Protein 2MDV (pdb70)

Structure (mmCIF, N/CA/C/O backbone):
data_2MDV
#
_entry.id   2MDV
#
loop_
_atom_site.group_PDB
_atom_site.id
_atom_site.type_symbol
_atom_site.label_atom_id
_atom_site.label_alt_id
_atom_site.label_comp_id
_atom_site.label_asym_id
_atom_site.label_entity_id
_atom_site.label_seq_id
_atom_site.pdbx_PDB_ins_code
_atom_site.Cartn_x
_atom_site.Cartn_y
_atom_site.Cartn_z
_atom_site.occupancy
_atom_site.B_iso_or_equiv
_atom_site.auth_seq_id
_atom_site.auth_comp_id
_atom_site.auth_asym_id
_atom_site.auth_atom_id
_atom_site.pdbx_PDB_model_num
ATOM 1 N N . ARG A 1 1 ? -3.385 -1.317 12.324 1.00 0.00 1 ARG A N 1
ATOM 2 C CA . ARG A 1 1 ? -4.673 -0.623 12.033 1.00 0.00 1 ARG A CA 1
ATOM 3 C C . ARG A 1 1 ? -5.350 -1.177 10.784 1.00 0.00 1 ARG A C 1
ATOM 4 O O . ARG A 1 1 ? -4.693 -1.725 9.896 1.00 0.00 1 ARG A O 1
ATOM 27 N N . TRP A 1 2 ? -6.665 -0.995 10.711 1.00 0.00 2 TRP A N 1
ATOM 28 C CA . TRP A 1 2 ? -7.441 -1.431 9.567 1.00 0.00 2 TRP A CA 1
ATOM 29 C C . TRP A 1 2 ? -7.620 -0.255 8.614 1.00 0.00 2 TRP A C 1
ATOM 30 O O . TRP A 1 2 ? -8.177 0.781 8.984 1.00 0.00 2 TRP A O 1
ATOM 51 N N . LEU A 1 3 ? -7.113 -0.415 7.403 1.00 0.00 3 LEU A N 1
ATOM 52 C CA . LEU A 1 3 ? -7.173 0.642 6.391 1.00 0.00 3 LEU A CA 1
ATOM 53 C C . LEU A 1 3 ? -7.965 0.215 5.155 1.00 0.00 3 LEU A C 1
ATOM 54 O O . LEU A 1 3 ? -7.768 -0.878 4.623 1.00 0.00 3 LEU A O 1
ATOM 70 N N . CYS A 1 4 ? -8.837 1.114 4.693 1.00 0.00 4 CYS A N 1
ATOM 71 C CA . CYS A 1 4 ? -9.656 0.878 3.496 1.00 0.00 4 CYS A CA 1
ATOM 72 C C . CYS A 1 4 ? -9.424 2.012 2.501 1.00 0.00 4 CYS A C 1
ATOM 73 O O . CYS A 1 4 ? -9.515 3.186 2.868 1.00 0.00 4 CYS A O 1
ATOM 80 N N . ILE A 1 5 ? -9.089 1.670 1.253 1.00 0.00 5 ILE A N 1
ATOM 81 C CA . ILE A 1 5 ? -8.807 2.696 0.242 1.00 0.00 5 ILE A CA 1
ATOM 82 C C . ILE A 1 5 ? -9.090 2.221 -1.193 1.00 0.00 5 ILE A C 1
ATOM 83 O O . ILE A 1 5 ? -9.618 1.128 -1.404 1.00 0.00 5 ILE A O 1
ATOM 99 N N . TRP A 1 6 ? -8.783 3.089 -2.170 1.00 0.00 6 TRP A N 1
ATOM 100 C CA . TRP A 1 6 ? -9.054 2.808 -3.595 1.00 0.00 6 TRP A CA 1
ATOM 101 C C . TRP A 1 6 ? -7.846 2.255 -4.375 1.00 0.00 6 TRP A C 1
ATOM 102 O O . TRP A 1 6 ? -7.053 3.011 -4.940 1.00 0.00 6 TRP A O 1
ATOM 123 N N . LEU A 1 7 ? -7.759 0.923 -4.439 1.00 0.00 7 LEU A N 1
ATOM 124 C CA . LEU A 1 7 ? -6.710 0.216 -5.184 1.00 0.00 7 LEU A CA 1
ATOM 125 C C . LEU A 1 7 ? -7.388 -0.798 -6.112 1.00 0.00 7 LEU A C 1
ATOM 126 O O . LEU A 1 7 ? -7.979 -1.770 -5.641 1.00 0.00 7 LEU A O 1
ATOM 142 N N . SER A 1 8 ? -7.355 -0.537 -7.422 1.00 0.00 8 SER A N 1
ATOM 143 C CA . SER A 1 8 ? -8.020 -1.384 -8.396 1.00 0.00 8 SER A CA 1
ATOM 144 C C . SER A 1 8 ? -7.251 -2.657 -8.741 1.00 0.00 8 SER A C 1
ATOM 145 O O . SER A 1 8 ? -6.207 -2.960 -8.171 1.00 0.00 8 SER A O 1
ATOM 153 N N . ASP A 1 9 ? -7.826 -3.390 -9.690 1.00 0.00 9 ASP A N 1
ATOM 154 C CA . ASP A 1 9 ? -7.283 -4.671 -10.181 1.00 0.00 9 ASP A CA 1
ATOM 155 C C . ASP A 1 9 ? -5.773 -4.633 -10.402 1.00 0.00 9 ASP A C 1
ATOM 156 O O . ASP A 1 9 ? -5.042 -5.425 -9.811 1.00 0.00 9 ASP A O 1
ATOM 165 N N . GLN A 1 10 ? -5.317 -3.730 -11.268 1.00 0.00 10 GLN A N 1
ATOM 166 C CA . GLN A 1 10 ? -3.899 -3.605 -11.586 1.00 0.00 10 GLN A CA 1
ATOM 167 C C . GLN A 1 10 ? -3.011 -3.583 -10.335 1.00 0.00 10 GLN A C 1
ATOM 168 O O . GLN A 1 10 ? -1.832 -3.932 -10.407 1.00 0.00 10 GLN A O 1
ATOM 182 N N . THR A 1 11 ? -3.566 -3.143 -9.202 1.00 0.00 11 THR A N 1
ATOM 183 C CA . THR A 1 11 ? -2.816 -3.045 -7.972 1.00 0.00 11 THR A CA 1
ATOM 184 C C . THR A 1 11 ? -3.077 -4.192 -6.996 1.00 0.00 11 THR A C 1
ATOM 185 O O . THR A 1 11 ? -2.187 -4.574 -6.239 1.00 0.00 11 THR A O 1
ATOM 196 N N . LEU A 1 12 ? -4.272 -4.757 -7.040 1.00 0.00 12 LEU A N 1
ATOM 197 C CA . LEU A 1 12 ? -4.621 -5.884 -6.185 1.00 0.00 12 LEU A CA 1
ATOM 198 C C . LEU A 1 12 ? -3.900 -7.090 -6.737 1.00 0.00 12 LEU A C 1
ATOM 199 O O . LEU A 1 12 ? -3.303 -7.881 -6.005 1.00 0.00 12 LEU A O 1
ATOM 215 N N . GLU A 1 13 ? -3.904 -7.153 -8.066 1.00 0.00 13 GLU A N 1
ATOM 216 C CA . GLU A 1 13 ? -3.190 -8.184 -8.796 1.00 0.00 13 GLU A CA 1
ATOM 217 C C . GLU A 1 13 ? -1.716 -8.047 -8.458 1.00 0.00 13 GLU A C 1
ATOM 218 O O . GLU A 1 13 ? -1.011 -9.031 -8.236 1.00 0.00 13 GLU A O 1
ATOM 230 N N . ASP A 1 14 ? -1.281 -6.783 -8.395 1.00 0.00 14 ASP A N 1
ATOM 231 C CA . ASP A 1 14 ? 0.083 -6.438 -8.048 1.00 0.00 14 ASP A CA 1
ATOM 232 C C . ASP A 1 14 ? 0.455 -7.116 -6.736 1.00 0.00 14 ASP A C 1
ATOM 233 O O . ASP A 1 14 ? 1.501 -7.748 -6.623 1.00 0.00 14 ASP A O 1
ATOM 242 N N . LEU A 1 15 ? -0.435 -6.982 -5.749 1.00 0.00 15 LEU A N 1
ATOM 243 C CA . LEU A 1 15 ? -0.244 -7.567 -4.435 1.00 0.00 15 LEU A CA 1
ATOM 244 C C . LEU A 1 15 ? -0.391 -9.092 -4.417 1.00 0.00 15 LEU A C 1
ATOM 245 O O . LEU A 1 15 ? -0.417 -9.703 -3.350 1.00 0.00 15 LEU A O 1
ATOM 261 N N . GLU A 1 16 ? -0.465 -9.698 -5.595 1.00 0.00 16 GLU A N 1
ATOM 262 C CA . GLU A 1 16 ? -0.575 -11.142 -5.718 1.00 0.00 16 GLU A CA 1
ATOM 263 C C . GLU A 1 16 ? 0.790 -11.717 -6.108 1.00 0.00 16 GLU A C 1
ATOM 264 O O . GLU A 1 16 ? 1.273 -12.660 -5.486 1.00 0.00 16 GLU A O 1
ATOM 276 N N . LYS A 1 17 ? 1.417 -11.121 -7.127 1.00 0.00 17 LYS A N 1
ATOM 277 C CA . LYS A 1 17 ? 2.724 -11.545 -7.590 1.00 0.00 17 LYS A CA 1
ATOM 278 C C . LYS A 1 17 ? 3.813 -11.151 -6.593 1.00 0.00 17 LYS A C 1
ATOM 279 O O . LYS A 1 17 ? 4.731 -11.927 -6.329 1.00 0.00 17 LYS A O 1
ATOM 298 N N . MET A 1 18 ? 3.698 -9.940 -6.039 1.00 0.00 18 MET A N 1
ATOM 299 C CA . MET A 1 18 ? 4.669 -9.440 -5.067 1.00 0.00 18 MET A CA 1
ATOM 300 C C . MET A 1 18 ? 4.568 -10.217 -3.752 1.00 0.00 18 MET A C 1
ATOM 301 O O . MET A 1 18 ? 5.509 -10.901 -3.364 1.00 0.00 18 MET A O 1
ATOM 315 N N . ALA A 1 19 ? 3.414 -10.107 -3.084 1.00 0.00 19 ALA A N 1
ATOM 316 C CA . ALA A 1 19 ? 3.164 -10.796 -1.812 1.00 0.00 19 ALA A CA 1
ATOM 317 C C . ALA A 1 19 ? 3.568 -12.271 -1.879 1.00 0.00 19 ALA A C 1
ATOM 318 O O . ALA A 1 19 ? 4.269 -12.758 -1.003 1.00 0.00 19 ALA A O 1
ATOM 325 N N . ARG A 1 20 ? 3.121 -12.983 -2.919 1.00 0.00 20 ARG A N 1
ATOM 326 C CA . ARG A 1 20 ? 3.447 -14.404 -3.073 1.00 0.00 20 ARG A CA 1
ATOM 327 C C . ARG A 1 20 ? 4.944 -14.631 -3.125 1.00 0.00 20 ARG A C 1
ATOM 328 O O . ARG A 1 20 ? 5.528 -15.221 -2.216 1.00 0.00 20 ARG A O 1
ATOM 349 N N . ARG A 1 21 ? 5.547 -14.155 -4.193 1.00 0.00 21 ARG A N 1
ATOM 350 C CA . ARG A 1 21 ? 6.979 -14.271 -4.402 1.00 0.00 21 ARG A CA 1
ATOM 351 C C . ARG A 1 21 ? 7.759 -13.764 -3.183 1.00 0.00 21 ARG A C 1
ATOM 352 O O . ARG A 1 21 ? 8.852 -14.247 -2.884 1.00 0.00 21 ARG A O 1
ATOM 373 N N . GLU A 1 22 ? 7.174 -12.785 -2.489 1.00 0.00 22 GLU A N 1
ATOM 374 C CA . GLU A 1 22 ? 7.784 -12.190 -1.296 1.00 0.00 22 GLU A CA 1
ATOM 375 C C . GLU A 1 22 ? 7.410 -12.941 -0.014 1.00 0.00 22 GLU A C 1
ATOM 376 O O . GLU A 1 22 ? 7.941 -12.636 1.056 1.00 0.00 22 GLU A O 1
ATOM 388 N N . GLY A 1 23 ? 6.471 -13.891 -0.106 1.00 0.00 23 GLY A N 1
ATOM 389 C CA . GLY A 1 23 ? 6.034 -14.612 1.078 1.00 0.00 23 GLY A CA 1
ATOM 390 C C . GLY A 1 23 ? 5.144 -13.745 1.959 1.00 0.00 23 GLY A C 1
ATOM 391 O O . GLY A 1 23 ? 4.788 -14.133 3.072 1.00 0.00 23 GLY A O 1
ATOM 395 N N . LEU A 1 24 ? 4.796 -12.559 1.445 1.00 0.00 24 LEU A N 1
ATOM 396 C CA . LEU A 1 24 ? 3.959 -11.605 2.148 1.00 0.00 24 LEU A CA 1
ATOM 397 C C . LEU A 1 24 ? 2.476 -11.891 1.928 1.00 0.00 24 LEU A C 1
ATOM 398 O O . LEU A 1 24 ? 2.091 -12.677 1.060 1.00 0.00 24 LEU A O 1
ATOM 414 N N . SER A 1 25 ? 1.663 -11.204 2.711 1.00 0.00 25 SER A N 1
ATOM 415 C CA . SER A 1 25 ? 0.205 -11.300 2.638 1.00 0.00 25 SER A CA 1
ATOM 416 C C . SER A 1 25 ? -0.369 -9.959 2.166 1.00 0.00 25 SER A C 1
ATOM 417 O O . SER A 1 25 ? 0.344 -8.961 2.150 1.00 0.00 25 SER A O 1
ATOM 425 N N . LYS A 1 26 ? -1.646 -9.941 1.768 1.00 0.00 26 LYS A N 1
ATOM 426 C CA . LYS A 1 26 ? -2.294 -8.706 1.277 1.00 0.00 26 LYS A CA 1
ATOM 427 C C . LYS A 1 26 ? -1.909 -7.464 2.099 1.00 0.00 26 LYS A C 1
ATOM 428 O O . LYS A 1 26 ? -1.701 -6.390 1.532 1.00 0.00 26 LYS A O 1
ATOM 447 N N . SER A 1 27 ? -1.820 -7.606 3.426 1.00 0.00 27 SER A N 1
ATOM 448 C CA . SER A 1 27 ? -1.470 -6.489 4.302 1.00 0.00 27 SER A CA 1
ATOM 449 C C . SER A 1 27 ? 0.039 -6.303 4.395 1.00 0.00 27 SER A C 1
ATOM 450 O O . SER A 1 27 ? 0.546 -5.214 4.132 1.00 0.00 27 SER A O 1
ATOM 458 N N . GLU A 1 28 ? 0.758 -7.367 4.755 1.00 0.00 28 GLU A N 1
ATOM 459 C CA . GLU A 1 28 ? 2.218 -7.303 4.858 1.00 0.00 28 GLU A CA 1
ATOM 460 C C . GLU A 1 28 ? 2.855 -6.966 3.496 1.00 0.00 28 GLU A C 1
ATOM 461 O O . GLU A 1 28 ? 4.037 -6.634 3.420 1.00 0.00 28 GLU A O 1
ATOM 473 N N . MET A 1 29 ? 2.037 -7.012 2.438 1.00 0.00 29 MET A N 1
ATOM 474 C CA . MET A 1 29 ? 2.436 -6.683 1.088 1.00 0.00 29 MET A CA 1
ATOM 475 C C . MET A 1 29 ? 2.345 -5.179 0.934 1.00 0.00 29 MET A C 1
ATOM 476 O O . MET A 1 29 ? 3.238 -4.509 0.419 1.00 0.00 29 MET A O 1
ATOM 490 N N . ILE A 1 30 ? 1.222 -4.683 1.388 1.00 0.00 30 ILE A N 1
ATOM 491 C CA . ILE A 1 30 ? 0.873 -3.312 1.329 1.00 0.00 30 ILE A CA 1
ATOM 492 C C . ILE A 1 30 ? 1.628 -2.447 2.346 1.00 0.00 30 ILE A C 1
ATOM 493 O O . ILE A 1 30 ? 1.944 -1.293 2.058 1.00 0.00 30 ILE A O 1
ATOM 509 N N . ASN A 1 31 ? 1.964 -3.020 3.500 1.00 0.00 31 ASN A N 1
ATOM 510 C CA . ASN A 1 31 ? 2.740 -2.303 4.518 1.00 0.00 31 ASN A CA 1
ATOM 511 C C . ASN A 1 31 ? 4.125 -2.022 3.961 1.00 0.00 31 ASN A C 1
ATOM 512 O O . ASN A 1 31 ? 4.662 -0.916 4.052 1.00 0.00 31 ASN A O 1
ATOM 523 N N . VAL A 1 32 ? 4.669 -3.079 3.389 1.00 0.00 32 VAL A N 1
ATOM 524 C CA . VAL A 1 32 ? 5.963 -3.110 2.788 1.00 0.00 32 VAL A CA 1
ATOM 525 C C . VAL A 1 32 ? 6.067 -2.097 1.670 1.00 0.00 32 VAL A C 1
ATOM 526 O O . VAL A 1 32 ? 7.029 -1.332 1.596 1.00 0.00 32 VAL A O 1
ATOM 539 N N . ALA A 1 33 ? 5.062 -2.096 0.816 1.00 0.00 33 ALA A N 1
ATOM 540 C CA . ALA A 1 33 ? 5.014 -1.164 -0.304 1.00 0.00 33 ALA A CA 1
ATOM 541 C C . ALA A 1 33 ? 5.293 0.253 0.148 1.00 0.00 33 ALA A C 1
ATOM 542 O O . ALA A 1 33 ? 5.920 1.034 -0.571 1.00 0.00 33 ALA A O 1
ATOM 549 N N . LEU A 1 34 ? 4.784 0.590 1.330 1.00 0.00 34 LEU A N 1
ATOM 550 C CA . LEU A 1 34 ? 4.939 1.921 1.851 1.00 0.00 34 LEU A CA 1
ATOM 551 C C . LEU A 1 34 ? 6.332 2.148 2.433 1.00 0.00 34 LEU A C 1
ATOM 552 O O . LEU A 1 34 ? 6.832 3.275 2.433 1.00 0.00 34 LEU A O 1
ATOM 568 N N . GLN A 1 35 ? 6.950 1.077 2.946 1.00 0.00 35 GLN A N 1
ATOM 569 C CA . GLN A 1 35 ? 8.271 1.176 3.547 1.00 0.00 35 GLN A CA 1
ATOM 570 C C . GLN A 1 35 ? 9.395 1.213 2.500 1.00 0.00 35 GLN A C 1
ATOM 571 O O . GLN A 1 35 ? 10.516 1.610 2.822 1.00 0.00 35 GLN A O 1
ATOM 585 N N . HIS A 1 36 ? 9.103 0.827 1.248 1.00 0.00 36 HIS A N 1
ATOM 586 C CA . HIS A 1 36 ? 10.124 0.864 0.190 1.00 0.00 36 HIS A CA 1
ATOM 587 C C . HIS A 1 36 ? 9.669 1.675 -1.035 1.00 0.00 36 HIS A C 1
ATOM 588 O O . HIS A 1 36 ? 10.297 1.608 -2.094 1.00 0.00 36 HIS A O 1
ATOM 603 N N . TYR A 1 37 ? 8.603 2.470 -0.876 1.00 0.00 37 TYR A N 1
ATOM 604 C CA . TYR A 1 37 ? 8.101 3.324 -1.954 1.00 0.00 37 TYR A CA 1
ATOM 605 C C . TYR A 1 37 ? 9.089 4.481 -2.169 1.00 0.00 37 TYR A C 1
ATOM 606 O O . TYR A 1 37 ? 9.569 5.065 -1.198 1.00 0.00 37 TYR A O 1
ATOM 624 N N . LYS A 1 38 ? 9.368 4.814 -3.440 1.00 0.00 38 LYS A N 1
ATOM 625 C CA . LYS A 1 38 ? 10.271 5.897 -3.805 1.00 0.00 38 LYS A CA 1
ATOM 626 C C . LYS A 1 38 ? 11.734 5.576 -3.461 1.00 0.00 38 LYS A C 1
ATOM 627 O O . LYS A 1 38 ? 11.984 4.906 -2.434 1.00 0.00 38 LYS A O 1
ATOM 647 N N . ARG B 1 1 ? -10.858 -0.168 -6.545 1.00 0.00 1 ARG B N 1
ATOM 648 C CA . ARG B 1 1 ? -11.543 -1.160 -5.665 1.00 0.00 1 ARG B CA 1
ATOM 649 C C . ARG B 1 1 ? -11.378 -0.814 -4.195 1.00 0.00 1 ARG B C 1
ATOM 650 O O . ARG B 1 1 ? -10.422 -0.140 -3.809 1.00 0.00 1 ARG B O 1
ATOM 673 N N . TRP B 1 2 ? -12.297 -1.309 -3.374 1.00 0.00 2 TRP B N 1
ATOM 674 C CA . TRP B 1 2 ? -12.229 -1.078 -1.939 1.00 0.00 2 TRP B CA 1
ATOM 675 C C . TRP B 1 2 ? -11.634 -2.301 -1.252 1.00 0.00 2 TRP B C 1
ATOM 676 O O . TRP B 1 2 ? -12.166 -3.409 -1.352 1.00 0.00 2 TRP B O 1
ATOM 697 N N . LEU B 1 3 ? -10.515 -2.087 -0.578 1.00 0.00 3 LEU B N 1
ATOM 698 C CA . LEU B 1 3 ? -9.802 -3.158 0.116 1.00 0.00 3 LEU B CA 1
ATOM 699 C C . LEU B 1 3 ? -9.457 -2.760 1.552 1.00 0.00 3 LEU B C 1
ATOM 700 O O . LEU B 1 3 ? -8.963 -1.660 1.798 1.00 0.00 3 LEU B O 1
ATOM 716 N N . CYS B 1 4 ? -9.695 -3.683 2.487 1.00 0.00 4 CYS B N 1
ATOM 717 C CA . CYS B 1 4 ? -9.385 -3.456 3.906 1.00 0.00 4 CYS B CA 1
ATOM 718 C C . CYS B 1 4 ? -8.344 -4.475 4.361 1.00 0.00 4 CYS B C 1
ATOM 719 O O . CYS B 1 4 ? -8.505 -5.674 4.124 1.00 0.00 4 CYS B O 1
ATOM 726 N N . ILE B 1 5 ? -7.262 -4.001 4.986 1.00 0.00 5 ILE B N 1
ATOM 727 C CA . ILE B 1 5 ? -6.193 -4.908 5.426 1.00 0.00 5 ILE B CA 1
ATOM 728 C C . ILE B 1 5 ? -5.496 -4.427 6.710 1.00 0.00 5 ILE B C 1
ATOM 729 O O . ILE B 1 5 ? -5.867 -3.398 7.278 1.00 0.00 5 ILE B O 1
ATOM 745 N N . TRP B 1 6 ? -4.524 -5.219 7.192 1.00 0.00 6 TRP B N 1
ATOM 746 C CA . TRP B 1 6 ? -3.820 -4.914 8.452 1.00 0.00 6 TRP B CA 1
ATOM 747 C C . TRP B 1 6 ? -2.445 -4.251 8.269 1.00 0.00 6 TRP B C 1
ATOM 748 O O . TRP B 1 6 ? -1.449 -4.918 7.985 1.00 0.00 6 TRP B O 1
ATOM 769 N N . LEU B 1 7 ? -2.401 -2.934 8.499 1.00 0.00 7 LEU B N 1
ATOM 770 C CA . LEU B 1 7 ? -1.165 -2.159 8.432 1.00 0.00 7 LEU B CA 1
ATOM 771 C C . LEU B 1 7 ? -1.006 -1.406 9.734 1.00 0.00 7 LEU B C 1
ATOM 772 O O . LEU B 1 7 ? -1.863 -0.594 10.077 1.00 0.00 7 LEU B O 1
ATOM 788 N N . SER B 1 8 ? 0.076 -1.678 10.468 1.00 0.00 8 SER B N 1
ATOM 789 C CA . SER B 1 8 ? 0.297 -1.009 11.724 1.00 0.00 8 SER B CA 1
ATOM 790 C C . SER B 1 8 ? 0.965 0.333 11.483 1.00 0.00 8 SER B C 1
ATOM 791 O O . SER B 1 8 ? 0.919 0.874 10.380 1.00 0.00 8 SER B O 1
ATOM 799 N N . ASP B 1 9 ? 1.557 0.869 12.523 1.00 0.00 9 ASP B N 1
ATOM 800 C CA . ASP B 1 9 ? 2.204 2.178 12.454 1.00 0.00 9 ASP B CA 1
ATOM 801 C C . ASP B 1 9 ? 3.366 2.205 11.442 1.00 0.00 9 ASP B C 1
ATOM 802 O O . ASP B 1 9 ? 3.549 1.262 10.672 1.00 0.00 9 ASP B O 1
ATOM 811 N N . GLN B 1 10 ? 4.166 3.285 11.481 1.00 0.00 10 GLN B N 1
ATOM 812 C CA . GLN B 1 10 ? 5.317 3.461 10.612 1.00 0.00 10 GLN B CA 1
ATOM 813 C C . GLN B 1 10 ? 5.074 2.937 9.192 1.00 0.00 10 GLN B C 1
ATOM 814 O O . GLN B 1 10 ? 5.949 2.320 8.579 1.00 0.00 10 GLN B O 1
ATOM 828 N N . THR B 1 11 ? 3.870 3.218 8.686 1.00 0.00 11 THR B N 1
ATOM 829 C CA . THR B 1 11 ? 3.444 2.822 7.346 1.00 0.00 11 THR B CA 1
ATOM 830 C C . THR B 1 11 ? 2.003 3.232 7.094 1.00 0.00 11 THR B C 1
ATOM 831 O O . THR B 1 11 ? 1.707 3.927 6.126 1.00 0.00 11 THR B O 1
ATOM 842 N N . LEU B 1 12 ? 1.134 2.857 8.015 1.00 0.00 12 LEU B N 1
ATOM 843 C CA . LEU B 1 12 ? -0.271 3.240 7.958 1.00 0.00 12 LEU B CA 1
ATOM 844 C C . LEU B 1 12 ? -0.361 4.746 8.175 1.00 0.00 12 LEU B C 1
ATOM 845 O O . LEU B 1 12 ? -1.222 5.433 7.624 1.00 0.00 12 LEU B O 1
ATOM 861 N N . GLU B 1 13 ? 0.604 5.233 8.953 1.00 0.00 13 GLU B N 1
ATOM 862 C CA . GLU B 1 13 ? 0.767 6.638 9.258 1.00 0.00 13 GLU B CA 1
ATOM 863 C C . GLU B 1 13 ? 1.713 7.247 8.231 1.00 0.00 13 GLU B C 1
ATOM 864 O O . GLU B 1 13 ? 1.521 8.373 7.773 1.00 0.00 13 GLU B O 1
ATOM 876 N N . ASP B 1 14 ? 2.736 6.453 7.879 1.00 0.00 14 ASP B N 1
ATOM 877 C CA . ASP B 1 14 ? 3.747 6.827 6.902 1.00 0.00 14 ASP B CA 1
ATOM 878 C C . ASP B 1 14 ? 3.109 7.472 5.671 1.00 0.00 14 ASP B C 1
ATOM 879 O O . ASP B 1 14 ? 3.738 8.283 4.994 1.00 0.00 14 ASP B O 1
ATOM 888 N N . LEU B 1 15 ? 1.849 7.110 5.398 1.00 0.00 15 LEU B N 1
ATOM 889 C CA . LEU B 1 15 ? 1.094 7.636 4.269 1.00 0.00 15 LEU B CA 1
ATOM 890 C C . LEU B 1 15 ? 0.691 9.111 4.436 1.00 0.00 15 LEU B C 1
ATOM 891 O O . LEU B 1 15 ? -0.288 9.558 3.838 1.00 0.00 15 LEU B O 1
ATOM 907 N N . GLU B 1 16 ? 1.443 9.864 5.236 1.00 0.00 16 GLU B N 1
ATOM 908 C CA . GLU B 1 16 ? 1.161 11.279 5.453 1.00 0.00 16 GLU B CA 1
ATOM 909 C C . GLU B 1 16 ? 2.114 12.133 4.620 1.00 0.00 16 GLU B C 1
ATOM 910 O O . GLU B 1 16 ? 1.679 12.953 3.814 1.00 0.00 16 GLU B O 1
ATOM 922 N N . LYS B 1 17 ? 3.417 11.919 4.808 1.00 0.00 17 LYS B N 1
ATOM 923 C CA . LYS B 1 17 ? 4.435 12.646 4.070 1.00 0.00 17 LYS B CA 1
ATOM 924 C C . LYS B 1 17 ? 4.548 12.139 2.628 1.00 0.00 17 LYS B C 1
ATOM 925 O O . LYS B 1 17 ? 5.005 12.862 1.742 1.00 0.00 17 LYS B O 1
ATOM 944 N N . MET B 1 18 ? 4.123 10.894 2.402 1.00 0.00 18 MET B N 1
ATOM 945 C CA . MET B 1 18 ? 4.166 10.283 1.073 1.00 0.00 18 MET B CA 1
ATOM 946 C C . MET B 1 18 ? 2.900 10.609 0.275 1.00 0.00 18 MET B C 1
ATOM 947 O O . MET B 1 18 ? 2.901 10.548 -0.954 1.00 0.00 18 MET B O 1
ATOM 961 N N . ALA B 1 19 ? 1.823 10.949 0.988 1.00 0.00 19 ALA B N 1
ATOM 962 C CA . ALA B 1 19 ? 0.543 11.292 0.356 1.00 0.00 19 ALA B CA 1
ATOM 963 C C . ALA B 1 19 ? 0.329 12.807 0.323 1.00 0.00 19 ALA B C 1
ATOM 964 O O . ALA B 1 19 ? 0.303 13.405 -0.744 1.00 0.00 19 ALA B O 1
ATOM 971 N N . ARG B 1 20 ? 0.171 13.421 1.500 1.00 0.00 20 ARG B N 1
ATOM 972 C CA . ARG B 1 20 ? -0.054 14.866 1.598 1.00 0.00 20 ARG B CA 1
ATOM 973 C C . ARG B 1 20 ? 1.070 15.656 0.961 1.00 0.00 20 ARG B C 1
ATOM 974 O O . ARG B 1 20 ? 0.870 16.353 -0.034 1.00 0.00 20 ARG B O 1
ATOM 995 N N . ARG B 1 21 ? 2.241 15.539 1.548 1.00 0.00 21 ARG B N 1
ATOM 996 C CA . ARG B 1 21 ? 3.430 16.223 1.070 1.00 0.00 21 ARG B CA 1
ATOM 997 C C . ARG B 1 21 ? 3.633 16.001 -0.434 1.00 0.00 21 ARG B C 1
ATOM 998 O O . ARG B 1 21 ? 4.130 16.879 -1.141 1.00 0.00 21 ARG B O 1
ATOM 1019 N N . GLU B 1 22 ? 3.239 14.815 -0.905 1.00 0.00 22 GLU B N 1
ATOM 1020 C CA . GLU B 1 22 ? 3.364 14.450 -2.320 1.00 0.00 22 GLU B CA 1
ATOM 1021 C C . GLU B 1 22 ? 2.150 14.890 -3.147 1.00 0.00 22 GLU B C 1
ATOM 1022 O O . GLU B 1 22 ? 2.170 14.786 -4.376 1.00 0.00 22 GLU B O 1
ATOM 1034 N N . GLY B 1 23 ? 1.085 15.351 -2.480 1.00 0.00 23 GLY B N 1
ATOM 1035 C CA . GLY B 1 23 ? -0.118 15.755 -3.190 1.00 0.00 23 GLY B CA 1
ATOM 1036 C C . GLY B 1 23 ? -1.058 14.580 -3.422 1.00 0.00 23 GLY B C 1
ATOM 1037 O O . GLY B 1 23 ? -2.191 14.759 -3.871 1.00 0.00 23 GLY B O 1
ATOM 1041 N N . LEU B 1 24 ? -0.573 13.374 -3.108 1.00 0.00 24 LEU B N 1
ATOM 1042 C CA . LEU B 1 24 ? -1.335 12.147 -3.265 1.00 0.00 24 LEU B CA 1
ATOM 1043 C C . LEU B 1 24 ? -2.446 12.039 -2.218 1.00 0.00 24 LEU B C 1
ATOM 1044 O O . LEU B 1 24 ? -2.550 12.857 -1.301 1.00 0.00 24 LEU B O 1
ATOM 1060 N N . SER B 1 25 ? -3.248 10.997 -2.367 1.00 0.00 25 SER B N 1
ATOM 1061 C CA . SER B 1 25 ? -4.353 10.699 -1.455 1.00 0.00 25 SER B CA 1
ATOM 1062 C C . SER B 1 25 ? -4.141 9.318 -0.827 1.00 0.00 25 SER B C 1
ATOM 1063 O O . SER B 1 25 ? -3.302 8.556 -1.294 1.00 0.00 25 SER B O 1
ATOM 1071 N N . LYS B 1 26 ? -4.890 9.003 0.235 1.00 0.00 26 LYS B N 1
ATOM 1072 C CA . LYS B 1 26 ? -4.755 7.704 0.923 1.00 0.00 26 LYS B CA 1
ATOM 1073 C C . LYS B 1 26 ? -4.653 6.524 -0.060 1.00 0.00 26 LYS B C 1
ATOM 1074 O O . LYS B 1 26 ? -3.883 5.592 0.172 1.00 0.00 26 LYS B O 1
ATOM 1093 N N . SER B 1 27 ? -5.430 6.564 -1.148 1.00 0.00 27 SER B N 1
ATOM 1094 C CA . SER B 1 27 ? -5.420 5.495 -2.148 1.00 0.00 27 SER B CA 1
ATOM 1095 C C . SER B 1 27 ? -4.290 5.687 -3.147 1.00 0.00 27 SER B C 1
ATOM 1096 O O . SER B 1 27 ? -3.484 4.783 -3.351 1.00 0.00 27 SER B O 1
ATOM 1104 N N . GLU B 1 28 ? -4.221 6.873 -3.755 1.00 0.00 28 GLU B N 1
ATOM 1105 C CA . GLU B 1 28 ? -3.161 7.179 -4.716 1.00 0.00 28 GLU B CA 1
ATOM 1106 C C . GLU B 1 28 ? -1.782 7.149 -4.034 1.00 0.00 28 GLU B C 1
ATOM 1107 O O . GLU B 1 28 ? -0.752 7.213 -4.699 1.00 0.00 28 GLU B O 1
ATOM 1119 N N . MET B 1 29 ? -1.786 7.012 -2.702 1.00 0.00 29 MET B N 1
ATOM 1120 C CA . MET B 1 29 ? -0.593 6.920 -1.899 1.00 0.00 29 MET B CA 1
ATOM 1121 C C . MET B 1 29 ? -0.176 5.463 -1.846 1.00 0.00 29 MET B C 1
ATOM 1122 O O . MET B 1 29 ? 0.982 5.097 -2.041 1.00 0.00 29 MET B O 1
ATOM 1136 N N . ILE B 1 30 ? -1.167 4.657 -1.547 1.00 0.00 30 ILE B N 1
ATOM 1137 C CA . ILE B 1 30 ? -1.042 3.254 -1.389 1.00 0.00 30 ILE B CA 1
ATOM 1138 C C . ILE B 1 30 ? -0.912 2.512 -2.724 1.00 0.00 30 ILE B C 1
ATOM 1139 O O . ILE B 1 30 ? -0.136 1.562 -2.832 1.00 0.00 30 ILE B O 1
ATOM 1155 N N . ASN B 1 31 ? -1.625 2.983 -3.744 1.00 0.00 31 ASN B N 1
ATOM 1156 C CA . ASN B 1 31 ? -1.540 2.400 -5.086 1.00 0.00 31 ASN B CA 1
ATOM 1157 C C . ASN B 1 31 ? -0.127 2.591 -5.608 1.00 0.00 31 ASN B C 1
ATOM 1158 O O . ASN B 1 31 ? 0.503 1.682 -6.151 1.00 0.00 31 ASN B O 1
ATOM 1169 N N . VAL B 1 32 ? 0.330 3.814 -5.418 1.00 0.00 32 VAL B N 1
ATOM 1170 C CA . VAL B 1 32 ? 1.624 4.273 -5.813 1.00 0.00 32 VAL B CA 1
ATOM 1171 C C . VAL B 1 32 ? 2.709 3.468 -5.133 1.00 0.00 32 VAL B C 1
ATOM 1172 O O . VAL B 1 32 ? 3.673 3.040 -5.769 1.00 0.00 32 VAL B O 1
ATOM 1185 N N . ALA B 1 33 ? 2.526 3.248 -3.845 1.00 0.00 33 ALA B N 1
ATOM 1186 C CA . ALA B 1 33 ? 3.473 2.460 -3.068 1.00 0.00 33 ALA B CA 1
ATOM 1187 C C . ALA B 1 33 ? 3.745 1.139 -3.753 1.00 0.00 33 ALA B C 1
ATOM 1188 O O . ALA B 1 33 ? 4.875 0.650 -3.759 1.00 0.00 33 ALA B O 1
ATOM 1195 N N . LEU B 1 34 ? 2.686 0.555 -4.313 1.00 0.00 34 LEU B N 1
ATOM 1196 C CA . LEU B 1 34 ? 2.800 -0.717 -4.975 1.00 0.00 34 LEU B CA 1
ATOM 1197 C C . LEU B 1 34 ? 3.514 -0.582 -6.317 1.00 0.00 34 LEU B C 1
ATOM 1198 O O . LEU B 1 34 ? 4.176 -1.516 -6.772 1.00 0.00 34 LEU B O 1
ATOM 1214 N N . GLN B 1 35 ? 3.359 0.586 -6.956 1.00 0.00 35 GLN B N 1
ATOM 1215 C CA . GLN B 1 35 ? 3.969 0.838 -8.250 1.00 0.00 35 GLN B CA 1
ATOM 1216 C C . GLN B 1 35 ? 5.474 1.129 -8.149 1.00 0.00 35 GLN B C 1
ATOM 1217 O O . GLN B 1 35 ? 6.191 0.984 -9.141 1.00 0.00 35 GLN B O 1
ATOM 1231 N N . HIS B 1 36 ? 5.967 1.513 -6.959 1.00 0.00 36 HIS B N 1
ATOM 1232 C CA . HIS B 1 36 ? 7.403 1.779 -6.790 1.00 0.00 36 HIS B CA 1
ATOM 1233 C C . HIS B 1 36 ? 7.998 1.043 -5.578 1.00 0.00 36 HIS B C 1
ATOM 1234 O O . HIS B 1 36 ? 9.069 1.413 -5.090 1.00 0.00 36 HIS B O 1
ATOM 1249 N N . TYR B 1 37 ? 7.322 -0.015 -5.114 1.00 0.00 37 TYR B N 1
ATOM 1250 C CA . TYR B 1 37 ? 7.811 -0.812 -3.986 1.00 0.00 37 TYR B CA 1
ATOM 1251 C C . TYR B 1 37 ? 9.014 -1.664 -4.434 1.00 0.00 37 TYR B C 1
ATOM 1252 O O . TYR B 1 37 ? 8.958 -2.319 -5.478 1.00 0.00 37 TYR B O 1
ATOM 1270 N N . LYS B 1 38 ? 10.083 -1.681 -3.627 1.00 0.00 38 LYS B N 1
ATOM 1271 C CA . LYS B 1 38 ? 11.260 -2.481 -3.933 1.00 0.00 38 LYS B CA 1
ATOM 1272 C C . LYS B 1 38 ? 11.607 -3.427 -2.784 1.00 0.00 38 LYS B C 1
ATOM 1273 O O . LYS B 1 38 ? 11.729 -2.952 -1.636 1.00 0.00 38 LYS B O 1
ATOM 1293 N N . ARG A 1 1 ? -3.730 -2.907 13.100 1.00 0.00 1 ARG A N 2
ATOM 1294 C CA . ARG A 1 1 ? -4.819 -1.947 12.778 1.00 0.00 1 ARG A CA 2
ATOM 1295 C C . ARG A 1 1 ? -5.273 -2.081 11.317 1.00 0.00 1 ARG A C 2
ATOM 1296 O O . ARG A 1 1 ? -4.512 -1.796 10.392 1.00 0.00 1 ARG A O 2
ATOM 1319 N N . TRP A 1 2 ? -6.525 -2.523 11.126 1.00 0.00 2 TRP A N 2
ATOM 1320 C CA . TRP A 1 2 ? -7.097 -2.702 9.802 1.00 0.00 2 TRP A CA 2
ATOM 1321 C C . TRP A 1 2 ? -7.360 -1.350 9.142 1.00 0.00 2 TRP A C 2
ATOM 1322 O O . TRP A 1 2 ? -7.375 -0.316 9.803 1.00 0.00 2 TRP A O 2
ATOM 1343 N N . LEU A 1 3 ? -7.565 -1.370 7.834 1.00 0.00 3 LEU A N 2
ATOM 1344 C CA . LEU A 1 3 ? -7.821 -0.145 7.076 1.00 0.00 3 LEU A CA 2
ATOM 1345 C C . LEU A 1 3 ? -8.411 -0.451 5.699 1.00 0.00 3 LEU A C 2
ATOM 1346 O O . LEU A 1 3 ? -8.019 -1.420 5.049 1.00 0.00 3 LEU A O 2
ATOM 1362 N N . CYS A 1 4 ? -9.337 0.402 5.256 1.00 0.00 4 CYS A N 2
ATOM 1363 C CA . CYS A 1 4 ? -9.975 0.248 3.942 1.00 0.00 4 CYS A CA 2
ATOM 1364 C C . CYS A 1 4 ? -9.780 1.523 3.122 1.00 0.00 4 CYS A C 2
ATOM 1365 O O . CYS A 1 4 ? -9.950 2.628 3.643 1.00 0.00 4 CYS A O 2
ATOM 1372 N N . ILE A 1 5 ? -9.403 1.377 1.846 1.00 0.00 5 ILE A N 2
ATOM 1373 C CA . ILE A 1 5 ? -9.168 2.549 0.994 1.00 0.00 5 ILE A CA 2
ATOM 1374 C C . ILE A 1 5 ? -9.467 2.271 -0.486 1.00 0.00 5 ILE A C 2
ATOM 1375 O O . ILE A 1 5 ? -9.892 1.173 -0.849 1.00 0.00 5 ILE A O 2
ATOM 1391 N N . TRP A 1 6 ? -9.289 3.301 -1.325 1.00 0.00 6 TRP A N 2
ATOM 1392 C CA . TRP A 1 6 ? -9.594 3.202 -2.764 1.00 0.00 6 TRP A CA 2
ATOM 1393 C C . TRP A 1 6 ? -8.377 2.870 -3.639 1.00 0.00 6 TRP A C 2
ATOM 1394 O O . TRP A 1 6 ? -7.678 3.766 -4.118 1.00 0.00 6 TRP A O 2
ATOM 1415 N N . LEU A 1 7 ? -8.171 1.577 -3.890 1.00 0.00 7 LEU A N 2
ATOM 1416 C CA . LEU A 1 7 ? -7.094 1.115 -4.758 1.00 0.00 7 LEU A CA 2
ATOM 1417 C C . LEU A 1 7 ? -7.700 0.292 -5.874 1.00 0.00 7 LEU A C 2
ATOM 1418 O O . LEU A 1 7 ? -8.267 -0.762 -5.613 1.00 0.00 7 LEU A O 2
ATOM 1434 N N . SER A 1 8 ? -7.602 0.765 -7.115 1.00 0.00 8 SER A N 2
ATOM 1435 C CA . SER A 1 8 ? -8.157 0.039 -8.220 1.00 0.00 8 SER A CA 2
ATOM 1436 C C . SER A 1 8 ? -7.316 -1.189 -8.518 1.00 0.00 8 SER A C 2
ATOM 1437 O O . SER A 1 8 ? -6.326 -1.471 -7.838 1.00 0.00 8 SER A O 2
ATOM 1445 N N . ASP A 1 9 ? -7.740 -1.916 -9.522 1.00 0.00 9 ASP A N 2
ATOM 1446 C CA . ASP A 1 9 ? -7.076 -3.155 -9.935 1.00 0.00 9 ASP A CA 2
ATOM 1447 C C . ASP A 1 9 ? -5.610 -2.922 -10.364 1.00 0.00 9 ASP A C 2
ATOM 1448 O O . ASP A 1 9 ? -5.016 -1.892 -10.040 1.00 0.00 9 ASP A O 2
ATOM 1457 N N . GLN A 1 10 ? -5.049 -3.879 -11.126 1.00 0.00 10 GLN A N 2
ATOM 1458 C CA . GLN A 1 10 ? -3.688 -3.807 -11.639 1.00 0.00 10 GLN A CA 2
ATOM 1459 C C . GLN A 1 10 ? -2.707 -3.164 -10.649 1.00 0.00 10 GLN A C 2
ATOM 1460 O O . GLN A 1 10 ? -1.856 -2.356 -11.026 1.00 0.00 10 GLN A O 2
ATOM 1474 N N . THR A 1 11 ? -2.839 -3.563 -9.383 1.00 0.00 11 THR A N 2
ATOM 1475 C CA . THR A 1 11 ? -1.992 -3.084 -8.289 1.00 0.00 11 THR A CA 2
ATOM 1476 C C . THR A 1 11 ? -2.438 -3.680 -6.967 1.00 0.00 11 THR A C 2
ATOM 1477 O O . THR A 1 11 ? -1.646 -4.284 -6.247 1.00 0.00 11 THR A O 2
ATOM 1488 N N . LEU A 1 12 ? -3.726 -3.569 -6.710 1.00 0.00 12 LEU A N 2
ATOM 1489 C CA . LEU A 1 12 ? -4.343 -4.159 -5.530 1.00 0.00 12 LEU A CA 2
ATOM 1490 C C . LEU A 1 12 ? -4.355 -5.671 -5.721 1.00 0.00 12 LEU A C 2
ATOM 1491 O O . LEU A 1 12 ? -4.217 -6.448 -4.776 1.00 0.00 12 LEU A O 2
ATOM 1507 N N . GLU A 1 13 ? -4.456 -6.046 -6.995 1.00 0.00 13 GLU A N 2
ATOM 1508 C CA . GLU A 1 13 ? -4.421 -7.420 -7.442 1.00 0.00 13 GLU A CA 2
ATOM 1509 C C . GLU A 1 13 ? -2.968 -7.790 -7.707 1.00 0.00 13 GLU A C 2
ATOM 1510 O O . GLU A 1 13 ? -2.522 -8.901 -7.412 1.00 0.00 13 GLU A O 2
ATOM 1522 N N . ASP A 1 14 ? -2.237 -6.805 -8.257 1.00 0.00 14 ASP A N 2
ATOM 1523 C CA . ASP A 1 14 ? -0.821 -6.926 -8.569 1.00 0.00 14 ASP A CA 2
ATOM 1524 C C . ASP A 1 14 ? -0.030 -7.449 -7.361 1.00 0.00 14 ASP A C 2
ATOM 1525 O O . ASP A 1 14 ? 1.098 -7.924 -7.510 1.00 0.00 14 ASP A O 2
ATOM 1534 N N . LEU A 1 15 ? -0.638 -7.363 -6.167 1.00 0.00 15 LEU A N 2
ATOM 1535 C CA . LEU A 1 15 ? -0.041 -7.820 -4.920 1.00 0.00 15 LEU A CA 2
ATOM 1536 C C . LEU A 1 15 ? 0.094 -9.348 -4.830 1.00 0.00 15 LEU A C 2
ATOM 1537 O O . LEU A 1 15 ? 0.128 -9.902 -3.734 1.00 0.00 15 LEU A O 2
ATOM 1553 N N . GLU A 1 16 ? 0.179 -10.024 -5.972 1.00 0.00 16 GLU A N 2
ATOM 1554 C CA . GLU A 1 16 ? 0.327 -11.475 -5.997 1.00 0.00 16 GLU A CA 2
ATOM 1555 C C . GLU A 1 16 ? 1.795 -11.845 -6.184 1.00 0.00 16 GLU A C 2
ATOM 1556 O O . GLU A 1 16 ? 2.363 -12.587 -5.384 1.00 0.00 16 GLU A O 2
ATOM 1568 N N . LYS A 1 17 ? 2.409 -11.306 -7.238 1.00 0.00 17 LYS A N 2
ATOM 1569 C CA . LYS A 1 17 ? 3.809 -11.554 -7.531 1.00 0.00 17 LYS A CA 2
ATOM 1570 C C . LYS A 1 17 ? 4.723 -10.845 -6.523 1.00 0.00 17 LYS A C 2
ATOM 1571 O O . LYS A 1 17 ? 5.884 -11.222 -6.355 1.00 0.00 17 LYS A O 2
ATOM 1590 N N . MET A 1 18 ? 4.192 -9.812 -5.864 1.00 0.00 18 MET A N 2
ATOM 1591 C CA . MET A 1 18 ? 4.947 -9.039 -4.880 1.00 0.00 18 MET A CA 2
ATOM 1592 C C . MET A 1 18 ? 4.786 -9.611 -3.463 1.00 0.00 18 MET A C 2
ATOM 1593 O O . MET A 1 18 ? 5.630 -9.378 -2.599 1.00 0.00 18 MET A O 2
ATOM 1607 N N . ALA A 1 19 ? 3.693 -10.348 -3.235 1.00 0.00 19 ALA A N 2
ATOM 1608 C CA . ALA A 1 19 ? 3.415 -10.954 -1.924 1.00 0.00 19 ALA A CA 2
ATOM 1609 C C . ALA A 1 19 ? 3.771 -12.443 -1.906 1.00 0.00 19 ALA A C 2
ATOM 1610 O O . ALA A 1 19 ? 4.659 -12.859 -1.173 1.00 0.00 19 ALA A O 2
ATOM 1617 N N . ARG A 1 20 ? 3.059 -13.242 -2.710 1.00 0.00 20 ARG A N 2
ATOM 1618 C CA . ARG A 1 20 ? 3.285 -14.692 -2.776 1.00 0.00 20 ARG A CA 2
ATOM 1619 C C . ARG A 1 20 ? 4.730 -15.034 -3.070 1.00 0.00 20 ARG A C 2
ATOM 1620 O O . ARG A 1 20 ? 5.432 -15.595 -2.230 1.00 0.00 20 ARG A O 2
ATOM 1641 N N . ARG A 1 21 ? 5.154 -14.696 -4.268 1.00 0.00 21 ARG A N 2
ATOM 1642 C CA . ARG A 1 21 ? 6.499 -14.940 -4.721 1.00 0.00 21 ARG A CA 2
ATOM 1643 C C . ARG A 1 21 ? 7.532 -14.413 -3.718 1.00 0.00 21 ARG A C 2
ATOM 1644 O O . ARG A 1 21 ? 8.638 -14.947 -3.609 1.00 0.00 21 ARG A O 2
ATOM 1665 N N . GLU A 1 22 ? 7.149 -13.364 -2.988 1.00 0.00 22 GLU A N 2
ATOM 1666 C CA . GLU A 1 22 ? 8.018 -12.747 -1.981 1.00 0.00 22 GLU A CA 2
ATOM 1667 C C . GLU A 1 22 ? 7.843 -13.381 -0.596 1.00 0.00 22 GLU A C 2
ATOM 1668 O O . GLU A 1 22 ? 8.590 -13.059 0.330 1.00 0.00 22 GLU A O 2
ATOM 1680 N N . GLY A 1 23 ? 6.841 -14.257 -0.443 1.00 0.00 23 GLY A N 2
ATOM 1681 C CA . GLY A 1 23 ? 6.587 -14.876 0.848 1.00 0.00 23 GLY A CA 2
ATOM 1682 C C . GLY A 1 23 ? 5.715 -13.996 1.733 1.00 0.00 23 GLY A C 2
ATOM 1683 O O . GLY A 1 23 ? 5.293 -14.412 2.813 1.00 0.00 23 GLY A O 2
ATOM 1687 N N . LEU A 1 24 ? 5.450 -12.773 1.262 1.00 0.00 24 LEU A N 2
ATOM 1688 C CA . LEU A 1 24 ? 4.636 -11.808 1.978 1.00 0.00 24 LEU A CA 2
ATOM 1689 C C . LEU A 1 24 ? 3.151 -12.167 1.909 1.00 0.00 24 LEU A C 2
ATOM 1690 O O . LEU A 1 24 ? 2.741 -13.085 1.195 1.00 0.00 24 LEU A O 2
ATOM 1706 N N . SER A 1 25 ? 2.365 -11.402 2.648 1.00 0.00 25 SER A N 2
ATOM 1707 C CA . SER A 1 25 ? 0.912 -11.561 2.702 1.00 0.00 25 SER A CA 2
ATOM 1708 C C . SER A 1 25 ? 0.240 -10.291 2.173 1.00 0.00 25 SER A C 2
ATOM 1709 O O . SER A 1 25 ? 0.906 -9.278 1.985 1.00 0.00 25 SER A O 2
ATOM 1717 N N . LYS A 1 26 ? -1.071 -10.347 1.923 1.00 0.00 26 LYS A N 2
ATOM 1718 C CA . LYS A 1 26 ? -1.808 -9.182 1.400 1.00 0.00 26 LYS A CA 2
ATOM 1719 C C . LYS A 1 26 ? -1.466 -7.890 2.159 1.00 0.00 26 LYS A C 2
ATOM 1720 O O . LYS A 1 26 ? -1.344 -6.826 1.549 1.00 0.00 26 LYS A O 2
ATOM 1739 N N . SER A 1 27 ? -1.320 -7.985 3.484 1.00 0.00 27 SER A N 2
ATOM 1740 C CA . SER A 1 27 ? -1.002 -6.825 4.317 1.00 0.00 27 SER A CA 2
ATOM 1741 C C . SER A 1 27 ? 0.495 -6.562 4.354 1.00 0.00 27 SER A C 2
ATOM 1742 O O . SER A 1 27 ? 0.934 -5.451 4.071 1.00 0.00 27 SER A O 2
ATOM 1750 N N . GLU A 1 28 ? 1.280 -7.590 4.683 1.00 0.00 28 GLU A N 2
ATOM 1751 C CA . GLU A 1 28 ? 2.737 -7.453 4.723 1.00 0.00 28 GLU A CA 2
ATOM 1752 C C . GLU A 1 28 ? 3.290 -7.109 3.330 1.00 0.00 28 GLU A C 2
ATOM 1753 O O . GLU A 1 28 ? 4.466 -6.790 3.184 1.00 0.00 28 GLU A O 2
ATOM 1765 N N . MET A 1 29 ? 2.410 -7.144 2.322 1.00 0.00 29 MET A N 2
ATOM 1766 C CA . MET A 1 29 ? 2.732 -6.809 0.957 1.00 0.00 29 MET A CA 2
ATOM 1767 C C . MET A 1 29 ? 2.558 -5.310 0.789 1.00 0.00 29 MET A C 2
ATOM 1768 O O . MET A 1 29 ? 3.399 -4.602 0.238 1.00 0.00 29 MET A O 2
ATOM 1782 N N . ILE A 1 30 ? 1.417 -4.868 1.265 1.00 0.00 30 ILE A N 2
ATOM 1783 C CA . ILE A 1 30 ? 0.984 -3.518 1.197 1.00 0.00 30 ILE A CA 2
ATOM 1784 C C . ILE A 1 30 ? 1.691 -2.611 2.216 1.00 0.00 30 ILE A C 2
ATOM 1785 O O . ILE A 1 30 ? 2.052 -1.479 1.892 1.00 0.00 30 ILE A O 2
ATOM 1801 N N . ASN A 1 31 ? 1.937 -3.133 3.415 1.00 0.00 31 ASN A N 2
ATOM 1802 C CA . ASN A 1 31 ? 2.664 -2.394 4.454 1.00 0.00 31 ASN A CA 2
ATOM 1803 C C . ASN A 1 31 ? 4.075 -2.116 3.955 1.00 0.00 31 ASN A C 2
ATOM 1804 O O . ASN A 1 31 ? 4.615 -1.017 4.085 1.00 0.00 31 ASN A O 2
ATOM 1815 N N . VAL A 1 32 ? 4.638 -3.171 3.395 1.00 0.00 32 VAL A N 2
ATOM 1816 C CA . VAL A 1 32 ? 5.962 -3.204 2.852 1.00 0.00 32 VAL A CA 2
ATOM 1817 C C . VAL A 1 32 ? 6.108 -2.236 1.699 1.00 0.00 32 VAL A C 2
ATOM 1818 O O . VAL A 1 32 ? 7.104 -1.517 1.600 1.00 0.00 32 VAL A O 2
ATOM 1831 N N . ALA A 1 33 ? 5.104 -2.215 0.846 1.00 0.00 33 ALA A N 2
ATOM 1832 C CA . ALA A 1 33 ? 5.099 -1.313 -0.298 1.00 0.00 33 ALA A CA 2
ATOM 1833 C C . ALA A 1 33 ? 5.405 0.102 0.141 1.00 0.00 33 ALA A C 2
ATOM 1834 O O . ALA A 1 33 ? 6.045 0.864 -0.585 1.00 0.00 33 ALA A O 2
ATOM 1841 N N . LEU A 1 34 ? 4.920 0.454 1.332 1.00 0.00 34 LEU A N 2
ATOM 1842 C CA . LEU A 1 34 ? 5.121 1.779 1.851 1.00 0.00 34 LEU A CA 2
ATOM 1843 C C . LEU A 1 34 ? 6.542 1.960 2.377 1.00 0.00 34 LEU A C 2
ATOM 1844 O O . LEU A 1 34 ? 7.090 3.063 2.337 1.00 0.00 34 LEU A O 2
ATOM 1860 N N . GLN A 1 35 ? 7.132 0.867 2.883 1.00 0.00 35 GLN A N 2
ATOM 1861 C CA . GLN A 1 35 ? 8.477 0.909 3.428 1.00 0.00 35 GLN A CA 2
ATOM 1862 C C . GLN A 1 35 ? 9.556 0.921 2.331 1.00 0.00 35 GLN A C 2
ATOM 1863 O O . GLN A 1 35 ? 10.700 1.290 2.603 1.00 0.00 35 GLN A O 2
ATOM 1877 N N . HIS A 1 36 ? 9.195 0.557 1.088 1.00 0.00 36 HIS A N 2
ATOM 1878 C CA . HIS A 1 36 ? 10.165 0.583 -0.022 1.00 0.00 36 HIS A CA 2
ATOM 1879 C C . HIS A 1 36 ? 9.653 1.398 -1.224 1.00 0.00 36 HIS A C 2
ATOM 1880 O O . HIS A 1 36 ? 10.201 1.297 -2.325 1.00 0.00 36 HIS A O 2
ATOM 1895 N N . TYR A 1 37 ? 8.628 2.230 -1.001 1.00 0.00 37 TYR A N 2
ATOM 1896 C CA . TYR A 1 37 ? 8.075 3.090 -2.051 1.00 0.00 37 TYR A CA 2
ATOM 1897 C C . TYR A 1 37 ? 9.089 4.198 -2.377 1.00 0.00 37 TYR A C 2
ATOM 1898 O O . TYR A 1 37 ? 9.678 4.778 -1.464 1.00 0.00 37 TYR A O 2
ATOM 1916 N N . LYS A 1 38 ? 9.268 4.495 -3.675 1.00 0.00 38 LYS A N 2
ATOM 1917 C CA . LYS A 1 38 ? 10.178 5.531 -4.143 1.00 0.00 38 LYS A CA 2
ATOM 1918 C C . LYS A 1 38 ? 11.652 5.159 -3.913 1.00 0.00 38 LYS A C 2
ATOM 1919 O O . LYS A 1 38 ? 12.487 5.528 -4.766 1.00 0.00 38 LYS A O 2
ATOM 1939 N N . ARG B 1 1 ? -11.767 0.243 -6.624 1.00 0.00 1 ARG B N 2
ATOM 1940 C CA . ARG B 1 1 ? -11.926 -1.051 -5.903 1.00 0.00 1 ARG B CA 2
ATOM 1941 C C . ARG B 1 1 ? -11.483 -0.937 -4.442 1.00 0.00 1 ARG B C 2
ATOM 1942 O O . ARG B 1 1 ? -10.319 -0.662 -4.156 1.00 0.00 1 ARG B O 2
ATOM 1965 N N . TRP B 1 2 ? -12.421 -1.151 -3.515 1.00 0.00 2 TRP B N 2
ATOM 1966 C CA . TRP B 1 2 ? -12.126 -1.077 -2.100 1.00 0.00 2 TRP B CA 2
ATOM 1967 C C . TRP B 1 2 ? -11.286 -2.278 -1.677 1.00 0.00 2 TRP B C 2
ATOM 1968 O O . TRP B 1 2 ? -11.284 -3.318 -2.341 1.00 0.00 2 TRP B O 2
ATOM 1989 N N . LEU B 1 3 ? -10.558 -2.114 -0.584 1.00 0.00 3 LEU B N 2
ATOM 1990 C CA . LEU B 1 3 ? -9.683 -3.166 -0.071 1.00 0.00 3 LEU B CA 2
ATOM 1991 C C . LEU B 1 3 ? -9.364 -2.946 1.409 1.00 0.00 3 LEU B C 2
ATOM 1992 O O . LEU B 1 3 ? -9.117 -1.819 1.834 1.00 0.00 3 LEU B O 2
ATOM 2008 N N . CYS B 1 4 ? -9.358 -4.036 2.180 1.00 0.00 4 CYS B N 2
ATOM 2009 C CA . CYS B 1 4 ? -9.055 -3.969 3.618 1.00 0.00 4 CYS B CA 2
ATOM 2010 C C . CYS B 1 4 ? -7.872 -4.876 3.951 1.00 0.00 4 CYS B C 2
ATOM 2011 O O . CYS B 1 4 ? -7.812 -6.017 3.488 1.00 0.00 4 CYS B O 2
ATOM 2018 N N . ILE B 1 5 ? -6.918 -4.360 4.735 1.00 0.00 5 ILE B N 2
ATOM 2019 C CA . ILE B 1 5 ? -5.729 -5.135 5.091 1.00 0.00 5 ILE B CA 2
ATOM 2020 C C . ILE B 1 5 ? -5.093 -4.674 6.413 1.00 0.00 5 ILE B C 2
ATOM 2021 O O . ILE B 1 5 ? -5.632 -3.811 7.108 1.00 0.00 5 ILE B O 2
ATOM 2037 N N . TRP B 1 6 ? -3.962 -5.297 6.765 1.00 0.00 6 TRP B N 2
ATOM 2038 C CA . TRP B 1 6 ? -3.254 -5.003 8.032 1.00 0.00 6 TRP B CA 2
ATOM 2039 C C . TRP B 1 6 ? -2.165 -3.925 7.890 1.00 0.00 6 TRP B C 2
ATOM 2040 O O . TRP B 1 6 ? -0.991 -4.237 7.675 1.00 0.00 6 TRP B O 2
ATOM 2061 N N . LEU B 1 7 ? -2.568 -2.660 8.054 1.00 0.00 7 LEU B N 2
ATOM 2062 C CA . LEU B 1 7 ? -1.654 -1.516 7.995 1.00 0.00 7 LEU B CA 2
ATOM 2063 C C . LEU B 1 7 ? -1.844 -0.685 9.262 1.00 0.00 7 LEU B C 2
ATOM 2064 O O . LEU B 1 7 ? -2.774 0.120 9.357 1.00 0.00 7 LEU B O 2
ATOM 2080 N N . SER B 1 8 ? -0.982 -0.921 10.248 1.00 0.00 8 SER B N 2
ATOM 2081 C CA . SER B 1 8 ? -1.062 -0.249 11.525 1.00 0.00 8 SER B CA 2
ATOM 2082 C C . SER B 1 8 ? -0.793 1.246 11.423 1.00 0.00 8 SER B C 2
ATOM 2083 O O . SER B 1 8 ? -0.550 1.790 10.348 1.00 0.00 8 SER B O 2
ATOM 2091 N N . ASP B 1 9 ? -0.861 1.887 12.576 1.00 0.00 9 ASP B N 2
ATOM 2092 C CA . ASP B 1 9 ? -0.650 3.334 12.701 1.00 0.00 9 ASP B CA 2
ATOM 2093 C C . ASP B 1 9 ? 0.639 3.793 12.024 1.00 0.00 9 ASP B C 2
ATOM 2094 O O . ASP B 1 9 ? 0.620 4.706 11.199 1.00 0.00 9 ASP B O 2
ATOM 2103 N N . GLN B 1 10 ? 1.753 3.169 12.397 1.00 0.00 10 GLN B N 2
ATOM 2104 C CA . GLN B 1 10 ? 3.064 3.511 11.855 1.00 0.00 10 GLN B CA 2
ATOM 2105 C C . GLN B 1 10 ? 3.084 3.575 10.322 1.00 0.00 10 GLN B C 2
ATOM 2106 O O . GLN B 1 10 ? 3.924 4.268 9.747 1.00 0.00 10 GLN B O 2
ATOM 2120 N N . THR B 1 11 ? 2.182 2.841 9.662 1.00 0.00 11 THR B N 2
ATOM 2121 C CA . THR B 1 11 ? 2.137 2.813 8.214 1.00 0.00 11 THR B CA 2
ATOM 2122 C C . THR B 1 11 ? 1.216 3.867 7.624 1.00 0.00 11 THR B C 2
ATOM 2123 O O . THR B 1 11 ? 1.448 4.348 6.519 1.00 0.00 11 THR B O 2
ATOM 2134 N N . LEU B 1 12 ? 0.193 4.234 8.370 1.00 0.00 12 LEU B N 2
ATOM 2135 C CA . LEU B 1 12 ? -0.747 5.250 7.930 1.00 0.00 12 LEU B CA 2
ATOM 2136 C C . LEU B 1 12 ? -0.062 6.581 8.103 1.00 0.00 12 LEU B C 2
ATOM 2137 O O . LEU B 1 12 ? -0.119 7.458 7.240 1.00 0.00 12 LEU B O 2
ATOM 2153 N N . GLU B 1 13 ? 0.666 6.666 9.213 1.00 0.00 13 GLU B N 2
ATOM 2154 C CA . GLU B 1 13 ? 1.479 7.825 9.514 1.00 0.00 13 GLU B CA 2
ATOM 2155 C C . GLU B 1 13 ? 2.495 7.966 8.392 1.00 0.00 13 GLU B C 2
ATOM 2156 O O . GLU B 1 13 ? 2.767 9.061 7.902 1.00 0.00 13 GLU B O 2
ATOM 2168 N N . ASP B 1 14 ? 3.024 6.807 7.980 1.00 0.00 14 ASP B N 2
ATOM 2169 C CA . ASP B 1 14 ? 3.983 6.720 6.896 1.00 0.00 14 ASP B CA 2
ATOM 2170 C C . ASP B 1 14 ? 3.422 7.400 5.650 1.00 0.00 14 ASP B C 2
ATOM 2171 O O . ASP B 1 14 ? 4.140 8.091 4.936 1.00 0.00 14 ASP B O 2
ATOM 2180 N N . LEU B 1 15 ? 2.123 7.193 5.409 1.00 0.00 15 LEU B N 2
ATOM 2181 C CA . LEU B 1 15 ? 1.426 7.761 4.268 1.00 0.00 15 LEU B CA 2
ATOM 2182 C C . LEU B 1 15 ? 1.091 9.247 4.448 1.00 0.00 15 LEU B C 2
ATOM 2183 O O . LEU B 1 15 ? 0.107 9.735 3.894 1.00 0.00 15 LEU B O 2
ATOM 2199 N N . GLU B 1 16 ? 1.912 9.967 5.213 1.00 0.00 16 GLU B N 2
ATOM 2200 C CA . GLU B 1 16 ? 1.695 11.394 5.435 1.00 0.00 16 GLU B CA 2
ATOM 2201 C C . GLU B 1 16 ? 2.606 12.208 4.518 1.00 0.00 16 GLU B C 2
ATOM 2202 O O . GLU B 1 16 ? 2.130 12.963 3.669 1.00 0.00 16 GLU B O 2
ATOM 2214 N N . LYS B 1 17 ? 3.919 12.031 4.685 1.00 0.00 17 LYS B N 2
ATOM 2215 C CA . LYS B 1 17 ? 4.906 12.721 3.875 1.00 0.00 17 LYS B CA 2
ATOM 2216 C C . LYS B 1 17 ? 4.981 12.133 2.462 1.00 0.00 17 LYS B C 2
ATOM 2217 O O . LYS B 1 17 ? 5.410 12.805 1.525 1.00 0.00 17 LYS B O 2
ATOM 2236 N N . MET B 1 18 ? 4.554 10.875 2.319 1.00 0.00 18 MET B N 2
ATOM 2237 C CA . MET B 1 18 ? 4.563 10.191 1.026 1.00 0.00 18 MET B CA 2
ATOM 2238 C C . MET B 1 18 ? 3.296 10.498 0.235 1.00 0.00 18 MET B C 2
ATOM 2239 O O . MET B 1 18 ? 3.269 10.339 -0.984 1.00 0.00 18 MET B O 2
ATOM 2253 N N . ALA B 1 19 ? 2.243 10.912 0.939 1.00 0.00 19 ALA B N 2
ATOM 2254 C CA . ALA B 1 19 ? 0.970 11.216 0.292 1.00 0.00 19 ALA B CA 2
ATOM 2255 C C . ALA B 1 19 ? 0.789 12.713 0.031 1.00 0.00 19 ALA B C 2
ATOM 2256 O O . ALA B 1 19 ? 0.759 13.143 -1.122 1.00 0.00 19 ALA B O 2
ATOM 2263 N N . ARG B 1 20 ? 0.651 13.503 1.105 1.00 0.00 20 ARG B N 2
ATOM 2264 C CA . ARG B 1 20 ? 0.453 14.949 0.985 1.00 0.00 20 ARG B CA 2
ATOM 2265 C C . ARG B 1 20 ? 1.558 15.596 0.183 1.00 0.00 20 ARG B C 2
ATOM 2266 O O . ARG B 1 20 ? 1.319 16.160 -0.884 1.00 0.00 20 ARG B O 2
ATOM 2287 N N . ARG B 1 21 ? 2.759 15.503 0.712 1.00 0.00 21 ARG B N 2
ATOM 2288 C CA . ARG B 1 21 ? 3.938 16.056 0.070 1.00 0.00 21 ARG B CA 2
ATOM 2289 C C . ARG B 1 21 ? 3.988 15.646 -1.406 1.00 0.00 21 ARG B C 2
ATOM 2290 O O . ARG B 1 21 ? 4.439 16.409 -2.261 1.00 0.00 21 ARG B O 2
ATOM 2311 N N . GLU B 1 22 ? 3.500 14.432 -1.684 1.00 0.00 22 GLU B N 2
ATOM 2312 C CA . GLU B 1 22 ? 3.459 13.896 -3.051 1.00 0.00 22 GLU B CA 2
ATOM 2313 C C . GLU B 1 22 ? 2.325 14.523 -3.868 1.00 0.00 22 GLU B C 2
ATOM 2314 O O . GLU B 1 22 ? 2.425 14.630 -5.091 1.00 0.00 22 GLU B O 2
ATOM 2326 N N . GLY B 1 23 ? 1.248 14.929 -3.189 1.00 0.00 23 GLY B N 2
ATOM 2327 C CA . GLY B 1 23 ? 0.113 15.533 -3.868 1.00 0.00 23 GLY B CA 2
ATOM 2328 C C . GLY B 1 23 ? -1.062 14.578 -4.028 1.00 0.00 23 GLY B C 2
ATOM 2329 O O . GLY B 1 23 ? -2.162 15.003 -4.383 1.00 0.00 23 GLY B O 2
ATOM 2333 N N . LEU B 1 24 ? -0.828 13.286 -3.778 1.00 0.00 24 LEU B N 2
ATOM 2334 C CA . LEU B 1 24 ? -1.887 12.274 -3.915 1.00 0.00 24 LEU B CA 2
ATOM 2335 C C . LEU B 1 24 ? -2.706 12.107 -2.625 1.00 0.00 24 LEU B C 2
ATOM 2336 O O . LEU B 1 24 ? -2.528 12.850 -1.656 1.00 0.00 24 LEU B O 2
ATOM 2352 N N . SER B 1 25 ? -3.604 11.131 -2.641 1.00 0.00 25 SER B N 2
ATOM 2353 C CA . SER B 1 25 ? -4.477 10.831 -1.498 1.00 0.00 25 SER B CA 2
ATOM 2354 C C . SER B 1 25 ? -4.011 9.561 -0.770 1.00 0.00 25 SER B C 2
ATOM 2355 O O . SER B 1 25 ? -3.174 8.825 -1.284 1.00 0.00 25 SER B O 2
ATOM 2363 N N . LYS B 1 26 ? -4.551 9.319 0.435 1.00 0.00 26 LYS B N 2
ATOM 2364 C CA . LYS B 1 26 ? -4.178 8.138 1.241 1.00 0.00 26 LYS B CA 2
ATOM 2365 C C . LYS B 1 26 ? -4.242 6.832 0.433 1.00 0.00 26 LYS B C 2
ATOM 2366 O O . LYS B 1 26 ? -3.402 5.949 0.615 1.00 0.00 26 LYS B O 2
ATOM 2385 N N . SER B 1 27 ? -5.236 6.708 -0.451 1.00 0.00 27 SER B N 2
ATOM 2386 C CA . SER B 1 27 ? -5.388 5.507 -1.271 1.00 0.00 27 SER B CA 2
ATOM 2387 C C . SER B 1 27 ? -4.418 5.533 -2.440 1.00 0.00 27 SER B C 2
ATOM 2388 O O . SER B 1 27 ? -3.606 4.623 -2.594 1.00 0.00 27 SER B O 2
ATOM 2396 N N . GLU B 1 28 ? -4.478 6.594 -3.242 1.00 0.00 28 GLU B N 2
ATOM 2397 C CA . GLU B 1 28 ? -3.564 6.742 -4.375 1.00 0.00 28 GLU B CA 2
ATOM 2398 C C . GLU B 1 28 ? -2.107 6.676 -3.882 1.00 0.00 28 GLU B C 2
ATOM 2399 O O . GLU B 1 28 ? -1.194 6.368 -4.647 1.00 0.00 28 GLU B O 2
ATOM 2411 N N . MET B 1 29 ? -1.925 6.924 -2.577 1.00 0.00 29 MET B N 2
ATOM 2412 C CA . MET B 1 29 ? -0.637 6.863 -1.910 1.00 0.00 29 MET B CA 2
ATOM 2413 C C . MET B 1 29 ? -0.209 5.418 -1.816 1.00 0.00 29 MET B C 2
ATOM 2414 O O . MET B 1 29 ? 0.935 5.047 -2.076 1.00 0.00 29 MET B O 2
ATOM 2428 N N . ILE B 1 30 ? -1.161 4.629 -1.394 1.00 0.00 30 ILE B N 2
ATOM 2429 C CA . ILE B 1 30 ? -0.994 3.245 -1.163 1.00 0.00 30 ILE B CA 2
ATOM 2430 C C . ILE B 1 30 ? -0.944 2.417 -2.454 1.00 0.00 30 ILE B C 2
ATOM 2431 O O . ILE B 1 30 ? -0.213 1.427 -2.522 1.00 0.00 30 ILE B O 2
ATOM 2447 N N . ASN B 1 31 ? -1.655 2.858 -3.492 1.00 0.00 31 ASN B N 2
ATOM 2448 C CA . ASN B 1 31 ? -1.611 2.182 -4.796 1.00 0.00 31 ASN B CA 2
ATOM 2449 C C . ASN B 1 31 ? -0.208 2.332 -5.366 1.00 0.00 31 ASN B C 2
ATOM 2450 O O . ASN B 1 31 ? 0.406 1.388 -5.865 1.00 0.00 31 ASN B O 2
ATOM 2461 N N . VAL B 1 32 ? 0.251 3.569 -5.274 1.00 0.00 32 VAL B N 2
ATOM 2462 C CA . VAL B 1 32 ? 1.531 4.011 -5.737 1.00 0.00 32 VAL B CA 2
ATOM 2463 C C . VAL B 1 32 ? 2.647 3.238 -5.074 1.00 0.00 32 VAL B C 2
ATOM 2464 O O . VAL B 1 32 ? 3.585 2.790 -5.735 1.00 0.00 32 VAL B O 2
ATOM 2477 N N . ALA B 1 33 ? 2.520 3.069 -3.774 1.00 0.00 33 ALA B N 2
ATOM 2478 C CA . ALA B 1 33 ? 3.505 2.319 -3.008 1.00 0.00 33 ALA B CA 2
ATOM 2479 C C . ALA B 1 33 ? 3.764 0.971 -3.647 1.00 0.00 33 ALA B C 2
ATOM 2480 O O . ALA B 1 33 ? 4.866 0.429 -3.555 1.00 0.00 33 ALA B O 2
ATOM 2487 N N . LEU B 1 34 ? 2.724 0.420 -4.272 1.00 0.00 34 LEU B N 2
ATOM 2488 C CA . LEU B 1 34 ? 2.828 -0.874 -4.890 1.00 0.00 34 LEU B CA 2
ATOM 2489 C C . LEU B 1 34 ? 3.520 -0.801 -6.248 1.00 0.00 34 LEU B C 2
ATOM 2490 O O . LEU B 1 34 ? 4.187 -1.751 -6.661 1.00 0.00 34 LEU B O 2
ATOM 2506 N N . GLN B 1 35 ? 3.345 0.328 -6.949 1.00 0.00 35 GLN B N 2
ATOM 2507 C CA . GLN B 1 35 ? 3.938 0.506 -8.264 1.00 0.00 35 GLN B CA 2
ATOM 2508 C C . GLN B 1 35 ? 5.430 0.868 -8.195 1.00 0.00 35 GLN B C 2
ATOM 2509 O O . GLN B 1 35 ? 6.141 0.725 -9.191 1.00 0.00 35 GLN B O 2
ATOM 2523 N N . HIS B 1 36 ? 5.918 1.300 -7.021 1.00 0.00 36 HIS B N 2
ATOM 2524 C CA . HIS B 1 36 ? 7.345 1.627 -6.869 1.00 0.00 36 HIS B CA 2
ATOM 2525 C C . HIS B 1 36 ? 7.994 0.848 -5.710 1.00 0.00 36 HIS B C 2
ATOM 2526 O O . HIS B 1 36 ? 9.091 1.189 -5.262 1.00 0.00 36 HIS B O 2
ATOM 2541 N N . TYR B 1 37 ? 7.326 -0.220 -5.258 1.00 0.00 37 TYR B N 2
ATOM 2542 C CA . TYR B 1 37 ? 7.842 -1.077 -4.189 1.00 0.00 37 TYR B CA 2
ATOM 2543 C C . TYR B 1 37 ? 9.050 -1.868 -4.721 1.00 0.00 37 TYR B C 2
ATOM 2544 O O . TYR B 1 37 ? 9.017 -2.362 -5.850 1.00 0.00 37 TYR B O 2
ATOM 2562 N N . LYS B 1 38 ? 10.099 -2.002 -3.898 1.00 0.00 38 LYS B N 2
ATOM 2563 C CA . LYS B 1 38 ? 11.297 -2.741 -4.267 1.00 0.00 38 LYS B CA 2
ATOM 2564 C C . LYS B 1 38 ? 12.039 -2.081 -5.435 1.00 0.00 38 LYS B C 2
ATOM 2565 O O . LYS B 1 38 ? 11.675 -2.339 -6.604 1.00 0.00 38 LYS B O 2
ATOM 2585 N N . ARG A 1 1 ? -3.949 -1.382 11.797 1.00 0.00 1 ARG A N 3
ATOM 2586 C CA . ARG A 1 1 ? -5.271 -0.703 11.639 1.00 0.00 1 ARG A CA 3
ATOM 2587 C C . ARG A 1 1 ? -6.030 -1.216 10.420 1.00 0.00 1 ARG A C 3
ATOM 2588 O O . ARG A 1 1 ? -5.427 -1.556 9.401 1.00 0.00 1 ARG A O 3
ATOM 2611 N N . TRP A 1 2 ? -7.358 -1.231 10.520 1.00 0.00 2 TRP A N 3
ATOM 2612 C CA . TRP A 1 2 ? -8.199 -1.659 9.412 1.00 0.00 2 TRP A CA 3
ATOM 2613 C C . TRP A 1 2 ? -8.714 -0.435 8.672 1.00 0.00 2 TRP A C 3
ATOM 2614 O O . TRP A 1 2 ? -9.586 0.287 9.159 1.00 0.00 2 TRP A O 3
ATOM 2635 N N . LEU A 1 3 ? -8.142 -0.204 7.508 1.00 0.00 3 LEU A N 3
ATOM 2636 C CA . LEU A 1 3 ? -8.498 0.945 6.678 1.00 0.00 3 LEU A CA 3
ATOM 2637 C C . LEU A 1 3 ? -8.898 0.520 5.266 1.00 0.00 3 LEU A C 3
ATOM 2638 O O . LEU A 1 3 ? -8.256 -0.338 4.660 1.00 0.00 3 LEU A O 3
ATOM 2654 N N . CYS A 1 4 ? -9.940 1.164 4.738 1.00 0.00 4 CYS A N 3
ATOM 2655 C CA . CYS A 1 4 ? -10.404 0.883 3.369 1.00 0.00 4 CYS A CA 3
ATOM 2656 C C . CYS A 1 4 ? -9.785 1.905 2.421 1.00 0.00 4 CYS A C 3
ATOM 2657 O O . CYS A 1 4 ? -9.677 3.084 2.764 1.00 0.00 4 CYS A O 3
ATOM 2664 N N . ILE A 1 5 ? -9.360 1.455 1.238 1.00 0.00 5 ILE A N 3
ATOM 2665 C CA . ILE A 1 5 ? -8.730 2.360 0.275 1.00 0.00 5 ILE A CA 3
ATOM 2666 C C . ILE A 1 5 ? -8.932 1.896 -1.178 1.00 0.00 5 ILE A C 3
ATOM 2667 O O . ILE A 1 5 ? -9.524 0.846 -1.435 1.00 0.00 5 ILE A O 3
ATOM 2683 N N . TRP A 1 6 ? -8.490 2.740 -2.116 1.00 0.00 6 TRP A N 3
ATOM 2684 C CA . TRP A 1 6 ? -8.663 2.500 -3.565 1.00 0.00 6 TRP A CA 3
ATOM 2685 C C . TRP A 1 6 ? -7.508 1.725 -4.222 1.00 0.00 6 TRP A C 3
ATOM 2686 O O . TRP A 1 6 ? -6.432 2.273 -4.470 1.00 0.00 6 TRP A O 3
ATOM 2707 N N . LEU A 1 7 ? -7.783 0.454 -4.544 1.00 0.00 7 LEU A N 3
ATOM 2708 C CA . LEU A 1 7 ? -6.837 -0.438 -5.227 1.00 0.00 7 LEU A CA 3
ATOM 2709 C C . LEU A 1 7 ? -7.574 -1.140 -6.364 1.00 0.00 7 LEU A C 3
ATOM 2710 O O . LEU A 1 7 ? -8.510 -1.900 -6.115 1.00 0.00 7 LEU A O 3
ATOM 2726 N N . SER A 1 8 ? -7.174 -0.881 -7.601 1.00 0.00 8 SER A N 3
ATOM 2727 C CA . SER A 1 8 ? -7.825 -1.480 -8.744 1.00 0.00 8 SER A CA 3
ATOM 2728 C C . SER A 1 8 ? -7.194 -2.814 -9.122 1.00 0.00 8 SER A C 3
ATOM 2729 O O . SER A 1 8 ? -6.323 -3.332 -8.427 1.00 0.00 8 SER A O 3
ATOM 2737 N N . ASP A 1 9 ? -7.660 -3.349 -10.236 1.00 0.00 9 ASP A N 3
ATOM 2738 C CA . ASP A 1 9 ? -7.179 -4.636 -10.759 1.00 0.00 9 ASP A CA 3
ATOM 2739 C C . ASP A 1 9 ? -5.653 -4.696 -10.819 1.00 0.00 9 ASP A C 3
ATOM 2740 O O . ASP A 1 9 ? -5.040 -5.583 -10.228 1.00 0.00 9 ASP A O 3
ATOM 2749 N N . GLN A 1 10 ? -5.055 -3.758 -11.550 1.00 0.00 10 GLN A N 3
ATOM 2750 C CA . GLN A 1 10 ? -3.607 -3.700 -11.717 1.00 0.00 10 GLN A CA 3
ATOM 2751 C C . GLN A 1 10 ? -2.845 -3.757 -10.386 1.00 0.00 10 GLN A C 3
ATOM 2752 O O . GLN A 1 10 ? -1.693 -4.192 -10.356 1.00 0.00 10 GLN A O 3
ATOM 2766 N N . THR A 1 11 ? -3.471 -3.300 -9.297 1.00 0.00 11 THR A N 3
ATOM 2767 C CA . THR A 1 11 ? -2.828 -3.285 -8.001 1.00 0.00 11 THR A CA 3
ATOM 2768 C C . THR A 1 11 ? -3.088 -4.547 -7.187 1.00 0.00 11 THR A C 3
ATOM 2769 O O . THR A 1 11 ? -2.229 -4.978 -6.420 1.00 0.00 11 THR A O 3
ATOM 2780 N N . LEU A 1 12 ? -4.249 -5.151 -7.377 1.00 0.00 12 LEU A N 3
ATOM 2781 C CA . LEU A 1 12 ? -4.589 -6.385 -6.678 1.00 0.00 12 LEU A CA 3
ATOM 2782 C C . LEU A 1 12 ? -3.751 -7.483 -7.288 1.00 0.00 12 LEU A C 3
ATOM 2783 O O . LEU A 1 12 ? -3.174 -8.322 -6.594 1.00 0.00 12 LEU A O 3
ATOM 2799 N N . GLU A 1 13 ? -3.644 -7.400 -8.610 1.00 0.00 13 GLU A N 3
ATOM 2800 C CA . GLU A 1 13 ? -2.819 -8.309 -9.384 1.00 0.00 13 GLU A CA 3
ATOM 2801 C C . GLU A 1 13 ? -1.374 -8.126 -8.944 1.00 0.00 13 GLU A C 3
ATOM 2802 O O . GLU A 1 13 ? -0.624 -9.088 -8.778 1.00 0.00 13 GLU A O 3
ATOM 2814 N N . ASP A 1 14 ? -1.017 -6.854 -8.744 1.00 0.00 14 ASP A N 3
ATOM 2815 C CA . ASP A 1 14 ? 0.310 -6.463 -8.300 1.00 0.00 14 ASP A CA 3
ATOM 2816 C C . ASP A 1 14 ? 0.710 -7.254 -7.060 1.00 0.00 14 ASP A C 3
ATOM 2817 O O . ASP A 1 14 ? 1.834 -7.737 -6.952 1.00 0.00 14 ASP A O 3
ATOM 2826 N N . LEU A 1 15 ? -0.227 -7.361 -6.121 1.00 0.00 15 LEU A N 3
ATOM 2827 C CA . LEU A 1 15 ? -0.011 -8.060 -4.866 1.00 0.00 15 LEU A CA 3
ATOM 2828 C C . LEU A 1 15 ? -0.122 -9.584 -4.983 1.00 0.00 15 LEU A C 3
ATOM 2829 O O . LEU A 1 15 ? -0.399 -10.268 -3.995 1.00 0.00 15 LEU A O 3
ATOM 2845 N N . GLU A 1 16 ? 0.114 -10.115 -6.182 1.00 0.00 16 GLU A N 3
ATOM 2846 C CA . GLU A 1 16 ? 0.060 -11.556 -6.406 1.00 0.00 16 GLU A CA 3
ATOM 2847 C C . GLU A 1 16 ? 1.474 -12.115 -6.521 1.00 0.00 16 GLU A C 3
ATOM 2848 O O . GLU A 1 16 ? 1.874 -12.978 -5.739 1.00 0.00 16 GLU A O 3
ATOM 2860 N N . LYS A 1 17 ? 2.230 -11.603 -7.493 1.00 0.00 17 LYS A N 3
ATOM 2861 C CA . LYS A 1 17 ? 3.600 -12.028 -7.714 1.00 0.00 17 LYS A CA 3
ATOM 2862 C C . LYS A 1 17 ? 4.538 -11.471 -6.641 1.00 0.00 17 LYS A C 3
ATOM 2863 O O . LYS A 1 17 ? 5.528 -12.111 -6.285 1.00 0.00 17 LYS A O 3
ATOM 2882 N N . MET A 1 18 ? 4.223 -10.275 -6.133 1.00 0.00 18 MET A N 3
ATOM 2883 C CA . MET A 1 18 ? 5.043 -9.635 -5.104 1.00 0.00 18 MET A CA 3
ATOM 2884 C C . MET A 1 18 ? 4.851 -10.308 -3.746 1.00 0.00 18 MET A C 3
ATOM 2885 O O . MET A 1 18 ? 5.802 -10.833 -3.174 1.00 0.00 18 MET A O 3
ATOM 2899 N N . ALA A 1 19 ? 3.618 -10.269 -3.234 1.00 0.00 19 ALA A N 3
ATOM 2900 C CA . ALA A 1 19 ? 3.289 -10.852 -1.930 1.00 0.00 19 ALA A CA 3
ATOM 2901 C C . ALA A 1 19 ? 3.753 -12.304 -1.801 1.00 0.00 19 ALA A C 3
ATOM 2902 O O . ALA A 1 19 ? 4.369 -12.670 -0.801 1.00 0.00 19 ALA A O 3
ATOM 2909 N N . ARG A 1 20 ? 3.446 -13.129 -2.808 1.00 0.00 20 ARG A N 3
ATOM 2910 C CA . ARG A 1 20 ? 3.830 -14.542 -2.788 1.00 0.00 20 ARG A CA 3
ATOM 2911 C C . ARG A 1 20 ? 5.329 -14.700 -2.673 1.00 0.00 20 ARG A C 3
ATOM 2912 O O . ARG A 1 20 ? 5.841 -15.180 -1.661 1.00 0.00 20 ARG A O 3
ATOM 2933 N N . ARG A 1 21 ? 6.017 -14.282 -3.714 1.00 0.00 21 ARG A N 3
ATOM 2934 C CA . ARG A 1 21 ? 7.465 -14.339 -3.765 1.00 0.00 21 ARG A CA 3
ATOM 2935 C C . ARG A 1 21 ? 8.073 -13.713 -2.506 1.00 0.00 21 ARG A C 3
ATOM 2936 O O . ARG A 1 21 ? 9.131 -14.132 -2.036 1.00 0.00 21 ARG A O 3
ATOM 2957 N N . GLU A 1 22 ? 7.375 -12.707 -1.971 1.00 0.00 22 GLU A N 3
ATOM 2958 C CA . GLU A 1 22 ? 7.813 -12.002 -0.761 1.00 0.00 22 GLU A CA 3
ATOM 2959 C C . GLU A 1 22 ? 7.570 -12.834 0.502 1.00 0.00 22 GLU A C 3
ATOM 2960 O O . GLU A 1 22 ? 8.251 -12.640 1.511 1.00 0.00 22 GLU A O 3
ATOM 2972 N N . GLY A 1 23 ? 6.586 -13.737 0.456 1.00 0.00 23 GLY A N 3
ATOM 2973 C CA . GLY A 1 23 ? 6.268 -14.549 1.620 1.00 0.00 23 GLY A CA 3
ATOM 2974 C C . GLY A 1 23 ? 5.392 -13.800 2.614 1.00 0.00 23 GLY A C 3
ATOM 2975 O O . GLY A 1 23 ? 5.231 -14.229 3.758 1.00 0.00 23 GLY A O 3
ATOM 2979 N N . LEU A 1 24 ? 4.831 -12.672 2.166 1.00 0.00 24 LEU A N 3
ATOM 2980 C CA . LEU A 1 24 ? 3.963 -11.839 3.011 1.00 0.00 24 LEU A CA 3
ATOM 2981 C C . LEU A 1 24 ? 2.495 -11.892 2.552 1.00 0.00 24 LEU A C 3
ATOM 2982 O O . LEU A 1 24 ? 2.161 -12.567 1.574 1.00 0.00 24 LEU A O 3
ATOM 2998 N N . SER A 1 25 ? 1.626 -11.206 3.291 1.00 0.00 25 SER A N 3
ATOM 2999 C CA . SER A 1 25 ? 0.182 -11.186 2.997 1.00 0.00 25 SER A CA 3
ATOM 3000 C C . SER A 1 25 ? -0.246 -9.866 2.342 1.00 0.00 25 SER A C 3
ATOM 3001 O O . SER A 1 25 ? 0.509 -8.899 2.352 1.00 0.00 25 SER A O 3
ATOM 3009 N N . LYS A 1 26 ? -1.460 -9.845 1.764 1.00 0.00 26 LYS A N 3
ATOM 3010 C CA . LYS A 1 26 ? -1.996 -8.644 1.087 1.00 0.00 26 LYS A CA 3
ATOM 3011 C C . LYS A 1 26 ? -1.681 -7.350 1.852 1.00 0.00 26 LYS A C 3
ATOM 3012 O O . LYS A 1 26 ? -1.340 -6.341 1.238 1.00 0.00 26 LYS A O 3
ATOM 3031 N N . SER A 1 27 ? -1.801 -7.377 3.185 1.00 0.00 27 SER A N 3
ATOM 3032 C CA . SER A 1 27 ? -1.530 -6.195 4.009 1.00 0.00 27 SER A CA 3
ATOM 3033 C C . SER A 1 27 ? -0.039 -5.919 4.092 1.00 0.00 27 SER A C 3
ATOM 3034 O O . SER A 1 27 ? 0.418 -4.853 3.687 1.00 0.00 27 SER A O 3
ATOM 3042 N N . GLU A 1 28 ? 0.716 -6.889 4.603 1.00 0.00 28 GLU A N 3
ATOM 3043 C CA . GLU A 1 28 ? 2.164 -6.748 4.712 1.00 0.00 28 GLU A CA 3
ATOM 3044 C C . GLU A 1 28 ? 2.772 -6.466 3.336 1.00 0.00 28 GLU A C 3
ATOM 3045 O O . GLU A 1 28 ? 3.854 -5.896 3.234 1.00 0.00 28 GLU A O 3
ATOM 3057 N N . MET A 1 29 ? 2.036 -6.842 2.283 1.00 0.00 29 MET A N 3
ATOM 3058 C CA . MET A 1 29 ? 2.432 -6.620 0.912 1.00 0.00 29 MET A CA 3
ATOM 3059 C C . MET A 1 29 ? 2.312 -5.143 0.604 1.00 0.00 29 MET A C 3
ATOM 3060 O O . MET A 1 29 ? 3.188 -4.510 0.020 1.00 0.00 29 MET A O 3
ATOM 3074 N N . ILE A 1 30 ? 1.168 -4.641 0.981 1.00 0.00 30 ILE A N 3
ATOM 3075 C CA . ILE A 1 30 ? 0.766 -3.305 0.753 1.00 0.00 30 ILE A CA 3
ATOM 3076 C C . ILE A 1 30 ? 1.428 -2.281 1.686 1.00 0.00 30 ILE A C 3
ATOM 3077 O O . ILE A 1 30 ? 1.683 -1.147 1.280 1.00 0.00 30 ILE A O 3
ATOM 3093 N N . ASN A 1 31 ? 1.730 -2.693 2.911 1.00 0.00 31 ASN A N 3
ATOM 3094 C CA . ASN A 1 31 ? 2.396 -1.819 3.882 1.00 0.00 31 ASN A CA 3
ATOM 3095 C C . ASN A 1 31 ? 3.835 -1.580 3.457 1.00 0.00 31 ASN A C 3
ATOM 3096 O O . ASN A 1 31 ? 4.339 -0.457 3.453 1.00 0.00 31 ASN A O 3
ATOM 3107 N N . VAL A 1 32 ? 4.466 -2.680 3.118 1.00 0.00 32 VAL A N 3
ATOM 3108 C CA . VAL A 1 32 ? 5.829 -2.741 2.690 1.00 0.00 32 VAL A CA 3
ATOM 3109 C C . VAL A 1 32 ? 6.021 -2.015 1.379 1.00 0.00 32 VAL A C 3
ATOM 3110 O O . VAL A 1 32 ? 7.029 -1.341 1.160 1.00 0.00 32 VAL A O 3
ATOM 3123 N N . ALA A 1 33 ? 5.042 -2.178 0.520 1.00 0.00 33 ALA A N 3
ATOM 3124 C CA . ALA A 1 33 ? 5.060 -1.569 -0.797 1.00 0.00 33 ALA A CA 3
ATOM 3125 C C . ALA A 1 33 ? 5.541 -0.144 -0.757 1.00 0.00 33 ALA A C 3
ATOM 3126 O O . ALA A 1 33 ? 6.531 0.203 -1.406 1.00 0.00 33 ALA A O 3
ATOM 3133 N N . LEU A 1 34 ? 4.806 0.703 -0.038 1.00 0.00 34 LEU A N 3
ATOM 3134 C CA . LEU A 1 34 ? 5.167 2.088 -0.007 1.00 0.00 34 LEU A CA 3
ATOM 3135 C C . LEU A 1 34 ? 6.387 2.357 0.867 1.00 0.00 34 LEU A C 3
ATOM 3136 O O . LEU A 1 34 ? 7.136 3.301 0.614 1.00 0.00 34 LEU A O 3
ATOM 3152 N N . GLN A 1 35 ? 6.599 1.527 1.894 1.00 0.00 35 GLN A N 3
ATOM 3153 C CA . GLN A 1 35 ? 7.755 1.703 2.764 1.00 0.00 35 GLN A CA 3
ATOM 3154 C C . GLN A 1 35 ? 9.055 1.638 1.945 1.00 0.00 35 GLN A C 3
ATOM 3155 O O . GLN A 1 35 ? 10.080 2.182 2.358 1.00 0.00 35 GLN A O 3
ATOM 3169 N N . HIS A 1 36 ? 8.978 1.038 0.743 1.00 0.00 36 HIS A N 3
ATOM 3170 C CA . HIS A 1 36 ? 10.121 0.984 -0.180 1.00 0.00 36 HIS A CA 3
ATOM 3171 C C . HIS A 1 36 ? 9.751 1.673 -1.503 1.00 0.00 36 HIS A C 3
ATOM 3172 O O . HIS A 1 36 ? 10.327 1.387 -2.555 1.00 0.00 36 HIS A O 3
ATOM 3187 N N . TYR A 1 37 ? 8.785 2.595 -1.418 1.00 0.00 37 TYR A N 3
ATOM 3188 C CA . TYR A 1 37 ? 8.305 3.367 -2.558 1.00 0.00 37 TYR A CA 3
ATOM 3189 C C . TYR A 1 37 ? 9.111 4.671 -2.659 1.00 0.00 37 TYR A C 3
ATOM 3190 O O . TYR A 1 37 ? 9.417 5.284 -1.636 1.00 0.00 37 TYR A O 3
ATOM 3208 N N . LYS A 1 38 ? 9.434 5.092 -3.894 1.00 0.00 38 LYS A N 3
ATOM 3209 C CA . LYS A 1 38 ? 10.180 6.314 -4.156 1.00 0.00 38 LYS A CA 3
ATOM 3210 C C . LYS A 1 38 ? 11.647 6.204 -3.712 1.00 0.00 38 LYS A C 3
ATOM 3211 O O . LYS A 1 38 ? 11.920 5.573 -2.667 1.00 0.00 38 LYS A O 3
ATOM 3231 N N . ARG B 1 1 ? -10.877 -0.190 -6.700 1.00 0.00 1 ARG B N 3
ATOM 3232 C CA . ARG B 1 1 ? -11.856 -0.924 -5.844 1.00 0.00 1 ARG B CA 3
ATOM 3233 C C . ARG B 1 1 ? -11.802 -0.454 -4.400 1.00 0.00 1 ARG B C 3
ATOM 3234 O O . ARG B 1 1 ? -10.870 0.244 -3.997 1.00 0.00 1 ARG B O 3
ATOM 3257 N N . TRP B 1 2 ? -12.785 -0.878 -3.616 1.00 0.00 2 TRP B N 3
ATOM 3258 C CA . TRP B 1 2 ? -12.825 -0.534 -2.204 1.00 0.00 2 TRP B CA 3
ATOM 3259 C C . TRP B 1 2 ? -12.546 -1.775 -1.372 1.00 0.00 2 TRP B C 3
ATOM 3260 O O . TRP B 1 2 ? -13.356 -2.703 -1.312 1.00 0.00 2 TRP B O 3
ATOM 3281 N N . LEU B 1 3 ? -11.375 -1.784 -0.762 1.00 0.00 3 LEU B N 3
ATOM 3282 C CA . LEU B 1 3 ? -10.921 -2.906 0.053 1.00 0.00 3 LEU B CA 3
ATOM 3283 C C . LEU B 1 3 ? -10.321 -2.423 1.374 1.00 0.00 3 LEU B C 3
ATOM 3284 O O . LEU B 1 3 ? -9.640 -1.397 1.418 1.00 0.00 3 LEU B O 3
ATOM 3300 N N . CYS B 1 4 ? -10.546 -3.197 2.438 1.00 0.00 4 CYS B N 3
ATOM 3301 C CA . CYS B 1 4 ? -9.991 -2.867 3.764 1.00 0.00 4 CYS B CA 3
ATOM 3302 C C . CYS B 1 4 ? -8.698 -3.649 3.966 1.00 0.00 4 CYS B C 3
ATOM 3303 O O . CYS B 1 4 ? -8.621 -4.827 3.607 1.00 0.00 4 CYS B O 3
ATOM 3310 N N . ILE B 1 5 ? -7.671 -2.991 4.507 1.00 0.00 5 ILE B N 3
ATOM 3311 C CA . ILE B 1 5 ? -6.377 -3.653 4.700 1.00 0.00 5 ILE B CA 3
ATOM 3312 C C . ILE B 1 5 ? -5.731 -3.338 6.057 1.00 0.00 5 ILE B C 3
ATOM 3313 O O . ILE B 1 5 ? -6.220 -2.496 6.812 1.00 0.00 5 ILE B O 3
ATOM 3329 N N . TRP B 1 6 ? -4.643 -4.064 6.366 1.00 0.00 6 TRP B N 3
ATOM 3330 C CA . TRP B 1 6 ? -3.930 -3.917 7.650 1.00 0.00 6 TRP B CA 3
ATOM 3331 C C . TRP B 1 6 ? -2.660 -3.058 7.547 1.00 0.00 6 TRP B C 3
ATOM 3332 O O . TRP B 1 6 ? -1.632 -3.502 7.033 1.00 0.00 6 TRP B O 3
ATOM 3353 N N . LEU B 1 7 ? -2.742 -1.835 8.085 1.00 0.00 7 LEU B N 3
ATOM 3354 C CA . LEU B 1 7 ? -1.616 -0.899 8.117 1.00 0.00 7 LEU B CA 3
ATOM 3355 C C . LEU B 1 7 ? -1.412 -0.432 9.554 1.00 0.00 7 LEU B C 3
ATOM 3356 O O . LEU B 1 7 ? -2.286 0.221 10.125 1.00 0.00 7 LEU B O 3
ATOM 3372 N N . SER B 1 8 ? -0.276 -0.785 10.148 1.00 0.00 8 SER B N 3
ATOM 3373 C CA . SER B 1 8 ? 0.004 -0.421 11.514 1.00 0.00 8 SER B CA 3
ATOM 3374 C C . SER B 1 8 ? 0.561 0.986 11.628 1.00 0.00 8 SER B C 3
ATOM 3375 O O . SER B 1 8 ? 0.770 1.684 10.635 1.00 0.00 8 SER B O 3
ATOM 3383 N N . ASP B 1 9 ? 0.792 1.367 12.868 1.00 0.00 9 ASP B N 3
ATOM 3384 C CA . ASP B 1 9 ? 1.323 2.688 13.216 1.00 0.00 9 ASP B CA 3
ATOM 3385 C C . ASP B 1 9 ? 2.587 3.018 12.431 1.00 0.00 9 ASP B C 3
ATOM 3386 O O . ASP B 1 9 ? 2.698 4.094 11.840 1.00 0.00 9 ASP B O 3
ATOM 3395 N N . GLN B 1 10 ? 3.539 2.087 12.452 1.00 0.00 10 GLN B N 3
ATOM 3396 C CA . GLN B 1 10 ? 4.812 2.254 11.767 1.00 0.00 10 GLN B CA 3
ATOM 3397 C C . GLN B 1 10 ? 4.645 2.797 10.347 1.00 0.00 10 GLN B C 3
ATOM 3398 O O . GLN B 1 10 ? 5.490 3.560 9.874 1.00 0.00 10 GLN B O 3
ATOM 3412 N N . THR B 1 11 ? 3.575 2.388 9.658 1.00 0.00 11 THR B N 3
ATOM 3413 C CA . THR B 1 11 ? 3.358 2.838 8.285 1.00 0.00 11 THR B CA 3
ATOM 3414 C C . THR B 1 11 ? 2.276 3.897 8.108 1.00 0.00 11 THR B C 3
ATOM 3415 O O . THR B 1 11 ? 2.247 4.555 7.072 1.00 0.00 11 THR B O 3
ATOM 3426 N N . LEU B 1 12 ? 1.433 4.123 9.107 1.00 0.00 12 LEU B N 3
ATOM 3427 C CA . LEU B 1 12 ? 0.428 5.181 8.990 1.00 0.00 12 LEU B CA 3
ATOM 3428 C C . LEU B 1 12 ? 1.185 6.485 8.916 1.00 0.00 12 LEU B C 3
ATOM 3429 O O . LEU B 1 12 ? 0.876 7.374 8.120 1.00 0.00 12 LEU B O 3
ATOM 3445 N N . GLU B 1 13 ? 2.239 6.532 9.723 1.00 0.00 13 GLU B N 3
ATOM 3446 C CA . GLU B 1 13 ? 3.149 7.660 9.748 1.00 0.00 13 GLU B CA 3
ATOM 3447 C C . GLU B 1 13 ? 3.831 7.744 8.389 1.00 0.00 13 GLU B C 3
ATOM 3448 O O . GLU B 1 13 ? 3.958 8.817 7.801 1.00 0.00 13 GLU B O 3
ATOM 3460 N N . ASP B 1 14 ? 4.248 6.570 7.898 1.00 0.00 14 ASP B N 3
ATOM 3461 C CA . ASP B 1 14 ? 4.899 6.441 6.604 1.00 0.00 14 ASP B CA 3
ATOM 3462 C C . ASP B 1 14 ? 4.055 7.097 5.511 1.00 0.00 14 ASP B C 3
ATOM 3463 O O . ASP B 1 14 ? 4.586 7.749 4.615 1.00 0.00 14 ASP B O 3
ATOM 3472 N N . LEU B 1 15 ? 2.732 6.911 5.596 1.00 0.00 15 LEU B N 3
ATOM 3473 C CA . LEU B 1 15 ? 1.795 7.463 4.630 1.00 0.00 15 LEU B CA 3
ATOM 3474 C C . LEU B 1 15 ? 1.522 8.960 4.849 1.00 0.00 15 LEU B C 3
ATOM 3475 O O . LEU B 1 15 ? 0.442 9.452 4.518 1.00 0.00 15 LEU B O 3
ATOM 3491 N N . GLU B 1 16 ? 2.501 9.682 5.398 1.00 0.00 16 GLU B N 3
ATOM 3492 C CA . GLU B 1 16 ? 2.359 11.116 5.640 1.00 0.00 16 GLU B CA 3
ATOM 3493 C C . GLU B 1 16 ? 3.145 11.910 4.598 1.00 0.00 16 GLU B C 3
ATOM 3494 O O . GLU B 1 16 ? 2.567 12.674 3.827 1.00 0.00 16 GLU B O 3
ATOM 3506 N N . LYS B 1 17 ? 4.463 11.712 4.570 1.00 0.00 17 LYS B N 3
ATOM 3507 C CA . LYS B 1 17 ? 5.324 12.392 3.615 1.00 0.00 17 LYS B CA 3
ATOM 3508 C C . LYS B 1 17 ? 5.129 11.842 2.198 1.00 0.00 17 LYS B C 3
ATOM 3509 O O . LYS B 1 17 ? 5.443 12.513 1.214 1.00 0.00 17 LYS B O 3
ATOM 3528 N N . MET B 1 18 ? 4.610 10.616 2.106 1.00 0.00 18 MET B N 3
ATOM 3529 C CA . MET B 1 18 ? 4.369 9.961 0.820 1.00 0.00 18 MET B CA 3
ATOM 3530 C C . MET B 1 18 ? 2.966 10.264 0.294 1.00 0.00 18 MET B C 3
ATOM 3531 O O . MET B 1 18 ? 2.723 10.199 -0.911 1.00 0.00 18 MET B O 3
ATOM 3545 N N . ALA B 1 19 ? 2.048 10.585 1.205 1.00 0.00 19 ALA B N 3
ATOM 3546 C CA . ALA B 1 19 ? 0.667 10.899 0.834 1.00 0.00 19 ALA B CA 3
ATOM 3547 C C . ALA B 1 19 ? 0.397 12.404 0.898 1.00 0.00 19 ALA B C 3
ATOM 3548 O O . ALA B 1 19 ? 0.121 13.025 -0.121 1.00 0.00 19 ALA B O 3
ATOM 3555 N N . ARG B 1 20 ? 0.477 12.988 2.096 1.00 0.00 20 ARG B N 3
ATOM 3556 C CA . ARG B 1 20 ? 0.233 14.422 2.272 1.00 0.00 20 ARG B CA 3
ATOM 3557 C C . ARG B 1 20 ? 1.203 15.258 1.464 1.00 0.00 20 ARG B C 3
ATOM 3558 O O . ARG B 1 20 ? 0.811 15.961 0.533 1.00 0.00 20 ARG B O 3
ATOM 3579 N N . ARG B 1 21 ? 2.462 15.174 1.837 1.00 0.00 21 ARG B N 3
ATOM 3580 C CA . ARG B 1 21 ? 3.526 15.905 1.171 1.00 0.00 21 ARG B CA 3
ATOM 3581 C C . ARG B 1 21 ? 3.480 15.701 -0.347 1.00 0.00 21 ARG B C 3
ATOM 3582 O O . ARG B 1 21 ? 3.812 16.606 -1.115 1.00 0.00 21 ARG B O 3
ATOM 3603 N N . GLU B 1 22 ? 3.060 14.504 -0.765 1.00 0.00 22 GLU B N 3
ATOM 3604 C CA . GLU B 1 22 ? 2.956 14.163 -2.188 1.00 0.00 22 GLU B CA 3
ATOM 3605 C C . GLU B 1 22 ? 1.625 14.618 -2.796 1.00 0.00 22 GLU B C 3
ATOM 3606 O O . GLU B 1 22 ? 1.456 14.570 -4.016 1.00 0.00 22 GLU B O 3
ATOM 3618 N N . GLY B 1 23 ? 0.672 15.032 -1.951 1.00 0.00 23 GLY B N 3
ATOM 3619 C CA . GLY B 1 23 ? -0.629 15.449 -2.448 1.00 0.00 23 GLY B CA 3
ATOM 3620 C C . GLY B 1 23 ? -1.584 14.274 -2.590 1.00 0.00 23 GLY B C 3
ATOM 3621 O O . GLY B 1 23 ? -2.763 14.455 -2.896 1.00 0.00 23 GLY B O 3
ATOM 3625 N N . LEU B 1 24 ? -1.061 13.065 -2.360 1.00 0.00 24 LEU B N 3
ATOM 3626 C CA . LEU B 1 24 ? -1.838 11.841 -2.451 1.00 0.00 24 LEU B CA 3
ATOM 3627 C C . LEU B 1 24 ? -2.755 11.674 -1.239 1.00 0.00 24 LEU B C 3
ATOM 3628 O O . LEU B 1 24 ? -2.703 12.446 -0.279 1.00 0.00 24 LEU B O 3
ATOM 3644 N N . SER B 1 25 ? -3.560 10.628 -1.297 1.00 0.00 25 SER B N 3
ATOM 3645 C CA . SER B 1 25 ? -4.483 10.266 -0.228 1.00 0.00 25 SER B CA 3
ATOM 3646 C C . SER B 1 25 ? -4.129 8.863 0.276 1.00 0.00 25 SER B C 3
ATOM 3647 O O . SER B 1 25 ? -3.254 8.210 -0.293 1.00 0.00 25 SER B O 3
ATOM 3655 N N . LYS B 1 26 ? -4.794 8.397 1.336 1.00 0.00 26 LYS B N 3
ATOM 3656 C CA . LYS B 1 26 ? -4.515 7.061 1.886 1.00 0.00 26 LYS B CA 3
ATOM 3657 C C . LYS B 1 26 ? -4.550 5.979 0.795 1.00 0.00 26 LYS B C 3
ATOM 3658 O O . LYS B 1 26 ? -3.854 4.971 0.901 1.00 0.00 26 LYS B O 3
ATOM 3677 N N . SER B 1 27 ? -5.360 6.196 -0.249 1.00 0.00 27 SER B N 3
ATOM 3678 C CA . SER B 1 27 ? -5.486 5.247 -1.360 1.00 0.00 27 SER B CA 3
ATOM 3679 C C . SER B 1 27 ? -4.367 5.426 -2.376 1.00 0.00 27 SER B C 3
ATOM 3680 O O . SER B 1 27 ? -3.594 4.505 -2.617 1.00 0.00 27 SER B O 3
ATOM 3688 N N . GLU B 1 28 ? -4.289 6.619 -2.970 1.00 0.00 28 GLU B N 3
ATOM 3689 C CA . GLU B 1 28 ? -3.254 6.921 -3.964 1.00 0.00 28 GLU B CA 3
ATOM 3690 C C . GLU B 1 28 ? -1.845 6.799 -3.356 1.00 0.00 28 GLU B C 3
ATOM 3691 O O . GLU B 1 28 ? -0.851 6.803 -4.079 1.00 0.00 28 GLU B O 3
ATOM 3703 N N . MET B 1 29 ? -1.781 6.639 -2.031 1.00 0.00 29 MET B N 3
ATOM 3704 C CA . MET B 1 29 ? -0.542 6.449 -1.304 1.00 0.00 29 MET B CA 3
ATOM 3705 C C . MET B 1 29 ? -0.237 4.962 -1.321 1.00 0.00 29 MET B C 3
ATOM 3706 O O . MET B 1 29 ? 0.879 4.516 -1.578 1.00 0.00 29 MET B O 3
ATOM 3720 N N . ILE B 1 30 ? -1.277 4.221 -1.020 1.00 0.00 30 ILE B N 3
ATOM 3721 C CA . ILE B 1 30 ? -1.260 2.805 -0.927 1.00 0.00 30 ILE B CA 3
ATOM 3722 C C . ILE B 1 30 ? -1.221 2.105 -2.299 1.00 0.00 30 ILE B C 3
ATOM 3723 O O . ILE B 1 30 ? -0.590 1.056 -2.441 1.00 0.00 30 ILE B O 3
ATOM 3739 N N . ASN B 1 31 ? -1.852 2.707 -3.309 1.00 0.00 31 ASN B N 3
ATOM 3740 C CA . ASN B 1 31 ? -1.839 2.154 -4.670 1.00 0.00 31 ASN B CA 3
ATOM 3741 C C . ASN B 1 31 ? -0.449 2.314 -5.261 1.00 0.00 31 ASN B C 3
ATOM 3742 O O . ASN B 1 31 ? 0.154 1.374 -5.780 1.00 0.00 31 ASN B O 3
ATOM 3753 N N . VAL B 1 32 ? 0.025 3.541 -5.151 1.00 0.00 32 VAL B N 3
ATOM 3754 C CA . VAL B 1 32 ? 1.312 3.960 -5.619 1.00 0.00 32 VAL B CA 3
ATOM 3755 C C . VAL B 1 32 ? 2.386 3.079 -5.024 1.00 0.00 32 VAL B C 3
ATOM 3756 O O . VAL B 1 32 ? 3.335 2.676 -5.696 1.00 0.00 32 VAL B O 3
ATOM 3769 N N . ALA B 1 33 ? 2.186 2.775 -3.760 1.00 0.00 33 ALA B N 3
ATOM 3770 C CA . ALA B 1 33 ? 3.078 1.909 -3.013 1.00 0.00 33 ALA B CA 3
ATOM 3771 C C . ALA B 1 33 ? 3.460 0.689 -3.820 1.00 0.00 33 ALA B C 3
ATOM 3772 O O . ALA B 1 33 ? 4.615 0.265 -3.821 1.00 0.00 33 ALA B O 3
ATOM 3779 N N . LEU B 1 34 ? 2.459 0.106 -4.477 1.00 0.00 34 LEU B N 3
ATOM 3780 C CA . LEU B 1 34 ? 2.665 -1.090 -5.247 1.00 0.00 34 LEU B CA 3
ATOM 3781 C C . LEU B 1 34 ? 3.305 -0.799 -6.602 1.00 0.00 34 LEU B C 3
ATOM 3782 O O . LEU B 1 34 ? 4.004 -1.649 -7.157 1.00 0.00 34 LEU B O 3
ATOM 3798 N N . GLN B 1 35 ? 3.042 0.396 -7.145 1.00 0.00 35 GLN B N 3
ATOM 3799 C CA . GLN B 1 35 ? 3.571 0.776 -8.444 1.00 0.00 35 GLN B CA 3
ATOM 3800 C C . GLN B 1 35 ? 5.088 1.024 -8.425 1.00 0.00 35 GLN B C 3
ATOM 3801 O O . GLN B 1 35 ? 5.740 0.867 -9.459 1.00 0.00 35 GLN B O 3
ATOM 3815 N N . HIS B 1 36 ? 5.666 1.386 -7.267 1.00 0.00 36 HIS B N 3
ATOM 3816 C CA . HIS B 1 36 ? 7.115 1.609 -7.197 1.00 0.00 36 HIS B CA 3
ATOM 3817 C C . HIS B 1 36 ? 7.769 0.924 -5.980 1.00 0.00 36 HIS B C 3
ATOM 3818 O O . HIS B 1 36 ? 8.875 1.295 -5.578 1.00 0.00 36 HIS B O 3
ATOM 3833 N N . TYR B 1 37 ? 7.107 -0.102 -5.424 1.00 0.00 37 TYR B N 3
ATOM 3834 C CA . TYR B 1 37 ? 7.652 -0.864 -4.290 1.00 0.00 37 TYR B CA 3
ATOM 3835 C C . TYR B 1 37 ? 8.930 -1.594 -4.738 1.00 0.00 37 TYR B C 3
ATOM 3836 O O . TYR B 1 37 ? 8.984 -2.129 -5.848 1.00 0.00 37 TYR B O 3
ATOM 3854 N N . LYS B 1 38 ? 9.946 -1.628 -3.867 1.00 0.00 38 LYS B N 3
ATOM 3855 C CA . LYS B 1 38 ? 11.203 -2.302 -4.161 1.00 0.00 38 LYS B CA 3
ATOM 3856 C C . LYS B 1 38 ? 11.925 -1.660 -5.357 1.00 0.00 38 LYS B C 3
ATOM 3857 O O . LYS B 1 38 ? 11.702 -0.455 -5.608 1.00 0.00 38 LYS B O 3
ATOM 3877 N N . ARG A 1 1 ? -4.093 -2.272 11.905 1.00 0.00 1 ARG A N 4
ATOM 3878 C CA . ARG A 1 1 ? -5.207 -1.293 11.750 1.00 0.00 1 ARG A CA 4
ATOM 3879 C C . ARG A 1 1 ? -6.089 -1.627 10.546 1.00 0.00 1 ARG A C 4
ATOM 3880 O O . ARG A 1 1 ? -5.595 -1.707 9.418 1.00 0.00 1 ARG A O 4
ATOM 3903 N N . TRP A 1 2 ? -7.394 -1.775 10.772 1.00 0.00 2 TRP A N 4
ATOM 3904 C CA . TRP A 1 2 ? -8.320 -2.042 9.685 1.00 0.00 2 TRP A CA 4
ATOM 3905 C C . TRP A 1 2 ? -8.747 -0.712 9.084 1.00 0.00 2 TRP A C 4
ATOM 3906 O O . TRP A 1 2 ? -9.323 0.135 9.772 1.00 0.00 2 TRP A O 4
ATOM 3927 N N . LEU A 1 3 ? -8.441 -0.522 7.812 1.00 0.00 3 LEU A N 4
ATOM 3928 C CA . LEU A 1 3 ? -8.769 0.723 7.123 1.00 0.00 3 LEU A CA 4
ATOM 3929 C C . LEU A 1 3 ? -9.448 0.457 5.786 1.00 0.00 3 LEU A C 4
ATOM 3930 O O . LEU A 1 3 ? -9.158 -0.534 5.120 1.00 0.00 3 LEU A O 4
ATOM 3946 N N . CYS A 1 4 ? -10.327 1.375 5.389 1.00 0.00 4 CYS A N 4
ATOM 3947 C CA . CYS A 1 4 ? -11.030 1.265 4.107 1.00 0.00 4 CYS A CA 4
ATOM 3948 C C . CYS A 1 4 ? -10.640 2.444 3.222 1.00 0.00 4 CYS A C 4
ATOM 3949 O O . CYS A 1 4 ? -10.695 3.596 3.659 1.00 0.00 4 CYS A O 4
ATOM 3956 N N . ILE A 1 5 ? -10.220 2.156 1.988 1.00 0.00 5 ILE A N 4
ATOM 3957 C CA . ILE A 1 5 ? -9.789 3.213 1.066 1.00 0.00 5 ILE A CA 4
ATOM 3958 C C . ILE A 1 5 ? -9.946 2.778 -0.396 1.00 0.00 5 ILE A C 4
ATOM 3959 O O . ILE A 1 5 ? -10.271 1.623 -0.679 1.00 0.00 5 ILE A O 4
ATOM 3975 N N . TRP A 1 6 ? -9.731 3.721 -1.320 1.00 0.00 6 TRP A N 4
ATOM 3976 C CA . TRP A 1 6 ? -9.869 3.442 -2.763 1.00 0.00 6 TRP A CA 4
ATOM 3977 C C . TRP A 1 6 ? -8.622 2.722 -3.310 1.00 0.00 6 TRP A C 4
ATOM 3978 O O . TRP A 1 6 ? -7.775 3.317 -3.976 1.00 0.00 6 TRP A O 4
ATOM 3999 N N . LEU A 1 7 ? -8.548 1.416 -3.041 1.00 0.00 7 LEU A N 4
ATOM 4000 C CA . LEU A 1 7 ? -7.455 0.567 -3.499 1.00 0.00 7 LEU A CA 4
ATOM 4001 C C . LEU A 1 7 ? -8.038 -0.460 -4.463 1.00 0.00 7 LEU A C 4
ATOM 4002 O O . LEU A 1 7 ? -8.268 -1.615 -4.098 1.00 0.00 7 LEU A O 4
ATOM 4018 N N . SER A 1 8 ? -8.329 -0.009 -5.682 1.00 0.00 8 SER A N 4
ATOM 4019 C CA . SER A 1 8 ? -8.938 -0.842 -6.691 1.00 0.00 8 SER A CA 4
ATOM 4020 C C . SER A 1 8 ? -7.944 -1.820 -7.320 1.00 0.00 8 SER A C 4
ATOM 4021 O O . SER A 1 8 ? -7.057 -2.341 -6.648 1.00 0.00 8 SER A O 4
ATOM 4029 N N . ASP A 1 9 ? -8.127 -2.074 -8.609 1.00 0.00 9 ASP A N 4
ATOM 4030 C CA . ASP A 1 9 ? -7.291 -3.006 -9.362 1.00 0.00 9 ASP A CA 4
ATOM 4031 C C . ASP A 1 9 ? -5.840 -2.511 -9.494 1.00 0.00 9 ASP A C 4
ATOM 4032 O O . ASP A 1 9 ? -5.380 -1.719 -8.670 1.00 0.00 9 ASP A O 4
ATOM 4041 N N . GLN A 1 10 ? -5.132 -2.973 -10.541 1.00 0.00 10 GLN A N 4
ATOM 4042 C CA . GLN A 1 10 ? -3.757 -2.593 -10.803 1.00 0.00 10 GLN A CA 4
ATOM 4043 C C . GLN A 1 10 ? -2.959 -2.378 -9.516 1.00 0.00 10 GLN A C 4
ATOM 4044 O O . GLN A 1 10 ? -2.204 -1.412 -9.386 1.00 0.00 10 GLN A O 4
ATOM 4058 N N . THR A 1 11 ? -3.137 -3.309 -8.573 1.00 0.00 11 THR A N 4
ATOM 4059 C CA . THR A 1 11 ? -2.447 -3.265 -7.283 1.00 0.00 11 THR A CA 4
ATOM 4060 C C . THR A 1 11 ? -2.807 -4.466 -6.418 1.00 0.00 11 THR A C 4
ATOM 4061 O O . THR A 1 11 ? -1.924 -5.189 -5.957 1.00 0.00 11 THR A O 4
ATOM 4072 N N . LEU A 1 12 ? -4.095 -4.726 -6.271 1.00 0.00 12 LEU A N 4
ATOM 4073 C CA . LEU A 1 12 ? -4.546 -5.901 -5.540 1.00 0.00 12 LEU A CA 4
ATOM 4074 C C . LEU A 1 12 ? -4.186 -7.084 -6.415 1.00 0.00 12 LEU A C 4
ATOM 4075 O O . LEU A 1 12 ? -3.664 -8.103 -5.960 1.00 0.00 12 LEU A O 4
ATOM 4091 N N . GLU A 1 13 ? -4.422 -6.867 -7.708 1.00 0.00 13 GLU A N 4
ATOM 4092 C CA . GLU A 1 13 ? -4.090 -7.818 -8.747 1.00 0.00 13 GLU A CA 4
ATOM 4093 C C . GLU A 1 13 ? -2.600 -7.710 -9.036 1.00 0.00 13 GLU A C 4
ATOM 4094 O O . GLU A 1 13 ? -1.911 -8.712 -9.228 1.00 0.00 13 GLU A O 4
ATOM 4106 N N . ASP A 1 14 ? -2.118 -6.458 -9.035 1.00 0.00 14 ASP A N 4
ATOM 4107 C CA . ASP A 1 14 ? -0.715 -6.148 -9.261 1.00 0.00 14 ASP A CA 4
ATOM 4108 C C . ASP A 1 14 ? 0.158 -7.002 -8.343 1.00 0.00 14 ASP A C 4
ATOM 4109 O O . ASP A 1 14 ? 1.298 -7.334 -8.672 1.00 0.00 14 ASP A O 4
ATOM 4118 N N . LEU A 1 15 ? -0.410 -7.354 -7.185 1.00 0.00 15 LEU A N 4
ATOM 4119 C CA . LEU A 1 15 ? 0.227 -8.153 -6.189 1.00 0.00 15 LEU A CA 4
ATOM 4120 C C . LEU A 1 15 ? 0.244 -9.649 -6.542 1.00 0.00 15 LEU A C 4
ATOM 4121 O O . LEU A 1 15 ? 0.190 -10.504 -5.654 1.00 0.00 15 LEU A O 4
ATOM 4137 N N . GLU A 1 16 ? 0.315 -9.966 -7.833 1.00 0.00 16 GLU A N 4
ATOM 4138 C CA . GLU A 1 16 ? 0.332 -11.355 -8.282 1.00 0.00 16 GLU A CA 4
ATOM 4139 C C . GLU A 1 16 ? 1.701 -12.005 -8.066 1.00 0.00 16 GLU A C 4
ATOM 4140 O O . GLU A 1 16 ? 1.807 -13.017 -7.371 1.00 0.00 16 GLU A O 4
ATOM 4152 N N . LYS A 1 17 ? 2.739 -11.440 -8.688 1.00 0.00 17 LYS A N 4
ATOM 4153 C CA . LYS A 1 17 ? 4.084 -11.980 -8.592 1.00 0.00 17 LYS A CA 4
ATOM 4154 C C . LYS A 1 17 ? 4.950 -11.292 -7.525 1.00 0.00 17 LYS A C 4
ATOM 4155 O O . LYS A 1 17 ? 6.166 -11.488 -7.505 1.00 0.00 17 LYS A O 4
ATOM 4174 N N . MET A 1 18 ? 4.343 -10.496 -6.639 1.00 0.00 18 MET A N 4
ATOM 4175 C CA . MET A 1 18 ? 5.107 -9.813 -5.592 1.00 0.00 18 MET A CA 4
ATOM 4176 C C . MET A 1 18 ? 4.955 -10.523 -4.238 1.00 0.00 18 MET A C 4
ATOM 4177 O O . MET A 1 18 ? 5.861 -11.217 -3.791 1.00 0.00 18 MET A O 4
ATOM 4191 N N . ALA A 1 19 ? 3.789 -10.296 -3.619 1.00 0.00 19 ALA A N 4
ATOM 4192 C CA . ALA A 1 19 ? 3.377 -10.818 -2.287 1.00 0.00 19 ALA A CA 4
ATOM 4193 C C . ALA A 1 19 ? 4.049 -12.113 -1.889 1.00 0.00 19 ALA A C 4
ATOM 4194 O O . ALA A 1 19 ? 4.291 -12.352 -0.714 1.00 0.00 19 ALA A O 4
ATOM 4201 N N . ARG A 1 20 ? 4.343 -12.957 -2.843 1.00 0.00 20 ARG A N 4
ATOM 4202 C CA . ARG A 1 20 ? 4.993 -14.206 -2.525 1.00 0.00 20 ARG A CA 4
ATOM 4203 C C . ARG A 1 20 ? 6.414 -13.951 -2.008 1.00 0.00 20 ARG A C 4
ATOM 4204 O O . ARG A 1 20 ? 6.593 -13.231 -1.023 1.00 0.00 20 ARG A O 4
ATOM 4225 N N . ARG A 1 21 ? 7.417 -14.523 -2.647 1.00 0.00 21 ARG A N 4
ATOM 4226 C CA . ARG A 1 21 ? 8.792 -14.333 -2.235 1.00 0.00 21 ARG A CA 4
ATOM 4227 C C . ARG A 1 21 ? 9.155 -12.846 -2.122 1.00 0.00 21 ARG A C 4
ATOM 4228 O O . ARG A 1 21 ? 10.135 -12.487 -1.468 1.00 0.00 21 ARG A O 4
ATOM 4249 N N . GLU A 1 22 ? 8.390 -12.000 -2.816 1.00 0.00 22 GLU A N 4
ATOM 4250 C CA . GLU A 1 22 ? 8.655 -10.562 -2.859 1.00 0.00 22 GLU A CA 4
ATOM 4251 C C . GLU A 1 22 ? 7.609 -9.682 -2.197 1.00 0.00 22 GLU A C 4
ATOM 4252 O O . GLU A 1 22 ? 7.770 -8.464 -2.231 1.00 0.00 22 GLU A O 4
ATOM 4264 N N . GLY A 1 23 ? 6.520 -10.213 -1.652 1.00 0.00 23 GLY A N 4
ATOM 4265 C CA . GLY A 1 23 ? 5.555 -9.279 -1.113 1.00 0.00 23 GLY A CA 4
ATOM 4266 C C . GLY A 1 23 ? 4.833 -9.695 0.137 1.00 0.00 23 GLY A C 4
ATOM 4267 O O . GLY A 1 23 ? 3.873 -9.034 0.509 1.00 0.00 23 GLY A O 4
ATOM 4271 N N . LEU A 1 24 ? 5.288 -10.724 0.837 1.00 0.00 24 LEU A N 4
ATOM 4272 C CA . LEU A 1 24 ? 4.634 -11.075 2.086 1.00 0.00 24 LEU A CA 4
ATOM 4273 C C . LEU A 1 24 ? 3.127 -11.274 1.934 1.00 0.00 24 LEU A C 4
ATOM 4274 O O . LEU A 1 24 ? 2.597 -11.453 0.837 1.00 0.00 24 LEU A O 4
ATOM 4290 N N . SER A 1 25 ? 2.451 -11.212 3.066 1.00 0.00 25 SER A N 4
ATOM 4291 C CA . SER A 1 25 ? 0.974 -11.357 3.094 1.00 0.00 25 SER A CA 4
ATOM 4292 C C . SER A 1 25 ? 0.314 -10.188 2.354 1.00 0.00 25 SER A C 4
ATOM 4293 O O . SER A 1 25 ? 0.976 -9.207 2.038 1.00 0.00 25 SER A O 4
ATOM 4301 N N . LYS A 1 26 ? -0.988 -10.302 2.070 1.00 0.00 26 LYS A N 4
ATOM 4302 C CA . LYS A 1 26 ? -1.717 -9.235 1.351 1.00 0.00 26 LYS A CA 4
ATOM 4303 C C . LYS A 1 26 ? -1.520 -7.869 2.018 1.00 0.00 26 LYS A C 4
ATOM 4304 O O . LYS A 1 26 ? -1.309 -6.866 1.334 1.00 0.00 26 LYS A O 4
ATOM 4323 N N . SER A 1 27 ? -1.590 -7.832 3.352 1.00 0.00 27 SER A N 4
ATOM 4324 C CA . SER A 1 27 ? -1.414 -6.585 4.097 1.00 0.00 27 SER A CA 4
ATOM 4325 C C . SER A 1 27 ? 0.062 -6.286 4.324 1.00 0.00 27 SER A C 4
ATOM 4326 O O . SER A 1 27 ? 0.513 -5.170 4.069 1.00 0.00 27 SER A O 4
ATOM 4334 N N . GLU A 1 28 ? 0.815 -7.289 4.776 1.00 0.00 28 GLU A N 4
ATOM 4335 C CA . GLU A 1 28 ? 2.250 -7.123 4.995 1.00 0.00 28 GLU A CA 4
ATOM 4336 C C . GLU A 1 28 ? 2.901 -6.647 3.693 1.00 0.00 28 GLU A C 4
ATOM 4337 O O . GLU A 1 28 ? 3.875 -5.895 3.712 1.00 0.00 28 GLU A O 4
ATOM 4349 N N . MET A 1 29 ? 2.309 -7.065 2.567 1.00 0.00 29 MET A N 4
ATOM 4350 C CA . MET A 1 29 ? 2.740 -6.686 1.243 1.00 0.00 29 MET A CA 4
ATOM 4351 C C . MET A 1 29 ? 2.667 -5.185 1.087 1.00 0.00 29 MET A C 4
ATOM 4352 O O . MET A 1 29 ? 3.562 -4.528 0.559 1.00 0.00 29 MET A O 4
ATOM 4366 N N . ILE A 1 30 ? 1.536 -4.689 1.498 1.00 0.00 30 ILE A N 4
ATOM 4367 C CA . ILE A 1 30 ? 1.181 -3.331 1.377 1.00 0.00 30 ILE A CA 4
ATOM 4368 C C . ILE A 1 30 ? 1.813 -2.418 2.445 1.00 0.00 30 ILE A C 4
ATOM 4369 O O . ILE A 1 30 ? 2.068 -1.243 2.177 1.00 0.00 30 ILE A O 4
ATOM 4385 N N . ASN A 1 31 ? 2.125 -2.969 3.619 1.00 0.00 31 ASN A N 4
ATOM 4386 C CA . ASN A 1 31 ? 2.798 -2.202 4.679 1.00 0.00 31 ASN A CA 4
ATOM 4387 C C . ASN A 1 31 ? 4.239 -1.933 4.253 1.00 0.00 31 ASN A C 4
ATOM 4388 O O . ASN A 1 31 ? 4.750 -0.815 4.330 1.00 0.00 31 ASN A O 4
ATOM 4399 N N . VAL A 1 32 ? 4.860 -3.017 3.818 1.00 0.00 32 VAL A N 4
ATOM 4400 C CA . VAL A 1 32 ? 6.222 -3.068 3.365 1.00 0.00 32 VAL A CA 4
ATOM 4401 C C . VAL A 1 32 ? 6.447 -2.159 2.180 1.00 0.00 32 VAL A C 4
ATOM 4402 O O . VAL A 1 32 ? 7.420 -1.407 2.138 1.00 0.00 32 VAL A O 4
ATOM 4415 N N . ALA A 1 33 ? 5.540 -2.235 1.230 1.00 0.00 33 ALA A N 4
ATOM 4416 C CA . ALA A 1 33 ? 5.620 -1.411 0.034 1.00 0.00 33 ALA A CA 4
ATOM 4417 C C . ALA A 1 33 ? 5.943 0.025 0.379 1.00 0.00 33 ALA A C 4
ATOM 4418 O O . ALA A 1 33 ? 6.700 0.695 -0.325 1.00 0.00 33 ALA A O 4
ATOM 4425 N N . LEU A 1 34 ? 5.321 0.501 1.452 1.00 0.00 34 LEU A N 4
ATOM 4426 C CA . LEU A 1 34 ? 5.489 1.865 1.875 1.00 0.00 34 LEU A CA 4
ATOM 4427 C C . LEU A 1 34 ? 6.779 2.071 2.659 1.00 0.00 34 LEU A C 4
ATOM 4428 O O . LEU A 1 34 ? 7.356 3.161 2.638 1.00 0.00 34 LEU A O 4
ATOM 4444 N N . GLN A 1 35 ? 7.235 1.018 3.343 1.00 0.00 35 GLN A N 4
ATOM 4445 C CA . GLN A 1 35 ? 8.460 1.087 4.122 1.00 0.00 35 GLN A CA 4
ATOM 4446 C C . GLN A 1 35 ? 9.701 1.141 3.217 1.00 0.00 35 GLN A C 4
ATOM 4447 O O . GLN A 1 35 ? 10.790 1.486 3.680 1.00 0.00 35 GLN A O 4
ATOM 4461 N N . HIS A 1 36 ? 9.530 0.832 1.921 1.00 0.00 36 HIS A N 4
ATOM 4462 C CA . HIS A 1 36 ? 10.642 0.887 0.963 1.00 0.00 36 HIS A CA 4
ATOM 4463 C C . HIS A 1 36 ? 10.257 1.688 -0.286 1.00 0.00 36 HIS A C 4
ATOM 4464 O O . HIS A 1 36 ? 10.511 1.254 -1.413 1.00 0.00 36 HIS A O 4
ATOM 4479 N N . TYR A 1 37 ? 9.642 2.859 -0.084 1.00 0.00 37 TYR A N 4
ATOM 4480 C CA . TYR A 1 37 ? 9.231 3.707 -1.203 1.00 0.00 37 TYR A CA 4
ATOM 4481 C C . TYR A 1 37 ? 10.419 4.139 -2.061 1.00 0.00 37 TYR A C 4
ATOM 4482 O O . TYR A 1 37 ? 11.425 4.640 -1.556 1.00 0.00 37 TYR A O 4
ATOM 4500 N N . LYS A 1 38 ? 10.250 3.984 -3.379 1.00 0.00 38 LYS A N 4
ATOM 4501 C CA . LYS A 1 38 ? 11.246 4.394 -4.353 1.00 0.00 38 LYS A CA 4
ATOM 4502 C C . LYS A 1 38 ? 10.607 5.214 -5.474 1.00 0.00 38 LYS A C 4
ATOM 4503 O O . LYS A 1 38 ? 10.965 6.403 -5.611 1.00 0.00 38 LYS A O 4
ATOM 4523 N N . ARG B 1 1 ? -13.013 0.715 -6.634 1.00 0.00 1 ARG B N 4
ATOM 4524 C CA . ARG B 1 1 ? -13.049 -0.541 -5.842 1.00 0.00 1 ARG B CA 4
ATOM 4525 C C . ARG B 1 1 ? -12.433 -0.355 -4.452 1.00 0.00 1 ARG B C 4
ATOM 4526 O O . ARG B 1 1 ? -11.212 -0.262 -4.305 1.00 0.00 1 ARG B O 4
ATOM 4549 N N . TRP B 1 2 ? -13.302 -0.312 -3.434 1.00 0.00 2 TRP B N 4
ATOM 4550 C CA . TRP B 1 2 ? -12.888 -0.151 -2.053 1.00 0.00 2 TRP B CA 4
ATOM 4551 C C . TRP B 1 2 ? -12.148 -1.398 -1.576 1.00 0.00 2 TRP B C 4
ATOM 4552 O O . TRP B 1 2 ? -12.070 -2.399 -2.293 1.00 0.00 2 TRP B O 4
ATOM 4573 N N . LEU B 1 3 ? -11.600 -1.330 -0.370 1.00 0.00 3 LEU B N 4
ATOM 4574 C CA . LEU B 1 3 ? -10.856 -2.454 0.198 1.00 0.00 3 LEU B CA 4
ATOM 4575 C C . LEU B 1 3 ? -10.462 -2.195 1.655 1.00 0.00 3 LEU B C 4
ATOM 4576 O O . LEU B 1 3 ? -10.241 -1.052 2.057 1.00 0.00 3 LEU B O 4
ATOM 4592 N N . CYS B 1 4 ? -10.351 -3.278 2.429 1.00 0.00 4 CYS B N 4
ATOM 4593 C CA . CYS B 1 4 ? -9.954 -3.197 3.839 1.00 0.00 4 CYS B CA 4
ATOM 4594 C C . CYS B 1 4 ? -8.814 -4.182 4.105 1.00 0.00 4 CYS B C 4
ATOM 4595 O O . CYS B 1 4 ? -8.897 -5.347 3.709 1.00 0.00 4 CYS B O 4
ATOM 4602 N N . ILE B 1 5 ? -7.738 -3.713 4.748 1.00 0.00 5 ILE B N 4
ATOM 4603 C CA . ILE B 1 5 ? -6.583 -4.581 5.016 1.00 0.00 5 ILE B CA 4
ATOM 4604 C C . ILE B 1 5 ? -5.912 -4.273 6.367 1.00 0.00 5 ILE B C 4
ATOM 4605 O O . ILE B 1 5 ? -6.347 -3.376 7.092 1.00 0.00 5 ILE B O 4
ATOM 4621 N N . TRP B 1 6 ? -4.887 -5.067 6.726 1.00 0.00 6 TRP B N 4
ATOM 4622 C CA . TRP B 1 6 ? -4.202 -4.921 8.026 1.00 0.00 6 TRP B CA 4
ATOM 4623 C C . TRP B 1 6 ? -2.836 -4.219 7.959 1.00 0.00 6 TRP B C 4
ATOM 4624 O O . TRP B 1 6 ? -1.811 -4.857 7.711 1.00 0.00 6 TRP B O 4
ATOM 4645 N N . LEU B 1 7 ? -2.818 -2.921 8.267 1.00 0.00 7 LEU B N 4
ATOM 4646 C CA . LEU B 1 7 ? -1.579 -2.158 8.332 1.00 0.00 7 LEU B CA 4
ATOM 4647 C C . LEU B 1 7 ? -1.540 -1.512 9.703 1.00 0.00 7 LEU B C 4
ATOM 4648 O O . LEU B 1 7 ? -2.501 -0.860 10.089 1.00 0.00 7 LEU B O 4
ATOM 4664 N N . SER B 1 8 ? -0.464 -1.696 10.456 1.00 0.00 8 SER B N 4
ATOM 4665 C CA . SER B 1 8 ? -0.393 -1.112 11.772 1.00 0.00 8 SER B CA 4
ATOM 4666 C C . SER B 1 8 ? 0.033 0.344 11.659 1.00 0.00 8 SER B C 4
ATOM 4667 O O . SER B 1 8 ? -0.258 1.002 10.669 1.00 0.00 8 SER B O 4
ATOM 4675 N N . ASP B 1 9 ? 0.704 0.847 12.666 1.00 0.00 9 ASP B N 4
ATOM 4676 C CA . ASP B 1 9 ? 1.135 2.239 12.667 1.00 0.00 9 ASP B CA 4
ATOM 4677 C C . ASP B 1 9 ? 2.495 2.419 11.991 1.00 0.00 9 ASP B C 4
ATOM 4678 O O . ASP B 1 9 ? 2.962 1.528 11.280 1.00 0.00 9 ASP B O 4
ATOM 4687 N N . GLN B 1 10 ? 3.126 3.577 12.239 1.00 0.00 10 GLN B N 4
ATOM 4688 C CA . GLN B 1 10 ? 4.422 3.912 11.691 1.00 0.00 10 GLN B CA 4
ATOM 4689 C C . GLN B 1 10 ? 4.608 3.376 10.272 1.00 0.00 10 GLN B C 4
ATOM 4690 O O . GLN B 1 10 ? 5.693 2.928 9.895 1.00 0.00 10 GLN B O 4
ATOM 4704 N N . THR B 1 11 ? 3.528 3.456 9.490 1.00 0.00 11 THR B N 4
ATOM 4705 C CA . THR B 1 11 ? 3.525 3.011 8.103 1.00 0.00 11 THR B CA 4
ATOM 4706 C C . THR B 1 11 ? 2.195 3.294 7.426 1.00 0.00 11 THR B C 4
ATOM 4707 O O . THR B 1 11 ? 2.156 3.945 6.389 1.00 0.00 11 THR B O 4
ATOM 4718 N N . LEU B 1 12 ? 1.117 2.853 8.050 1.00 0.00 12 LEU B N 4
ATOM 4719 C CA . LEU B 1 12 ? -0.229 3.102 7.549 1.00 0.00 12 LEU B CA 4
ATOM 4720 C C . LEU B 1 12 ? -0.523 4.591 7.670 1.00 0.00 12 LEU B C 4
ATOM 4721 O O . LEU B 1 12 ? -1.197 5.191 6.832 1.00 0.00 12 LEU B O 4
ATOM 4737 N N . GLU B 1 13 ? 0.050 5.172 8.715 1.00 0.00 13 GLU B N 4
ATOM 4738 C CA . GLU B 1 13 ? -0.043 6.590 8.998 1.00 0.00 13 GLU B CA 4
ATOM 4739 C C . GLU B 1 13 ? 1.199 7.297 8.450 1.00 0.00 13 GLU B C 4
ATOM 4740 O O . GLU B 1 13 ? 1.133 8.422 7.957 1.00 0.00 13 GLU B O 4
ATOM 4752 N N . ASP B 1 14 ? 2.335 6.605 8.579 1.00 0.00 14 ASP B N 4
ATOM 4753 C CA . ASP B 1 14 ? 3.636 7.095 8.150 1.00 0.00 14 ASP B CA 4
ATOM 4754 C C . ASP B 1 14 ? 3.664 7.472 6.673 1.00 0.00 14 ASP B C 4
ATOM 4755 O O . ASP B 1 14 ? 4.369 8.406 6.287 1.00 0.00 14 ASP B O 4
ATOM 4764 N N . LEU B 1 15 ? 2.919 6.738 5.842 1.00 0.00 15 LEU B N 4
ATOM 4765 C CA . LEU B 1 15 ? 2.911 7.020 4.411 1.00 0.00 15 LEU B CA 4
ATOM 4766 C C . LEU B 1 15 ? 2.168 8.318 4.070 1.00 0.00 15 LEU B C 4
ATOM 4767 O O . LEU B 1 15 ? 2.164 8.751 2.917 1.00 0.00 15 LEU B O 4
ATOM 4783 N N . GLU B 1 16 ? 1.556 8.941 5.081 1.00 0.00 16 GLU B N 4
ATOM 4784 C CA . GLU B 1 16 ? 0.824 10.194 4.890 1.00 0.00 16 GLU B CA 4
ATOM 4785 C C . GLU B 1 16 ? 1.756 11.276 4.360 1.00 0.00 16 GLU B C 4
ATOM 4786 O O . GLU B 1 16 ? 1.430 11.965 3.392 1.00 0.00 16 GLU B O 4
ATOM 4798 N N . LYS B 1 17 ? 2.931 11.399 4.986 1.00 0.00 17 LYS B N 4
ATOM 4799 C CA . LYS B 1 17 ? 3.927 12.368 4.565 1.00 0.00 17 LYS B CA 4
ATOM 4800 C C . LYS B 1 17 ? 4.266 12.165 3.091 1.00 0.00 17 LYS B C 4
ATOM 4801 O O . LYS B 1 17 ? 4.496 13.129 2.357 1.00 0.00 17 LYS B O 4
ATOM 4820 N N . MET B 1 18 ? 4.270 10.898 2.662 1.00 0.00 18 MET B N 4
ATOM 4821 C CA . MET B 1 18 ? 4.550 10.557 1.275 1.00 0.00 18 MET B CA 4
ATOM 4822 C C . MET B 1 18 ? 3.401 11.012 0.381 1.00 0.00 18 MET B C 4
ATOM 4823 O O . MET B 1 18 ? 3.598 11.811 -0.521 1.00 0.00 18 MET B O 4
ATOM 4837 N N . ALA B 1 19 ? 2.201 10.487 0.650 1.00 0.00 19 ALA B N 4
ATOM 4838 C CA . ALA B 1 19 ? 0.999 10.810 -0.121 1.00 0.00 19 ALA B CA 4
ATOM 4839 C C . ALA B 1 19 ? 0.967 12.271 -0.570 1.00 0.00 19 ALA B C 4
ATOM 4840 O O . ALA B 1 19 ? 0.680 12.563 -1.729 1.00 0.00 19 ALA B O 4
ATOM 4847 N N . ARG B 1 20 ? 1.257 13.184 0.349 1.00 0.00 20 ARG B N 4
ATOM 4848 C CA . ARG B 1 20 ? 1.249 14.606 0.032 1.00 0.00 20 ARG B CA 4
ATOM 4849 C C . ARG B 1 20 ? 2.364 14.983 -0.925 1.00 0.00 20 ARG B C 4
ATOM 4850 O O . ARG B 1 20 ? 2.123 15.244 -2.104 1.00 0.00 20 ARG B O 4
ATOM 4871 N N . ARG B 1 21 ? 3.574 15.008 -0.405 1.00 0.00 21 ARG B N 4
ATOM 4872 C CA . ARG B 1 21 ? 4.755 15.343 -1.180 1.00 0.00 21 ARG B CA 4
ATOM 4873 C C . ARG B 1 21 ? 4.835 14.520 -2.470 1.00 0.00 21 ARG B C 4
ATOM 4874 O O . ARG B 1 21 ? 5.384 14.973 -3.476 1.00 0.00 21 ARG B O 4
ATOM 4895 N N . GLU B 1 22 ? 4.288 13.306 -2.419 1.00 0.00 22 GLU B N 4
ATOM 4896 C CA . GLU B 1 22 ? 4.288 12.394 -3.559 1.00 0.00 22 GLU B CA 4
ATOM 4897 C C . GLU B 1 22 ? 3.196 12.753 -4.571 1.00 0.00 22 GLU B C 4
ATOM 4898 O O . GLU B 1 22 ? 3.355 12.493 -5.765 1.00 0.00 22 GLU B O 4
ATOM 4910 N N . GLY B 1 23 ? 2.101 13.374 -4.109 1.00 0.00 23 GLY B N 4
ATOM 4911 C CA . GLY B 1 23 ? 1.044 13.769 -5.022 1.00 0.00 23 GLY B CA 4
ATOM 4912 C C . GLY B 1 23 ? -0.072 12.751 -5.134 1.00 0.00 23 GLY B C 4
ATOM 4913 O O . GLY B 1 23 ? -0.276 12.166 -6.199 1.00 0.00 23 GLY B O 4
ATOM 4917 N N . LEU B 1 24 ? -0.818 12.575 -4.044 1.00 0.00 24 LEU B N 4
ATOM 4918 C CA . LEU B 1 24 ? -1.961 11.653 -4.017 1.00 0.00 24 LEU B CA 4
ATOM 4919 C C . LEU B 1 24 ? -2.609 11.602 -2.633 1.00 0.00 24 LEU B C 4
ATOM 4920 O O . LEU B 1 24 ? -2.211 12.325 -1.716 1.00 0.00 24 LEU B O 4
ATOM 4936 N N . SER B 1 25 ? -3.612 10.740 -2.499 1.00 0.00 25 SER B N 4
ATOM 4937 C CA . SER B 1 25 ? -4.336 10.578 -1.226 1.00 0.00 25 SER B CA 4
ATOM 4938 C C . SER B 1 25 ? -4.137 9.172 -0.653 1.00 0.00 25 SER B C 4
ATOM 4939 O O . SER B 1 25 ? -3.489 8.333 -1.274 1.00 0.00 25 SER B O 4
ATOM 4947 N N . LYS B 1 26 ? -4.691 8.935 0.544 1.00 0.00 26 LYS B N 4
ATOM 4948 C CA . LYS B 1 26 ? -4.572 7.632 1.231 1.00 0.00 26 LYS B CA 4
ATOM 4949 C C . LYS B 1 26 ? -4.734 6.443 0.272 1.00 0.00 26 LYS B C 4
ATOM 4950 O O . LYS B 1 26 ? -4.032 5.443 0.408 1.00 0.00 26 LYS B O 4
ATOM 4969 N N . SER B 1 27 ? -5.665 6.553 -0.680 1.00 0.00 27 SER B N 4
ATOM 4970 C CA . SER B 1 27 ? -5.933 5.487 -1.650 1.00 0.00 27 SER B CA 4
ATOM 4971 C C . SER B 1 27 ? -4.832 5.372 -2.695 1.00 0.00 27 SER B C 4
ATOM 4972 O O . SER B 1 27 ? -4.148 4.351 -2.766 1.00 0.00 27 SER B O 4
ATOM 4980 N N . GLU B 1 28 ? -4.659 6.419 -3.498 1.00 0.00 28 GLU B N 4
ATOM 4981 C CA . GLU B 1 28 ? -3.622 6.423 -4.531 1.00 0.00 28 GLU B CA 4
ATOM 4982 C C . GLU B 1 28 ? -2.238 6.233 -3.902 1.00 0.00 28 GLU B C 4
ATOM 4983 O O . GLU B 1 28 ? -1.292 5.829 -4.576 1.00 0.00 28 GLU B O 4
ATOM 4995 N N . MET B 1 29 ? -2.153 6.485 -2.590 1.00 0.00 29 MET B N 4
ATOM 4996 C CA . MET B 1 29 ? -0.940 6.312 -1.823 1.00 0.00 29 MET B CA 4
ATOM 4997 C C . MET B 1 29 ? -0.737 4.829 -1.623 1.00 0.00 29 MET B C 4
ATOM 4998 O O . MET B 1 29 ? 0.324 4.254 -1.825 1.00 0.00 29 MET B O 4
ATOM 5012 N N . ILE B 1 30 ? -1.804 4.229 -1.216 1.00 0.00 30 ILE B N 4
ATOM 5013 C CA . ILE B 1 30 ? -1.856 2.855 -0.939 1.00 0.00 30 ILE B CA 4
ATOM 5014 C C . ILE B 1 30 ? -1.652 2.006 -2.198 1.00 0.00 30 ILE B C 4
ATOM 5015 O O . ILE B 1 30 ? -1.191 0.866 -2.117 1.00 0.00 30 ILE B O 4
ATOM 5031 N N . ASN B 1 31 ? -1.935 2.592 -3.361 1.00 0.00 31 ASN B N 4
ATOM 5032 C CA . ASN B 1 31 ? -1.717 1.914 -4.636 1.00 0.00 31 ASN B CA 4
ATOM 5033 C C . ASN B 1 31 ? -0.262 2.096 -5.109 1.00 0.00 31 ASN B C 4
ATOM 5034 O O . ASN B 1 31 ? 0.375 1.126 -5.523 1.00 0.00 31 ASN B O 4
ATOM 5045 N N . VAL B 1 32 ? 0.268 3.328 -5.015 1.00 0.00 32 VAL B N 4
ATOM 5046 C CA . VAL B 1 32 ? 1.650 3.613 -5.397 1.00 0.00 32 VAL B CA 4
ATOM 5047 C C . VAL B 1 32 ? 2.568 2.651 -4.690 1.00 0.00 32 VAL B C 4
ATOM 5048 O O . VAL B 1 32 ? 3.586 2.217 -5.219 1.00 0.00 32 VAL B O 4
ATOM 5061 N N . ALA B 1 33 ? 2.151 2.333 -3.483 1.00 0.00 33 ALA B N 4
ATOM 5062 C CA . ALA B 1 33 ? 2.834 1.411 -2.600 1.00 0.00 33 ALA B CA 4
ATOM 5063 C C . ALA B 1 33 ? 3.426 0.249 -3.356 1.00 0.00 33 ALA B C 4
ATOM 5064 O O . ALA B 1 33 ? 4.570 -0.142 -3.123 1.00 0.00 33 ALA B O 4
ATOM 5071 N N . LEU B 1 34 ? 2.633 -0.309 -4.258 1.00 0.00 34 LEU B N 4
ATOM 5072 C CA . LEU B 1 34 ? 3.070 -1.436 -5.025 1.00 0.00 34 LEU B CA 4
ATOM 5073 C C . LEU B 1 34 ? 3.905 -1.007 -6.232 1.00 0.00 34 LEU B C 4
ATOM 5074 O O . LEU B 1 34 ? 4.821 -1.721 -6.645 1.00 0.00 34 LEU B O 4
ATOM 5090 N N . GLN B 1 35 ? 3.584 0.169 -6.791 1.00 0.00 35 GLN B N 4
ATOM 5091 C CA . GLN B 1 35 ? 4.290 0.702 -7.937 1.00 0.00 35 GLN B CA 4
ATOM 5092 C C . GLN B 1 35 ? 5.688 1.238 -7.575 1.00 0.00 35 GLN B C 4
ATOM 5093 O O . GLN B 1 35 ? 6.547 1.329 -8.454 1.00 0.00 35 GLN B O 4
ATOM 5107 N N . HIS B 1 36 ? 5.941 1.568 -6.295 1.00 0.00 36 HIS B N 4
ATOM 5108 C CA . HIS B 1 36 ? 7.265 2.053 -5.898 1.00 0.00 36 HIS B CA 4
ATOM 5109 C C . HIS B 1 36 ? 8.081 1.007 -5.121 1.00 0.00 36 HIS B C 4
ATOM 5110 O O . HIS B 1 36 ? 9.313 1.035 -5.170 1.00 0.00 36 HIS B O 4
ATOM 5125 N N . TYR B 1 37 ? 7.409 0.083 -4.408 1.00 0.00 37 TYR B N 4
ATOM 5126 C CA . TYR B 1 37 ? 8.107 -0.958 -3.643 1.00 0.00 37 TYR B CA 4
ATOM 5127 C C . TYR B 1 37 ? 9.116 -1.690 -4.546 1.00 0.00 37 TYR B C 4
ATOM 5128 O O . TYR B 1 37 ? 8.889 -1.827 -5.751 1.00 0.00 37 TYR B O 4
ATOM 5146 N N . LYS B 1 38 ? 10.216 -2.168 -3.952 1.00 0.00 38 LYS B N 4
ATOM 5147 C CA . LYS B 1 38 ? 11.251 -2.894 -4.659 1.00 0.00 38 LYS B CA 4
ATOM 5148 C C . LYS B 1 38 ? 12.137 -1.974 -5.506 1.00 0.00 38 LYS B C 4
ATOM 5149 O O . LYS B 1 38 ? 11.686 -0.860 -5.857 1.00 0.00 38 LYS B O 4
ATOM 5169 N N . ARG A 1 1 ? -3.502 -1.813 12.495 1.00 0.00 1 ARG A N 5
ATOM 5170 C CA . ARG A 1 1 ? -4.659 -0.898 12.309 1.00 0.00 1 ARG A CA 5
ATOM 5171 C C . ARG A 1 1 ? -5.367 -1.161 10.973 1.00 0.00 1 ARG A C 5
ATOM 5172 O O . ARG A 1 1 ? -4.741 -1.133 9.913 1.00 0.00 1 ARG A O 5
ATOM 5195 N N . TRP A 1 2 ? -6.677 -1.423 11.032 1.00 0.00 2 TRP A N 5
ATOM 5196 C CA . TRP A 1 2 ? -7.461 -1.695 9.838 1.00 0.00 2 TRP A CA 5
ATOM 5197 C C . TRP A 1 2 ? -7.633 -0.421 9.016 1.00 0.00 2 TRP A C 5
ATOM 5198 O O . TRP A 1 2 ? -8.026 0.622 9.537 1.00 0.00 2 TRP A O 5
ATOM 5219 N N . LEU A 1 3 ? -7.310 -0.518 7.734 1.00 0.00 3 LEU A N 5
ATOM 5220 C CA . LEU A 1 3 ? -7.391 0.624 6.821 1.00 0.00 3 LEU A CA 5
ATOM 5221 C C . LEU A 1 3 ? -8.281 0.319 5.615 1.00 0.00 3 LEU A C 5
ATOM 5222 O O . LEU A 1 3 ? -8.181 -0.750 5.012 1.00 0.00 3 LEU A O 5
ATOM 5238 N N . CYS A 1 4 ? -9.141 1.281 5.265 1.00 0.00 4 CYS A N 5
ATOM 5239 C CA . CYS A 1 4 ? -10.050 1.140 4.120 1.00 0.00 4 CYS A CA 5
ATOM 5240 C C . CYS A 1 4 ? -9.990 2.390 3.243 1.00 0.00 4 CYS A C 5
ATOM 5241 O O . CYS A 1 4 ? -10.208 3.502 3.727 1.00 0.00 4 CYS A O 5
ATOM 5248 N N . ILE A 1 5 ? -9.677 2.207 1.958 1.00 0.00 5 ILE A N 5
ATOM 5249 C CA . ILE A 1 5 ? -9.572 3.334 1.033 1.00 0.00 5 ILE A CA 5
ATOM 5250 C C . ILE A 1 5 ? -9.871 2.933 -0.414 1.00 0.00 5 ILE A C 5
ATOM 5251 O O . ILE A 1 5 ? -10.310 1.811 -0.679 1.00 0.00 5 ILE A O 5
ATOM 5267 N N . TRP A 1 6 ? -9.672 3.875 -1.342 1.00 0.00 6 TRP A N 5
ATOM 5268 C CA . TRP A 1 6 ? -9.971 3.632 -2.763 1.00 0.00 6 TRP A CA 5
ATOM 5269 C C . TRP A 1 6 ? -8.773 3.102 -3.565 1.00 0.00 6 TRP A C 5
ATOM 5270 O O . TRP A 1 6 ? -7.991 3.867 -4.133 1.00 0.00 6 TRP A O 5
ATOM 5291 N N . LEU A 1 7 ? -8.686 1.772 -3.635 1.00 0.00 7 LEU A N 5
ATOM 5292 C CA . LEU A 1 7 ? -7.653 1.065 -4.392 1.00 0.00 7 LEU A CA 5
ATOM 5293 C C . LEU A 1 7 ? -8.341 0.035 -5.277 1.00 0.00 7 LEU A C 5
ATOM 5294 O O . LEU A 1 7 ? -8.794 -0.999 -4.787 1.00 0.00 7 LEU A O 5
ATOM 5310 N N . SER A 1 8 ? -8.453 0.330 -6.568 1.00 0.00 8 SER A N 5
ATOM 5311 C CA . SER A 1 8 ? -9.122 -0.556 -7.496 1.00 0.00 8 SER A CA 5
ATOM 5312 C C . SER A 1 8 ? -8.357 -1.874 -7.666 1.00 0.00 8 SER A C 5
ATOM 5313 O O . SER A 1 8 ? -7.801 -2.410 -6.707 1.00 0.00 8 SER A O 5
ATOM 5321 N N . ASP A 1 9 ? -8.344 -2.394 -8.880 1.00 0.00 9 ASP A N 5
ATOM 5322 C CA . ASP A 1 9 ? -7.666 -3.649 -9.168 1.00 0.00 9 ASP A CA 5
ATOM 5323 C C . ASP A 1 9 ? -6.268 -3.400 -9.747 1.00 0.00 9 ASP A C 5
ATOM 5324 O O . ASP A 1 9 ? -5.632 -2.403 -9.398 1.00 0.00 9 ASP A O 5
ATOM 5333 N N . GLN A 1 10 ? -5.803 -4.289 -10.641 1.00 0.00 10 GLN A N 5
ATOM 5334 C CA . GLN A 1 10 ? -4.507 -4.172 -11.280 1.00 0.00 10 GLN A CA 5
ATOM 5335 C C . GLN A 1 10 ? -3.464 -3.518 -10.372 1.00 0.00 10 GLN A C 5
ATOM 5336 O O . GLN A 1 10 ? -2.705 -2.644 -10.795 1.00 0.00 10 GLN A O 5
ATOM 5350 N N . THR A 1 11 ? -3.431 -3.977 -9.117 1.00 0.00 11 THR A N 5
ATOM 5351 C CA . THR A 1 11 ? -2.479 -3.470 -8.125 1.00 0.00 11 THR A CA 5
ATOM 5352 C C . THR A 1 11 ? -2.525 -4.279 -6.836 1.00 0.00 11 THR A C 5
ATOM 5353 O O . THR A 1 11 ? -1.500 -4.787 -6.380 1.00 0.00 11 THR A O 5
ATOM 5364 N N . LEU A 1 12 ? -3.717 -4.453 -6.298 1.00 0.00 12 LEU A N 5
ATOM 5365 C CA . LEU A 1 12 ? -3.901 -5.269 -5.110 1.00 0.00 12 LEU A CA 5
ATOM 5366 C C . LEU A 1 12 ? -3.713 -6.704 -5.560 1.00 0.00 12 LEU A C 5
ATOM 5367 O O . LEU A 1 12 ? -3.034 -7.508 -4.919 1.00 0.00 12 LEU A O 5
ATOM 5383 N N . GLU A 1 13 ? -4.288 -6.966 -6.733 1.00 0.00 13 GLU A N 5
ATOM 5384 C CA . GLU A 1 13 ? -4.184 -8.247 -7.402 1.00 0.00 13 GLU A CA 5
ATOM 5385 C C . GLU A 1 13 ? -2.852 -8.305 -8.134 1.00 0.00 13 GLU A C 5
ATOM 5386 O O . GLU A 1 13 ? -2.184 -9.338 -8.163 1.00 0.00 13 GLU A O 5
ATOM 5398 N N . ASP A 1 14 ? -2.485 -7.153 -8.715 1.00 0.00 14 ASP A N 5
ATOM 5399 C CA . ASP A 1 14 ? -1.237 -6.982 -9.454 1.00 0.00 14 ASP A CA 5
ATOM 5400 C C . ASP A 1 14 ? -0.070 -7.645 -8.723 1.00 0.00 14 ASP A C 5
ATOM 5401 O O . ASP A 1 14 ? 0.903 -8.072 -9.346 1.00 0.00 14 ASP A O 5
ATOM 5410 N N . LEU A 1 15 ? -0.181 -7.718 -7.391 1.00 0.00 15 LEU A N 5
ATOM 5411 C CA . LEU A 1 15 ? 0.838 -8.314 -6.543 1.00 0.00 15 LEU A CA 5
ATOM 5412 C C . LEU A 1 15 ? 1.035 -9.826 -6.759 1.00 0.00 15 LEU A C 5
ATOM 5413 O O . LEU A 1 15 ? 1.740 -10.471 -5.981 1.00 0.00 15 LEU A O 5
ATOM 5429 N N . GLU A 1 16 ? 0.415 -10.390 -7.791 1.00 0.00 16 GLU A N 5
ATOM 5430 C CA . GLU A 1 16 ? 0.527 -11.822 -8.077 1.00 0.00 16 GLU A CA 5
ATOM 5431 C C . GLU A 1 16 ? 1.986 -12.274 -8.178 1.00 0.00 16 GLU A C 5
ATOM 5432 O O . GLU A 1 16 ? 2.336 -13.357 -7.710 1.00 0.00 16 GLU A O 5
ATOM 5444 N N . LYS A 1 17 ? 2.821 -11.457 -8.819 1.00 0.00 17 LYS A N 5
ATOM 5445 C CA . LYS A 1 17 ? 4.221 -11.786 -9.016 1.00 0.00 17 LYS A CA 5
ATOM 5446 C C . LYS A 1 17 ? 5.128 -11.357 -7.853 1.00 0.00 17 LYS A C 5
ATOM 5447 O O . LYS A 1 17 ? 6.210 -11.923 -7.682 1.00 0.00 17 LYS A O 5
ATOM 5466 N N . MET A 1 18 ? 4.719 -10.347 -7.076 1.00 0.00 18 MET A N 5
ATOM 5467 C CA . MET A 1 18 ? 5.548 -9.862 -5.972 1.00 0.00 18 MET A CA 5
ATOM 5468 C C . MET A 1 18 ? 5.139 -10.448 -4.610 1.00 0.00 18 MET A C 5
ATOM 5469 O O . MET A 1 18 ? 5.915 -11.170 -3.994 1.00 0.00 18 MET A O 5
ATOM 5483 N N . ALA A 1 19 ? 3.930 -10.095 -4.148 1.00 0.00 19 ALA A N 5
ATOM 5484 C CA . ALA A 1 19 ? 3.383 -10.520 -2.839 1.00 0.00 19 ALA A CA 5
ATOM 5485 C C . ALA A 1 19 ? 3.807 -11.907 -2.414 1.00 0.00 19 ALA A C 5
ATOM 5486 O O . ALA A 1 19 ? 3.937 -12.172 -1.232 1.00 0.00 19 ALA A O 5
ATOM 5493 N N . ARG A 1 20 ? 4.021 -12.798 -3.350 1.00 0.00 20 ARG A N 5
ATOM 5494 C CA . ARG A 1 20 ? 4.440 -14.134 -2.981 1.00 0.00 20 ARG A CA 5
ATOM 5495 C C . ARG A 1 20 ? 5.824 -14.107 -2.327 1.00 0.00 20 ARG A C 5
ATOM 5496 O O . ARG A 1 20 ? 5.969 -13.655 -1.189 1.00 0.00 20 ARG A O 5
ATOM 5517 N N . ARG A 1 21 ? 6.827 -14.588 -3.031 1.00 0.00 21 ARG A N 5
ATOM 5518 C CA . ARG A 1 21 ? 8.183 -14.616 -2.524 1.00 0.00 21 ARG A CA 5
ATOM 5519 C C . ARG A 1 21 ? 8.689 -13.217 -2.152 1.00 0.00 21 ARG A C 5
ATOM 5520 O O . ARG A 1 21 ? 9.627 -13.077 -1.365 1.00 0.00 21 ARG A O 5
ATOM 5541 N N . GLU A 1 22 ? 8.099 -12.194 -2.773 1.00 0.00 22 GLU A N 5
ATOM 5542 C CA . GLU A 1 22 ? 8.524 -10.806 -2.565 1.00 0.00 22 GLU A CA 5
ATOM 5543 C C . GLU A 1 22 ? 7.576 -9.943 -1.743 1.00 0.00 22 GLU A C 5
ATOM 5544 O O . GLU A 1 22 ? 8.008 -8.904 -1.245 1.00 0.00 22 GLU A O 5
ATOM 5556 N N . GLY A 1 23 ? 6.296 -10.285 -1.630 1.00 0.00 23 GLY A N 5
ATOM 5557 C CA . GLY A 1 23 ? 5.427 -9.373 -0.906 1.00 0.00 23 GLY A CA 5
ATOM 5558 C C . GLY A 1 23 ? 4.586 -9.965 0.195 1.00 0.00 23 GLY A C 5
ATOM 5559 O O . GLY A 1 23 ? 3.626 -9.331 0.619 1.00 0.00 23 GLY A O 5
ATOM 5563 N N . LEU A 1 24 ? 4.957 -11.119 0.736 1.00 0.00 24 LEU A N 5
ATOM 5564 C CA . LEU A 1 24 ? 4.214 -11.649 1.869 1.00 0.00 24 LEU A CA 5
ATOM 5565 C C . LEU A 1 24 ? 2.710 -11.701 1.629 1.00 0.00 24 LEU A C 5
ATOM 5566 O O . LEU A 1 24 ? 2.227 -11.681 0.497 1.00 0.00 24 LEU A O 5
ATOM 5582 N N . SER A 1 25 ? 1.981 -11.723 2.735 1.00 0.00 25 SER A N 5
ATOM 5583 C CA . SER A 1 25 ? 0.517 -11.723 2.687 1.00 0.00 25 SER A CA 5
ATOM 5584 C C . SER A 1 25 ? 0.027 -10.427 2.028 1.00 0.00 25 SER A C 5
ATOM 5585 O O . SER A 1 25 ? 0.771 -9.447 1.960 1.00 0.00 25 SER A O 5
ATOM 5593 N N . LYS A 1 26 ? -1.208 -10.433 1.522 1.00 0.00 26 LYS A N 5
ATOM 5594 C CA . LYS A 1 26 ? -1.774 -9.254 0.839 1.00 0.00 26 LYS A CA 5
ATOM 5595 C C . LYS A 1 26 ? -1.495 -7.945 1.594 1.00 0.00 26 LYS A C 5
ATOM 5596 O O . LYS A 1 26 ? -1.162 -6.935 0.974 1.00 0.00 26 LYS A O 5
ATOM 5615 N N . SER A 1 27 ? -1.633 -7.959 2.923 1.00 0.00 27 SER A N 5
ATOM 5616 C CA . SER A 1 27 ? -1.392 -6.761 3.730 1.00 0.00 27 SER A CA 5
ATOM 5617 C C . SER A 1 27 ? 0.093 -6.542 3.993 1.00 0.00 27 SER A C 5
ATOM 5618 O O . SER A 1 27 ? 0.569 -5.409 3.937 1.00 0.00 27 SER A O 5
ATOM 5626 N N . GLU A 1 28 ? 0.824 -7.618 4.276 1.00 0.00 28 GLU A N 5
ATOM 5627 C CA . GLU A 1 28 ? 2.255 -7.510 4.537 1.00 0.00 28 GLU A CA 5
ATOM 5628 C C . GLU A 1 28 ? 2.989 -6.965 3.313 1.00 0.00 28 GLU A C 5
ATOM 5629 O O . GLU A 1 28 ? 4.005 -6.290 3.455 1.00 0.00 28 GLU A O 5
ATOM 5641 N N . MET A 1 29 ? 2.443 -7.220 2.114 1.00 0.00 29 MET A N 5
ATOM 5642 C CA . MET A 1 29 ? 3.025 -6.707 0.875 1.00 0.00 29 MET A CA 5
ATOM 5643 C C . MET A 1 29 ? 2.885 -5.215 0.864 1.00 0.00 29 MET A C 5
ATOM 5644 O O . MET A 1 29 ? 3.771 -4.470 0.443 1.00 0.00 29 MET A O 5
ATOM 5658 N N . ILE A 1 30 ? 1.719 -4.816 1.285 1.00 0.00 30 ILE A N 5
ATOM 5659 C CA . ILE A 1 30 ? 1.323 -3.461 1.276 1.00 0.00 30 ILE A CA 5
ATOM 5660 C C . ILE A 1 30 ? 1.945 -2.636 2.407 1.00 0.00 30 ILE A C 5
ATOM 5661 O O . ILE A 1 30 ? 2.314 -1.480 2.195 1.00 0.00 30 ILE A O 5
ATOM 5677 N N . ASN A 1 31 ? 2.133 -3.244 3.575 1.00 0.00 31 ASN A N 5
ATOM 5678 C CA . ASN A 1 31 ? 2.806 -2.558 4.683 1.00 0.00 31 ASN A CA 5
ATOM 5679 C C . ASN A 1 31 ? 4.242 -2.271 4.253 1.00 0.00 31 ASN A C 5
ATOM 5680 O O . ASN A 1 31 ? 4.774 -1.171 4.413 1.00 0.00 31 ASN A O 5
ATOM 5691 N N . VAL A 1 32 ? 4.829 -3.323 3.701 1.00 0.00 32 VAL A N 5
ATOM 5692 C CA . VAL A 1 32 ? 6.174 -3.366 3.200 1.00 0.00 32 VAL A CA 5
ATOM 5693 C C . VAL A 1 32 ? 6.393 -2.335 2.118 1.00 0.00 32 VAL A C 5
ATOM 5694 O O . VAL A 1 32 ? 7.432 -1.675 2.065 1.00 0.00 32 VAL A O 5
ATOM 5707 N N . ALA A 1 33 ? 5.402 -2.216 1.265 1.00 0.00 33 ALA A N 5
ATOM 5708 C CA . ALA A 1 33 ? 5.440 -1.274 0.161 1.00 0.00 33 ALA A CA 5
ATOM 5709 C C . ALA A 1 33 ? 5.931 0.085 0.591 1.00 0.00 33 ALA A C 5
ATOM 5710 O O . ALA A 1 33 ? 6.669 0.753 -0.137 1.00 0.00 33 ALA A O 5
ATOM 5717 N N . LEU A 1 34 ? 5.469 0.511 1.756 1.00 0.00 34 LEU A N 5
ATOM 5718 C CA . LEU A 1 34 ? 5.810 1.808 2.252 1.00 0.00 34 LEU A CA 5
ATOM 5719 C C . LEU A 1 34 ? 7.184 1.821 2.921 1.00 0.00 34 LEU A C 5
ATOM 5720 O O . LEU A 1 34 ? 7.872 2.843 2.907 1.00 0.00 34 LEU A O 5
ATOM 5736 N N . GLN A 1 35 ? 7.586 0.680 3.505 1.00 0.00 35 GLN A N 5
ATOM 5737 C CA . GLN A 1 35 ? 8.879 0.582 4.166 1.00 0.00 35 GLN A CA 5
ATOM 5738 C C . GLN A 1 35 ? 10.034 0.575 3.150 1.00 0.00 35 GLN A C 5
ATOM 5739 O O . GLN A 1 35 ? 11.173 0.879 3.506 1.00 0.00 35 GLN A O 5
ATOM 5753 N N . HIS A 1 36 ? 9.724 0.294 1.875 1.00 0.00 36 HIS A N 5
ATOM 5754 C CA . HIS A 1 36 ? 10.733 0.332 0.805 1.00 0.00 36 HIS A CA 5
ATOM 5755 C C . HIS A 1 36 ? 10.338 1.391 -0.221 1.00 0.00 36 HIS A C 5
ATOM 5756 O O . HIS A 1 36 ? 10.468 1.192 -1.432 1.00 0.00 36 HIS A O 5
ATOM 5771 N N . TYR A 1 37 ? 9.829 2.513 0.288 1.00 0.00 37 TYR A N 5
ATOM 5772 C CA . TYR A 1 37 ? 9.377 3.617 -0.546 1.00 0.00 37 TYR A CA 5
ATOM 5773 C C . TYR A 1 37 ? 10.495 4.628 -0.833 1.00 0.00 37 TYR A C 5
ATOM 5774 O O . TYR A 1 37 ? 11.506 4.675 -0.129 1.00 0.00 37 TYR A O 5
ATOM 5792 N N . LYS A 1 38 ? 10.275 5.461 -1.861 1.00 0.00 38 LYS A N 5
ATOM 5793 C CA . LYS A 1 38 ? 11.216 6.503 -2.242 1.00 0.00 38 LYS A CA 5
ATOM 5794 C C . LYS A 1 38 ? 10.489 7.746 -2.756 1.00 0.00 38 LYS A C 5
ATOM 5795 O O . LYS A 1 38 ? 9.690 7.615 -3.709 1.00 0.00 38 LYS A O 5
ATOM 5815 N N . ARG B 1 1 ? -12.843 0.183 -6.039 1.00 0.00 1 ARG B N 5
ATOM 5816 C CA . ARG B 1 1 ? -12.778 -1.048 -5.208 1.00 0.00 1 ARG B CA 5
ATOM 5817 C C . ARG B 1 1 ? -12.183 -0.767 -3.824 1.00 0.00 1 ARG B C 5
ATOM 5818 O O . ARG B 1 1 ? -10.994 -0.484 -3.692 1.00 0.00 1 ARG B O 5
ATOM 5841 N N . TRP B 1 2 ? -13.027 -0.853 -2.794 1.00 0.00 2 TRP B N 5
ATOM 5842 C CA . TRP B 1 2 ? -12.606 -0.622 -1.425 1.00 0.00 2 TRP B CA 5
ATOM 5843 C C . TRP B 1 2 ? -11.824 -1.829 -0.909 1.00 0.00 2 TRP B C 5
ATOM 5844 O O . TRP B 1 2 ? -12.189 -2.977 -1.172 1.00 0.00 2 TRP B O 5
ATOM 5865 N N . LEU B 1 3 ? -10.745 -1.556 -0.188 1.00 0.00 3 LEU B N 5
ATOM 5866 C CA . LEU B 1 3 ? -9.891 -2.610 0.360 1.00 0.00 3 LEU B CA 5
ATOM 5867 C C . LEU B 1 3 ? -9.657 -2.418 1.858 1.00 0.00 3 LEU B C 5
ATOM 5868 O O . LEU B 1 3 ? -9.321 -1.323 2.306 1.00 0.00 3 LEU B O 5
ATOM 5884 N N . CYS B 1 4 ? -9.811 -3.504 2.618 1.00 0.00 4 CYS B N 5
ATOM 5885 C CA . CYS B 1 4 ? -9.594 -3.479 4.069 1.00 0.00 4 CYS B CA 5
ATOM 5886 C C . CYS B 1 4 ? -8.596 -4.569 4.452 1.00 0.00 4 CYS B C 5
ATOM 5887 O O . CYS B 1 4 ? -8.802 -5.742 4.132 1.00 0.00 4 CYS B O 5
ATOM 5894 N N . ILE B 1 5 ? -7.505 -4.179 5.117 1.00 0.00 5 ILE B N 5
ATOM 5895 C CA . ILE B 1 5 ? -6.469 -5.143 5.509 1.00 0.00 5 ILE B CA 5
ATOM 5896 C C . ILE B 1 5 ? -5.680 -4.668 6.737 1.00 0.00 5 ILE B C 5
ATOM 5897 O O . ILE B 1 5 ? -5.918 -3.573 7.252 1.00 0.00 5 ILE B O 5
ATOM 5913 N N . TRP B 1 6 ? -4.769 -5.520 7.229 1.00 0.00 6 TRP B N 5
ATOM 5914 C CA . TRP B 1 6 ? -3.979 -5.201 8.431 1.00 0.00 6 TRP B CA 5
ATOM 5915 C C . TRP B 1 6 ? -2.677 -4.446 8.131 1.00 0.00 6 TRP B C 5
ATOM 5916 O O . TRP B 1 6 ? -1.639 -5.055 7.859 1.00 0.00 6 TRP B O 5
ATOM 5937 N N . LEU B 1 7 ? -2.738 -3.117 8.248 1.00 0.00 7 LEU B N 5
ATOM 5938 C CA . LEU B 1 7 ? -1.576 -2.248 8.062 1.00 0.00 7 LEU B CA 5
ATOM 5939 C C . LEU B 1 7 ? -1.342 -1.499 9.354 1.00 0.00 7 LEU B C 5
ATOM 5940 O O . LEU B 1 7 ? -2.219 -0.772 9.812 1.00 0.00 7 LEU B O 5
ATOM 5956 N N . SER B 1 8 ? -0.183 -1.689 9.968 1.00 0.00 8 SER B N 5
ATOM 5957 C CA . SER B 1 8 ? 0.089 -1.032 11.210 1.00 0.00 8 SER B CA 5
ATOM 5958 C C . SER B 1 8 ? 0.171 0.469 11.028 1.00 0.00 8 SER B C 5
ATOM 5959 O O . SER B 1 8 ? 0.263 0.988 9.913 1.00 0.00 8 SER B O 5
ATOM 5967 N N . ASP B 1 9 ? 0.106 1.138 12.151 1.00 0.00 9 ASP B N 5
ATOM 5968 C CA . ASP B 1 9 ? 0.122 2.600 12.219 1.00 0.00 9 ASP B CA 5
ATOM 5969 C C . ASP B 1 9 ? 1.437 3.205 11.725 1.00 0.00 9 ASP B C 5
ATOM 5970 O O . ASP B 1 9 ? 1.442 4.257 11.089 1.00 0.00 9 ASP B O 5
ATOM 5979 N N . GLN B 1 10 ? 2.546 2.541 12.038 1.00 0.00 10 GLN B N 5
ATOM 5980 C CA . GLN B 1 10 ? 3.883 2.998 11.656 1.00 0.00 10 GLN B CA 5
ATOM 5981 C C . GLN B 1 10 ? 4.169 2.811 10.155 1.00 0.00 10 GLN B C 5
ATOM 5982 O O . GLN B 1 10 ? 5.285 2.465 9.762 1.00 0.00 10 GLN B O 5
ATOM 5996 N N . THR B 1 11 ? 3.155 3.060 9.331 1.00 0.00 11 THR B N 5
ATOM 5997 C CA . THR B 1 11 ? 3.264 2.945 7.878 1.00 0.00 11 THR B CA 5
ATOM 5998 C C . THR B 1 11 ? 2.007 3.421 7.178 1.00 0.00 11 THR B C 5
ATOM 5999 O O . THR B 1 11 ? 2.057 4.285 6.302 1.00 0.00 11 THR B O 5
ATOM 6010 N N . LEU B 1 12 ? 0.885 2.893 7.614 1.00 0.00 12 LEU B N 5
ATOM 6011 C CA . LEU B 1 12 ? -0.413 3.297 7.096 1.00 0.00 12 LEU B CA 5
ATOM 6012 C C . LEU B 1 12 ? -0.570 4.802 7.305 1.00 0.00 12 LEU B C 5
ATOM 6013 O O . LEU B 1 12 ? -1.221 5.499 6.524 1.00 0.00 12 LEU B O 5
ATOM 6029 N N . GLU B 1 13 ? 0.104 5.284 8.354 1.00 0.00 13 GLU B N 5
ATOM 6030 C CA . GLU B 1 13 ? 0.148 6.694 8.702 1.00 0.00 13 GLU B CA 5
ATOM 6031 C C . GLU B 1 13 ? 1.237 7.355 7.882 1.00 0.00 13 GLU B C 5
ATOM 6032 O O . GLU B 1 13 ? 1.082 8.475 7.401 1.00 0.00 13 GLU B O 5
ATOM 6044 N N . ASP B 1 14 ? 2.340 6.612 7.724 1.00 0.00 14 ASP B N 5
ATOM 6045 C CA . ASP B 1 14 ? 3.489 7.048 6.947 1.00 0.00 14 ASP B CA 5
ATOM 6046 C C . ASP B 1 14 ? 3.018 7.677 5.630 1.00 0.00 14 ASP B C 5
ATOM 6047 O O . ASP B 1 14 ? 3.668 8.565 5.077 1.00 0.00 14 ASP B O 5
ATOM 6056 N N . LEU B 1 15 ? 1.865 7.194 5.149 1.00 0.00 15 LEU B N 5
ATOM 6057 C CA . LEU B 1 15 ? 1.241 7.654 3.925 1.00 0.00 15 LEU B CA 5
ATOM 6058 C C . LEU B 1 15 ? 0.472 8.971 4.085 1.00 0.00 15 LEU B C 5
ATOM 6059 O O . LEU B 1 15 ? -0.473 9.231 3.339 1.00 0.00 15 LEU B O 5
ATOM 6075 N N . GLU B 1 16 ? 0.880 9.798 5.046 1.00 0.00 16 GLU B N 5
ATOM 6076 C CA . GLU B 1 16 ? 0.235 11.088 5.282 1.00 0.00 16 GLU B CA 5
ATOM 6077 C C . GLU B 1 16 ? 1.191 12.224 4.900 1.00 0.00 16 GLU B C 5
ATOM 6078 O O . GLU B 1 16 ? 0.833 13.104 4.115 1.00 0.00 16 GLU B O 5
ATOM 6090 N N . LYS B 1 17 ? 2.414 12.185 5.440 1.00 0.00 17 LYS B N 5
ATOM 6091 C CA . LYS B 1 17 ? 3.422 13.182 5.143 1.00 0.00 17 LYS B CA 5
ATOM 6092 C C . LYS B 1 17 ? 4.036 12.932 3.767 1.00 0.00 17 LYS B C 5
ATOM 6093 O O . LYS B 1 17 ? 4.407 13.871 3.061 1.00 0.00 17 LYS B O 5
ATOM 6112 N N . MET B 1 18 ? 4.125 11.652 3.390 1.00 0.00 18 MET B N 5
ATOM 6113 C CA . MET B 1 18 ? 4.673 11.255 2.102 1.00 0.00 18 MET B CA 5
ATOM 6114 C C . MET B 1 18 ? 3.551 11.009 1.073 1.00 0.00 18 MET B C 5
ATOM 6115 O O . MET B 1 18 ? 3.763 10.338 0.065 1.00 0.00 18 MET B O 5
ATOM 6129 N N . ALA B 1 19 ? 2.365 11.581 1.336 1.00 0.00 19 ALA B N 5
ATOM 6130 C CA . ALA B 1 19 ? 1.203 11.455 0.445 1.00 0.00 19 ALA B CA 5
ATOM 6131 C C . ALA B 1 19 ? 1.008 12.679 -0.434 1.00 0.00 19 ALA B C 5
ATOM 6132 O O . ALA B 1 19 ? 0.317 12.610 -1.430 1.00 0.00 19 ALA B O 5
ATOM 6139 N N . ARG B 1 20 ? 1.577 13.810 -0.063 1.00 0.00 20 ARG B N 5
ATOM 6140 C CA . ARG B 1 20 ? 1.410 15.013 -0.859 1.00 0.00 20 ARG B CA 5
ATOM 6141 C C . ARG B 1 20 ? 2.079 14.847 -2.228 1.00 0.00 20 ARG B C 5
ATOM 6142 O O . ARG B 1 20 ? 1.802 13.877 -2.934 1.00 0.00 20 ARG B O 5
ATOM 6163 N N . ARG B 1 21 ? 2.957 15.760 -2.614 1.00 0.00 21 ARG B N 5
ATOM 6164 C CA . ARG B 1 21 ? 3.644 15.657 -3.875 1.00 0.00 21 ARG B CA 5
ATOM 6165 C C . ARG B 1 21 ? 4.314 14.285 -4.009 1.00 0.00 21 ARG B C 5
ATOM 6166 O O . ARG B 1 21 ? 4.612 13.827 -5.113 1.00 0.00 21 ARG B O 5
ATOM 6187 N N . GLU B 1 22 ? 4.567 13.659 -2.856 1.00 0.00 22 GLU B N 5
ATOM 6188 C CA . GLU B 1 22 ? 5.227 12.361 -2.786 1.00 0.00 22 GLU B CA 5
ATOM 6189 C C . GLU B 1 22 ? 4.271 11.178 -2.740 1.00 0.00 22 GLU B C 5
ATOM 6190 O O . GLU B 1 22 ? 4.686 10.067 -3.070 1.00 0.00 22 GLU B O 5
ATOM 6202 N N . GLY B 1 23 ? 3.025 11.357 -2.301 1.00 0.00 23 GLY B N 5
ATOM 6203 C CA . GLY B 1 23 ? 2.174 10.182 -2.221 1.00 0.00 23 GLY B CA 5
ATOM 6204 C C . GLY B 1 23 ? 0.774 10.333 -2.753 1.00 0.00 23 GLY B C 5
ATOM 6205 O O . GLY B 1 23 ? -0.054 9.465 -2.509 1.00 0.00 23 GLY B O 5
ATOM 6209 N N . LEU B 1 24 ? 0.500 11.366 -3.537 1.00 0.00 24 LEU B N 5
ATOM 6210 C CA . LEU B 1 24 ? -0.817 11.487 -4.137 1.00 0.00 24 LEU B CA 5
ATOM 6211 C C . LEU B 1 24 ? -1.955 11.465 -3.124 1.00 0.00 24 LEU B C 5
ATOM 6212 O O . LEU B 1 24 ? -1.764 11.575 -1.914 1.00 0.00 24 LEU B O 5
ATOM 6228 N N . SER B 1 25 ? -3.147 11.285 -3.656 1.00 0.00 25 SER B N 5
ATOM 6229 C CA . SER B 1 25 ? -4.358 11.206 -2.827 1.00 0.00 25 SER B CA 5
ATOM 6230 C C . SER B 1 25 ? -4.188 10.132 -1.744 1.00 0.00 25 SER B C 5
ATOM 6231 O O . SER B 1 25 ? -3.466 9.158 -1.951 1.00 0.00 25 SER B O 5
ATOM 6239 N N . LYS B 1 26 ? -4.835 10.323 -0.585 1.00 0.00 26 LYS B N 5
ATOM 6240 C CA . LYS B 1 26 ? -4.724 9.360 0.532 1.00 0.00 26 LYS B CA 5
ATOM 6241 C C . LYS B 1 26 ? -4.778 7.910 0.039 1.00 0.00 26 LYS B C 5
ATOM 6242 O O . LYS B 1 26 ? -3.953 7.086 0.441 1.00 0.00 26 LYS B O 5
ATOM 6261 N N . SER B 1 27 ? -5.735 7.603 -0.841 1.00 0.00 27 SER B N 5
ATOM 6262 C CA . SER B 1 27 ? -5.866 6.256 -1.389 1.00 0.00 27 SER B CA 5
ATOM 6263 C C . SER B 1 27 ? -4.795 5.996 -2.441 1.00 0.00 27 SER B C 5
ATOM 6264 O O . SER B 1 27 ? -4.171 4.936 -2.452 1.00 0.00 27 SER B O 5
ATOM 6272 N N . GLU B 1 28 ? -4.581 6.974 -3.316 1.00 0.00 28 GLU B N 5
ATOM 6273 C CA . GLU B 1 28 ? -3.578 6.862 -4.369 1.00 0.00 28 GLU B CA 5
ATOM 6274 C C . GLU B 1 28 ? -2.207 6.529 -3.778 1.00 0.00 28 GLU B C 5
ATOM 6275 O O . GLU B 1 28 ? -1.480 5.715 -4.342 1.00 0.00 28 GLU B O 5
ATOM 6287 N N . MET B 1 29 ? -1.875 7.124 -2.618 1.00 0.00 29 MET B N 5
ATOM 6288 C CA . MET B 1 29 ? -0.620 6.851 -1.939 1.00 0.00 29 MET B CA 5
ATOM 6289 C C . MET B 1 29 ? -0.532 5.369 -1.647 1.00 0.00 29 MET B C 5
ATOM 6290 O O . MET B 1 29 ? 0.467 4.696 -1.856 1.00 0.00 29 MET B O 5
ATOM 6304 N N . ILE B 1 30 ? -1.611 4.894 -1.126 1.00 0.00 30 ILE B N 5
ATOM 6305 C CA . ILE B 1 30 ? -1.754 3.552 -0.733 1.00 0.00 30 ILE B CA 5
ATOM 6306 C C . ILE B 1 30 ? -1.711 2.581 -1.920 1.00 0.00 30 ILE B C 5
ATOM 6307 O O . ILE B 1 30 ? -1.386 1.405 -1.750 1.00 0.00 30 ILE B O 5
ATOM 6323 N N . ASN B 1 31 ? -1.991 3.087 -3.122 1.00 0.00 31 ASN B N 5
ATOM 6324 C CA . ASN B 1 31 ? -1.926 2.263 -4.327 1.00 0.00 31 ASN B CA 5
ATOM 6325 C C . ASN B 1 31 ? -0.480 2.190 -4.850 1.00 0.00 31 ASN B C 5
ATOM 6326 O O . ASN B 1 31 ? 0.018 1.102 -5.146 1.00 0.00 31 ASN B O 5
ATOM 6337 N N . VAL B 1 32 ? 0.201 3.347 -4.922 1.00 0.00 32 VAL B N 5
ATOM 6338 C CA . VAL B 1 32 ? 1.577 3.418 -5.350 1.00 0.00 32 VAL B CA 5
ATOM 6339 C C . VAL B 1 32 ? 2.414 2.569 -4.444 1.00 0.00 32 VAL B C 5
ATOM 6340 O O . VAL B 1 32 ? 3.411 1.992 -4.842 1.00 0.00 32 VAL B O 5
ATOM 6353 N N . ALA B 1 33 ? 1.949 2.491 -3.219 1.00 0.00 33 ALA B N 5
ATOM 6354 C CA . ALA B 1 33 ? 2.569 1.697 -2.191 1.00 0.00 33 ALA B CA 5
ATOM 6355 C C . ALA B 1 33 ? 3.045 0.415 -2.796 1.00 0.00 33 ALA B C 5
ATOM 6356 O O . ALA B 1 33 ? 4.225 0.069 -2.728 1.00 0.00 33 ALA B O 5
ATOM 6363 N N . LEU B 1 34 ? 2.109 -0.263 -3.434 1.00 0.00 34 LEU B N 5
ATOM 6364 C CA . LEU B 1 34 ? 2.380 -1.474 -4.081 1.00 0.00 34 LEU B CA 5
ATOM 6365 C C . LEU B 1 34 ? 3.303 -1.235 -5.300 1.00 0.00 34 LEU B C 5
ATOM 6366 O O . LEU B 1 34 ? 4.282 -1.958 -5.493 1.00 0.00 34 LEU B O 5
ATOM 6382 N N . GLN B 1 35 ? 2.975 -0.222 -6.119 1.00 0.00 35 GLN B N 5
ATOM 6383 C CA . GLN B 1 35 ? 3.751 0.107 -7.318 1.00 0.00 35 GLN B CA 5
ATOM 6384 C C . GLN B 1 35 ? 5.196 0.575 -7.016 1.00 0.00 35 GLN B C 5
ATOM 6385 O O . GLN B 1 35 ? 6.149 -0.045 -7.490 1.00 0.00 35 GLN B O 5
ATOM 6399 N N . HIS B 1 36 ? 5.361 1.661 -6.247 1.00 0.00 36 HIS B N 5
ATOM 6400 C CA . HIS B 1 36 ? 6.699 2.189 -5.918 1.00 0.00 36 HIS B CA 5
ATOM 6401 C C . HIS B 1 36 ? 7.527 1.224 -5.039 1.00 0.00 36 HIS B C 5
ATOM 6402 O O . HIS B 1 36 ? 8.748 1.364 -4.953 1.00 0.00 36 HIS B O 5
ATOM 6417 N N . TYR B 1 37 ? 6.867 0.238 -4.413 1.00 0.00 37 TYR B N 5
ATOM 6418 C CA . TYR B 1 37 ? 7.545 -0.759 -3.573 1.00 0.00 37 TYR B CA 5
ATOM 6419 C C . TYR B 1 37 ? 8.650 -1.469 -4.374 1.00 0.00 37 TYR B C 5
ATOM 6420 O O . TYR B 1 37 ? 8.437 -1.845 -5.528 1.00 0.00 37 TYR B O 5
ATOM 6438 N N . LYS B 1 38 ? 9.813 -1.676 -3.739 1.00 0.00 38 LYS B N 5
ATOM 6439 C CA . LYS B 1 38 ? 10.936 -2.363 -4.358 1.00 0.00 38 LYS B CA 5
ATOM 6440 C C . LYS B 1 38 ? 11.488 -1.594 -5.563 1.00 0.00 38 LYS B C 5
ATOM 6441 O O . LYS B 1 38 ? 10.962 -1.770 -6.685 1.00 0.00 38 LYS B O 5
ATOM 6461 N N . ARG A 1 1 ? -3.829 -2.707 13.419 1.00 0.00 1 ARG A N 6
ATOM 6462 C CA . ARG A 1 1 ? -4.777 -1.647 12.987 1.00 0.00 1 ARG A CA 6
ATOM 6463 C C . ARG A 1 1 ? -5.250 -1.862 11.542 1.00 0.00 1 ARG A C 6
ATOM 6464 O O . ARG A 1 1 ? -4.459 -1.777 10.600 1.00 0.00 1 ARG A O 6
ATOM 6487 N N . TRP A 1 2 ? -6.550 -2.134 11.383 1.00 0.00 2 TRP A N 6
ATOM 6488 C CA . TRP A 1 2 ? -7.153 -2.352 10.083 1.00 0.00 2 TRP A CA 6
ATOM 6489 C C . TRP A 1 2 ? -7.406 -1.018 9.382 1.00 0.00 2 TRP A C 6
ATOM 6490 O O . TRP A 1 2 ? -7.352 0.041 10.000 1.00 0.00 2 TRP A O 6
ATOM 6511 N N . LEU A 1 3 ? -7.677 -1.082 8.088 1.00 0.00 3 LEU A N 6
ATOM 6512 C CA . LEU A 1 3 ? -7.931 0.116 7.288 1.00 0.00 3 LEU A CA 6
ATOM 6513 C C . LEU A 1 3 ? -8.424 -0.248 5.886 1.00 0.00 3 LEU A C 6
ATOM 6514 O O . LEU A 1 3 ? -8.011 -1.260 5.320 1.00 0.00 3 LEU A O 6
ATOM 6530 N N . CYS A 1 4 ? -9.288 0.602 5.323 1.00 0.00 4 CYS A N 6
ATOM 6531 C CA . CYS A 1 4 ? -9.819 0.380 3.965 1.00 0.00 4 CYS A CA 6
ATOM 6532 C C . CYS A 1 4 ? -9.210 1.399 3.002 1.00 0.00 4 CYS A C 6
ATOM 6533 O O . CYS A 1 4 ? -9.020 2.562 3.366 1.00 0.00 4 CYS A O 6
ATOM 6540 N N . ILE A 1 5 ? -8.877 0.958 1.784 1.00 0.00 5 ILE A N 6
ATOM 6541 C CA . ILE A 1 5 ? -8.251 1.858 0.802 1.00 0.00 5 ILE A CA 6
ATOM 6542 C C . ILE A 1 5 ? -8.630 1.524 -0.651 1.00 0.00 5 ILE A C 6
ATOM 6543 O O . ILE A 1 5 ? -9.372 0.574 -0.909 1.00 0.00 5 ILE A O 6
ATOM 6559 N N . TRP A 1 6 ? -8.145 2.355 -1.591 1.00 0.00 6 TRP A N 6
ATOM 6560 C CA . TRP A 1 6 ? -8.461 2.205 -3.024 1.00 0.00 6 TRP A CA 6
ATOM 6561 C C . TRP A 1 6 ? -7.345 1.534 -3.840 1.00 0.00 6 TRP A C 6
ATOM 6562 O O . TRP A 1 6 ? -6.374 2.177 -4.244 1.00 0.00 6 TRP A O 6
ATOM 6583 N N . LEU A 1 7 ? -7.536 0.243 -4.112 1.00 0.00 7 LEU A N 6
ATOM 6584 C CA . LEU A 1 7 ? -6.616 -0.560 -4.923 1.00 0.00 7 LEU A CA 6
ATOM 6585 C C . LEU A 1 7 ? -7.451 -1.305 -5.963 1.00 0.00 7 LEU A C 6
ATOM 6586 O O . LEU A 1 7 ? -8.280 -2.138 -5.598 1.00 0.00 7 LEU A O 6
ATOM 6602 N N . SER A 1 8 ? -7.269 -0.997 -7.245 1.00 0.00 8 SER A N 6
ATOM 6603 C CA . SER A 1 8 ? -8.054 -1.636 -8.284 1.00 0.00 8 SER A CA 6
ATOM 6604 C C . SER A 1 8 ? -7.415 -2.927 -8.780 1.00 0.00 8 SER A C 6
ATOM 6605 O O . SER A 1 8 ? -6.500 -3.468 -8.162 1.00 0.00 8 SER A O 6
ATOM 6613 N N . ASP A 1 9 ? -7.934 -3.409 -9.896 1.00 0.00 9 ASP A N 6
ATOM 6614 C CA . ASP A 1 9 ? -7.474 -4.656 -10.520 1.00 0.00 9 ASP A CA 6
ATOM 6615 C C . ASP A 1 9 ? -5.958 -4.692 -10.701 1.00 0.00 9 ASP A C 6
ATOM 6616 O O . ASP A 1 9 ? -5.294 -5.604 -10.209 1.00 0.00 9 ASP A O 6
ATOM 6625 N N . GLN A 1 10 ? -5.426 -3.711 -11.425 1.00 0.00 10 GLN A N 6
ATOM 6626 C CA . GLN A 1 10 ? -3.998 -3.630 -11.700 1.00 0.00 10 GLN A CA 6
ATOM 6627 C C . GLN A 1 10 ? -3.138 -3.813 -10.447 1.00 0.00 10 GLN A C 6
ATOM 6628 O O . GLN A 1 10 ? -2.001 -4.276 -10.542 1.00 0.00 10 GLN A O 6
ATOM 6642 N N . THR A 1 11 ? -3.660 -3.424 -9.280 1.00 0.00 11 THR A N 6
ATOM 6643 C CA . THR A 1 11 ? -2.913 -3.523 -8.050 1.00 0.00 11 THR A CA 6
ATOM 6644 C C . THR A 1 11 ? -3.193 -4.791 -7.260 1.00 0.00 11 THR A C 6
ATOM 6645 O O . THR A 1 11 ? -2.293 -5.327 -6.625 1.00 0.00 11 THR A O 6
ATOM 6656 N N . LEU A 1 12 ? -4.416 -5.288 -7.316 1.00 0.00 12 LEU A N 6
ATOM 6657 C CA . LEU A 1 12 ? -4.753 -6.520 -6.608 1.00 0.00 12 LEU A CA 6
ATOM 6658 C C . LEU A 1 12 ? -4.008 -7.640 -7.289 1.00 0.00 12 LEU A C 6
ATOM 6659 O O . LEU A 1 12 ? -3.414 -8.507 -6.646 1.00 0.00 12 LEU A O 6
ATOM 6675 N N . GLU A 1 13 ? -3.994 -7.549 -8.615 1.00 0.00 13 GLU A N 6
ATOM 6676 C CA . GLU A 1 13 ? -3.258 -8.484 -9.444 1.00 0.00 13 GLU A CA 6
ATOM 6677 C C . GLU A 1 13 ? -1.791 -8.394 -9.054 1.00 0.00 13 GLU A C 6
ATOM 6678 O O . GLU A 1 13 ? -1.109 -9.405 -8.878 1.00 0.00 13 GLU A O 6
ATOM 6690 N N . ASP A 1 14 ? -1.338 -7.146 -8.892 1.00 0.00 14 ASP A N 6
ATOM 6691 C CA . ASP A 1 14 ? 0.020 -6.851 -8.485 1.00 0.00 14 ASP A CA 6
ATOM 6692 C C . ASP A 1 14 ? 0.315 -7.537 -7.158 1.00 0.00 14 ASP A C 6
ATOM 6693 O O . ASP A 1 14 ? 1.305 -8.252 -7.024 1.00 0.00 14 ASP A O 6
ATOM 6702 N N . LEU A 1 15 ? -0.571 -7.314 -6.183 1.00 0.00 15 LEU A N 6
ATOM 6703 C CA . LEU A 1 15 ? -0.447 -7.890 -4.857 1.00 0.00 15 LEU A CA 6
ATOM 6704 C C . LEU A 1 15 ? -0.880 -9.362 -4.803 1.00 0.00 15 LEU A C 6
ATOM 6705 O O . LEU A 1 15 ? -1.247 -9.870 -3.741 1.00 0.00 15 LEU A O 6
ATOM 6721 N N . GLU A 1 16 ? -0.813 -10.043 -5.947 1.00 0.00 16 GLU A N 6
ATOM 6722 C CA . GLU A 1 16 ? -1.159 -11.453 -6.042 1.00 0.00 16 GLU A CA 6
ATOM 6723 C C . GLU A 1 16 ? 0.102 -12.248 -6.408 1.00 0.00 16 GLU A C 6
ATOM 6724 O O . GLU A 1 16 ? 0.469 -13.195 -5.712 1.00 0.00 16 GLU A O 6
ATOM 6736 N N . LYS A 1 17 ? 0.775 -11.832 -7.489 1.00 0.00 17 LYS A N 6
ATOM 6737 C CA . LYS A 1 17 ? 1.998 -12.462 -7.938 1.00 0.00 17 LYS A CA 6
ATOM 6738 C C . LYS A 1 17 ? 3.215 -11.845 -7.241 1.00 0.00 17 LYS A C 6
ATOM 6739 O O . LYS A 1 17 ? 4.203 -12.533 -6.977 1.00 0.00 17 LYS A O 6
ATOM 6758 N N . MET A 1 18 ? 3.128 -10.542 -6.940 1.00 0.00 18 MET A N 6
ATOM 6759 C CA . MET A 1 18 ? 4.202 -9.822 -6.270 1.00 0.00 18 MET A CA 6
ATOM 6760 C C . MET A 1 18 ? 4.023 -9.839 -4.739 1.00 0.00 18 MET A C 6
ATOM 6761 O O . MET A 1 18 ? 4.786 -9.201 -4.020 1.00 0.00 18 MET A O 6
ATOM 6775 N N . ALA A 1 19 ? 3.023 -10.589 -4.257 1.00 0.00 19 ALA A N 6
ATOM 6776 C CA . ALA A 1 19 ? 2.749 -10.716 -2.820 1.00 0.00 19 ALA A CA 6
ATOM 6777 C C . ALA A 1 19 ? 3.368 -11.977 -2.238 1.00 0.00 19 ALA A C 6
ATOM 6778 O O . ALA A 1 19 ? 3.469 -12.117 -1.039 1.00 0.00 19 ALA A O 6
ATOM 6785 N N . ARG A 1 20 ? 3.765 -12.912 -3.075 1.00 0.00 20 ARG A N 6
ATOM 6786 C CA . ARG A 1 20 ? 4.363 -14.136 -2.575 1.00 0.00 20 ARG A CA 6
ATOM 6787 C C . ARG A 1 20 ? 5.731 -13.830 -1.957 1.00 0.00 20 ARG A C 6
ATOM 6788 O O . ARG A 1 20 ? 5.823 -12.977 -1.073 1.00 0.00 20 ARG A O 6
ATOM 6809 N N . ARG A 1 21 ? 6.791 -14.486 -2.406 1.00 0.00 21 ARG A N 6
ATOM 6810 C CA . ARG A 1 21 ? 8.112 -14.219 -1.882 1.00 0.00 21 ARG A CA 6
ATOM 6811 C C . ARG A 1 21 ? 8.416 -12.718 -1.946 1.00 0.00 21 ARG A C 6
ATOM 6812 O O . ARG A 1 21 ? 9.246 -12.203 -1.196 1.00 0.00 21 ARG A O 6
ATOM 6833 N N . GLU A 1 22 ? 7.742 -12.039 -2.879 1.00 0.00 22 GLU A N 6
ATOM 6834 C CA . GLU A 1 22 ? 7.922 -10.611 -3.106 1.00 0.00 22 GLU A CA 6
ATOM 6835 C C . GLU A 1 22 ? 6.970 -9.724 -2.323 1.00 0.00 22 GLU A C 6
ATOM 6836 O O . GLU A 1 22 ? 7.249 -8.534 -2.196 1.00 0.00 22 GLU A O 6
ATOM 6848 N N . GLY A 1 23 ? 5.836 -10.227 -1.837 1.00 0.00 23 GLY A N 6
ATOM 6849 C CA . GLY A 1 23 ? 4.952 -9.299 -1.154 1.00 0.00 23 GLY A CA 6
ATOM 6850 C C . GLY A 1 23 ? 4.227 -9.826 0.054 1.00 0.00 23 GLY A C 6
ATOM 6851 O O . GLY A 1 23 ? 3.272 -9.201 0.493 1.00 0.00 23 GLY A O 6
ATOM 6855 N N . LEU A 1 24 ? 4.694 -10.910 0.659 1.00 0.00 24 LEU A N 6
ATOM 6856 C CA . LEU A 1 24 ? 4.060 -11.374 1.882 1.00 0.00 24 LEU A CA 6
ATOM 6857 C C . LEU A 1 24 ? 2.543 -11.513 1.768 1.00 0.00 24 LEU A C 6
ATOM 6858 O O . LEU A 1 24 ? 1.965 -11.545 0.683 1.00 0.00 24 LEU A O 6
ATOM 6874 N N . SER A 1 25 ? 1.906 -11.554 2.922 1.00 0.00 25 SER A N 6
ATOM 6875 C CA . SER A 1 25 ? 0.441 -11.645 2.977 1.00 0.00 25 SER A CA 6
ATOM 6876 C C . SER A 1 25 ? -0.179 -10.422 2.286 1.00 0.00 25 SER A C 6
ATOM 6877 O O . SER A 1 25 ? 0.476 -9.387 2.160 1.00 0.00 25 SER A O 6
ATOM 6885 N N . LYS A 1 26 ? -1.429 -10.549 1.821 1.00 0.00 26 LYS A N 6
ATOM 6886 C CA . LYS A 1 26 ? -2.114 -9.441 1.120 1.00 0.00 26 LYS A CA 6
ATOM 6887 C C . LYS A 1 26 ? -1.875 -8.090 1.809 1.00 0.00 26 LYS A C 6
ATOM 6888 O O . LYS A 1 26 ? -1.673 -7.076 1.139 1.00 0.00 26 LYS A O 6
ATOM 6907 N N . SER A 1 27 ? -1.893 -8.082 3.145 1.00 0.00 27 SER A N 6
ATOM 6908 C CA . SER A 1 27 ? -1.671 -6.859 3.914 1.00 0.00 27 SER A CA 6
ATOM 6909 C C . SER A 1 27 ? -0.192 -6.529 4.008 1.00 0.00 27 SER A C 6
ATOM 6910 O O . SER A 1 27 ? 0.209 -5.397 3.742 1.00 0.00 27 SER A O 6
ATOM 6918 N N . GLU A 1 28 ? 0.618 -7.517 4.384 1.00 0.00 28 GLU A N 6
ATOM 6919 C CA . GLU A 1 28 ? 2.057 -7.310 4.500 1.00 0.00 28 GLU A CA 6
ATOM 6920 C C . GLU A 1 28 ? 2.627 -6.778 3.183 1.00 0.00 28 GLU A C 6
ATOM 6921 O O . GLU A 1 28 ? 3.579 -6.002 3.189 1.00 0.00 28 GLU A O 6
ATOM 6933 N N . MET A 1 29 ? 2.000 -7.163 2.061 1.00 0.00 29 MET A N 6
ATOM 6934 C CA . MET A 1 29 ? 2.386 -6.701 0.744 1.00 0.00 29 MET A CA 6
ATOM 6935 C C . MET A 1 29 ? 2.234 -5.195 0.692 1.00 0.00 29 MET A C 6
ATOM 6936 O O . MET A 1 29 ? 3.117 -4.446 0.282 1.00 0.00 29 MET A O 6
ATOM 6950 N N . ILE A 1 30 ? 1.071 -4.790 1.100 1.00 0.00 30 ILE A N 6
ATOM 6951 C CA . ILE A 1 30 ? 0.656 -3.444 1.095 1.00 0.00 30 ILE A CA 6
ATOM 6952 C C . ILE A 1 30 ? 1.343 -2.571 2.156 1.00 0.00 30 ILE A C 6
ATOM 6953 O O . ILE A 1 30 ? 1.644 -1.405 1.893 1.00 0.00 30 ILE A O 6
ATOM 6969 N N . ASN A 1 31 ? 1.637 -3.142 3.319 1.00 0.00 31 ASN A N 6
ATOM 6970 C CA . ASN A 1 31 ? 2.347 -2.407 4.375 1.00 0.00 31 ASN A CA 6
ATOM 6971 C C . ASN A 1 31 ? 3.762 -2.096 3.901 1.00 0.00 31 ASN A C 6
ATOM 6972 O O . ASN A 1 31 ? 4.253 -0.971 4.012 1.00 0.00 31 ASN A O 6
ATOM 6983 N N . VAL A 1 32 ? 4.389 -3.138 3.380 1.00 0.00 32 VAL A N 6
ATOM 6984 C CA . VAL A 1 32 ? 5.728 -3.110 2.868 1.00 0.00 32 VAL A CA 6
ATOM 6985 C C . VAL A 1 32 ? 5.870 -2.105 1.743 1.00 0.00 32 VAL A C 6
ATOM 6986 O O . VAL A 1 32 ? 6.874 -1.396 1.651 1.00 0.00 32 VAL A O 6
ATOM 6999 N N . ALA A 1 33 ? 4.853 -2.046 0.906 1.00 0.00 33 ALA A N 6
ATOM 7000 C CA . ALA A 1 33 ? 4.834 -1.112 -0.215 1.00 0.00 33 ALA A CA 6
ATOM 7001 C C . ALA A 1 33 ? 5.228 0.280 0.230 1.00 0.00 33 ALA A C 6
ATOM 7002 O O . ALA A 1 33 ? 5.925 1.002 -0.486 1.00 0.00 33 ALA A O 6
ATOM 7009 N N . LEU A 1 34 ? 4.734 0.663 1.404 1.00 0.00 34 LEU A N 6
ATOM 7010 C CA . LEU A 1 34 ? 4.985 1.979 1.929 1.00 0.00 34 LEU A CA 6
ATOM 7011 C C . LEU A 1 34 ? 6.375 2.103 2.544 1.00 0.00 34 LEU A C 6
ATOM 7012 O O . LEU A 1 34 ? 6.951 3.192 2.578 1.00 0.00 34 LEU A O 6
ATOM 7028 N N . GLN A 1 35 ? 6.902 0.984 3.048 1.00 0.00 35 GLN A N 6
ATOM 7029 C CA . GLN A 1 35 ? 8.209 0.973 3.686 1.00 0.00 35 GLN A CA 6
ATOM 7030 C C . GLN A 1 35 ? 9.360 1.006 2.668 1.00 0.00 35 GLN A C 6
ATOM 7031 O O . GLN A 1 35 ? 10.480 1.383 3.018 1.00 0.00 35 GLN A O 6
ATOM 7045 N N . HIS A 1 36 ? 9.081 0.655 1.404 1.00 0.00 36 HIS A N 6
ATOM 7046 C CA . HIS A 1 36 ? 10.111 0.701 0.354 1.00 0.00 36 HIS A CA 6
ATOM 7047 C C . HIS A 1 36 ? 9.915 1.902 -0.575 1.00 0.00 36 HIS A C 6
ATOM 7048 O O . HIS A 1 36 ? 10.892 2.525 -0.997 1.00 0.00 36 HIS A O 6
ATOM 7063 N N . TYR A 1 37 ? 8.649 2.218 -0.896 1.00 0.00 37 TYR A N 6
ATOM 7064 C CA . TYR A 1 37 ? 8.318 3.341 -1.777 1.00 0.00 37 TYR A CA 6
ATOM 7065 C C . TYR A 1 37 ? 9.132 4.601 -1.434 1.00 0.00 37 TYR A C 6
ATOM 7066 O O . TYR A 1 37 ? 9.528 4.807 -0.284 1.00 0.00 37 TYR A O 6
ATOM 7084 N N . LYS A 1 38 ? 9.332 5.461 -2.440 1.00 0.00 38 LYS A N 6
ATOM 7085 C CA . LYS A 1 38 ? 10.043 6.717 -2.259 1.00 0.00 38 LYS A CA 6
ATOM 7086 C C . LYS A 1 38 ? 9.438 7.828 -3.117 1.00 0.00 38 LYS A C 6
ATOM 7087 O O . LYS A 1 38 ? 9.351 7.648 -4.352 1.00 0.00 38 LYS A O 6
ATOM 7107 N N . ARG B 1 1 ? -10.789 -0.565 -6.169 1.00 0.00 1 ARG B N 6
ATOM 7108 C CA . ARG B 1 1 ? -11.667 -1.339 -5.241 1.00 0.00 1 ARG B CA 6
ATOM 7109 C C . ARG B 1 1 ? -11.577 -0.823 -3.815 1.00 0.00 1 ARG B C 6
ATOM 7110 O O . ARG B 1 1 ? -10.685 -0.046 -3.473 1.00 0.00 1 ARG B O 6
ATOM 7133 N N . TRP B 1 2 ? -12.480 -1.313 -2.978 1.00 0.00 2 TRP B N 6
ATOM 7134 C CA . TRP B 1 2 ? -12.488 -0.962 -1.568 1.00 0.00 2 TRP B CA 6
ATOM 7135 C C . TRP B 1 2 ? -12.183 -2.209 -0.757 1.00 0.00 2 TRP B C 6
ATOM 7136 O O . TRP B 1 2 ? -13.015 -3.110 -0.630 1.00 0.00 2 TRP B O 6
ATOM 7157 N N . LEU B 1 3 ? -10.966 -2.261 -0.251 1.00 0.00 3 LEU B N 6
ATOM 7158 C CA . LEU B 1 3 ? -10.491 -3.408 0.519 1.00 0.00 3 LEU B CA 6
ATOM 7159 C C . LEU B 1 3 ? -9.938 -2.989 1.878 1.00 0.00 3 LEU B C 6
ATOM 7160 O O . LEU B 1 3 ? -9.325 -1.930 2.012 1.00 0.00 3 LEU B O 6
ATOM 7176 N N . CYS B 1 4 ? -10.126 -3.861 2.870 1.00 0.00 4 CYS B N 6
ATOM 7177 C CA . CYS B 1 4 ? -9.611 -3.619 4.225 1.00 0.00 4 CYS B CA 6
ATOM 7178 C C . CYS B 1 4 ? -8.406 -4.524 4.462 1.00 0.00 4 CYS B C 6
ATOM 7179 O O . CYS B 1 4 ? -8.425 -5.697 4.081 1.00 0.00 4 CYS B O 6
ATOM 7186 N N . ILE B 1 5 ? -7.349 -3.977 5.062 1.00 0.00 5 ILE B N 6
ATOM 7187 C CA . ILE B 1 5 ? -6.135 -4.754 5.301 1.00 0.00 5 ILE B CA 6
ATOM 7188 C C . ILE B 1 5 ? -5.393 -4.320 6.571 1.00 0.00 5 ILE B C 6
ATOM 7189 O O . ILE B 1 5 ? -5.865 -3.462 7.320 1.00 0.00 5 ILE B O 6
ATOM 7205 N N . TRP B 1 6 ? -4.246 -4.959 6.819 1.00 0.00 6 TRP B N 6
ATOM 7206 C CA . TRP B 1 6 ? -3.439 -4.694 8.027 1.00 0.00 6 TRP B CA 6
ATOM 7207 C C . TRP B 1 6 ? -2.360 -3.620 7.815 1.00 0.00 6 TRP B C 6
ATOM 7208 O O . TRP B 1 6 ? -1.217 -3.929 7.467 1.00 0.00 6 TRP B O 6
ATOM 7229 N N . LEU B 1 7 ? -2.733 -2.362 8.073 1.00 0.00 7 LEU B N 6
ATOM 7230 C CA . LEU B 1 7 ? -1.823 -1.220 7.969 1.00 0.00 7 LEU B CA 6
ATOM 7231 C C . LEU B 1 7 ? -1.875 -0.456 9.286 1.00 0.00 7 LEU B C 6
ATOM 7232 O O . LEU B 1 7 ? -2.760 0.375 9.501 1.00 0.00 7 LEU B O 6
ATOM 7248 N N . SER B 1 8 ? -0.945 -0.774 10.179 1.00 0.00 8 SER B N 6
ATOM 7249 C CA . SER B 1 8 ? -0.895 -0.165 11.486 1.00 0.00 8 SER B CA 6
ATOM 7250 C C . SER B 1 8 ? -0.610 1.326 11.418 1.00 0.00 8 SER B C 6
ATOM 7251 O O . SER B 1 8 ? -0.406 1.899 10.348 1.00 0.00 8 SER B O 6
ATOM 7259 N N . ASP B 1 9 ? -0.607 1.929 12.589 1.00 0.00 9 ASP B N 6
ATOM 7260 C CA . ASP B 1 9 ? -0.359 3.366 12.740 1.00 0.00 9 ASP B CA 6
ATOM 7261 C C . ASP B 1 9 ? 0.935 3.790 12.051 1.00 0.00 9 ASP B C 6
ATOM 7262 O O . ASP B 1 9 ? 0.954 4.756 11.289 1.00 0.00 9 ASP B O 6
ATOM 7271 N N . GLN B 1 10 ? 2.010 3.064 12.341 1.00 0.00 10 GLN B N 6
ATOM 7272 C CA . GLN B 1 10 ? 3.324 3.346 11.777 1.00 0.00 10 GLN B CA 6
ATOM 7273 C C . GLN B 1 10 ? 3.301 3.484 10.248 1.00 0.00 10 GLN B C 6
ATOM 7274 O O . GLN B 1 10 ? 4.163 4.155 9.678 1.00 0.00 10 GLN B O 6
ATOM 7288 N N . THR B 1 11 ? 2.336 2.836 9.582 1.00 0.00 11 THR B N 6
ATOM 7289 C CA . THR B 1 11 ? 2.248 2.884 8.139 1.00 0.00 11 THR B CA 6
ATOM 7290 C C . THR B 1 11 ? 1.346 3.996 7.629 1.00 0.00 11 THR B C 6
ATOM 7291 O O . THR B 1 11 ? 1.529 4.475 6.517 1.00 0.00 11 THR B O 6
ATOM 7302 N N . LEU B 1 12 ? 0.392 4.412 8.441 1.00 0.00 12 LEU B N 6
ATOM 7303 C CA . LEU B 1 12 ? -0.519 5.481 8.063 1.00 0.00 12 LEU B CA 6
ATOM 7304 C C . LEU B 1 12 ? 0.224 6.780 8.232 1.00 0.00 12 LEU B C 6
ATOM 7305 O O . LEU B 1 12 ? 0.180 7.667 7.377 1.00 0.00 12 LEU B O 6
ATOM 7321 N N . GLU B 1 13 ? 0.979 6.831 9.322 1.00 0.00 13 GLU B N 6
ATOM 7322 C CA . GLU B 1 13 ? 1.839 7.961 9.609 1.00 0.00 13 GLU B CA 6
ATOM 7323 C C . GLU B 1 13 ? 2.824 8.082 8.456 1.00 0.00 13 GLU B C 6
ATOM 7324 O O . GLU B 1 13 ? 3.121 9.172 7.968 1.00 0.00 13 GLU B O 6
ATOM 7336 N N . ASP B 1 14 ? 3.297 6.910 8.019 1.00 0.00 14 ASP B N 6
ATOM 7337 C CA . ASP B 1 14 ? 4.218 6.791 6.910 1.00 0.00 14 ASP B CA 6
ATOM 7338 C C . ASP B 1 14 ? 3.646 7.481 5.669 1.00 0.00 14 ASP B C 6
ATOM 7339 O O . ASP B 1 14 ? 4.373 8.131 4.922 1.00 0.00 14 ASP B O 6
ATOM 7348 N N . LEU B 1 15 ? 2.331 7.333 5.466 1.00 0.00 15 LEU B N 6
ATOM 7349 C CA . LEU B 1 15 ? 1.629 7.922 4.336 1.00 0.00 15 LEU B CA 6
ATOM 7350 C C . LEU B 1 15 ? 1.366 9.424 4.497 1.00 0.00 15 LEU B C 6
ATOM 7351 O O . LEU B 1 15 ? 0.409 9.953 3.931 1.00 0.00 15 LEU B O 6
ATOM 7367 N N . GLU B 1 16 ? 2.216 10.113 5.253 1.00 0.00 16 GLU B N 6
ATOM 7368 C CA . GLU B 1 16 ? 2.067 11.552 5.452 1.00 0.00 16 GLU B CA 6
ATOM 7369 C C . GLU B 1 16 ? 3.027 12.301 4.531 1.00 0.00 16 GLU B C 6
ATOM 7370 O O . GLU B 1 16 ? 2.613 13.154 3.749 1.00 0.00 16 GLU B O 6
ATOM 7382 N N . LYS B 1 17 ? 4.311 11.957 4.620 1.00 0.00 17 LYS B N 6
ATOM 7383 C CA . LYS B 1 17 ? 5.336 12.567 3.797 1.00 0.00 17 LYS B CA 6
ATOM 7384 C C . LYS B 1 17 ? 5.324 12.000 2.371 1.00 0.00 17 LYS B C 6
ATOM 7385 O O . LYS B 1 17 ? 5.822 12.633 1.440 1.00 0.00 17 LYS B O 6
ATOM 7404 N N . MET B 1 18 ? 4.761 10.796 2.214 1.00 0.00 18 MET B N 6
ATOM 7405 C CA . MET B 1 18 ? 4.691 10.127 0.914 1.00 0.00 18 MET B CA 6
ATOM 7406 C C . MET B 1 18 ? 3.393 10.460 0.167 1.00 0.00 18 MET B C 6
ATOM 7407 O O . MET B 1 18 ? 3.340 10.369 -1.059 1.00 0.00 18 MET B O 6
ATOM 7421 N N . ALA B 1 19 ? 2.350 10.838 0.912 1.00 0.00 19 ALA B N 6
ATOM 7422 C CA . ALA B 1 19 ? 1.052 11.187 0.317 1.00 0.00 19 ALA B CA 6
ATOM 7423 C C . ALA B 1 19 ? 0.866 12.704 0.241 1.00 0.00 19 ALA B C 6
ATOM 7424 O O . ALA B 1 19 ? 0.809 13.267 -0.845 1.00 0.00 19 ALA B O 6
ATOM 7431 N N . ARG B 1 20 ? 0.763 13.361 1.404 1.00 0.00 20 ARG B N 6
ATOM 7432 C CA . ARG B 1 20 ? 0.570 14.811 1.467 1.00 0.00 20 ARG B CA 6
ATOM 7433 C C . ARG B 1 20 ? 1.635 15.564 0.698 1.00 0.00 20 ARG B C 6
ATOM 7434 O O . ARG B 1 20 ? 1.355 16.192 -0.322 1.00 0.00 20 ARG B O 6
ATOM 7455 N N . ARG B 1 21 ? 2.848 15.497 1.207 1.00 0.00 21 ARG B N 6
ATOM 7456 C CA . ARG B 1 21 ? 3.991 16.156 0.599 1.00 0.00 21 ARG B CA 6
ATOM 7457 C C . ARG B 1 21 ? 4.088 15.840 -0.898 1.00 0.00 21 ARG B C 6
ATOM 7458 O O . ARG B 1 21 ? 4.550 16.665 -1.688 1.00 0.00 21 ARG B O 6
ATOM 7479 N N . GLU B 1 22 ? 3.641 14.640 -1.271 1.00 0.00 22 GLU B N 6
ATOM 7480 C CA . GLU B 1 22 ? 3.662 14.193 -2.669 1.00 0.00 22 GLU B CA 6
ATOM 7481 C C . GLU B 1 22 ? 2.395 14.603 -3.429 1.00 0.00 22 GLU B C 6
ATOM 7482 O O . GLU B 1 22 ? 2.327 14.440 -4.650 1.00 0.00 22 GLU B O 6
ATOM 7494 N N . GLY B 1 23 ? 1.382 15.105 -2.712 1.00 0.00 23 GLY B N 6
ATOM 7495 C CA . GLY B 1 23 ? 0.134 15.487 -3.354 1.00 0.00 23 GLY B CA 6
ATOM 7496 C C . GLY B 1 23 ? -0.801 14.298 -3.528 1.00 0.00 23 GLY B C 6
ATOM 7497 O O . GLY B 1 23 ? -1.928 14.449 -4.002 1.00 0.00 23 GLY B O 6
ATOM 7501 N N . LEU B 1 24 ? -0.318 13.113 -3.143 1.00 0.00 24 LEU B N 6
ATOM 7502 C CA . LEU B 1 24 ? -1.078 11.879 -3.245 1.00 0.00 24 LEU B CA 6
ATOM 7503 C C . LEU B 1 24 ? -2.146 11.784 -2.155 1.00 0.00 24 LEU B C 6
ATOM 7504 O O . LEU B 1 24 ? -2.196 12.596 -1.229 1.00 0.00 24 LEU B O 6
ATOM 7520 N N . SER B 1 25 ? -2.975 10.759 -2.280 1.00 0.00 25 SER B N 6
ATOM 7521 C CA . SER B 1 25 ? -4.048 10.477 -1.324 1.00 0.00 25 SER B CA 6
ATOM 7522 C C . SER B 1 25 ? -3.782 9.141 -0.626 1.00 0.00 25 SER B C 6
ATOM 7523 O O . SER B 1 25 ? -2.966 8.358 -1.096 1.00 0.00 25 SER B O 6
ATOM 7531 N N . LYS B 1 26 ? -4.459 8.893 0.498 1.00 0.00 26 LYS B N 6
ATOM 7532 C CA . LYS B 1 26 ? -4.269 7.643 1.264 1.00 0.00 26 LYS B CA 6
ATOM 7533 C C . LYS B 1 26 ? -4.171 6.402 0.358 1.00 0.00 26 LYS B C 6
ATOM 7534 O O . LYS B 1 26 ? -3.346 5.520 0.604 1.00 0.00 26 LYS B O 6
ATOM 7553 N N . SER B 1 27 ? -5.015 6.333 -0.677 1.00 0.00 27 SER B N 6
ATOM 7554 C CA . SER B 1 27 ? -5.021 5.196 -1.600 1.00 0.00 27 SER B CA 6
ATOM 7555 C C . SER B 1 27 ? -3.983 5.360 -2.702 1.00 0.00 27 SER B C 6
ATOM 7556 O O . SER B 1 27 ? -3.178 4.460 -2.931 1.00 0.00 27 SER B O 6
ATOM 7564 N N . GLU B 1 28 ? -3.984 6.517 -3.367 1.00 0.00 28 GLU B N 6
ATOM 7565 C CA . GLU B 1 28 ? -3.006 6.789 -4.424 1.00 0.00 28 GLU B CA 6
ATOM 7566 C C . GLU B 1 28 ? -1.586 6.835 -3.836 1.00 0.00 28 GLU B C 6
ATOM 7567 O O . GLU B 1 28 ? -0.605 6.873 -4.570 1.00 0.00 28 GLU B O 6
ATOM 7579 N N . MET B 1 29 ? -1.504 6.794 -2.501 1.00 0.00 29 MET B N 6
ATOM 7580 C CA . MET B 1 29 ? -0.268 6.779 -1.760 1.00 0.00 29 MET B CA 6
ATOM 7581 C C . MET B 1 29 ? 0.204 5.340 -1.663 1.00 0.00 29 MET B C 6
ATOM 7582 O O . MET B 1 29 ? 1.369 5.009 -1.872 1.00 0.00 29 MET B O 6
ATOM 7596 N N . ILE B 1 30 ? -0.748 4.512 -1.303 1.00 0.00 30 ILE B N 6
ATOM 7597 C CA . ILE B 1 30 ? -0.565 3.122 -1.087 1.00 0.00 30 ILE B CA 6
ATOM 7598 C C . ILE B 1 30 ? -0.440 2.321 -2.389 1.00 0.00 30 ILE B C 6
ATOM 7599 O O . ILE B 1 30 ? 0.408 1.433 -2.496 1.00 0.00 30 ILE B O 6
ATOM 7615 N N . ASN B 1 31 ? -1.257 2.662 -3.378 1.00 0.00 31 ASN B N 6
ATOM 7616 C CA . ASN B 1 31 ? -1.217 2.006 -4.688 1.00 0.00 31 ASN B CA 6
ATOM 7617 C C . ASN B 1 31 ? 0.141 2.246 -5.341 1.00 0.00 31 ASN B C 6
ATOM 7618 O O . ASN B 1 31 ? 0.758 1.347 -5.910 1.00 0.00 31 ASN B O 6
ATOM 7629 N N . VAL B 1 32 ? 0.560 3.490 -5.249 1.00 0.00 32 VAL B N 6
ATOM 7630 C CA . VAL B 1 32 ? 1.794 3.984 -5.792 1.00 0.00 32 VAL B CA 6
ATOM 7631 C C . VAL B 1 32 ? 3.008 3.466 -5.043 1.00 0.00 32 VAL B C 6
ATOM 7632 O O . VAL B 1 32 ? 4.072 3.264 -5.631 1.00 0.00 32 VAL B O 6
ATOM 7645 N N . ALA B 1 33 ? 2.844 3.264 -3.753 1.00 0.00 33 ALA B N 6
ATOM 7646 C CA . ALA B 1 33 ? 3.945 2.777 -2.926 1.00 0.00 33 ALA B CA 6
ATOM 7647 C C . ALA B 1 33 ? 4.498 1.504 -3.498 1.00 0.00 33 ALA B C 6
ATOM 7648 O O . ALA B 1 33 ? 5.702 1.358 -3.718 1.00 0.00 33 ALA B O 6
ATOM 7655 N N . LEU B 1 34 ? 3.586 0.576 -3.707 1.00 0.00 34 LEU B N 6
ATOM 7656 C CA . LEU B 1 34 ? 3.932 -0.714 -4.221 1.00 0.00 34 LEU B CA 6
ATOM 7657 C C . LEU B 1 34 ? 4.310 -0.659 -5.696 1.00 0.00 34 LEU B C 6
ATOM 7658 O O . LEU B 1 34 ? 5.064 -1.507 -6.178 1.00 0.00 34 LEU B O 6
ATOM 7674 N N . GLN B 1 35 ? 3.794 0.347 -6.412 1.00 0.00 35 GLN B N 6
ATOM 7675 C CA . GLN B 1 35 ? 4.100 0.500 -7.821 1.00 0.00 35 GLN B CA 6
ATOM 7676 C C . GLN B 1 35 ? 5.587 0.853 -8.012 1.00 0.00 35 GLN B C 6
ATOM 7677 O O . GLN B 1 35 ? 6.155 0.600 -9.076 1.00 0.00 35 GLN B O 6
ATOM 7691 N N . HIS B 1 36 ? 6.233 1.357 -6.941 1.00 0.00 36 HIS B N 6
ATOM 7692 C CA . HIS B 1 36 ? 7.678 1.643 -6.967 1.00 0.00 36 HIS B CA 6
ATOM 7693 C C . HIS B 1 36 ? 8.409 0.744 -5.950 1.00 0.00 36 HIS B C 6
ATOM 7694 O O . HIS B 1 36 ? 9.498 1.077 -5.478 1.00 0.00 36 HIS B O 6
ATOM 7709 N N . TYR B 1 37 ? 7.794 -0.404 -5.630 1.00 0.00 37 TYR B N 6
ATOM 7710 C CA . TYR B 1 37 ? 8.349 -1.379 -4.687 1.00 0.00 37 TYR B CA 6
ATOM 7711 C C . TYR B 1 37 ? 9.104 -2.478 -5.447 1.00 0.00 37 TYR B C 6
ATOM 7712 O O . TYR B 1 37 ? 8.670 -2.901 -6.520 1.00 0.00 37 TYR B O 6
ATOM 7730 N N . LYS B 1 38 ? 10.207 -2.960 -4.862 1.00 0.00 38 LYS B N 6
ATOM 7731 C CA . LYS B 1 38 ? 11.001 -4.027 -5.437 1.00 0.00 38 LYS B CA 6
ATOM 7732 C C . LYS B 1 38 ? 11.723 -3.588 -6.715 1.00 0.00 38 LYS B C 6
ATOM 7733 O O . LYS B 1 38 ? 11.063 -3.482 -7.772 1.00 0.00 38 LYS B O 6
ATOM 7753 N N . ARG A 1 1 ? -3.343 -1.721 12.017 1.00 0.00 1 ARG A N 7
ATOM 7754 C CA . ARG A 1 1 ? -4.776 -1.302 12.018 1.00 0.00 1 ARG A CA 7
ATOM 7755 C C . ARG A 1 1 ? -5.522 -1.831 10.803 1.00 0.00 1 ARG A C 7
ATOM 7756 O O . ARG A 1 1 ? -4.918 -2.345 9.860 1.00 0.00 1 ARG A O 7
ATOM 7779 N N . TRP A 1 2 ? -6.837 -1.657 10.823 1.00 0.00 2 TRP A N 7
ATOM 7780 C CA . TRP A 1 2 ? -7.680 -2.068 9.712 1.00 0.00 2 TRP A CA 7
ATOM 7781 C C . TRP A 1 2 ? -8.261 -0.833 9.039 1.00 0.00 2 TRP A C 7
ATOM 7782 O O . TRP A 1 2 ? -9.081 -0.117 9.617 1.00 0.00 2 TRP A O 7
ATOM 7803 N N . LEU A 1 3 ? -7.802 -0.584 7.825 1.00 0.00 3 LEU A N 7
ATOM 7804 C CA . LEU A 1 3 ? -8.233 0.578 7.050 1.00 0.00 3 LEU A CA 7
ATOM 7805 C C . LEU A 1 3 ? -8.726 0.170 5.663 1.00 0.00 3 LEU A C 7
ATOM 7806 O O . LEU A 1 3 ? -8.171 -0.733 5.038 1.00 0.00 3 LEU A O 7
ATOM 7822 N N . CYS A 1 4 ? -9.753 0.874 5.180 1.00 0.00 4 CYS A N 7
ATOM 7823 C CA . CYS A 1 4 ? -10.313 0.618 3.844 1.00 0.00 4 CYS A CA 7
ATOM 7824 C C . CYS A 1 4 ? -9.967 1.784 2.923 1.00 0.00 4 CYS A C 7
ATOM 7825 O O . CYS A 1 4 ? -10.051 2.945 3.331 1.00 0.00 4 CYS A O 7
ATOM 7832 N N . ILE A 1 5 ? -9.556 1.478 1.691 1.00 0.00 5 ILE A N 7
ATOM 7833 C CA . ILE A 1 5 ? -9.171 2.529 0.743 1.00 0.00 5 ILE A CA 7
ATOM 7834 C C . ILE A 1 5 ? -9.434 2.136 -0.720 1.00 0.00 5 ILE A C 7
ATOM 7835 O O . ILE A 1 5 ? -9.909 1.036 -1.006 1.00 0.00 5 ILE A O 7
ATOM 7851 N N . TRP A 1 6 ? -9.166 3.078 -1.634 1.00 0.00 6 TRP A N 7
ATOM 7852 C CA . TRP A 1 6 ? -9.420 2.878 -3.074 1.00 0.00 6 TRP A CA 7
ATOM 7853 C C . TRP A 1 6 ? -8.201 2.355 -3.854 1.00 0.00 6 TRP A C 7
ATOM 7854 O O . TRP A 1 6 ? -7.414 3.132 -4.398 1.00 0.00 6 TRP A O 7
ATOM 7875 N N . LEU A 1 7 ? -8.099 1.026 -3.945 1.00 0.00 7 LEU A N 7
ATOM 7876 C CA . LEU A 1 7 ? -7.038 0.357 -4.701 1.00 0.00 7 LEU A CA 7
ATOM 7877 C C . LEU A 1 7 ? -7.697 -0.575 -5.708 1.00 0.00 7 LEU A C 7
ATOM 7878 O O . LEU A 1 7 ? -8.214 -1.628 -5.336 1.00 0.00 7 LEU A O 7
ATOM 7894 N N . SER A 1 8 ? -7.709 -0.169 -6.973 1.00 0.00 8 SER A N 7
ATOM 7895 C CA . SER A 1 8 ? -8.343 -0.952 -8.019 1.00 0.00 8 SER A CA 7
ATOM 7896 C C . SER A 1 8 ? -7.463 -2.120 -8.469 1.00 0.00 8 SER A C 7
ATOM 7897 O O . SER A 1 8 ? -6.848 -2.794 -7.646 1.00 0.00 8 SER A O 7
ATOM 7905 N N . ASP A 1 9 ? -7.423 -2.365 -9.772 1.00 0.00 9 ASP A N 7
ATOM 7906 C CA . ASP A 1 9 ? -6.647 -3.460 -10.332 1.00 0.00 9 ASP A CA 7
ATOM 7907 C C . ASP A 1 9 ? -5.165 -3.084 -10.458 1.00 0.00 9 ASP A C 7
ATOM 7908 O O . ASP A 1 9 ? -4.714 -2.147 -9.795 1.00 0.00 9 ASP A O 7
ATOM 7917 N N . GLN A 1 10 ? -4.414 -3.805 -11.313 1.00 0.00 10 GLN A N 7
ATOM 7918 C CA . GLN A 1 10 ? -3.002 -3.553 -11.527 1.00 0.00 10 GLN A CA 7
ATOM 7919 C C . GLN A 1 10 ? -2.308 -3.104 -10.242 1.00 0.00 10 GLN A C 7
ATOM 7920 O O . GLN A 1 10 ? -1.525 -2.153 -10.231 1.00 0.00 10 GLN A O 7
ATOM 7934 N N . THR A 1 11 ? -2.620 -3.817 -9.156 1.00 0.00 11 THR A N 7
ATOM 7935 C CA . THR A 1 11 ? -2.060 -3.533 -7.838 1.00 0.00 11 THR A CA 7
ATOM 7936 C C . THR A 1 11 ? -2.453 -4.613 -6.836 1.00 0.00 11 THR A C 7
ATOM 7937 O O . THR A 1 11 ? -1.589 -5.238 -6.222 1.00 0.00 11 THR A O 7
ATOM 7948 N N . LEU A 1 12 ? -3.745 -4.890 -6.745 1.00 0.00 12 LEU A N 7
ATOM 7949 C CA . LEU A 1 12 ? -4.231 -5.970 -5.899 1.00 0.00 12 LEU A CA 7
ATOM 7950 C C . LEU A 1 12 ? -3.871 -7.250 -6.627 1.00 0.00 12 LEU A C 7
ATOM 7951 O O . LEU A 1 12 ? -3.365 -8.213 -6.049 1.00 0.00 12 LEU A O 7
ATOM 7967 N N . GLU A 1 13 ? -4.094 -7.186 -7.941 1.00 0.00 13 GLU A N 7
ATOM 7968 C CA . GLU A 1 13 ? -3.765 -8.256 -8.859 1.00 0.00 13 GLU A CA 7
ATOM 7969 C C . GLU A 1 13 ? -2.262 -8.237 -9.092 1.00 0.00 13 GLU A C 7
ATOM 7970 O O . GLU A 1 13 ? -1.613 -9.278 -9.165 1.00 0.00 13 GLU A O 7
ATOM 7982 N N . ASP A 1 14 ? -1.733 -7.011 -9.192 1.00 0.00 14 ASP A N 7
ATOM 7983 C CA . ASP A 1 14 ? -0.312 -6.763 -9.392 1.00 0.00 14 ASP A CA 7
ATOM 7984 C C . ASP A 1 14 ? 0.518 -7.647 -8.458 1.00 0.00 14 ASP A C 7
ATOM 7985 O O . ASP A 1 14 ? 1.573 -8.159 -8.836 1.00 0.00 14 ASP A O 7
ATOM 7994 N N . LEU A 1 15 ? 0.015 -7.810 -7.229 1.00 0.00 15 LEU A N 7
ATOM 7995 C CA . LEU A 1 15 ? 0.649 -8.607 -6.199 1.00 0.00 15 LEU A CA 7
ATOM 7996 C C . LEU A 1 15 ? 0.645 -10.117 -6.483 1.00 0.00 15 LEU A C 7
ATOM 7997 O O . LEU A 1 15 ? 1.036 -10.909 -5.623 1.00 0.00 15 LEU A O 7
ATOM 8013 N N . GLU A 1 16 ? 0.207 -10.517 -7.673 1.00 0.00 16 GLU A N 7
ATOM 8014 C CA . GLU A 1 16 ? 0.159 -11.936 -8.041 1.00 0.00 16 GLU A CA 7
ATOM 8015 C C . GLU A 1 16 ? 1.555 -12.570 -8.051 1.00 0.00 16 GLU A C 7
ATOM 8016 O O . GLU A 1 16 ? 1.722 -13.711 -7.618 1.00 0.00 16 GLU A O 7
ATOM 8028 N N . LYS A 1 17 ? 2.550 -11.829 -8.545 1.00 0.00 17 LYS A N 7
ATOM 8029 C CA . LYS A 1 17 ? 3.911 -12.312 -8.612 1.00 0.00 17 LYS A CA 7
ATOM 8030 C C . LYS A 1 17 ? 4.790 -11.733 -7.493 1.00 0.00 17 LYS A C 7
ATOM 8031 O O . LYS A 1 17 ? 5.919 -12.186 -7.295 1.00 0.00 17 LYS A O 7
ATOM 8050 N N . MET A 1 18 ? 4.281 -10.727 -6.771 1.00 0.00 18 MET A N 7
ATOM 8051 C CA . MET A 1 18 ? 5.041 -10.097 -5.697 1.00 0.00 18 MET A CA 7
ATOM 8052 C C . MET A 1 18 ? 4.659 -10.657 -4.323 1.00 0.00 18 MET A C 7
ATOM 8053 O O . MET A 1 18 ? 5.479 -11.283 -3.666 1.00 0.00 18 MET A O 7
ATOM 8067 N N . ALA A 1 19 ? 3.413 -10.402 -3.903 1.00 0.00 19 ALA A N 7
ATOM 8068 C CA . ALA A 1 19 ? 2.887 -10.837 -2.585 1.00 0.00 19 ALA A CA 7
ATOM 8069 C C . ALA A 1 19 ? 3.391 -12.197 -2.154 1.00 0.00 19 ALA A C 7
ATOM 8070 O O . ALA A 1 19 ? 3.506 -12.463 -0.969 1.00 0.00 19 ALA A O 7
ATOM 8077 N N . ARG A 1 20 ? 3.685 -13.060 -3.097 1.00 0.00 20 ARG A N 7
ATOM 8078 C CA . ARG A 1 20 ? 4.184 -14.370 -2.750 1.00 0.00 20 ARG A CA 7
ATOM 8079 C C . ARG A 1 20 ? 5.546 -14.258 -2.063 1.00 0.00 20 ARG A C 7
ATOM 8080 O O . ARG A 1 20 ? 5.636 -13.789 -0.927 1.00 0.00 20 ARG A O 7
ATOM 8101 N N . ARG A 1 21 ? 6.594 -14.678 -2.740 1.00 0.00 21 ARG A N 7
ATOM 8102 C CA . ARG A 1 21 ? 7.932 -14.613 -2.200 1.00 0.00 21 ARG A CA 7
ATOM 8103 C C . ARG A 1 21 ? 8.339 -13.172 -1.865 1.00 0.00 21 ARG A C 7
ATOM 8104 O O . ARG A 1 21 ? 9.229 -12.945 -1.044 1.00 0.00 21 ARG A O 7
ATOM 8125 N N . GLU A 1 22 ? 7.713 -12.210 -2.549 1.00 0.00 22 GLU A N 7
ATOM 8126 C CA . GLU A 1 22 ? 8.037 -10.792 -2.377 1.00 0.00 22 GLU A CA 7
ATOM 8127 C C . GLU A 1 22 ? 7.017 -9.981 -1.589 1.00 0.00 22 GLU A C 7
ATOM 8128 O O . GLU A 1 22 ? 7.305 -8.829 -1.276 1.00 0.00 22 GLU A O 7
ATOM 8140 N N . GLY A 1 23 ? 5.824 -10.495 -1.297 1.00 0.00 23 GLY A N 7
ATOM 8141 C CA . GLY A 1 23 ? 4.894 -9.623 -0.603 1.00 0.00 23 GLY A CA 7
ATOM 8142 C C . GLY A 1 23 ? 4.082 -10.245 0.502 1.00 0.00 23 GLY A C 7
ATOM 8143 O O . GLY A 1 23 ? 3.118 -9.636 0.946 1.00 0.00 23 GLY A O 7
ATOM 8147 N N . LEU A 1 24 ? 4.479 -11.399 1.022 1.00 0.00 24 LEU A N 7
ATOM 8148 C CA . LEU A 1 24 ? 3.754 -11.955 2.154 1.00 0.00 24 LEU A CA 7
ATOM 8149 C C . LEU A 1 24 ? 2.249 -11.999 1.925 1.00 0.00 24 LEU A C 7
ATOM 8150 O O . LEU A 1 24 ? 1.758 -11.948 0.796 1.00 0.00 24 LEU A O 7
ATOM 8166 N N . SER A 1 25 ? 1.530 -12.043 3.035 1.00 0.00 25 SER A N 7
ATOM 8167 C CA . SER A 1 25 ? 0.066 -12.030 3.002 1.00 0.00 25 SER A CA 7
ATOM 8168 C C . SER A 1 25 ? -0.415 -10.725 2.348 1.00 0.00 25 SER A C 7
ATOM 8169 O O . SER A 1 25 ? 0.345 -9.759 2.261 1.00 0.00 25 SER A O 7
ATOM 8177 N N . LYS A 1 26 ? -1.662 -10.705 1.868 1.00 0.00 26 LYS A N 7
ATOM 8178 C CA . LYS A 1 26 ? -2.213 -9.511 1.197 1.00 0.00 26 LYS A CA 7
ATOM 8179 C C . LYS A 1 26 ? -1.943 -8.218 1.986 1.00 0.00 26 LYS A C 7
ATOM 8180 O O . LYS A 1 26 ? -1.647 -7.180 1.394 1.00 0.00 26 LYS A O 7
ATOM 8199 N N . SER A 1 27 ? -2.047 -8.284 3.316 1.00 0.00 27 SER A N 7
ATOM 8200 C CA . SER A 1 27 ? -1.813 -7.118 4.176 1.00 0.00 27 SER A CA 7
ATOM 8201 C C . SER A 1 27 ? -0.323 -6.855 4.378 1.00 0.00 27 SER A C 7
ATOM 8202 O O . SER A 1 27 ? 0.123 -5.709 4.305 1.00 0.00 27 SER A O 7
ATOM 8210 N N . GLU A 1 28 ? 0.440 -7.914 4.639 1.00 0.00 28 GLU A N 7
ATOM 8211 C CA . GLU A 1 28 ? 1.883 -7.787 4.854 1.00 0.00 28 GLU A CA 7
ATOM 8212 C C . GLU A 1 28 ? 2.574 -7.232 3.607 1.00 0.00 28 GLU A C 7
ATOM 8213 O O . GLU A 1 28 ? 3.552 -6.493 3.716 1.00 0.00 28 GLU A O 7
ATOM 8225 N N . MET A 1 29 ? 2.033 -7.541 2.423 1.00 0.00 29 MET A N 7
ATOM 8226 C CA . MET A 1 29 ? 2.582 -7.006 1.177 1.00 0.00 29 MET A CA 7
ATOM 8227 C C . MET A 1 29 ? 2.406 -5.523 1.201 1.00 0.00 29 MET A C 7
ATOM 8228 O O . MET A 1 29 ? 3.245 -4.745 0.747 1.00 0.00 29 MET A O 7
ATOM 8242 N N . ILE A 1 30 ? 1.275 -5.161 1.720 1.00 0.00 30 ILE A N 7
ATOM 8243 C CA . ILE A 1 30 ? 0.873 -3.822 1.786 1.00 0.00 30 ILE A CA 7
ATOM 8244 C C . ILE A 1 30 ? 1.581 -3.023 2.886 1.00 0.00 30 ILE A C 7
ATOM 8245 O O . ILE A 1 30 ? 1.641 -1.794 2.816 1.00 0.00 30 ILE A O 7
ATOM 8261 N N . ASN A 1 31 ? 2.181 -3.718 3.858 1.00 0.00 31 ASN A N 7
ATOM 8262 C CA . ASN A 1 31 ? 2.951 -3.037 4.900 1.00 0.00 31 ASN A CA 7
ATOM 8263 C C . ASN A 1 31 ? 4.247 -2.549 4.296 1.00 0.00 31 ASN A C 7
ATOM 8264 O O . ASN A 1 31 ? 4.629 -1.385 4.437 1.00 0.00 31 ASN A O 7
ATOM 8275 N N . VAL A 1 32 ? 4.929 -3.481 3.652 1.00 0.00 32 VAL A N 7
ATOM 8276 C CA . VAL A 1 32 ? 6.191 -3.232 3.046 1.00 0.00 32 VAL A CA 7
ATOM 8277 C C . VAL A 1 32 ? 6.094 -2.266 1.886 1.00 0.00 32 VAL A C 7
ATOM 8278 O O . VAL A 1 32 ? 7.029 -1.516 1.615 1.00 0.00 32 VAL A O 7
ATOM 8291 N N . ALA A 1 33 ? 4.942 -2.263 1.251 1.00 0.00 33 ALA A N 7
ATOM 8292 C CA . ALA A 1 33 ? 4.661 -1.348 0.145 1.00 0.00 33 ALA A CA 7
ATOM 8293 C C . ALA A 1 33 ? 5.184 0.040 0.449 1.00 0.00 33 ALA A C 7
ATOM 8294 O O . ALA A 1 33 ? 5.736 0.717 -0.419 1.00 0.00 33 ALA A O 7
ATOM 8301 N N . LEU A 1 34 ? 4.968 0.469 1.690 1.00 0.00 34 LEU A N 7
ATOM 8302 C CA . LEU A 1 34 ? 5.377 1.785 2.107 1.00 0.00 34 LEU A CA 7
ATOM 8303 C C . LEU A 1 34 ? 6.844 1.822 2.546 1.00 0.00 34 LEU A C 7
ATOM 8304 O O . LEU A 1 34 ? 7.495 2.866 2.471 1.00 0.00 34 LEU A O 7
ATOM 8320 N N . GLN A 1 35 ? 7.347 0.680 3.031 1.00 0.00 35 GLN A N 7
ATOM 8321 C CA . GLN A 1 35 ? 8.724 0.576 3.517 1.00 0.00 35 GLN A CA 7
ATOM 8322 C C . GLN A 1 35 ? 9.781 0.817 2.420 1.00 0.00 35 GLN A C 7
ATOM 8323 O O . GLN A 1 35 ? 10.852 1.351 2.713 1.00 0.00 35 GLN A O 7
ATOM 8337 N N . HIS A 1 36 ? 9.494 0.440 1.166 1.00 0.00 36 HIS A N 7
ATOM 8338 C CA . HIS A 1 36 ? 10.452 0.647 0.065 1.00 0.00 36 HIS A CA 7
ATOM 8339 C C . HIS A 1 36 ? 10.140 1.910 -0.743 1.00 0.00 36 HIS A C 7
ATOM 8340 O O . HIS A 1 36 ? 11.056 2.600 -1.193 1.00 0.00 36 HIS A O 7
ATOM 8355 N N . TYR A 1 37 ? 8.843 2.187 -0.955 1.00 0.00 37 TYR A N 7
ATOM 8356 C CA . TYR A 1 37 ? 8.416 3.344 -1.744 1.00 0.00 37 TYR A CA 7
ATOM 8357 C C . TYR A 1 37 ? 9.178 4.618 -1.358 1.00 0.00 37 TYR A C 7
ATOM 8358 O O . TYR A 1 37 ? 9.425 4.874 -0.177 1.00 0.00 37 TYR A O 7
ATOM 8376 N N . LYS A 1 38 ? 9.507 5.424 -2.376 1.00 0.00 38 LYS A N 7
ATOM 8377 C CA . LYS A 1 38 ? 10.194 6.687 -2.210 1.00 0.00 38 LYS A CA 7
ATOM 8378 C C . LYS A 1 38 ? 11.646 6.503 -1.760 1.00 0.00 38 LYS A C 7
ATOM 8379 O O . LYS A 1 38 ? 11.868 6.065 -0.610 1.00 0.00 38 LYS A O 7
ATOM 8399 N N . ARG B 1 1 ? -11.337 0.032 -6.365 1.00 0.00 1 ARG B N 7
ATOM 8400 C CA . ARG B 1 1 ? -11.863 -1.054 -5.484 1.00 0.00 1 ARG B CA 7
ATOM 8401 C C . ARG B 1 1 ? -11.754 -0.686 -4.008 1.00 0.00 1 ARG B C 7
ATOM 8402 O O . ARG B 1 1 ? -10.817 0.002 -3.598 1.00 0.00 1 ARG B O 7
ATOM 8425 N N . TRP B 1 2 ? -12.692 -1.189 -3.208 1.00 0.00 2 TRP B N 7
ATOM 8426 C CA . TRP B 1 2 ? -12.673 -0.953 -1.773 1.00 0.00 2 TRP B CA 7
ATOM 8427 C C . TRP B 1 2 ? -12.100 -2.179 -1.078 1.00 0.00 2 TRP B C 7
ATOM 8428 O O . TRP B 1 2 ? -12.681 -3.266 -1.121 1.00 0.00 2 TRP B O 7
ATOM 8449 N N . LEU B 1 3 ? -10.943 -1.996 -0.469 1.00 0.00 3 LEU B N 7
ATOM 8450 C CA . LEU B 1 3 ? -10.243 -3.079 0.215 1.00 0.00 3 LEU B CA 7
ATOM 8451 C C . LEU B 1 3 ? -9.761 -2.652 1.600 1.00 0.00 3 LEU B C 7
ATOM 8452 O O . LEU B 1 3 ? -9.345 -1.512 1.802 1.00 0.00 3 LEU B O 7
ATOM 8468 N N . CYS B 1 4 ? -9.784 -3.604 2.534 1.00 0.00 4 CYS B N 7
ATOM 8469 C CA . CYS B 1 4 ? -9.312 -3.365 3.904 1.00 0.00 4 CYS B CA 7
ATOM 8470 C C . CYS B 1 4 ? -8.036 -4.171 4.128 1.00 0.00 4 CYS B C 7
ATOM 8471 O O . CYS B 1 4 ? -7.954 -5.329 3.711 1.00 0.00 4 CYS B O 7
ATOM 8478 N N . ILE B 1 5 ? -7.029 -3.560 4.756 1.00 0.00 5 ILE B N 7
ATOM 8479 C CA . ILE B 1 5 ? -5.757 -4.256 4.978 1.00 0.00 5 ILE B CA 7
ATOM 8480 C C . ILE B 1 5 ? -5.068 -3.839 6.285 1.00 0.00 5 ILE B C 7
ATOM 8481 O O . ILE B 1 5 ? -5.633 -3.086 7.080 1.00 0.00 5 ILE B O 7
ATOM 8497 N N . TRP B 1 6 ? -3.866 -4.386 6.526 1.00 0.00 6 TRP B N 7
ATOM 8498 C CA . TRP B 1 6 ? -3.128 -4.124 7.775 1.00 0.00 6 TRP B CA 7
ATOM 8499 C C . TRP B 1 6 ? -2.042 -3.048 7.650 1.00 0.00 6 TRP B C 7
ATOM 8500 O O . TRP B 1 6 ? -0.914 -3.320 7.231 1.00 0.00 6 TRP B O 7
ATOM 8521 N N . LEU B 1 7 ? -2.401 -1.835 8.072 1.00 0.00 7 LEU B N 7
ATOM 8522 C CA . LEU B 1 7 ? -1.503 -0.680 8.089 1.00 0.00 7 LEU B CA 7
ATOM 8523 C C . LEU B 1 7 ? -1.602 -0.027 9.467 1.00 0.00 7 LEU B C 7
ATOM 8524 O O . LEU B 1 7 ? -2.630 0.564 9.800 1.00 0.00 7 LEU B O 7
ATOM 8540 N N . SER B 1 8 ? -0.551 -0.157 10.280 1.00 0.00 8 SER B N 7
ATOM 8541 C CA . SER B 1 8 ? -0.559 0.392 11.621 1.00 0.00 8 SER B CA 7
ATOM 8542 C C . SER B 1 8 ? 0.026 1.798 11.667 1.00 0.00 8 SER B C 7
ATOM 8543 O O . SER B 1 8 ? 0.172 2.464 10.647 1.00 0.00 8 SER B O 7
ATOM 8551 N N . ASP B 1 9 ? 0.336 2.234 12.876 1.00 0.00 9 ASP B N 7
ATOM 8552 C CA . ASP B 1 9 ? 0.886 3.571 13.122 1.00 0.00 9 ASP B CA 7
ATOM 8553 C C . ASP B 1 9 ? 1.997 3.938 12.136 1.00 0.00 9 ASP B C 7
ATOM 8554 O O . ASP B 1 9 ? 1.870 4.904 11.385 1.00 0.00 9 ASP B O 7
ATOM 8563 N N . GLN B 1 10 ? 3.089 3.175 12.164 1.00 0.00 10 GLN B N 7
ATOM 8564 C CA . GLN B 1 10 ? 4.240 3.421 11.302 1.00 0.00 10 GLN B CA 7
ATOM 8565 C C . GLN B 1 10 ? 3.865 3.575 9.824 1.00 0.00 10 GLN B C 7
ATOM 8566 O O . GLN B 1 10 ? 4.560 4.271 9.083 1.00 0.00 10 GLN B O 7
ATOM 8580 N N . THR B 1 11 ? 2.790 2.914 9.388 1.00 0.00 11 THR B N 7
ATOM 8581 C CA . THR B 1 11 ? 2.373 2.972 8.004 1.00 0.00 11 THR B CA 7
ATOM 8582 C C . THR B 1 11 ? 1.430 4.130 7.713 1.00 0.00 11 THR B C 7
ATOM 8583 O O . THR B 1 11 ? 1.487 4.725 6.640 1.00 0.00 11 THR B O 7
ATOM 8594 N N . LEU B 1 12 ? 0.585 4.458 8.673 1.00 0.00 12 LEU B N 7
ATOM 8595 C CA . LEU B 1 12 ? -0.352 5.565 8.520 1.00 0.00 12 LEU B CA 7
ATOM 8596 C C . LEU B 1 12 ? 0.457 6.839 8.538 1.00 0.00 12 LEU B C 7
ATOM 8597 O O . LEU B 1 12 ? 0.248 7.751 7.737 1.00 0.00 12 LEU B O 7
ATOM 8613 N N . GLU B 1 13 ? 1.444 6.834 9.426 1.00 0.00 13 GLU B N 7
ATOM 8614 C CA . GLU B 1 13 ? 2.390 7.928 9.539 1.00 0.00 13 GLU B CA 7
ATOM 8615 C C . GLU B 1 13 ? 3.137 8.033 8.218 1.00 0.00 13 GLU B C 7
ATOM 8616 O O . GLU B 1 13 ? 3.360 9.122 7.689 1.00 0.00 13 GLU B O 7
ATOM 8628 N N . ASP B 1 14 ? 3.494 6.856 7.691 1.00 0.00 14 ASP B N 7
ATOM 8629 C CA . ASP B 1 14 ? 4.186 6.736 6.422 1.00 0.00 14 ASP B CA 7
ATOM 8630 C C . ASP B 1 14 ? 3.418 7.481 5.337 1.00 0.00 14 ASP B C 7
ATOM 8631 O O . ASP B 1 14 ? 3.986 8.271 4.586 1.00 0.00 14 ASP B O 7
ATOM 8640 N N . LEU B 1 15 ? 2.113 7.209 5.269 1.00 0.00 15 LEU B N 7
ATOM 8641 C CA . LEU B 1 15 ? 1.230 7.821 4.289 1.00 0.00 15 LEU B CA 7
ATOM 8642 C C . LEU B 1 15 ? 0.906 9.289 4.588 1.00 0.00 15 LEU B C 7
ATOM 8643 O O . LEU B 1 15 ? 0.059 9.887 3.926 1.00 0.00 15 LEU B O 7
ATOM 8659 N N . GLU B 1 16 ? 1.585 9.864 5.574 1.00 0.00 16 GLU B N 7
ATOM 8660 C CA . GLU B 1 16 ? 1.378 11.260 5.946 1.00 0.00 16 GLU B CA 7
ATOM 8661 C C . GLU B 1 16 ? 2.444 12.150 5.296 1.00 0.00 16 GLU B C 7
ATOM 8662 O O . GLU B 1 16 ? 2.142 13.249 4.832 1.00 0.00 16 GLU B O 7
ATOM 8674 N N . LYS B 1 17 ? 3.690 11.664 5.264 1.00 0.00 17 LYS B N 7
ATOM 8675 C CA . LYS B 1 17 ? 4.793 12.397 4.674 1.00 0.00 17 LYS B CA 7
ATOM 8676 C C . LYS B 1 17 ? 4.864 12.199 3.155 1.00 0.00 17 LYS B C 7
ATOM 8677 O O . LYS B 1 17 ? 5.382 13.057 2.438 1.00 0.00 17 LYS B O 7
ATOM 8696 N N . MET B 1 18 ? 4.355 11.061 2.672 1.00 0.00 18 MET B N 7
ATOM 8697 C CA . MET B 1 18 ? 4.379 10.755 1.243 1.00 0.00 18 MET B CA 7
ATOM 8698 C C . MET B 1 18 ? 3.164 11.353 0.522 1.00 0.00 18 MET B C 7
ATOM 8699 O O . MET B 1 18 ? 3.320 12.223 -0.329 1.00 0.00 18 MET B O 7
ATOM 8713 N N . ALA B 1 19 ? 1.961 10.877 0.870 1.00 0.00 19 ALA B N 7
ATOM 8714 C CA . ALA B 1 19 ? 0.711 11.354 0.259 1.00 0.00 19 ALA B CA 7
ATOM 8715 C C . ALA B 1 19 ? 0.644 12.881 0.217 1.00 0.00 19 ALA B C 7
ATOM 8716 O O . ALA B 1 19 ? 0.242 13.457 -0.786 1.00 0.00 19 ALA B O 7
ATOM 8723 N N . ARG B 1 20 ? 1.027 13.533 1.320 1.00 0.00 20 ARG B N 7
ATOM 8724 C CA . ARG B 1 20 ? 0.995 14.991 1.402 1.00 0.00 20 ARG B CA 7
ATOM 8725 C C . ARG B 1 20 ? 1.896 15.627 0.366 1.00 0.00 20 ARG B C 7
ATOM 8726 O O . ARG B 1 20 ? 1.427 16.257 -0.582 1.00 0.00 20 ARG B O 7
ATOM 8747 N N . ARG B 1 21 ? 3.185 15.449 0.560 1.00 0.00 21 ARG B N 7
ATOM 8748 C CA . ARG B 1 21 ? 4.192 15.975 -0.342 1.00 0.00 21 ARG B CA 7
ATOM 8749 C C . ARG B 1 21 ? 3.906 15.555 -1.787 1.00 0.00 21 ARG B C 7
ATOM 8750 O O . ARG B 1 21 ? 4.214 16.282 -2.732 1.00 0.00 21 ARG B O 7
ATOM 8771 N N . GLU B 1 22 ? 3.310 14.370 -1.934 1.00 0.00 22 GLU B N 7
ATOM 8772 C CA . GLU B 1 22 ? 2.964 13.819 -3.245 1.00 0.00 22 GLU B CA 7
ATOM 8773 C C . GLU B 1 22 ? 1.592 14.299 -3.734 1.00 0.00 22 GLU B C 7
ATOM 8774 O O . GLU B 1 22 ? 1.230 14.056 -4.887 1.00 0.00 22 GLU B O 7
ATOM 8786 N N . GLY B 1 23 ? 0.815 14.949 -2.856 1.00 0.00 23 GLY B N 7
ATOM 8787 C CA . GLY B 1 23 ? -0.514 15.403 -3.240 1.00 0.00 23 GLY B CA 7
ATOM 8788 C C . GLY B 1 23 ? -1.467 14.234 -3.447 1.00 0.00 23 GLY B C 7
ATOM 8789 O O . GLY B 1 23 ? -2.540 14.392 -4.031 1.00 0.00 23 GLY B O 7
ATOM 8793 N N . LEU B 1 24 ? -1.052 13.056 -2.973 1.00 0.00 24 LEU B N 7
ATOM 8794 C CA . LEU B 1 24 ? -1.829 11.834 -3.099 1.00 0.00 24 LEU B CA 7
ATOM 8795 C C . LEU B 1 24 ? -2.821 11.671 -1.951 1.00 0.00 24 LEU B C 7
ATOM 8796 O O . LEU B 1 24 ? -2.729 12.339 -0.919 1.00 0.00 24 LEU B O 7
ATOM 8812 N N . SER B 1 25 ? -3.739 10.737 -2.145 1.00 0.00 25 SER B N 7
ATOM 8813 C CA . SER B 1 25 ? -4.751 10.398 -1.145 1.00 0.00 25 SER B CA 7
ATOM 8814 C C . SER B 1 25 ? -4.365 9.085 -0.457 1.00 0.00 25 SER B C 7
ATOM 8815 O O . SER B 1 25 ? -3.506 8.362 -0.955 1.00 0.00 25 SER B O 7
ATOM 8823 N N . LYS B 1 26 ? -4.986 8.786 0.688 1.00 0.00 26 LYS B N 7
ATOM 8824 C CA . LYS B 1 26 ? -4.681 7.554 1.441 1.00 0.00 26 LYS B CA 7
ATOM 8825 C C . LYS B 1 26 ? -4.556 6.321 0.530 1.00 0.00 26 LYS B C 7
ATOM 8826 O O . LYS B 1 26 ? -3.738 5.439 0.794 1.00 0.00 26 LYS B O 7
ATOM 8845 N N . SER B 1 27 ? -5.372 6.255 -0.527 1.00 0.00 27 SER B N 7
ATOM 8846 C CA . SER B 1 27 ? -5.353 5.125 -1.450 1.00 0.00 27 SER B CA 7
ATOM 8847 C C . SER B 1 27 ? -4.301 5.303 -2.533 1.00 0.00 27 SER B C 7
ATOM 8848 O O . SER B 1 27 ? -3.421 4.460 -2.685 1.00 0.00 27 SER B O 7
ATOM 8856 N N . GLU B 1 28 ? -4.385 6.407 -3.274 1.00 0.00 28 GLU B N 7
ATOM 8857 C CA . GLU B 1 28 ? -3.414 6.696 -4.334 1.00 0.00 28 GLU B CA 7
ATOM 8858 C C . GLU B 1 28 ? -1.992 6.767 -3.753 1.00 0.00 28 GLU B C 7
ATOM 8859 O O . GLU B 1 28 ? -1.012 6.682 -4.487 1.00 0.00 28 GLU B O 7
ATOM 8871 N N . MET B 1 29 ? -1.905 6.882 -2.423 1.00 0.00 29 MET B N 7
ATOM 8872 C CA . MET B 1 29 ? -0.658 6.918 -1.697 1.00 0.00 29 MET B CA 7
ATOM 8873 C C . MET B 1 29 ? -0.146 5.500 -1.565 1.00 0.00 29 MET B C 7
ATOM 8874 O O . MET B 1 29 ? 1.021 5.193 -1.798 1.00 0.00 29 MET B O 7
ATOM 8888 N N . ILE B 1 30 ? -1.060 4.658 -1.151 1.00 0.00 30 ILE B N 7
ATOM 8889 C CA . ILE B 1 30 ? -0.818 3.284 -0.896 1.00 0.00 30 ILE B CA 7
ATOM 8890 C C . ILE B 1 30 ? -0.692 2.441 -2.169 1.00 0.00 30 ILE B C 7
ATOM 8891 O O . ILE B 1 30 ? 0.099 1.497 -2.211 1.00 0.00 30 ILE B O 7
ATOM 8907 N N . ASN B 1 31 ? -1.440 2.800 -3.205 1.00 0.00 31 ASN B N 7
ATOM 8908 C CA . ASN B 1 31 ? -1.373 2.090 -4.481 1.00 0.00 31 ASN B CA 7
ATOM 8909 C C . ASN B 1 31 ? -0.015 2.323 -5.135 1.00 0.00 31 ASN B C 7
ATOM 8910 O O . ASN B 1 31 ? 0.624 1.406 -5.644 1.00 0.00 31 ASN B O 7
ATOM 8921 N N . VAL B 1 32 ? 0.383 3.580 -5.125 1.00 0.00 32 VAL B N 7
ATOM 8922 C CA . VAL B 1 32 ? 1.612 4.046 -5.699 1.00 0.00 32 VAL B CA 7
ATOM 8923 C C . VAL B 1 32 ? 2.829 3.515 -4.959 1.00 0.00 32 VAL B C 7
ATOM 8924 O O . VAL B 1 32 ? 3.846 3.183 -5.568 1.00 0.00 32 VAL B O 7
ATOM 8937 N N . ALA B 1 33 ? 2.703 3.427 -3.652 1.00 0.00 33 ALA B N 7
ATOM 8938 C CA . ALA B 1 33 ? 3.781 2.925 -2.810 1.00 0.00 33 ALA B CA 7
ATOM 8939 C C . ALA B 1 33 ? 4.099 1.512 -3.188 1.00 0.00 33 ALA B C 7
ATOM 8940 O O . ALA B 1 33 ? 5.258 1.119 -3.332 1.00 0.00 33 ALA B O 7
ATOM 8947 N N . LEU B 1 34 ? 3.032 0.750 -3.302 1.00 0.00 34 LEU B N 7
ATOM 8948 C CA . LEU B 1 34 ? 3.106 -0.616 -3.606 1.00 0.00 34 LEU B CA 7
ATOM 8949 C C . LEU B 1 34 ? 3.583 -0.837 -5.051 1.00 0.00 34 LEU B C 7
ATOM 8950 O O . LEU B 1 34 ? 4.408 -1.714 -5.305 1.00 0.00 34 LEU B O 7
ATOM 8966 N N . GLN B 1 35 ? 3.062 -0.047 -5.995 1.00 0.00 35 GLN B N 7
ATOM 8967 C CA . GLN B 1 35 ? 3.441 -0.180 -7.398 1.00 0.00 35 GLN B CA 7
ATOM 8968 C C . GLN B 1 35 ? 4.924 0.142 -7.646 1.00 0.00 35 GLN B C 7
ATOM 8969 O O . GLN B 1 35 ? 5.485 -0.306 -8.647 1.00 0.00 35 GLN B O 7
ATOM 8983 N N . HIS B 1 36 ? 5.579 0.859 -6.719 1.00 0.00 36 HIS B N 7
ATOM 8984 C CA . HIS B 1 36 ? 7.013 1.144 -6.862 1.00 0.00 36 HIS B CA 7
ATOM 8985 C C . HIS B 1 36 ? 7.827 0.088 -6.103 1.00 0.00 36 HIS B C 7
ATOM 8986 O O . HIS B 1 36 ? 8.933 0.355 -5.627 1.00 0.00 36 HIS B O 7
ATOM 9001 N N . TYR B 1 37 ? 7.242 -1.106 -5.973 1.00 0.00 37 TYR B N 7
ATOM 9002 C CA . TYR B 1 37 ? 7.852 -2.216 -5.254 1.00 0.00 37 TYR B CA 7
ATOM 9003 C C . TYR B 1 37 ? 8.447 -3.273 -6.199 1.00 0.00 37 TYR B C 7
ATOM 9004 O O . TYR B 1 37 ? 8.005 -3.425 -7.340 1.00 0.00 37 TYR B O 7
ATOM 9022 N N . LYS B 1 38 ? 9.424 -4.027 -5.676 1.00 0.00 38 LYS B N 7
ATOM 9023 C CA . LYS B 1 38 ? 10.085 -5.104 -6.372 1.00 0.00 38 LYS B CA 7
ATOM 9024 C C . LYS B 1 38 ? 10.931 -4.605 -7.547 1.00 0.00 38 LYS B C 7
ATOM 9025 O O . LYS B 1 38 ? 12.167 -4.523 -7.386 1.00 0.00 38 LYS B O 7
ATOM 9045 N N . ARG A 1 1 ? -4.250 -2.961 13.053 1.00 0.00 1 ARG A N 8
ATOM 9046 C CA . ARG A 1 1 ? -5.153 -1.855 12.641 1.00 0.00 1 ARG A CA 8
ATOM 9047 C C . ARG A 1 1 ? -5.880 -2.169 11.328 1.00 0.00 1 ARG A C 8
ATOM 9048 O O . ARG A 1 1 ? -5.277 -2.123 10.253 1.00 0.00 1 ARG A O 8
ATOM 9071 N N . TRP A 1 2 ? -7.182 -2.464 11.415 1.00 0.00 2 TRP A N 8
ATOM 9072 C CA . TRP A 1 2 ? -7.976 -2.750 10.230 1.00 0.00 2 TRP A CA 8
ATOM 9073 C C . TRP A 1 2 ? -8.335 -1.446 9.531 1.00 0.00 2 TRP A C 8
ATOM 9074 O O . TRP A 1 2 ? -8.894 -0.532 10.140 1.00 0.00 2 TRP A O 8
ATOM 9095 N N . LEU A 1 3 ? -7.988 -1.368 8.260 1.00 0.00 3 LEU A N 8
ATOM 9096 C CA . LEU A 1 3 ? -8.240 -0.177 7.456 1.00 0.00 3 LEU A CA 8
ATOM 9097 C C . LEU A 1 3 ? -8.727 -0.546 6.053 1.00 0.00 3 LEU A C 8
ATOM 9098 O O . LEU A 1 3 ? -8.223 -1.488 5.440 1.00 0.00 3 LEU A O 8
ATOM 9114 N N . CYS A 1 4 ? -9.684 0.232 5.543 1.00 0.00 4 CYS A N 8
ATOM 9115 C CA . CYS A 1 4 ? -10.221 0.017 4.189 1.00 0.00 4 CYS A CA 8
ATOM 9116 C C . CYS A 1 4 ? -9.687 1.107 3.265 1.00 0.00 4 CYS A C 8
ATOM 9117 O O . CYS A 1 4 ? -9.625 2.275 3.657 1.00 0.00 4 CYS A O 8
ATOM 9124 N N . ILE A 1 5 ? -9.265 0.730 2.055 1.00 0.00 5 ILE A N 8
ATOM 9125 C CA . ILE A 1 5 ? -8.695 1.712 1.125 1.00 0.00 5 ILE A CA 8
ATOM 9126 C C . ILE A 1 5 ? -9.000 1.396 -0.350 1.00 0.00 5 ILE A C 8
ATOM 9127 O O . ILE A 1 5 ? -9.625 0.381 -0.662 1.00 0.00 5 ILE A O 8
ATOM 9143 N N . TRP A 1 6 ? -8.586 2.308 -1.248 1.00 0.00 6 TRP A N 8
ATOM 9144 C CA . TRP A 1 6 ? -8.847 2.169 -2.694 1.00 0.00 6 TRP A CA 8
ATOM 9145 C C . TRP A 1 6 ? -7.653 1.604 -3.485 1.00 0.00 6 TRP A C 8
ATOM 9146 O O . TRP A 1 6 ? -6.650 2.286 -3.702 1.00 0.00 6 TRP A O 8
ATOM 9167 N N . LEU A 1 7 ? -7.810 0.356 -3.942 1.00 0.00 7 LEU A N 8
ATOM 9168 C CA . LEU A 1 7 ? -6.807 -0.344 -4.754 1.00 0.00 7 LEU A CA 8
ATOM 9169 C C . LEU A 1 7 ? -7.504 -0.952 -5.968 1.00 0.00 7 LEU A C 8
ATOM 9170 O O . LEU A 1 7 ? -8.379 -1.804 -5.812 1.00 0.00 7 LEU A O 8
ATOM 9186 N N . SER A 1 8 ? -7.138 -0.515 -7.169 1.00 0.00 8 SER A N 8
ATOM 9187 C CA . SER A 1 8 ? -7.759 -1.019 -8.368 1.00 0.00 8 SER A CA 8
ATOM 9188 C C . SER A 1 8 ? -7.143 -2.332 -8.818 1.00 0.00 8 SER A C 8
ATOM 9189 O O . SER A 1 8 ? -6.198 -2.845 -8.217 1.00 0.00 8 SER A O 8
ATOM 9197 N N . ASP A 1 9 ? -7.710 -2.850 -9.890 1.00 0.00 9 ASP A N 8
ATOM 9198 C CA . ASP A 1 9 ? -7.277 -4.117 -10.490 1.00 0.00 9 ASP A CA 8
ATOM 9199 C C . ASP A 1 9 ? -5.786 -4.116 -10.798 1.00 0.00 9 ASP A C 8
ATOM 9200 O O . ASP A 1 9 ? -5.070 -5.051 -10.436 1.00 0.00 9 ASP A O 8
ATOM 9209 N N . GLN A 1 10 ? -5.336 -3.067 -11.482 1.00 0.00 10 GLN A N 8
ATOM 9210 C CA . GLN A 1 10 ? -3.939 -2.925 -11.867 1.00 0.00 10 GLN A CA 8
ATOM 9211 C C . GLN A 1 10 ? -2.985 -3.256 -10.717 1.00 0.00 10 GLN A C 8
ATOM 9212 O O . GLN A 1 10 ? -1.905 -3.804 -10.946 1.00 0.00 10 GLN A O 8
ATOM 9226 N N . THR A 1 11 ? -3.372 -2.906 -9.484 1.00 0.00 11 THR A N 8
ATOM 9227 C CA . THR A 1 11 ? -2.512 -3.163 -8.333 1.00 0.00 11 THR A CA 8
ATOM 9228 C C . THR A 1 11 ? -2.896 -4.385 -7.504 1.00 0.00 11 THR A C 8
ATOM 9229 O O . THR A 1 11 ? -2.061 -4.897 -6.758 1.00 0.00 11 THR A O 8
ATOM 9240 N N . LEU A 1 12 ? -4.104 -4.907 -7.670 1.00 0.00 12 LEU A N 8
ATOM 9241 C CA . LEU A 1 12 ? -4.471 -6.129 -6.960 1.00 0.00 12 LEU A CA 8
ATOM 9242 C C . LEU A 1 12 ? -3.647 -7.225 -7.592 1.00 0.00 12 LEU A C 8
ATOM 9243 O O . LEU A 1 12 ? -3.078 -8.086 -6.919 1.00 0.00 12 LEU A O 8
ATOM 9259 N N . GLU A 1 13 ? -3.530 -7.099 -8.913 1.00 0.00 13 GLU A N 8
ATOM 9260 C CA . GLU A 1 13 ? -2.705 -7.981 -9.713 1.00 0.00 13 GLU A CA 8
ATOM 9261 C C . GLU A 1 13 ? -1.271 -7.832 -9.227 1.00 0.00 13 GLU A C 8
ATOM 9262 O O . GLU A 1 13 ? -0.538 -8.810 -9.077 1.00 0.00 13 GLU A O 8
ATOM 9274 N N . ASP A 1 14 ? -0.903 -6.571 -8.953 1.00 0.00 14 ASP A N 8
ATOM 9275 C CA . ASP A 1 14 ? 0.410 -6.233 -8.440 1.00 0.00 14 ASP A CA 8
ATOM 9276 C C . ASP A 1 14 ? 0.686 -7.066 -7.192 1.00 0.00 14 ASP A C 8
ATOM 9277 O O . ASP A 1 14 ? 1.741 -7.683 -7.060 1.00 0.00 14 ASP A O 8
ATOM 9286 N N . LEU A 1 15 ? -0.294 -7.082 -6.283 1.00 0.00 15 LEU A N 8
ATOM 9287 C CA . LEU A 1 15 ? -0.203 -7.830 -5.041 1.00 0.00 15 LEU A CA 8
ATOM 9288 C C . LEU A 1 15 ? -0.513 -9.321 -5.213 1.00 0.00 15 LEU A C 8
ATOM 9289 O O . LEU A 1 15 ? -0.747 -10.030 -4.233 1.00 0.00 15 LEU A O 8
ATOM 9305 N N . GLU A 1 16 ? -0.492 -9.796 -6.454 1.00 0.00 16 GLU A N 8
ATOM 9306 C CA . GLU A 1 16 ? -0.740 -11.200 -6.751 1.00 0.00 16 GLU A CA 8
ATOM 9307 C C . GLU A 1 16 ? 0.599 -11.912 -6.981 1.00 0.00 16 GLU A C 8
ATOM 9308 O O . GLU A 1 16 ? 0.828 -13.001 -6.455 1.00 0.00 16 GLU A O 8
ATOM 9320 N N . LYS A 1 17 ? 1.484 -11.271 -7.753 1.00 0.00 17 LYS A N 8
ATOM 9321 C CA . LYS A 1 17 ? 2.797 -11.807 -8.039 1.00 0.00 17 LYS A CA 8
ATOM 9322 C C . LYS A 1 17 ? 3.805 -11.366 -6.975 1.00 0.00 17 LYS A C 8
ATOM 9323 O O . LYS A 1 17 ? 4.665 -12.149 -6.567 1.00 0.00 17 LYS A O 8
ATOM 9342 N N . MET A 1 18 ? 3.685 -10.110 -6.521 1.00 0.00 18 MET A N 8
ATOM 9343 C CA . MET A 1 18 ? 4.579 -9.571 -5.495 1.00 0.00 18 MET A CA 8
ATOM 9344 C C . MET A 1 18 ? 4.365 -10.291 -4.169 1.00 0.00 18 MET A C 8
ATOM 9345 O O . MET A 1 18 ? 5.223 -11.043 -3.723 1.00 0.00 18 MET A O 8
ATOM 9359 N N . ALA A 1 19 ? 3.202 -10.013 -3.563 1.00 0.00 19 ALA A N 8
ATOM 9360 C CA . ALA A 1 19 ? 2.771 -10.560 -2.253 1.00 0.00 19 ALA A CA 8
ATOM 9361 C C . ALA A 1 19 ? 3.364 -11.914 -1.921 1.00 0.00 19 ALA A C 8
ATOM 9362 O O . ALA A 1 19 ? 3.599 -12.218 -0.762 1.00 0.00 19 ALA A O 8
ATOM 9369 N N . ARG A 1 20 ? 3.609 -12.731 -2.914 1.00 0.00 20 ARG A N 8
ATOM 9370 C CA . ARG A 1 20 ? 4.194 -14.030 -2.652 1.00 0.00 20 ARG A CA 8
ATOM 9371 C C . ARG A 1 20 ? 5.622 -13.866 -2.114 1.00 0.00 20 ARG A C 8
ATOM 9372 O O . ARG A 1 20 ? 5.823 -13.232 -1.076 1.00 0.00 20 ARG A O 8
ATOM 9393 N N . ARG A 1 21 ? 6.607 -14.420 -2.795 1.00 0.00 21 ARG A N 8
ATOM 9394 C CA . ARG A 1 21 ? 7.986 -14.308 -2.367 1.00 0.00 21 ARG A CA 8
ATOM 9395 C C . ARG A 1 21 ? 8.397 -12.845 -2.157 1.00 0.00 21 ARG A C 8
ATOM 9396 O O . ARG A 1 21 ? 9.367 -12.558 -1.453 1.00 0.00 21 ARG A O 8
ATOM 9417 N N . GLU A 1 22 ? 7.680 -11.934 -2.821 1.00 0.00 22 GLU A N 8
ATOM 9418 C CA . GLU A 1 22 ? 7.989 -10.504 -2.768 1.00 0.00 22 GLU A CA 8
ATOM 9419 C C . GLU A 1 22 ? 7.011 -9.649 -1.980 1.00 0.00 22 GLU A C 8
ATOM 9420 O O . GLU A 1 22 ? 7.266 -8.455 -1.846 1.00 0.00 22 GLU A O 8
ATOM 9432 N N . GLY A 1 23 ? 5.881 -10.164 -1.506 1.00 0.00 23 GLY A N 8
ATOM 9433 C CA . GLY A 1 23 ? 4.990 -9.238 -0.840 1.00 0.00 23 GLY A CA 8
ATOM 9434 C C . GLY A 1 23 ? 4.233 -9.749 0.355 1.00 0.00 23 GLY A C 8
ATOM 9435 O O . GLY A 1 23 ? 3.285 -9.098 0.771 1.00 0.00 23 GLY A O 8
ATOM 9439 N N . LEU A 1 24 ? 4.651 -10.843 0.974 1.00 0.00 24 LEU A N 8
ATOM 9440 C CA . LEU A 1 24 ? 3.965 -11.273 2.182 1.00 0.00 24 LEU A CA 8
ATOM 9441 C C . LEU A 1 24 ? 2.458 -11.419 1.992 1.00 0.00 24 LEU A C 8
ATOM 9442 O O . LEU A 1 24 ? 1.946 -11.525 0.879 1.00 0.00 24 LEU A O 8
ATOM 9458 N N . SER A 1 25 ? 1.756 -11.386 3.111 1.00 0.00 25 SER A N 8
ATOM 9459 C CA . SER A 1 25 ? 0.289 -11.478 3.098 1.00 0.00 25 SER A CA 8
ATOM 9460 C C . SER A 1 25 ? -0.305 -10.235 2.423 1.00 0.00 25 SER A C 8
ATOM 9461 O O . SER A 1 25 ? 0.364 -9.209 2.328 1.00 0.00 25 SER A O 8
ATOM 9469 N N . LYS A 1 26 ? -1.550 -10.332 1.939 1.00 0.00 26 LYS A N 8
ATOM 9470 C CA . LYS A 1 26 ? -2.206 -9.196 1.255 1.00 0.00 26 LYS A CA 8
ATOM 9471 C C . LYS A 1 26 ? -1.994 -7.873 2.006 1.00 0.00 26 LYS A C 8
ATOM 9472 O O . LYS A 1 26 ? -1.793 -6.830 1.382 1.00 0.00 26 LYS A O 8
ATOM 9491 N N . SER A 1 27 ? -2.036 -7.920 3.341 1.00 0.00 27 SER A N 8
ATOM 9492 C CA . SER A 1 27 ? -1.844 -6.728 4.167 1.00 0.00 27 SER A CA 8
ATOM 9493 C C . SER A 1 27 ? -0.369 -6.385 4.297 1.00 0.00 27 SER A C 8
ATOM 9494 O O . SER A 1 27 ? 0.034 -5.256 4.022 1.00 0.00 27 SER A O 8
ATOM 9502 N N . GLU A 1 28 ? 0.432 -7.366 4.707 1.00 0.00 28 GLU A N 8
ATOM 9503 C CA . GLU A 1 28 ? 1.872 -7.162 4.855 1.00 0.00 28 GLU A CA 8
ATOM 9504 C C . GLU A 1 28 ? 2.472 -6.695 3.527 1.00 0.00 28 GLU A C 8
ATOM 9505 O O . GLU A 1 28 ? 3.464 -5.969 3.509 1.00 0.00 28 GLU A O 8
ATOM 9517 N N . MET A 1 29 ? 1.824 -7.083 2.422 1.00 0.00 29 MET A N 8
ATOM 9518 C CA . MET A 1 29 ? 2.224 -6.688 1.089 1.00 0.00 29 MET A CA 8
ATOM 9519 C C . MET A 1 29 ? 2.066 -5.191 0.956 1.00 0.00 29 MET A C 8
ATOM 9520 O O . MET A 1 29 ? 2.922 -4.471 0.449 1.00 0.00 29 MET A O 8
ATOM 9534 N N . ILE A 1 30 ? 0.914 -4.768 1.388 1.00 0.00 30 ILE A N 8
ATOM 9535 C CA . ILE A 1 30 ? 0.482 -3.429 1.312 1.00 0.00 30 ILE A CA 8
ATOM 9536 C C . ILE A 1 30 ? 1.136 -2.495 2.342 1.00 0.00 30 ILE A C 8
ATOM 9537 O O . ILE A 1 30 ? 1.312 -1.307 2.067 1.00 0.00 30 ILE A O 8
ATOM 9553 N N . ASN A 1 31 ? 1.546 -3.030 3.491 1.00 0.00 31 ASN A N 8
ATOM 9554 C CA . ASN A 1 31 ? 2.239 -2.219 4.502 1.00 0.00 31 ASN A CA 8
ATOM 9555 C C . ASN A 1 31 ? 3.656 -1.925 4.026 1.00 0.00 31 ASN A C 8
ATOM 9556 O O . ASN A 1 31 ? 4.109 -0.779 4.003 1.00 0.00 31 ASN A O 8
ATOM 9567 N N . VAL A 1 32 ? 4.330 -3.003 3.662 1.00 0.00 32 VAL A N 8
ATOM 9568 C CA . VAL A 1 32 ? 5.683 -2.998 3.187 1.00 0.00 32 VAL A CA 8
ATOM 9569 C C . VAL A 1 32 ? 5.841 -2.068 2.005 1.00 0.00 32 VAL A C 8
ATOM 9570 O O . VAL A 1 32 ? 6.826 -1.334 1.903 1.00 0.00 32 VAL A O 8
ATOM 9583 N N . ALA A 1 33 ? 4.851 -2.090 1.139 1.00 0.00 33 ALA A N 8
ATOM 9584 C CA . ALA A 1 33 ? 4.844 -1.226 -0.030 1.00 0.00 33 ALA A CA 8
ATOM 9585 C C . ALA A 1 33 ? 5.119 0.208 0.366 1.00 0.00 33 ALA A C 8
ATOM 9586 O O . ALA A 1 33 ? 5.813 0.939 -0.340 1.00 0.00 33 ALA A O 8
ATOM 9593 N N . LEU A 1 34 ? 4.524 0.613 1.487 1.00 0.00 34 LEU A N 8
ATOM 9594 C CA . LEU A 1 34 ? 4.658 1.966 1.956 1.00 0.00 34 LEU A CA 8
ATOM 9595 C C . LEU A 1 34 ? 6.027 2.231 2.570 1.00 0.00 34 LEU A C 8
ATOM 9596 O O . LEU A 1 34 ? 6.569 3.328 2.430 1.00 0.00 34 LEU A O 8
ATOM 9612 N N . GLN A 1 35 ? 6.590 1.229 3.252 1.00 0.00 35 GLN A N 8
ATOM 9613 C CA . GLN A 1 35 ? 7.891 1.389 3.876 1.00 0.00 35 GLN A CA 8
ATOM 9614 C C . GLN A 1 35 ? 9.028 1.370 2.842 1.00 0.00 35 GLN A C 8
ATOM 9615 O O . GLN A 1 35 ? 10.159 1.741 3.158 1.00 0.00 35 GLN A O 8
ATOM 9629 N N . HIS A 1 36 ? 8.713 0.989 1.594 1.00 0.00 36 HIS A N 8
ATOM 9630 C CA . HIS A 1 36 ? 9.708 0.989 0.515 1.00 0.00 36 HIS A CA 8
ATOM 9631 C C . HIS A 1 36 ? 9.460 2.146 -0.460 1.00 0.00 36 HIS A C 8
ATOM 9632 O O . HIS A 1 36 ? 10.395 2.860 -0.825 1.00 0.00 36 HIS A O 8
ATOM 9647 N N . TYR A 1 37 ? 8.192 2.320 -0.876 1.00 0.00 37 TYR A N 8
ATOM 9648 C CA . TYR A 1 37 ? 7.806 3.390 -1.806 1.00 0.00 37 TYR A CA 8
ATOM 9649 C C . TYR A 1 37 ? 8.509 4.720 -1.473 1.00 0.00 37 TYR A C 8
ATOM 9650 O O . TYR A 1 37 ? 8.749 5.029 -0.303 1.00 0.00 37 TYR A O 8
ATOM 9668 N N . LYS A 1 38 ? 8.794 5.517 -2.510 1.00 0.00 38 LYS A N 8
ATOM 9669 C CA . LYS A 1 38 ? 9.414 6.812 -2.339 1.00 0.00 38 LYS A CA 8
ATOM 9670 C C . LYS A 1 38 ? 8.826 7.839 -3.310 1.00 0.00 38 LYS A C 8
ATOM 9671 O O . LYS A 1 38 ? 8.381 8.907 -2.838 1.00 0.00 38 LYS A O 8
ATOM 9691 N N . ARG B 1 1 ? -10.977 -0.741 -6.024 1.00 0.00 1 ARG B N 8
ATOM 9692 C CA . ARG B 1 1 ? -11.717 -1.653 -5.100 1.00 0.00 1 ARG B CA 8
ATOM 9693 C C . ARG B 1 1 ? -11.569 -1.229 -3.644 1.00 0.00 1 ARG B C 8
ATOM 9694 O O . ARG B 1 1 ? -10.518 -0.730 -3.236 1.00 0.00 1 ARG B O 8
ATOM 9717 N N . TRP B 1 2 ? -12.612 -1.477 -2.856 1.00 0.00 2 TRP B N 8
ATOM 9718 C CA . TRP B 1 2 ? -12.583 -1.170 -1.436 1.00 0.00 2 TRP B CA 8
ATOM 9719 C C . TRP B 1 2 ? -12.181 -2.424 -0.682 1.00 0.00 2 TRP B C 8
ATOM 9720 O O . TRP B 1 2 ? -12.956 -3.376 -0.565 1.00 0.00 2 TRP B O 8
ATOM 9741 N N . LEU B 1 3 ? -10.951 -2.423 -0.211 1.00 0.00 3 LEU B N 8
ATOM 9742 C CA . LEU B 1 3 ? -10.392 -3.569 0.502 1.00 0.00 3 LEU B CA 8
ATOM 9743 C C . LEU B 1 3 ? -9.937 -3.198 1.911 1.00 0.00 3 LEU B C 8
ATOM 9744 O O . LEU B 1 3 ? -9.377 -2.125 2.134 1.00 0.00 3 LEU B O 8
ATOM 9760 N N . CYS B 1 4 ? -10.146 -4.128 2.844 1.00 0.00 4 CYS B N 8
ATOM 9761 C CA . CYS B 1 4 ? -9.722 -3.942 4.239 1.00 0.00 4 CYS B CA 8
ATOM 9762 C C . CYS B 1 4 ? -8.533 -4.858 4.509 1.00 0.00 4 CYS B C 8
ATOM 9763 O O . CYS B 1 4 ? -8.523 -6.007 4.062 1.00 0.00 4 CYS B O 8
ATOM 9770 N N . ILE B 1 5 ? -7.520 -4.348 5.210 1.00 0.00 5 ILE B N 8
ATOM 9771 C CA . ILE B 1 5 ? -6.322 -5.147 5.486 1.00 0.00 5 ILE B CA 8
ATOM 9772 C C . ILE B 1 5 ? -5.631 -4.731 6.788 1.00 0.00 5 ILE B C 8
ATOM 9773 O O . ILE B 1 5 ? -5.952 -3.698 7.379 1.00 0.00 5 ILE B O 8
ATOM 9789 N N . TRP B 1 6 ? -4.691 -5.571 7.228 1.00 0.00 6 TRP B N 8
ATOM 9790 C CA . TRP B 1 6 ? -3.944 -5.335 8.473 1.00 0.00 6 TRP B CA 8
ATOM 9791 C C . TRP B 1 6 ? -2.755 -4.393 8.257 1.00 0.00 6 TRP B C 8
ATOM 9792 O O . TRP B 1 6 ? -1.655 -4.824 7.903 1.00 0.00 6 TRP B O 8
ATOM 9813 N N . LEU B 1 7 ? -2.990 -3.105 8.510 1.00 0.00 7 LEU B N 8
ATOM 9814 C CA . LEU B 1 7 ? -1.969 -2.075 8.396 1.00 0.00 7 LEU B CA 8
ATOM 9815 C C . LEU B 1 7 ? -1.953 -1.255 9.678 1.00 0.00 7 LEU B C 8
ATOM 9816 O O . LEU B 1 7 ? -2.800 -0.382 9.874 1.00 0.00 7 LEU B O 8
ATOM 9832 N N . SER B 1 8 ? -1.002 -1.558 10.558 1.00 0.00 8 SER B N 8
ATOM 9833 C CA . SER B 1 8 ? -0.883 -0.878 11.831 1.00 0.00 8 SER B CA 8
ATOM 9834 C C . SER B 1 8 ? -0.352 0.549 11.654 1.00 0.00 8 SER B C 8
ATOM 9835 O O . SER B 1 8 ? -0.799 1.276 10.767 1.00 0.00 8 SER B O 8
ATOM 9843 N N . ASP B 1 9 ? 0.588 0.949 12.501 1.00 0.00 9 ASP B N 8
ATOM 9844 C CA . ASP B 1 9 ? 1.159 2.289 12.435 1.00 0.00 9 ASP B CA 8
ATOM 9845 C C . ASP B 1 9 ? 2.404 2.321 11.537 1.00 0.00 9 ASP B C 8
ATOM 9846 O O . ASP B 1 9 ? 2.523 1.505 10.622 1.00 0.00 9 ASP B O 8
ATOM 9855 N N . GLN B 1 10 ? 3.336 3.248 11.818 1.00 0.00 10 GLN B N 8
ATOM 9856 C CA . GLN B 1 10 ? 4.572 3.392 11.073 1.00 0.00 10 GLN B CA 8
ATOM 9857 C C . GLN B 1 10 ? 4.406 3.063 9.587 1.00 0.00 10 GLN B C 8
ATOM 9858 O O . GLN B 1 10 ? 5.250 2.396 8.982 1.00 0.00 10 GLN B O 8
ATOM 9872 N N . THR B 1 11 ? 3.311 3.565 9.011 1.00 0.00 11 THR B N 8
ATOM 9873 C CA . THR B 1 11 ? 3.006 3.362 7.594 1.00 0.00 11 THR B CA 8
ATOM 9874 C C . THR B 1 11 ? 1.794 4.164 7.132 1.00 0.00 11 THR B C 8
ATOM 9875 O O . THR B 1 11 ? 1.855 4.842 6.105 1.00 0.00 11 THR B O 8
ATOM 9886 N N . LEU B 1 12 ? 0.731 4.155 7.921 1.00 0.00 12 LEU B N 8
ATOM 9887 C CA . LEU B 1 12 ? -0.443 4.957 7.619 1.00 0.00 12 LEU B CA 8
ATOM 9888 C C . LEU B 1 12 ? -0.083 6.381 7.998 1.00 0.00 12 LEU B C 8
ATOM 9889 O O . LEU B 1 12 ? -0.340 7.336 7.265 1.00 0.00 12 LEU B O 8
ATOM 9905 N N . GLU B 1 13 ? 0.585 6.472 9.149 1.00 0.00 13 GLU B N 8
ATOM 9906 C CA . GLU B 1 13 ? 1.091 7.725 9.674 1.00 0.00 13 GLU B CA 8
ATOM 9907 C C . GLU B 1 13 ? 2.357 8.088 8.908 1.00 0.00 13 GLU B C 8
ATOM 9908 O O . GLU B 1 13 ? 2.577 9.244 8.542 1.00 0.00 13 GLU B O 8
ATOM 9920 N N . ASP B 1 14 ? 3.174 7.053 8.664 1.00 0.00 14 ASP B N 8
ATOM 9921 C CA . ASP B 1 14 ? 4.426 7.179 7.928 1.00 0.00 14 ASP B CA 8
ATOM 9922 C C . ASP B 1 14 ? 4.211 7.857 6.568 1.00 0.00 14 ASP B C 8
ATOM 9923 O O . ASP B 1 14 ? 5.165 8.331 5.946 1.00 0.00 14 ASP B O 8
ATOM 9932 N N . LEU B 1 15 ? 2.952 7.893 6.111 1.00 0.00 15 LEU B N 8
ATOM 9933 C CA . LEU B 1 15 ? 2.576 8.485 4.851 1.00 0.00 15 LEU B CA 8
ATOM 9934 C C . LEU B 1 15 ? 2.653 10.023 4.843 1.00 0.00 15 LEU B C 8
ATOM 9935 O O . LEU B 1 15 ? 2.016 10.671 4.010 1.00 0.00 15 LEU B O 8
ATOM 9951 N N . GLU B 1 16 ? 3.424 10.606 5.758 1.00 0.00 16 GLU B N 8
ATOM 9952 C CA . GLU B 1 16 ? 3.563 12.059 5.831 1.00 0.00 16 GLU B CA 8
ATOM 9953 C C . GLU B 1 16 ? 4.227 12.614 4.570 1.00 0.00 16 GLU B C 8
ATOM 9954 O O . GLU B 1 16 ? 3.668 13.481 3.895 1.00 0.00 16 GLU B O 8
ATOM 9966 N N . LYS B 1 17 ? 5.426 12.114 4.266 1.00 0.00 17 LYS B N 8
ATOM 9967 C CA . LYS B 1 17 ? 6.177 12.557 3.107 1.00 0.00 17 LYS B CA 8
ATOM 9968 C C . LYS B 1 17 ? 5.901 11.706 1.858 1.00 0.00 17 LYS B C 8
ATOM 9969 O O . LYS B 1 17 ? 6.456 11.979 0.792 1.00 0.00 17 LYS B O 8
ATOM 9988 N N . MET B 1 18 ? 5.067 10.670 1.990 1.00 0.00 18 MET B N 8
ATOM 9989 C CA . MET B 1 18 ? 4.761 9.786 0.865 1.00 0.00 18 MET B CA 8
ATOM 9990 C C . MET B 1 18 ? 3.457 10.159 0.159 1.00 0.00 18 MET B C 8
ATOM 9991 O O . MET B 1 18 ? 3.333 9.957 -1.049 1.00 0.00 18 MET B O 8
ATOM 10005 N N . ALA B 1 19 ? 2.476 10.675 0.907 1.00 0.00 19 ALA B N 8
ATOM 10006 C CA . ALA B 1 19 ? 1.190 11.037 0.305 1.00 0.00 19 ALA B CA 8
ATOM 10007 C C . ALA B 1 19 ? 1.083 12.535 0.015 1.00 0.00 19 ALA B C 8
ATOM 10008 O O . ALA B 1 19 ? 1.136 12.947 -1.143 1.00 0.00 19 ALA B O 8
ATOM 10015 N N . ARG B 1 20 ? 0.917 13.343 1.067 1.00 0.00 20 ARG B N 8
ATOM 10016 C CA . ARG B 1 20 ? 0.788 14.791 0.919 1.00 0.00 20 ARG B CA 8
ATOM 10017 C C . ARG B 1 20 ? 1.968 15.379 0.178 1.00 0.00 20 ARG B C 8
ATOM 10018 O O . ARG B 1 20 ? 1.830 15.949 -0.904 1.00 0.00 20 ARG B O 8
ATOM 10039 N N . ARG B 1 21 ? 3.121 15.222 0.789 1.00 0.00 21 ARG B N 8
ATOM 10040 C CA . ARG B 1 21 ? 4.377 15.696 0.255 1.00 0.00 21 ARG B CA 8
ATOM 10041 C C . ARG B 1 21 ? 4.564 15.280 -1.207 1.00 0.00 21 ARG B C 8
ATOM 10042 O O . ARG B 1 21 ? 5.247 15.962 -1.973 1.00 0.00 21 ARG B O 8
ATOM 10063 N N . GLU B 1 22 ? 3.947 14.157 -1.580 1.00 0.00 22 GLU B N 8
ATOM 10064 C CA . GLU B 1 22 ? 4.034 13.642 -2.943 1.00 0.00 22 GLU B CA 8
ATOM 10065 C C . GLU B 1 22 ? 2.931 14.247 -3.834 1.00 0.00 22 GLU B C 8
ATOM 10066 O O . GLU B 1 22 ? 3.146 14.445 -5.031 1.00 0.00 22 GLU B O 8
ATOM 10078 N N . GLY B 1 23 ? 1.770 14.573 -3.245 1.00 0.00 23 GLY B N 8
ATOM 10079 C CA . GLY B 1 23 ? 0.686 15.187 -4.011 1.00 0.00 23 GLY B CA 8
ATOM 10080 C C . GLY B 1 23 ? -0.524 14.285 -4.230 1.00 0.00 23 GLY B C 8
ATOM 10081 O O . GLY B 1 23 ? -1.542 14.739 -4.755 1.00 0.00 23 GLY B O 8
ATOM 10085 N N . LEU B 1 24 ? -0.415 13.014 -3.850 1.00 0.00 24 LEU B N 8
ATOM 10086 C CA . LEU B 1 24 ? -1.521 12.058 -4.037 1.00 0.00 24 LEU B CA 8
ATOM 10087 C C . LEU B 1 24 ? -2.424 11.937 -2.800 1.00 0.00 24 LEU B C 8
ATOM 10088 O O . LEU B 1 24 ? -2.274 12.678 -1.824 1.00 0.00 24 LEU B O 8
ATOM 10104 N N . SER B 1 25 ? -3.362 10.998 -2.871 1.00 0.00 25 SER B N 8
ATOM 10105 C CA . SER B 1 25 ? -4.317 10.742 -1.787 1.00 0.00 25 SER B CA 8
ATOM 10106 C C . SER B 1 25 ? -3.942 9.472 -1.008 1.00 0.00 25 SER B C 8
ATOM 10107 O O . SER B 1 25 ? -3.132 8.672 -1.477 1.00 0.00 25 SER B O 8
ATOM 10115 N N . LYS B 1 26 ? -4.526 9.305 0.189 1.00 0.00 26 LYS B N 8
ATOM 10116 C CA . LYS B 1 26 ? -4.244 8.138 1.049 1.00 0.00 26 LYS B CA 8
ATOM 10117 C C . LYS B 1 26 ? -4.257 6.809 0.274 1.00 0.00 26 LYS B C 8
ATOM 10118 O O . LYS B 1 26 ? -3.426 5.938 0.527 1.00 0.00 26 LYS B O 8
ATOM 10137 N N . SER B 1 27 ? -5.207 6.650 -0.654 1.00 0.00 27 SER B N 8
ATOM 10138 C CA . SER B 1 27 ? -5.319 5.417 -1.441 1.00 0.00 27 SER B CA 8
ATOM 10139 C C . SER B 1 27 ? -4.344 5.402 -2.606 1.00 0.00 27 SER B C 8
ATOM 10140 O O . SER B 1 27 ? -3.608 4.432 -2.788 1.00 0.00 27 SER B O 8
ATOM 10148 N N . GLU B 1 28 ? -4.337 6.475 -3.391 1.00 0.00 28 GLU B N 8
ATOM 10149 C CA . GLU B 1 28 ? -3.436 6.570 -4.532 1.00 0.00 28 GLU B CA 8
ATOM 10150 C C . GLU B 1 28 ? -1.979 6.464 -4.081 1.00 0.00 28 GLU B C 8
ATOM 10151 O O . GLU B 1 28 ? -1.110 6.111 -4.874 1.00 0.00 28 GLU B O 8
ATOM 10163 N N . MET B 1 29 ? -1.727 6.723 -2.790 1.00 0.00 29 MET B N 8
ATOM 10164 C CA . MET B 1 29 ? -0.387 6.603 -2.226 1.00 0.00 29 MET B CA 8
ATOM 10165 C C . MET B 1 29 ? -0.040 5.148 -2.121 1.00 0.00 29 MET B C 8
ATOM 10166 O O . MET B 1 29 ? 1.096 4.720 -2.326 1.00 0.00 29 MET B O 8
ATOM 10180 N N . ILE B 1 30 ? -1.046 4.420 -1.732 1.00 0.00 30 ILE B N 8
ATOM 10181 C CA . ILE B 1 30 ? -0.941 3.039 -1.471 1.00 0.00 30 ILE B CA 8
ATOM 10182 C C . ILE B 1 30 ? -0.920 2.186 -2.737 1.00 0.00 30 ILE B C 8
ATOM 10183 O O . ILE B 1 30 ? -0.138 1.238 -2.825 1.00 0.00 30 ILE B O 8
ATOM 10199 N N . ASN B 1 31 ? -1.708 2.562 -3.740 1.00 0.00 31 ASN B N 8
ATOM 10200 C CA . ASN B 1 31 ? -1.678 1.853 -5.020 1.00 0.00 31 ASN B CA 8
ATOM 10201 C C . ASN B 1 31 ? -0.269 1.977 -5.589 1.00 0.00 31 ASN B C 8
ATOM 10202 O O . ASN B 1 31 ? 0.329 1.027 -6.098 1.00 0.00 31 ASN B O 8
ATOM 10213 N N . VAL B 1 32 ? 0.207 3.206 -5.485 1.00 0.00 32 VAL B N 8
ATOM 10214 C CA . VAL B 1 32 ? 1.490 3.649 -5.940 1.00 0.00 32 VAL B CA 8
ATOM 10215 C C . VAL B 1 32 ? 2.618 2.897 -5.266 1.00 0.00 32 VAL B C 8
ATOM 10216 O O . VAL B 1 32 ? 3.569 2.467 -5.918 1.00 0.00 32 VAL B O 8
ATOM 10229 N N . ALA B 1 33 ? 2.497 2.743 -3.965 1.00 0.00 33 ALA B N 8
ATOM 10230 C CA . ALA B 1 33 ? 3.503 2.035 -3.187 1.00 0.00 33 ALA B CA 8
ATOM 10231 C C . ALA B 1 33 ? 3.801 0.681 -3.780 1.00 0.00 33 ALA B C 8
ATOM 10232 O O . ALA B 1 33 ? 4.926 0.188 -3.688 1.00 0.00 33 ALA B O 8
ATOM 10239 N N . LEU B 1 34 ? 2.777 0.063 -4.359 1.00 0.00 34 LEU B N 8
ATOM 10240 C CA . LEU B 1 34 ? 2.934 -1.248 -4.920 1.00 0.00 34 LEU B CA 8
ATOM 10241 C C . LEU B 1 34 ? 3.663 -1.198 -6.258 1.00 0.00 34 LEU B C 8
ATOM 10242 O O . LEU B 1 34 ? 4.400 -2.123 -6.604 1.00 0.00 34 LEU B O 8
ATOM 10258 N N . GLN B 1 35 ? 3.448 -0.113 -7.016 1.00 0.00 35 GLN B N 8
ATOM 10259 C CA . GLN B 1 35 ? 4.077 0.046 -8.311 1.00 0.00 35 GLN B CA 8
ATOM 10260 C C . GLN B 1 35 ? 5.540 0.519 -8.206 1.00 0.00 35 GLN B C 8
ATOM 10261 O O . GLN B 1 35 ? 6.303 0.353 -9.159 1.00 0.00 35 GLN B O 8
ATOM 10275 N N . HIS B 1 36 ? 5.954 1.049 -7.041 1.00 0.00 36 HIS B N 8
ATOM 10276 C CA . HIS B 1 36 ? 7.358 1.459 -6.852 1.00 0.00 36 HIS B CA 8
ATOM 10277 C C . HIS B 1 36 ? 7.987 0.757 -5.636 1.00 0.00 36 HIS B C 8
ATOM 10278 O O . HIS B 1 36 ? 8.997 1.218 -5.098 1.00 0.00 36 HIS B O 8
ATOM 10293 N N . TYR B 1 37 ? 7.397 -0.374 -5.227 1.00 0.00 37 TYR B N 8
ATOM 10294 C CA . TYR B 1 37 ? 7.901 -1.162 -4.100 1.00 0.00 37 TYR B CA 8
ATOM 10295 C C . TYR B 1 37 ? 9.124 -1.981 -4.542 1.00 0.00 37 TYR B C 8
ATOM 10296 O O . TYR B 1 37 ? 9.078 -2.665 -5.566 1.00 0.00 37 TYR B O 8
ATOM 10314 N N . LYS B 1 38 ? 10.205 -1.927 -3.750 1.00 0.00 38 LYS B N 8
ATOM 10315 C CA . LYS B 1 38 ? 11.418 -2.676 -4.036 1.00 0.00 38 LYS B CA 8
ATOM 10316 C C . LYS B 1 38 ? 12.082 -2.207 -5.341 1.00 0.00 38 LYS B C 8
ATOM 10317 O O . LYS B 1 38 ? 11.898 -1.025 -5.707 1.00 0.00 38 LYS B O 8
ATOM 10337 N N . ARG A 1 1 ? -3.722 -0.782 12.619 1.00 0.00 1 ARG A N 9
ATOM 10338 C CA . ARG A 1 1 ? -5.106 -0.291 12.363 1.00 0.00 1 ARG A CA 9
ATOM 10339 C C . ARG A 1 1 ? -5.707 -0.902 11.105 1.00 0.00 1 ARG A C 9
ATOM 10340 O O . ARG A 1 1 ? -4.990 -1.317 10.192 1.00 0.00 1 ARG A O 9
ATOM 10363 N N . TRP A 1 2 ? -7.033 -0.910 11.057 1.00 0.00 2 TRP A N 9
ATOM 10364 C CA . TRP A 1 2 ? -7.761 -1.414 9.914 1.00 0.00 2 TRP A CA 9
ATOM 10365 C C . TRP A 1 2 ? -8.036 -0.255 8.964 1.00 0.00 2 TRP A C 9
ATOM 10366 O O . TRP A 1 2 ? -8.646 0.746 9.347 1.00 0.00 2 TRP A O 9
ATOM 10387 N N . LEU A 1 3 ? -7.540 -0.378 7.743 1.00 0.00 3 LEU A N 9
ATOM 10388 C CA . LEU A 1 3 ? -7.681 0.682 6.740 1.00 0.00 3 LEU A CA 9
ATOM 10389 C C . LEU A 1 3 ? -8.488 0.239 5.520 1.00 0.00 3 LEU A C 9
ATOM 10390 O O . LEU A 1 3 ? -8.357 -0.889 5.044 1.00 0.00 3 LEU A O 9
ATOM 10406 N N . CYS A 1 4 ? -9.298 1.170 5.007 1.00 0.00 4 CYS A N 9
ATOM 10407 C CA . CYS A 1 4 ? -10.122 0.937 3.817 1.00 0.00 4 CYS A CA 9
ATOM 10408 C C . CYS A 1 4 ? -9.919 2.094 2.839 1.00 0.00 4 CYS A C 9
ATOM 10409 O O . CYS A 1 4 ? -10.067 3.259 3.216 1.00 0.00 4 CYS A O 9
ATOM 10416 N N . ILE A 1 5 ? -9.549 1.781 1.593 1.00 0.00 5 ILE A N 9
ATOM 10417 C CA . ILE A 1 5 ? -9.295 2.829 0.597 1.00 0.00 5 ILE A CA 9
ATOM 10418 C C . ILE A 1 5 ? -9.558 2.353 -0.843 1.00 0.00 5 ILE A C 9
ATOM 10419 O O . ILE A 1 5 ? -10.003 1.224 -1.061 1.00 0.00 5 ILE A O 9
ATOM 10435 N N . TRP A 1 6 ? -9.327 3.248 -1.818 1.00 0.00 6 TRP A N 9
ATOM 10436 C CA . TRP A 1 6 ? -9.590 2.947 -3.238 1.00 0.00 6 TRP A CA 9
ATOM 10437 C C . TRP A 1 6 ? -8.362 2.437 -4.012 1.00 0.00 6 TRP A C 9
ATOM 10438 O O . TRP A 1 6 ? -7.544 3.219 -4.502 1.00 0.00 6 TRP A O 9
ATOM 10459 N N . LEU A 1 7 ? -8.288 1.112 -4.154 1.00 0.00 7 LEU A N 9
ATOM 10460 C CA . LEU A 1 7 ? -7.225 0.438 -4.907 1.00 0.00 7 LEU A CA 9
ATOM 10461 C C . LEU A 1 7 ? -7.881 -0.452 -5.964 1.00 0.00 7 LEU A C 9
ATOM 10462 O O . LEU A 1 7 ? -8.553 -1.426 -5.625 1.00 0.00 7 LEU A O 9
ATOM 10478 N N . SER A 1 8 ? -7.726 -0.088 -7.239 1.00 0.00 8 SER A N 9
ATOM 10479 C CA . SER A 1 8 ? -8.351 -0.829 -8.331 1.00 0.00 8 SER A CA 9
ATOM 10480 C C . SER A 1 8 ? -7.619 -2.141 -8.657 1.00 0.00 8 SER A C 9
ATOM 10481 O O . SER A 1 8 ? -7.460 -2.995 -7.788 1.00 0.00 8 SER A O 9
ATOM 10489 N N . ASP A 1 9 ? -7.225 -2.317 -9.917 1.00 0.00 9 ASP A N 9
ATOM 10490 C CA . ASP A 1 9 ? -6.567 -3.546 -10.363 1.00 0.00 9 ASP A CA 9
ATOM 10491 C C . ASP A 1 9 ? -5.046 -3.444 -10.368 1.00 0.00 9 ASP A C 9
ATOM 10492 O O . ASP A 1 9 ? -4.362 -4.362 -9.927 1.00 0.00 9 ASP A O 9
ATOM 10501 N N . GLN A 1 10 ? -4.529 -2.338 -10.896 1.00 0.00 10 GLN A N 9
ATOM 10502 C CA . GLN A 1 10 ? -3.093 -2.099 -11.002 1.00 0.00 10 GLN A CA 9
ATOM 10503 C C . GLN A 1 10 ? -2.442 -1.896 -9.630 1.00 0.00 10 GLN A C 9
ATOM 10504 O O . GLN A 1 10 ? -1.634 -0.983 -9.438 1.00 0.00 10 GLN A O 9
ATOM 10518 N N . THR A 1 11 ? -2.800 -2.761 -8.687 1.00 0.00 11 THR A N 9
ATOM 10519 C CA . THR A 1 11 ? -2.268 -2.704 -7.332 1.00 0.00 11 THR A CA 9
ATOM 10520 C C . THR A 1 11 ? -2.628 -3.910 -6.472 1.00 0.00 11 THR A C 9
ATOM 10521 O O . THR A 1 11 ? -1.764 -4.447 -5.788 1.00 0.00 11 THR A O 9
ATOM 10532 N N . LEU A 1 12 ? -3.866 -4.376 -6.545 1.00 0.00 12 LEU A N 9
ATOM 10533 C CA . LEU A 1 12 ? -4.266 -5.567 -5.805 1.00 0.00 12 LEU A CA 9
ATOM 10534 C C . LEU A 1 12 ? -3.622 -6.741 -6.506 1.00 0.00 12 LEU A C 9
ATOM 10535 O O . LEU A 1 12 ? -3.072 -7.652 -5.883 1.00 0.00 12 LEU A O 9
ATOM 10551 N N . GLU A 1 13 ? -3.640 -6.642 -7.833 1.00 0.00 13 GLU A N 9
ATOM 10552 C CA . GLU A 1 13 ? -3.013 -7.598 -8.703 1.00 0.00 13 GLU A CA 9
ATOM 10553 C C . GLU A 1 13 ? -1.514 -7.454 -8.515 1.00 0.00 13 GLU A C 9
ATOM 10554 O O . GLU A 1 13 ? -0.773 -8.433 -8.465 1.00 0.00 13 GLU A O 9
ATOM 10566 N N . ASP A 1 14 ? -1.099 -6.189 -8.384 1.00 0.00 14 ASP A N 9
ATOM 10567 C CA . ASP A 1 14 ? 0.289 -5.837 -8.158 1.00 0.00 14 ASP A CA 9
ATOM 10568 C C . ASP A 1 14 ? 0.852 -6.706 -7.027 1.00 0.00 14 ASP A C 9
ATOM 10569 O O . ASP A 1 14 ? 2.000 -7.143 -7.072 1.00 0.00 14 ASP A O 9
ATOM 10578 N N . LEU A 1 15 ? 0.004 -6.952 -6.020 1.00 0.00 15 LEU A N 9
ATOM 10579 C CA . LEU A 1 15 ? 0.342 -7.761 -4.864 1.00 0.00 15 LEU A CA 9
ATOM 10580 C C . LEU A 1 15 ? 0.135 -9.261 -5.107 1.00 0.00 15 LEU A C 9
ATOM 10581 O O . LEU A 1 15 ? -0.213 -10.005 -4.187 1.00 0.00 15 LEU A O 9
ATOM 10597 N N . GLU A 1 16 ? 0.363 -9.703 -6.341 1.00 0.00 16 GLU A N 9
ATOM 10598 C CA . GLU A 1 16 ? 0.221 -11.115 -6.694 1.00 0.00 16 GLU A CA 9
ATOM 10599 C C . GLU A 1 16 ? 1.600 -11.728 -6.906 1.00 0.00 16 GLU A C 9
ATOM 10600 O O . GLU A 1 16 ? 1.975 -12.685 -6.227 1.00 0.00 16 GLU A O 9
ATOM 10612 N N . LYS A 1 17 ? 2.356 -11.152 -7.841 1.00 0.00 17 LYS A N 9
ATOM 10613 C CA . LYS A 1 17 ? 3.698 -11.607 -8.141 1.00 0.00 17 LYS A CA 9
ATOM 10614 C C . LYS A 1 17 ? 4.675 -11.169 -7.049 1.00 0.00 17 LYS A C 9
ATOM 10615 O O . LYS A 1 17 ? 5.634 -11.880 -6.743 1.00 0.00 17 LYS A O 9
ATOM 10634 N N . MET A 1 18 ? 4.420 -9.993 -6.464 1.00 0.00 18 MET A N 9
ATOM 10635 C CA . MET A 1 18 ? 5.271 -9.457 -5.404 1.00 0.00 18 MET A CA 9
ATOM 10636 C C . MET A 1 18 ? 5.035 -10.195 -4.085 1.00 0.00 18 MET A C 9
ATOM 10637 O O . MET A 1 18 ? 5.921 -10.889 -3.602 1.00 0.00 18 MET A O 9
ATOM 10651 N N . ALA A 1 19 ? 3.828 -10.007 -3.524 1.00 0.00 19 ALA A N 9
ATOM 10652 C CA . ALA A 1 19 ? 3.390 -10.599 -2.235 1.00 0.00 19 ALA A CA 9
ATOM 10653 C C . ALA A 1 19 ? 4.049 -11.922 -1.906 1.00 0.00 19 ALA A C 9
ATOM 10654 O O . ALA A 1 19 ? 4.252 -12.239 -0.745 1.00 0.00 19 ALA A O 9
ATOM 10661 N N . ARG A 1 20 ? 4.379 -12.703 -2.904 1.00 0.00 20 ARG A N 9
ATOM 10662 C CA . ARG A 1 20 ? 5.023 -13.972 -2.642 1.00 0.00 20 ARG A CA 9
ATOM 10663 C C . ARG A 1 20 ? 6.421 -13.742 -2.057 1.00 0.00 20 ARG A C 9
ATOM 10664 O O . ARG A 1 20 ? 6.554 -13.156 -0.981 1.00 0.00 20 ARG A O 9
ATOM 10685 N N . ARG A 1 21 ? 7.455 -14.190 -2.741 1.00 0.00 21 ARG A N 9
ATOM 10686 C CA . ARG A 1 21 ? 8.814 -14.013 -2.275 1.00 0.00 21 ARG A CA 9
ATOM 10687 C C . ARG A 1 21 ? 9.138 -12.537 -2.013 1.00 0.00 21 ARG A C 9
ATOM 10688 O O . ARG A 1 21 ? 10.079 -12.219 -1.284 1.00 0.00 21 ARG A O 9
ATOM 10709 N N . GLU A 1 22 ? 8.383 -11.646 -2.661 1.00 0.00 22 GLU A N 9
ATOM 10710 C CA . GLU A 1 22 ? 8.613 -10.203 -2.561 1.00 0.00 22 GLU A CA 9
ATOM 10711 C C . GLU A 1 22 ? 7.563 -9.425 -1.781 1.00 0.00 22 GLU A C 9
ATOM 10712 O O . GLU A 1 22 ? 7.733 -8.215 -1.622 1.00 0.00 22 GLU A O 9
ATOM 10724 N N . GLY A 1 23 ? 6.462 -10.029 -1.339 1.00 0.00 23 GLY A N 9
ATOM 10725 C CA . GLY A 1 23 ? 5.492 -9.186 -0.674 1.00 0.00 23 GLY A CA 9
ATOM 10726 C C . GLY A 1 23 ? 4.735 -9.787 0.480 1.00 0.00 23 GLY A C 9
ATOM 10727 O O . GLY A 1 23 ? 3.752 -9.201 0.905 1.00 0.00 23 GLY A O 9
ATOM 10731 N N . LEU A 1 24 ? 5.192 -10.890 1.057 1.00 0.00 24 LEU A N 9
ATOM 10732 C CA . LEU A 1 24 ? 4.504 -11.414 2.228 1.00 0.00 24 LEU A CA 9
ATOM 10733 C C . LEU A 1 24 ? 3.005 -11.618 2.010 1.00 0.00 24 LEU A C 9
ATOM 10734 O O . LEU A 1 24 ? 2.503 -11.648 0.886 1.00 0.00 24 LEU A O 9
ATOM 10750 N N . SER A 1 25 ? 2.303 -11.723 3.127 1.00 0.00 25 SER A N 9
ATOM 10751 C CA . SER A 1 25 ? 0.839 -11.886 3.122 1.00 0.00 25 SER A CA 9
ATOM 10752 C C . SER A 1 25 ? 0.180 -10.686 2.426 1.00 0.00 25 SER A C 9
ATOM 10753 O O . SER A 1 25 ? 0.842 -9.682 2.187 1.00 0.00 25 SER A O 9
ATOM 10761 N N . LYS A 1 26 ? -1.113 -10.784 2.087 1.00 0.00 26 LYS A N 9
ATOM 10762 C CA . LYS A 1 26 ? -1.795 -9.665 1.406 1.00 0.00 26 LYS A CA 9
ATOM 10763 C C . LYS A 1 26 ? -1.715 -8.382 2.243 1.00 0.00 26 LYS A C 9
ATOM 10764 O O . LYS A 1 26 ? -1.451 -7.308 1.704 1.00 0.00 26 LYS A O 9
ATOM 10783 N N . SER A 1 27 ? -1.924 -8.502 3.559 1.00 0.00 27 SER A N 9
ATOM 10784 C CA . SER A 1 27 ? -1.852 -7.349 4.462 1.00 0.00 27 SER A CA 9
ATOM 10785 C C . SER A 1 27 ? -0.400 -6.937 4.678 1.00 0.00 27 SER A C 9
ATOM 10786 O O . SER A 1 27 ? -0.063 -5.756 4.597 1.00 0.00 27 SER A O 9
ATOM 10794 N N . GLU A 1 28 ? 0.455 -7.927 4.936 1.00 0.00 28 GLU A N 9
ATOM 10795 C CA . GLU A 1 28 ? 1.878 -7.682 5.142 1.00 0.00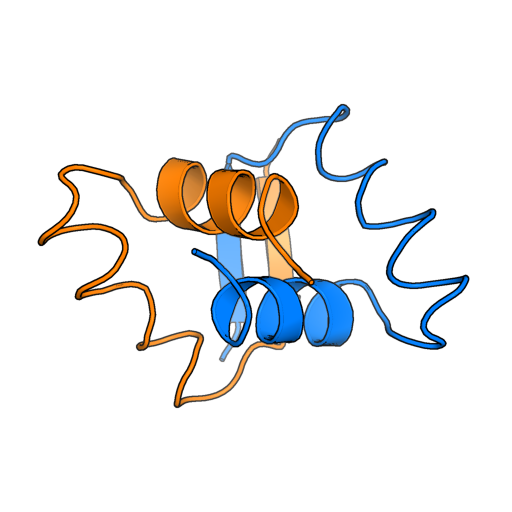 28 GLU A CA 9
ATOM 10796 C C . GLU A 1 28 ? 2.484 -7.059 3.882 1.00 0.00 28 GLU A C 9
ATOM 10797 O O . GLU A 1 28 ? 3.350 -6.189 3.969 1.00 0.00 28 GLU A O 9
ATOM 10809 N N . MET A 1 29 ? 1.983 -7.484 2.713 1.00 0.00 29 MET A N 9
ATOM 10810 C CA . MET A 1 29 ? 2.414 -6.959 1.434 1.00 0.00 29 MET A CA 9
ATOM 10811 C C . MET A 1 29 ? 2.081 -5.489 1.378 1.00 0.00 29 MET A C 9
ATOM 10812 O O . MET A 1 29 ? 2.863 -4.632 0.995 1.00 0.00 29 MET A O 9
ATOM 10826 N N . ILE A 1 30 ? 0.874 -5.235 1.746 1.00 0.00 30 ILE A N 9
ATOM 10827 C CA . ILE A 1 30 ? 0.320 -3.950 1.731 1.00 0.00 30 ILE A CA 9
ATOM 10828 C C . ILE A 1 30 ? 0.958 -3.013 2.766 1.00 0.00 30 ILE A C 9
ATOM 10829 O O . ILE A 1 30 ? 0.840 -1.791 2.663 1.00 0.00 30 ILE A O 9
ATOM 10845 N N . ASN A 1 31 ? 1.680 -3.595 3.723 1.00 0.00 31 ASN A N 9
ATOM 10846 C CA . ASN A 1 31 ? 2.395 -2.818 4.733 1.00 0.00 31 ASN A CA 9
ATOM 10847 C C . ASN A 1 31 ? 3.757 -2.355 4.176 1.00 0.00 31 ASN A C 9
ATOM 10848 O O . ASN A 1 31 ? 4.113 -1.180 4.290 1.00 0.00 31 ASN A O 9
ATOM 10859 N N . VAL A 1 32 ? 4.492 -3.284 3.541 1.00 0.00 32 VAL A N 9
ATOM 10860 C CA . VAL A 1 32 ? 5.769 -3.002 2.925 1.00 0.00 32 VAL A CA 9
ATOM 10861 C C . VAL A 1 32 ? 5.583 -1.969 1.854 1.00 0.00 32 VAL A C 9
ATOM 10862 O O . VAL A 1 32 ? 6.425 -1.114 1.638 1.00 0.00 32 VAL A O 9
ATOM 10875 N N . ALA A 1 33 ? 4.439 -2.068 1.214 1.00 0.00 33 ALA A N 9
ATOM 10876 C CA . ALA A 1 33 ? 4.033 -1.153 0.168 1.00 0.00 33 ALA A CA 9
ATOM 10877 C C . ALA A 1 33 ? 4.492 0.250 0.468 1.00 0.00 33 ALA A C 9
ATOM 10878 O O . ALA A 1 33 ? 5.030 0.945 -0.394 1.00 0.00 33 ALA A O 9
ATOM 10885 N N . LEU A 1 34 ? 4.257 0.663 1.706 1.00 0.00 34 LEU A N 9
ATOM 10886 C CA . LEU A 1 34 ? 4.611 1.983 2.132 1.00 0.00 34 LEU A CA 9
ATOM 10887 C C . LEU A 1 34 ? 6.055 2.059 2.642 1.00 0.00 34 LEU A C 9
ATOM 10888 O O . LEU A 1 34 ? 6.700 3.103 2.537 1.00 0.00 34 LEU A O 9
ATOM 10904 N N . GLN A 1 35 ? 6.561 0.949 3.199 1.00 0.00 35 GLN A N 9
ATOM 10905 C CA . GLN A 1 35 ? 7.921 0.901 3.726 1.00 0.00 35 GLN A CA 9
ATOM 10906 C C . GLN A 1 35 ? 8.977 0.614 2.637 1.00 0.00 35 GLN A C 9
ATOM 10907 O O . GLN A 1 35 ? 10.169 0.819 2.871 1.00 0.00 35 GLN A O 9
ATOM 10921 N N . HIS A 1 36 ? 8.549 0.134 1.458 1.00 0.00 36 HIS A N 9
ATOM 10922 C CA . HIS A 1 36 ? 9.479 -0.179 0.367 1.00 0.00 36 HIS A CA 9
ATOM 10923 C C . HIS A 1 36 ? 9.294 0.726 -0.878 1.00 0.00 36 HIS A C 9
ATOM 10924 O O . HIS A 1 36 ? 10.080 0.640 -1.824 1.00 0.00 36 HIS A O 9
ATOM 10939 N N . TYR A 1 37 ? 8.277 1.605 -0.863 1.00 0.00 37 TYR A N 9
ATOM 10940 C CA . TYR A 1 37 ? 8.013 2.536 -1.972 1.00 0.00 37 TYR A CA 9
ATOM 10941 C C . TYR A 1 37 ? 9.140 3.591 -2.031 1.00 0.00 37 TYR A C 9
ATOM 10942 O O . TYR A 1 37 ? 9.830 3.815 -1.037 1.00 0.00 37 TYR A O 9
ATOM 10960 N N . LYS A 1 38 ? 9.324 4.206 -3.206 1.00 0.00 38 LYS A N 9
ATOM 10961 C CA . LYS A 1 38 ? 10.339 5.221 -3.463 1.00 0.00 38 LYS A CA 9
ATOM 10962 C C . LYS A 1 38 ? 11.755 4.760 -3.084 1.00 0.00 38 LYS A C 9
ATOM 10963 O O . LYS A 1 38 ? 12.642 5.628 -2.923 1.00 0.00 38 LYS A O 9
ATOM 10983 N N . ARG B 1 1 ? -11.366 -0.397 -6.134 1.00 0.00 1 ARG B N 9
ATOM 10984 C CA . ARG B 1 1 ? -11.856 -1.506 -5.264 1.00 0.00 1 ARG B CA 9
ATOM 10985 C C . ARG B 1 1 ? -11.659 -1.180 -3.785 1.00 0.00 1 ARG B C 9
ATOM 10986 O O . ARG B 1 1 ? -10.549 -0.848 -3.362 1.00 0.00 1 ARG B O 9
ATOM 11009 N N . TRP B 1 2 ? -12.727 -1.299 -2.994 1.00 0.00 2 TRP B N 9
ATOM 11010 C CA . TRP B 1 2 ? -12.636 -1.041 -1.566 1.00 0.00 2 TRP B CA 9
ATOM 11011 C C . TRP B 1 2 ? -12.076 -2.274 -0.869 1.00 0.00 2 TRP B C 9
ATOM 11012 O O . TRP B 1 2 ? -12.639 -3.367 -0.971 1.00 0.00 2 TRP B O 9
ATOM 11033 N N . LEU B 1 3 ? -10.958 -2.094 -0.179 1.00 0.00 3 LEU B N 9
ATOM 11034 C CA . LEU B 1 3 ? -10.301 -3.196 0.521 1.00 0.00 3 LEU B CA 9
ATOM 11035 C C . LEU B 1 3 ? -9.969 -2.823 1.962 1.00 0.00 3 LEU B C 9
ATOM 11036 O O . LEU B 1 3 ? -9.529 -1.707 2.238 1.00 0.00 3 LEU B O 9
ATOM 11052 N N . CYS B 1 4 ? -10.153 -3.781 2.870 1.00 0.00 4 CYS B N 9
ATOM 11053 C CA . CYS B 1 4 ? -9.844 -3.576 4.290 1.00 0.00 4 CYS B CA 9
ATOM 11054 C C . CYS B 1 4 ? -8.732 -4.534 4.703 1.00 0.00 4 CYS B C 9
ATOM 11055 O O . CYS B 1 4 ? -8.808 -5.732 4.419 1.00 0.00 4 CYS B O 9
ATOM 11062 N N . ILE B 1 5 ? -7.689 -4.008 5.350 1.00 0.00 5 ILE B N 9
ATOM 11063 C CA . ILE B 1 5 ? -6.558 -4.848 5.759 1.00 0.00 5 ILE B CA 9
ATOM 11064 C C . ILE B 1 5 ? -5.775 -4.241 6.935 1.00 0.00 5 ILE B C 9
ATOM 11065 O O . ILE B 1 5 ? -6.087 -3.144 7.404 1.00 0.00 5 ILE B O 9
ATOM 11081 N N . TRP B 1 6 ? -4.797 -5.005 7.443 1.00 0.00 6 TRP B N 9
ATOM 11082 C CA . TRP B 1 6 ? -4.000 -4.594 8.618 1.00 0.00 6 TRP B CA 9
ATOM 11083 C C . TRP B 1 6 ? -2.705 -3.829 8.281 1.00 0.00 6 TRP B C 9
ATOM 11084 O O . TRP B 1 6 ? -1.770 -4.382 7.698 1.00 0.00 6 TRP B O 9
ATOM 11105 N N . LEU B 1 7 ? -2.658 -2.558 8.718 1.00 0.00 7 LEU B N 9
ATOM 11106 C CA . LEU B 1 7 ? -1.495 -1.680 8.554 1.00 0.00 7 LEU B CA 9
ATOM 11107 C C . LEU B 1 7 ? -1.163 -1.084 9.906 1.00 0.00 7 LEU B C 9
ATOM 11108 O O . LEU B 1 7 ? -2.045 -0.534 10.561 1.00 0.00 7 LEU B O 9
ATOM 11124 N N . SER B 1 8 ? 0.089 -1.193 10.340 1.00 0.00 8 SER B N 9
ATOM 11125 C CA . SER B 1 8 ? 0.468 -0.655 11.616 1.00 0.00 8 SER B CA 9
ATOM 11126 C C . SER B 1 8 ? 0.748 0.832 11.520 1.00 0.00 8 SER B C 9
ATOM 11127 O O . SER B 1 8 ? 0.585 1.456 10.474 1.00 0.00 8 SER B O 9
ATOM 11135 N N . ASP B 1 9 ? 1.133 1.381 12.643 1.00 0.00 9 ASP B N 9
ATOM 11136 C CA . ASP B 1 9 ? 1.403 2.813 12.771 1.00 0.00 9 ASP B CA 9
ATOM 11137 C C . ASP B 1 9 ? 2.489 3.310 11.811 1.00 0.00 9 ASP B C 9
ATOM 11138 O O . ASP B 1 9 ? 2.338 4.360 11.190 1.00 0.00 9 ASP B O 9
ATOM 11147 N N . GLN B 1 10 ? 3.587 2.561 11.711 1.00 0.00 10 GLN B N 9
ATOM 11148 C CA . GLN B 1 10 ? 4.713 2.922 10.851 1.00 0.00 10 GLN B CA 9
ATOM 11149 C C . GLN B 1 10 ? 4.412 2.655 9.370 1.00 0.00 10 GLN B C 9
ATOM 11150 O O . GLN B 1 10 ? 5.270 2.182 8.621 1.00 0.00 10 GLN B O 9
ATOM 11164 N N . THR B 1 11 ? 3.185 2.969 8.965 1.00 0.00 11 THR B N 9
ATOM 11165 C CA . THR B 1 11 ? 2.731 2.781 7.592 1.00 0.00 11 THR B CA 9
ATOM 11166 C C . THR B 1 11 ? 1.345 3.366 7.374 1.00 0.00 11 THR B C 9
ATOM 11167 O O . THR B 1 11 ? 1.136 4.188 6.484 1.00 0.00 11 THR B O 9
ATOM 11178 N N . LEU B 1 12 ? 0.427 2.968 8.228 1.00 0.00 12 LEU B N 9
ATOM 11179 C CA . LEU B 1 12 ? -0.944 3.462 8.204 1.00 0.00 12 LEU B CA 9
ATOM 11180 C C . LEU B 1 12 ? -0.934 4.970 8.435 1.00 0.00 12 LEU B C 9
ATOM 11181 O O . LEU B 1 12 ? -1.774 5.711 7.922 1.00 0.00 12 LEU B O 9
ATOM 11197 N N . GLU B 1 13 ? 0.074 5.394 9.191 1.00 0.00 13 GLU B N 9
ATOM 11198 C CA . GLU B 1 13 ? 0.315 6.786 9.512 1.00 0.00 13 GLU B CA 9
ATOM 11199 C C . GLU B 1 13 ? 1.403 7.340 8.599 1.00 0.00 13 GLU B C 9
ATOM 11200 O O . GLU B 1 13 ? 1.361 8.501 8.192 1.00 0.00 13 GLU B O 9
ATOM 11212 N N . ASP B 1 14 ? 2.380 6.473 8.296 1.00 0.00 14 ASP B N 9
ATOM 11213 C CA . ASP B 1 14 ? 3.510 6.799 7.442 1.00 0.00 14 ASP B CA 9
ATOM 11214 C C . ASP B 1 14 ? 3.057 7.594 6.220 1.00 0.00 14 ASP B C 9
ATOM 11215 O O . ASP B 1 14 ? 3.782 8.456 5.728 1.00 0.00 14 ASP B O 9
ATOM 11224 N N . LEU B 1 15 ? 1.845 7.291 5.744 1.00 0.00 15 LEU B N 9
ATOM 11225 C CA . LEU B 1 15 ? 1.256 7.946 4.581 1.00 0.00 15 LEU B CA 9
ATOM 11226 C C . LEU B 1 15 ? 0.927 9.431 4.780 1.00 0.00 15 LEU B C 9
ATOM 11227 O O . LEU B 1 15 ? 0.244 10.027 3.948 1.00 0.00 15 LEU B O 9
ATOM 11243 N N . GLU B 1 16 ? 1.422 10.033 5.854 1.00 0.00 16 GLU B N 9
ATOM 11244 C CA . GLU B 1 16 ? 1.182 11.451 6.108 1.00 0.00 16 GLU B CA 9
ATOM 11245 C C . GLU B 1 16 ? 2.052 12.294 5.177 1.00 0.00 16 GLU B C 9
ATOM 11246 O O . GLU B 1 16 ? 1.552 13.170 4.469 1.00 0.00 16 GLU B O 9
ATOM 11258 N N . LYS B 1 17 ? 3.356 12.008 5.177 1.00 0.00 17 LYS B N 9
ATOM 11259 C CA . LYS B 1 17 ? 4.306 12.710 4.337 1.00 0.00 17 LYS B CA 9
ATOM 11260 C C . LYS B 1 17 ? 4.538 11.977 3.007 1.00 0.00 17 LYS B C 9
ATOM 11261 O O . LYS B 1 17 ? 5.157 12.525 2.093 1.00 0.00 17 LYS B O 9
ATOM 11280 N N . MET B 1 18 ? 4.028 10.742 2.898 1.00 0.00 18 MET B N 9
ATOM 11281 C CA . MET B 1 18 ? 4.172 9.947 1.672 1.00 0.00 18 MET B CA 9
ATOM 11282 C C . MET B 1 18 ? 3.051 10.250 0.693 1.00 0.00 18 MET B C 9
ATOM 11283 O O . MET B 1 18 ? 3.172 9.984 -0.501 1.00 0.00 18 MET B O 9
ATOM 11297 N N . ALA B 1 19 ? 1.952 10.780 1.211 1.00 0.00 19 ALA B N 9
ATOM 11298 C CA . ALA B 1 19 ? 0.803 11.103 0.373 1.00 0.00 19 ALA B CA 9
ATOM 11299 C C . ALA B 1 19 ? 0.786 12.580 -0.024 1.00 0.00 19 ALA B C 9
ATOM 11300 O O . ALA B 1 19 ? 0.959 12.908 -1.196 1.00 0.00 19 ALA B O 9
ATOM 11307 N N . ARG B 1 20 ? 0.566 13.468 0.949 1.00 0.00 20 ARG B N 9
ATOM 11308 C CA . ARG B 1 20 ? 0.512 14.904 0.686 1.00 0.00 20 ARG B CA 9
ATOM 11309 C C . ARG B 1 20 ? 1.798 15.426 0.074 1.00 0.00 20 ARG B C 9
ATOM 11310 O O . ARG B 1 20 ? 1.835 15.803 -1.098 1.00 0.00 20 ARG B O 9
ATOM 11331 N N . ARG B 1 21 ? 2.836 15.452 0.885 1.00 0.00 21 ARG B N 9
ATOM 11332 C CA . ARG B 1 21 ? 4.147 15.924 0.475 1.00 0.00 21 ARG B CA 9
ATOM 11333 C C . ARG B 1 21 ? 4.578 15.315 -0.863 1.00 0.00 21 ARG B C 9
ATOM 11334 O O . ARG B 1 21 ? 5.267 15.959 -1.657 1.00 0.00 21 ARG B O 9
ATOM 11355 N N . GLU B 1 22 ? 4.167 14.068 -1.097 1.00 0.00 22 GLU B N 9
ATOM 11356 C CA . GLU B 1 22 ? 4.503 13.351 -2.328 1.00 0.00 22 GLU B CA 9
ATOM 11357 C C . GLU B 1 22 ? 3.571 13.717 -3.486 1.00 0.00 22 GLU B C 9
ATOM 11358 O O . GLU B 1 22 ? 3.965 13.615 -4.649 1.00 0.00 22 GLU B O 9
ATOM 11370 N N . GLY B 1 23 ? 2.349 14.159 -3.176 1.00 0.00 23 GLY B N 9
ATOM 11371 C CA . GLY B 1 23 ? 1.420 14.544 -4.222 1.00 0.00 23 GLY B CA 9
ATOM 11372 C C . GLY B 1 23 ? 0.413 13.463 -4.562 1.00 0.00 23 GLY B C 9
ATOM 11373 O O . GLY B 1 23 ? 0.387 12.974 -5.692 1.00 0.00 23 GLY B O 9
ATOM 11377 N N . LEU B 1 24 ? -0.443 13.125 -3.595 1.00 0.00 24 LEU B N 9
ATOM 11378 C CA . LEU B 1 24 ? -1.498 12.125 -3.803 1.00 0.00 24 LEU B CA 9
ATOM 11379 C C . LEU B 1 24 ? -2.331 11.907 -2.530 1.00 0.00 24 LEU B C 9
ATOM 11380 O O . LEU B 1 24 ? -2.095 12.537 -1.496 1.00 0.00 24 LEU B O 9
ATOM 11396 N N . SER B 1 25 ? -3.322 11.030 -2.642 1.00 0.00 25 SER B N 9
ATOM 11397 C CA . SER B 1 25 ? -4.245 10.715 -1.539 1.00 0.00 25 SER B CA 9
ATOM 11398 C C . SER B 1 25 ? -3.939 9.346 -0.916 1.00 0.00 25 SER B C 9
ATOM 11399 O O . SER B 1 25 ? -3.148 8.582 -1.458 1.00 0.00 25 SER B O 9
ATOM 11407 N N . LYS B 1 26 ? -4.565 9.052 0.237 1.00 0.00 26 LYS B N 9
ATOM 11408 C CA . LYS B 1 26 ? -4.349 7.778 0.950 1.00 0.00 26 LYS B CA 9
ATOM 11409 C C . LYS B 1 26 ? -4.391 6.558 0.016 1.00 0.00 26 LYS B C 9
ATOM 11410 O O . LYS B 1 26 ? -3.580 5.644 0.162 1.00 0.00 26 LYS B O 9
ATOM 11429 N N . SER B 1 27 ? -5.331 6.540 -0.936 1.00 0.00 27 SER B N 9
ATOM 11430 C CA . SER B 1 27 ? -5.454 5.420 -1.873 1.00 0.00 27 SER B CA 9
ATOM 11431 C C . SER B 1 27 ? -4.400 5.506 -2.966 1.00 0.00 27 SER B C 9
ATOM 11432 O O . SER B 1 27 ? -3.677 4.543 -3.211 1.00 0.00 27 SER B O 9
ATOM 11440 N N . GLU B 1 28 ? -4.297 6.671 -3.602 1.00 0.00 28 GLU B N 9
ATOM 11441 C CA . GLU B 1 28 ? -3.301 6.883 -4.646 1.00 0.00 28 GLU B CA 9
ATOM 11442 C C . GLU B 1 28 ? -1.882 6.818 -4.055 1.00 0.00 28 GLU B C 9
ATOM 11443 O O . GLU B 1 28 ? -0.901 6.744 -4.789 1.00 0.00 28 GLU B O 9
ATOM 11455 N N . MET B 1 29 ? -1.800 6.809 -2.715 1.00 0.00 29 MET B N 9
ATOM 11456 C CA . MET B 1 29 ? -0.554 6.709 -1.982 1.00 0.00 29 MET B CA 9
ATOM 11457 C C . MET B 1 29 ? -0.197 5.238 -1.873 1.00 0.00 29 MET B C 9
ATOM 11458 O O . MET B 1 29 ? 0.927 4.807 -2.124 1.00 0.00 29 MET B O 9
ATOM 11472 N N . ILE B 1 30 ? -1.199 4.496 -1.468 1.00 0.00 30 ILE B N 9
ATOM 11473 C CA . ILE B 1 30 ? -1.126 3.096 -1.242 1.00 0.00 30 ILE B CA 9
ATOM 11474 C C . ILE B 1 30 ? -1.077 2.281 -2.543 1.00 0.00 30 ILE B C 9
ATOM 11475 O O . ILE B 1 30 ? -0.375 1.271 -2.618 1.00 0.00 30 ILE B O 9
ATOM 11491 N N . ASN B 1 31 ? -1.778 2.751 -3.572 1.00 0.00 31 ASN B N 9
ATOM 11492 C CA . ASN B 1 31 ? -1.768 2.096 -4.884 1.00 0.00 31 ASN B CA 9
ATOM 11493 C C . ASN B 1 31 ? -0.370 2.204 -5.483 1.00 0.00 31 ASN B C 9
ATOM 11494 O O . ASN B 1 31 ? 0.213 1.237 -5.977 1.00 0.00 31 ASN B O 9
ATOM 11505 N N . VAL B 1 32 ? 0.122 3.429 -5.421 1.00 0.00 32 VAL B N 9
ATOM 11506 C CA . VAL B 1 32 ? 1.407 3.837 -5.914 1.00 0.00 32 VAL B CA 9
ATOM 11507 C C . VAL B 1 32 ? 2.529 3.062 -5.258 1.00 0.00 32 VAL B C 9
ATOM 11508 O O . VAL B 1 32 ? 3.468 2.618 -5.922 1.00 0.00 32 VAL B O 9
ATOM 11521 N N . ALA B 1 33 ? 2.412 2.910 -3.958 1.00 0.00 33 ALA B N 9
ATOM 11522 C CA . ALA B 1 33 ? 3.400 2.189 -3.174 1.00 0.00 33 ALA B CA 9
ATOM 11523 C C . ALA B 1 33 ? 3.770 0.861 -3.808 1.00 0.00 33 ALA B C 9
ATOM 11524 O O . ALA B 1 33 ? 4.887 0.372 -3.629 1.00 0.00 33 ALA B O 9
ATOM 11531 N N . LEU B 1 34 ? 2.811 0.251 -4.503 1.00 0.00 34 LEU B N 9
ATOM 11532 C CA . LEU B 1 34 ? 3.040 -1.044 -5.091 1.00 0.00 34 LEU B CA 9
ATOM 11533 C C . LEU B 1 34 ? 3.554 -0.978 -6.529 1.00 0.00 34 LEU B C 9
ATOM 11534 O O . LEU B 1 34 ? 4.295 -1.864 -6.960 1.00 0.00 34 LEU B O 9
ATOM 11550 N N . GLN B 1 35 ? 3.145 0.050 -7.284 1.00 0.00 35 GLN B N 9
ATOM 11551 C CA . GLN B 1 35 ? 3.560 0.176 -8.674 1.00 0.00 35 GLN B CA 9
ATOM 11552 C C . GLN B 1 35 ? 5.036 0.571 -8.833 1.00 0.00 35 GLN B C 9
ATOM 11553 O O . GLN B 1 35 ? 5.599 0.401 -9.916 1.00 0.00 35 GLN B O 9
ATOM 11567 N N . HIS B 1 36 ? 5.681 1.048 -7.760 1.00 0.00 36 HIS B N 9
ATOM 11568 C CA . HIS B 1 36 ? 7.111 1.393 -7.832 1.00 0.00 36 HIS B CA 9
ATOM 11569 C C . HIS B 1 36 ? 7.960 0.428 -7.004 1.00 0.00 36 HIS B C 9
ATOM 11570 O O . HIS B 1 36 ? 9.092 0.750 -6.634 1.00 0.00 36 HIS B O 9
ATOM 11585 N N . TYR B 1 37 ? 7.412 -0.751 -6.703 1.00 0.00 37 TYR B N 9
ATOM 11586 C CA . TYR B 1 37 ? 8.122 -1.742 -5.911 1.00 0.00 37 TYR B CA 9
ATOM 11587 C C . TYR B 1 37 ? 8.431 -3.006 -6.723 1.00 0.00 37 TYR B C 9
ATOM 11588 O O . TYR B 1 37 ? 7.854 -3.232 -7.789 1.00 0.00 37 TYR B O 9
ATOM 11606 N N . LYS B 1 38 ? 9.331 -3.835 -6.178 1.00 0.00 38 LYS B N 9
ATOM 11607 C CA . LYS B 1 38 ? 9.736 -5.096 -6.775 1.00 0.00 38 LYS B CA 9
ATOM 11608 C C . LYS B 1 38 ? 10.623 -4.905 -8.010 1.00 0.00 38 LYS B C 9
ATOM 11609 O O . LYS B 1 38 ? 10.561 -3.823 -8.635 1.00 0.00 38 LYS B O 9
ATOM 11629 N N . ARG A 1 1 ? -4.069 -2.515 12.573 1.00 0.00 1 ARG A N 10
ATOM 11630 C CA . ARG A 1 1 ? -5.160 -1.566 12.220 1.00 0.00 1 ARG A CA 10
ATOM 11631 C C . ARG A 1 1 ? -5.772 -1.890 10.85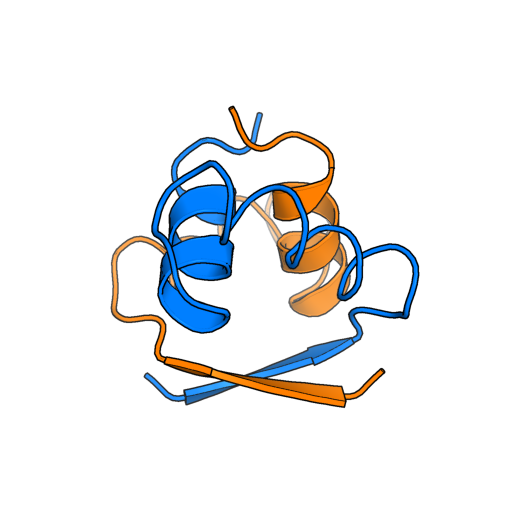6 1.00 0.00 1 ARG A C 10
ATOM 11632 O O . ARG A 1 1 ? -5.103 -1.786 9.825 1.00 0.00 1 ARG A O 10
ATOM 11655 N N . TRP A 1 2 ? -7.055 -2.265 10.856 1.00 0.00 2 TRP A N 10
ATOM 11656 C CA . TRP A 1 2 ? -7.760 -2.578 9.623 1.00 0.00 2 TRP A CA 10
ATOM 11657 C C . TRP A 1 2 ? -8.072 -1.286 8.877 1.00 0.00 2 TRP A C 10
ATOM 11658 O O . TRP A 1 2 ? -8.643 -0.351 9.442 1.00 0.00 2 TRP A O 10
ATOM 11679 N N . LEU A 1 3 ? -7.668 -1.238 7.619 1.00 0.00 3 LEU A N 10
ATOM 11680 C CA . LEU A 1 3 ? -7.866 -0.056 6.786 1.00 0.00 3 LEU A CA 10
ATOM 11681 C C . LEU A 1 3 ? -8.601 -0.395 5.491 1.00 0.00 3 LEU A C 10
ATOM 11682 O O . LEU A 1 3 ? -8.294 -1.388 4.832 1.00 0.00 3 LEU A O 10
ATOM 11698 N N . CYS A 1 4 ? -9.547 0.469 5.120 1.00 0.00 4 CYS A N 10
ATOM 11699 C CA . CYS A 1 4 ? -10.314 0.301 3.880 1.00 0.00 4 CYS A CA 10
ATOM 11700 C C . CYS A 1 4 ? -10.002 1.472 2.953 1.00 0.00 4 CYS A C 10
ATOM 11701 O O . CYS A 1 4 ? -10.180 2.631 3.331 1.00 0.00 4 CYS A O 10
ATOM 11708 N N . ILE A 1 5 ? -9.496 1.169 1.756 1.00 0.00 5 ILE A N 10
ATOM 11709 C CA . ILE A 1 5 ? -9.115 2.223 0.808 1.00 0.00 5 ILE A CA 10
ATOM 11710 C C . ILE A 1 5 ? -9.360 1.818 -0.655 1.00 0.00 5 ILE A C 10
ATOM 11711 O O . ILE A 1 5 ? -9.810 0.704 -0.931 1.00 0.00 5 ILE A O 10
ATOM 11727 N N . TRP A 1 6 ? -9.110 2.755 -1.584 1.00 0.00 6 TRP A N 10
ATOM 11728 C CA . TRP A 1 6 ? -9.358 2.518 -3.018 1.00 0.00 6 TRP A CA 10
ATOM 11729 C C . TRP A 1 6 ? -8.127 2.017 -3.792 1.00 0.00 6 TRP A C 10
ATOM 11730 O O . TRP A 1 6 ? -7.264 2.798 -4.198 1.00 0.00 6 TRP A O 10
ATOM 11751 N N . LEU A 1 7 ? -8.105 0.701 -4.029 1.00 0.00 7 LEU A N 10
ATOM 11752 C CA . LEU A 1 7 ? -7.053 0.030 -4.798 1.00 0.00 7 LEU A CA 10
ATOM 11753 C C . LEU A 1 7 ? -7.725 -0.823 -5.872 1.00 0.00 7 LEU A C 10
ATOM 11754 O O . LEU A 1 7 ? -8.406 -1.800 -5.553 1.00 0.00 7 LEU A O 10
ATOM 11770 N N . SER A 1 8 ? -7.569 -0.439 -7.136 1.00 0.00 8 SER A N 10
ATOM 11771 C CA . SER A 1 8 ? -8.196 -1.148 -8.228 1.00 0.00 8 SER A CA 10
ATOM 11772 C C . SER A 1 8 ? -7.404 -2.373 -8.657 1.00 0.00 8 SER A C 10
ATOM 11773 O O . SER A 1 8 ? -6.380 -2.721 -8.068 1.00 0.00 8 SER A O 10
ATOM 11781 N N . ASP A 1 9 ? -7.915 -3.006 -9.697 1.00 0.00 9 ASP A N 10
ATOM 11782 C CA . ASP A 1 9 ? -7.326 -4.215 -10.275 1.00 0.00 9 ASP A CA 10
ATOM 11783 C C . ASP A 1 9 ? -5.838 -4.058 -10.562 1.00 0.00 9 ASP A C 10
ATOM 11784 O O . ASP A 1 9 ? -5.042 -4.930 -10.211 1.00 0.00 9 ASP A O 10
ATOM 11793 N N . GLN A 1 10 ? -5.471 -2.951 -11.204 1.00 0.00 10 GLN A N 10
ATOM 11794 C CA . GLN A 1 10 ? -4.081 -2.678 -11.545 1.00 0.00 10 GLN A CA 10
ATOM 11795 C C . GLN A 1 10 ? -3.137 -2.921 -10.361 1.00 0.00 10 GLN A C 10
ATOM 11796 O O . GLN A 1 10 ? -1.975 -3.282 -10.558 1.00 0.00 10 GLN A O 10
ATOM 11810 N N . THR A 1 11 ? -3.630 -2.702 -9.135 1.00 0.00 11 THR A N 10
ATOM 11811 C CA . THR A 1 11 ? -2.797 -2.884 -7.945 1.00 0.00 11 THR A CA 10
ATOM 11812 C C . THR A 1 11 ? -3.155 -4.080 -7.062 1.00 0.00 11 THR A C 10
ATOM 11813 O O . THR A 1 11 ? -2.323 -4.510 -6.263 1.00 0.00 11 THR A O 10
ATOM 11824 N N . LEU A 1 12 ? -4.331 -4.668 -7.234 1.00 0.00 12 LEU A N 10
ATOM 11825 C CA . LEU A 1 12 ? -4.679 -5.862 -6.470 1.00 0.00 12 LEU A CA 10
ATOM 11826 C C . LEU A 1 12 ? -3.871 -6.988 -7.071 1.00 0.00 12 LEU A C 10
ATOM 11827 O O . LEU A 1 12 ? -3.266 -7.803 -6.372 1.00 0.00 12 LEU A O 10
ATOM 11843 N N . GLU A 1 13 ? -3.817 -6.947 -8.402 1.00 0.00 13 GLU A N 10
ATOM 11844 C CA . GLU A 1 13 ? -3.027 -7.877 -9.184 1.00 0.00 13 GLU A CA 10
ATOM 11845 C C . GLU A 1 13 ? -1.565 -7.666 -8.828 1.00 0.00 13 GLU A C 10
ATOM 11846 O O . GLU A 1 13 ? -0.792 -8.614 -8.702 1.00 0.00 13 GLU A O 10
ATOM 11858 N N . ASP A 1 14 ? -1.216 -6.386 -8.650 1.00 0.00 14 ASP A N 10
ATOM 11859 C CA . ASP A 1 14 ? 0.125 -5.984 -8.281 1.00 0.00 14 ASP A CA 10
ATOM 11860 C C . ASP A 1 14 ? 0.572 -6.766 -7.048 1.00 0.00 14 ASP A C 10
ATOM 11861 O O . ASP A 1 14 ? 1.690 -7.268 -6.992 1.00 0.00 14 ASP A O 10
ATOM 11870 N N . LEU A 1 15 ? -0.328 -6.868 -6.064 1.00 0.00 15 LEU A N 10
ATOM 11871 C CA . LEU A 1 15 ? -0.061 -7.584 -4.827 1.00 0.00 15 LEU A CA 10
ATOM 11872 C C . LEU A 1 15 ? -0.138 -9.108 -4.972 1.00 0.00 15 LEU A C 10
ATOM 11873 O O . LEU A 1 15 ? -0.170 -9.828 -3.973 1.00 0.00 15 LEU A O 10
ATOM 11889 N N . GLU A 1 16 ? -0.151 -9.596 -6.208 1.00 0.00 16 GLU A N 10
ATOM 11890 C CA . GLU A 1 16 ? -0.201 -11.030 -6.468 1.00 0.00 16 GLU A CA 10
ATOM 11891 C C . GLU A 1 16 ? 1.199 -11.546 -6.773 1.00 0.00 16 GLU A C 10
ATOM 11892 O O . GLU A 1 16 ? 1.663 -12.504 -6.158 1.00 0.00 16 GLU A O 10
ATOM 11904 N N . LYS A 1 17 ? 1.873 -10.886 -7.717 1.00 0.00 17 LYS A N 10
ATOM 11905 C CA . LYS A 1 17 ? 3.224 -11.249 -8.099 1.00 0.00 17 LYS A CA 10
ATOM 11906 C C . LYS A 1 17 ? 4.233 -10.833 -7.027 1.00 0.00 17 LYS A C 10
ATOM 11907 O O . LYS A 1 17 ? 5.302 -11.431 -6.909 1.00 0.00 17 LYS A O 10
ATOM 11926 N N . MET A 1 18 ? 3.887 -9.801 -6.248 1.00 0.00 18 MET A N 10
ATOM 11927 C CA . MET A 1 18 ? 4.764 -9.305 -5.190 1.00 0.00 18 MET A CA 10
ATOM 11928 C C . MET A 1 18 ? 4.631 -10.157 -3.925 1.00 0.00 18 MET A C 10
ATOM 11929 O O . MET A 1 18 ? 5.515 -10.952 -3.616 1.00 0.00 18 MET A O 10
ATOM 11943 N N . ALA A 1 19 ? 3.520 -9.975 -3.205 1.00 0.00 19 ALA A N 10
ATOM 11944 C CA . ALA A 1 19 ? 3.245 -10.709 -1.962 1.00 0.00 19 ALA A CA 10
ATOM 11945 C C . ALA A 1 19 ? 3.620 -12.188 -2.072 1.00 0.00 19 ALA A C 10
ATOM 11946 O O . ALA A 1 19 ? 4.197 -12.752 -1.151 1.00 0.00 19 ALA A O 10
ATOM 11953 N N . ARG A 1 20 ? 3.277 -12.819 -3.195 1.00 0.00 20 ARG A N 10
ATOM 11954 C CA . ARG A 1 20 ? 3.573 -14.236 -3.397 1.00 0.00 20 ARG A CA 10
ATOM 11955 C C . ARG A 1 20 ? 5.062 -14.510 -3.424 1.00 0.00 20 ARG A C 10
ATOM 11956 O O . ARG A 1 20 ? 5.608 -15.125 -2.508 1.00 0.00 20 ARG A O 10
ATOM 11977 N N . ARG A 1 21 ? 5.703 -14.052 -4.479 1.00 0.00 21 ARG A N 10
ATOM 11978 C CA . ARG A 1 21 ? 7.134 -14.222 -4.658 1.00 0.00 21 ARG A CA 10
ATOM 11979 C C . ARG A 1 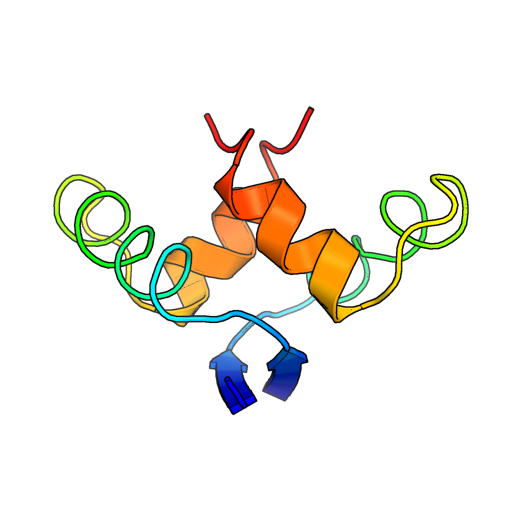21 ? 7.899 -13.754 -3.416 1.00 0.00 21 ARG A C 10
ATOM 11980 O O . ARG A 1 21 ? 8.930 -14.322 -3.054 1.00 0.00 21 ARG A O 10
ATOM 12001 N N . GLU A 1 22 ? 7.366 -12.714 -2.776 1.00 0.00 22 GLU A N 10
ATOM 12002 C CA . GLU A 1 22 ? 7.960 -12.136 -1.568 1.00 0.00 22 GLU A CA 10
ATOM 12003 C C . GLU A 1 22 ? 7.563 -12.905 -0.303 1.00 0.00 22 GLU A C 10
ATOM 12004 O O . GLU A 1 22 ? 8.121 -12.658 0.768 1.00 0.00 22 GLU A O 10
ATOM 12016 N N . GLY A 1 23 ? 6.583 -13.811 -0.410 1.00 0.00 23 GLY A N 10
ATOM 12017 C CA . GLY A 1 23 ? 6.132 -14.550 0.759 1.00 0.00 23 GLY A CA 10
ATOM 12018 C C . GLY A 1 23 ? 5.294 -13.679 1.683 1.00 0.00 23 GLY A C 10
ATOM 12019 O O . GLY A 1 23 ? 4.936 -14.092 2.787 1.00 0.00 23 GLY A O 10
ATOM 12023 N N . LEU A 1 24 ? 4.987 -12.465 1.216 1.00 0.00 24 LEU A N 10
ATOM 12024 C CA . LEU A 1 24 ? 4.198 -11.504 1.963 1.00 0.00 24 LEU A CA 10
ATOM 12025 C C . LEU A 1 24 ? 2.705 -11.773 1.808 1.00 0.00 24 LEU A C 10
ATOM 12026 O O . LEU A 1 24 ? 2.273 -12.526 0.932 1.00 0.00 24 LEU A O 10
ATOM 12042 N N . SER A 1 25 ? 1.934 -11.105 2.646 1.00 0.00 25 SER A N 10
ATOM 12043 C CA . SER A 1 25 ? 0.476 -11.191 2.623 1.00 0.00 25 SER A CA 10
ATOM 12044 C C . SER A 1 25 ? -0.092 -9.873 2.090 1.00 0.00 25 SER A C 10
ATOM 12045 O O . SER A 1 25 ? 0.628 -8.879 2.028 1.00 0.00 25 SER A O 10
ATOM 12053 N N . LYS A 1 26 ? -1.370 -9.862 1.699 1.00 0.00 26 LYS A N 10
ATOM 12054 C CA . LYS A 1 26 ? -1.997 -8.640 1.164 1.00 0.00 26 LYS A CA 10
ATOM 12055 C C . LYS A 1 26 ? -1.681 -7.409 2.027 1.00 0.00 26 LYS A C 10
ATOM 12056 O O . LYS A 1 26 ? -1.582 -6.299 1.506 1.00 0.00 26 LYS A O 10
ATOM 12075 N N . SER A 1 27 ? -1.523 -7.610 3.341 1.00 0.00 27 SER A N 10
ATOM 12076 C CA . SER A 1 27 ? -1.220 -6.519 4.264 1.00 0.00 27 SER A CA 10
ATOM 12077 C C . SER A 1 27 ? 0.274 -6.233 4.304 1.00 0.00 27 SER A C 10
ATOM 12078 O O . SER A 1 27 ? 0.702 -5.125 3.996 1.00 0.00 27 SER A O 10
ATOM 12086 N N . GLU A 1 28 ? 1.064 -7.240 4.675 1.00 0.00 28 GLU A N 10
ATOM 12087 C CA . GLU A 1 28 ? 2.520 -7.089 4.737 1.00 0.00 28 GLU A CA 10
ATOM 12088 C C . GLU A 1 28 ? 3.097 -6.711 3.365 1.00 0.00 28 GLU A C 10
ATOM 12089 O O . GLU A 1 28 ? 4.246 -6.281 3.266 1.00 0.00 28 GLU A O 10
ATOM 12101 N N . MET A 1 29 ? 2.271 -6.838 2.323 1.00 0.00 29 MET A N 10
ATOM 12102 C CA . MET A 1 29 ? 2.629 -6.486 0.970 1.00 0.00 29 MET A CA 10
ATOM 12103 C C . MET A 1 29 ? 2.439 -4.988 0.816 1.00 0.00 29 MET A C 10
ATOM 12104 O O . MET A 1 29 ? 3.273 -4.262 0.281 1.00 0.00 29 MET A O 10
ATOM 12118 N N . ILE A 1 30 ? 1.293 -4.570 1.289 1.00 0.00 30 ILE A N 10
ATOM 12119 C CA . ILE A 1 30 ? 0.839 -3.226 1.235 1.00 0.00 30 ILE A CA 10
ATOM 12120 C C . ILE A 1 30 ? 1.524 -2.299 2.252 1.00 0.00 30 ILE A C 10
ATOM 12121 O O . ILE A 1 30 ? 1.739 -1.119 1.966 1.00 0.00 30 ILE A O 10
ATOM 12137 N N . ASN A 1 31 ? 1.899 -2.835 3.412 1.00 0.00 31 ASN A N 10
ATOM 12138 C CA . ASN A 1 31 ? 2.599 -2.047 4.433 1.00 0.00 31 ASN A CA 10
ATOM 12139 C C . ASN A 1 31 ? 4.002 -1.718 3.942 1.00 0.00 31 ASN A C 10
ATOM 12140 O O . ASN A 1 31 ? 4.467 -0.578 3.999 1.00 0.00 31 ASN A O 10
ATOM 12151 N N . VAL A 1 32 ? 4.648 -2.770 3.474 1.00 0.00 32 VAL A N 10
ATOM 12152 C CA . VAL A 1 32 ? 5.987 -2.751 2.960 1.00 0.00 32 VAL A CA 10
ATOM 12153 C C . VAL A 1 32 ? 6.101 -1.807 1.791 1.00 0.00 32 VAL A C 10
ATOM 12154 O O . VAL A 1 32 ? 7.058 -1.040 1.682 1.00 0.00 32 VAL A O 10
ATOM 12167 N N . ALA A 1 33 ? 5.109 -1.872 0.933 1.00 0.00 33 ALA A N 10
ATOM 12168 C CA . ALA A 1 33 ? 5.055 -1.018 -0.239 1.00 0.00 33 ALA A CA 10
ATOM 12169 C C . ALA A 1 33 ? 5.406 0.413 0.106 1.00 0.00 33 ALA A C 10
ATOM 12170 O O . ALA A 1 33 ? 6.100 1.092 -0.651 1.00 0.00 33 ALA A O 10
ATOM 12177 N N . LEU A 1 34 ? 4.888 0.879 1.245 1.00 0.00 34 LEU A N 10
ATOM 12178 C CA . LEU A 1 34 ? 5.119 2.236 1.657 1.00 0.00 34 LEU A CA 10
ATOM 12179 C C . LEU A 1 34 ? 6.532 2.434 2.187 1.00 0.00 34 LEU A C 10
ATOM 12180 O O . LEU A 1 34 ? 7.120 3.502 2.013 1.00 0.00 34 LEU A O 10
ATOM 12196 N N . GLN A 1 35 ? 7.078 1.406 2.844 1.00 0.00 35 GLN A N 10
ATOM 12197 C CA . GLN A 1 35 ? 8.413 1.495 3.400 1.00 0.00 35 GLN A CA 10
ATOM 12198 C C . GLN A 1 35 ? 9.498 1.500 2.311 1.00 0.00 35 GLN A C 10
ATOM 12199 O O . GLN A 1 35 ? 10.640 1.871 2.586 1.00 0.00 35 GLN A O 10
ATOM 12213 N N . HIS A 1 36 ? 9.142 1.126 1.069 1.00 0.00 36 HIS A N 10
ATOM 12214 C CA . HIS A 1 36 ? 10.114 1.144 -0.034 1.00 0.00 36 HIS A CA 10
ATOM 12215 C C . HIS A 1 36 ? 9.514 1.713 -1.336 1.00 0.00 36 HIS A C 10
ATOM 12216 O O . HIS A 1 36 ? 9.937 1.342 -2.434 1.00 0.00 36 HIS A O 10
ATOM 12231 N N . TYR A 1 37 ? 8.551 2.633 -1.207 1.00 0.00 37 TYR A N 10
ATOM 12232 C CA . TYR A 1 37 ? 7.917 3.275 -2.369 1.00 0.00 37 TYR A CA 10
ATOM 12233 C C . TYR A 1 37 ? 8.845 4.360 -2.952 1.00 0.00 37 TYR A C 10
ATOM 12234 O O . TYR A 1 37 ? 9.379 5.186 -2.207 1.00 0.00 37 TYR A O 10
ATOM 12252 N N . LYS A 1 38 ? 9.014 4.371 -4.284 1.00 0.00 38 LYS A N 10
ATOM 12253 C CA . LYS A 1 38 ? 9.837 5.359 -4.948 1.00 0.00 38 LYS A CA 10
ATOM 12254 C C . LYS A 1 38 ? 9.018 6.213 -5.918 1.00 0.00 38 LYS A C 10
ATOM 12255 O O . LYS A 1 38 ? 8.375 5.638 -6.823 1.00 0.00 38 LYS A O 10
ATOM 12275 N N . ARG B 1 1 ? -11.241 -0.643 -6.286 1.00 0.00 1 ARG B N 10
ATOM 12276 C CA . ARG B 1 1 ? -11.901 -1.614 -5.367 1.00 0.00 1 ARG B CA 10
ATOM 12277 C C . ARG B 1 1 ? -11.636 -1.276 -3.906 1.00 0.00 1 ARG B C 10
ATOM 12278 O O . ARG B 1 1 ? -10.603 -0.692 -3.572 1.00 0.00 1 ARG B O 10
ATOM 12301 N N . TRP B 1 2 ? -12.557 -1.679 -3.033 1.00 0.00 2 TRP B N 10
ATOM 12302 C CA . TRP B 1 2 ? -12.397 -1.450 -1.607 1.00 0.00 2 TRP B CA 10
ATOM 12303 C C . TRP B 1 2 ? -11.704 -2.653 -0.984 1.00 0.00 2 TRP B C 10
ATOM 12304 O O . TRP B 1 2 ? -12.222 -3.771 -1.011 1.00 0.00 2 TRP B O 10
ATOM 12325 N N . LEU B 1 3 ? -10.516 -2.411 -0.456 1.00 0.00 3 LEU B N 10
ATOM 12326 C CA . LEU B 1 3 ? -9.706 -3.466 0.151 1.00 0.00 3 LEU B CA 10
ATOM 12327 C C . LEU B 1 3 ? -9.488 -3.224 1.642 1.00 0.00 3 LEU B C 10
ATOM 12328 O O . LEU B 1 3 ? -9.234 -2.098 2.070 1.00 0.00 3 LEU B O 10
ATOM 12344 N N . CYS B 1 4 ? -9.562 -4.306 2.418 1.00 0.00 4 CYS B N 10
ATOM 12345 C CA . CYS B 1 4 ? -9.347 -4.242 3.868 1.00 0.00 4 CYS B CA 10
ATOM 12346 C C . CYS B 1 4 ? -8.216 -5.192 4.251 1.00 0.00 4 CYS B C 10
ATOM 12347 O O . CYS B 1 4 ? -8.268 -6.384 3.939 1.00 0.00 4 CYS B O 10
ATOM 12354 N N . ILE B 1 5 ? -7.183 -4.656 4.901 1.00 0.00 5 ILE B N 10
ATOM 12355 C CA . ILE B 1 5 ? -6.025 -5.466 5.291 1.00 0.00 5 ILE B CA 10
ATOM 12356 C C . ILE B 1 5 ? -5.364 -4.952 6.579 1.00 0.00 5 ILE B C 10
ATOM 12357 O O . ILE B 1 5 ? -5.838 -3.992 7.190 1.00 0.00 5 ILE B O 10
ATOM 12373 N N . TRP B 1 6 ? -4.295 -5.634 7.014 1.00 0.00 6 TRP B N 10
ATOM 12374 C CA . TRP B 1 6 ? -3.601 -5.282 8.269 1.00 0.00 6 TRP B CA 10
ATOM 12375 C C . TRP B 1 6 ? -2.415 -4.323 8.081 1.00 0.00 6 TRP B C 10
ATOM 12376 O O . TRP B 1 6 ? -1.267 -4.747 7.944 1.00 0.00 6 TRP B O 10
ATOM 12397 N N . LEU B 1 7 ? -2.712 -3.024 8.144 1.00 0.00 7 LEU B N 10
ATOM 12398 C CA . LEU B 1 7 ? -1.708 -1.966 8.054 1.00 0.00 7 LEU B CA 10
ATOM 12399 C C . LEU B 1 7 ? -1.918 -1.040 9.240 1.00 0.00 7 LEU B C 10
ATOM 12400 O O . LEU B 1 7 ? -2.839 -0.220 9.240 1.00 0.00 7 LEU B O 10
ATOM 12416 N N . SER B 1 8 ? -1.099 -1.210 10.269 1.00 0.00 8 SER B N 10
ATOM 12417 C CA . SER B 1 8 ? -1.227 -0.440 11.477 1.00 0.00 8 SER B CA 10
ATOM 12418 C C . SER B 1 8 ? -1.150 1.058 11.231 1.00 0.00 8 SER B C 10
ATOM 12419 O O . SER B 1 8 ? -0.845 1.526 10.135 1.00 0.00 8 SER B O 10
ATOM 12427 N N . ASP B 1 9 ? -1.452 1.779 12.288 1.00 0.00 9 ASP B N 10
ATOM 12428 C CA . ASP B 1 9 ? -1.469 3.244 12.287 1.00 0.00 9 ASP B CA 10
ATOM 12429 C C . ASP B 1 9 ? -0.091 3.837 12.044 1.00 0.00 9 ASP B C 10
ATOM 12430 O O . ASP B 1 9 ? 0.049 4.851 11.357 1.00 0.00 9 ASP B O 10
ATOM 12439 N N . GLN B 1 10 ? 0.912 3.219 12.650 1.00 0.00 10 GLN B N 10
ATOM 12440 C CA . GLN B 1 10 ? 2.283 3.686 12.555 1.00 0.00 10 GLN B CA 10
ATOM 12441 C C . GLN B 1 10 ? 2.888 3.578 11.150 1.00 0.00 10 GLN B C 10
ATOM 12442 O O . GLN B 1 10 ? 4.089 3.793 10.994 1.00 0.00 10 GLN B O 10
ATOM 12456 N N . THR B 1 11 ? 2.081 3.267 10.129 1.00 0.00 11 THR B N 10
ATOM 12457 C CA . THR B 1 11 ? 2.609 3.189 8.769 1.00 0.00 11 THR B CA 10
ATOM 12458 C C . THR B 1 11 ? 1.632 3.643 7.668 1.00 0.00 11 THR B C 10
ATOM 12459 O O . THR B 1 11 ? 1.852 3.356 6.493 1.00 0.00 11 THR B O 10
ATOM 12470 N N . LEU B 1 12 ? 0.600 4.408 8.038 1.00 0.00 12 LEU B N 10
ATOM 12471 C CA . LEU B 1 12 ? -0.338 4.967 7.082 1.00 0.00 12 LEU B CA 10
ATOM 12472 C C . LEU B 1 12 ? -0.050 6.464 7.006 1.00 0.00 12 LEU B C 10
ATOM 12473 O O . LEU B 1 12 ? 0.099 7.037 5.925 1.00 0.00 12 LEU B O 10
ATOM 12489 N N . GLU B 1 13 ? 0.092 7.063 8.195 1.00 0.00 13 GLU B N 10
ATOM 12490 C CA . GLU B 1 13 ? 0.440 8.465 8.354 1.00 0.00 13 GLU B CA 10
ATOM 12491 C C . GLU B 1 13 ? 1.962 8.600 8.367 1.00 0.00 13 GLU B C 10
ATOM 12492 O O . GLU B 1 13 ? 2.525 9.643 8.030 1.00 0.00 13 GLU B O 10
ATOM 12504 N N . ASP B 1 14 ? 2.593 7.504 8.792 1.00 0.00 14 ASP B N 10
ATOM 12505 C CA . ASP B 1 14 ? 4.037 7.367 8.919 1.00 0.00 14 ASP B CA 10
ATOM 12506 C C . ASP B 1 14 ? 4.784 7.661 7.622 1.00 0.00 14 ASP B C 10
ATOM 12507 O O . ASP B 1 14 ? 6.016 7.714 7.618 1.00 0.00 14 ASP B O 10
ATOM 12516 N N . LEU B 1 15 ? 4.055 7.868 6.531 1.00 0.00 15 LEU B N 10
ATOM 12517 C CA . LEU B 1 15 ? 4.689 8.169 5.267 1.00 0.00 15 LEU B CA 10
ATOM 12518 C C . LEU B 1 15 ? 3.974 9.316 4.541 1.00 0.00 15 LEU B C 10
ATOM 12519 O O . LEU B 1 15 ? 3.910 9.355 3.316 1.00 0.00 15 LEU B O 10
ATOM 12535 N N . GLU B 1 16 ? 3.469 10.280 5.326 1.00 0.00 16 GLU B N 10
ATOM 12536 C CA . GLU B 1 16 ? 2.780 11.455 4.780 1.00 0.00 16 GLU B CA 10
ATOM 12537 C C . GLU B 1 16 ? 3.612 12.147 3.695 1.00 0.00 16 GLU B C 10
ATOM 12538 O O . GLU B 1 16 ? 3.058 12.713 2.753 1.00 0.00 16 GLU B O 10
ATOM 12550 N N . LYS B 1 17 ? 4.942 12.085 3.821 1.00 0.00 17 LYS B N 10
ATOM 12551 C CA . LYS B 1 17 ? 5.837 12.685 2.845 1.00 0.00 17 LYS B CA 10
ATOM 12552 C C . LYS B 1 17 ? 5.656 12.035 1.469 1.00 0.00 17 LYS B C 10
ATOM 12553 O O . LYS B 1 17 ? 5.938 12.644 0.436 1.00 0.00 17 LYS B O 10
ATOM 12572 N N . MET B 1 18 ? 5.172 10.793 1.474 1.00 0.00 18 MET B N 10
ATOM 12573 C CA . MET B 1 18 ? 4.925 10.037 0.252 1.00 0.00 18 MET B CA 10
ATOM 12574 C C . MET B 1 18 ? 3.531 10.334 -0.306 1.00 0.00 18 MET B C 10
ATOM 12575 O O . MET B 1 18 ? 3.290 10.177 -1.500 1.00 0.00 18 MET B O 10
ATOM 12589 N N . ALA B 1 19 ? 2.615 10.752 0.574 1.00 0.00 19 ALA B N 10
ATOM 12590 C CA . ALA B 1 19 ? 1.239 11.068 0.174 1.00 0.00 19 ALA B CA 10
ATOM 12591 C C . ALA B 1 19 ? 1.026 12.576 0.020 1.00 0.00 19 ALA B C 10
ATOM 12592 O O . ALA B 1 19 ? 0.919 13.073 -1.094 1.00 0.00 19 ALA B O 10
ATOM 12599 N N . ARG B 1 20 ? 0.960 13.300 1.142 1.00 0.00 20 ARG B N 10
ATOM 12600 C CA . ARG B 1 20 ? 0.748 14.749 1.124 1.00 0.00 20 ARG B CA 10
ATOM 12601 C C . ARG B 1 20 ? 1.805 15.470 0.310 1.00 0.00 20 ARG B C 10
ATOM 12602 O O . ARG B 1 20 ? 1.511 16.080 -0.719 1.00 0.00 20 ARG B O 10
ATOM 12623 N N . ARG B 1 21 ? 3.025 15.395 0.793 1.00 0.00 21 ARG B N 10
ATOM 12624 C CA . ARG B 1 21 ? 4.168 16.015 0.170 1.00 0.00 21 ARG B CA 10
ATOM 12625 C C . ARG B 1 21 ? 4.276 15.675 -1.322 1.00 0.00 21 ARG B C 10
ATOM 12626 O O . ARG B 1 21 ? 4.820 16.457 -2.105 1.00 0.00 21 ARG B O 10
ATOM 12647 N N . GLU B 1 22 ? 3.747 14.511 -1.707 1.00 0.00 22 GLU B N 10
ATOM 12648 C CA . GLU B 1 22 ? 3.772 14.069 -3.102 1.00 0.00 22 GLU B CA 10
ATOM 12649 C C . GLU B 1 22 ? 2.501 14.516 -3.845 1.00 0.00 22 GLU B C 10
ATOM 12650 O O . GLU B 1 22 ? 2.505 14.625 -5.073 1.00 0.00 22 GLU B O 10
ATOM 12662 N N . GLY B 1 23 ? 1.416 14.759 -3.098 1.00 0.00 23 GLY B N 10
ATOM 12663 C CA . GLY B 1 23 ? 0.156 15.171 -3.703 1.00 0.00 23 GLY B CA 10
ATOM 12664 C C . GLY B 1 23 ? -0.895 14.066 -3.667 1.00 0.00 23 GLY B C 10
ATOM 12665 O O . GLY B 1 23 ? -2.045 14.282 -4.053 1.00 0.00 23 GLY B O 10
ATOM 12669 N N . LEU B 1 24 ? -0.488 12.880 -3.209 1.00 0.00 24 LEU B N 10
ATOM 12670 C CA . LEU B 1 24 ? -1.362 11.720 -3.119 1.00 0.00 24 LEU B CA 10
ATOM 12671 C C . LEU B 1 24 ? -2.248 11.764 -1.870 1.00 0.00 24 LEU B C 10
ATOM 12672 O O . LEU B 1 24 ? -2.149 12.668 -1.038 1.00 0.00 24 LEU B O 10
ATOM 12688 N N . SER B 1 25 ? -3.088 10.743 -1.755 1.00 0.00 25 SER B N 10
ATOM 12689 C CA . SER B 1 25 ? -4.003 10.570 -0.619 1.00 0.00 25 SER B CA 10
ATOM 12690 C C . SER B 1 25 ? -3.702 9.247 0.090 1.00 0.00 25 SER B C 10
ATOM 12691 O O . SER B 1 25 ? -2.796 8.526 -0.311 1.00 0.00 25 SER B O 10
ATOM 12699 N N . LYS B 1 26 ? -4.450 8.940 1.152 1.00 0.00 26 LYS B N 10
ATOM 12700 C CA . LYS B 1 26 ? -4.233 7.701 1.923 1.00 0.00 26 LYS B CA 10
ATOM 12701 C C . LYS B 1 26 ? -4.231 6.443 1.037 1.00 0.00 26 LYS B C 10
ATOM 12702 O O . LYS B 1 26 ? -3.445 5.524 1.272 1.00 0.00 26 LYS B O 10
ATOM 12721 N N . SER B 1 27 ? -5.108 6.400 0.030 1.00 0.00 27 SER B N 10
ATOM 12722 C CA . SER B 1 27 ? -5.196 5.246 -0.874 1.00 0.00 27 SER B CA 10
ATOM 12723 C C . SER B 1 27 ? -4.208 5.374 -2.022 1.00 0.00 27 SER B C 10
ATOM 12724 O O . SER B 1 27 ? -3.428 4.456 -2.270 1.00 0.00 27 SER B O 10
ATOM 12732 N N . GLU B 1 28 ? -4.224 6.519 -2.707 1.00 0.00 28 GLU B N 10
ATOM 12733 C CA . GLU B 1 28 ? -3.293 6.753 -3.807 1.00 0.00 28 GLU B CA 10
ATOM 12734 C C . GLU B 1 28 ? -1.843 6.748 -3.293 1.00 0.00 28 GLU B C 10
ATOM 12735 O O . GLU B 1 28 ? -0.897 6.708 -4.080 1.00 0.00 28 GLU B O 10
ATOM 12747 N N . MET B 1 29 ? -1.690 6.733 -1.960 1.00 0.00 29 MET B N 10
ATOM 12748 C CA . MET B 1 29 ? -0.406 6.669 -1.304 1.00 0.00 29 MET B CA 10
ATOM 12749 C C . MET B 1 29 ? 0.051 5.227 -1.328 1.00 0.00 29 MET B C 10
ATOM 12750 O O . MET B 1 29 ? 1.193 4.890 -1.632 1.00 0.00 29 MET B O 10
ATOM 12764 N N . ILE B 1 30 ? -0.888 4.405 -0.943 1.00 0.00 30 ILE B N 10
ATOM 12765 C CA . ILE B 1 30 ? -0.731 3.011 -0.801 1.00 0.00 30 ILE B CA 10
ATOM 12766 C C . ILE B 1 30 ? -0.797 2.233 -2.122 1.00 0.00 30 ILE B C 10
ATOM 12767 O O . ILE B 1 30 ? -0.147 1.196 -2.250 1.00 0.00 30 ILE B O 10
ATOM 12783 N N . ASN B 1 31 ? -1.531 2.745 -3.110 1.00 0.00 31 ASN B N 10
ATOM 12784 C CA . ASN B 1 31 ? -1.602 2.086 -4.419 1.00 0.00 31 ASN B CA 10
ATOM 12785 C C . ASN B 1 31 ? -0.264 2.228 -5.119 1.00 0.00 31 ASN B C 10
ATOM 12786 O O . ASN B 1 31 ? 0.312 1.269 -5.636 1.00 0.00 31 ASN B O 10
ATOM 12797 N N . VAL B 1 32 ? 0.191 3.467 -5.120 1.00 0.00 32 VAL B N 10
ATOM 12798 C CA . VAL B 1 32 ? 1.420 3.882 -5.717 1.00 0.00 32 VAL B CA 10
ATOM 12799 C C . VAL B 1 32 ? 2.569 3.103 -5.139 1.00 0.00 32 VAL B C 10
ATOM 12800 O O . VAL B 1 32 ? 3.414 2.578 -5.864 1.00 0.00 32 VAL B O 10
ATOM 12813 N N . ALA B 1 33 ? 2.569 3.019 -3.831 1.00 0.00 33 ALA B N 10
ATOM 12814 C CA . ALA B 1 33 ? 3.592 2.278 -3.120 1.00 0.00 33 ALA B CA 10
ATOM 12815 C C . ALA B 1 33 ? 3.784 0.898 -3.716 1.00 0.00 33 ALA B C 10
ATOM 12816 O O . ALA B 1 33 ? 4.900 0.383 -3.754 1.00 0.00 33 ALA B O 10
ATOM 12823 N N . LEU B 1 34 ? 2.680 0.285 -4.148 1.00 0.00 34 LEU B N 10
ATOM 12824 C CA . LEU B 1 34 ? 2.738 -1.046 -4.695 1.00 0.00 34 LEU B CA 10
ATOM 12825 C C . LEU B 1 34 ? 3.378 -1.069 -6.079 1.00 0.00 34 LEU B C 10
ATOM 12826 O O . LEU B 1 34 ? 4.058 -2.033 -6.435 1.00 0.00 34 LEU B O 10
ATOM 12842 N N . GLN B 1 35 ? 3.140 -0.015 -6.869 1.00 0.00 35 GLN B N 10
ATOM 12843 C CA . GLN B 1 35 ? 3.673 0.058 -8.213 1.00 0.00 35 GLN B CA 10
ATOM 12844 C C . GLN B 1 35 ? 5.151 0.472 -8.245 1.00 0.00 35 GLN B C 10
ATOM 12845 O O . GLN B 1 35 ? 5.817 0.281 -9.264 1.00 0.00 35 GLN B O 10
ATOM 12859 N N . HIS B 1 36 ? 5.682 0.997 -7.129 1.00 0.00 36 HIS B N 10
ATOM 12860 C CA . HIS B 1 36 ? 7.103 1.372 -7.073 1.00 0.00 36 HIS B CA 10
ATOM 12861 C C . HIS B 1 36 ? 7.806 0.811 -5.822 1.00 0.00 36 HIS B C 10
ATOM 12862 O O . HIS B 1 36 ? 8.874 1.293 -5.436 1.00 0.00 36 HIS B O 10
ATOM 12877 N N . TYR B 1 37 ? 7.217 -0.222 -5.209 1.00 0.00 37 TYR B N 10
ATOM 12878 C CA . TYR B 1 37 ? 7.793 -0.866 -4.023 1.00 0.00 37 TYR B CA 10
ATOM 12879 C C . TYR B 1 37 ? 9.021 -1.709 -4.421 1.00 0.00 37 TYR B C 10
ATOM 12880 O O . TYR B 1 37 ? 8.979 -2.439 -5.414 1.00 0.00 37 TYR B O 10
ATOM 12898 N N . LYS B 1 38 ? 10.096 -1.628 -3.626 1.00 0.00 38 LYS B N 10
ATOM 12899 C CA . LYS B 1 38 ? 11.300 -2.406 -3.882 1.00 0.00 38 LYS B CA 10
ATOM 12900 C C . LYS B 1 38 ? 11.695 -3.251 -2.672 1.00 0.00 38 LYS B C 10
ATOM 12901 O O . LYS B 1 38 ? 11.813 -2.688 -1.564 1.00 0.00 38 LYS B O 10
ATOM 12921 N N . ARG A 1 1 ? -4.596 -2.010 12.119 1.00 0.00 1 ARG A N 11
ATOM 12922 C CA . ARG A 1 1 ? -5.573 -0.959 11.714 1.00 0.00 1 ARG A CA 11
ATOM 12923 C C . ARG A 1 1 ? -6.390 -1.394 10.498 1.00 0.00 1 ARG A C 11
ATOM 12924 O O . ARG A 1 1 ? -5.835 -1.598 9.416 1.00 0.00 1 ARG A O 11
ATOM 12947 N N . TRP A 1 2 ? -7.710 -1.509 10.664 1.00 0.00 2 TRP A N 11
ATOM 12948 C CA . TRP A 1 2 ? -8.571 -1.884 9.555 1.00 0.00 2 TRP A CA 11
ATOM 12949 C C . TRP A 1 2 ? -8.787 -0.664 8.672 1.00 0.00 2 TRP A C 11
ATOM 12950 O O . TRP A 1 2 ? -9.261 0.374 9.139 1.00 0.00 2 TRP A O 11
ATOM 12971 N N . LEU A 1 3 ? -8.415 -0.783 7.407 1.00 0.00 3 LEU A N 11
ATOM 12972 C CA . LEU A 1 3 ? -8.545 0.331 6.469 1.00 0.00 3 LEU A CA 11
ATOM 12973 C C . LEU A 1 3 ? -9.320 -0.059 5.214 1.00 0.00 3 LEU A C 11
ATOM 12974 O O . LEU A 1 3 ? -9.154 -1.156 4.681 1.00 0.00 3 LEU A O 11
ATOM 12990 N N . CYS A 1 4 ? -10.144 0.874 4.736 1.00 0.00 4 CYS A N 11
ATOM 12991 C CA . CYS A 1 4 ? -10.937 0.674 3.520 1.00 0.00 4 CYS A CA 11
ATOM 12992 C C . CYS A 1 4 ? -10.651 1.821 2.555 1.00 0.00 4 CYS A C 11
ATOM 12993 O O . CYS A 1 4 ? -10.892 2.985 2.885 1.00 0.00 4 CYS A O 11
ATOM 13000 N N . ILE A 1 5 ? -10.101 1.499 1.382 1.00 0.00 5 ILE A N 11
ATOM 13001 C CA . ILE A 1 5 ? -9.746 2.534 0.406 1.00 0.00 5 ILE A CA 11
ATOM 13002 C C . ILE A 1 5 ? -9.900 2.054 -1.045 1.00 0.00 5 ILE A C 11
ATOM 13003 O O . ILE A 1 5 ? -10.253 0.898 -1.293 1.00 0.00 5 ILE A O 11
ATOM 13019 N N . TRP A 1 6 ? -9.683 2.972 -1.999 1.00 0.00 6 TRP A N 11
ATOM 13020 C CA . TRP A 1 6 ? -9.849 2.669 -3.431 1.00 0.00 6 TRP A CA 11
ATOM 13021 C C . TRP A 1 6 ? -8.559 2.215 -4.134 1.00 0.00 6 TRP A C 11
ATOM 13022 O O . TRP A 1 6 ? -7.751 3.034 -4.577 1.00 0.00 6 TRP A O 11
ATOM 13043 N N . LEU A 1 7 ? -8.423 0.896 -4.285 1.00 0.00 7 LEU A N 11
ATOM 13044 C CA . LEU A 1 7 ? -7.296 0.283 -4.994 1.00 0.00 7 LEU A CA 11
ATOM 13045 C C . LEU A 1 7 ? -7.863 -0.498 -6.175 1.00 0.00 7 LEU A C 11
ATOM 13046 O O . LEU A 1 7 ? -8.627 -1.444 -5.982 1.00 0.00 7 LEU A O 11
ATOM 13062 N N . SER A 1 8 ? -7.531 -0.075 -7.390 1.00 0.00 8 SER A N 11
ATOM 13063 C CA . SER A 1 8 ? -8.055 -0.705 -8.588 1.00 0.00 8 SER A CA 11
ATOM 13064 C C . SER A 1 8 ? -7.462 -2.100 -8.842 1.00 0.00 8 SER A C 11
ATOM 13065 O O . SER A 1 8 ? -7.394 -2.927 -7.934 1.00 0.00 8 SER A O 11
ATOM 13073 N N . ASP A 1 9 ? -7.081 -2.364 -10.088 1.00 0.00 9 ASP A N 11
ATOM 13074 C CA . ASP A 1 9 ? -6.547 -3.665 -10.483 1.00 0.00 9 ASP A CA 11
ATOM 13075 C C . ASP A 1 9 ? -5.026 -3.668 -10.601 1.00 0.00 9 ASP A C 11
ATOM 13076 O O . ASP A 1 9 ? -4.373 -4.631 -10.201 1.00 0.00 9 ASP A O 11
ATOM 13085 N N . GLN A 1 10 ? -4.472 -2.598 -11.166 1.00 0.00 10 GLN A N 11
ATOM 13086 C CA . GLN A 1 10 ? -3.031 -2.465 -11.364 1.00 0.00 10 GLN A CA 11
ATOM 13087 C C . GLN A 1 10 ? -2.294 -2.197 -10.045 1.00 0.00 10 GLN A C 11
ATOM 13088 O O . GLN A 1 10 ? -1.335 -1.426 -9.997 1.00 0.00 10 GLN A O 11
ATOM 13102 N N . THR A 1 11 ? -2.744 -2.863 -8.987 1.00 0.00 11 THR A N 11
ATOM 13103 C CA . THR A 1 11 ? -2.146 -2.736 -7.665 1.00 0.00 11 THR A CA 11
ATOM 13104 C C . THR A 1 11 ? -2.483 -3.891 -6.728 1.00 0.00 11 THR A C 11
ATOM 13105 O O . THR A 1 11 ? -1.590 -4.427 -6.076 1.00 0.00 11 THR A O 11
ATOM 13116 N N . LEU A 1 12 ? -3.736 -4.328 -6.710 1.00 0.00 12 LEU A N 11
ATOM 13117 C CA . LEU A 1 12 ? -4.113 -5.484 -5.905 1.00 0.00 12 LEU A CA 11
ATOM 13118 C C . LEU A 1 12 ? -3.456 -6.677 -6.562 1.00 0.00 12 LEU A C 11
ATOM 13119 O O . LEU A 1 12 ? -2.869 -7.540 -5.909 1.00 0.00 12 LEU A O 11
ATOM 13135 N N . GLU A 1 13 ? -3.515 -6.648 -7.893 1.00 0.00 13 GLU A N 11
ATOM 13136 C CA . GLU A 1 13 ? -2.880 -7.651 -8.727 1.00 0.00 13 GLU A CA 11
ATOM 13137 C C . GLU A 1 13 ? -1.378 -7.533 -8.544 1.00 0.00 13 GLU A C 11
ATOM 13138 O O . GLU A 1 13 ? -0.664 -8.529 -8.459 1.00 0.00 13 GLU A O 11
ATOM 13150 N N . ASP A 1 14 ? -0.925 -6.277 -8.462 1.00 0.00 14 ASP A N 11
ATOM 13151 C CA . ASP A 1 14 ? 0.476 -5.959 -8.254 1.00 0.00 14 ASP A CA 11
ATOM 13152 C C . ASP A 1 14 ? 1.022 -6.804 -7.101 1.00 0.00 14 ASP A C 11
ATOM 13153 O O . ASP A 1 14 ? 2.166 -7.253 -7.129 1.00 0.00 14 ASP A O 11
ATOM 13162 N N . LEU A 1 15 ? 0.169 -7.018 -6.092 1.00 0.00 15 LEU A N 11
ATOM 13163 C CA . LEU A 1 15 ? 0.497 -7.802 -4.914 1.00 0.00 15 LEU A CA 11
ATOM 13164 C C . LEU A 1 15 ? 0.398 -9.315 -5.151 1.00 0.00 15 LEU A C 11
ATOM 13165 O O . LEU A 1 15 ? 0.160 -10.079 -4.215 1.00 0.00 15 LEU A O 11
ATOM 13181 N N . GLU A 1 16 ? 0.591 -9.748 -6.395 1.00 0.00 16 GLU A N 11
ATOM 13182 C CA . GLU A 1 16 ? 0.539 -11.167 -6.732 1.00 0.00 16 GLU A CA 11
ATOM 13183 C C . GLU A 1 16 ? 1.956 -11.713 -6.855 1.00 0.00 16 GLU A C 11
ATOM 13184 O O . GLU A 1 16 ? 2.344 -12.626 -6.127 1.00 0.00 16 GLU A O 11
ATOM 13196 N N . LYS A 1 17 ? 2.730 -11.127 -7.770 1.00 0.00 17 LYS A N 11
ATOM 13197 C CA . LYS A 1 17 ? 4.108 -11.522 -7.986 1.00 0.00 17 LYS A CA 11
ATOM 13198 C C . LYS A 1 17 ? 5.041 -10.915 -6.930 1.00 0.00 17 LYS A C 11
ATOM 13199 O O . LYS A 1 17 ? 6.231 -11.233 -6.894 1.00 0.00 17 LYS A O 11
ATOM 13218 N N . MET A 1 18 ? 4.499 -10.041 -6.069 1.00 0.00 18 MET A N 11
ATOM 13219 C CA . MET A 1 18 ? 5.290 -9.405 -5.020 1.00 0.00 18 MET A CA 11
ATOM 13220 C C . MET A 1 18 ? 5.053 -10.085 -3.673 1.00 0.00 18 MET A C 11
ATOM 13221 O O . MET A 1 18 ? 5.967 -10.684 -3.120 1.00 0.00 18 MET A O 11
ATOM 13235 N N . ALA A 1 19 ? 3.814 -9.959 -3.166 1.00 0.00 19 ALA A N 11
ATOM 13236 C CA . ALA A 1 19 ? 3.381 -10.518 -1.858 1.00 0.00 19 ALA A CA 11
ATOM 13237 C C . ALA A 1 19 ? 4.130 -11.769 -1.456 1.00 0.00 19 ALA A C 11
ATOM 13238 O O . ALA A 1 19 ? 4.347 -12.005 -0.281 1.00 0.00 19 ALA A O 11
ATOM 13245 N N . ARG A 1 20 ? 4.534 -12.569 -2.413 1.00 0.00 20 ARG A N 11
ATOM 13246 C CA . ARG A 1 20 ? 5.297 -13.759 -2.093 1.00 0.00 20 ARG A CA 11
ATOM 13247 C C . ARG A 1 20 ? 6.626 -13.361 -1.431 1.00 0.00 20 ARG A C 11
ATOM 13248 O O . ARG A 1 20 ? 6.654 -12.445 -0.611 1.00 0.00 20 ARG A O 11
ATOM 13269 N N . ARG A 1 21 ? 7.720 -14.028 -1.763 1.00 0.00 21 ARG A N 11
ATOM 13270 C CA . ARG A 1 21 ? 9.017 -13.695 -1.194 1.00 0.00 21 ARG A CA 11
ATOM 13271 C C . ARG A 1 21 ? 9.239 -12.170 -1.098 1.00 0.00 21 ARG A C 11
ATOM 13272 O O . ARG A 1 21 ? 10.054 -11.705 -0.301 1.00 0.00 21 ARG A O 11
ATOM 13293 N N . GLU A 1 22 ? 8.530 -11.409 -1.946 1.00 0.00 22 GLU A N 11
ATOM 13294 C CA . GLU A 1 22 ? 8.662 -9.949 -2.001 1.00 0.00 22 GLU A CA 11
ATOM 13295 C C . GLU A 1 22 ? 7.566 -9.169 -1.283 1.00 0.00 22 GLU A C 11
ATOM 13296 O O . GLU A 1 22 ? 7.709 -7.956 -1.136 1.00 0.00 22 GLU A O 11
ATOM 13308 N N . GLY A 1 23 ? 6.453 -9.782 -0.889 1.00 0.00 23 GLY A N 11
ATOM 13309 C CA . GLY A 1 23 ? 5.429 -8.952 -0.288 1.00 0.00 23 GLY A CA 11
ATOM 13310 C C . GLY A 1 23 ? 4.665 -9.540 0.868 1.00 0.00 23 GLY A C 11
ATOM 13311 O O . GLY A 1 23 ? 3.638 -8.987 1.236 1.00 0.00 23 GLY A O 11
ATOM 13315 N N . LEU A 1 24 ? 5.154 -10.596 1.505 1.00 0.00 24 LEU A N 11
ATOM 13316 C CA . LEU A 1 24 ? 4.453 -11.109 2.671 1.00 0.00 24 LEU A CA 11
ATOM 13317 C C . LEU A 1 24 ? 2.976 -11.388 2.404 1.00 0.00 24 LEU A C 11
ATOM 13318 O O . LEU A 1 24 ? 2.521 -11.467 1.263 1.00 0.00 24 LEU A O 11
ATOM 13334 N N . SER A 1 25 ? 2.234 -11.498 3.491 1.00 0.00 25 SER A N 11
ATOM 13335 C CA . SER A 1 25 ? 0.782 -11.726 3.413 1.00 0.00 25 SER A CA 11
ATOM 13336 C C . SER A 1 25 ? 0.111 -10.550 2.687 1.00 0.00 25 SER A C 11
ATOM 13337 O O . SER A 1 25 ? 0.710 -9.485 2.562 1.00 0.00 25 SER A O 11
ATOM 13345 N N . LYS A 1 26 ? -1.115 -10.748 2.184 1.00 0.00 26 LYS A N 11
ATOM 13346 C CA . LYS A 1 26 ? -1.819 -9.678 1.444 1.00 0.00 26 LYS A CA 11
ATOM 13347 C C . LYS A 1 26 ? -1.793 -8.344 2.201 1.00 0.00 26 LYS A C 11
ATOM 13348 O O . LYS A 1 26 ? -1.583 -7.292 1.595 1.00 0.00 26 LYS A O 11
ATOM 13367 N N . SER A 1 27 ? -1.994 -8.385 3.522 1.00 0.00 27 SER A N 11
ATOM 13368 C CA . SER A 1 27 ? -1.976 -7.169 4.335 1.00 0.00 27 SER A CA 11
ATOM 13369 C C . SER A 1 27 ? -0.548 -6.701 4.560 1.00 0.00 27 SER A C 11
ATOM 13370 O O . SER A 1 27 ? -0.220 -5.547 4.291 1.00 0.00 27 SER A O 11
ATOM 13378 N N . GLU A 1 28 ? 0.304 -7.607 5.026 1.00 0.00 28 GLU A N 11
ATOM 13379 C CA . GLU A 1 28 ? 1.709 -7.280 5.254 1.00 0.00 28 GLU A CA 11
ATOM 13380 C C . GLU A 1 28 ? 2.327 -6.717 3.971 1.00 0.00 28 GLU A C 11
ATOM 13381 O O . GLU A 1 28 ? 3.200 -5.855 4.033 1.00 0.00 28 GLU A O 11
ATOM 13393 N N . MET A 1 29 ? 1.829 -7.181 2.812 1.00 0.00 29 MET A N 11
ATOM 13394 C CA . MET A 1 29 ? 2.277 -6.709 1.516 1.00 0.00 29 MET A CA 11
ATOM 13395 C C . MET A 1 29 ? 1.918 -5.249 1.377 1.00 0.00 29 MET A C 11
ATOM 13396 O O . MET A 1 29 ? 2.707 -4.395 1.003 1.00 0.00 29 MET A O 11
ATOM 13410 N N . ILE A 1 30 ? 0.686 -4.996 1.666 1.00 0.00 30 ILE A N 11
ATOM 13411 C CA . ILE A 1 30 ? 0.126 -3.714 1.560 1.00 0.00 30 ILE A CA 11
ATOM 13412 C C . ILE A 1 30 ? 0.725 -2.719 2.561 1.00 0.00 30 ILE A C 11
ATOM 13413 O O . ILE A 1 30 ? 0.671 -1.507 2.346 1.00 0.00 30 ILE A O 11
ATOM 13429 N N . ASN A 1 31 ? 1.352 -3.240 3.615 1.00 0.00 31 ASN A N 11
ATOM 13430 C CA . ASN A 1 31 ? 2.025 -2.395 4.598 1.00 0.00 31 ASN A CA 11
ATOM 13431 C C . ASN A 1 31 ? 3.395 -1.958 4.047 1.00 0.00 31 ASN A C 11
ATOM 13432 O O . ASN A 1 31 ? 3.703 -0.765 4.013 1.00 0.00 31 ASN A O 11
ATOM 13443 N N . VAL A 1 32 ? 4.193 -2.937 3.589 1.00 0.00 32 VAL A N 11
ATOM 13444 C CA . VAL A 1 32 ? 5.502 -2.686 3.006 1.00 0.00 32 VAL A CA 11
ATOM 13445 C C . VAL A 1 32 ? 5.384 -1.680 1.900 1.00 0.00 32 VAL A C 11
ATOM 13446 O O . VAL A 1 32 ? 6.250 -0.844 1.704 1.00 0.00 32 VAL A O 11
ATOM 13459 N N . ALA A 1 33 ? 4.281 -1.787 1.195 1.00 0.00 33 ALA A N 11
ATOM 13460 C CA . ALA A 1 33 ? 3.950 -0.901 0.096 1.00 0.00 33 ALA A CA 11
ATOM 13461 C C . ALA A 1 33 ? 4.394 0.511 0.382 1.00 0.00 33 ALA A C 11
ATOM 13462 O O . ALA A 1 33 ? 4.999 1.176 -0.459 1.00 0.00 33 ALA A O 11
ATOM 13469 N N . LEU A 1 34 ? 4.060 0.964 1.580 1.00 0.00 34 LEU A N 11
ATOM 13470 C CA . LEU A 1 34 ? 4.378 2.300 1.996 1.00 0.00 34 LEU A CA 11
ATOM 13471 C C . LEU A 1 34 ? 5.801 2.407 2.544 1.00 0.00 34 LEU A C 11
ATOM 13472 O O . LEU A 1 34 ? 6.411 3.477 2.510 1.00 0.00 34 LEU A O 11
ATOM 13488 N N . GLN A 1 35 ? 6.320 1.286 3.044 1.00 0.00 35 GLN A N 11
ATOM 13489 C CA . GLN A 1 35 ? 7.660 1.223 3.597 1.00 0.00 35 GLN A CA 11
ATOM 13490 C C . GLN A 1 35 ? 8.726 0.911 2.517 1.00 0.00 35 GLN A C 11
ATOM 13491 O O . GLN A 1 35 ? 9.924 0.987 2.796 1.00 0.00 35 GLN A O 11
ATOM 13505 N N . HIS A 1 36 ? 8.292 0.556 1.291 1.00 0.00 36 HIS A N 11
ATOM 13506 C CA . HIS A 1 36 ? 9.216 0.234 0.202 1.00 0.00 36 HIS A CA 11
ATOM 13507 C C . HIS A 1 36 ? 8.807 0.868 -1.150 1.00 0.00 36 HIS A C 11
ATOM 13508 O O . HIS A 1 36 ? 9.224 0.401 -2.212 1.00 0.00 36 HIS A O 11
ATOM 13523 N N . TYR A 1 37 ? 8.008 1.940 -1.096 1.00 0.00 37 TYR A N 11
ATOM 13524 C CA . TYR A 1 37 ? 7.549 2.661 -2.296 1.00 0.00 37 TYR A CA 11
ATOM 13525 C C . TYR A 1 37 ? 8.556 3.757 -2.691 1.00 0.00 37 TYR A C 11
ATOM 13526 O O . TYR A 1 37 ? 9.083 4.461 -1.825 1.00 0.00 37 TYR A O 11
ATOM 13544 N N . LYS A 1 38 ? 8.787 3.924 -4.001 1.00 0.00 38 LYS A N 11
ATOM 13545 C CA . LYS A 1 38 ? 9.684 4.957 -4.500 1.00 0.00 38 LYS A CA 11
ATOM 13546 C C . LYS A 1 38 ? 9.003 5.826 -5.557 1.00 0.00 38 LYS A C 11
ATOM 13547 O O . LYS A 1 38 ? 9.020 7.066 -5.399 1.00 0.00 38 LYS A O 11
ATOM 13567 N N . ARG B 1 1 ? -11.282 -0.834 -6.529 1.00 0.00 1 ARG B N 11
ATOM 13568 C CA . ARG B 1 1 ? -11.817 -1.912 -5.647 1.00 0.00 1 ARG B CA 11
ATOM 13569 C C . ARG B 1 1 ? -11.688 -1.546 -4.170 1.00 0.00 1 ARG B C 11
ATOM 13570 O O . ARG B 1 1 ? -10.625 -1.110 -3.722 1.00 0.00 1 ARG B O 11
ATOM 13593 N N . TRP B 1 2 ? -12.763 -1.756 -3.411 1.00 0.00 2 TRP B N 11
ATOM 13594 C CA . TRP B 1 2 ? -12.748 -1.482 -1.984 1.00 0.00 2 TRP B CA 11
ATOM 13595 C C . TRP B 1 2 ? -12.192 -2.697 -1.251 1.00 0.00 2 TRP B C 11
ATOM 13596 O O . TRP B 1 2 ? -12.702 -3.809 -1.403 1.00 0.00 2 TRP B O 11
ATOM 13617 N N . LEU B 1 3 ? -11.134 -2.485 -0.479 1.00 0.00 3 LEU B N 11
ATOM 13618 C CA . LEU B 1 3 ? -10.491 -3.577 0.255 1.00 0.00 3 LEU B CA 11
ATOM 13619 C C . LEU B 1 3 ? -10.308 -3.240 1.733 1.00 0.00 3 LEU B C 11
ATOM 13620 O O . LEU B 1 3 ? -10.105 -2.081 2.097 1.00 0.00 3 LEU B O 11
ATOM 13636 N N . CYS B 1 4 ? -10.365 -4.274 2.576 1.00 0.00 4 CYS B N 11
ATOM 13637 C CA . CYS B 1 4 ? -10.190 -4.113 4.023 1.00 0.00 4 CYS B CA 11
ATOM 13638 C C . CYS B 1 4 ? -9.230 -5.180 4.550 1.00 0.00 4 CYS B C 11
ATOM 13639 O O . CYS B 1 4 ? -9.475 -6.376 4.378 1.00 0.00 4 CYS B O 11
ATOM 13646 N N . ILE B 1 5 ? -8.126 -4.747 5.169 1.00 0.00 5 ILE B N 11
ATOM 13647 C CA . ILE B 1 5 ? -7.124 -5.689 5.687 1.00 0.00 5 ILE B CA 11
ATOM 13648 C C . ILE B 1 5 ? -6.410 -5.145 6.936 1.00 0.00 5 ILE B C 11
ATOM 13649 O O . ILE B 1 5 ? -6.735 -4.057 7.418 1.00 0.00 5 ILE B O 11
ATOM 13665 N N . TRP B 1 6 ? -5.477 -5.935 7.492 1.00 0.00 6 TRP B N 11
ATOM 13666 C CA . TRP B 1 6 ? -4.771 -5.550 8.728 1.00 0.00 6 TRP B CA 11
ATOM 13667 C C . TRP B 1 6 ? -3.397 -4.906 8.498 1.00 0.00 6 TRP B C 11
ATOM 13668 O O . TRP B 1 6 ? -2.397 -5.592 8.276 1.00 0.00 6 TRP B O 11
ATOM 13689 N N . LEU B 1 7 ? -3.369 -3.577 8.619 1.00 0.00 7 LEU B N 11
ATOM 13690 C CA . LEU B 1 7 ? -2.148 -2.776 8.499 1.00 0.00 7 LEU B CA 11
ATOM 13691 C C . LEU B 1 7 ? -2.036 -1.906 9.740 1.00 0.00 7 LEU B C 11
ATOM 13692 O O . LEU B 1 7 ? -2.903 -1.074 9.989 1.00 0.00 7 LEU B O 11
ATOM 13708 N N . SER B 1 8 ? -0.989 -2.110 10.529 1.00 0.00 8 SER B N 11
ATOM 13709 C CA . SER B 1 8 ? -0.807 -1.355 11.748 1.00 0.00 8 SER B CA 11
ATOM 13710 C C . SER B 1 8 ? -0.383 0.085 11.453 1.00 0.00 8 SER B C 11
ATOM 13711 O O . SER B 1 8 ? -0.765 0.663 10.435 1.00 0.00 8 SER B O 11
ATOM 13719 N N . ASP B 1 9 ? 0.390 0.658 12.359 1.00 0.00 9 ASP B N 11
ATOM 13720 C CA . ASP B 1 9 ? 0.855 2.026 12.231 1.00 0.00 9 ASP B CA 11
ATOM 13721 C C . ASP B 1 9 ? 2.261 2.080 11.622 1.00 0.00 9 ASP B C 11
ATOM 13722 O O . ASP B 1 9 ? 2.629 1.195 10.847 1.00 0.00 9 ASP B O 11
ATOM 13731 N N . GLN B 1 10 ? 3.047 3.108 11.985 1.00 0.00 10 GLN B N 11
ATOM 13732 C CA . GLN B 1 10 ? 4.397 3.283 11.500 1.00 0.00 10 GLN B CA 11
ATOM 13733 C C . GLN B 1 10 ? 4.558 2.834 10.047 1.00 0.00 10 GLN B C 11
ATOM 13734 O O . GLN B 1 10 ? 5.548 2.196 9.683 1.00 0.00 10 GLN B O 11
ATOM 13748 N N . THR B 1 11 ? 3.575 3.205 9.219 1.00 0.00 11 THR B N 11
ATOM 13749 C CA . THR B 1 11 ? 3.592 2.876 7.795 1.00 0.00 11 THR B CA 11
ATOM 13750 C C . THR B 1 11 ? 2.473 3.549 7.007 1.00 0.00 11 THR B C 11
ATOM 13751 O O . THR B 1 11 ? 2.728 4.165 5.973 1.00 0.00 11 THR B O 11
ATOM 13762 N N . LEU B 1 12 ? 1.259 3.489 7.527 1.00 0.00 12 LEU B N 11
ATOM 13763 C CA . LEU B 1 12 ? 0.123 4.154 6.902 1.00 0.00 12 LEU B CA 11
ATOM 13764 C C . LEU B 1 12 ? 0.278 5.637 7.171 1.00 0.00 12 LEU B C 11
ATOM 13765 O O . LEU B 1 12 ? 0.034 6.487 6.315 1.00 0.00 12 LEU B O 11
ATOM 13781 N N . GLU B 1 13 ? 0.728 5.905 8.392 1.00 0.00 13 GLU B N 11
ATOM 13782 C CA . GLU B 1 13 ? 0.993 7.246 8.875 1.00 0.00 13 GLU B CA 11
ATOM 13783 C C . GLU B 1 13 ? 2.435 7.634 8.563 1.00 0.00 13 GLU B C 11
ATOM 13784 O O . GLU B 1 13 ? 2.736 8.791 8.269 1.00 0.00 13 GLU B O 11
ATOM 13796 N N . ASP B 1 14 ? 3.316 6.634 8.659 1.00 0.00 14 ASP B N 11
ATOM 13797 C CA . ASP B 1 14 ? 4.748 6.796 8.421 1.00 0.00 14 ASP B CA 11
ATOM 13798 C C . ASP B 1 14 ? 5.038 7.559 7.135 1.00 0.00 14 ASP B C 11
ATOM 13799 O O . ASP B 1 14 ? 6.101 8.168 7.000 1.00 0.00 14 ASP B O 11
ATOM 13808 N N . LEU B 1 15 ? 4.105 7.513 6.183 1.00 0.00 15 LEU B N 11
ATOM 13809 C CA . LEU B 1 15 ? 4.289 8.185 4.914 1.00 0.00 15 LEU B CA 11
ATOM 13810 C C . LEU B 1 15 ? 3.911 9.663 4.954 1.00 0.00 15 LEU B C 11
ATOM 13811 O O . LEU B 1 15 ? 3.447 10.218 3.955 1.00 0.00 15 LEU B O 11
ATOM 13827 N N . GLU B 1 16 ? 4.147 10.313 6.091 1.00 0.00 16 GLU B N 11
ATOM 13828 C CA . GLU B 1 16 ? 3.863 11.740 6.220 1.00 0.00 16 GLU B CA 11
ATOM 13829 C C . GLU B 1 16 ? 4.558 12.522 5.098 1.00 0.00 16 GLU B C 11
ATOM 13830 O O . GLU B 1 16 ? 4.092 13.586 4.694 1.00 0.00 16 GLU B O 11
ATOM 13842 N N . LYS B 1 17 ? 5.683 11.981 4.608 1.00 0.00 17 LYS B N 11
ATOM 13843 C CA . LYS B 1 17 ? 6.455 12.601 3.551 1.00 0.00 17 LYS B CA 11
ATOM 13844 C C . LYS B 1 17 ? 6.140 12.017 2.162 1.00 0.00 17 LYS B C 11
ATOM 13845 O O . LYS B 1 17 ? 6.644 12.519 1.157 1.00 0.00 17 LYS B O 11
ATOM 13864 N N . MET B 1 18 ? 5.317 10.960 2.099 1.00 0.00 18 MET B N 11
ATOM 13865 C CA . MET B 1 18 ? 4.967 10.342 0.820 1.00 0.00 18 MET B CA 11
ATOM 13866 C C . MET B 1 18 ? 3.714 11.001 0.228 1.00 0.00 18 MET B C 11
ATOM 13867 O O . MET B 1 18 ? 3.823 11.856 -0.642 1.00 0.00 18 MET B O 11
ATOM 13881 N N . ALA B 1 19 ? 2.533 10.599 0.716 1.00 0.00 19 ALA B N 11
ATOM 13882 C CA . ALA B 1 19 ? 1.252 11.142 0.246 1.00 0.00 19 ALA B CA 11
ATOM 13883 C C . ALA B 1 19 ? 1.258 12.672 0.218 1.00 0.00 19 ALA B C 11
ATOM 13884 O O . ALA B 1 19 ? 0.791 13.277 -0.738 1.00 0.00 19 ALA B O 11
ATOM 13891 N N . ARG B 1 20 ? 1.779 13.296 1.277 1.00 0.00 20 ARG B N 11
ATOM 13892 C CA . ARG B 1 20 ? 1.828 14.752 1.362 1.00 0.00 20 ARG B CA 11
ATOM 13893 C C . ARG B 1 20 ? 2.688 15.351 0.268 1.00 0.00 20 ARG B C 11
ATOM 13894 O O . ARG B 1 20 ? 2.186 16.010 -0.643 1.00 0.00 20 ARG B O 11
ATOM 13915 N N . ARG B 1 21 ? 3.978 15.111 0.371 1.00 0.00 21 ARG B N 11
ATOM 13916 C CA . ARG B 1 21 ? 4.945 15.599 -0.595 1.00 0.00 21 ARG B CA 11
ATOM 13917 C C . ARG B 1 21 ? 4.536 15.217 -2.022 1.00 0.00 21 ARG B C 11
ATOM 13918 O O . ARG B 1 21 ? 4.797 15.954 -2.974 1.00 0.00 21 ARG B O 11
ATOM 13939 N N . GLU B 1 22 ? 3.887 14.057 -2.148 1.00 0.00 22 GLU B N 11
ATOM 13940 C CA . GLU B 1 22 ? 3.422 13.551 -3.442 1.00 0.00 22 GLU B CA 11
ATOM 13941 C C . GLU B 1 22 ? 2.055 14.124 -3.826 1.00 0.00 22 GLU B C 11
ATOM 13942 O O . GLU B 1 22 ? 1.605 13.937 -4.958 1.00 0.00 22 GLU B O 11
ATOM 13954 N N . GLY B 1 23 ? 1.376 14.788 -2.881 1.00 0.00 23 GLY B N 11
ATOM 13955 C CA . GLY B 1 23 ? 0.054 15.321 -3.162 1.00 0.00 23 GLY B CA 11
ATOM 13956 C C . GLY B 1 23 ? -0.983 14.210 -3.247 1.00 0.00 23 GLY B C 11
ATOM 13957 O O . GLY B 1 23 ? -2.120 14.437 -3.665 1.00 0.00 23 GLY B O 11
ATOM 13961 N N . LEU B 1 24 ? -0.571 13.001 -2.851 1.00 0.00 24 LEU B N 11
ATOM 13962 C CA . LEU B 1 24 ? -1.424 11.827 -2.874 1.00 0.00 24 LEU B CA 11
ATOM 13963 C C . LEU B 1 24 ? -2.306 11.750 -1.632 1.00 0.00 24 LEU B C 11
ATOM 13964 O O . LEU B 1 24 ? -2.056 12.410 -0.620 1.00 0.00 24 LEU B O 11
ATOM 13980 N N . SER B 1 25 ? -3.310 10.898 -1.726 1.00 0.00 25 SER B N 11
ATOM 13981 C CA . SER B 1 25 ? -4.242 10.643 -0.631 1.00 0.00 25 SER B CA 11
ATOM 13982 C C . SER B 1 25 ? -3.956 9.259 -0.040 1.00 0.00 25 SER B C 11
ATOM 13983 O O . SER B 1 25 ? -3.254 8.465 -0.657 1.00 0.00 25 SER B O 11
ATOM 13991 N N . LYS B 1 26 ? -4.485 8.977 1.153 1.00 0.00 26 LYS B N 11
ATOM 13992 C CA . LYS B 1 26 ? -4.261 7.677 1.817 1.00 0.00 26 LYS B CA 11
ATOM 13993 C C . LYS B 1 26 ? -4.358 6.494 0.835 1.00 0.00 26 LYS B C 11
ATOM 13994 O O . LYS B 1 26 ? -3.603 5.530 0.956 1.00 0.00 26 LYS B O 11
ATOM 14013 N N . SER B 1 27 ? -5.287 6.571 -0.129 1.00 0.00 27 SER B N 11
ATOM 14014 C CA . SER B 1 27 ? -5.471 5.502 -1.115 1.00 0.00 27 SER B CA 11
ATOM 14015 C C . SER B 1 27 ? -4.473 5.618 -2.258 1.00 0.00 27 SER B C 11
ATOM 14016 O O . SER B 1 27 ? -3.716 4.684 -2.514 1.00 0.00 27 SER B O 11
ATOM 14024 N N . GLU B 1 28 ? -4.463 6.766 -2.936 1.00 0.00 28 GLU B N 11
ATOM 14025 C CA . GLU B 1 28 ? -3.529 6.990 -4.041 1.00 0.00 28 GLU B CA 11
ATOM 14026 C C . GLU B 1 28 ? -2.075 6.885 -3.555 1.00 0.00 28 GLU B C 11
ATOM 14027 O O . GLU B 1 28 ? -1.151 6.743 -4.354 1.00 0.00 28 GLU B O 11
ATOM 14039 N N . MET B 1 29 ? -1.903 6.914 -2.229 1.00 0.00 29 MET B N 11
ATOM 14040 C CA . MET B 1 29 ? -0.626 6.784 -1.571 1.00 0.00 29 MET B CA 11
ATOM 14041 C C . MET B 1 29 ? -0.255 5.314 -1.541 1.00 0.00 29 MET B C 11
ATOM 14042 O O . MET B 1 29 ? 0.871 4.905 -1.817 1.00 0.00 29 MET B O 11
ATOM 14056 N N . ILE B 1 30 ? -1.246 4.552 -1.156 1.00 0.00 30 ILE B N 11
ATOM 14057 C CA . ILE B 1 30 ? -1.163 3.148 -0.984 1.00 0.00 30 ILE B CA 11
ATOM 14058 C C . ILE B 1 30 ? -1.217 2.361 -2.306 1.00 0.00 30 ILE B C 11
ATOM 14059 O O . ILE B 1 30 ? -0.582 1.312 -2.426 1.00 0.00 30 ILE B O 11
ATOM 14075 N N . ASN B 1 31 ? -1.933 2.887 -3.300 1.00 0.00 31 ASN B N 11
ATOM 14076 C CA . ASN B 1 31 ? -2.015 2.247 -4.620 1.00 0.00 31 ASN B CA 11
ATOM 14077 C C . ASN B 1 31 ? -0.661 2.338 -5.309 1.00 0.00 31 ASN B C 11
ATOM 14078 O O . ASN B 1 31 ? -0.130 1.364 -5.847 1.00 0.00 31 ASN B O 11
ATOM 14089 N N . VAL B 1 32 ? -0.143 3.551 -5.273 1.00 0.00 32 VAL B N 11
ATOM 14090 C CA . VAL B 1 32 ? 1.114 3.930 -5.850 1.00 0.00 32 VAL B CA 11
ATOM 14091 C C . VAL B 1 32 ? 2.247 3.140 -5.251 1.00 0.00 32 VAL B C 11
ATOM 14092 O O . VAL B 1 32 ? 3.147 2.679 -5.955 1.00 0.00 32 VAL B O 11
ATOM 14105 N N . ALA B 1 33 ? 2.187 2.996 -3.949 1.00 0.00 33 ALA B N 11
ATOM 14106 C CA . ALA B 1 33 ? 3.196 2.265 -3.215 1.00 0.00 33 ALA B CA 11
ATOM 14107 C C . ALA B 1 33 ? 3.535 0.938 -3.875 1.00 0.00 33 ALA B C 11
ATOM 14108 O O . ALA B 1 33 ? 4.675 0.474 -3.799 1.00 0.00 33 ALA B O 11
ATOM 14115 N N . LEU B 1 34 ? 2.531 0.306 -4.484 1.00 0.00 34 LEU B N 11
ATOM 14116 C CA . LEU B 1 34 ? 2.732 -0.984 -5.100 1.00 0.00 34 LEU B CA 11
ATOM 14117 C C . LEU B 1 34 ? 3.177 -0.888 -6.557 1.00 0.00 34 LEU B C 11
ATOM 14118 O O . LEU B 1 34 ? 3.851 -1.788 -7.061 1.00 0.00 34 LEU B O 11
ATOM 14134 N N . GLN B 1 35 ? 2.781 0.190 -7.239 1.00 0.00 35 GLN B N 11
ATOM 14135 C CA . GLN B 1 35 ? 3.126 0.368 -8.642 1.00 0.00 35 GLN B CA 11
ATOM 14136 C C . GLN B 1 35 ? 4.594 0.768 -8.842 1.00 0.00 35 GLN B C 11
ATOM 14137 O O . GLN B 1 35 ? 5.095 0.727 -9.968 1.00 0.00 35 GLN B O 11
ATOM 14151 N N . HIS B 1 36 ? 5.295 1.121 -7.755 1.00 0.00 36 HIS B N 11
ATOM 14152 C CA . HIS B 1 36 ? 6.719 1.482 -7.853 1.00 0.00 36 HIS B CA 11
ATOM 14153 C C . HIS B 1 36 ? 7.592 0.611 -6.947 1.00 0.00 36 HIS B C 11
ATOM 14154 O O . HIS B 1 36 ? 8.663 1.042 -6.512 1.00 0.00 36 HIS B O 11
ATOM 14169 N N . TYR B 1 37 ? 7.140 -0.613 -6.662 1.00 0.00 37 TYR B N 11
ATOM 14170 C CA . TYR B 1 37 ? 7.897 -1.519 -5.809 1.00 0.00 37 TYR B CA 11
ATOM 14171 C C . TYR B 1 37 ? 8.353 -2.769 -6.572 1.00 0.00 37 TYR B C 11
ATOM 14172 O O . TYR B 1 37 ? 7.723 -3.182 -7.548 1.00 0.00 37 TYR B O 11
ATOM 14190 N N . LYS B 1 38 ? 9.438 -3.379 -6.077 1.00 0.00 38 LYS B N 11
ATOM 14191 C CA . LYS B 1 38 ? 10.002 -4.595 -6.631 1.00 0.00 38 LYS B CA 11
ATOM 14192 C C . LYS B 1 38 ? 10.617 -4.370 -8.016 1.00 0.00 38 LYS B C 11
ATOM 14193 O O . LYS B 1 38 ? 11.862 -4.358 -8.109 1.00 0.00 38 LYS B O 11
ATOM 14213 N N . ARG A 1 1 ? -3.336 -2.050 11.983 1.00 0.00 1 ARG A N 12
ATOM 14214 C CA . ARG A 1 1 ? -4.774 -1.656 12.053 1.00 0.00 1 ARG A CA 12
ATOM 14215 C C . ARG A 1 1 ? -5.550 -2.141 10.840 1.00 0.00 1 ARG A C 12
ATOM 14216 O O . ARG A 1 1 ? -4.965 -2.532 9.828 1.00 0.00 1 ARG A O 12
ATOM 14239 N N . TRP A 1 2 ? -6.871 -2.073 10.938 1.00 0.00 2 TRP A N 12
ATOM 14240 C CA . TRP A 1 2 ? -7.734 -2.466 9.836 1.00 0.00 2 TRP A CA 12
ATOM 14241 C C . TRP A 1 2 ? -8.357 -1.227 9.210 1.00 0.00 2 TRP A C 12
ATOM 14242 O O . TRP A 1 2 ? -9.203 -0.563 9.812 1.00 0.00 2 TRP A O 12
ATOM 14263 N N . LEU A 1 3 ? -7.903 -0.920 8.008 1.00 0.00 3 LEU A N 12
ATOM 14264 C CA . LEU A 1 3 ? -8.368 0.251 7.268 1.00 0.00 3 LEU A CA 12
ATOM 14265 C C . LEU A 1 3 ? -8.823 -0.130 5.859 1.00 0.00 3 LEU A C 12
ATOM 14266 O O . LEU A 1 3 ? -8.260 -1.031 5.237 1.00 0.00 3 LEU A O 12
ATOM 14282 N N . CYS A 1 4 ? -9.828 0.591 5.356 1.00 0.00 4 CYS A N 12
ATOM 14283 C CA . CYS A 1 4 ? -10.347 0.356 4.000 1.00 0.00 4 CYS A CA 12
ATOM 14284 C C . CYS A 1 4 ? -9.941 1.516 3.095 1.00 0.00 4 CYS A C 12
ATOM 14285 O O . CYS A 1 4 ? -9.979 2.675 3.513 1.00 0.00 4 CYS A O 12
ATOM 14292 N N . ILE A 1 5 ? -9.527 1.203 1.866 1.00 0.00 5 ILE A N 12
ATOM 14293 C CA . ILE A 1 5 ? -9.085 2.243 0.931 1.00 0.00 5 ILE A CA 12
ATOM 14294 C C . ILE A 1 5 ? -9.382 1.886 -0.538 1.00 0.00 5 ILE A C 12
ATOM 14295 O O . ILE A 1 5 ? -9.977 0.846 -0.825 1.00 0.00 5 ILE A O 12
ATOM 14311 N N . TRP A 1 6 ? -9.004 2.790 -1.457 1.00 0.00 6 TRP A N 12
ATOM 14312 C CA . TRP A 1 6 ? -9.271 2.615 -2.902 1.00 0.00 6 TRP A CA 12
ATOM 14313 C C . TRP A 1 6 ? -8.079 2.033 -3.689 1.00 0.00 6 TRP A C 12
ATOM 14314 O O . TRP A 1 6 ? -7.217 2.768 -4.174 1.00 0.00 6 TRP A O 12
ATOM 14335 N N . LEU A 1 7 ? -8.076 0.706 -3.842 1.00 0.00 7 LEU A N 12
ATOM 14336 C CA . LEU A 1 7 ? -7.044 -0.014 -4.601 1.00 0.00 7 LEU A CA 12
ATOM 14337 C C . LEU A 1 7 ? -7.730 -0.874 -5.659 1.00 0.00 7 LEU A C 12
ATOM 14338 O O . LEU A 1 7 ? -8.315 -1.911 -5.341 1.00 0.00 7 LEU A O 12
ATOM 14354 N N . SER A 1 8 ? -7.685 -0.421 -6.909 1.00 0.00 8 SER A N 12
ATOM 14355 C CA . SER A 1 8 ? -8.326 -1.115 -8.002 1.00 0.00 8 SER A CA 12
ATOM 14356 C C . SER A 1 8 ? -7.570 -2.369 -8.417 1.00 0.00 8 SER A C 12
ATOM 14357 O O . SER A 1 8 ? -6.573 -2.757 -7.807 1.00 0.00 8 SER A O 12
ATOM 14365 N N . ASP A 1 9 ? -8.084 -2.983 -9.466 1.00 0.00 9 ASP A N 12
ATOM 14366 C CA . ASP A 1 9 ? -7.533 -4.214 -10.032 1.00 0.00 9 ASP A CA 12
ATOM 14367 C C . ASP A 1 9 ? -6.044 -4.106 -10.336 1.00 0.00 9 ASP A C 12
ATOM 14368 O O . ASP A 1 9 ? -5.271 -4.987 -9.964 1.00 0.00 9 ASP A O 12
ATOM 14377 N N . GLN A 1 10 ? -5.650 -3.034 -11.020 1.00 0.00 10 GLN A N 12
ATOM 14378 C CA . GLN A 1 10 ? -4.255 -2.818 -11.383 1.00 0.00 10 GLN A CA 12
ATOM 14379 C C . GLN A 1 10 ? -3.306 -3.073 -10.207 1.00 0.00 10 GLN A C 12
ATOM 14380 O O . GLN A 1 10 ? -2.179 -3.530 -10.406 1.00 0.00 10 GLN A O 12
ATOM 14394 N N . THR A 1 11 ? -3.755 -2.754 -8.987 1.00 0.00 11 THR A N 12
ATOM 14395 C CA . THR A 1 11 ? -2.920 -2.931 -7.800 1.00 0.00 11 THR A CA 12
ATOM 14396 C C . THR A 1 11 ? -3.220 -4.180 -6.982 1.00 0.00 11 THR A C 12
ATOM 14397 O O . THR A 1 11 ? -2.338 -4.674 -6.282 1.00 0.00 11 THR A O 12
ATOM 14408 N N . LEU A 1 12 ? -4.416 -4.731 -7.102 1.00 0.00 12 LEU A N 12
ATOM 14409 C CA . LEU A 1 12 ? -4.726 -5.967 -6.397 1.00 0.00 12 LEU A CA 12
ATOM 14410 C C . LEU A 1 12 ? -3.942 -7.044 -7.108 1.00 0.00 12 LEU A C 12
ATOM 14411 O O . LEU A 1 12 ? -3.307 -7.901 -6.491 1.00 0.00 12 LEU A O 12
ATOM 14427 N N . GLU A 1 13 ? -3.931 -6.904 -8.433 1.00 0.00 13 GLU A N 12
ATOM 14428 C CA . GLU A 1 13 ? -3.156 -7.763 -9.305 1.00 0.00 13 GLU A CA 12
ATOM 14429 C C . GLU A 1 13 ? -1.689 -7.542 -8.979 1.00 0.00 13 GLU A C 12
ATOM 14430 O O . GLU A 1 13 ? -0.900 -8.482 -8.906 1.00 0.00 13 GLU A O 12
ATOM 14442 N N . ASP A 1 14 ? -1.356 -6.264 -8.754 1.00 0.00 14 ASP A N 12
ATOM 14443 C CA . ASP A 1 14 ? -0.015 -5.856 -8.390 1.00 0.00 14 ASP A CA 12
ATOM 14444 C C . ASP A 1 14 ? 0.459 -6.706 -7.209 1.00 0.00 14 ASP A C 12
ATOM 14445 O O . ASP A 1 14 ? 1.594 -7.180 -7.184 1.00 0.00 14 ASP A O 12
ATOM 14454 N N . LEU A 1 15 ? -0.443 -6.898 -6.238 1.00 0.00 15 LEU A N 12
ATOM 14455 C CA . LEU A 1 15 ? -0.173 -7.686 -5.051 1.00 0.00 15 LEU A CA 12
ATOM 14456 C C . LEU A 1 15 ? -0.444 -9.184 -5.246 1.00 0.00 15 LEU A C 12
ATOM 14457 O O . LEU A 1 15 ? -0.717 -9.901 -4.283 1.00 0.00 15 LEU A O 12
ATOM 14473 N N . GLU A 1 16 ? -0.347 -9.657 -6.487 1.00 0.00 16 GLU A N 12
ATOM 14474 C CA . GLU A 1 16 ? -0.550 -11.072 -6.792 1.00 0.00 16 GLU A CA 12
ATOM 14475 C C . GLU A 1 16 ? 0.799 -11.716 -7.091 1.00 0.00 16 GLU A C 12
ATOM 14476 O O . GLU A 1 16 ? 1.174 -12.711 -6.468 1.00 0.00 16 GLU A O 12
ATOM 14488 N N . LYS A 1 17 ? 1.536 -11.118 -8.030 1.00 0.00 17 LYS A N 12
ATOM 14489 C CA . LYS A 1 17 ? 2.850 -11.595 -8.400 1.00 0.00 17 LYS A CA 12
ATOM 14490 C C . LYS A 1 17 ? 3.878 -11.201 -7.338 1.00 0.00 17 LYS A C 12
ATOM 14491 O O . LYS A 1 17 ? 4.761 -11.991 -6.999 1.00 0.00 17 LYS A O 12
ATOM 14510 N N . MET A 1 18 ? 3.745 -9.977 -6.806 1.00 0.00 18 MET A N 12
ATOM 14511 C CA . MET A 1 18 ? 4.654 -9.482 -5.772 1.00 0.00 18 MET A CA 12
ATOM 14512 C C . MET A 1 18 ? 4.457 -10.252 -4.468 1.00 0.00 18 MET A C 12
ATOM 14513 O O . MET A 1 18 ? 5.311 -11.037 -4.074 1.00 0.00 18 MET A O 12
ATOM 14527 N N . ALA A 1 19 ? 3.314 -9.976 -3.820 1.00 0.00 19 ALA A N 12
ATOM 14528 C CA . ALA A 1 19 ? 2.905 -10.564 -2.523 1.00 0.00 19 ALA A CA 12
ATOM 14529 C C . ALA A 1 19 ? 3.469 -11.944 -2.259 1.00 0.00 19 ALA A C 12
ATOM 14530 O O . ALA A 1 19 ? 3.719 -12.300 -1.118 1.00 0.00 19 ALA A O 12
ATOM 14537 N N . ARG A 1 20 ? 3.666 -12.728 -3.288 1.00 0.00 20 ARG A N 12
ATOM 14538 C CA . ARG A 1 20 ? 4.215 -14.049 -3.090 1.00 0.00 20 ARG A CA 12
ATOM 14539 C C . ARG A 1 20 ? 5.655 -13.957 -2.569 1.00 0.00 20 ARG A C 12
ATOM 14540 O O . ARG A 1 20 ? 5.895 -13.356 -1.520 1.00 0.00 20 ARG A O 12
ATOM 14561 N N . ARG A 1 21 ? 6.610 -14.534 -3.275 1.00 0.00 21 ARG A N 12
ATOM 14562 C CA . ARG A 1 21 ? 7.995 -14.484 -2.859 1.00 0.00 21 ARG A CA 12
ATOM 14563 C C . ARG A 1 21 ? 8.460 -13.043 -2.611 1.00 0.00 21 ARG A C 12
ATOM 14564 O O . ARG A 1 21 ? 9.454 -12.812 -1.921 1.00 0.00 21 ARG A O 12
ATOM 14585 N N . GLU A 1 22 ? 7.760 -12.089 -3.230 1.00 0.00 22 GLU A N 12
ATOM 14586 C CA . GLU A 1 22 ? 8.117 -10.672 -3.141 1.00 0.00 22 GLU A CA 12
ATOM 14587 C C . GLU A 1 22 ? 7.188 -9.813 -2.300 1.00 0.00 22 GLU A C 12
ATOM 14588 O O . GLU A 1 22 ? 7.490 -8.635 -2.125 1.00 0.00 22 GLU A O 12
ATOM 14600 N N . GLY A 1 23 ? 6.048 -10.307 -1.822 1.00 0.00 23 GLY A N 12
ATOM 14601 C CA . GLY A 1 23 ? 5.205 -9.376 -1.102 1.00 0.00 23 GLY A CA 12
ATOM 14602 C C . GLY A 1 23 ? 4.439 -9.906 0.079 1.00 0.00 23 GLY A C 12
ATOM 14603 O O . GLY A 1 23 ? 3.511 -9.243 0.522 1.00 0.00 23 GLY A O 12
ATOM 14607 N N . LEU A 1 24 ? 4.828 -11.033 0.659 1.00 0.00 24 LEU A N 12
ATOM 14608 C CA . LEU A 1 24 ? 4.134 -11.484 1.854 1.00 0.00 24 LEU A CA 12
ATOM 14609 C C . LEU A 1 24 ? 2.621 -11.561 1.673 1.00 0.00 24 LEU A C 12
ATOM 14610 O O . LEU A 1 24 ? 2.095 -11.588 0.561 1.00 0.00 24 LEU A O 12
ATOM 14626 N N . SER A 1 25 ? 1.933 -11.557 2.800 1.00 0.00 25 SER A N 12
ATOM 14627 C CA . SER A 1 25 ? 0.463 -11.587 2.802 1.00 0.00 25 SER A CA 12
ATOM 14628 C C . SER A 1 25 ? -0.084 -10.309 2.149 1.00 0.00 25 SER A C 12
ATOM 14629 O O . SER A 1 25 ? 0.632 -9.316 2.047 1.00 0.00 25 SER A O 12
ATOM 14637 N N . LYS A 1 26 ? -1.342 -10.342 1.688 1.00 0.00 26 LYS A N 12
ATOM 14638 C CA . LYS A 1 26 ? -1.957 -9.174 1.024 1.00 0.00 26 LYS A CA 12
ATOM 14639 C C . LYS A 1 26 ? -1.693 -7.867 1.788 1.00 0.00 26 LYS A C 12
ATOM 14640 O O . LYS A 1 26 ? -1.458 -6.825 1.174 1.00 0.00 26 LYS A O 12
ATOM 14659 N N . SER A 1 27 ? -1.732 -7.926 3.121 1.00 0.00 27 SER A N 12
ATOM 14660 C CA . SER A 1 27 ? -1.495 -6.747 3.954 1.00 0.00 27 SER A CA 12
ATOM 14661 C C . SER A 1 27 ? -0.008 -6.480 4.124 1.00 0.00 27 SER A C 12
ATOM 14662 O O . SER A 1 27 ? 0.453 -5.367 3.882 1.00 0.00 27 SER A O 12
ATOM 14670 N N . GLU A 1 28 ? 0.743 -7.507 4.524 1.00 0.00 28 GLU A N 12
ATOM 14671 C CA . GLU A 1 28 ? 2.190 -7.369 4.694 1.00 0.00 28 GLU A CA 12
ATOM 14672 C C . GLU A 1 28 ? 2.816 -6.885 3.385 1.00 0.00 28 GLU A C 12
ATOM 14673 O O . GLU A 1 28 ? 3.838 -6.204 3.392 1.00 0.00 28 GLU A O 12
ATOM 14685 N N . MET A 1 29 ? 2.153 -7.210 2.268 1.00 0.00 29 MET A N 12
ATOM 14686 C CA . MET A 1 29 ? 2.568 -6.797 0.944 1.00 0.00 29 MET A CA 12
ATOM 14687 C C . MET A 1 29 ? 2.509 -5.291 0.858 1.00 0.00 29 MET A C 12
ATOM 14688 O O . MET A 1 29 ? 3.407 -4.614 0.362 1.00 0.00 29 MET A O 12
ATOM 14702 N N . ILE A 1 30 ? 1.395 -4.807 1.315 1.00 0.00 30 ILE A N 12
ATOM 14703 C CA . ILE A 1 30 ? 1.055 -3.442 1.285 1.00 0.00 30 ILE A CA 12
ATOM 14704 C C . ILE A 1 30 ? 1.753 -2.595 2.354 1.00 0.00 30 ILE A C 12
ATOM 14705 O O . ILE A 1 30 ? 2.144 -1.460 2.076 1.00 0.00 30 ILE A O 12
ATOM 14721 N N . ASN A 1 31 ? 1.946 -3.146 3.549 1.00 0.00 31 ASN A N 12
ATOM 14722 C CA . ASN A 1 31 ? 2.644 -2.419 4.614 1.00 0.00 31 ASN A CA 12
ATOM 14723 C C . ASN A 1 31 ? 4.074 -2.157 4.176 1.00 0.00 31 ASN A C 12
ATOM 14724 O O . ASN A 1 31 ? 4.600 -1.049 4.292 1.00 0.00 31 ASN A O 12
ATOM 14735 N N . VAL A 1 32 ? 4.670 -3.218 3.671 1.00 0.00 32 VAL A N 12
ATOM 14736 C CA . VAL A 1 32 ? 6.014 -3.236 3.186 1.00 0.00 32 VAL A CA 12
ATOM 14737 C C . VAL A 1 32 ? 6.191 -2.244 2.056 1.00 0.00 32 VAL A C 12
ATOM 14738 O O . VAL A 1 32 ? 7.178 -1.510 2.006 1.00 0.00 32 VAL A O 12
ATOM 14751 N N . ALA A 1 33 ? 5.216 -2.218 1.170 1.00 0.00 33 ALA A N 12
ATOM 14752 C CA . ALA A 1 33 ? 5.239 -1.295 0.042 1.00 0.00 33 ALA A CA 12
ATOM 14753 C C . ALA A 1 33 ? 5.460 0.126 0.510 1.00 0.00 33 ALA A C 12
ATOM 14754 O O . ALA A 1 33 ? 6.150 0.904 -0.148 1.00 0.00 33 ALA A O 12
ATOM 14761 N N . LEU A 1 34 ? 4.837 0.471 1.636 1.00 0.00 34 LEU A N 12
ATOM 14762 C CA . LEU A 1 34 ? 4.941 1.807 2.160 1.00 0.00 34 LEU A CA 12
ATOM 14763 C C . LEU A 1 34 ? 6.309 2.060 2.784 1.00 0.00 34 LEU A C 12
ATOM 14764 O O . LEU A 1 34 ? 6.798 3.190 2.791 1.00 0.00 34 LEU A O 12
ATOM 14780 N N . GLN A 1 35 ? 6.920 0.997 3.313 1.00 0.00 35 GLN A N 12
ATOM 14781 C CA . GLN A 1 35 ? 8.223 1.100 3.946 1.00 0.00 35 GLN A CA 12
ATOM 14782 C C . GLN A 1 35 ? 9.362 1.166 2.912 1.00 0.00 35 GLN A C 12
ATOM 14783 O O . GLN A 1 35 ? 10.463 1.615 3.234 1.00 0.00 35 GLN A O 12
ATOM 14797 N N . HIS A 1 36 ? 9.089 0.746 1.666 1.00 0.00 36 HIS A N 12
ATOM 14798 C CA . HIS A 1 36 ? 10.101 0.799 0.598 1.00 0.00 36 HIS A CA 12
ATOM 14799 C C . HIS A 1 36 ? 9.811 1.912 -0.424 1.00 0.00 36 HIS A C 12
ATOM 14800 O O . HIS A 1 36 ? 10.746 2.536 -0.925 1.00 0.00 36 HIS A O 12
ATOM 14815 N N . TYR A 1 37 ? 8.517 2.145 -0.730 1.00 0.00 37 TYR A N 12
ATOM 14816 C CA . TYR A 1 37 ? 8.086 3.179 -1.691 1.00 0.00 37 TYR A CA 12
ATOM 14817 C C . TYR A 1 37 ? 9.072 4.360 -1.744 1.00 0.00 37 TYR A C 12
ATOM 14818 O O . TYR A 1 37 ? 9.467 4.886 -0.703 1.00 0.00 37 TYR A O 12
ATOM 14836 N N . LYS A 1 38 ? 9.415 4.789 -2.970 1.00 0.00 38 LYS A N 12
ATOM 14837 C CA . LYS A 1 38 ? 10.300 5.920 -3.215 1.00 0.00 38 LYS A CA 12
ATOM 14838 C C . LYS A 1 38 ? 11.748 5.654 -2.770 1.00 0.00 38 LYS A C 12
ATOM 14839 O O . LYS A 1 38 ? 12.669 6.147 -3.455 1.00 0.00 38 LYS A O 12
ATOM 14859 N N . ARG B 1 1 ? -11.320 -0.054 -5.962 1.00 0.00 1 ARG B N 12
ATOM 14860 C CA . ARG B 1 1 ? -11.889 -1.187 -5.173 1.00 0.00 1 ARG B CA 12
ATOM 14861 C C . ARG B 1 1 ? -11.756 -0.940 -3.672 1.00 0.00 1 ARG B C 12
ATOM 14862 O O . ARG B 1 1 ? -10.656 -0.673 -3.182 1.00 0.00 1 ARG B O 12
ATOM 14885 N N . TRP B 1 2 ? -12.866 -1.052 -2.936 1.00 0.00 2 TRP B N 12
ATOM 14886 C CA . TRP B 1 2 ? -12.825 -0.860 -1.494 1.00 0.00 2 TRP B CA 12
ATOM 14887 C C . TRP B 1 2 ? -12.367 -2.146 -0.824 1.00 0.00 2 TRP B C 12
ATOM 14888 O O . TRP B 1 2 ? -13.085 -3.148 -0.804 1.00 0.00 2 TRP B O 12
ATOM 14909 N N . LEU B 1 3 ? -11.154 -2.104 -0.306 1.00 0.00 3 LEU B N 12
ATOM 14910 C CA . LEU B 1 3 ? -10.542 -3.257 0.349 1.00 0.00 3 LEU B CA 12
ATOM 14911 C C . LEU B 1 3 ? -9.970 -2.877 1.716 1.00 0.00 3 LEU B C 12
ATOM 14912 O O . LEU B 1 3 ? -9.446 -1.777 1.896 1.00 0.00 3 LEU B O 12
ATOM 14928 N N . CYS B 1 4 ? -10.048 -3.815 2.664 1.00 0.00 4 CYS B N 12
ATOM 14929 C CA . CYS B 1 4 ? -9.508 -3.594 4.016 1.00 0.00 4 CYS B CA 12
ATOM 14930 C C . CYS B 1 4 ? -8.188 -4.346 4.158 1.00 0.00 4 CYS B C 12
ATOM 14931 O O . CYS B 1 4 ? -8.050 -5.464 3.655 1.00 0.00 4 CYS B O 12
ATOM 14938 N N . ILE B 1 5 ? -7.206 -3.722 4.813 1.00 0.00 5 ILE B N 12
ATOM 14939 C CA . ILE B 1 5 ? -5.887 -4.350 4.965 1.00 0.00 5 ILE B CA 12
ATOM 14940 C C . ILE B 1 5 ? -5.187 -3.962 6.278 1.00 0.00 5 ILE B C 12
ATOM 14941 O O . ILE B 1 5 ? -5.749 -3.234 7.100 1.00 0.00 5 ILE B O 12
ATOM 14957 N N . TRP B 1 6 ? -3.976 -4.504 6.488 1.00 0.00 6 TRP B N 12
ATOM 14958 C CA . TRP B 1 6 ? -3.214 -4.273 7.727 1.00 0.00 6 TRP B CA 12
ATOM 14959 C C . TRP B 1 6 ? -2.136 -3.185 7.608 1.00 0.00 6 TRP B C 12
ATOM 14960 O O . TRP B 1 6 ? -1.027 -3.432 7.130 1.00 0.00 6 TRP B O 12
ATOM 14981 N N . LEU B 1 7 ? -2.477 -1.996 8.106 1.00 0.00 7 LEU B N 12
ATOM 14982 C CA . LEU B 1 7 ? -1.578 -0.843 8.143 1.00 0.00 7 LEU B CA 12
ATOM 14983 C C . LEU B 1 7 ? -1.666 -0.238 9.545 1.00 0.00 7 LEU B C 12
ATOM 14984 O O . LEU B 1 7 ? -2.726 0.252 9.935 1.00 0.00 7 LEU B O 12
ATOM 15000 N N . SER B 1 8 ? -0.580 -0.293 10.313 1.00 0.00 8 SER B N 12
ATOM 15001 C CA . SER B 1 8 ? -0.594 0.224 11.667 1.00 0.00 8 SER B CA 12
ATOM 15002 C C . SER B 1 8 ? -0.084 1.660 11.745 1.00 0.00 8 SER B C 12
ATOM 15003 O O . SER B 1 8 ? 0.033 2.355 10.740 1.00 0.00 8 SER B O 12
ATOM 15011 N N . ASP B 1 9 ? 0.192 2.083 12.966 1.00 0.00 9 ASP B N 12
ATOM 15012 C CA . ASP B 1 9 ? 0.668 3.444 13.260 1.00 0.00 9 ASP B CA 12
ATOM 15013 C C . ASP B 1 9 ? 1.764 3.911 12.300 1.00 0.00 9 ASP B C 12
ATOM 15014 O O . ASP B 1 9 ? 1.582 4.889 11.574 1.00 0.00 9 ASP B O 12
ATOM 15023 N N . GLN B 1 10 ? 2.905 3.227 12.327 1.00 0.00 10 GLN B N 12
ATOM 15024 C CA . GLN B 1 10 ? 4.048 3.579 11.492 1.00 0.00 10 GLN B CA 12
ATOM 15025 C C . GLN B 1 10 ? 3.700 3.693 10.002 1.00 0.00 10 GLN B C 12
ATOM 15026 O O . GLN B 1 10 ? 4.379 4.409 9.266 1.00 0.00 10 GLN B O 12
ATOM 15040 N N . THR B 1 11 ? 2.671 2.970 9.550 1.00 0.00 11 THR B N 12
ATOM 15041 C CA . THR B 1 11 ? 2.289 2.981 8.155 1.00 0.00 11 THR B CA 12
ATOM 15042 C C . THR B 1 11 ? 1.248 4.042 7.820 1.00 0.00 11 THR B C 12
ATOM 15043 O O . THR B 1 11 ? 1.285 4.631 6.743 1.00 0.00 11 THR B O 12
ATOM 15054 N N . LEU B 1 12 ? 0.346 4.302 8.751 1.00 0.00 12 LEU B N 12
ATOM 15055 C CA . LEU B 1 12 ? -0.684 5.323 8.557 1.00 0.00 12 LEU B CA 12
ATOM 15056 C C . LEU B 1 12 ? 0.005 6.666 8.526 1.00 0.00 12 LEU B C 12
ATOM 15057 O O . LEU B 1 12 ? -0.316 7.544 7.723 1.00 0.00 12 LEU B O 12
ATOM 15073 N N . GLU B 1 13 ? 1.012 6.765 9.383 1.00 0.00 13 GLU B N 12
ATOM 15074 C CA . GLU B 1 13 ? 1.855 7.925 9.473 1.00 0.00 13 GLU B CA 12
ATOM 15075 C C . GLU B 1 13 ? 2.632 8.029 8.169 1.00 0.00 13 GLU B C 12
ATOM 15076 O O . GLU B 1 13 ? 2.772 9.103 7.584 1.00 0.00 13 GLU B O 12
ATOM 15088 N N . ASP B 1 14 ? 3.119 6.866 7.730 1.00 0.00 14 ASP B N 12
ATOM 15089 C CA . ASP B 1 14 ? 3.872 6.743 6.496 1.00 0.00 14 ASP B CA 12
ATOM 15090 C C . ASP B 1 14 ? 3.099 7.362 5.338 1.00 0.00 14 ASP B C 12
ATOM 15091 O O . ASP B 1 14 ? 3.661 8.076 4.515 1.00 0.00 14 ASP B O 12
ATOM 15100 N N . LEU B 1 15 ? 1.800 7.075 5.282 1.00 0.00 15 LEU B N 12
ATOM 15101 C CA . LEU B 1 15 ? 0.933 7.580 4.232 1.00 0.00 15 LEU B CA 12
ATOM 15102 C C . LEU B 1 15 ? 0.553 9.056 4.416 1.00 0.00 15 LEU B C 12
ATOM 15103 O O . LEU B 1 15 ? -0.511 9.493 3.972 1.00 0.00 15 LEU B O 12
ATOM 15119 N N . GLU B 1 16 ? 1.446 9.820 5.044 1.00 0.00 16 GLU B N 12
ATOM 15120 C CA . GLU B 1 16 ? 1.247 11.249 5.256 1.00 0.00 16 GLU B CA 12
ATOM 15121 C C . GLU B 1 16 ? 2.301 12.019 4.461 1.00 0.00 16 GLU B C 12
ATOM 15122 O O . GLU B 1 16 ? 1.970 12.836 3.601 1.00 0.00 16 GLU B O 12
ATOM 15134 N N . LYS B 1 17 ? 3.576 11.724 4.741 1.00 0.00 17 LYS B N 12
ATOM 15135 C CA . LYS B 1 17 ? 4.692 12.342 4.051 1.00 0.00 17 LYS B CA 12
ATOM 15136 C C . LYS B 1 17 ? 4.882 11.718 2.664 1.00 0.00 17 LYS B C 12
ATOM 15137 O O . LYS B 1 17 ? 5.303 12.389 1.722 1.00 0.00 17 LYS B O 12
ATOM 15156 N N . MET B 1 18 ? 4.550 10.428 2.551 1.00 0.00 18 MET B N 12
ATOM 15157 C CA . MET B 1 18 ? 4.658 9.693 1.285 1.00 0.00 18 MET B CA 12
ATOM 15158 C C . MET B 1 18 ? 3.441 9.943 0.408 1.00 0.00 18 MET B C 12
ATOM 15159 O O . MET B 1 18 ? 3.455 9.646 -0.782 1.00 0.00 18 MET B O 12
ATOM 15173 N N . ALA B 1 19 ? 2.385 10.464 1.019 1.00 0.00 19 ALA B N 12
ATOM 15174 C CA . ALA B 1 19 ? 1.141 10.746 0.302 1.00 0.00 19 ALA B CA 12
ATOM 15175 C C . ALA B 1 19 ? 1.044 12.214 -0.114 1.00 0.00 19 ALA B C 12
ATOM 15176 O O . ALA B 1 19 ? 1.036 12.521 -1.304 1.00 0.00 19 ALA B O 12
ATOM 15183 N N . ARG B 1 20 ? 0.962 13.117 0.863 1.00 0.00 20 ARG B N 12
ATOM 15184 C CA . ARG B 1 20 ? 0.855 14.548 0.578 1.00 0.00 20 ARG B CA 12
ATOM 15185 C C . ARG B 1 20 ? 2.060 15.054 -0.187 1.00 0.00 20 ARG B C 12
ATOM 15186 O O . ARG B 1 20 ? 1.953 15.468 -1.343 1.00 0.00 20 ARG B O 12
ATOM 15207 N N . ARG B 1 21 ? 3.196 15.017 0.476 1.00 0.00 21 ARG B N 12
ATOM 15208 C CA . ARG B 1 21 ? 4.458 15.458 -0.094 1.00 0.00 21 ARG B CA 12
ATOM 15209 C C . ARG B 1 21 ? 4.702 14.850 -1.478 1.00 0.00 21 ARG B C 12
ATOM 15210 O O . ARG B 1 21 ? 5.351 15.463 -2.327 1.00 0.00 21 ARG B O 12
ATOM 15231 N N . GLU B 1 22 ? 4.168 13.646 -1.699 1.00 0.00 22 GLU B N 12
ATOM 15232 C CA . GLU B 1 22 ? 4.318 12.959 -2.982 1.00 0.00 22 GLU B CA 12
ATOM 15233 C C . GLU B 1 22 ? 3.235 13.411 -3.966 1.00 0.00 22 GLU B C 12
ATOM 15234 O O . GLU B 1 22 ? 3.494 13.525 -5.166 1.00 0.00 22 GLU B O 12
ATOM 15246 N N . GLY B 1 23 ? 2.031 13.680 -3.456 1.00 0.00 23 GLY B N 12
ATOM 15247 C CA . GLY B 1 23 ? 0.946 14.126 -4.309 1.00 0.00 23 GLY B CA 12
ATOM 15248 C C . GLY B 1 23 ? -0.104 13.056 -4.537 1.00 0.00 23 GLY B C 12
ATOM 15249 O O . GLY B 1 23 ? -0.271 12.580 -5.661 1.00 0.00 23 GLY B O 12
ATOM 15253 N N . LEU B 1 24 ? -0.836 12.705 -3.476 1.00 0.00 24 LEU B N 12
ATOM 15254 C CA . LEU B 1 24 ? -1.910 11.708 -3.570 1.00 0.00 24 LEU B CA 12
ATOM 15255 C C . LEU B 1 24 ? -2.629 11.509 -2.232 1.00 0.00 24 LEU B C 12
ATOM 15256 O O . LEU B 1 24 ? -2.341 12.188 -1.243 1.00 0.00 24 LEU B O 12
ATOM 15272 N N . SER B 1 25 ? -3.579 10.578 -2.231 1.00 0.00 25 SER B N 12
ATOM 15273 C CA . SER B 1 25 ? -4.383 10.262 -1.043 1.00 0.00 25 SER B CA 12
ATOM 15274 C C . SER B 1 25 ? -4.037 8.870 -0.495 1.00 0.00 25 SER B C 12
ATOM 15275 O O . SER B 1 25 ? -3.303 8.119 -1.130 1.00 0.00 25 SER B O 12
ATOM 15283 N N . LYS B 1 26 ? -4.564 8.545 0.696 1.00 0.00 26 LYS B N 12
ATOM 15284 C CA . LYS B 1 26 ? -4.309 7.249 1.356 1.00 0.00 26 LYS B CA 12
ATOM 15285 C C . LYS B 1 26 ? -4.324 6.058 0.383 1.00 0.00 26 LYS B C 12
ATOM 15286 O O . LYS B 1 26 ? -3.522 5.137 0.533 1.00 0.00 26 LYS B O 12
ATOM 15305 N N . SER B 1 27 ? -5.234 6.064 -0.598 1.00 0.00 27 SER B N 12
ATOM 15306 C CA . SER B 1 27 ? -5.332 4.962 -1.562 1.00 0.00 27 SER B CA 12
ATOM 15307 C C . SER B 1 27 ? -4.265 5.064 -2.639 1.00 0.00 27 SER B C 12
ATOM 15308 O O . SER B 1 27 ? -3.474 4.140 -2.817 1.00 0.00 27 SER B O 12
ATOM 15316 N N . GLU B 1 28 ? -4.232 6.192 -3.343 1.00 0.00 28 GLU B N 12
ATOM 15317 C CA . GLU B 1 28 ? -3.232 6.404 -4.385 1.00 0.00 28 GLU B CA 12
ATOM 15318 C C . GLU B 1 28 ? -1.826 6.370 -3.771 1.00 0.00 28 GLU B C 12
ATOM 15319 O O . GLU B 1 28 ? -0.836 6.208 -4.479 1.00 0.00 28 GLU B O 12
ATOM 15331 N N . MET B 1 29 ? -1.767 6.489 -2.437 1.00 0.00 29 MET B N 12
ATOM 15332 C CA . MET B 1 29 ? -0.536 6.440 -1.682 1.00 0.00 29 MET B CA 12
ATOM 15333 C C . MET B 1 29 ? -0.102 4.994 -1.575 1.00 0.00 29 MET B C 12
ATOM 15334 O O . MET B 1 29 ? 1.052 4.628 -1.792 1.00 0.00 29 MET B O 12
ATOM 15348 N N . ILE B 1 30 ? -1.070 4.199 -1.200 1.00 0.00 30 ILE B N 12
ATOM 15349 C CA . ILE B 1 30 ? -0.920 2.810 -0.971 1.00 0.00 30 ILE B CA 12
ATOM 15350 C C . ILE B 1 30 ? -0.825 1.985 -2.261 1.00 0.00 30 ILE B C 12
ATOM 15351 O O . ILE B 1 30 ? -0.111 0.982 -2.301 1.00 0.00 30 ILE B O 12
ATOM 15367 N N . ASN B 1 31 ? -1.496 2.433 -3.319 1.00 0.00 31 ASN B N 12
ATOM 15368 C CA . ASN B 1 31 ? -1.428 1.750 -4.615 1.00 0.00 31 ASN B CA 12
ATOM 15369 C C . ASN B 1 31 ? -0.028 1.918 -5.187 1.00 0.00 31 ASN B C 12
ATOM 15370 O O . ASN B 1 31 ? 0.610 0.973 -5.652 1.00 0.00 31 ASN B O 12
ATOM 15381 N N . VAL B 1 32 ? 0.403 3.167 -5.138 1.00 0.00 32 VAL B N 12
ATOM 15382 C CA . VAL B 1 32 ? 1.676 3.618 -5.617 1.00 0.00 32 VAL B CA 12
ATOM 15383 C C . VAL B 1 32 ? 2.804 2.884 -4.932 1.00 0.00 32 VAL B C 12
ATOM 15384 O O . VAL B 1 32 ? 3.753 2.437 -5.576 1.00 0.00 32 VAL B O 12
ATOM 15397 N N . ALA B 1 33 ? 2.675 2.755 -3.629 1.00 0.00 33 ALA B N 12
ATOM 15398 C CA . ALA B 1 33 ? 3.667 2.053 -2.830 1.00 0.00 33 ALA B CA 12
ATOM 15399 C C . ALA B 1 33 ? 4.001 0.707 -3.438 1.00 0.00 33 ALA B C 12
ATOM 15400 O O . ALA B 1 33 ? 5.110 0.198 -3.271 1.00 0.00 33 ALA B O 12
ATOM 15407 N N . LEU B 1 34 ? 3.016 0.114 -4.113 1.00 0.00 34 LEU B N 12
ATOM 15408 C CA . LEU B 1 34 ? 3.198 -1.187 -4.696 1.00 0.00 34 LEU B CA 12
ATOM 15409 C C . LEU B 1 34 ? 3.933 -1.117 -6.033 1.00 0.00 34 LEU B C 12
ATOM 15410 O O . LEU B 1 34 ? 4.721 -2.007 -6.357 1.00 0.00 34 LEU B O 12
ATOM 15426 N N . GLN B 1 35 ? 3.669 -0.058 -6.812 1.00 0.00 35 GLN B N 12
ATOM 15427 C CA . GLN B 1 35 ? 4.298 0.113 -8.104 1.00 0.00 35 GLN B CA 12
ATOM 15428 C C . GLN B 1 35 ? 5.744 0.627 -7.989 1.00 0.00 35 GLN B C 12
ATOM 15429 O O . GLN B 1 35 ? 6.495 0.568 -8.964 1.00 0.00 35 GLN B O 12
ATOM 15443 N N . HIS B 1 36 ? 6.153 1.072 -6.791 1.00 0.00 36 HIS B N 12
ATOM 15444 C CA . HIS B 1 36 ? 7.539 1.519 -6.576 1.00 0.00 36 HIS B CA 12
ATOM 15445 C C . HIS B 1 36 ? 8.192 0.765 -5.403 1.00 0.00 36 HIS B C 12
ATOM 15446 O O . HIS B 1 36 ? 9.209 1.204 -4.862 1.00 0.00 36 HIS B O 12
ATOM 15461 N N . TYR B 1 37 ? 7.610 -0.386 -5.035 1.00 0.00 37 TYR B N 12
ATOM 15462 C CA . TYR B 1 37 ? 8.135 -1.222 -3.955 1.00 0.00 37 TYR B CA 12
ATOM 15463 C C . TYR B 1 37 ? 9.353 -2.014 -4.455 1.00 0.00 37 TYR B C 12
ATOM 15464 O O . TYR B 1 37 ? 9.298 -2.634 -5.519 1.00 0.00 37 TYR B O 12
ATOM 15482 N N . LYS B 1 38 ? 10.439 -2.009 -3.670 1.00 0.00 38 LYS B N 12
ATOM 15483 C CA . LYS B 1 38 ? 11.647 -2.741 -4.013 1.00 0.00 38 LYS B CA 12
ATOM 15484 C C . LYS B 1 38 ? 12.282 -2.210 -5.308 1.00 0.00 38 LYS B C 12
ATOM 15485 O O . LYS B 1 38 ? 12.258 -0.977 -5.512 1.00 0.00 38 LYS B O 12
ATOM 15505 N N . ARG A 1 1 ? -3.846 -1.947 11.901 1.00 0.00 1 ARG A N 13
ATOM 15506 C CA . ARG A 1 1 ? -4.995 -1.008 11.738 1.00 0.00 1 ARG A CA 13
ATOM 15507 C C . ARG A 1 1 ? -5.884 -1.407 10.561 1.00 0.00 1 ARG A C 13
ATOM 15508 O O . ARG A 1 1 ? -5.393 -1.617 9.450 1.00 0.00 1 ARG A O 13
ATOM 15531 N N . TRP A 1 2 ? -7.195 -1.475 10.798 1.00 0.00 2 TRP A N 13
ATOM 15532 C CA . TRP A 1 2 ? -8.139 -1.807 9.743 1.00 0.00 2 TRP A CA 13
ATOM 15533 C C . TRP A 1 2 ? -8.559 -0.526 9.037 1.00 0.00 2 TRP A C 13
ATOM 15534 O O . TRP A 1 2 ? -9.118 0.381 9.658 1.00 0.00 2 TRP A O 13
ATOM 15555 N N . LEU A 1 3 ? -8.272 -0.451 7.748 1.00 0.00 3 LEU A N 13
ATOM 15556 C CA . LEU A 1 3 ? -8.602 0.731 6.955 1.00 0.00 3 LEU A CA 13
ATOM 15557 C C . LEU A 1 3 ? -9.182 0.346 5.598 1.00 0.00 3 LEU A C 13
ATOM 15558 O O . LEU A 1 3 ? -8.811 -0.676 5.023 1.00 0.00 3 LEU A O 13
ATOM 15574 N N . CYS A 1 4 ? -10.074 1.193 5.083 1.00 0.00 4 CYS A N 13
ATOM 15575 C CA . CYS A 1 4 ? -10.695 0.964 3.773 1.00 0.00 4 CYS A CA 13
ATOM 15576 C C . CYS A 1 4 ? -10.389 2.143 2.853 1.00 0.00 4 CYS A C 13
ATOM 15577 O O . CYS A 1 4 ? -10.559 3.300 3.245 1.00 0.00 4 CYS A O 13
ATOM 15584 N N . ILE A 1 5 ? -9.917 1.851 1.639 1.00 0.00 5 ILE A N 13
ATOM 15585 C CA . ILE A 1 5 ? -9.567 2.913 0.690 1.00 0.00 5 ILE A CA 13
ATOM 15586 C C . ILE A 1 5 ? -9.809 2.501 -0.771 1.00 0.00 5 ILE A C 13
ATOM 15587 O O . ILE A 1 5 ? -10.299 1.403 -1.043 1.00 0.00 5 ILE A O 13
ATOM 15603 N N . TRP A 1 6 ? -9.509 3.417 -1.704 1.00 0.00 6 TRP A N 13
ATOM 15604 C CA . TRP A 1 6 ? -9.746 3.180 -3.144 1.00 0.00 6 TRP A CA 13
ATOM 15605 C C . TRP A 1 6 ? -8.512 2.651 -3.896 1.00 0.00 6 TRP A C 13
ATOM 15606 O O . TRP A 1 6 ? -7.740 3.422 -4.469 1.00 0.00 6 TRP A O 13
ATOM 15627 N N . LEU A 1 7 ? -8.371 1.323 -3.928 1.00 0.00 7 LEU A N 13
ATOM 15628 C CA . LEU A 1 7 ? -7.278 0.662 -4.647 1.00 0.00 7 LEU A CA 13
ATOM 15629 C C . LEU A 1 7 ? -7.866 -0.263 -5.700 1.00 0.00 7 LEU A C 13
ATOM 15630 O O . LEU A 1 7 ? -8.300 -1.369 -5.384 1.00 0.00 7 LEU A O 13
ATOM 15646 N N . SER A 1 8 ? -7.900 0.201 -6.946 1.00 0.00 8 SER A N 13
ATOM 15647 C CA . SER A 1 8 ? -8.458 -0.569 -8.035 1.00 0.00 8 SER A CA 13
ATOM 15648 C C . SER A 1 8 ? -7.513 -1.699 -8.456 1.00 0.00 8 SER A C 13
ATOM 15649 O O . SER A 1 8 ? -6.891 -2.344 -7.612 1.00 0.00 8 SER A O 13
ATOM 15657 N N . ASP A 1 9 ? -7.424 -1.941 -9.755 1.00 0.00 9 ASP A N 13
ATOM 15658 C CA . ASP A 1 9 ? -6.577 -2.998 -10.290 1.00 0.00 9 ASP A CA 13
ATOM 15659 C C . ASP A 1 9 ? -5.103 -2.568 -10.355 1.00 0.00 9 ASP A C 13
ATOM 15660 O O . ASP A 1 9 ? -4.686 -1.672 -9.620 1.00 0.00 9 ASP A O 13
ATOM 15669 N N . GLN A 1 10 ? -4.329 -3.196 -11.257 1.00 0.00 10 GLN A N 13
ATOM 15670 C CA . GLN A 1 10 ? -2.925 -2.888 -11.453 1.00 0.00 10 GLN A CA 13
ATOM 15671 C C . GLN A 1 10 ? -2.212 -2.553 -10.140 1.00 0.00 10 GLN A C 13
ATOM 15672 O O . GLN A 1 10 ? -1.417 -1.614 -10.065 1.00 0.00 10 GLN A O 13
ATOM 15686 N N . THR A 1 11 ? -2.502 -3.360 -9.116 1.00 0.00 11 THR A N 13
ATOM 15687 C CA . THR A 1 11 ? -1.905 -3.206 -7.792 1.00 0.00 11 THR A CA 13
ATOM 15688 C C . THR A 1 11 ? -2.312 -4.328 -6.844 1.00 0.00 11 THR A C 13
ATOM 15689 O O . THR A 1 11 ? -1.454 -4.975 -6.242 1.00 0.00 11 THR A O 13
ATOM 15700 N N . LEU A 1 12 ? -3.599 -4.617 -6.788 1.00 0.00 12 LEU A N 13
ATOM 15701 C CA . LEU A 1 12 ? -4.096 -5.730 -5.999 1.00 0.00 12 LEU A CA 13
ATOM 15702 C C . LEU A 1 12 ? -3.813 -6.973 -6.820 1.00 0.00 12 LEU A C 13
ATOM 15703 O O . LEU A 1 12 ? -3.358 -8.001 -6.317 1.00 0.00 12 LEU A O 13
ATOM 15719 N N . GLU A 1 13 ? -4.030 -6.803 -8.126 1.00 0.00 13 GLU A N 13
ATOM 15720 C CA . GLU A 1 13 ? -3.757 -7.804 -9.118 1.00 0.00 13 GLU A CA 13
ATOM 15721 C C . GLU A 1 13 ? -2.249 -7.871 -9.275 1.00 0.00 13 GLU A C 13
ATOM 15722 O O . GLU A 1 13 ? -1.654 -8.946 -9.350 1.00 0.00 13 GLU A O 13
ATOM 15734 N N . ASP A 1 14 ? -1.648 -6.673 -9.287 1.00 0.00 14 ASP A N 13
ATOM 15735 C CA . ASP A 1 14 ? -0.207 -6.517 -9.390 1.00 0.00 14 ASP A CA 13
ATOM 15736 C C . ASP A 1 14 ? 0.479 -7.393 -8.342 1.00 0.00 14 ASP A C 13
ATOM 15737 O O . ASP A 1 14 ? 1.617 -7.830 -8.524 1.00 0.00 14 ASP A O 13
ATOM 15746 N N . LEU A 1 15 ? -0.244 -7.644 -7.242 1.00 0.00 15 LEU A N 13
ATOM 15747 C CA . LEU A 1 15 ? 0.209 -8.443 -6.151 1.00 0.00 15 LEU A CA 13
ATOM 15748 C C . LEU A 1 15 ? 0.157 -9.951 -6.447 1.00 0.00 15 LEU A C 13
ATOM 15749 O O . LEU A 1 15 ? -0.056 -10.760 -5.540 1.00 0.00 15 LEU A O 13
ATOM 15765 N N . GLU A 1 16 ? 0.347 -10.331 -7.709 1.00 0.00 16 GLU A N 13
ATOM 15766 C CA . GLU A 1 16 ? 0.316 -11.739 -8.098 1.00 0.00 16 GLU A CA 13
ATOM 15767 C C . GLU A 1 16 ? 1.587 -12.472 -7.658 1.00 0.00 16 GLU A C 13
ATOM 15768 O O . GLU A 1 16 ? 1.519 -13.430 -6.886 1.00 0.00 16 GLU A O 13
ATOM 15780 N N . LYS A 1 17 ? 2.740 -12.034 -8.172 1.00 0.00 17 LYS A N 13
ATOM 15781 C CA . LYS A 1 17 ? 4.013 -12.660 -7.860 1.00 0.00 17 LYS A CA 13
ATOM 15782 C C . LYS A 1 17 ? 4.798 -11.930 -6.759 1.00 0.00 17 LYS A C 13
ATOM 15783 O O . LYS A 1 17 ? 5.952 -12.277 -6.494 1.00 0.00 17 LYS A O 13
ATOM 15802 N N . MET A 1 18 ? 4.191 -10.926 -6.120 1.00 0.00 18 MET A N 13
ATOM 15803 C CA . MET A 1 18 ? 4.874 -10.179 -5.063 1.00 0.00 18 MET A CA 13
ATOM 15804 C C . MET A 1 18 ? 4.677 -10.835 -3.689 1.00 0.00 18 MET A C 13
ATOM 15805 O O . MET A 1 18 ? 5.548 -11.548 -3.206 1.00 0.00 18 MET A O 13
ATOM 15819 N N . ALA A 1 19 ? 3.520 -10.530 -3.092 1.00 0.00 19 ALA A N 13
ATOM 15820 C CA . ALA A 1 19 ? 3.076 -10.978 -1.747 1.00 0.00 19 ALA A CA 13
ATOM 15821 C C . ALA A 1 19 ? 3.731 -12.254 -1.269 1.00 0.00 19 ALA A C 13
ATOM 15822 O O . ALA A 1 19 ? 4.005 -12.409 -0.088 1.00 0.00 19 ALA A O 13
ATOM 15829 N N . ARG A 1 20 ? 3.986 -13.170 -2.165 1.00 0.00 20 ARG A N 13
ATOM 15830 C CA . ARG A 1 20 ? 4.626 -14.402 -1.768 1.00 0.00 20 ARG A CA 13
ATOM 15831 C C . ARG A 1 20 ? 6.073 -14.131 -1.347 1.00 0.00 20 ARG A C 13
ATOM 15832 O O . ARG A 1 20 ? 6.310 -13.397 -0.385 1.00 0.00 20 ARG A O 13
ATOM 15853 N N . ARG A 1 21 ? 7.031 -14.707 -2.045 1.00 0.00 21 ARG A N 13
ATOM 15854 C CA . ARG A 1 21 ? 8.430 -14.509 -1.733 1.00 0.00 21 ARG A CA 13
ATOM 15855 C C . ARG A 1 21 ? 8.798 -13.021 -1.656 1.00 0.00 21 ARG A C 13
ATOM 15856 O O . ARG A 1 21 ? 9.807 -12.655 -1.051 1.00 0.00 21 ARG A O 13
ATOM 15877 N N . GLU A 1 22 ? 8.002 -12.180 -2.323 1.00 0.00 22 GLU A N 13
ATOM 15878 C CA . GLU A 1 22 ? 8.271 -10.741 -2.390 1.00 0.00 22 GLU A CA 13
ATOM 15879 C C . GLU A 1 22 ? 7.223 -9.844 -1.753 1.00 0.00 22 GLU A C 13
ATOM 15880 O O . GLU A 1 22 ? 7.337 -8.630 -1.901 1.00 0.00 22 GLU A O 13
ATOM 15892 N N . GLY A 1 23 ? 6.181 -10.353 -1.105 1.00 0.00 23 GLY A N 13
ATOM 15893 C CA . GLY A 1 23 ? 5.228 -9.386 -0.606 1.00 0.00 23 GLY A CA 13
ATOM 15894 C C . GLY A 1 23 ? 4.480 -9.736 0.649 1.00 0.00 23 GLY A C 13
ATOM 15895 O O . GLY A 1 23 ? 3.507 -9.062 0.954 1.00 0.00 23 GLY A O 13
ATOM 15899 N N . LEU A 1 24 ? 4.921 -10.712 1.427 1.00 0.00 24 LEU A N 13
ATOM 15900 C CA . LEU A 1 24 ? 4.227 -10.977 2.675 1.00 0.00 24 LEU A CA 13
ATOM 15901 C C . LEU A 1 24 ? 2.725 -11.180 2.482 1.00 0.00 24 LEU A C 13
ATOM 15902 O O . LEU A 1 24 ? 2.243 -11.483 1.391 1.00 0.00 24 LEU A O 13
ATOM 15918 N N . SER A 1 25 ? 1.998 -10.982 3.564 1.00 0.00 25 SER A N 13
ATOM 15919 C CA . SER A 1 25 ? 0.532 -11.112 3.546 1.00 0.00 25 SER A CA 13
ATOM 15920 C C . SER A 1 25 ? -0.091 -9.955 2.757 1.00 0.00 25 SER A C 13
ATOM 15921 O O . SER A 1 25 ? 0.479 -8.877 2.716 1.00 0.00 25 SER A O 13
ATOM 15929 N N . LYS A 1 26 ? -1.252 -10.183 2.122 1.00 0.00 26 LYS A N 13
ATOM 15930 C CA . LYS A 1 26 ? -1.928 -9.130 1.322 1.00 0.00 26 LYS A CA 13
ATOM 15931 C C . LYS A 1 26 ? -1.823 -7.745 1.983 1.00 0.00 26 LYS A C 13
ATOM 15932 O O . LYS A 1 26 ? -1.627 -6.742 1.295 1.00 0.00 26 LYS A O 13
ATOM 15951 N N . SER A 1 27 ? -1.949 -7.696 3.314 1.00 0.00 27 SER A N 13
ATOM 15952 C CA . SER A 1 27 ? -1.860 -6.440 4.055 1.00 0.00 27 SER A CA 13
ATOM 15953 C C . SER A 1 27 ? -0.407 -6.048 4.278 1.00 0.00 27 SER A C 13
ATOM 15954 O O . SER A 1 27 ? 0.008 -4.955 3.895 1.00 0.00 27 SER A O 13
ATOM 15962 N N . GLU A 1 28 ? 0.371 -6.953 4.873 1.00 0.00 28 GLU A N 13
ATOM 15963 C CA . GLU A 1 28 ? 1.792 -6.700 5.106 1.00 0.00 28 GLU A CA 13
ATOM 15964 C C . GLU A 1 28 ? 2.472 -6.346 3.782 1.00 0.00 28 GLU A C 13
ATOM 15965 O O . GLU A 1 28 ? 3.423 -5.564 3.742 1.00 0.00 28 GLU A O 13
ATOM 15977 N N . MET A 1 29 ? 1.925 -6.906 2.698 1.00 0.00 29 MET A N 13
ATOM 15978 C CA . MET A 1 29 ? 2.374 -6.669 1.351 1.00 0.00 29 MET A CA 13
ATOM 15979 C C . MET A 1 29 ? 2.266 -5.200 1.030 1.00 0.00 29 MET A C 13
ATOM 15980 O O . MET A 1 29 ? 3.151 -4.574 0.450 1.00 0.00 29 MET A O 13
ATOM 15994 N N . ILE A 1 30 ? 1.114 -4.704 1.374 1.00 0.00 30 ILE A N 13
ATOM 15995 C CA . ILE A 1 30 ? 0.710 -3.383 1.116 1.00 0.00 30 ILE A CA 13
ATOM 15996 C C . ILE A 1 30 ? 1.361 -2.344 2.042 1.00 0.00 30 ILE A C 13
ATOM 15997 O O . ILE A 1 30 ? 1.469 -1.171 1.682 1.00 0.00 30 ILE A O 13
ATOM 16013 N N . ASN A 1 31 ? 1.842 -2.791 3.200 1.00 0.00 31 ASN A N 13
ATOM 16014 C CA . ASN A 1 31 ? 2.541 -1.911 4.144 1.00 0.00 31 ASN A CA 13
ATOM 16015 C C . ASN A 1 31 ? 3.972 -1.673 3.673 1.00 0.00 31 ASN A C 13
ATOM 16016 O O . ASN A 1 31 ? 4.447 -0.541 3.576 1.00 0.00 31 ASN A O 13
ATOM 16027 N N . VAL A 1 32 ? 4.632 -2.781 3.403 1.00 0.00 32 VAL A N 13
ATOM 16028 C CA . VAL A 1 32 ? 5.994 -2.840 2.957 1.00 0.00 32 VAL A CA 13
ATOM 16029 C C . VAL A 1 32 ? 6.156 -2.175 1.608 1.00 0.00 32 VAL A C 13
ATOM 16030 O O . VAL A 1 32 ? 7.181 -1.560 1.313 1.00 0.00 32 VAL A O 13
ATOM 16043 N N . ALA A 1 33 ? 5.132 -2.325 0.806 1.00 0.00 33 ALA A N 13
ATOM 16044 C CA . ALA A 1 33 ? 5.112 -1.771 -0.533 1.00 0.00 33 ALA A CA 13
ATOM 16045 C C . ALA A 1 33 ? 5.566 -0.337 -0.568 1.00 0.00 33 ALA A C 13
ATOM 16046 O O . ALA A 1 33 ? 6.533 -0.003 -1.257 1.00 0.00 33 ALA A O 13
ATOM 16053 N N . LEU A 1 34 ? 4.834 0.533 0.130 1.00 0.00 34 LEU A N 13
ATOM 16054 C CA . LEU A 1 34 ? 5.174 1.921 0.085 1.00 0.00 34 LEU A CA 13
ATOM 16055 C C . LEU A 1 34 ? 6.419 2.233 0.911 1.00 0.00 34 LEU A C 13
ATOM 16056 O O . LEU A 1 34 ? 7.151 3.177 0.608 1.00 0.00 34 LEU A O 13
ATOM 16072 N N . GLN A 1 35 ? 6.663 1.432 1.954 1.00 0.00 35 GLN A N 13
ATOM 16073 C CA . GLN A 1 35 ? 7.835 1.628 2.800 1.00 0.00 35 GLN A CA 13
ATOM 16074 C C . GLN A 1 35 ? 9.120 1.589 1.955 1.00 0.00 35 GLN A C 13
ATOM 16075 O O . GLN A 1 35 ? 10.120 2.211 2.314 1.00 0.00 35 GLN A O 13
ATOM 16089 N N . HIS A 1 36 ? 9.057 0.916 0.793 1.00 0.00 36 HIS A N 13
ATOM 16090 C CA . HIS A 1 36 ? 10.187 0.870 -0.147 1.00 0.00 36 HIS A CA 13
ATOM 16091 C C . HIS A 1 36 ? 9.721 1.340 -1.532 1.00 0.00 36 HIS A C 13
ATOM 16092 O O . HIS A 1 36 ? 10.223 0.893 -2.564 1.00 0.00 36 HIS A O 13
ATOM 16107 N N . TYR A 1 37 ? 8.748 2.255 -1.521 1.00 0.00 37 TYR A N 13
ATOM 16108 C CA . TYR A 1 37 ? 8.165 2.834 -2.728 1.00 0.00 37 TYR A CA 13
ATOM 16109 C C . TYR A 1 37 ? 8.976 4.067 -3.171 1.00 0.00 37 TYR A C 13
ATOM 16110 O O . TYR A 1 37 ? 9.375 4.883 -2.336 1.00 0.00 37 TYR A O 13
ATOM 16128 N N . LYS A 1 38 ? 9.189 4.215 -4.486 1.00 0.00 38 LYS A N 13
ATOM 16129 C CA . LYS A 1 38 ? 9.910 5.359 -5.024 1.00 0.00 38 LYS A CA 13
ATOM 16130 C C . LYS A 1 38 ? 9.050 6.135 -6.020 1.00 0.00 38 LYS A C 13
ATOM 16131 O O . LYS A 1 38 ? 8.963 7.374 -5.883 1.00 0.00 38 LYS A O 13
ATOM 16151 N N . ARG B 1 1 ? -12.086 0.091 -6.475 1.00 0.00 1 ARG B N 13
ATOM 16152 C CA . ARG B 1 1 ? -12.171 -1.158 -5.668 1.00 0.00 1 ARG B CA 13
ATOM 16153 C C . ARG B 1 1 ? -11.875 -0.899 -4.187 1.00 0.00 1 ARG B C 13
ATOM 16154 O O . ARG B 1 1 ? -10.725 -0.662 -3.811 1.00 0.00 1 ARG B O 13
ATOM 16177 N N . TRP B 1 2 ? -12.913 -0.962 -3.346 1.00 0.00 2 TRP B N 13
ATOM 16178 C CA . TRP B 1 2 ? -12.746 -0.756 -1.915 1.00 0.00 2 TRP B CA 13
ATOM 16179 C C . TRP B 1 2 ? -12.080 -1.979 -1.298 1.00 0.00 2 TRP B C 13
ATOM 16180 O O . TRP B 1 2 ? -12.517 -3.113 -1.509 1.00 0.00 2 TRP B O 13
ATOM 16201 N N . LEU B 1 3 ? -11.011 -1.738 -0.558 1.00 0.00 3 LEU B N 13
ATOM 16202 C CA . LEU B 1 3 ? -10.251 -2.808 0.079 1.00 0.00 3 LEU B CA 13
ATOM 16203 C C . LEU B 1 3 ? -9.946 -2.485 1.542 1.00 0.00 3 LEU B C 13
ATOM 16204 O O . LEU B 1 3 ? -9.610 -1.349 1.881 1.00 0.00 3 LEU B O 13
ATOM 16220 N N . CYS B 1 4 ? -10.037 -3.508 2.392 1.00 0.00 4 CYS B N 13
ATOM 16221 C CA . CYS B 1 4 ? -9.743 -3.364 3.823 1.00 0.00 4 CYS B CA 13
ATOM 16222 C C . CYS B 1 4 ? -8.622 -4.330 4.194 1.00 0.00 4 CYS B C 13
ATOM 16223 O O . CYS B 1 4 ? -8.681 -5.509 3.840 1.00 0.00 4 CYS B O 13
ATOM 16230 N N . ILE B 1 5 ? -7.586 -3.834 4.880 1.00 0.00 5 ILE B N 13
ATOM 16231 C CA . ILE B 1 5 ? -6.454 -4.696 5.240 1.00 0.00 5 ILE B CA 13
ATOM 16232 C C . ILE B 1 5 ? -5.756 -4.258 6.529 1.00 0.00 5 ILE B C 13
ATOM 16233 O O . ILE B 1 5 ? -5.957 -3.148 7.024 1.00 0.00 5 ILE B O 13
ATOM 16249 N N . TRP B 1 6 ? -4.938 -5.170 7.062 1.00 0.00 6 TRP B N 13
ATOM 16250 C CA . TRP B 1 6 ? -4.188 -4.936 8.306 1.00 0.00 6 TRP B CA 13
ATOM 16251 C C . TRP B 1 6 ? -2.863 -4.213 8.043 1.00 0.00 6 TRP B C 13
ATOM 16252 O O . TRP B 1 6 ? -1.884 -4.825 7.609 1.00 0.00 6 TRP B O 13
ATOM 16273 N N . LEU B 1 7 ? -2.831 -2.913 8.347 1.00 0.00 7 LEU B N 13
ATOM 16274 C CA . LEU B 1 7 ? -1.637 -2.110 8.187 1.00 0.00 7 LEU B CA 13
ATOM 16275 C C . LEU B 1 7 ? -1.319 -1.456 9.515 1.00 0.00 7 LEU B C 13
ATOM 16276 O O . LEU B 1 7 ? -2.093 -0.634 9.998 1.00 0.00 7 LEU B O 13
ATOM 16292 N N . SER B 1 8 ? -0.195 -1.840 10.121 1.00 0.00 8 SER B N 13
ATOM 16293 C CA . SER B 1 8 ? 0.187 -1.297 11.394 1.00 0.00 8 SER B CA 13
ATOM 16294 C C . SER B 1 8 ? 0.758 0.099 11.233 1.00 0.00 8 SER B C 13
ATOM 16295 O O . SER B 1 8 ? 0.722 0.688 10.150 1.00 0.00 8 SER B O 13
ATOM 16303 N N . ASP B 1 9 ? 1.257 0.615 12.333 1.00 0.00 9 ASP B N 13
ATOM 16304 C CA . ASP B 1 9 ? 1.823 1.963 12.391 1.00 0.00 9 ASP B CA 13
ATOM 16305 C C . ASP B 1 9 ? 3.011 2.149 11.419 1.00 0.00 9 ASP B C 13
ATOM 16306 O O . ASP B 1 9 ? 3.139 1.418 10.436 1.00 0.00 9 ASP B O 13
ATOM 16315 N N . GLN B 1 10 ? 3.894 3.114 11.728 1.00 0.00 10 GLN B N 13
ATOM 16316 C CA . GLN B 1 10 ? 5.079 3.404 10.938 1.00 0.00 10 GLN B CA 13
ATOM 16317 C C . GLN B 1 10 ? 4.848 3.269 9.429 1.00 0.00 10 GLN B C 13
ATOM 16318 O O . GLN B 1 10 ? 5.712 2.785 8.694 1.00 0.00 10 GLN B O 13
ATOM 16332 N N . THR B 1 11 ? 3.674 3.727 8.988 1.00 0.00 11 THR B N 13
ATOM 16333 C CA . THR B 1 11 ? 3.281 3.697 7.577 1.00 0.00 11 THR B CA 13
ATOM 16334 C C . THR B 1 11 ? 1.871 4.232 7.394 1.00 0.00 11 THR B C 13
ATOM 16335 O O . THR B 1 11 ? 1.634 5.150 6.610 1.00 0.00 11 THR B O 13
ATOM 16346 N N . LEU B 1 12 ? 0.964 3.682 8.171 1.00 0.00 12 LEU B N 13
ATOM 16347 C CA . LEU B 1 12 ? -0.426 4.110 8.182 1.00 0.00 12 LEU B CA 13
ATOM 16348 C C . LEU B 1 12 ? -0.488 5.489 8.831 1.00 0.00 12 LEU B C 13
ATOM 16349 O O . LEU B 1 12 ? -1.340 6.321 8.518 1.00 0.00 12 LEU B O 13
ATOM 16365 N N . GLU B 1 13 ? 0.494 5.708 9.703 1.00 0.00 13 GLU B N 13
ATOM 16366 C CA . GLU B 1 13 ? 0.706 6.940 10.407 1.00 0.00 13 GLU B CA 13
ATOM 16367 C C . GLU B 1 13 ? 1.788 7.720 9.661 1.00 0.00 13 GLU B C 13
ATOM 16368 O O . GLU B 1 13 ? 1.675 8.927 9.441 1.00 0.00 13 GLU B O 13
ATOM 16380 N N . ASP B 1 14 ? 2.835 6.976 9.264 1.00 0.00 14 ASP B N 13
ATOM 16381 C CA . ASP B 1 14 ? 3.965 7.513 8.522 1.00 0.00 14 ASP B CA 13
ATOM 16382 C C . ASP B 1 14 ? 3.505 8.200 7.233 1.00 0.00 14 ASP B C 13
ATOM 16383 O O . ASP B 1 14 ? 4.258 8.967 6.630 1.00 0.00 14 ASP B O 13
ATOM 16392 N N . LEU B 1 15 ? 2.262 7.918 6.819 1.00 0.00 15 LEU B N 13
ATOM 16393 C CA . LEU B 1 15 ? 1.673 8.477 5.635 1.00 0.00 15 LEU B CA 13
ATOM 16394 C C . LEU B 1 15 ? 1.353 9.980 5.763 1.00 0.00 15 LEU B C 13
ATOM 16395 O O . LEU B 1 15 ? 0.502 10.503 5.039 1.00 0.00 15 LEU B O 13
ATOM 16411 N N . GLU B 1 16 ? 2.045 10.676 6.662 1.00 0.00 16 GLU B N 13
ATOM 16412 C CA . GLU B 1 16 ? 1.844 12.109 6.846 1.00 0.00 16 GLU B CA 13
ATOM 16413 C C . GLU B 1 16 ? 2.739 12.893 5.885 1.00 0.00 16 GLU B C 13
ATOM 16414 O O . GLU B 1 16 ? 2.345 13.941 5.372 1.00 0.00 16 GLU B O 13
ATOM 16426 N N . LYS B 1 17 ? 3.949 12.372 5.651 1.00 0.00 17 LYS B N 13
ATOM 16427 C CA . LYS B 1 17 ? 4.910 12.994 4.769 1.00 0.00 17 LYS B CA 13
ATOM 16428 C C . LYS B 1 17 ? 4.992 12.293 3.401 1.00 0.00 17 LYS B C 13
ATOM 16429 O O . LYS B 1 17 ? 5.740 12.732 2.526 1.00 0.00 17 LYS B O 13
ATOM 16448 N N . MET B 1 18 ? 4.226 11.210 3.210 1.00 0.00 18 MET B N 13
ATOM 16449 C CA . MET B 1 18 ? 4.239 10.485 1.941 1.00 0.00 18 MET B CA 13
ATOM 16450 C C . MET B 1 18 ? 3.163 11.030 1.004 1.00 0.00 18 MET B C 13
ATOM 16451 O O . MET B 1 18 ? 3.438 11.884 0.167 1.00 0.00 18 MET B O 13
ATOM 16465 N N . ALA B 1 19 ? 1.942 10.528 1.169 1.00 0.00 19 ALA B N 13
ATOM 16466 C CA . ALA B 1 19 ? 0.789 10.939 0.361 1.00 0.00 19 ALA B CA 13
ATOM 16467 C C . ALA B 1 19 ? 0.722 12.461 0.220 1.00 0.00 19 ALA B C 13
ATOM 16468 O O . ALA B 1 19 ? 0.501 12.975 -0.867 1.00 0.00 19 ALA B O 13
ATOM 16475 N N . ARG B 1 20 ? 0.914 13.179 1.329 1.00 0.00 20 ARG B N 13
ATOM 16476 C CA . ARG B 1 20 ? 0.870 14.638 1.315 1.00 0.00 20 ARG B CA 13
ATOM 16477 C C . ARG B 1 20 ? 1.930 15.223 0.406 1.00 0.00 20 ARG B C 13
ATOM 16478 O O . ARG B 1 20 ? 1.623 15.785 -0.645 1.00 0.00 20 ARG B O 13
ATOM 16499 N N . ARG B 1 21 ? 3.171 15.081 0.822 1.00 0.00 21 ARG B N 13
ATOM 16500 C CA . ARG B 1 21 ? 4.310 15.572 0.067 1.00 0.00 21 ARG B CA 13
ATOM 16501 C C . ARG B 1 21 ? 4.266 15.065 -1.379 1.00 0.00 21 ARG B C 13
ATOM 16502 O O . ARG B 1 21 ? 4.684 15.757 -2.308 1.00 0.00 21 ARG B O 13
ATOM 16523 N N . GLU B 1 22 ? 3.744 13.847 -1.545 1.00 0.00 22 GLU B N 13
ATOM 16524 C CA . GLU B 1 22 ? 3.617 13.210 -2.858 1.00 0.00 22 GLU B CA 13
ATOM 16525 C C . GLU B 1 22 ? 2.379 13.702 -3.615 1.00 0.00 22 GLU B C 13
ATOM 16526 O O . GLU B 1 22 ? 2.230 13.416 -4.805 1.00 0.00 22 GLU B O 13
ATOM 16538 N N . GLY B 1 23 ? 1.475 14.411 -2.925 1.00 0.00 23 GLY B N 13
ATOM 16539 C CA . GLY B 1 23 ? 0.259 14.880 -3.568 1.00 0.00 23 GLY B CA 13
ATOM 16540 C C . GLY B 1 23 ? -0.766 13.764 -3.708 1.00 0.00 23 GLY B C 13
ATOM 16541 O O . GLY B 1 23 ? -1.828 13.955 -4.302 1.00 0.00 23 GLY B O 13
ATOM 16545 N N . LEU B 1 24 ? -0.432 12.595 -3.154 1.00 0.00 24 LEU B N 13
ATOM 16546 C CA . LEU B 1 24 ? -1.288 11.427 -3.195 1.00 0.00 24 LEU B CA 13
ATOM 16547 C C . LEU B 1 24 ? -2.309 11.444 -2.058 1.00 0.00 24 LEU B C 13
ATOM 16548 O O . LEU B 1 24 ? -2.271 12.293 -1.165 1.00 0.00 24 LEU B O 13
ATOM 16564 N N . SER B 1 25 ? -3.188 10.460 -2.102 1.00 0.00 25 SER B N 13
ATOM 16565 C CA . SER B 1 25 ? -4.224 10.258 -1.096 1.00 0.00 25 SER B CA 13
ATOM 16566 C C . SER B 1 25 ? -3.978 8.915 -0.398 1.00 0.00 25 SER B C 13
ATOM 16567 O O . SER B 1 25 ? -3.099 8.158 -0.811 1.00 0.00 25 SER B O 13
ATOM 16575 N N . LYS B 1 26 ? -4.738 8.622 0.658 1.00 0.00 26 LYS B N 13
ATOM 16576 C CA . LYS B 1 26 ? -4.570 7.360 1.398 1.00 0.00 26 LYS B CA 13
ATOM 16577 C C . LYS B 1 26 ? -4.530 6.143 0.460 1.00 0.00 26 LYS B C 13
ATOM 16578 O O . LYS B 1 26 ? -3.828 5.170 0.737 1.00 0.00 26 LYS B O 13
ATOM 16597 N N . SER B 1 27 ? -5.291 6.199 -0.639 1.00 0.00 27 SER B N 13
ATOM 16598 C CA . SER B 1 27 ? -5.346 5.098 -1.601 1.00 0.00 27 SER B CA 13
ATOM 16599 C C . SER B 1 27 ? -4.239 5.191 -2.647 1.00 0.00 27 SER B C 13
ATOM 16600 O O . SER B 1 27 ? -3.478 4.244 -2.823 1.00 0.00 27 SER B O 13
ATOM 16608 N N . GLU B 1 28 ? -4.145 6.328 -3.335 1.00 0.00 28 GLU B N 13
ATOM 16609 C CA . GLU B 1 28 ? -3.110 6.518 -4.357 1.00 0.00 28 GLU B CA 13
ATOM 16610 C C . GLU B 1 28 ? -1.701 6.388 -3.748 1.00 0.00 28 GLU B C 13
ATOM 16611 O O . GLU B 1 28 ? -0.718 6.265 -4.474 1.00 0.00 28 GLU B O 13
ATOM 16623 N N . MET B 1 29 ? -1.627 6.364 -2.412 1.00 0.00 29 MET B N 13
ATOM 16624 C CA . MET B 1 29 ? -0.390 6.191 -1.678 1.00 0.00 29 MET B CA 13
ATOM 16625 C C . MET B 1 29 ? -0.109 4.706 -1.578 1.00 0.00 29 MET B C 13
ATOM 16626 O O . MET B 1 29 ? 1.005 4.228 -1.787 1.00 0.00 29 MET B O 13
ATOM 16640 N N . ILE B 1 30 ? -1.157 4.009 -1.209 1.00 0.00 30 ILE B N 13
ATOM 16641 C CA . ILE B 1 30 ? -1.147 2.610 -0.989 1.00 0.00 30 ILE B CA 13
ATOM 16642 C C . ILE B 1 30 ? -1.144 1.793 -2.293 1.00 0.00 30 ILE B C 13
ATOM 16643 O O . ILE B 1 30 ? -0.567 0.705 -2.344 1.00 0.00 30 ILE B O 13
ATOM 16659 N N . ASN B 1 31 ? -1.740 2.342 -3.353 1.00 0.00 31 ASN B N 13
ATOM 16660 C CA . ASN B 1 31 ? -1.751 1.683 -4.664 1.00 0.00 31 ASN B CA 13
ATOM 16661 C C . ASN B 1 31 ? -0.354 1.742 -5.262 1.00 0.00 31 ASN B C 13
ATOM 16662 O O . ASN B 1 31 ? 0.216 0.741 -5.699 1.00 0.00 31 ASN B O 13
ATOM 16673 N N . VAL B 1 32 ? 0.162 2.958 -5.258 1.00 0.00 32 VAL B N 13
ATOM 16674 C CA . VAL B 1 32 ? 1.461 3.301 -5.758 1.00 0.00 32 VAL B CA 13
ATOM 16675 C C . VAL B 1 32 ? 2.515 2.449 -5.095 1.00 0.00 32 VAL B C 13
ATOM 16676 O O . VAL B 1 32 ? 3.444 1.955 -5.735 1.00 0.00 32 VAL B O 13
ATOM 16689 N N . ALA B 1 33 ? 2.326 2.280 -3.808 1.00 0.00 33 ALA B N 13
ATOM 16690 C CA . ALA B 1 33 ? 3.202 1.474 -2.983 1.00 0.00 33 ALA B CA 13
ATOM 16691 C C . ALA B 1 33 ? 3.575 0.172 -3.662 1.00 0.00 33 ALA B C 13
ATOM 16692 O O . ALA B 1 33 ? 4.721 -0.271 -3.593 1.00 0.00 33 ALA B O 13
ATOM 16699 N N . LEU B 1 34 ? 2.578 -0.463 -4.277 1.00 0.00 34 LEU B N 13
ATOM 16700 C CA . LEU B 1 34 ? 2.785 -1.740 -4.912 1.00 0.00 34 LEU B CA 13
ATOM 16701 C C . LEU B 1 34 ? 3.443 -1.622 -6.283 1.00 0.00 34 LEU B C 13
ATOM 16702 O O . LEU B 1 34 ? 4.139 -2.541 -6.720 1.00 0.00 34 LEU B O 13
ATOM 16718 N N . GLN B 1 35 ? 3.195 -0.507 -6.978 1.00 0.00 35 GLN B N 13
ATOM 16719 C CA . GLN B 1 35 ? 3.739 -0.310 -8.312 1.00 0.00 35 GLN B CA 13
ATOM 16720 C C . GLN B 1 35 ? 5.217 0.113 -8.314 1.00 0.00 35 GLN B C 13
ATOM 16721 O O . GLN B 1 35 ? 5.881 -0.010 -9.344 1.00 0.00 35 GLN B O 13
ATOM 16735 N N . HIS B 1 36 ? 5.752 0.576 -7.172 1.00 0.00 36 HIS B N 13
ATOM 16736 C CA . HIS B 1 36 ? 7.171 0.956 -7.111 1.00 0.00 36 HIS B CA 13
ATOM 16737 C C . HIS B 1 36 ? 7.882 0.365 -5.878 1.00 0.00 36 HIS B C 13
ATOM 16738 O O . HIS B 1 36 ? 8.942 0.850 -5.478 1.00 0.00 36 HIS B O 13
ATOM 16753 N N . TYR B 1 37 ? 7.313 -0.705 -5.302 1.00 0.00 37 TYR B N 13
ATOM 16754 C CA . TYR B 1 37 ? 7.911 -1.386 -4.145 1.00 0.00 37 TYR B CA 13
ATOM 16755 C C . TYR B 1 37 ? 9.120 -2.219 -4.609 1.00 0.00 37 TYR B C 13
ATOM 16756 O O . TYR B 1 37 ? 9.050 -2.886 -5.643 1.00 0.00 37 TYR B O 13
ATOM 16774 N N . LYS B 1 38 ? 10.207 -2.202 -3.821 1.00 0.00 38 LYS B N 13
ATOM 16775 C CA . LYS B 1 38 ? 11.410 -2.969 -4.118 1.00 0.00 38 LYS B CA 13
ATOM 16776 C C . LYS B 1 38 ? 12.104 -2.497 -5.400 1.00 0.00 38 LYS B C 13
ATOM 16777 O O . LYS B 1 38 ? 11.592 -2.784 -6.504 1.00 0.00 38 LYS B O 13
ATOM 16797 N N . ARG A 1 1 ? -3.634 -2.245 11.707 1.00 0.00 1 ARG A N 14
ATOM 16798 C CA . ARG A 1 1 ? -5.051 -1.773 11.684 1.00 0.00 1 ARG A CA 14
ATOM 16799 C C . ARG A 1 1 ? -5.827 -2.357 10.517 1.00 0.00 1 ARG A C 14
ATOM 16800 O O . ARG A 1 1 ? -5.252 -2.942 9.599 1.00 0.00 1 ARG A O 14
ATOM 16823 N N . TRP A 1 2 ? -7.133 -2.127 10.531 1.00 0.00 2 TRP A N 14
ATOM 16824 C CA . TRP A 1 2 ? -7.993 -2.559 9.445 1.00 0.00 2 TRP A CA 14
ATOM 16825 C C . TRP A 1 2 ? -8.540 -1.317 8.763 1.00 0.00 2 TRP A C 14
ATOM 16826 O O . TRP A 1 2 ? -9.258 -0.521 9.372 1.00 0.00 2 TRP A O 14
ATOM 16847 N N . LEU A 1 3 ? -8.142 -1.134 7.518 1.00 0.00 3 LEU A N 14
ATOM 16848 C CA . LEU A 1 3 ? -8.530 0.046 6.751 1.00 0.00 3 LEU A CA 14
ATOM 16849 C C . LEU A 1 3 ? -9.110 -0.312 5.385 1.00 0.00 3 LEU A C 14
ATOM 16850 O O . LEU A 1 3 ? -8.580 -1.166 4.676 1.00 0.00 3 LEU A O 14
ATOM 16866 N N . CYS A 1 4 ? -10.177 0.397 5.015 1.00 0.00 4 CYS A N 14
ATOM 16867 C CA . CYS A 1 4 ? -10.826 0.216 3.712 1.00 0.00 4 CYS A CA 14
ATOM 16868 C C . CYS A 1 4 ? -10.678 1.513 2.924 1.00 0.00 4 CYS A C 14
ATOM 16869 O O . CYS A 1 4 ? -11.051 2.582 3.412 1.00 0.00 4 CYS A O 14
ATOM 16876 N N . ILE A 1 5 ? -10.097 1.429 1.727 1.00 0.00 5 ILE A N 14
ATOM 16877 C CA . ILE A 1 5 ? -9.869 2.631 0.917 1.00 0.00 5 ILE A CA 14
ATOM 16878 C C . ILE A 1 5 ? -10.005 2.360 -0.590 1.00 0.00 5 ILE A C 14
ATOM 16879 O O . ILE A 1 5 ? -10.308 1.237 -0.999 1.00 0.00 5 ILE A O 14
ATOM 16895 N N . TRP A 1 6 ? -9.836 3.412 -1.409 1.00 0.00 6 TRP A N 14
ATOM 16896 C CA . TRP A 1 6 ? -10.006 3.294 -2.869 1.00 0.00 6 TRP A CA 14
ATOM 16897 C C . TRP A 1 6 ? -8.718 2.944 -3.634 1.00 0.00 6 TRP A C 14
ATOM 16898 O O . TRP A 1 6 ? -7.918 3.816 -3.977 1.00 0.00 6 TRP A O 14
ATOM 16919 N N . LEU A 1 7 ? -8.581 1.650 -3.942 1.00 0.00 7 LEU A N 14
ATOM 16920 C CA . LEU A 1 7 ? -7.465 1.107 -4.722 1.00 0.00 7 LEU A CA 14
ATOM 16921 C C . LEU A 1 7 ? -8.056 0.240 -5.822 1.00 0.00 7 LEU A C 14
ATOM 16922 O O . LEU A 1 7 ? -8.582 -0.836 -5.543 1.00 0.00 7 LEU A O 14
ATOM 16938 N N . SER A 1 8 ? -8.000 0.715 -7.061 1.00 0.00 8 SER A N 14
ATOM 16939 C CA . SER A 1 8 ? -8.572 -0.021 -8.178 1.00 0.00 8 SER A CA 14
ATOM 16940 C C . SER A 1 8 ? -7.729 -1.252 -8.530 1.00 0.00 8 SER A C 14
ATOM 16941 O O . SER A 1 8 ? -7.411 -2.056 -7.656 1.00 0.00 8 SER A O 14
ATOM 16949 N N . ASP A 1 9 ? -7.393 -1.414 -9.802 1.00 0.00 9 ASP A N 14
ATOM 16950 C CA . ASP A 1 9 ? -6.618 -2.568 -10.245 1.00 0.00 9 ASP A CA 14
ATOM 16951 C C . ASP A 1 9 ? -5.125 -2.237 -10.374 1.00 0.00 9 ASP A C 14
ATOM 16952 O O . ASP A 1 9 ? -4.642 -1.308 -9.725 1.00 0.00 9 ASP A O 14
ATOM 16961 N N . GLN A 1 10 ? -4.406 -2.986 -11.230 1.00 0.00 10 GLN A N 14
ATOM 16962 C CA . GLN A 1 10 ? -2.991 -2.785 -11.467 1.00 0.00 10 GLN A CA 14
ATOM 16963 C C . GLN A 1 10 ? -2.258 -2.345 -10.200 1.00 0.00 10 GLN A C 14
ATOM 16964 O O . GLN A 1 10 ? -1.446 -1.417 -10.218 1.00 0.00 10 GLN A O 14
ATOM 16978 N N . THR A 1 11 ? -2.559 -3.044 -9.102 1.00 0.00 11 THR A N 14
ATOM 16979 C CA . THR A 1 11 ? -1.953 -2.767 -7.806 1.00 0.00 11 THR A CA 14
ATOM 16980 C C . THR A 1 11 ? -2.358 -3.772 -6.743 1.00 0.00 11 THR A C 14
ATOM 16981 O O . THR A 1 11 ? -1.496 -4.342 -6.085 1.00 0.00 11 THR A O 14
ATOM 16992 N N . LEU A 1 12 ? -3.647 -4.046 -6.630 1.00 0.00 12 LEU A N 14
ATOM 16993 C CA . LEU A 1 12 ? -4.126 -5.055 -5.697 1.00 0.00 12 LEU A CA 14
ATOM 16994 C C . LEU A 1 12 ? -3.761 -6.387 -6.307 1.00 0.00 12 LEU A C 14
ATOM 16995 O O . LEU A 1 12 ? -3.232 -7.284 -5.648 1.00 0.00 12 LEU A O 14
ATOM 17011 N N . GLU A 1 13 ? -3.989 -6.448 -7.617 1.00 0.00 13 GLU A N 14
ATOM 17012 C CA . GLU A 1 13 ? -3.633 -7.597 -8.420 1.00 0.00 13 GLU A CA 14
ATOM 17013 C C . GLU A 1 13 ? -2.117 -7.652 -8.489 1.00 0.00 13 GLU A C 14
ATOM 17014 O O . GLU A 1 13 ? -1.506 -8.719 -8.426 1.00 0.00 13 GLU A O 14
ATOM 17026 N N . ASP A 1 14 ? -1.532 -6.451 -8.598 1.00 0.00 14 ASP A N 14
ATOM 17027 C CA . ASP A 1 14 ? -0.096 -6.266 -8.651 1.00 0.00 14 ASP A CA 14
ATOM 17028 C C . ASP A 1 14 ? 0.580 -7.052 -7.525 1.00 0.00 14 ASP A C 14
ATOM 17029 O O . ASP A 1 14 ? 1.685 -7.561 -7.692 1.00 0.00 14 ASP A O 14
ATOM 17038 N N . LEU A 1 15 ? -0.111 -7.146 -6.378 1.00 0.00 15 LEU A N 14
ATOM 17039 C CA . LEU A 1 15 ? 0.380 -7.857 -5.199 1.00 0.00 15 LEU A CA 14
ATOM 17040 C C . LEU A 1 15 ? 0.444 -9.382 -5.368 1.00 0.00 15 LEU A C 14
ATOM 17041 O O . LEU A 1 15 ? 0.546 -10.109 -4.381 1.00 0.00 15 LEU A O 14
ATOM 17057 N N . GLU A 1 16 ? 0.392 -9.869 -6.603 1.00 0.00 16 GLU A N 14
ATOM 17058 C CA . GLU A 1 16 ? 0.458 -11.306 -6.854 1.00 0.00 16 GLU A CA 14
ATOM 17059 C C . GLU A 1 16 ? 1.892 -11.807 -6.700 1.00 0.00 16 GLU A C 14
ATOM 17060 O O . GLU A 1 16 ? 2.177 -12.641 -5.841 1.00 0.00 16 GLU A O 14
ATOM 17072 N N . LYS A 1 17 ? 2.790 -11.286 -7.536 1.00 0.00 17 LYS A N 14
ATOM 17073 C CA . LYS A 1 17 ? 4.190 -11.665 -7.502 1.00 0.00 17 LYS A CA 14
ATOM 17074 C C . LYS A 1 17 ? 4.972 -10.874 -6.446 1.00 0.00 17 LYS A C 14
ATOM 17075 O O . LYS A 1 17 ? 6.068 -11.277 -6.054 1.00 0.00 17 LYS A O 14
ATOM 17094 N N . MET A 1 18 ? 4.408 -9.752 -5.986 1.00 0.00 18 MET A N 14
ATOM 17095 C CA . MET A 1 18 ? 5.059 -8.918 -4.975 1.00 0.00 18 MET A CA 14
ATOM 17096 C C . MET A 1 18 ? 4.802 -9.450 -3.569 1.00 0.00 18 MET A C 14
ATOM 17097 O O . MET A 1 18 ? 5.607 -9.232 -2.665 1.00 0.00 18 MET A O 14
ATOM 17111 N N . ALA A 1 19 ? 3.665 -10.120 -3.385 1.00 0.00 19 ALA A N 14
ATOM 17112 C CA . ALA A 1 19 ? 3.301 -10.652 -2.076 1.00 0.00 19 ALA A CA 14
ATOM 17113 C C . ALA A 1 19 ? 3.643 -12.135 -1.929 1.00 0.00 19 ALA A C 14
ATOM 17114 O O . ALA A 1 19 ? 4.461 -12.506 -1.088 1.00 0.00 19 ALA A O 14
ATOM 17121 N N . ARG A 1 20 ? 2.993 -12.982 -2.735 1.00 0.00 20 ARG A N 14
ATOM 17122 C CA . ARG A 1 20 ? 3.207 -14.427 -2.680 1.00 0.00 20 ARG A CA 14
ATOM 17123 C C . ARG A 1 20 ? 4.665 -14.785 -2.856 1.00 0.00 20 ARG A C 14
ATOM 17124 O O . ARG A 1 20 ? 5.295 -15.329 -1.949 1.00 0.00 20 ARG A O 14
ATOM 17145 N N . ARG A 1 21 ? 5.186 -14.472 -4.023 1.00 0.00 21 ARG A N 14
ATOM 17146 C CA . ARG A 1 21 ? 6.576 -14.732 -4.348 1.00 0.00 21 ARG A CA 14
ATOM 17147 C C . ARG A 1 21 ? 7.489 -14.232 -3.224 1.00 0.00 21 ARG A C 14
ATOM 17148 O O . ARG A 1 21 ? 8.519 -14.838 -2.924 1.00 0.00 21 ARG A O 14
ATOM 17169 N N . GLU A 1 22 ? 7.077 -13.124 -2.600 1.00 0.00 22 GLU A N 14
ATOM 17170 C CA . GLU A 1 22 ? 7.825 -12.522 -1.489 1.00 0.00 22 GLU A CA 14
ATOM 17171 C C . GLU A 1 22 ? 7.675 -13.335 -0.200 1.00 0.00 22 GLU A C 14
ATOM 17172 O O . GLU A 1 22 ? 8.564 -13.318 0.653 1.00 0.00 22 GLU A O 14
ATOM 17184 N N . GLY A 1 23 ? 6.546 -14.034 -0.057 1.00 0.00 23 GLY A N 14
ATOM 17185 C CA . GLY A 1 23 ? 6.298 -14.828 1.135 1.00 0.00 23 GLY A CA 14
ATOM 17186 C C . GLY A 1 23 ? 5.365 -14.133 2.115 1.00 0.00 23 GLY A C 14
ATOM 17187 O O . GLY A 1 23 ? 4.864 -14.759 3.051 1.00 0.00 23 GLY A O 14
ATOM 17191 N N . LEU A 1 24 ? 5.137 -12.833 1.902 1.00 0.00 24 LEU A N 14
ATOM 17192 C CA . LEU A 1 24 ? 4.259 -12.048 2.782 1.00 0.00 24 LEU A CA 14
ATOM 17193 C C . LEU A 1 24 ? 2.793 -12.112 2.327 1.00 0.00 24 LEU A C 14
ATOM 17194 O O . LEU A 1 24 ? 2.452 -12.848 1.397 1.00 0.00 24 LEU A O 14
ATOM 17210 N N . SER A 1 25 ? 1.942 -11.340 2.989 1.00 0.00 25 SER A N 14
ATOM 17211 C CA . SER A 1 25 ? 0.507 -11.295 2.659 1.00 0.00 25 SER A CA 14
ATOM 17212 C C . SER A 1 25 ? 0.094 -9.901 2.172 1.00 0.00 25 SER A C 14
ATOM 17213 O O . SER A 1 25 ? 0.899 -8.974 2.184 1.00 0.00 25 SER A O 14
ATOM 17221 N N . LYS A 1 26 ? -1.165 -9.774 1.728 1.00 0.00 26 LYS A N 14
ATOM 17222 C CA . LYS A 1 26 ? -1.704 -8.497 1.210 1.00 0.00 26 LYS A CA 14
ATOM 17223 C C . LYS A 1 26 ? -1.311 -7.288 2.072 1.00 0.00 26 LYS A C 14
ATOM 17224 O O . LYS A 1 26 ? -1.038 -6.214 1.540 1.00 0.00 26 LYS A O 14
ATOM 17243 N N . SER A 1 27 ? -1.300 -7.463 3.395 1.00 0.00 27 SER A N 14
ATOM 17244 C CA . SER A 1 27 ? -0.962 -6.387 4.330 1.00 0.00 27 SER A CA 14
ATOM 17245 C C . SER A 1 27 ? 0.535 -6.145 4.380 1.00 0.00 27 SER A C 14
ATOM 17246 O O . SER A 1 27 ? 0.997 -5.053 4.057 1.00 0.00 27 SER A O 14
ATOM 17254 N N . GLU A 1 28 ? 1.292 -7.168 4.768 1.00 0.00 28 GLU A N 14
ATOM 17255 C CA . GLU A 1 28 ? 2.748 -7.052 4.827 1.00 0.00 28 GLU A CA 14
ATOM 17256 C C . GLU A 1 28 ? 3.300 -6.690 3.442 1.00 0.00 28 GLU A C 14
ATOM 17257 O O . GLU A 1 28 ? 4.419 -6.200 3.325 1.00 0.00 28 GLU A O 14
ATOM 17269 N N . MET A 1 29 ? 2.477 -6.902 2.405 1.00 0.00 29 MET A N 14
ATOM 17270 C CA . MET A 1 29 ? 2.811 -6.578 1.036 1.00 0.00 29 MET A CA 14
ATOM 17271 C C . MET A 1 29 ? 2.692 -5.080 0.855 1.00 0.00 29 MET A C 14
ATOM 17272 O O . MET A 1 29 ? 3.545 -4.410 0.276 1.00 0.00 29 MET A O 14
ATOM 17286 N N . ILE A 1 30 ? 1.577 -4.600 1.341 1.00 0.00 30 ILE A N 14
ATOM 17287 C CA . ILE A 1 30 ? 1.182 -3.243 1.258 1.00 0.00 30 ILE A CA 14
ATOM 17288 C C . ILE A 1 30 ? 1.962 -2.328 2.207 1.00 0.00 30 ILE A C 14
ATOM 17289 O O . ILE A 1 30 ? 2.299 -1.201 1.843 1.00 0.00 30 ILE A O 14
ATOM 17305 N N . ASN A 1 31 ? 2.297 -2.834 3.390 1.00 0.00 31 ASN A N 14
ATOM 17306 C CA . ASN A 1 31 ? 3.100 -2.074 4.351 1.00 0.00 31 ASN A CA 14
ATOM 17307 C C . ASN A 1 31 ? 4.496 -1.888 3.786 1.00 0.00 31 ASN A C 14
ATOM 17308 O O . ASN A 1 31 ? 5.071 -0.799 3.812 1.00 0.00 31 ASN A O 14
ATOM 17319 N N . VAL A 1 32 ? 5.005 -2.991 3.276 1.00 0.00 32 VAL A N 14
ATOM 17320 C CA . VAL A 1 32 ? 6.299 -3.081 2.680 1.00 0.00 32 VAL A CA 14
ATOM 17321 C C . VAL A 1 32 ? 6.407 -2.124 1.515 1.00 0.00 32 VAL A C 14
ATOM 17322 O O . VAL A 1 32 ? 7.416 -1.441 1.345 1.00 0.00 32 VAL A O 14
ATOM 17335 N N . ALA A 1 33 ? 5.341 -2.063 0.743 1.00 0.00 33 ALA A N 14
ATOM 17336 C CA . ALA A 1 33 ? 5.274 -1.159 -0.392 1.00 0.00 33 ALA A CA 14
ATOM 17337 C C . ALA A 1 33 ? 5.608 0.249 0.048 1.00 0.00 33 ALA A C 14
ATOM 17338 O O . ALA A 1 33 ? 6.260 1.000 -0.677 1.00 0.00 33 ALA A O 14
ATOM 17345 N N . LEU A 1 34 ? 5.136 0.603 1.244 1.00 0.00 34 LEU A N 14
ATOM 17346 C CA . LEU A 1 34 ? 5.364 1.920 1.779 1.00 0.00 34 LEU A CA 14
ATOM 17347 C C . LEU A 1 34 ? 6.819 2.099 2.192 1.00 0.00 34 LEU A C 14
ATOM 17348 O O . LEU A 1 34 ? 7.355 3.208 2.149 1.00 0.00 34 LEU A O 14
ATOM 17364 N N . GLN A 1 35 ? 7.451 0.995 2.604 1.00 0.00 35 GLN A N 14
ATOM 17365 C CA . GLN A 1 35 ? 8.833 1.019 3.039 1.00 0.00 35 GLN A CA 14
ATOM 17366 C C . GLN A 1 35 ? 9.819 1.026 1.858 1.00 0.00 35 GLN A C 14
ATOM 17367 O O . GLN A 1 35 ? 10.983 1.390 2.036 1.00 0.00 35 GLN A O 14
ATOM 17381 N N . HIS A 1 36 ? 9.358 0.660 0.650 1.00 0.00 36 HIS A N 14
ATOM 17382 C CA . HIS A 1 36 ? 10.232 0.677 -0.533 1.00 0.00 36 HIS A CA 14
ATOM 17383 C C . HIS A 1 36 ? 9.572 1.386 -1.731 1.00 0.00 36 HIS A C 14
ATOM 17384 O O . HIS A 1 36 ? 9.939 1.141 -2.883 1.00 0.00 36 HIS A O 14
ATOM 17399 N N . TYR A 1 37 ? 8.618 2.284 -1.453 1.00 0.00 37 TYR A N 14
ATOM 17400 C CA . TYR A 1 37 ? 7.931 3.048 -2.502 1.00 0.00 37 TYR A CA 14
ATOM 17401 C C . TYR A 1 37 ? 8.844 4.187 -2.995 1.00 0.00 37 TYR A C 14
ATOM 17402 O O . TYR A 1 37 ? 9.295 5.013 -2.198 1.00 0.00 37 TYR A O 14
ATOM 17420 N N . LYS A 1 38 ? 9.094 4.240 -4.315 1.00 0.00 38 LYS A N 14
ATOM 17421 C CA . LYS A 1 38 ? 9.918 5.287 -4.900 1.00 0.00 38 LYS A CA 14
ATOM 17422 C C . LYS A 1 38 ? 9.082 6.243 -5.750 1.00 0.00 38 LYS A C 14
ATOM 17423 O O . LYS A 1 38 ? 9.079 7.453 -5.443 1.00 0.00 38 LYS A O 14
ATOM 17443 N N . ARG B 1 1 ? -12.778 -0.056 -6.696 1.00 0.00 1 ARG B N 14
ATOM 17444 C CA . ARG B 1 1 ? -12.312 -1.266 -5.988 1.00 0.00 1 ARG B CA 14
ATOM 17445 C C . ARG B 1 1 ? -11.900 -0.959 -4.539 1.00 0.00 1 ARG B C 14
ATOM 17446 O O . ARG B 1 1 ? -10.874 -0.321 -4.300 1.00 0.00 1 ARG B O 14
ATOM 17469 N N . TRP B 1 2 ? -12.703 -1.426 -3.578 1.00 0.00 2 TRP B N 14
ATOM 17470 C CA . TRP B 1 2 ? -12.426 -1.226 -2.167 1.00 0.00 2 TRP B CA 14
ATOM 17471 C C . TRP B 1 2 ? -11.558 -2.370 -1.641 1.00 0.00 2 TRP B C 14
ATOM 17472 O O . TRP B 1 2 ? -11.811 -3.539 -1.937 1.00 0.00 2 TRP B O 14
ATOM 17493 N N . LEU B 1 3 ? -10.530 -2.023 -0.875 1.00 0.00 3 LEU B N 14
ATOM 17494 C CA . LEU B 1 3 ? -9.608 -3.014 -0.317 1.00 0.00 3 LEU B CA 14
ATOM 17495 C C . LEU B 1 3 ? -9.421 -2.824 1.190 1.00 0.00 3 LEU B C 14
ATOM 17496 O O . LEU B 1 3 ? -9.351 -1.697 1.680 1.00 0.00 3 LEU B O 14
ATOM 17512 N N . CYS B 1 4 ? -9.312 -3.945 1.907 1.00 0.00 4 CYS B N 14
ATOM 17513 C CA . CYS B 1 4 ? -9.101 -3.928 3.361 1.00 0.00 4 CYS B CA 14
ATOM 17514 C C . CYS B 1 4 ? -7.866 -4.762 3.704 1.00 0.00 4 CYS B C 14
ATOM 17515 O O . CYS B 1 4 ? -7.758 -5.911 3.272 1.00 0.00 4 CYS B O 14
ATOM 17522 N N . ILE B 1 5 ? -6.925 -4.178 4.457 1.00 0.00 5 ILE B N 14
ATOM 17523 C CA . ILE B 1 5 ? -5.687 -4.892 4.811 1.00 0.00 5 ILE B CA 14
ATOM 17524 C C . ILE B 1 5 ? -5.059 -4.375 6.110 1.00 0.00 5 ILE B C 14
ATOM 17525 O O . ILE B 1 5 ? -5.462 -3.340 6.646 1.00 0.00 5 ILE B O 14
ATOM 17541 N N . TRP B 1 6 ? -4.061 -5.119 6.600 1.00 0.00 6 TRP B N 14
ATOM 17542 C CA . TRP B 1 6 ? -3.344 -4.770 7.837 1.00 0.00 6 TRP B CA 14
ATOM 17543 C C . TRP B 1 6 ? -2.279 -3.701 7.555 1.00 0.00 6 TRP B C 14
ATOM 17544 O O . TRP B 1 6 ? -1.312 -3.927 6.826 1.00 0.00 6 TRP B O 14
ATOM 17565 N N . LEU B 1 7 ? -2.502 -2.524 8.129 1.00 0.00 7 LEU B N 14
ATOM 17566 C CA . LEU B 1 7 ? -1.640 -1.370 7.969 1.00 0.00 7 LEU B CA 14
ATOM 17567 C C . LEU B 1 7 ? -1.636 -0.601 9.300 1.00 0.00 7 LEU B C 14
ATOM 17568 O O . LEU B 1 7 ? -2.617 0.068 9.627 1.00 0.00 7 LEU B O 14
ATOM 17584 N N . SER B 1 8 ? -0.573 -0.748 10.095 1.00 0.00 8 SER B N 14
ATOM 17585 C CA . SER B 1 8 ? -0.504 -0.130 11.403 1.00 0.00 8 SER B CA 14
ATOM 17586 C C . SER B 1 8 ? -0.140 1.351 11.378 1.00 0.00 8 SER B C 14
ATOM 17587 O O . SER B 1 8 ? 0.107 1.948 10.332 1.00 0.00 8 SER B O 14
ATOM 17595 N N . ASP B 1 9 ? -0.123 1.903 12.584 1.00 0.00 9 ASP B N 14
ATOM 17596 C CA . ASP B 1 9 ? 0.188 3.318 12.843 1.00 0.00 9 ASP B CA 14
ATOM 17597 C C . ASP B 1 9 ? 1.493 3.756 12.193 1.00 0.00 9 ASP B C 14
ATOM 17598 O O . ASP B 1 9 ? 1.537 4.780 11.514 1.00 0.00 9 ASP B O 14
ATOM 17607 N N . GLN B 1 10 ? 2.555 2.988 12.425 1.00 0.00 10 GLN B N 14
ATOM 17608 C CA . GLN B 1 10 ? 3.869 3.299 11.881 1.00 0.00 10 GLN B CA 14
ATOM 17609 C C . GLN B 1 10 ? 3.820 3.637 10.388 1.00 0.00 10 GLN B C 14
ATOM 17610 O O . GLN B 1 10 ? 4.679 4.368 9.893 1.00 0.00 10 GLN B O 14
ATOM 17624 N N . THR B 1 11 ? 2.835 3.090 9.667 1.00 0.00 11 THR B N 14
ATOM 17625 C CA . THR B 1 11 ? 2.716 3.323 8.246 1.00 0.00 11 THR B CA 14
ATOM 17626 C C . THR B 1 11 ? 1.671 4.376 7.875 1.00 0.00 11 THR B C 14
ATOM 17627 O O . THR B 1 11 ? 1.763 4.988 6.810 1.00 0.00 11 THR B O 14
ATOM 17638 N N . LEU B 1 12 ? 0.706 4.609 8.753 1.00 0.00 12 LEU B N 14
ATOM 17639 C CA . LEU B 1 12 ? -0.315 5.616 8.506 1.00 0.00 12 LEU B CA 14
ATOM 17640 C C . LEU B 1 12 ? 0.303 6.957 8.826 1.00 0.00 12 LEU B C 14
ATOM 17641 O O . LEU B 1 12 ? 0.179 7.923 8.070 1.00 0.00 12 LEU B O 14
ATOM 17657 N N . GLU B 1 13 ? 1.042 6.963 9.933 1.00 0.00 13 GLU B N 14
ATOM 17658 C CA . GLU B 1 13 ? 1.787 8.133 10.360 1.00 0.00 13 GLU B CA 14
ATOM 17659 C C . GLU B 1 13 ? 2.807 8.444 9.280 1.00 0.00 13 GLU B C 14
ATOM 17660 O O . GLU B 1 13 ? 3.013 9.595 8.900 1.00 0.00 13 GLU B O 14
ATOM 17672 N N . ASP B 1 14 ? 3.419 7.369 8.775 1.00 0.00 14 ASP B N 14
ATOM 17673 C CA . ASP B 1 14 ? 4.397 7.452 7.708 1.00 0.00 14 ASP B CA 14
ATOM 17674 C C . ASP B 1 14 ? 3.832 8.275 6.556 1.00 0.00 14 ASP B C 14
ATOM 17675 O O . ASP B 1 14 ? 4.511 9.137 5.996 1.00 0.00 14 ASP B O 14
ATOM 17684 N N . LEU B 1 15 ? 2.577 7.980 6.207 1.00 0.00 15 LEU B N 14
ATOM 17685 C CA . LEU B 1 15 ? 1.889 8.645 5.134 1.00 0.00 15 LEU B CA 14
ATOM 17686 C C . LEU B 1 15 ? 1.267 9.987 5.533 1.00 0.00 15 LEU B C 14
ATOM 17687 O O . LEU B 1 15 ? 0.362 10.474 4.855 1.00 0.00 15 LEU B O 14
ATOM 17703 N N . GLU B 1 16 ? 1.762 10.613 6.595 1.00 0.00 16 GLU B N 14
ATOM 17704 C CA . GLU B 1 16 ? 1.244 11.915 6.996 1.00 0.00 16 GLU B CA 14
ATOM 17705 C C . GLU B 1 16 ? 1.890 12.982 6.108 1.00 0.00 16 GLU B C 14
ATOM 17706 O O . GLU B 1 16 ? 1.201 13.835 5.545 1.00 0.00 16 GLU B O 14
ATOM 17718 N N . LYS B 1 17 ? 3.217 12.902 5.968 1.00 0.00 17 LYS B N 14
ATOM 17719 C CA . LYS B 1 17 ? 3.970 13.816 5.137 1.00 0.00 17 LYS B CA 14
ATOM 17720 C C . LYS B 1 17 ? 4.372 13.173 3.797 1.00 0.00 17 LYS B C 14
ATOM 17721 O O . LYS B 1 17 ? 4.854 13.867 2.900 1.00 0.00 17 LYS B O 14
ATOM 17740 N N . MET B 1 18 ? 4.190 11.846 3.665 1.00 0.00 18 MET B N 14
ATOM 17741 C CA . MET B 1 18 ? 4.556 11.135 2.447 1.00 0.00 18 MET B CA 14
ATOM 17742 C C . MET B 1 18 ? 3.323 10.734 1.602 1.00 0.00 18 MET B C 14
ATOM 17743 O O . MET B 1 18 ? 3.468 10.073 0.575 1.00 0.00 18 MET B O 14
ATOM 17757 N N . ALA B 1 19 ? 2.115 11.151 2.012 1.00 0.00 19 ALA B N 14
ATOM 17758 C CA . ALA B 1 19 ? 0.900 10.838 1.247 1.00 0.00 19 ALA B CA 14
ATOM 17759 C C . ALA B 1 19 ? 0.446 12.004 0.377 1.00 0.00 19 ALA B C 14
ATOM 17760 O O . ALA B 1 19 ? -0.379 11.832 -0.517 1.00 0.00 19 ALA B O 14
ATOM 17767 N N . ARG B 1 20 ? 0.966 13.186 0.636 1.00 0.00 20 ARG B N 14
ATOM 17768 C CA . ARG B 1 20 ? 0.602 14.343 -0.151 1.00 0.00 20 ARG B CA 14
ATOM 17769 C C . ARG B 1 20 ? 1.343 14.311 -1.478 1.00 0.00 20 ARG B C 14
ATOM 17770 O O . ARG B 1 20 ? 0.933 13.614 -2.405 1.00 0.00 20 ARG B O 14
ATOM 17791 N N . ARG B 1 21 ? 2.438 15.038 -1.559 1.00 0.00 21 ARG B N 14
ATOM 17792 C CA . ARG B 1 21 ? 3.252 15.066 -2.753 1.00 0.00 21 ARG B CA 14
ATOM 17793 C C . ARG B 1 21 ? 3.722 13.654 -3.118 1.00 0.00 21 ARG B C 14
ATOM 17794 O O . ARG B 1 21 ? 3.985 13.356 -4.284 1.00 0.00 21 ARG B O 14
ATOM 17815 N N . GLU B 1 22 ? 3.838 12.798 -2.095 1.00 0.00 22 GLU B N 14
ATOM 17816 C CA . GLU B 1 22 ? 4.293 11.418 -2.274 1.00 0.00 22 GLU B CA 14
ATOM 17817 C C . GLU B 1 22 ? 3.144 10.395 -2.252 1.00 0.00 22 GLU B C 14
ATOM 17818 O O . GLU B 1 22 ? 3.304 9.284 -2.756 1.00 0.00 22 GLU B O 14
ATOM 17830 N N . GLY B 1 23 ? 1.993 10.750 -1.669 1.00 0.00 23 GLY B N 14
ATOM 17831 C CA . GLY B 1 23 ? 0.876 9.801 -1.618 1.00 0.00 23 GLY B CA 14
ATOM 17832 C C . GLY B 1 23 ? -0.193 10.093 -2.635 1.00 0.00 23 GLY B C 14
ATOM 17833 O O . GLY B 1 23 ? -0.976 9.218 -2.969 1.00 0.00 23 GLY B O 14
ATOM 17837 N N . LEU B 1 24 ? -0.219 11.329 -3.117 1.00 0.00 24 LEU B N 14
ATOM 17838 C CA . LEU B 1 24 ? -1.177 11.781 -4.124 1.00 0.00 24 LEU B CA 14
ATOM 17839 C C . LEU B 1 24 ? -2.626 11.318 -3.835 1.00 0.00 24 LEU B C 14
ATOM 17840 O O . LEU B 1 24 ? -3.446 11.193 -4.744 1.00 0.00 24 LEU B O 14
ATOM 17856 N N . SER B 1 25 ? -2.884 11.133 -2.523 1.00 0.00 25 SER B N 14
ATOM 17857 C CA . SER B 1 25 ? -4.171 10.736 -1.899 1.00 0.00 25 SER B CA 14
ATOM 17858 C C . SER B 1 25 ? -3.925 9.599 -0.901 1.00 0.00 25 SER B C 14
ATOM 17859 O O . SER B 1 25 ? -3.086 8.741 -1.148 1.00 0.00 25 SER B O 14
ATOM 17867 N N . LYS B 1 26 ? -4.634 9.606 0.240 1.00 0.00 26 LYS B N 14
ATOM 17868 C CA . LYS B 1 26 ? -4.441 8.559 1.269 1.00 0.00 26 LYS B CA 14
ATOM 17869 C C . LYS B 1 26 ? -4.400 7.162 0.638 1.00 0.00 26 LYS B C 14
ATOM 17870 O O . LYS B 1 26 ? -3.470 6.396 0.889 1.00 0.00 26 LYS B O 14
ATOM 17889 N N . SER B 1 27 ? -5.394 6.840 -0.194 1.00 0.00 27 SER B N 14
ATOM 17890 C CA . SER B 1 27 ? -5.441 5.544 -0.871 1.00 0.00 27 SER B CA 14
ATOM 17891 C C . SER B 1 27 ? -4.549 5.544 -2.105 1.00 0.00 27 SER B C 14
ATOM 17892 O O . SER B 1 27 ? -3.914 4.539 -2.418 1.00 0.00 27 SER B O 14
ATOM 17900 N N . GLU B 1 28 ? -4.488 6.683 -2.790 1.00 0.00 28 GLU B N 14
ATOM 17901 C CA . GLU B 1 28 ? -3.657 6.816 -3.972 1.00 0.00 28 GLU B CA 14
ATOM 17902 C C . GLU B 1 28 ? -2.190 6.601 -3.607 1.00 0.00 28 GLU B C 14
ATOM 17903 O O . GLU B 1 28 ? -1.397 6.153 -4.435 1.00 0.00 28 GLU B O 14
ATOM 17915 N N . MET B 1 29 ? -1.848 6.891 -2.347 1.00 0.00 29 MET B N 14
ATOM 17916 C CA . MET B 1 29 ? -0.490 6.705 -1.847 1.00 0.00 29 MET B CA 14
ATOM 17917 C C . MET B 1 29 ? -0.181 5.237 -1.787 1.00 0.00 29 MET B C 14
ATOM 17918 O O . MET B 1 29 ? 0.940 4.786 -2.024 1.00 0.00 29 MET B O 14
ATOM 17932 N N . ILE B 1 30 ? -1.196 4.519 -1.402 1.00 0.00 30 ILE B N 14
ATOM 17933 C CA . ILE B 1 30 ? -1.109 3.130 -1.182 1.00 0.00 30 ILE B CA 14
ATOM 17934 C C . ILE B 1 30 ? -1.179 2.320 -2.474 1.00 0.00 30 ILE B C 14
ATOM 17935 O O . ILE B 1 30 ? -0.512 1.291 -2.596 1.00 0.00 30 ILE B O 14
ATOM 17951 N N . ASN B 1 31 ? -1.896 2.836 -3.465 1.00 0.00 31 ASN B N 14
ATOM 17952 C CA . ASN B 1 31 ? -1.935 2.199 -4.778 1.00 0.00 31 ASN B CA 14
ATOM 17953 C C . ASN B 1 31 ? -0.531 2.285 -5.371 1.00 0.00 31 ASN B C 14
ATOM 17954 O O . ASN B 1 31 ? 0.012 1.333 -5.934 1.00 0.00 31 ASN B O 14
ATOM 17965 N N . VAL B 1 32 ? 0.010 3.483 -5.216 1.00 0.00 32 VAL B N 14
ATOM 17966 C CA . VAL B 1 32 ? 1.308 3.882 -5.669 1.00 0.00 32 VAL B CA 14
ATOM 17967 C C . VAL B 1 32 ? 2.402 3.017 -5.078 1.00 0.00 32 VAL B C 14
ATOM 17968 O O . VAL B 1 32 ? 3.282 2.535 -5.792 1.00 0.00 32 VAL B O 14
ATOM 17981 N N . ALA B 1 33 ? 2.336 2.833 -3.775 1.00 0.00 33 ALA B N 14
ATOM 17982 C CA . ALA B 1 33 ? 3.318 2.027 -3.062 1.00 0.00 33 ALA B CA 14
ATOM 17983 C C . ALA B 1 33 ? 3.568 0.711 -3.760 1.00 0.00 33 ALA B C 14
ATOM 17984 O O . ALA B 1 33 ? 4.701 0.229 -3.812 1.00 0.00 33 ALA B O 14
ATOM 17991 N N . LEU B 1 34 ? 2.492 0.110 -4.255 1.00 0.00 34 LEU B N 14
ATOM 17992 C CA . LEU B 1 34 ? 2.591 -1.172 -4.896 1.00 0.00 34 LEU B CA 14
ATOM 17993 C C . LEU B 1 34 ? 3.182 -1.070 -6.297 1.00 0.00 34 LEU B C 14
ATOM 17994 O O . LEU B 1 34 ? 3.862 -1.990 -6.754 1.00 0.00 34 LEU B O 14
ATOM 18010 N N . GLN B 1 35 ? 2.917 0.048 -6.982 1.00 0.00 35 GLN B N 14
ATOM 18011 C CA . GLN B 1 35 ? 3.427 0.244 -8.330 1.00 0.00 35 GLN B CA 14
ATOM 18012 C C . GLN B 1 35 ? 4.908 0.660 -8.340 1.00 0.00 35 GLN B C 14
ATOM 18013 O O . GLN B 1 35 ? 5.563 0.571 -9.381 1.00 0.00 35 GLN B O 14
ATOM 18027 N N . HIS B 1 36 ? 5.448 1.089 -7.186 1.00 0.00 36 HIS B N 14
ATOM 18028 C CA . HIS B 1 36 ? 6.868 1.476 -7.106 1.00 0.00 36 HIS B CA 14
ATOM 18029 C C . HIS B 1 36 ? 7.649 0.665 -6.054 1.00 0.00 36 HIS B C 14
ATOM 18030 O O . HIS B 1 36 ? 8.827 0.940 -5.812 1.00 0.00 36 HIS B O 14
ATOM 18045 N N . TYR B 1 37 ? 7.008 -0.345 -5.451 1.00 0.00 37 TYR B N 14
ATOM 18046 C CA . TYR B 1 37 ? 7.659 -1.199 -4.458 1.00 0.00 37 TYR B CA 14
ATOM 18047 C C . TYR B 1 37 ? 8.795 -1.985 -5.131 1.00 0.00 37 TYR B C 14
ATOM 18048 O O . TYR B 1 37 ? 8.627 -2.472 -6.248 1.00 0.00 37 TYR B O 14
ATOM 18066 N N . LYS B 1 38 ? 9.935 -2.116 -4.432 1.00 0.00 38 LYS B N 14
ATOM 18067 C CA . LYS B 1 38 ? 11.095 -2.846 -4.921 1.00 0.00 38 LYS B CA 14
ATOM 18068 C C . LYS B 1 38 ? 11.776 -2.138 -6.103 1.00 0.00 38 LYS B C 14
ATOM 18069 O O . LYS B 1 38 ? 11.072 -1.490 -6.909 1.00 0.00 38 LYS B O 14
ATOM 18089 N N . ARG A 1 1 ? -4.071 -2.677 12.761 1.00 0.00 1 ARG A N 15
ATOM 18090 C CA . ARG A 1 1 ? -5.136 -1.686 12.439 1.00 0.00 1 ARG A CA 15
ATOM 18091 C C . ARG A 1 1 ? -5.831 -2.009 11.112 1.00 0.00 1 ARG A C 15
ATOM 18092 O O . ARG A 1 1 ? -5.224 -1.893 10.045 1.00 0.00 1 ARG A O 15
ATOM 18115 N N . TRP A 1 2 ? -7.109 -2.397 11.177 1.00 0.00 2 TRP A N 15
ATOM 18116 C CA . TRP A 1 2 ? -7.867 -2.706 9.974 1.00 0.00 2 TRP A CA 15
ATOM 18117 C C . TRP A 1 2 ? -8.203 -1.415 9.235 1.00 0.00 2 TRP A C 15
ATOM 18118 O O . TRP A 1 2 ? -8.798 -0.496 9.802 1.00 0.00 2 TRP A O 15
ATOM 18139 N N . LEU A 1 3 ? -7.791 -1.350 7.978 1.00 0.00 3 LEU A N 15
ATOM 18140 C CA . LEU A 1 3 ? -8.010 -0.166 7.149 1.00 0.00 3 LEU A CA 15
ATOM 18141 C C . LEU A 1 3 ? -8.603 -0.529 5.785 1.00 0.00 3 LEU A C 15
ATOM 18142 O O . LEU A 1 3 ? -8.315 -1.590 5.230 1.00 0.00 3 LEU A O 15
ATOM 18158 N N . CYS A 1 4 ? -9.400 0.395 5.240 1.00 0.00 4 CYS A N 15
ATOM 18159 C CA . CYS A 1 4 ? -10.014 0.221 3.916 1.00 0.00 4 CYS A CA 15
ATOM 18160 C C . CYS A 1 4 ? -9.510 1.329 2.994 1.00 0.00 4 CYS A C 15
ATOM 18161 O O . CYS A 1 4 ? -9.477 2.496 3.391 1.00 0.00 4 CYS A O 15
ATOM 18168 N N . ILE A 1 5 ? -9.078 0.966 1.783 1.00 0.00 5 ILE A N 15
ATOM 18169 C CA . ILE A 1 5 ? -8.530 1.965 0.853 1.00 0.00 5 ILE A CA 15
ATOM 18170 C C . ILE A 1 5 ? -8.810 1.644 -0.624 1.00 0.00 5 ILE A C 15
ATOM 18171 O O . ILE A 1 5 ? -9.421 0.623 -0.946 1.00 0.00 5 ILE A O 15
ATOM 18187 N N . TRP A 1 6 ? -8.392 2.565 -1.510 1.00 0.00 6 TRP A N 15
ATOM 18188 C CA . TRP A 1 6 ? -8.627 2.439 -2.960 1.00 0.00 6 TRP A CA 15
ATOM 18189 C C . TRP A 1 6 ? -7.438 1.844 -3.731 1.00 0.00 6 TRP A C 15
ATOM 18190 O O . TRP A 1 6 ? -6.455 2.529 -4.020 1.00 0.00 6 TRP A O 15
ATOM 18211 N N . LEU A 1 7 ? -7.581 0.567 -4.093 1.00 0.00 7 LEU A N 15
ATOM 18212 C CA . LEU A 1 7 ? -6.587 -0.171 -4.877 1.00 0.00 7 LEU A CA 15
ATOM 18213 C C . LEU A 1 7 ? -7.317 -0.886 -6.016 1.00 0.00 7 LEU A C 15
ATOM 18214 O O . LEU A 1 7 ? -8.133 -1.771 -5.763 1.00 0.00 7 LEU A O 15
ATOM 18230 N N . SER A 1 8 ? -7.057 -0.487 -7.259 1.00 0.00 8 SER A N 15
ATOM 18231 C CA . SER A 1 8 ? -7.727 -1.074 -8.402 1.00 0.00 8 SER A CA 15
ATOM 18232 C C . SER A 1 8 ? -7.138 -2.421 -8.801 1.00 0.00 8 SER A C 15
ATOM 18233 O O . SER A 1 8 ? -6.239 -2.951 -8.152 1.00 0.00 8 SER A O 15
ATOM 18241 N N . ASP A 1 9 ? -7.682 -2.956 -9.881 1.00 0.00 9 ASP A N 15
ATOM 18242 C CA . ASP A 1 9 ? -7.272 -4.258 -10.428 1.00 0.00 9 ASP A CA 15
ATOM 18243 C C . ASP A 1 9 ? -5.752 -4.398 -10.533 1.00 0.00 9 ASP A C 15
ATOM 18244 O O . ASP A 1 9 ? -5.167 -5.302 -9.935 1.00 0.00 9 ASP A O 15
ATOM 18253 N N . GLN A 1 10 ? -5.128 -3.516 -11.313 1.00 0.00 10 GLN A N 15
ATOM 18254 C CA . GLN A 1 10 ? -3.685 -3.544 -11.528 1.00 0.00 10 GLN A CA 15
ATOM 18255 C C . GLN A 1 10 ? -2.885 -3.610 -10.222 1.00 0.00 10 GLN A C 15
ATOM 18256 O O . GLN A 1 10 ? -1.749 -4.086 -10.220 1.00 0.00 10 GLN A O 15
ATOM 18270 N N . THR A 1 11 ? -3.460 -3.117 -9.122 1.00 0.00 11 THR A N 15
ATOM 18271 C CA . THR A 1 11 ? -2.777 -3.110 -7.850 1.00 0.00 11 THR A CA 15
ATOM 18272 C C . THR A 1 11 ? -3.103 -4.324 -6.990 1.00 0.00 11 THR A C 15
ATOM 18273 O O . THR A 1 11 ? -2.241 -4.824 -6.275 1.00 0.00 11 THR A O 15
ATOM 18284 N N . LEU A 1 12 ? -4.329 -4.810 -7.083 1.00 0.00 12 LEU A N 15
ATOM 18285 C CA . LEU A 1 12 ? -4.738 -5.989 -6.326 1.00 0.00 12 LEU A CA 15
ATOM 18286 C C . LEU A 1 12 ? -3.937 -7.159 -6.844 1.00 0.00 12 LEU A C 15
ATOM 18287 O O . LEU A 1 12 ? -3.416 -7.973 -6.083 1.00 0.00 12 LEU A O 15
ATOM 18303 N N . GLU A 1 13 ? -3.800 -7.173 -8.163 1.00 0.00 13 GLU A N 15
ATOM 18304 C CA . GLU A 1 13 ? -3.009 -8.176 -8.854 1.00 0.00 13 GLU A CA 15
ATOM 18305 C C . GLU A 1 13 ? -1.562 -8.048 -8.399 1.00 0.00 13 GLU A C 15
ATOM 18306 O O . GLU A 1 13 ? -0.890 -9.039 -8.109 1.00 0.00 13 GLU A O 15
ATOM 18318 N N . ASP A 1 14 ? -1.110 -6.792 -8.331 1.00 0.00 14 ASP A N 15
ATOM 18319 C CA . ASP A 1 14 ? 0.234 -6.458 -7.901 1.00 0.00 14 ASP A CA 15
ATOM 18320 C C . ASP A 1 14 ? 0.517 -7.051 -6.527 1.00 0.00 14 ASP A C 15
ATOM 18321 O O . ASP A 1 14 ? 1.543 -7.692 -6.313 1.00 0.00 14 ASP A O 15
ATOM 18330 N N . LEU A 1 15 ? -0.406 -6.807 -5.597 1.00 0.00 15 LEU A N 15
ATOM 18331 C CA . LEU A 1 15 ? -0.289 -7.271 -4.225 1.00 0.00 15 LEU A CA 15
ATOM 18332 C C . LEU A 1 15 ? -0.560 -8.771 -4.044 1.00 0.00 15 LEU A C 15
ATOM 18333 O O . LEU A 1 15 ? -0.786 -9.233 -2.923 1.00 0.00 15 LEU A O 15
ATOM 18349 N N . GLU A 1 16 ? -0.504 -9.525 -5.137 1.00 0.00 16 GLU A N 15
ATOM 18350 C CA . GLU A 1 16 ? -0.704 -10.970 -5.096 1.00 0.00 16 GLU A CA 15
ATOM 18351 C C . GLU A 1 16 ? 0.587 -11.672 -5.507 1.00 0.00 16 GLU A C 15
ATOM 18352 O O . GLU A 1 16 ? 1.133 -12.478 -4.752 1.00 0.00 16 GLU A O 15
ATOM 18364 N N . LYS A 1 17 ? 1.081 -11.337 -6.702 1.00 0.00 17 LYS A N 15
ATOM 18365 C CA . LYS A 1 17 ? 2.311 -11.899 -7.217 1.00 0.00 17 LYS A CA 15
ATOM 18366 C C . LYS A 1 17 ? 3.530 -11.264 -6.543 1.00 0.00 17 LYS A C 15
ATOM 18367 O O . LYS A 1 17 ? 4.558 -11.919 -6.364 1.00 0.00 17 LYS A O 15
ATOM 18386 N N . MET A 1 18 ? 3.405 -9.983 -6.163 1.00 0.00 18 MET A N 15
ATOM 18387 C CA . MET A 1 18 ? 4.488 -9.266 -5.505 1.00 0.00 18 MET A CA 15
ATOM 18388 C C . MET A 1 18 ? 4.305 -9.251 -3.973 1.00 0.00 18 MET A C 15
ATOM 18389 O O . MET A 1 18 ? 4.899 -8.435 -3.268 1.00 0.00 18 MET A O 15
ATOM 18403 N N . ALA A 1 19 ? 3.513 -10.202 -3.465 1.00 0.00 19 ALA A N 15
ATOM 18404 C CA . ALA A 1 19 ? 3.285 -10.354 -2.033 1.00 0.00 19 ALA A CA 15
ATOM 18405 C C . ALA A 1 19 ? 3.954 -11.647 -1.565 1.00 0.00 19 ALA A C 15
ATOM 18406 O O . ALA A 1 19 ? 4.909 -11.615 -0.792 1.00 0.00 19 ALA A O 15
ATOM 18413 N N . ARG A 1 20 ? 3.461 -12.787 -2.064 1.00 0.00 20 ARG A N 15
ATOM 18414 C CA . ARG A 1 20 ? 4.019 -14.091 -1.717 1.00 0.00 20 ARG A CA 15
ATOM 18415 C C . ARG A 1 20 ? 5.508 -14.148 -1.986 1.00 0.00 20 ARG A C 15
ATOM 18416 O O . ARG A 1 20 ? 6.320 -14.219 -1.063 1.00 0.00 20 ARG A O 15
ATOM 18437 N N . ARG A 1 21 ? 5.844 -14.115 -3.259 1.00 0.00 21 ARG A N 15
ATOM 18438 C CA . ARG A 1 21 ? 7.221 -14.155 -3.710 1.00 0.00 21 ARG A CA 15
ATOM 18439 C C . ARG A 1 21 ? 8.079 -13.112 -2.988 1.00 0.00 21 ARG A C 15
ATOM 18440 O O . ARG A 1 21 ? 9.259 -13.347 -2.720 1.00 0.00 21 ARG A O 15
ATOM 18461 N N . GLU A 1 22 ? 7.475 -11.961 -2.676 1.00 0.00 22 GLU A N 15
ATOM 18462 C CA . GLU A 1 22 ? 8.183 -10.882 -1.984 1.00 0.00 22 GLU A CA 15
ATOM 18463 C C . GLU A 1 22 ? 8.363 -11.180 -0.493 1.00 0.00 22 GLU A C 15
ATOM 18464 O O . GLU A 1 22 ? 9.321 -10.702 0.117 1.00 0.00 22 GLU A O 15
ATOM 18476 N N . GLY A 1 23 ? 7.459 -11.977 0.092 1.00 0.00 23 GLY A N 15
ATOM 18477 C CA . GLY A 1 23 ? 7.582 -12.313 1.501 1.00 0.00 23 GLY A CA 15
ATOM 18478 C C . GLY A 1 23 ? 6.502 -11.688 2.363 1.00 0.00 23 GLY A C 15
ATOM 18479 O O . GLY A 1 23 ? 6.799 -11.105 3.407 1.00 0.00 23 GLY A O 15
ATOM 18483 N N . LEU A 1 24 ? 5.246 -11.838 1.940 1.00 0.00 24 LEU A N 15
ATOM 18484 C CA . LEU A 1 24 ? 4.102 -11.310 2.692 1.00 0.00 24 LEU A CA 15
ATOM 18485 C C . LEU A 1 24 ? 2.765 -11.606 2.002 1.00 0.00 24 LEU A C 15
ATOM 18486 O O . LEU A 1 24 ? 2.706 -12.279 0.972 1.00 0.00 24 LEU A O 15
ATOM 18502 N N . SER A 1 25 ? 1.701 -11.075 2.597 1.00 0.00 25 SER A N 15
ATOM 18503 C CA . SER A 1 25 ? 0.331 -11.234 2.080 1.00 0.00 25 SER A CA 15
ATOM 18504 C C . SER A 1 25 ? -0.264 -9.872 1.704 1.00 0.00 25 SER A C 15
ATOM 18505 O O . SER A 1 25 ? 0.403 -8.850 1.827 1.00 0.00 25 SER A O 15
ATOM 18513 N N . LYS A 1 26 ? -1.516 -9.870 1.229 1.00 0.00 26 LYS A N 15
ATOM 18514 C CA . LYS A 1 26 ? -2.199 -8.627 0.808 1.00 0.00 26 LYS A CA 15
ATOM 18515 C C . LYS A 1 26 ? -2.014 -7.475 1.807 1.00 0.00 26 LYS A C 15
ATOM 18516 O O . LYS A 1 26 ? -1.871 -6.323 1.400 1.00 0.00 26 LYS A O 15
ATOM 18535 N N . SER A 1 27 ? -2.031 -7.784 3.106 1.00 0.00 27 SER A N 15
ATOM 18536 C CA . SER A 1 27 ? -1.881 -6.764 4.148 1.00 0.00 27 SER A CA 15
ATOM 18537 C C . SER A 1 27 ? -0.433 -6.344 4.316 1.00 0.00 27 SER A C 15
ATOM 18538 O O . SER A 1 27 ? -0.089 -5.184 4.091 1.00 0.00 27 SER A O 15
ATOM 18546 N N . GLU A 1 28 ? 0.415 -7.289 4.709 1.00 0.00 28 GLU A N 15
ATOM 18547 C CA . GLU A 1 28 ? 1.833 -6.999 4.899 1.00 0.00 28 GLU A CA 15
ATOM 18548 C C . GLU A 1 28 ? 2.469 -6.504 3.589 1.00 0.00 28 GLU A C 15
ATOM 18549 O O . GLU A 1 28 ? 3.551 -5.923 3.611 1.00 0.00 28 GLU A O 15
ATOM 18561 N N . MET A 1 29 ? 1.758 -6.699 2.461 1.00 0.00 29 MET A N 15
ATOM 18562 C CA . MET A 1 29 ? 2.191 -6.246 1.153 1.00 0.00 29 MET A CA 15
ATOM 18563 C C . MET A 1 29 ? 1.899 -4.766 1.076 1.00 0.00 29 MET A C 15
ATOM 18564 O O . MET A 1 29 ? 2.699 -3.937 0.678 1.00 0.00 29 MET A O 15
ATOM 18578 N N . ILE A 1 30 ? 0.713 -4.464 1.478 1.00 0.00 30 ILE A N 15
ATOM 18579 C CA . ILE A 1 30 ? 0.215 -3.150 1.479 1.00 0.00 30 ILE A CA 15
ATOM 18580 C C . ILE A 1 30 ? 0.981 -2.241 2.448 1.00 0.00 30 ILE A C 15
ATOM 18581 O O . ILE A 1 30 ? 1.010 -1.021 2.274 1.00 0.00 30 ILE A O 15
ATOM 18597 N N . ASN A 1 31 ? 1.660 -2.851 3.418 1.00 0.00 31 ASN A N 15
ATOM 18598 C CA . ASN A 1 31 ? 2.497 -2.109 4.356 1.00 0.00 31 ASN A CA 15
ATOM 18599 C C . ASN A 1 31 ? 3.841 -1.774 3.680 1.00 0.00 31 ASN A C 15
ATOM 18600 O O . ASN A 1 31 ? 4.244 -0.611 3.639 1.00 0.00 31 ASN A O 15
ATOM 18611 N N . VAL A 1 32 ? 4.510 -2.805 3.128 1.00 0.00 32 VAL A N 15
ATOM 18612 C CA . VAL A 1 32 ? 5.782 -2.642 2.424 1.00 0.00 32 VAL A CA 15
ATOM 18613 C C . VAL A 1 32 ? 5.665 -1.576 1.371 1.00 0.00 32 VAL A C 15
ATOM 18614 O O . VAL A 1 32 ? 6.610 -0.848 1.090 1.00 0.00 32 VAL A O 15
ATOM 18627 N N . ALA A 1 33 ? 4.476 -1.508 0.814 1.00 0.00 33 ALA A N 15
ATOM 18628 C CA . ALA A 1 33 ? 4.125 -0.535 -0.204 1.00 0.00 33 ALA A CA 15
ATOM 18629 C C . ALA A 1 33 ? 4.796 0.789 0.058 1.00 0.00 33 ALA A C 15
ATOM 18630 O O . ALA A 1 33 ? 5.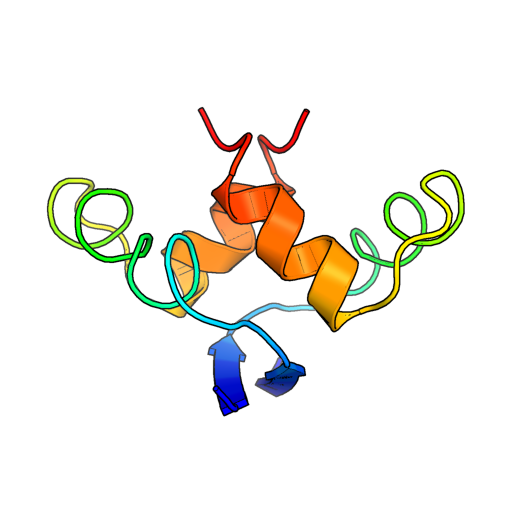307 1.437 -0.856 1.00 0.00 33 ALA A O 15
ATOM 18637 N N . LEU A 1 34 ? 4.781 1.186 1.324 1.00 0.00 34 LEU A N 15
ATOM 18638 C CA . LEU A 1 34 ? 5.363 2.431 1.718 1.00 0.00 34 LEU A CA 15
ATOM 18639 C C . LEU A 1 34 ? 6.867 2.292 1.964 1.00 0.00 34 LEU A C 15
ATOM 18640 O O . LEU A 1 34 ? 7.635 3.210 1.669 1.00 0.00 34 LEU A O 15
ATOM 18656 N N . GLN A 1 35 ? 7.285 1.132 2.496 1.00 0.00 35 GLN A N 15
ATOM 18657 C CA . GLN A 1 35 ? 8.682 0.864 2.770 1.00 0.00 35 GLN A CA 15
ATOM 18658 C C . GLN A 1 35 ? 9.512 0.705 1.482 1.00 0.00 35 GLN A C 15
ATOM 18659 O O . GLN A 1 35 ? 10.716 0.969 1.503 1.00 0.00 35 GLN A O 15
ATOM 18673 N N . HIS A 1 36 ? 8.890 0.305 0.357 1.00 0.00 36 HIS A N 15
ATOM 18674 C CA . HIS A 1 36 ? 9.634 0.171 -0.896 1.00 0.00 36 HIS A CA 15
ATOM 18675 C C . HIS A 1 36 ? 9.415 1.366 -1.841 1.00 0.00 36 HIS A C 15
ATOM 18676 O O . HIS A 1 36 ? 10.310 1.703 -2.619 1.00 0.00 36 HIS A O 15
ATOM 18691 N N . TYR A 1 37 ? 8.234 2.012 -1.771 1.00 0.00 37 TYR A N 15
ATOM 18692 C CA . TYR A 1 37 ? 7.935 3.174 -2.625 1.00 0.00 37 TYR A CA 15
ATOM 18693 C C . TYR A 1 37 ? 9.068 4.203 -2.539 1.00 0.00 37 TYR A C 15
ATOM 18694 O O . TYR A 1 37 ? 9.640 4.406 -1.468 1.00 0.00 37 TYR A O 15
ATOM 18712 N N . LYS A 1 38 ? 9.355 4.864 -3.669 1.00 0.00 38 LYS A N 15
ATOM 18713 C CA . LYS A 1 38 ? 10.374 5.894 -3.763 1.00 0.00 38 LYS A CA 15
ATOM 18714 C C . LYS A 1 38 ? 11.795 5.318 -3.659 1.00 0.00 38 LYS A C 15
ATOM 18715 O O . LYS A 1 38 ? 12.703 5.881 -4.306 1.00 0.00 38 LYS A O 15
ATOM 18735 N N . ARG B 1 1 ? -10.669 -0.290 -6.195 1.00 0.00 1 ARG B N 15
ATOM 18736 C CA . ARG B 1 1 ? -11.514 -1.200 -5.365 1.00 0.00 1 ARG B CA 15
ATOM 18737 C C . ARG B 1 1 ? -11.423 -0.862 -3.885 1.00 0.00 1 ARG B C 15
ATOM 18738 O O . ARG B 1 1 ? -10.510 -0.159 -3.449 1.00 0.00 1 ARG B O 15
ATOM 18761 N N . TRP B 1 2 ? -12.356 -1.408 -3.115 1.00 0.00 2 TRP B N 15
ATOM 18762 C CA . TRP B 1 2 ? -12.369 -1.212 -1.674 1.00 0.00 2 TRP B CA 15
ATOM 18763 C C . TRP B 1 2 ? -12.007 -2.522 -0.989 1.00 0.00 2 TRP B C 15
ATOM 18764 O O . TRP B 1 2 ? -12.719 -3.521 -1.112 1.00 0.00 2 TRP B O 15
ATOM 18785 N N . LEU B 1 3 ? -10.884 -2.509 -0.287 1.00 0.00 3 LEU B N 15
ATOM 18786 C CA . LEU B 1 3 ? -10.391 -3.697 0.408 1.00 0.00 3 LEU B CA 15
ATOM 18787 C C . LEU B 1 3 ? -9.998 -3.373 1.848 1.00 0.00 3 LEU B C 15
ATOM 18788 O O . LEU B 1 3 ? -9.567 -2.259 2.145 1.00 0.00 3 LEU B O 15
ATOM 18804 N N . CYS B 1 4 ? -10.120 -4.369 2.727 1.00 0.00 4 CYS B N 15
ATOM 18805 C CA . CYS B 1 4 ? -9.749 -4.208 4.140 1.00 0.00 4 CYS B CA 15
ATOM 18806 C C . CYS B 1 4 ? -8.603 -5.161 4.470 1.00 0.00 4 CYS B C 15
ATOM 18807 O O . CYS B 1 4 ? -8.645 -6.335 4.096 1.00 0.00 4 CYS B O 15
ATOM 18814 N N . ILE B 1 5 ? -7.567 -4.652 5.141 1.00 0.00 5 ILE B N 15
ATOM 18815 C CA . ILE B 1 5 ? -6.403 -5.482 5.470 1.00 0.00 5 ILE B CA 15
ATOM 18816 C C . ILE B 1 5 ? -5.684 -5.025 6.748 1.00 0.00 5 ILE B C 15
ATOM 18817 O O . ILE B 1 5 ? -6.119 -4.088 7.419 1.00 0.00 5 ILE B O 15
ATOM 18833 N N . TRP B 1 6 ? -4.606 -5.740 7.096 1.00 0.00 6 TRP B N 15
ATOM 18834 C CA . TRP B 1 6 ? -3.840 -5.466 8.325 1.00 0.00 6 TRP B CA 15
ATOM 18835 C C . TRP B 1 6 ? -2.622 -4.551 8.114 1.00 0.00 6 TRP B C 15
ATOM 18836 O O . TRP B 1 6 ? -1.531 -5.005 7.761 1.00 0.00 6 TRP B O 15
ATOM 18857 N N . LEU B 1 7 ? -2.832 -3.265 8.394 1.00 0.00 7 LEU B N 15
ATOM 18858 C CA . LEU B 1 7 ? -1.796 -2.232 8.316 1.00 0.00 7 LEU B CA 15
ATOM 18859 C C . LEU B 1 7 ? -1.829 -1.443 9.624 1.00 0.00 7 LEU B C 15
ATOM 18860 O O . LEU B 1 7 ? -2.786 -0.715 9.877 1.00 0.00 7 LEU B O 15
ATOM 18876 N N . SER B 1 8 ? -0.819 -1.632 10.474 1.00 0.00 8 SER B N 15
ATOM 18877 C CA . SER B 1 8 ? -0.779 -0.984 11.781 1.00 0.00 8 SER B CA 15
ATOM 18878 C C . SER B 1 8 ? -0.594 0.542 11.708 1.00 0.00 8 SER B C 15
ATOM 18879 O O . SER B 1 8 ? -1.393 1.240 11.084 1.00 0.00 8 SER B O 15
ATOM 18887 N N . ASP B 1 9 ? 0.419 1.055 12.401 1.00 0.00 9 ASP B N 15
ATOM 18888 C CA . ASP B 1 9 ? 0.665 2.494 12.477 1.00 0.00 9 ASP B CA 15
ATOM 18889 C C . ASP B 1 9 ? 1.783 2.972 11.553 1.00 0.00 9 ASP B C 15
ATOM 18890 O O . ASP B 1 9 ? 1.680 4.045 10.957 1.00 0.00 9 ASP B O 15
ATOM 18899 N N . GLN B 1 10 ? 2.855 2.189 11.459 1.00 0.00 10 GLN B N 15
ATOM 18900 C CA . GLN B 1 10 ? 4.014 2.527 10.637 1.00 0.00 10 GLN B CA 15
ATOM 18901 C C . GLN B 1 10 ? 3.724 2.388 9.138 1.00 0.00 10 GLN B C 15
ATOM 18902 O O . GLN B 1 10 ? 4.570 1.930 8.366 1.00 0.00 10 GLN B O 15
ATOM 18916 N N . THR B 1 11 ? 2.525 2.799 8.737 1.00 0.00 11 THR B N 15
ATOM 18917 C CA . THR B 1 11 ? 2.109 2.738 7.341 1.00 0.00 11 THR B CA 15
ATOM 18918 C C . THR B 1 11 ? 0.911 3.625 7.014 1.00 0.00 11 THR B C 15
ATOM 18919 O O . THR B 1 11 ? 0.920 4.314 6.002 1.00 0.00 11 THR B O 15
ATOM 18930 N N . LEU B 1 12 ? -0.083 3.668 7.883 1.00 0.00 12 LEU B N 15
ATOM 18931 C CA . LEU B 1 12 ? -1.221 4.544 7.669 1.00 0.00 12 LEU B CA 15
ATOM 18932 C C . LEU B 1 12 ? -0.732 5.944 7.972 1.00 0.00 12 LEU B C 15
ATOM 18933 O O . LEU B 1 12 ? -0.971 6.894 7.224 1.00 0.00 12 LEU B O 15
ATOM 18949 N N . GLU B 1 13 ? 0.034 6.017 9.060 1.00 0.00 13 GLU B N 15
ATOM 18950 C CA . GLU B 1 13 ? 0.676 7.245 9.486 1.00 0.00 13 GLU B CA 15
ATOM 18951 C C . GLU B 1 13 ? 1.796 7.555 8.512 1.00 0.00 13 GLU B C 15
ATOM 18952 O O . GLU B 1 13 ? 2.039 8.706 8.159 1.00 0.00 13 GLU B O 15
ATOM 18964 N N . ASP B 1 14 ? 2.462 6.479 8.078 1.00 0.00 14 ASP B N 15
ATOM 18965 C CA . ASP B 1 14 ? 3.553 6.550 7.123 1.00 0.00 14 ASP B CA 15
ATOM 18966 C C . ASP B 1 14 ? 3.178 7.478 5.962 1.00 0.00 14 ASP B C 15
ATOM 18967 O O . ASP B 1 14 ? 4.028 8.172 5.403 1.00 0.00 14 ASP B O 15
ATOM 18976 N N . LEU B 1 15 ? 1.884 7.477 5.617 1.00 0.00 15 LEU B N 15
ATOM 18977 C CA . LEU B 1 15 ? 1.342 8.296 4.542 1.00 0.00 15 LEU B CA 15
ATOM 18978 C C . LEU B 1 15 ? 1.043 9.738 4.976 1.00 0.00 15 LEU B C 15
ATOM 18979 O O . LEU B 1 15 ? 0.170 10.393 4.408 1.00 0.00 15 LEU B O 15
ATOM 18995 N N . GLU B 1 16 ? 1.769 10.235 5.974 1.00 0.00 16 GLU B N 15
ATOM 18996 C CA . GLU B 1 16 ? 1.575 11.602 6.451 1.00 0.00 16 GLU B CA 15
ATOM 18997 C C . GLU B 1 16 ? 2.613 12.519 5.815 1.00 0.00 16 GLU B C 15
ATOM 18998 O O . GLU B 1 16 ? 2.271 13.549 5.232 1.00 0.00 16 GLU B O 15
ATOM 19010 N N . LYS B 1 17 ? 3.881 12.123 5.919 1.00 0.00 17 LYS B N 15
ATOM 19011 C CA . LYS B 1 17 ? 4.978 12.877 5.349 1.00 0.00 17 LYS B CA 15
ATOM 19012 C C . LYS B 1 17 ? 5.161 12.564 3.859 1.00 0.00 17 LYS B C 15
ATOM 19013 O O . LYS B 1 17 ? 5.818 13.319 3.140 1.00 0.00 17 LYS B O 15
ATOM 19032 N N . MET B 1 18 ? 4.581 11.446 3.399 1.00 0.00 18 MET B N 15
ATOM 19033 C CA . MET B 1 18 ? 4.689 11.045 1.997 1.00 0.00 18 MET B CA 15
ATOM 19034 C C . MET B 1 18 ? 3.519 11.584 1.173 1.00 0.00 18 MET B C 15
ATOM 19035 O O . MET B 1 18 ? 3.705 12.455 0.332 1.00 0.00 18 MET B O 15
ATOM 19049 N N . ALA B 1 19 ? 2.329 11.017 1.425 1.00 0.00 19 ALA B N 15
ATOM 19050 C CA . ALA B 1 19 ? 1.064 11.349 0.723 1.00 0.00 19 ALA B CA 15
ATOM 19051 C C . ALA B 1 19 ? 0.993 12.771 0.201 1.00 0.00 19 ALA B C 15
ATOM 19052 O O . ALA B 1 19 ? 0.360 13.025 -0.812 1.00 0.00 19 ALA B O 15
ATOM 19059 N N . ARG B 1 20 ? 1.626 13.701 0.870 1.00 0.00 20 ARG B N 15
ATOM 19060 C CA . ARG B 1 20 ? 1.601 15.070 0.397 1.00 0.00 20 ARG B CA 15
ATOM 19061 C C . ARG B 1 20 ? 2.370 15.180 -0.926 1.00 0.00 20 ARG B C 15
ATOM 19062 O O . ARG B 1 20 ? 2.027 14.503 -1.897 1.00 0.00 20 ARG B O 15
ATOM 19083 N N . ARG B 1 21 ? 3.394 16.013 -0.982 1.00 0.00 21 ARG B N 15
ATOM 19084 C CA . ARG B 1 21 ? 4.180 16.170 -2.188 1.00 0.00 21 ARG B CA 15
ATOM 19085 C C . ARG B 1 21 ? 4.678 14.819 -2.719 1.00 0.00 21 ARG B C 15
ATOM 19086 O O . ARG B 1 21 ? 5.008 14.690 -3.899 1.00 0.00 21 ARG B O 15
ATOM 19107 N N . GLU B 1 22 ? 4.773 13.835 -1.820 1.00 0.00 22 GLU B N 15
ATOM 19108 C CA . GLU B 1 22 ? 5.282 12.507 -2.163 1.00 0.00 22 GLU B CA 15
ATOM 19109 C C . GLU B 1 22 ? 4.240 11.403 -2.209 1.00 0.00 22 GLU B C 15
ATOM 19110 O O . GLU B 1 22 ? 4.618 10.258 -2.467 1.00 0.00 22 GLU B O 15
ATOM 19122 N N . GLY B 1 23 ? 2.964 11.652 -1.918 1.00 0.00 23 GLY B N 15
ATOM 19123 C CA . GLY B 1 23 ? 2.086 10.506 -1.929 1.00 0.00 23 GLY B CA 15
ATOM 19124 C C . GLY B 1 23 ? 0.638 10.731 -2.273 1.00 0.00 23 GLY B C 15
ATOM 19125 O O . GLY B 1 23 ? -0.167 9.857 -1.999 1.00 0.00 23 GLY B O 15
ATOM 19129 N N . LEU B 1 24 ? 0.274 11.818 -2.931 1.00 0.00 24 LEU B N 15
ATOM 19130 C CA . LEU B 1 24 ? -1.117 11.955 -3.334 1.00 0.00 24 LEU B CA 15
ATOM 19131 C C . LEU B 1 24 ? -2.106 11.708 -2.189 1.00 0.00 24 LEU B C 15
ATOM 19132 O O . LEU B 1 24 ? -1.778 11.807 -1.008 1.00 0.00 24 LEU B O 15
ATOM 19148 N N . SER B 1 25 ? -3.319 11.360 -2.582 1.00 0.00 25 SER B N 15
ATOM 19149 C CA . SER B 1 25 ? -4.397 11.053 -1.624 1.00 0.00 25 SER B CA 15
ATOM 19150 C C . SER B 1 25 ? -4.051 9.803 -0.800 1.00 0.00 25 SER B C 15
ATOM 19151 O O . SER B 1 25 ? -3.167 9.043 -1.179 1.00 0.00 25 SER B O 15
ATOM 19159 N N . LYS B 1 26 ? -4.740 9.603 0.334 1.00 0.00 26 LYS B N 15
ATOM 19160 C CA . LYS B 1 26 ? -4.478 8.437 1.211 1.00 0.00 26 LYS B CA 15
ATOM 19161 C C . LYS B 1 26 ? -4.376 7.129 0.414 1.00 0.00 26 LYS B C 15
ATOM 19162 O O . LYS B 1 26 ? -3.477 6.322 0.659 1.00 0.00 26 LYS B O 15
ATOM 19181 N N . SER B 1 27 ? -5.296 6.919 -0.532 1.00 0.00 27 SER B N 15
ATOM 19182 C CA . SER B 1 27 ? -5.295 5.704 -1.350 1.00 0.00 27 SER B CA 15
ATOM 19183 C C . SER B 1 27 ? -4.327 5.828 -2.516 1.00 0.00 27 SER B C 15
ATOM 19184 O O . SER B 1 27 ? -3.516 4.933 -2.744 1.00 0.00 27 SER B O 15
ATOM 19192 N N . GLU B 1 28 ? -4.395 6.948 -3.235 1.00 0.00 28 GLU B N 15
ATOM 19193 C CA . GLU B 1 28 ? -3.488 7.190 -4.358 1.00 0.00 28 GLU B CA 15
ATOM 19194 C C . GLU B 1 28 ? -2.039 7.074 -3.872 1.00 0.00 28 GLU B C 15
ATOM 19195 O O . GLU B 1 28 ? -1.150 6.686 -4.625 1.00 0.00 28 GLU B O 15
ATOM 19207 N N . MET B 1 29 ? -1.838 7.376 -2.582 1.00 0.00 29 MET B N 15
ATOM 19208 C CA . MET B 1 29 ? -0.553 7.283 -1.921 1.00 0.00 29 MET B CA 15
ATOM 19209 C C . MET B 1 29 ? -0.096 5.848 -1.908 1.00 0.00 29 MET B C 15
ATOM 19210 O O . MET B 1 29 ? 1.048 5.513 -2.208 1.00 0.00 29 MET B O 15
ATOM 19224 N N . ILE B 1 30 ? -1.015 5.026 -1.496 1.00 0.00 30 ILE B N 15
ATOM 19225 C CA . ILE B 1 30 ? -0.803 3.647 -1.325 1.00 0.00 30 ILE B CA 15
ATOM 19226 C C . ILE B 1 30 ? -0.807 2.851 -2.636 1.00 0.00 30 ILE B C 15
ATOM 19227 O O . ILE B 1 30 ? -0.089 1.860 -2.751 1.00 0.00 30 ILE B O 15
ATOM 19243 N N . ASN B 1 31 ? -1.566 3.308 -3.630 1.00 0.00 31 ASN B N 15
ATOM 19244 C CA . ASN B 1 31 ? -1.592 2.644 -4.939 1.00 0.00 31 ASN B CA 15
ATOM 19245 C C . ASN B 1 31 ? -0.248 2.838 -5.620 1.00 0.00 31 ASN B C 15
ATOM 19246 O O . ASN B 1 31 ? 0.363 1.903 -6.139 1.00 0.00 31 ASN B O 15
ATOM 19257 N N . VAL B 1 32 ? 0.174 4.088 -5.596 1.00 0.00 32 VAL B N 15
ATOM 19258 C CA . VAL B 1 32 ? 1.404 4.546 -6.167 1.00 0.00 32 VAL B CA 15
ATOM 19259 C C . VAL B 1 32 ? 2.578 3.817 -5.559 1.00 0.00 32 VAL B C 15
ATOM 19260 O O . VAL B 1 32 ? 3.486 3.377 -6.264 1.00 0.00 32 VAL B O 15
ATOM 19273 N N . ALA B 1 33 ? 2.531 3.676 -4.251 1.00 0.00 33 ALA B N 15
ATOM 19274 C CA . ALA B 1 33 ? 3.576 2.970 -3.528 1.00 0.00 33 ALA B CA 15
ATOM 19275 C C . ALA B 1 33 ? 3.831 1.610 -4.144 1.00 0.00 33 ALA B C 15
ATOM 19276 O O . ALA B 1 33 ? 4.953 1.103 -4.109 1.00 0.00 33 ALA B O 15
ATOM 19283 N N . LEU B 1 34 ? 2.771 1.008 -4.681 1.00 0.00 34 LEU B N 15
ATOM 19284 C CA . LEU B 1 34 ? 2.876 -0.301 -5.263 1.00 0.00 34 LEU B CA 15
ATOM 19285 C C . LEU B 1 34 ? 3.370 -0.244 -6.709 1.00 0.00 34 LEU B C 15
ATOM 19286 O O . LEU B 1 34 ? 4.002 -1.186 -7.191 1.00 0.00 34 LEU B O 15
ATOM 19302 N N . GLN B 1 35 ? 3.067 0.865 -7.403 1.00 0.00 35 GLN B N 15
ATOM 19303 C CA . GLN B 1 35 ? 3.469 1.036 -8.792 1.00 0.00 35 GLN B CA 15
ATOM 19304 C C . GLN B 1 35 ? 4.967 1.340 -8.931 1.00 0.00 35 GLN B C 15
ATOM 19305 O O . GLN B 1 35 ? 5.526 1.190 -10.019 1.00 0.00 35 GLN B O 15
ATOM 19319 N N . HIS B 1 36 ? 5.624 1.736 -7.832 1.00 0.00 36 HIS B N 15
ATOM 19320 C CA . HIS B 1 36 ? 7.067 2.016 -7.870 1.00 0.00 36 HIS B CA 15
ATOM 19321 C C . HIS B 1 36 ? 7.821 1.159 -6.853 1.00 0.00 36 HIS B C 15
ATOM 19322 O O . HIS B 1 36 ? 8.727 1.642 -6.168 1.00 0.00 36 HIS B O 15
ATOM 19337 N N . TYR B 1 37 ? 7.446 -0.120 -6.762 1.00 0.00 37 TYR B N 15
ATOM 19338 C CA . TYR B 1 37 ? 8.091 -1.044 -5.834 1.00 0.00 37 TYR B CA 15
ATOM 19339 C C . TYR B 1 37 ? 9.596 -1.154 -6.084 1.00 0.00 37 TYR B C 15
ATOM 19340 O O . TYR B 1 37 ? 10.047 -1.354 -7.214 1.00 0.00 37 TYR B O 15
ATOM 19358 N N . LYS B 1 38 ? 10.355 -1.070 -4.986 1.00 0.00 38 LYS B N 15
ATOM 19359 C CA . LYS B 1 38 ? 11.795 -1.205 -5.002 1.00 0.00 38 LYS B CA 15
ATOM 19360 C C . LYS B 1 38 ? 12.243 -2.329 -4.064 1.00 0.00 38 LYS B C 15
ATOM 19361 O O . LYS B 1 38 ? 12.769 -3.343 -4.570 1.00 0.00 38 LYS B O 15
ATOM 19381 N N . ARG A 1 1 ? -3.434 -2.049 11.983 1.00 0.00 1 ARG A N 16
ATOM 19382 C CA . ARG A 1 1 ? -4.796 -1.435 11.931 1.00 0.00 1 ARG A CA 16
ATOM 19383 C C . ARG A 1 1 ? -5.585 -1.915 10.719 1.00 0.00 1 ARG A C 16
ATOM 19384 O O . ARG A 1 1 ? -5.024 -2.106 9.639 1.00 0.00 1 ARG A O 16
ATOM 19407 N N . TRP A 1 2 ? -6.897 -2.066 10.893 1.00 0.00 2 TRP A N 16
ATOM 19408 C CA . TRP A 1 2 ? -7.762 -2.476 9.796 1.00 0.00 2 TRP A CA 16
ATOM 19409 C C . TRP A 1 2 ? -8.365 -1.239 9.149 1.00 0.00 2 TRP A C 16
ATOM 19410 O O . TRP A 1 2 ? -9.180 -0.538 9.752 1.00 0.00 2 TRP A O 16
ATOM 19431 N N . LEU A 1 3 ? -7.931 -0.972 7.932 1.00 0.00 3 LEU A N 16
ATOM 19432 C CA . LEU A 1 3 ? -8.388 0.195 7.182 1.00 0.00 3 LEU A CA 16
ATOM 19433 C C . LEU A 1 3 ? -8.993 -0.205 5.837 1.00 0.00 3 LEU A C 16
ATOM 19434 O O . LEU A 1 3 ? -8.531 -1.144 5.189 1.00 0.00 3 LEU A O 16
ATOM 19450 N N . CYS A 1 4 ? -10.013 0.545 5.417 1.00 0.00 4 CYS A N 16
ATOM 19451 C CA . CYS A 1 4 ? -10.677 0.306 4.129 1.00 0.00 4 CYS A CA 16
ATOM 19452 C C . CYS A 1 4 ? -10.488 1.531 3.239 1.00 0.00 4 CYS A C 16
ATOM 19453 O O . CYS A 1 4 ? -10.625 2.664 3.706 1.00 0.00 4 CYS A O 16
ATOM 19460 N N . ILE A 1 5 ? -10.140 1.311 1.969 1.00 0.00 5 ILE A N 16
ATOM 19461 C CA . ILE A 1 5 ? -9.897 2.424 1.051 1.00 0.00 5 ILE A CA 16
ATOM 19462 C C . ILE A 1 5 ? -10.066 2.010 -0.420 1.00 0.00 5 ILE A C 16
ATOM 19463 O O . ILE A 1 5 ? -10.391 0.859 -0.719 1.00 0.00 5 ILE A O 16
ATOM 19479 N N . TRP A 1 6 ? -9.908 2.985 -1.326 1.00 0.00 6 TRP A N 16
ATOM 19480 C CA . TRP A 1 6 ? -10.109 2.763 -2.774 1.00 0.00 6 TRP A CA 16
ATOM 19481 C C . TRP A 1 6 ? -8.835 2.355 -3.533 1.00 0.00 6 TRP A C 16
ATOM 19482 O O . TRP A 1 6 ? -8.014 3.198 -3.900 1.00 0.00 6 TRP A O 16
ATOM 19503 N N . LEU A 1 7 ? -8.724 1.047 -3.804 1.00 0.00 7 LEU A N 16
ATOM 19504 C CA . LEU A 1 7 ? -7.612 0.466 -4.567 1.00 0.00 7 LEU A CA 16
ATOM 19505 C C . LEU A 1 7 ? -8.191 -0.330 -5.724 1.00 0.00 7 LEU A C 16
ATOM 19506 O O . LEU A 1 7 ? -8.760 -1.402 -5.522 1.00 0.00 7 LEU A O 16
ATOM 19522 N N . SER A 1 8 ? -8.068 0.207 -6.930 1.00 0.00 8 SER A N 16
ATOM 19523 C CA . SER A 1 8 ? -8.605 -0.445 -8.109 1.00 0.00 8 SER A CA 16
ATOM 19524 C C . SER A 1 8 ? -7.611 -1.462 -8.671 1.00 0.00 8 SER A C 16
ATOM 19525 O O . SER A 1 8 ? -7.004 -2.221 -7.919 1.00 0.00 8 SER A O 16
ATOM 19533 N N . ASP A 1 9 ? -7.457 -1.481 -9.988 1.00 0.00 9 ASP A N 16
ATOM 19534 C CA . ASP A 1 9 ? -6.550 -2.413 -10.648 1.00 0.00 9 ASP A CA 16
ATOM 19535 C C . ASP A 1 9 ? -5.085 -1.971 -10.507 1.00 0.00 9 ASP A C 16
ATOM 19536 O O . ASP A 1 9 ? -4.755 -1.204 -9.599 1.00 0.00 9 ASP A O 16
ATOM 19545 N N . GLN A 1 10 ? -4.218 -2.440 -11.422 1.00 0.00 10 GLN A N 16
ATOM 19546 C CA . GLN A 1 10 ? -2.808 -2.100 -11.432 1.00 0.00 10 GLN A CA 16
ATOM 19547 C C . GLN A 1 10 ? -2.240 -1.941 -10.019 1.00 0.00 10 GLN A C 16
ATOM 19548 O O . GLN A 1 10 ? -1.486 -1.009 -9.733 1.00 0.00 10 GLN A O 16
ATOM 19562 N N . THR A 1 11 ? -2.614 -2.880 -9.148 1.00 0.00 11 THR A N 16
ATOM 19563 C CA . THR A 1 11 ? -2.162 -2.887 -7.759 1.00 0.00 11 THR A CA 16
ATOM 19564 C C . THR A 1 11 ? -2.593 -4.155 -7.036 1.00 0.00 11 THR A C 16
ATOM 19565 O O . THR A 1 11 ? -1.761 -4.874 -6.484 1.00 0.00 11 THR A O 16
ATOM 19576 N N . LEU A 1 12 ? -3.873 -4.473 -7.118 1.00 0.00 12 LEU A N 16
ATOM 19577 C CA . LEU A 1 12 ? -4.383 -5.706 -6.547 1.00 0.00 12 LEU A CA 16
ATOM 19578 C C . LEU A 1 12 ? -3.870 -6.805 -7.457 1.00 0.00 12 LEU A C 16
ATOM 19579 O O . LEU A 1 12 ? -3.382 -7.846 -7.015 1.00 0.00 12 LEU A O 16
ATOM 19595 N N . GLU A 1 13 ? -3.925 -6.484 -8.752 1.00 0.00 13 GLU A N 16
ATOM 19596 C CA . GLU A 1 13 ? -3.411 -7.337 -9.805 1.00 0.00 13 GLU A CA 16
ATOM 19597 C C . GLU A 1 13 ? -1.891 -7.241 -9.788 1.00 0.00 13 GLU A C 16
ATOM 19598 O O . GLU A 1 13 ? -1.183 -8.238 -9.922 1.00 0.00 13 GLU A O 16
ATOM 19610 N N . ASP A 1 14 ? -1.411 -6.004 -9.586 1.00 0.00 14 ASP A N 16
ATOM 19611 C CA . ASP A 1 14 ? 0.012 -5.706 -9.504 1.00 0.00 14 ASP A CA 16
ATOM 19612 C C . ASP A 1 14 ? 0.683 -6.637 -8.491 1.00 0.00 14 ASP A C 16
ATOM 19613 O O . ASP A 1 14 ? 1.875 -6.934 -8.589 1.00 0.00 14 ASP A O 16
ATOM 19622 N N . LEU A 1 15 ? -0.113 -7.082 -7.513 1.00 0.00 15 LEU A N 16
ATOM 19623 C CA . LEU A 1 15 ? 0.311 -7.952 -6.465 1.00 0.00 15 LEU A CA 16
ATOM 19624 C C . LEU A 1 15 ? 0.357 -9.426 -6.893 1.00 0.00 15 LEU A C 16
ATOM 19625 O O . LEU A 1 15 ? 0.051 -10.322 -6.102 1.00 0.00 15 LEU A O 16
ATOM 19641 N N . GLU A 1 16 ? 0.744 -9.674 -8.140 1.00 0.00 16 GLU A N 16
ATOM 19642 C CA . GLU A 1 16 ? 0.836 -11.037 -8.654 1.00 0.00 16 GLU A CA 16
ATOM 19643 C C . GLU A 1 16 ? 2.130 -11.717 -8.197 1.00 0.00 16 GLU A C 16
ATOM 19644 O O . GLU A 1 16 ? 2.089 -12.768 -7.556 1.00 0.00 16 GLU A O 16
ATOM 19656 N N . LYS A 1 17 ? 3.276 -11.127 -8.553 1.00 0.00 17 LYS A N 16
ATOM 19657 C CA . LYS A 1 17 ? 4.572 -11.686 -8.209 1.00 0.00 17 LYS A CA 16
ATOM 19658 C C . LYS A 1 17 ? 5.243 -10.979 -7.022 1.00 0.00 17 LYS A C 16
ATOM 19659 O O . LYS A 1 17 ? 6.467 -11.035 -6.884 1.00 0.00 17 LYS A O 16
ATOM 19678 N N . MET A 1 18 ? 4.459 -10.322 -6.162 1.00 0.00 18 MET A N 16
ATOM 19679 C CA . MET A 1 18 ? 5.024 -9.630 -5.006 1.00 0.00 18 MET A CA 16
ATOM 19680 C C . MET A 1 18 ? 4.785 -10.428 -3.720 1.00 0.00 18 MET A C 16
ATOM 19681 O O . MET A 1 18 ? 5.635 -11.212 -3.316 1.00 0.00 18 MET A O 16
ATOM 19695 N N . ALA A 1 19 ? 3.622 -10.225 -3.094 1.00 0.00 19 ALA A N 16
ATOM 19696 C CA . ALA A 1 19 ? 3.248 -10.916 -1.855 1.00 0.00 19 ALA A CA 16
ATOM 19697 C C . ALA A 1 19 ? 3.547 -12.413 -1.936 1.00 0.00 19 ALA A C 16
ATOM 19698 O O . ALA A 1 19 ? 4.082 -12.993 -1.002 1.00 0.00 19 ALA A O 16
ATOM 19705 N N . ARG A 1 20 ? 3.194 -13.037 -3.061 1.00 0.00 20 ARG A N 16
ATOM 19706 C CA . ARG A 1 20 ? 3.425 -14.464 -3.247 1.00 0.00 20 ARG A CA 16
ATOM 19707 C C . ARG A 1 20 ? 4.904 -14.795 -3.255 1.00 0.00 20 ARG A C 16
ATOM 19708 O O . ARG A 1 20 ? 5.417 -15.428 -2.332 1.00 0.00 20 ARG A O 16
ATOM 19729 N N . ARG A 1 21 ? 5.572 -14.357 -4.301 1.00 0.00 21 ARG A N 16
ATOM 19730 C CA . ARG A 1 21 ? 6.997 -14.574 -4.467 1.00 0.00 21 ARG A CA 16
ATOM 19731 C C . ARG A 1 21 ? 7.775 -14.121 -3.227 1.00 0.00 21 ARG A C 16
ATOM 19732 O O . ARG A 1 21 ? 8.812 -14.692 -2.886 1.00 0.00 21 ARG A O 16
ATOM 19753 N N . GLU A 1 22 ? 7.255 -13.086 -2.564 1.00 0.00 22 GLU A N 16
ATOM 19754 C CA . GLU A 1 22 ? 7.872 -12.528 -1.359 1.00 0.00 22 GLU A CA 16
ATOM 19755 C C . GLU A 1 22 ? 7.445 -13.272 -0.090 1.00 0.00 22 GLU A C 16
ATOM 19756 O O . GLU A 1 22 ? 8.023 -13.050 0.977 1.00 0.00 22 GLU A O 16
ATOM 19768 N N . GLY A 1 23 ? 6.413 -14.121 -0.187 1.00 0.00 23 GLY A N 16
ATOM 19769 C CA . GLY A 1 23 ? 5.928 -14.827 0.989 1.00 0.00 23 GLY A CA 16
ATOM 19770 C C . GLY A 1 23 ? 5.047 -13.932 1.852 1.00 0.00 23 GLY A C 16
ATOM 19771 O O . GLY A 1 23 ? 4.594 -14.336 2.924 1.00 0.00 23 GLY A O 16
ATOM 19775 N N . LEU A 1 24 ? 4.810 -12.709 1.365 1.00 0.00 24 LEU A N 16
ATOM 19776 C CA . LEU A 1 24 ? 3.991 -11.723 2.048 1.00 0.00 24 LEU A CA 16
ATOM 19777 C C . LEU A 1 24 ? 2.503 -11.975 1.795 1.00 0.00 24 LEU A C 16
ATOM 19778 O O . LEU A 1 24 ? 2.122 -12.828 0.991 1.00 0.00 24 LEU A O 16
ATOM 19794 N N . SER A 1 25 ? 1.684 -11.183 2.465 1.00 0.00 25 SER A N 16
ATOM 19795 C CA . SER A 1 25 ? 0.224 -11.238 2.319 1.00 0.00 25 SER A CA 16
ATOM 19796 C C . SER A 1 25 ? -0.290 -9.875 1.848 1.00 0.00 25 SER A C 16
ATOM 19797 O O . SER A 1 25 ? 0.460 -8.902 1.857 1.00 0.00 25 SER A O 16
ATOM 19805 N N . LYS A 1 26 ? -1.555 -9.808 1.423 1.00 0.00 26 LYS A N 16
ATOM 19806 C CA . LYS A 1 26 ? -2.143 -8.544 0.928 1.00 0.00 26 LYS A CA 16
ATOM 19807 C C . LYS A 1 26 ? -1.769 -7.340 1.807 1.00 0.00 26 LYS A C 16
ATOM 19808 O O . LYS A 1 26 ? -1.528 -6.250 1.290 1.00 0.00 26 LYS A O 16
ATOM 19827 N N . SER A 1 27 ? -1.730 -7.536 3.129 1.00 0.00 27 SER A N 16
ATOM 19828 C CA . SER A 1 27 ? -1.397 -6.458 4.064 1.00 0.00 27 SER A CA 16
ATOM 19829 C C . SER A 1 27 ? 0.107 -6.293 4.228 1.00 0.00 27 SER A C 16
ATOM 19830 O O . SER A 1 27 ? 0.634 -5.203 4.026 1.00 0.00 27 SER A O 16
ATOM 19838 N N . GLU A 1 28 ? 0.797 -7.376 4.586 1.00 0.00 28 GLU A N 16
ATOM 19839 C CA . GLU A 1 28 ? 2.252 -7.333 4.760 1.00 0.00 28 GLU A CA 16
ATOM 19840 C C . GLU A 1 28 ? 2.959 -6.970 3.443 1.00 0.00 28 GLU A C 16
ATOM 19841 O O . GLU A 1 28 ? 4.154 -6.678 3.431 1.00 0.00 28 GLU A O 16
ATOM 19853 N N . MET A 1 29 ? 2.192 -6.960 2.348 1.00 0.00 29 MET A N 16
ATOM 19854 C CA . MET A 1 29 ? 2.667 -6.606 1.033 1.00 0.00 29 MET A CA 16
ATOM 19855 C C . MET A 1 29 ? 2.549 -5.104 0.878 1.00 0.00 29 MET A C 16
ATOM 19856 O O . MET A 1 29 ? 3.451 -4.413 0.405 1.00 0.00 29 MET A O 16
ATOM 19870 N N . ILE A 1 30 ? 1.387 -4.640 1.267 1.00 0.00 30 ILE A N 16
ATOM 19871 C CA . ILE A 1 30 ? 0.999 -3.280 1.188 1.00 0.00 30 ILE A CA 16
ATOM 19872 C C . ILE A 1 30 ? 1.657 -2.410 2.270 1.00 0.00 30 ILE A C 16
ATOM 19873 O O . ILE A 1 30 ? 2.005 -1.256 2.014 1.00 0.00 30 ILE A O 16
ATOM 19889 N N . ASN A 1 31 ? 1.867 -2.982 3.455 1.00 0.00 31 ASN A N 16
ATOM 19890 C CA . ASN A 1 31 ? 2.535 -2.274 4.551 1.00 0.00 31 ASN A CA 16
ATOM 19891 C C . ASN A 1 31 ? 3.980 -2.003 4.155 1.00 0.00 31 ASN A C 16
ATOM 19892 O O . ASN A 1 31 ? 4.504 -0.896 4.291 1.00 0.00 31 ASN A O 16
ATOM 19903 N N . VAL A 1 32 ? 4.588 -3.068 3.668 1.00 0.00 32 VAL A N 16
ATOM 19904 C CA . VAL A 1 32 ? 5.948 -3.110 3.220 1.00 0.00 32 VAL A CA 16
ATOM 19905 C C . VAL A 1 32 ? 6.176 -2.142 2.081 1.00 0.00 32 VAL A C 16
ATOM 19906 O O . VAL A 1 32 ? 7.203 -1.465 2.016 1.00 0.00 32 VAL A O 16
ATOM 19919 N N . ALA A 1 33 ? 5.207 -2.097 1.196 1.00 0.00 33 ALA A N 16
ATOM 19920 C CA . ALA A 1 33 ? 5.259 -1.224 0.041 1.00 0.00 33 ALA A CA 16
ATOM 19921 C C . ALA A 1 33 ? 5.691 0.176 0.412 1.00 0.00 33 ALA A C 16
ATOM 19922 O O . ALA A 1 33 ? 6.490 0.797 -0.292 1.00 0.00 33 ALA A O 16
ATOM 19929 N N . LEU A 1 34 ? 5.128 0.686 1.504 1.00 0.00 34 LEU A N 16
ATOM 19930 C CA . LEU A 1 34 ? 5.431 2.026 1.930 1.00 0.00 34 LEU A CA 16
ATOM 19931 C C . LEU A 1 34 ? 6.757 2.096 2.679 1.00 0.00 34 LEU A C 16
ATOM 19932 O O . LEU A 1 34 ? 7.440 3.121 2.643 1.00 0.00 34 LEU A O 16
ATOM 19948 N N . GLN A 1 35 ? 7.125 0.998 3.354 1.00 0.00 35 GLN A N 16
ATOM 19949 C CA . GLN A 1 35 ? 8.376 0.947 4.099 1.00 0.00 35 GLN A CA 16
ATOM 19950 C C . GLN A 1 35 ? 9.590 1.007 3.158 1.00 0.00 35 GLN A C 16
ATOM 19951 O O . GLN A 1 35 ? 10.688 1.370 3.585 1.00 0.00 35 GLN A O 16
ATOM 19965 N N . HIS A 1 36 ? 9.378 0.701 1.869 1.00 0.00 36 HIS A N 16
ATOM 19966 C CA . HIS A 1 36 ? 10.452 0.779 0.869 1.00 0.00 36 HIS A CA 16
ATOM 19967 C C . HIS A 1 36 ? 10.064 1.764 -0.237 1.00 0.00 36 HIS A C 16
ATOM 19968 O O . HIS A 1 36 ? 10.245 1.491 -1.426 1.00 0.00 36 HIS A O 16
ATOM 19983 N N . TYR A 1 37 ? 9.511 2.908 0.175 1.00 0.00 37 TYR A N 16
ATOM 19984 C CA . TYR A 1 37 ? 9.067 3.942 -0.757 1.00 0.00 37 TYR A CA 16
ATOM 19985 C C . TYR A 1 37 ? 10.218 4.825 -1.257 1.00 0.00 37 TYR A C 16
ATOM 19986 O O . TYR A 1 37 ? 11.277 4.907 -0.631 1.00 0.00 37 TYR A O 16
ATOM 20004 N N . LYS A 1 38 ? 9.967 5.518 -2.378 1.00 0.00 38 LYS A N 16
ATOM 20005 C CA . LYS A 1 38 ? 10.929 6.437 -2.967 1.00 0.00 38 LYS A CA 16
ATOM 20006 C C . LYS A 1 38 ? 10.229 7.632 -3.614 1.00 0.00 38 LYS A C 16
ATOM 20007 O O . LYS A 1 38 ? 10.557 8.779 -3.244 1.00 0.00 38 LYS A O 16
ATOM 20027 N N . ARG B 1 1 ? -11.688 -0.335 -6.021 1.00 0.00 1 ARG B N 16
ATOM 20028 C CA . ARG B 1 1 ? -12.158 -1.517 -5.240 1.00 0.00 1 ARG B CA 16
ATOM 20029 C C . ARG B 1 1 ? -12.015 -1.281 -3.736 1.00 0.00 1 ARG B C 16
ATOM 20030 O O . ARG B 1 1 ? -10.963 -0.837 -3.271 1.00 0.00 1 ARG B O 16
ATOM 20053 N N . TRP B 1 2 ? -13.065 -1.601 -2.977 1.00 0.00 2 TRP B N 16
ATOM 20054 C CA . TRP B 1 2 ? -13.027 -1.439 -1.529 1.00 0.00 2 TRP B CA 16
ATOM 20055 C C . TRP B 1 2 ? -12.419 -2.680 -0.892 1.00 0.00 2 TRP B C 16
ATOM 20056 O O . TRP B 1 2 ? -12.919 -3.792 -1.073 1.00 0.00 2 TRP B O 16
ATOM 20077 N N . LEU B 1 3 ? -11.335 -2.482 -0.155 1.00 0.00 3 LEU B N 16
ATOM 20078 C CA . LEU B 1 3 ? -10.641 -3.584 0.506 1.00 0.00 3 LEU B CA 16
ATOM 20079 C C . LEU B 1 3 ? -10.208 -3.199 1.919 1.00 0.00 3 LEU B C 16
ATOM 20080 O O . LEU B 1 3 ? -9.963 -2.027 2.204 1.00 0.00 3 LEU B O 16
ATOM 20096 N N . CYS B 1 4 ? -10.079 -4.205 2.785 1.00 0.00 4 CYS B N 16
ATOM 20097 C CA . CYS B 1 4 ? -9.632 -3.985 4.168 1.00 0.00 4 CYS B CA 16
ATOM 20098 C C . CYS B 1 4 ? -8.265 -4.638 4.351 1.00 0.00 4 CYS B C 16
ATOM 20099 O O . CYS B 1 4 ? -8.071 -5.793 3.966 1.00 0.00 4 CYS B O 16
ATOM 20106 N N . ILE B 1 5 ? -7.307 -3.886 4.895 1.00 0.00 5 ILE B N 16
ATOM 20107 C CA . ILE B 1 5 ? -5.945 -4.411 5.064 1.00 0.00 5 ILE B CA 16
ATOM 20108 C C . ILE B 1 5 ? -5.283 -3.974 6.380 1.00 0.00 5 ILE B C 16
ATOM 20109 O O . ILE B 1 5 ? -5.850 -3.196 7.149 1.00 0.00 5 ILE B O 16
ATOM 20125 N N . TRP B 1 6 ? -4.092 -4.533 6.640 1.00 0.00 6 TRP B N 16
ATOM 20126 C CA . TRP B 1 6 ? -3.338 -4.273 7.880 1.00 0.00 6 TRP B CA 16
ATOM 20127 C C . TRP B 1 6 ? -2.220 -3.232 7.706 1.00 0.00 6 TRP B C 16
ATOM 20128 O O . TRP B 1 6 ? -1.107 -3.558 7.288 1.00 0.00 6 TRP B O 16
ATOM 20149 N N . LEU B 1 7 ? -2.527 -1.987 8.080 1.00 0.00 7 LEU B N 16
ATOM 20150 C CA . LEU B 1 7 ? -1.570 -0.878 8.034 1.00 0.00 7 LEU B CA 16
ATOM 20151 C C . LEU B 1 7 ? -1.510 -0.253 9.421 1.00 0.00 7 LEU B C 16
ATOM 20152 O O . LEU B 1 7 ? -2.447 0.428 9.839 1.00 0.00 7 LEU B O 16
ATOM 20168 N N . SER B 1 8 ? -0.429 -0.513 10.143 1.00 0.00 8 SER B N 16
ATOM 20169 C CA . SER B 1 8 ? -0.273 -0.016 11.489 1.00 0.00 8 SER B CA 16
ATOM 20170 C C . SER B 1 8 ? 0.163 1.445 11.517 1.00 0.00 8 SER B C 16
ATOM 20171 O O . SER B 1 8 ? 0.067 2.166 10.524 1.00 0.00 8 SER B O 16
ATOM 20179 N N . ASP B 1 9 ? 0.630 1.856 12.681 1.00 0.00 9 ASP B N 16
ATOM 20180 C CA . ASP B 1 9 ? 1.084 3.224 12.917 1.00 0.00 9 ASP B CA 16
ATOM 20181 C C . ASP B 1 9 ? 2.307 3.580 12.079 1.00 0.00 9 ASP B C 16
ATOM 20182 O O . ASP B 1 9 ? 2.370 4.662 11.498 1.00 0.00 9 ASP B O 16
ATOM 20191 N N . GLN B 1 10 ? 3.276 2.669 12.018 1.00 0.00 10 GLN B N 16
ATOM 20192 C CA . GLN B 1 10 ? 4.501 2.886 11.255 1.00 0.00 10 GLN B CA 16
ATOM 20193 C C . GLN B 1 10 ? 4.252 3.020 9.739 1.00 0.00 10 GLN B C 16
ATOM 20194 O O . GLN B 1 10 ? 5.206 3.084 8.963 1.00 0.00 10 GLN B O 16
ATOM 20208 N N . THR B 1 11 ? 2.980 3.043 9.316 1.00 0.00 11 THR B N 16
ATOM 20209 C CA . THR B 1 11 ? 2.640 3.147 7.915 1.00 0.00 11 THR B CA 16
ATOM 20210 C C . THR B 1 11 ? 1.702 4.313 7.595 1.00 0.00 11 THR B C 16
ATOM 20211 O O . THR B 1 11 ? 1.913 5.033 6.618 1.00 0.00 11 THR B O 16
ATOM 20222 N N . LEU B 1 12 ? 0.690 4.508 8.429 1.00 0.00 12 LEU B N 16
ATOM 20223 C CA . LEU B 1 12 ? -0.254 5.602 8.249 1.00 0.00 12 LEU B CA 16
ATOM 20224 C C . LEU B 1 12 ? 0.505 6.878 8.529 1.00 0.00 12 LEU B C 16
ATOM 20225 O O . LEU B 1 12 ? 0.401 7.869 7.804 1.00 0.00 12 LEU B O 16
ATOM 20241 N N . GLU B 1 13 ? 1.332 6.789 9.566 1.00 0.00 13 GLU B N 16
ATOM 20242 C CA . GLU B 1 13 ? 2.210 7.876 9.955 1.00 0.00 13 GLU B CA 16
ATOM 20243 C C . GLU B 1 13 ? 3.236 8.074 8.851 1.00 0.00 13 GLU B C 16
ATOM 20244 O O . GLU B 1 13 ? 3.572 9.198 8.485 1.00 0.00 13 GLU B O 16
ATOM 20256 N N . ASP B 1 14 ? 3.706 6.941 8.316 1.00 0.00 14 ASP B N 16
ATOM 20257 C CA . ASP B 1 14 ? 4.671 6.925 7.228 1.00 0.00 14 ASP B CA 16
ATOM 20258 C C . ASP B 1 14 ? 4.200 7.843 6.105 1.00 0.00 14 ASP B C 16
ATOM 20259 O O . ASP B 1 14 ? 5.002 8.509 5.449 1.00 0.00 14 ASP B O 16
ATOM 20268 N N . LEU B 1 15 ? 2.882 7.854 5.896 1.00 0.00 15 LEU B N 16
ATOM 20269 C CA . LEU B 1 15 ? 2.246 8.638 4.886 1.00 0.00 15 LEU B CA 16
ATOM 20270 C C . LEU B 1 15 ? 2.030 10.101 5.299 1.00 0.00 15 LEU B C 16
ATOM 20271 O O . LEU B 1 15 ? 1.065 10.735 4.867 1.00 0.00 15 LEU B O 16
ATOM 20287 N N . GLU B 1 16 ? 2.924 10.637 6.129 1.00 0.00 16 GLU B N 16
ATOM 20288 C CA . GLU B 1 16 ? 2.810 12.023 6.582 1.00 0.00 16 GLU B CA 16
ATOM 20289 C C . GLU B 1 16 ? 3.314 13.012 5.523 1.00 0.00 16 GLU B C 16
ATOM 20290 O O . GLU B 1 16 ? 2.660 14.023 5.260 1.00 0.00 16 GLU B O 16
ATOM 20302 N N . LYS B 1 17 ? 4.483 12.736 4.937 1.00 0.00 17 LYS B N 16
ATOM 20303 C CA . LYS B 1 17 ? 5.069 13.611 3.945 1.00 0.00 17 LYS B CA 16
ATOM 20304 C C . LYS B 1 17 ? 5.019 13.035 2.518 1.00 0.00 17 LYS B C 16
ATOM 20305 O O . LYS B 1 17 ? 5.408 13.716 1.566 1.00 0.00 17 LYS B O 16
ATOM 20324 N N . MET B 1 18 ? 4.551 11.793 2.361 1.00 0.00 18 MET B N 16
ATOM 20325 C CA . MET B 1 18 ? 4.481 11.175 1.036 1.00 0.00 18 MET B CA 16
ATOM 20326 C C . MET B 1 18 ? 3.206 11.574 0.289 1.00 0.00 18 MET B C 16
ATOM 20327 O O . MET B 1 18 ? 3.254 12.355 -0.653 1.00 0.00 18 MET B O 16
ATOM 20341 N N . ALA B 1 19 ? 2.092 10.983 0.734 1.00 0.00 19 ALA B N 16
ATOM 20342 C CA . ALA B 1 19 ? 0.732 11.152 0.163 1.00 0.00 19 ALA B CA 16
ATOM 20343 C C . ALA B 1 19 ? 0.520 12.474 -0.542 1.00 0.00 19 ALA B C 16
ATOM 20344 O O . ALA B 1 19 ? -0.205 12.546 -1.521 1.00 0.00 19 ALA B O 16
ATOM 20351 N N . ARG B 1 20 ? 1.140 13.521 -0.064 1.00 0.00 20 ARG B N 16
ATOM 20352 C CA . ARG B 1 20 ? 0.986 14.802 -0.716 1.00 0.00 20 ARG B CA 16
ATOM 20353 C C . ARG B 1 20 ? 1.630 14.769 -2.105 1.00 0.00 20 ARG B C 16
ATOM 20354 O O . ARG B 1 20 ? 1.168 14.045 -2.989 1.00 0.00 20 ARG B O 16
ATOM 20375 N N . ARG B 1 21 ? 2.681 15.536 -2.304 1.00 0.00 21 ARG B N 16
ATOM 20376 C CA . ARG B 1 21 ? 3.372 15.581 -3.567 1.00 0.00 21 ARG B CA 16
ATOM 20377 C C . ARG B 1 21 ? 3.906 14.202 -3.979 1.00 0.00 21 ARG B C 16
ATOM 20378 O O . ARG B 1 21 ? 4.217 13.974 -5.149 1.00 0.00 21 ARG B O 16
ATOM 20399 N N . GLU B 1 22 ? 4.065 13.313 -2.995 1.00 0.00 22 GLU B N 16
ATOM 20400 C CA . GLU B 1 22 ? 4.629 11.981 -3.229 1.00 0.00 22 GLU B CA 16
ATOM 20401 C C . GLU B 1 22 ? 3.671 10.810 -3.035 1.00 0.00 22 GLU B C 16
ATOM 20402 O O . GLU B 1 22 ? 4.082 9.673 -3.276 1.00 0.00 22 GLU B O 16
ATOM 20414 N N . GLY B 1 23 ? 2.443 11.010 -2.564 1.00 0.00 23 GLY B N 16
ATOM 20415 C CA . GLY B 1 23 ? 1.634 9.827 -2.348 1.00 0.00 23 GLY B CA 16
ATOM 20416 C C . GLY B 1 23 ? 0.165 9.951 -2.638 1.00 0.00 23 GLY B C 16
ATOM 20417 O O . GLY B 1 23 ? -0.590 9.071 -2.244 1.00 0.00 23 GLY B O 16
ATOM 20421 N N . LEU B 1 24 ? -0.268 10.970 -3.367 1.00 0.00 24 LEU B N 16
ATOM 20422 C CA . LEU B 1 24 ? -1.676 11.050 -3.711 1.00 0.00 24 LEU B CA 16
ATOM 20423 C C . LEU B 1 24 ? -2.592 10.944 -2.495 1.00 0.00 24 LEU B C 16
ATOM 20424 O O . LEU B 1 24 ? -2.177 11.095 -1.346 1.00 0.00 24 LEU B O 16
ATOM 20440 N N . SER B 1 25 ? -3.844 10.650 -2.781 1.00 0.00 25 SER B N 16
ATOM 20441 C CA . SER B 1 25 ? -4.858 10.480 -1.731 1.00 0.00 25 SER B CA 16
ATOM 20442 C C . SER B 1 25 ? -4.485 9.301 -0.824 1.00 0.00 25 SER B C 16
ATOM 20443 O O . SER B 1 25 ? -3.727 8.429 -1.235 1.00 0.00 25 SER B O 16
ATOM 20451 N N . LYS B 1 26 ? -5.008 9.277 0.409 1.00 0.00 26 LYS B N 16
ATOM 20452 C CA . LYS B 1 26 ? -4.700 8.181 1.352 1.00 0.00 26 LYS B CA 16
ATOM 20453 C C . LYS B 1 26 ? -4.864 6.809 0.680 1.00 0.00 26 LYS B C 16
ATOM 20454 O O . LYS B 1 26 ? -4.046 5.911 0.890 1.00 0.00 26 LYS B O 16
ATOM 20473 N N . SER B 1 27 ? -5.912 6.660 -0.140 1.00 0.00 27 SER B N 16
ATOM 20474 C CA . SER B 1 27 ? -6.168 5.409 -0.855 1.00 0.00 27 SER B CA 16
ATOM 20475 C C . SER B 1 27 ? -5.241 5.280 -2.055 1.00 0.00 27 SER B C 16
ATOM 20476 O O . SER B 1 27 ? -4.582 4.255 -2.231 1.00 0.00 27 SER B O 16
ATOM 20484 N N . GLU B 1 28 ? -5.189 6.332 -2.872 1.00 0.00 28 GLU B N 16
ATOM 20485 C CA . GLU B 1 28 ? -4.330 6.343 -4.051 1.00 0.00 28 GLU B CA 16
ATOM 20486 C C . GLU B 1 28 ? -2.870 6.121 -3.646 1.00 0.00 28 GLU B C 16
ATOM 20487 O O . GLU B 1 28 ? -2.103 5.507 -4.387 1.00 0.00 28 GLU B O 16
ATOM 20499 N N . MET B 1 29 ? -2.514 6.582 -2.438 1.00 0.00 29 MET B N 16
ATOM 20500 C CA . MET B 1 29 ? -1.190 6.404 -1.886 1.00 0.00 29 MET B CA 16
ATOM 20501 C C . MET B 1 29 ? -0.937 4.931 -1.700 1.00 0.00 29 MET B C 16
ATOM 20502 O O . MET B 1 29 ? 0.110 4.378 -1.997 1.00 0.00 29 MET B O 16
ATOM 20516 N N . ILE B 1 30 ? -1.923 4.321 -1.146 1.00 0.00 30 ILE B N 16
ATOM 20517 C CA . ILE B 1 30 ? -1.886 2.962 -0.829 1.00 0.00 30 ILE B CA 16
ATOM 20518 C C . ILE B 1 30 ? -1.856 2.079 -2.085 1.00 0.00 30 ILE B C 16
ATOM 20519 O O . ILE B 1 30 ? -1.467 0.911 -2.024 1.00 0.00 30 ILE B O 16
ATOM 20535 N N . ASN B 1 31 ? -2.198 2.675 -3.230 1.00 0.00 31 ASN B N 16
ATOM 20536 C CA . ASN B 1 31 ? -2.139 1.981 -4.513 1.00 0.00 31 ASN B CA 16
ATOM 20537 C C . ASN B 1 31 ? -0.702 2.016 -5.064 1.00 0.00 31 ASN B C 16
ATOM 20538 O O . ASN B 1 31 ? -0.163 0.987 -5.474 1.00 0.00 31 ASN B O 16
ATOM 20549 N N . VAL B 1 32 ? -0.084 3.209 -5.041 1.00 0.00 32 VAL B N 16
ATOM 20550 C CA . VAL B 1 32 ? 1.271 3.403 -5.494 1.00 0.00 32 VAL B CA 16
ATOM 20551 C C . VAL B 1 32 ? 2.178 2.508 -4.715 1.00 0.00 32 VAL B C 16
ATOM 20552 O O . VAL B 1 32 ? 3.163 2.006 -5.219 1.00 0.00 32 VAL B O 16
ATOM 20565 N N . ALA B 1 33 ? 1.792 2.307 -3.478 1.00 0.00 33 ALA B N 16
ATOM 20566 C CA . ALA B 1 33 ? 2.499 1.440 -2.566 1.00 0.00 33 ALA B CA 16
ATOM 20567 C C . ALA B 1 33 ? 2.994 0.204 -3.274 1.00 0.00 33 ALA B C 16
ATOM 20568 O O . ALA B 1 33 ? 4.135 -0.219 -3.090 1.00 0.00 33 ALA B O 16
ATOM 20575 N N . LEU B 1 34 ? 2.128 -0.367 -4.097 1.00 0.00 34 LEU B N 16
ATOM 20576 C CA . LEU B 1 34 ? 2.475 -1.553 -4.827 1.00 0.00 34 LEU B CA 16
ATOM 20577 C C . LEU B 1 34 ? 3.303 -1.222 -6.071 1.00 0.00 34 LEU B C 16
ATOM 20578 O O . LEU B 1 34 ? 4.148 -2.014 -6.492 1.00 0.00 34 LEU B O 16
ATOM 20594 N N . GLN B 1 35 ? 3.055 -0.040 -6.652 1.00 0.00 35 GLN B N 16
ATOM 20595 C CA . GLN B 1 35 ? 3.768 0.411 -7.840 1.00 0.00 35 GLN B CA 16
ATOM 20596 C C . GLN B 1 35 ? 5.093 1.153 -7.515 1.00 0.00 35 GLN B C 16
ATOM 20597 O O . GLN B 1 35 ? 5.907 1.368 -8.414 1.00 0.00 35 GLN B O 16
ATOM 20611 N N . HIS B 1 36 ? 5.315 1.534 -6.241 1.00 0.00 36 HIS B N 16
ATOM 20612 C CA . HIS B 1 36 ? 6.545 2.233 -5.835 1.00 0.00 36 HIS B CA 16
ATOM 20613 C C . HIS B 1 36 ? 7.367 1.434 -4.798 1.00 0.00 36 HIS B C 16
ATOM 20614 O O . HIS B 1 36 ? 8.367 1.934 -4.278 1.00 0.00 36 HIS B O 16
ATOM 20629 N N . TYR B 1 37 ? 6.946 0.196 -4.512 1.00 0.00 37 TYR B N 16
ATOM 20630 C CA . TYR B 1 37 ? 7.634 -0.679 -3.555 1.00 0.00 37 TYR B CA 16
ATOM 20631 C C . TYR B 1 37 ? 8.882 -1.302 -4.198 1.00 0.00 37 TYR B C 16
ATOM 20632 O O . TYR B 1 37 ? 8.854 -1.686 -5.369 1.00 0.00 37 TYR B O 16
ATOM 20650 N N . LYS B 1 38 ? 9.960 -1.427 -3.411 1.00 0.00 38 LYS B N 16
ATOM 20651 C CA . LYS B 1 38 ? 11.205 -2.028 -3.865 1.00 0.00 38 LYS B CA 16
ATOM 20652 C C . LYS B 1 38 ? 11.852 -1.224 -5.000 1.00 0.00 38 LYS B C 16
ATOM 20653 O O . LYS B 1 38 ? 12.716 -0.375 -4.696 1.00 0.00 38 LYS B O 16
ATOM 20673 N N . ARG A 1 1 ? -4.117 -2.398 12.834 1.00 0.00 1 ARG A N 17
ATOM 20674 C CA . ARG A 1 1 ? -5.181 -1.413 12.496 1.00 0.00 1 ARG A CA 17
ATOM 20675 C C . ARG A 1 1 ? -5.880 -1.763 11.179 1.00 0.00 1 ARG A C 17
ATOM 20676 O O . ARG A 1 1 ? -5.285 -1.654 10.105 1.00 0.00 1 ARG A O 17
ATOM 20699 N N . TRP A 1 2 ? -7.150 -2.165 11.262 1.00 0.00 2 TRP A N 17
ATOM 20700 C CA . TRP A 1 2 ? -7.917 -2.501 10.074 1.00 0.00 2 TRP A CA 17
ATOM 20701 C C . TRP A 1 2 ? -8.259 -1.226 9.312 1.00 0.00 2 TRP A C 17
ATOM 20702 O O . TRP A 1 2 ? -8.829 -0.287 9.872 1.00 0.00 2 TRP A O 17
ATOM 20723 N N . LEU A 1 3 ? -7.876 -1.194 8.045 1.00 0.00 3 LEU A N 17
ATOM 20724 C CA . LEU A 1 3 ? -8.103 -0.026 7.194 1.00 0.00 3 LEU A CA 17
ATOM 20725 C C . LEU A 1 3 ? -8.725 -0.415 5.852 1.00 0.00 3 LEU A C 17
ATOM 20726 O O . LEU A 1 3 ? -8.458 -1.491 5.317 1.00 0.00 3 LEU A O 17
ATOM 20742 N N . CYS A 1 4 ? -9.525 0.502 5.300 1.00 0.00 4 CYS A N 17
ATOM 20743 C CA . CYS A 1 4 ? -10.164 0.300 3.994 1.00 0.00 4 CYS A CA 17
ATOM 20744 C C . CYS A 1 4 ? -9.661 1.376 3.033 1.00 0.00 4 CYS A C 17
ATOM 20745 O O . CYS A 1 4 ? -9.665 2.561 3.373 1.00 0.00 4 CYS A O 17
ATOM 20752 N N . ILE A 1 5 ? -9.182 0.964 1.856 1.00 0.00 5 ILE A N 17
ATOM 20753 C CA . ILE A 1 5 ? -8.625 1.926 0.893 1.00 0.00 5 ILE A CA 17
ATOM 20754 C C . ILE A 1 5 ? -8.897 1.550 -0.570 1.00 0.00 5 ILE A C 17
ATOM 20755 O O . ILE A 1 5 ? -9.459 0.492 -0.862 1.00 0.00 5 ILE A O 17
ATOM 20771 N N . TRP A 1 6 ? -8.520 2.461 -1.480 1.00 0.00 6 TRP A N 17
ATOM 20772 C CA . TRP A 1 6 ? -8.743 2.282 -2.924 1.00 0.00 6 TRP A CA 17
ATOM 20773 C C . TRP A 1 6 ? -7.502 1.773 -3.672 1.00 0.00 6 TRP A C 17
ATOM 20774 O O . TRP A 1 6 ? -6.539 2.513 -3.882 1.00 0.00 6 TRP A O 17
ATOM 20795 N N . LEU A 1 7 ? -7.565 0.509 -4.107 1.00 0.00 7 LEU A N 17
ATOM 20796 C CA . LEU A 1 7 ? -6.496 -0.123 -4.879 1.00 0.00 7 LEU A CA 17
ATOM 20797 C C . LEU A 1 7 ? -7.088 -0.656 -6.166 1.00 0.00 7 LEU A C 17
ATOM 20798 O O . LEU A 1 7 ? -8.012 -1.462 -6.123 1.00 0.00 7 LEU A O 17
ATOM 20814 N N . SER A 1 8 ? -6.581 -0.200 -7.310 1.00 0.00 8 SER A N 17
ATOM 20815 C CA . SER A 1 8 ? -7.098 -0.645 -8.574 1.00 0.00 8 SER A CA 17
ATOM 20816 C C . SER A 1 8 ? -6.517 -1.993 -8.951 1.00 0.00 8 SER A C 17
ATOM 20817 O O . SER A 1 8 ? -5.717 -2.575 -8.227 1.00 0.00 8 SER A O 17
ATOM 20825 N N . ASP A 1 9 ? -6.960 -2.480 -10.081 1.00 0.00 9 ASP A N 17
ATOM 20826 C CA . ASP A 1 9 ? -6.545 -3.790 -10.589 1.00 0.00 9 ASP A CA 17
ATOM 20827 C C . ASP A 1 9 ? -5.033 -3.892 -10.812 1.00 0.00 9 ASP A C 17
ATOM 20828 O O . ASP A 1 9 ? -4.420 -4.905 -10.476 1.00 0.00 9 ASP A O 17
ATOM 20837 N N . GLN A 1 10 ? -4.441 -2.849 -11.391 1.00 0.00 10 GLN A N 17
ATOM 20838 C CA . GLN A 1 10 ? -3.010 -2.817 -11.676 1.00 0.00 10 GLN A CA 17
ATOM 20839 C C . GLN A 1 10 ? -2.189 -2.508 -10.417 1.00 0.00 10 GLN A C 17
ATOM 20840 O O . GLN A 1 10 ? -1.206 -1.764 -10.465 1.00 0.00 10 GLN A O 17
ATOM 20854 N N . THR A 1 11 ? -2.605 -3.096 -9.297 1.00 0.00 11 THR A N 17
ATOM 20855 C CA . THR A 1 11 ? -1.941 -2.915 -8.012 1.00 0.00 11 THR A CA 17
ATOM 20856 C C . THR A 1 11 ? -2.544 -3.798 -6.931 1.00 0.00 11 THR A C 17
ATOM 20857 O O . THR A 1 11 ? -1.837 -4.560 -6.273 1.00 0.00 11 THR A O 17
ATOM 20868 N N . LEU A 1 12 ? -3.854 -3.722 -6.798 1.00 0.00 12 LEU A N 17
ATOM 20869 C CA . LEU A 1 12 ? -4.595 -4.544 -5.848 1.00 0.00 12 LEU A CA 17
ATOM 20870 C C . LEU A 1 12 ? -4.337 -6.013 -6.167 1.00 0.00 12 LEU A C 17
ATOM 20871 O O . LEU A 1 12 ? -4.303 -6.871 -5.284 1.00 0.00 12 LEU A O 17
ATOM 20887 N N . GLU A 1 13 ? -4.107 -6.256 -7.456 1.00 0.00 13 GLU A N 17
ATOM 20888 C CA . GLU A 1 13 ? -3.789 -7.566 -7.982 1.00 0.00 13 GLU A CA 17
ATOM 20889 C C . GLU A 1 13 ? -2.277 -7.733 -8.030 1.00 0.00 13 GLU A C 17
ATOM 20890 O O . GLU A 1 13 ? -1.749 -8.815 -7.776 1.00 0.00 13 GLU A O 17
ATOM 20902 N N . ASP A 1 14 ? -1.597 -6.627 -8.365 1.00 0.00 14 ASP A N 17
ATOM 20903 C CA . ASP A 1 14 ? -0.147 -6.576 -8.460 1.00 0.00 14 ASP A CA 17
ATOM 20904 C C . ASP A 1 14 ? 0.493 -7.263 -7.255 1.00 0.00 14 ASP A C 17
ATOM 20905 O O . ASP A 1 14 ? 1.541 -7.901 -7.371 1.00 0.00 14 ASP A O 17
ATOM 20914 N N . LEU A 1 15 ? -0.161 -7.116 -6.099 1.00 0.00 15 LEU A N 17
ATOM 20915 C CA . LEU A 1 15 ? 0.297 -7.695 -4.842 1.00 0.00 15 LEU A CA 17
ATOM 20916 C C . LEU A 1 15 ? 0.453 -9.215 -4.882 1.00 0.00 15 LEU A C 17
ATOM 20917 O O . LEU A 1 15 ? 1.041 -9.804 -3.977 1.00 0.00 15 LEU A O 17
ATOM 20933 N N . GLU A 1 16 ? -0.052 -9.839 -5.935 1.00 0.00 16 GLU A N 17
ATOM 20934 C CA . GLU A 1 16 ? 0.053 -11.286 -6.096 1.00 0.00 16 GLU A CA 17
ATOM 20935 C C . GLU A 1 16 ? 1.513 -11.687 -6.289 1.00 0.00 16 GLU A C 17
ATOM 20936 O O . GLU A 1 16 ? 2.075 -12.418 -5.475 1.00 0.00 16 GLU A O 17
ATOM 20948 N N . LYS A 1 17 ? 2.125 -11.186 -7.364 1.00 0.00 17 LYS A N 17
ATOM 20949 C CA . LYS A 1 17 ? 3.519 -11.470 -7.665 1.00 0.00 17 LYS A CA 17
ATOM 20950 C C . LYS A 1 17 ? 4.456 -10.918 -6.586 1.00 0.00 17 LYS A C 17
ATOM 20951 O O . LYS A 1 17 ? 5.590 -11.376 -6.454 1.00 0.00 17 LYS A O 17
ATOM 20970 N N . MET A 1 18 ? 3.979 -9.930 -5.822 1.00 0.00 18 MET A N 17
ATOM 20971 C CA . MET A 1 18 ? 4.781 -9.317 -4.765 1.00 0.00 18 MET A CA 17
ATOM 20972 C C . MET A 1 18 ? 4.705 -10.134 -3.476 1.00 0.00 18 MET A C 17
ATOM 20973 O O . MET A 1 18 ? 5.642 -10.853 -3.140 1.00 0.00 18 MET A O 17
ATOM 20987 N N . ALA A 1 19 ? 3.581 -10.010 -2.767 1.00 0.00 19 ALA A N 17
ATOM 20988 C CA . ALA A 1 19 ? 3.352 -10.725 -1.503 1.00 0.00 19 ALA A CA 17
ATOM 20989 C C . ALA A 1 19 ? 3.834 -12.177 -1.569 1.00 0.00 19 ALA A C 17
ATOM 20990 O O . ALA A 1 19 ? 4.439 -12.675 -0.629 1.00 0.00 19 ALA A O 17
ATOM 20997 N N . ARG A 1 20 ? 3.549 -12.858 -2.678 1.00 0.00 20 ARG A N 17
ATOM 20998 C CA . ARG A 1 20 ? 3.946 -14.257 -2.840 1.00 0.00 20 ARG A CA 17
ATOM 20999 C C . ARG A 1 20 ? 5.453 -14.424 -2.881 1.00 0.00 20 ARG A C 17
ATOM 21000 O O . ARG A 1 20 ? 6.052 -14.959 -1.947 1.00 0.00 20 ARG A O 17
ATOM 21021 N N . ARG A 1 21 ? 6.050 -13.969 -3.961 1.00 0.00 21 ARG A N 17
ATOM 21022 C CA . ARG A 1 21 ? 7.479 -14.046 -4.154 1.00 0.00 21 ARG A CA 17
ATOM 21023 C C . ARG A 1 21 ? 8.231 -13.443 -2.962 1.00 0.00 21 ARG A C 17
ATOM 21024 O O . ARG A 1 21 ? 9.328 -13.884 -2.617 1.00 0.00 21 ARG A O 17
ATOM 21045 N N . GLU A 1 22 ? 7.616 -12.435 -2.340 1.00 0.00 22 GLU A N 17
ATOM 21046 C CA . GLU A 1 22 ? 8.193 -11.755 -1.179 1.00 0.00 22 GLU A CA 17
ATOM 21047 C C . GLU A 1 22 ? 7.896 -12.503 0.126 1.00 0.00 22 GLU A C 17
ATOM 21048 O O . GLU A 1 22 ? 8.453 -12.162 1.171 1.00 0.00 22 GLU A O 17
ATOM 21060 N N . GLY A 1 23 ? 7.002 -13.501 0.078 1.00 0.00 23 GLY A N 17
ATOM 21061 C CA . GLY A 1 23 ? 6.650 -14.234 1.285 1.00 0.00 23 GLY A CA 17
ATOM 21062 C C . GLY A 1 23 ? 5.729 -13.425 2.186 1.00 0.00 23 GLY A C 17
ATOM 21063 O O . GLY A 1 23 ? 5.415 -13.840 3.302 1.00 0.00 23 GLY A O 17
ATOM 21067 N N . LEU A 1 24 ? 5.301 -12.263 1.685 1.00 0.00 24 LEU A N 17
ATOM 21068 C CA . LEU A 1 24 ? 4.419 -11.368 2.408 1.00 0.00 24 LEU A CA 17
ATOM 21069 C C . LEU A 1 24 ? 2.959 -11.790 2.259 1.00 0.00 24 LEU A C 17
ATOM 21070 O O . LEU A 1 24 ? 2.617 -12.661 1.455 1.00 0.00 24 LEU A O 17
ATOM 21086 N N . SER A 1 25 ? 2.114 -11.131 3.029 1.00 0.00 25 SER A N 17
ATOM 21087 C CA . SER A 1 25 ? 0.669 -11.362 3.014 1.00 0.00 25 SER A CA 17
ATOM 21088 C C . SER A 1 25 ? -0.043 -10.104 2.505 1.00 0.00 25 SER A C 17
ATOM 21089 O O . SER A 1 25 ? 0.577 -9.046 2.404 1.00 0.00 25 SER A O 17
ATOM 21097 N N . LYS A 1 26 ? -1.332 -10.220 2.168 1.00 0.00 26 LYS A N 17
ATOM 21098 C CA . LYS A 1 26 ? -2.105 -9.074 1.651 1.00 0.00 26 LYS A CA 17
ATOM 21099 C C . LYS A 1 26 ? -1.839 -7.785 2.444 1.00 0.00 26 LYS A C 17
ATOM 21100 O O . LYS A 1 26 ? -1.759 -6.705 1.858 1.00 0.00 26 LYS A O 17
ATOM 21119 N N . SER A 1 27 ? -1.708 -7.900 3.770 1.00 0.00 27 SER A N 17
ATOM 21120 C CA . SER A 1 27 ? -1.460 -6.740 4.627 1.00 0.00 27 SER A CA 17
ATOM 21121 C C . SER A 1 27 ? 0.023 -6.386 4.690 1.00 0.00 27 SER A C 17
ATOM 21122 O O . SER A 1 27 ? 0.398 -5.242 4.440 1.00 0.00 27 SER A O 17
ATOM 21130 N N . GLU A 1 28 ? 0.862 -7.368 5.022 1.00 0.00 28 GLU A N 17
ATOM 21131 C CA . GLU A 1 28 ? 2.305 -7.144 5.110 1.00 0.00 28 GLU A CA 17
ATOM 21132 C C . GLU A 1 28 ? 2.894 -6.734 3.751 1.00 0.00 28 GLU A C 17
ATOM 21133 O O . GLU A 1 28 ? 4.030 -6.265 3.682 1.00 0.00 28 GLU A O 17
ATOM 21145 N N . MET A 1 29 ? 2.093 -6.870 2.685 1.00 0.00 29 MET A N 17
ATOM 21146 C CA . MET A 1 29 ? 2.482 -6.478 1.348 1.00 0.00 29 MET A CA 17
ATOM 21147 C C . MET A 1 29 ? 2.122 -5.019 1.184 1.00 0.00 29 MET A C 17
ATOM 21148 O O . MET A 1 29 ? 2.891 -4.183 0.736 1.00 0.00 29 MET A O 17
ATOM 21162 N N . ILE A 1 30 ? 0.917 -4.737 1.565 1.00 0.00 30 ILE A N 17
ATOM 21163 C CA . ILE A 1 30 ? 0.371 -3.442 1.481 1.00 0.00 30 ILE A CA 17
ATOM 21164 C C . ILE A 1 30 ? 1.046 -2.467 2.450 1.00 0.00 30 ILE A C 17
ATOM 21165 O O . ILE A 1 30 ? 1.078 -1.260 2.205 1.00 0.00 30 ILE A O 17
ATOM 21181 N N . ASN A 1 31 ? 1.631 -3.005 3.516 1.00 0.00 31 ASN A N 17
ATOM 21182 C CA . ASN A 1 31 ? 2.361 -2.196 4.484 1.00 0.00 31 ASN A CA 17
ATOM 21183 C C . ASN A 1 31 ? 3.734 -1.805 3.901 1.00 0.00 31 ASN A C 17
ATOM 21184 O O . ASN A 1 31 ? 4.127 -0.638 3.955 1.00 0.00 31 ASN A O 17
ATOM 21195 N N . VAL A 1 32 ? 4.441 -2.792 3.316 1.00 0.00 32 VAL A N 17
ATOM 21196 C CA . VAL A 1 32 ? 5.735 -2.572 2.692 1.00 0.00 32 VAL A CA 17
ATOM 21197 C C . VAL A 1 32 ? 5.608 -1.530 1.621 1.00 0.00 32 VAL A C 17
ATOM 21198 O O . VAL A 1 32 ? 6.491 -0.716 1.415 1.00 0.00 32 VAL A O 17
ATOM 21211 N N . ALA A 1 33 ? 4.473 -1.581 0.962 1.00 0.00 33 ALA A N 17
ATOM 21212 C CA . ALA A 1 33 ? 4.125 -0.654 -0.098 1.00 0.00 33 ALA A CA 17
ATOM 21213 C C . ALA A 1 33 ? 4.623 0.733 0.207 1.00 0.00 33 ALA A C 17
ATOM 21214 O O . ALA A 1 33 ? 5.208 1.404 -0.642 1.00 0.00 33 ALA A O 17
ATOM 21221 N N . LEU A 1 34 ? 4.360 1.157 1.431 1.00 0.00 34 LEU A N 17
ATOM 21222 C CA . LEU A 1 34 ? 4.735 2.470 1.864 1.00 0.00 34 LEU A CA 17
ATOM 21223 C C . LEU A 1 34 ? 6.191 2.525 2.329 1.00 0.00 34 LEU A C 17
ATOM 21224 O O . LEU A 1 34 ? 6.843 3.566 2.225 1.00 0.00 34 LEU A O 17
ATOM 21240 N N . GLN A 1 35 ? 6.697 1.394 2.835 1.00 0.00 35 GLN A N 17
ATOM 21241 C CA . GLN A 1 35 ? 8.070 1.301 3.309 1.00 0.00 35 GLN A CA 17
ATOM 21242 C C . GLN A 1 35 ? 9.066 0.950 2.181 1.00 0.00 35 GLN A C 17
ATOM 21243 O O . GLN A 1 35 ? 10.278 1.030 2.387 1.00 0.00 35 GLN A O 17
ATOM 21257 N N . HIS A 1 36 ? 8.562 0.565 0.994 1.00 0.00 36 HIS A N 17
ATOM 21258 C CA . HIS A 1 36 ? 9.424 0.214 -0.135 1.00 0.00 36 HIS A CA 17
ATOM 21259 C C . HIS A 1 36 ? 9.042 0.958 -1.439 1.00 0.00 36 HIS A C 17
ATOM 21260 O O . HIS A 1 36 ? 9.488 0.585 -2.525 1.00 0.00 36 HIS A O 17
ATOM 21275 N N . TYR A 1 37 ? 8.240 2.028 -1.312 1.00 0.00 37 TYR A N 17
ATOM 21276 C CA . TYR A 1 37 ? 7.816 2.856 -2.454 1.00 0.00 37 TYR A CA 17
ATOM 21277 C C . TYR A 1 37 ? 8.924 3.865 -2.797 1.00 0.00 37 TYR A C 17
ATOM 21278 O O . TYR A 1 37 ? 9.568 4.411 -1.898 1.00 0.00 37 TYR A O 17
ATOM 21296 N N . LYS A 1 38 ? 9.125 4.127 -4.095 1.00 0.00 38 LYS A N 17
ATOM 21297 C CA . LYS A 1 38 ? 10.126 5.083 -4.552 1.00 0.00 38 LYS A CA 17
ATOM 21298 C C . LYS A 1 38 ? 11.548 4.657 -4.155 1.00 0.00 38 LYS A C 17
ATOM 21299 O O . LYS A 1 38 ? 11.768 3.445 -3.936 1.00 0.00 38 LYS A O 17
ATOM 21319 N N . ARG B 1 1 ? -10.574 -0.790 -6.057 1.00 0.00 1 ARG B N 17
ATOM 21320 C CA . ARG B 1 1 ? -11.226 -1.834 -5.214 1.00 0.00 1 ARG B CA 17
ATOM 21321 C C . ARG B 1 1 ? -11.144 -1.489 -3.729 1.00 0.00 1 ARG B C 17
ATOM 21322 O O . ARG B 1 1 ? -10.067 -1.169 -3.219 1.00 0.00 1 ARG B O 17
ATOM 21345 N N . TRP B 1 2 ? -12.275 -1.591 -3.031 1.00 0.00 2 TRP B N 17
ATOM 21346 C CA . TRP B 1 2 ? -12.308 -1.326 -1.603 1.00 0.00 2 TRP B CA 17
ATOM 21347 C C . TRP B 1 2 ? -11.978 -2.611 -0.856 1.00 0.00 2 TRP B C 17
ATOM 21348 O O . TRP B 1 2 ? -12.702 -3.604 -0.958 1.00 0.00 2 TRP B O 17
ATOM 21369 N N . LEU B 1 3 ? -10.873 -2.590 -0.129 1.00 0.00 3 LEU B N 17
ATOM 21370 C CA . LEU B 1 3 ? -10.421 -3.762 0.620 1.00 0.00 3 LEU B CA 17
ATOM 21371 C C . LEU B 1 3 ? -10.045 -3.400 2.054 1.00 0.00 3 LEU B C 17
ATOM 21372 O O . LEU B 1 3 ? -9.682 -2.261 2.342 1.00 0.00 3 LEU B O 17
ATOM 21388 N N . CYS B 1 4 ? -10.107 -4.395 2.939 1.00 0.00 4 CYS B N 17
ATOM 21389 C CA . CYS B 1 4 ? -9.745 -4.206 4.349 1.00 0.00 4 CYS B CA 17
ATOM 21390 C C . CYS B 1 4 ? -8.628 -5.180 4.714 1.00 0.00 4 CYS B C 17
ATOM 21391 O O . CYS B 1 4 ? -8.715 -6.371 4.406 1.00 0.00 4 CYS B O 17
ATOM 21398 N N . ILE B 1 5 ? -7.566 -4.671 5.342 1.00 0.00 5 ILE B N 17
ATOM 21399 C CA . ILE B 1 5 ? -6.426 -5.518 5.703 1.00 0.00 5 ILE B CA 17
ATOM 21400 C C . ILE B 1 5 ? -5.697 -5.015 6.958 1.00 0.00 5 ILE B C 17
ATOM 21401 O O . ILE B 1 5 ? -6.132 -4.053 7.595 1.00 0.00 5 ILE B O 17
ATOM 21417 N N . TRP B 1 6 ? -4.617 -5.712 7.340 1.00 0.00 6 TRP B N 17
ATOM 21418 C CA . TRP B 1 6 ? -3.865 -5.374 8.563 1.00 0.00 6 TRP B CA 17
ATOM 21419 C C . TRP B 1 6 ? -2.651 -4.453 8.338 1.00 0.00 6 TRP B C 17
ATOM 21420 O O . TRP B 1 6 ? -1.532 -4.914 8.104 1.00 0.00 6 TRP B O 17
ATOM 21441 N N . LEU B 1 7 ? -2.887 -3.148 8.486 1.00 0.00 7 LEU B N 17
ATOM 21442 C CA . LEU B 1 7 ? -1.842 -2.124 8.384 1.00 0.00 7 LEU B CA 17
ATOM 21443 C C . LEU B 1 7 ? -1.881 -1.305 9.673 1.00 0.00 7 LEU B C 17
ATOM 21444 O O . LEU B 1 7 ? -2.860 -0.609 9.930 1.00 0.00 7 LEU B O 17
ATOM 21460 N N . SER B 1 8 ? -0.850 -1.440 10.508 1.00 0.00 8 SER B N 17
ATOM 21461 C CA . SER B 1 8 ? -0.815 -0.765 11.802 1.00 0.00 8 SER B CA 17
ATOM 21462 C C . SER B 1 8 ? -0.681 0.765 11.704 1.00 0.00 8 SER B C 17
ATOM 21463 O O . SER B 1 8 ? -1.501 1.424 11.066 1.00 0.00 8 SER B O 17
ATOM 21471 N N . ASP B 1 9 ? 0.309 1.324 12.396 1.00 0.00 9 ASP B N 17
ATOM 21472 C CA . ASP B 1 9 ? 0.503 2.773 12.454 1.00 0.00 9 ASP B CA 17
ATOM 21473 C C . ASP B 1 9 ? 1.647 3.277 11.579 1.00 0.00 9 ASP B C 17
ATOM 21474 O O . ASP B 1 9 ? 1.529 4.327 10.946 1.00 0.00 9 ASP B O 17
ATOM 21483 N N . GLN B 1 10 ? 2.758 2.545 11.566 1.00 0.00 10 GLN B N 17
ATOM 21484 C CA . GLN B 1 10 ? 3.943 2.917 10.797 1.00 0.00 10 GLN B CA 17
ATOM 21485 C C . GLN B 1 10 ? 3.734 2.720 9.291 1.00 0.00 10 GLN B C 17
ATOM 21486 O O . GLN B 1 10 ? 4.626 2.247 8.582 1.00 0.00 10 GLN B O 17
ATOM 21500 N N . THR B 1 11 ? 2.550 3.094 8.817 1.00 0.00 11 THR B N 17
ATOM 21501 C CA . THR B 1 11 ? 2.203 2.974 7.407 1.00 0.00 11 THR B CA 17
ATOM 21502 C C . THR B 1 11 ? 0.988 3.806 7.001 1.00 0.00 11 THR B C 17
ATOM 21503 O O . THR B 1 11 ? 1.030 4.497 5.988 1.00 0.00 11 THR B O 17
ATOM 21514 N N . LEU B 1 12 ? -0.057 3.803 7.812 1.00 0.00 12 LEU B N 17
ATOM 21515 C CA . LEU B 1 12 ? -1.226 4.623 7.535 1.00 0.00 12 LEU B CA 17
ATOM 21516 C C . LEU B 1 12 ? -0.816 6.051 7.819 1.00 0.00 12 LEU B C 17
ATOM 21517 O O . LEU B 1 12 ? -1.091 6.976 7.052 1.00 0.00 12 LEU B O 17
ATOM 21533 N N . GLU B 1 13 ? -0.079 6.179 8.919 1.00 0.00 13 GLU B N 17
ATOM 21534 C CA . GLU B 1 13 ? 0.488 7.442 9.349 1.00 0.00 13 GLU B CA 17
ATOM 21535 C C . GLU B 1 13 ? 1.663 7.777 8.445 1.00 0.00 13 GLU B C 17
ATOM 21536 O O . GLU B 1 13 ? 1.907 8.934 8.116 1.00 0.00 13 GLU B O 17
ATOM 21548 N N . ASP B 1 14 ? 2.381 6.719 8.055 1.00 0.00 14 ASP B N 17
ATOM 21549 C CA . ASP B 1 14 ? 3.537 6.820 7.180 1.00 0.00 14 ASP B CA 17
ATOM 21550 C C . ASP B 1 14 ? 3.224 7.719 5.979 1.00 0.00 14 ASP B C 17
ATOM 21551 O O . ASP B 1 14 ? 4.084 8.460 5.501 1.00 0.00 14 ASP B O 17
ATOM 21560 N N . LEU B 1 15 ? 1.980 7.627 5.499 1.00 0.00 15 LEU B N 17
ATOM 21561 C CA . LEU B 1 15 ? 1.510 8.396 4.353 1.00 0.00 15 LEU B CA 17
ATOM 21562 C C . LEU B 1 15 ? 1.321 9.889 4.631 1.00 0.00 15 LEU B C 17
ATOM 21563 O O . LEU B 1 15 ? 0.997 10.654 3.721 1.00 0.00 15 LEU B O 17
ATOM 21579 N N . GLU B 1 16 ? 1.544 10.305 5.869 1.00 0.00 16 GLU B N 17
ATOM 21580 C CA . GLU B 1 16 ? 1.416 11.713 6.240 1.00 0.00 16 GLU B CA 17
ATOM 21581 C C . GLU B 1 16 ? 2.583 12.508 5.653 1.00 0.00 16 GLU B C 17
ATOM 21582 O O . GLU B 1 16 ? 2.412 13.644 5.211 1.00 0.00 16 GLU B O 17
ATOM 21594 N N . LYS B 1 17 ? 3.763 11.886 5.638 1.00 0.00 17 LYS B N 17
ATOM 21595 C CA . LYS B 1 17 ? 4.956 12.495 5.096 1.00 0.00 17 LYS B CA 17
ATOM 21596 C C . LYS B 1 17 ? 5.138 12.148 3.611 1.00 0.00 17 LYS B C 17
ATOM 21597 O O . LYS B 1 17 ? 5.999 12.718 2.939 1.00 0.00 17 LYS B O 17
ATOM 21616 N N . MET B 1 18 ? 4.324 11.209 3.105 1.00 0.00 18 MET B N 17
ATOM 21617 C CA . MET B 1 18 ? 4.401 10.793 1.707 1.00 0.00 18 MET B CA 17
ATOM 21618 C C . MET B 1 18 ? 3.307 11.462 0.872 1.00 0.00 18 MET B C 17
ATOM 21619 O O . MET B 1 18 ? 3.585 12.402 0.135 1.00 0.00 18 MET B O 17
ATOM 21633 N N . ALA B 1 19 ? 2.065 10.968 0.997 1.00 0.00 19 ALA B N 17
ATOM 21634 C CA . ALA B 1 19 ? 0.919 11.512 0.257 1.00 0.00 19 ALA B CA 17
ATOM 21635 C C . ALA B 1 19 ? 0.959 13.042 0.211 1.00 0.00 19 ALA B C 17
ATOM 21636 O O . ALA B 1 19 ? 0.721 13.642 -0.827 1.00 0.00 19 ALA B O 17
ATOM 21643 N N . ARG B 1 20 ? 1.257 13.667 1.351 1.00 0.00 20 ARG B N 17
ATOM 21644 C CA . ARG B 1 20 ? 1.320 15.122 1.437 1.00 0.00 20 ARG B CA 17
ATOM 21645 C C . ARG B 1 20 ? 2.426 15.692 0.572 1.00 0.00 20 ARG B C 17
ATOM 21646 O O . ARG B 1 20 ? 2.168 16.356 -0.432 1.00 0.00 20 ARG B O 17
ATOM 21667 N N . ARG B 1 21 ? 3.648 15.420 0.975 1.00 0.00 21 ARG B N 17
ATOM 21668 C CA . ARG B 1 21 ? 4.829 15.868 0.275 1.00 0.00 21 ARG B CA 17
ATOM 21669 C C . ARG B 1 21 ? 4.777 15.480 -1.208 1.00 0.00 21 ARG B C 17
ATOM 21670 O O . ARG B 1 21 ? 5.337 16.168 -2.063 1.00 0.00 21 ARG B O 17
ATOM 21691 N N . GLU B 1 22 ? 4.097 14.368 -1.489 1.00 0.00 22 GLU B N 17
ATOM 21692 C CA . GLU B 1 22 ? 3.949 13.852 -2.851 1.00 0.00 22 GLU B CA 17
ATOM 21693 C C . GLU B 1 22 ? 2.697 14.404 -3.545 1.00 0.00 22 GLU B C 17
ATOM 21694 O O . GLU B 1 22 ? 2.504 14.171 -4.741 1.00 0.00 22 GLU B O 17
ATOM 21706 N N . GLY B 1 23 ? 1.832 15.111 -2.802 1.00 0.00 23 GLY B N 17
ATOM 21707 C CA . GLY B 1 23 ? 0.609 15.638 -3.391 1.00 0.00 23 GLY B CA 17
ATOM 21708 C C . GLY B 1 23 ? -0.417 14.541 -3.647 1.00 0.00 23 GLY B C 17
ATOM 21709 O O . GLY B 1 23 ? -1.452 14.779 -4.271 1.00 0.00 23 GLY B O 17
ATOM 21713 N N . LEU B 1 24 ? -0.112 13.336 -3.160 1.00 0.00 24 LEU B N 17
ATOM 21714 C CA . LEU B 1 24 ? -0.971 12.175 -3.315 1.00 0.00 24 LEU B CA 17
ATOM 21715 C C . LEU B 1 24 ? -2.030 12.113 -2.214 1.00 0.00 24 LEU B C 17
ATOM 21716 O O . LEU B 1 24 ? -1.999 12.876 -1.246 1.00 0.00 24 LEU B O 17
ATOM 21732 N N . SER B 1 25 ? -2.941 11.166 -2.372 1.00 0.00 25 SER B N 17
ATOM 21733 C CA . SER B 1 25 ? -4.017 10.922 -1.408 1.00 0.00 25 SER B CA 17
ATOM 21734 C C . SER B 1 25 ? -3.770 9.590 -0.693 1.00 0.00 25 SER B C 17
ATOM 21735 O O . SER B 1 25 ? -2.945 8.799 -1.141 1.00 0.00 25 SER B O 17
ATOM 21743 N N . LYS B 1 26 ? -4.468 9.348 0.422 1.00 0.00 26 LYS B N 17
ATOM 21744 C CA . LYS B 1 26 ? -4.287 8.101 1.189 1.00 0.00 26 LYS B CA 17
ATOM 21745 C C . LYS B 1 26 ? -4.267 6.859 0.282 1.00 0.00 26 LYS B C 17
ATOM 21746 O O . LYS B 1 26 ? -3.452 5.958 0.487 1.00 0.00 26 LYS B O 17
ATOM 21765 N N . SER B 1 27 ? -5.161 6.813 -0.713 1.00 0.00 27 SER B N 17
ATOM 21766 C CA . SER B 1 27 ? -5.232 5.677 -1.637 1.00 0.00 27 SER B CA 17
ATOM 21767 C C . SER B 1 27 ? -4.242 5.823 -2.788 1.00 0.00 27 SER B C 17
ATOM 21768 O O . SER B 1 27 ? -3.505 4.888 -3.089 1.00 0.00 27 SER B O 17
ATOM 21776 N N . GLU B 1 28 ? -4.216 6.997 -3.423 1.00 0.00 28 GLU B N 17
ATOM 21777 C CA . GLU B 1 28 ? -3.290 7.246 -4.533 1.00 0.00 28 GLU B CA 17
ATOM 21778 C C . GLU B 1 28 ? -1.827 7.209 -4.057 1.00 0.00 28 GLU B C 17
ATOM 21779 O O . GLU B 1 28 ? -0.905 7.170 -4.870 1.00 0.00 28 GLU B O 17
ATOM 21791 N N . MET B 1 29 ? -1.636 7.179 -2.733 1.00 0.00 29 MET B N 17
ATOM 21792 C CA . MET B 1 29 ? -0.332 7.094 -2.110 1.00 0.00 29 MET B CA 17
ATOM 21793 C C . MET B 1 29 ? 0.041 5.626 -2.027 1.00 0.00 29 MET B C 17
ATOM 21794 O O . MET B 1 29 ? 1.142 5.200 -2.367 1.00 0.00 29 MET B O 17
ATOM 21808 N N . ILE B 1 30 ? -0.922 4.878 -1.554 1.00 0.00 30 ILE B N 17
ATOM 21809 C CA . ILE B 1 30 ? -0.825 3.479 -1.346 1.00 0.00 30 ILE B CA 17
ATOM 21810 C C . ILE B 1 30 ? -0.856 2.670 -2.653 1.00 0.00 30 ILE B C 17
ATOM 21811 O O . ILE B 1 30 ? -0.156 1.663 -2.775 1.00 0.00 30 ILE B O 17
ATOM 21827 N N . ASN B 1 31 ? -1.630 3.134 -3.634 1.00 0.00 31 ASN B N 17
ATOM 21828 C CA . ASN B 1 31 ? -1.704 2.473 -4.944 1.00 0.00 31 ASN B CA 17
ATOM 21829 C C . ASN B 1 31 ? -0.355 2.581 -5.634 1.00 0.00 31 ASN B C 17
ATOM 21830 O O . ASN B 1 31 ? 0.187 1.617 -6.179 1.00 0.00 31 ASN B O 17
ATOM 21841 N N . VAL B 1 32 ? 0.145 3.800 -5.591 1.00 0.00 32 VAL B N 17
ATOM 21842 C CA . VAL B 1 32 ? 1.393 4.199 -6.168 1.00 0.00 32 VAL B CA 17
ATOM 21843 C C . VAL B 1 32 ? 2.540 3.412 -5.578 1.00 0.00 32 VAL B C 17
ATOM 21844 O O . VAL B 1 32 ? 3.413 2.925 -6.296 1.00 0.00 32 VAL B O 17
ATOM 21857 N N . ALA B 1 33 ? 2.513 3.291 -4.271 1.00 0.00 33 ALA B N 17
ATOM 21858 C CA . ALA B 1 33 ? 3.535 2.552 -3.546 1.00 0.00 33 ALA B CA 17
ATOM 21859 C C . ALA B 1 33 ? 3.805 1.199 -4.177 1.00 0.00 33 ALA B C 17
ATOM 21860 O O . ALA B 1 33 ? 4.940 0.718 -4.177 1.00 0.00 33 ALA B O 17
ATOM 21867 N N . LEU B 1 34 ? 2.743 0.568 -4.670 1.00 0.00 34 LEU B N 17
ATOM 21868 C CA . LEU B 1 34 ? 2.858 -0.747 -5.247 1.00 0.00 34 LEU B CA 17
ATOM 21869 C C . LEU B 1 34 ? 3.353 -0.713 -6.692 1.00 0.00 34 LEU B C 17
ATOM 21870 O O . LEU B 1 34 ? 3.955 -1.678 -7.168 1.00 0.00 34 LEU B O 17
ATOM 21886 N N . GLN B 1 35 ? 3.072 0.387 -7.399 1.00 0.00 35 GLN B N 17
ATOM 21887 C CA . GLN B 1 35 ? 3.463 0.517 -8.797 1.00 0.00 35 GLN B CA 17
ATOM 21888 C C . GLN B 1 35 ? 4.930 0.939 -8.979 1.00 0.00 35 GLN B C 17
ATOM 21889 O O . GLN B 1 35 ? 5.467 0.820 -10.082 1.00 0.00 35 GLN B O 17
ATOM 21903 N N . HIS B 1 36 ? 5.588 1.404 -7.909 1.00 0.00 36 HIS B N 17
ATOM 21904 C CA . HIS B 1 36 ? 7.005 1.799 -8.005 1.00 0.00 36 HIS B CA 17
ATOM 21905 C C . HIS B 1 36 ? 7.898 0.938 -7.111 1.00 0.00 36 HIS B C 17
ATOM 21906 O O . HIS B 1 36 ? 8.934 1.400 -6.628 1.00 0.00 36 HIS B O 17
ATOM 21921 N N . TYR B 1 37 ? 7.494 -0.313 -6.889 1.00 0.00 37 TYR B N 17
ATOM 21922 C CA . TYR B 1 37 ? 8.258 -1.223 -6.052 1.00 0.00 37 TYR B CA 17
ATOM 21923 C C . TYR B 1 37 ? 8.616 -2.515 -6.800 1.00 0.00 37 TYR B C 17
ATOM 21924 O O . TYR B 1 37 ? 7.939 -2.899 -7.756 1.00 0.00 37 TYR B O 17
ATOM 21942 N N . LYS B 1 38 ? 9.671 -3.188 -6.322 1.00 0.00 38 LYS B N 17
ATOM 21943 C CA . LYS B 1 38 ? 10.140 -4.444 -6.876 1.00 0.00 38 LYS B CA 17
ATOM 21944 C C . LYS B 1 38 ? 10.704 -4.277 -8.290 1.00 0.00 38 LYS B C 17
ATOM 21945 O O . LYS B 1 38 ? 11.945 -4.274 -8.430 1.00 0.00 38 LYS B O 17
ATOM 21965 N N . ARG A 1 1 ? -4.240 -2.246 12.161 1.00 0.00 1 ARG A N 18
ATOM 21966 C CA . ARG A 1 1 ? -5.261 -1.195 11.884 1.00 0.00 1 ARG A CA 18
ATOM 21967 C C . ARG A 1 1 ? -6.103 -1.550 10.660 1.00 0.00 1 ARG A C 18
ATOM 21968 O O . ARG A 1 1 ? -5.562 -1.769 9.573 1.00 0.00 1 ARG A O 18
ATOM 21991 N N . TRP A 1 2 ? -7.428 -1.584 10.826 1.00 0.00 2 TRP A N 18
ATOM 21992 C CA . TRP A 1 2 ? -8.313 -1.886 9.712 1.00 0.00 2 TRP A CA 18
ATOM 21993 C C . TRP A 1 2 ? -8.554 -0.620 8.900 1.00 0.00 2 TRP A C 18
ATOM 21994 O O . TRP A 1 2 ? -9.037 0.385 9.428 1.00 0.00 2 TRP A O 18
ATOM 22015 N N . LEU A 1 3 ? -8.197 -0.669 7.624 1.00 0.00 3 LEU A N 18
ATOM 22016 C CA . LEU A 1 3 ? -8.353 0.485 6.738 1.00 0.00 3 LEU A CA 18
ATOM 22017 C C . LEU A 1 3 ? -9.037 0.100 5.427 1.00 0.00 3 LEU A C 18
ATOM 22018 O O . LEU A 1 3 ? -8.910 -1.031 4.957 1.00 0.00 3 LEU A O 18
ATOM 22034 N N . CYS A 1 4 ? -9.744 1.064 4.835 1.00 0.00 4 CYS A N 18
ATOM 22035 C CA . CYS A 1 4 ? -10.438 0.849 3.560 1.00 0.00 4 CYS A CA 18
ATOM 22036 C C . CYS A 1 4 ? -10.055 1.955 2.578 1.00 0.00 4 CYS A C 18
ATOM 22037 O O . CYS A 1 4 ? -10.199 3.140 2.885 1.00 0.00 4 CYS A O 18
ATOM 22044 N N . ILE A 1 5 ? -9.537 1.565 1.410 1.00 0.00 5 ILE A N 18
ATOM 22045 C CA . ILE A 1 5 ? -9.101 2.545 0.407 1.00 0.00 5 ILE A CA 18
ATOM 22046 C C . ILE A 1 5 ? -9.312 2.052 -1.036 1.00 0.00 5 ILE A C 18
ATOM 22047 O O . ILE A 1 5 ? -9.778 0.933 -1.258 1.00 0.00 5 ILE A O 18
ATOM 22063 N N . TRP A 1 6 ? -9.011 2.925 -2.010 1.00 0.00 6 TRP A N 18
ATOM 22064 C CA . TRP A 1 6 ? -9.216 2.618 -3.440 1.00 0.00 6 TRP A CA 18
ATOM 22065 C C . TRP A 1 6 ? -7.959 2.086 -4.151 1.00 0.00 6 TRP A C 18
ATOM 22066 O O . TRP A 1 6 ? -7.069 2.850 -4.532 1.00 0.00 6 TRP A O 18
ATOM 22087 N N . LEU A 1 7 ? -7.932 0.765 -4.358 1.00 0.00 7 LEU A N 18
ATOM 22088 C CA . LEU A 1 7 ? -6.843 0.079 -5.059 1.00 0.00 7 LEU A CA 18
ATOM 22089 C C . LEU A 1 7 ? -7.443 -0.818 -6.142 1.00 0.00 7 LEU A C 18
ATOM 22090 O O . LEU A 1 7 ? -8.130 -1.791 -5.831 1.00 0.00 7 LEU A O 18
ATOM 22106 N N . SER A 1 8 ? -7.211 -0.474 -7.409 1.00 0.00 8 SER A N 18
ATOM 22107 C CA . SER A 1 8 ? -7.760 -1.226 -8.515 1.00 0.00 8 SER A CA 18
ATOM 22108 C C . SER A 1 8 ? -6.970 -2.492 -8.814 1.00 0.00 8 SER A C 18
ATOM 22109 O O . SER A 1 8 ? -6.000 -2.829 -8.135 1.00 0.00 8 SER A O 18
ATOM 22117 N N . ASP A 1 9 ? -7.432 -3.178 -9.845 1.00 0.00 9 ASP A N 18
ATOM 22118 C CA . ASP A 1 9 ? -6.847 -4.443 -10.307 1.00 0.00 9 ASP A CA 18
ATOM 22119 C C . ASP A 1 9 ? -5.333 -4.371 -10.485 1.00 0.00 9 ASP A C 18
ATOM 22120 O O . ASP A 1 9 ? -4.603 -5.174 -9.906 1.00 0.00 9 ASP A O 18
ATOM 22129 N N . GLN A 1 10 ? -4.870 -3.427 -11.304 1.00 0.00 10 GLN A N 18
ATOM 22130 C CA . GLN A 1 10 ? -3.446 -3.267 -11.580 1.00 0.00 10 GLN A CA 18
ATOM 22131 C C . GLN A 1 10 ? -2.592 -3.341 -10.311 1.00 0.00 10 GLN A C 18
ATOM 22132 O O . GLN A 1 10 ? -1.457 -3.819 -10.353 1.00 0.00 10 GLN A O 18
ATOM 22146 N N . THR A 1 11 ? -3.130 -2.852 -9.191 1.00 0.00 11 THR A N 18
ATOM 22147 C CA . THR A 1 11 ? -2.386 -2.857 -7.931 1.00 0.00 11 THR A CA 18
ATOM 22148 C C . THR A 1 11 ? -2.701 -4.029 -7.009 1.00 0.00 11 THR A C 18
ATOM 22149 O O . THR A 1 11 ? -1.856 -4.414 -6.201 1.00 0.00 11 THR A O 18
ATOM 22160 N N . LEU A 1 12 ? -3.859 -4.647 -7.169 1.00 0.00 12 LEU A N 18
ATOM 22161 C CA . LEU A 1 12 ? -4.180 -5.829 -6.378 1.00 0.00 12 LEU A CA 18
ATOM 22162 C C . LEU A 1 12 ? -3.338 -6.946 -6.951 1.00 0.00 12 LEU A C 18
ATOM 22163 O O . LEU A 1 12 ? -2.727 -7.737 -6.230 1.00 0.00 12 LEU A O 18
ATOM 22179 N N . GLU A 1 13 ? -3.259 -6.920 -8.281 1.00 0.00 13 GLU A N 18
ATOM 22180 C CA . GLU A 1 13 ? -2.430 -7.839 -9.035 1.00 0.00 13 GLU A CA 18
ATOM 22181 C C . GLU A 1 13 ? -0.986 -7.587 -8.631 1.00 0.00 13 GLU A C 18
ATOM 22182 O O . GLU A 1 13 ? -0.203 -8.517 -8.438 1.00 0.00 13 GLU A O 18
ATOM 22194 N N . ASP A 1 14 ? -0.671 -6.292 -8.472 1.00 0.00 14 ASP A N 18
ATOM 22195 C CA . ASP A 1 14 ? 0.642 -5.852 -8.044 1.00 0.00 14 ASP A CA 18
ATOM 22196 C C . ASP A 1 14 ? 1.030 -6.635 -6.789 1.00 0.00 14 ASP A C 18
ATOM 22197 O O . ASP A 1 14 ? 2.147 -7.138 -6.668 1.00 0.00 14 ASP A O 18
ATOM 22206 N N . LEU A 1 15 ? 0.067 -6.731 -5.865 1.00 0.00 15 LEU A N 18
ATOM 22207 C CA . LEU A 1 15 ? 0.225 -7.439 -4.611 1.00 0.00 15 LEU A CA 18
ATOM 22208 C C . LEU A 1 15 ? -0.172 -8.917 -4.708 1.00 0.00 15 LEU A C 18
ATOM 22209 O O . LEU A 1 15 ? -0.624 -9.509 -3.726 1.00 0.00 15 LEU A O 18
ATOM 22225 N N . GLU A 1 16 ? -0.003 -9.508 -5.890 1.00 0.00 16 GLU A N 18
ATOM 22226 C CA . GLU A 1 16 ? -0.340 -10.911 -6.108 1.00 0.00 16 GLU A CA 18
ATOM 22227 C C . GLU A 1 16 ? 0.930 -11.727 -6.386 1.00 0.00 16 GLU A C 18
ATOM 22228 O O . GLU A 1 16 ? 1.161 -12.757 -5.751 1.00 0.00 16 GLU A O 18
ATOM 22240 N N . LYS A 1 17 ? 1.754 -11.252 -7.325 1.00 0.00 17 LYS A N 18
ATOM 22241 C CA . LYS A 1 17 ? 2.993 -11.916 -7.675 1.00 0.00 17 LYS A CA 18
ATOM 22242 C C . LYS A 1 17 ? 4.147 -11.430 -6.796 1.00 0.00 17 LYS A C 18
ATOM 22243 O O . LYS A 1 17 ? 5.089 -12.178 -6.528 1.00 0.00 17 LYS A O 18
ATOM 22262 N N . MET A 1 18 ? 4.065 -10.170 -6.350 1.00 0.00 18 MET A N 18
ATOM 22263 C CA . MET A 1 18 ? 5.092 -9.578 -5.505 1.00 0.00 18 MET A CA 18
ATOM 22264 C C . MET A 1 18 ? 4.690 -9.604 -4.017 1.00 0.00 18 MET A C 18
ATOM 22265 O O . MET A 1 18 ? 5.298 -8.919 -3.201 1.00 0.00 18 MET A O 18
ATOM 22279 N N . ALA A 1 19 ? 3.680 -10.421 -3.676 1.00 0.00 19 ALA A N 18
ATOM 22280 C CA . ALA A 1 19 ? 3.205 -10.567 -2.290 1.00 0.00 19 ALA A CA 18
ATOM 22281 C C . ALA A 1 19 ? 3.762 -11.812 -1.617 1.00 0.00 19 ALA A C 18
ATOM 22282 O O . ALA A 1 19 ? 3.729 -11.921 -0.410 1.00 0.00 19 ALA A O 18
ATOM 22289 N N . ARG A 1 20 ? 4.246 -12.770 -2.380 1.00 0.00 20 ARG A N 18
ATOM 22290 C CA . ARG A 1 20 ? 4.780 -13.980 -1.783 1.00 0.00 20 ARG A CA 18
ATOM 22291 C C . ARG A 1 20 ? 6.057 -13.662 -1.002 1.00 0.00 20 ARG A C 18
ATOM 22292 O O . ARG A 1 20 ? 6.054 -12.763 -0.159 1.00 0.00 20 ARG A O 18
ATOM 22313 N N . ARG A 1 21 ? 7.148 -14.363 -1.269 1.00 0.00 21 ARG A N 18
ATOM 22314 C CA . ARG A 1 21 ? 8.390 -14.104 -0.597 1.00 0.00 21 ARG A CA 18
ATOM 22315 C C . ARG A 1 21 ? 8.763 -12.620 -0.708 1.00 0.00 21 ARG A C 18
ATOM 22316 O O . ARG A 1 21 ? 9.549 -12.101 0.086 1.00 0.00 21 ARG A O 18
ATOM 22337 N N . GLU A 1 22 ? 8.195 -11.960 -1.723 1.00 0.00 22 GLU A N 18
ATOM 22338 C CA . GLU A 1 22 ? 8.452 -10.551 -1.993 1.00 0.00 22 GLU A CA 18
ATOM 22339 C C . GLU A 1 22 ? 7.437 -9.605 -1.367 1.00 0.00 22 GLU A C 18
ATOM 22340 O O . GLU A 1 22 ? 7.740 -8.419 -1.223 1.00 0.00 22 GLU A O 18
ATOM 22352 N N . GLY A 1 23 ? 6.230 -10.067 -1.031 1.00 0.00 23 GLY A N 18
ATOM 22353 C CA . GLY A 1 23 ? 5.278 -9.114 -0.487 1.00 0.00 23 GLY A CA 18
ATOM 22354 C C . GLY A 1 23 ? 4.452 -9.589 0.677 1.00 0.00 23 GLY A C 18
ATOM 22355 O O . GLY A 1 23 ? 3.483 -8.931 1.029 1.00 0.00 23 GLY A O 18
ATOM 22359 N N . LEU A 1 24 ? 4.846 -10.668 1.337 1.00 0.00 24 LEU A N 18
ATOM 22360 C CA . LEU A 1 24 ? 4.121 -11.100 2.521 1.00 0.00 24 LEU A CA 18
ATOM 22361 C C . LEU A 1 24 ? 2.623 -11.293 2.302 1.00 0.00 24 LEU A C 18
ATOM 22362 O O . LEU A 1 24 ? 2.111 -11.297 1.184 1.00 0.00 24 LEU A O 18
ATOM 22378 N N . SER A 1 25 ? 1.931 -11.426 3.416 1.00 0.00 25 SER A N 18
ATOM 22379 C CA . SER A 1 25 ? 0.470 -11.600 3.408 1.00 0.00 25 SER A CA 18
ATOM 22380 C C . SER A 1 25 ? -0.206 -10.450 2.653 1.00 0.00 25 SER A C 18
ATOM 22381 O O . SER A 1 25 ? 0.343 -9.353 2.584 1.00 0.00 25 SER A O 18
ATOM 22389 N N . LYS A 1 26 ? -1.392 -10.706 2.077 1.00 0.00 26 LYS A N 18
ATOM 22390 C CA . LYS A 1 26 ? -2.125 -9.668 1.320 1.00 0.00 26 LYS A CA 18
ATOM 22391 C C . LYS A 1 26 ? -2.077 -8.318 2.042 1.00 0.00 26 LYS A C 18
ATOM 22392 O O . LYS A 1 26 ? -1.884 -7.277 1.412 1.00 0.00 26 LYS A O 18
ATOM 22411 N N . SER A 1 27 ? -2.242 -8.347 3.367 1.00 0.00 27 SER A N 18
ATOM 22412 C CA . SER A 1 27 ? -2.207 -7.139 4.177 1.00 0.00 27 SER A CA 18
ATOM 22413 C C . SER A 1 27 ? -0.774 -6.667 4.371 1.00 0.00 27 SER A C 18
ATOM 22414 O O . SER A 1 27 ? -0.456 -5.507 4.121 1.00 0.00 27 SER A O 18
ATOM 22422 N N . GLU A 1 28 ? 0.087 -7.580 4.810 1.00 0.00 28 GLU A N 18
ATOM 22423 C CA . GLU A 1 28 ? 1.495 -7.264 5.033 1.00 0.00 28 GLU A CA 18
ATOM 22424 C C . GLU A 1 28 ? 2.122 -6.665 3.770 1.00 0.00 28 GLU A C 18
ATOM 22425 O O . GLU A 1 28 ? 2.942 -5.753 3.864 1.00 0.00 28 GLU A O 18
ATOM 22437 N N . MET A 1 29 ? 1.700 -7.147 2.588 1.00 0.00 29 MET A N 18
ATOM 22438 C CA . MET A 1 29 ? 2.180 -6.630 1.324 1.00 0.00 29 MET A CA 18
ATOM 22439 C C . MET A 1 29 ? 1.852 -5.155 1.243 1.00 0.00 29 MET A C 18
ATOM 22440 O O . MET A 1 29 ? 2.634 -4.306 0.844 1.00 0.00 29 MET A O 18
ATOM 22454 N N . ILE A 1 30 ? 0.647 -4.888 1.608 1.00 0.00 30 ILE A N 18
ATOM 22455 C CA . ILE A 1 30 ? 0.101 -3.594 1.579 1.00 0.00 30 ILE A CA 18
ATOM 22456 C C . ILE A 1 30 ? 0.774 -2.644 2.580 1.00 0.00 30 ILE A C 18
ATOM 22457 O O . ILE A 1 30 ? 0.736 -1.425 2.407 1.00 0.00 30 ILE A O 18
ATOM 22473 N N . ASN A 1 31 ? 1.428 -3.211 3.593 1.00 0.00 31 ASN A N 18
ATOM 22474 C CA . ASN A 1 31 ? 2.158 -2.414 4.580 1.00 0.00 31 ASN A CA 18
ATOM 22475 C C . ASN A 1 31 ? 3.530 -2.005 4.019 1.00 0.00 31 ASN A C 18
ATOM 22476 O O . ASN A 1 31 ? 3.908 -0.834 4.080 1.00 0.00 31 ASN A O 18
ATOM 22487 N N . VAL A 1 32 ? 4.253 -2.979 3.449 1.00 0.00 32 VAL A N 18
ATOM 22488 C CA . VAL A 1 32 ? 5.545 -2.755 2.847 1.00 0.00 32 VAL A CA 18
ATOM 22489 C C . VAL A 1 32 ? 5.408 -1.742 1.754 1.00 0.00 32 VAL A C 18
ATOM 22490 O O . VAL A 1 32 ? 6.298 -0.953 1.499 1.00 0.00 32 VAL A O 18
ATOM 22503 N N . ALA A 1 33 ? 4.249 -1.780 1.141 1.00 0.00 33 ALA A N 18
ATOM 22504 C CA . ALA A 1 33 ? 3.879 -0.870 0.084 1.00 0.00 33 ALA A CA 18
ATOM 22505 C C . ALA A 1 33 ? 4.373 0.524 0.367 1.00 0.00 33 ALA A C 18
ATOM 22506 O O . ALA A 1 33 ? 4.949 1.186 -0.495 1.00 0.00 33 ALA A O 18
ATOM 22513 N N . LEU A 1 34 ? 4.132 0.960 1.590 1.00 0.00 34 LEU A N 18
ATOM 22514 C CA . LEU A 1 34 ? 4.521 2.276 2.007 1.00 0.00 34 LEU A CA 18
ATOM 22515 C C . LEU A 1 34 ? 5.996 2.331 2.405 1.00 0.00 34 LEU A C 18
ATOM 22516 O O . LEU A 1 34 ? 6.627 3.388 2.347 1.00 0.00 34 LEU A O 18
ATOM 22532 N N . GLN A 1 35 ? 6.535 1.178 2.808 1.00 0.00 35 GLN A N 18
ATOM 22533 C CA . GLN A 1 35 ? 7.924 1.061 3.219 1.00 0.00 35 GLN A CA 18
ATOM 22534 C C . GLN A 1 35 ? 8.869 0.672 2.046 1.00 0.00 35 GLN A C 18
ATOM 22535 O O . GLN A 1 35 ? 10.091 0.705 2.204 1.00 0.00 35 GLN A O 18
ATOM 22549 N N . HIS A 1 36 ? 8.304 0.320 0.871 1.00 0.00 36 HIS A N 18
ATOM 22550 C CA . HIS A 1 36 ? 9.095 -0.052 -0.312 1.00 0.00 36 HIS A CA 18
ATOM 22551 C C . HIS A 1 36 ? 8.714 0.790 -1.550 1.00 0.00 36 HIS A C 18
ATOM 22552 O O . HIS A 1 36 ? 9.034 0.421 -2.682 1.00 0.00 36 HIS A O 18
ATOM 22567 N N . TYR A 1 37 ? 8.019 1.909 -1.322 1.00 0.00 37 TYR A N 18
ATOM 22568 C CA . TYR A 1 37 ? 7.568 2.806 -2.394 1.00 0.00 37 TYR A CA 18
ATOM 22569 C C . TYR A 1 37 ? 8.637 3.860 -2.742 1.00 0.00 37 TYR A C 18
ATOM 22570 O O . TYR A 1 37 ? 9.242 4.455 -1.848 1.00 0.00 37 TYR A O 18
ATOM 22588 N N . LYS A 1 38 ? 8.833 4.111 -4.047 1.00 0.00 38 LYS A N 18
ATOM 22589 C CA . LYS A 1 38 ? 9.776 5.107 -4.512 1.00 0.00 38 LYS A CA 18
ATOM 22590 C C . LYS A 1 38 ? 9.083 6.177 -5.359 1.00 0.00 38 LYS A C 18
ATOM 22591 O O . LYS A 1 38 ? 8.453 5.819 -6.376 1.00 0.00 38 LYS A O 18
ATOM 22611 N N . ARG B 1 1 ? -10.948 -0.628 -6.304 1.00 0.00 1 ARG B N 18
ATOM 22612 C CA . ARG B 1 1 ? -11.492 -1.733 -5.461 1.00 0.00 1 ARG B CA 18
ATOM 22613 C C . ARG B 1 1 ? -11.383 -1.402 -3.974 1.00 0.00 1 ARG B C 18
ATOM 22614 O O . ARG B 1 1 ? -10.293 -1.100 -3.483 1.00 0.00 1 ARG B O 18
ATOM 22637 N N . TRP B 1 2 ? -12.503 -1.486 -3.249 1.00 0.00 2 TRP B N 18
ATOM 22638 C CA . TRP B 1 2 ? -12.484 -1.219 -1.820 1.00 0.00 2 TRP B CA 18
ATOM 22639 C C . TRP B 1 2 ? -12.000 -2.463 -1.089 1.00 0.00 2 TRP B C 18
ATOM 22640 O O . TRP B 1 2 ? -12.597 -3.536 -1.205 1.00 0.00 2 TRP B O 18
ATOM 22661 N N . LEU B 1 3 ? -10.905 -2.317 -0.357 1.00 0.00 3 LEU B N 18
ATOM 22662 C CA . LEU B 1 3 ? -10.315 -3.434 0.377 1.00 0.00 3 LEU B CA 18
ATOM 22663 C C . LEU B 1 3 ? -10.075 -3.081 1.843 1.00 0.00 3 LEU B C 18
ATOM 22664 O O . LEU B 1 3 ? -9.718 -1.950 2.171 1.00 0.00 3 LEU B O 18
ATOM 22680 N N . CYS B 1 4 ? -10.245 -4.077 2.712 1.00 0.00 4 CYS B N 18
ATOM 22681 C CA . CYS B 1 4 ? -10.020 -3.903 4.151 1.00 0.00 4 CYS B CA 18
ATOM 22682 C C . CYS B 1 4 ? -9.006 -4.941 4.622 1.00 0.00 4 CYS B C 18
ATOM 22683 O O . CYS B 1 4 ? -9.201 -6.141 4.414 1.00 0.00 4 CYS B O 18
ATOM 22690 N N . ILE B 1 5 ? -7.907 -4.481 5.221 1.00 0.00 5 ILE B N 18
ATOM 22691 C CA . ILE B 1 5 ? -6.854 -5.398 5.672 1.00 0.00 5 ILE B CA 18
ATOM 22692 C C . ILE B 1 5 ? -6.132 -4.899 6.934 1.00 0.00 5 ILE B C 18
ATOM 22693 O O . ILE B 1 5 ? -6.497 -3.868 7.502 1.00 0.00 5 ILE B O 18
ATOM 22709 N N . TRP B 1 6 ? -5.145 -5.679 7.400 1.00 0.00 6 TRP B N 18
ATOM 22710 C CA . TRP B 1 6 ? -4.415 -5.362 8.639 1.00 0.00 6 TRP B CA 18
ATOM 22711 C C . TRP B 1 6 ? -3.059 -4.676 8.415 1.00 0.00 6 TRP B C 18
ATOM 22712 O O . TRP B 1 6 ? -2.056 -5.322 8.105 1.00 0.00 6 TRP B O 18
ATOM 22733 N N . LEU B 1 7 ? -3.052 -3.358 8.633 1.00 0.00 7 LEU B N 18
ATOM 22734 C CA . LEU B 1 7 ? -1.853 -2.523 8.530 1.00 0.00 7 LEU B CA 18
ATOM 22735 C C . LEU B 1 7 ? -1.744 -1.691 9.804 1.00 0.00 7 LEU B C 18
ATOM 22736 O O . LEU B 1 7 ? -2.558 -0.800 10.029 1.00 0.00 7 LEU B O 18
ATOM 22752 N N . SER B 1 8 ? -0.764 -2.000 10.652 1.00 0.00 8 SER B N 18
ATOM 22753 C CA . SER B 1 8 ? -0.600 -1.292 11.913 1.00 0.00 8 SER B CA 18
ATOM 22754 C C . SER B 1 8 ? 0.068 0.074 11.714 1.00 0.00 8 SER B C 18
ATOM 22755 O O . SER B 1 8 ? -0.341 0.846 10.850 1.00 0.00 8 SER B O 18
ATOM 22763 N N . ASP B 1 9 ? 1.073 0.377 12.528 1.00 0.00 9 ASP B N 18
ATOM 22764 C CA . ASP B 1 9 ? 1.765 1.661 12.453 1.00 0.00 9 ASP B CA 18
ATOM 22765 C C . ASP B 1 9 ? 2.970 1.609 11.503 1.00 0.00 9 ASP B C 18
ATOM 22766 O O . ASP B 1 9 ? 3.019 0.761 10.612 1.00 0.00 9 ASP B O 18
ATOM 22775 N N . GLN B 1 10 ? 3.950 2.502 11.718 1.00 0.00 10 GLN B N 18
ATOM 22776 C CA . GLN B 1 10 ? 5.159 2.571 10.924 1.00 0.00 10 GLN B CA 18
ATOM 22777 C C . GLN B 1 10 ? 4.905 2.296 9.437 1.00 0.00 10 GLN B C 18
ATOM 22778 O O . GLN B 1 10 ? 5.649 1.556 8.789 1.00 0.00 10 GLN B O 18
ATOM 22792 N N . THR B 1 11 ? 3.852 2.931 8.908 1.00 0.00 11 THR B N 18
ATOM 22793 C CA . THR B 1 11 ? 3.477 2.806 7.503 1.00 0.00 11 THR B CA 18
ATOM 22794 C C . THR B 1 11 ? 2.259 3.638 7.139 1.00 0.00 11 THR B C 18
ATOM 22795 O O . THR B 1 11 ? 2.305 4.406 6.182 1.00 0.00 11 THR B O 18
ATOM 22806 N N . LEU B 1 12 ? 1.209 3.560 7.939 1.00 0.00 12 LEU B N 18
ATOM 22807 C CA . LEU B 1 12 ? 0.035 4.394 7.711 1.00 0.00 12 LEU B CA 18
ATOM 22808 C C . LEU B 1 12 ? 0.470 5.807 8.029 1.00 0.00 12 LEU B C 18
ATOM 22809 O O . LEU B 1 12 ? 0.168 6.761 7.311 1.00 0.00 12 LEU B O 18
ATOM 22825 N N . GLU B 1 13 ? 1.258 5.886 9.100 1.00 0.00 13 GLU B N 18
ATOM 22826 C CA . GLU B 1 13 ? 1.857 7.127 9.548 1.00 0.00 13 GLU B CA 18
ATOM 22827 C C . GLU B 1 13 ? 2.904 7.546 8.529 1.00 0.00 13 GLU B C 18
ATOM 22828 O O . GLU B 1 13 ? 3.048 8.723 8.205 1.00 0.00 13 GLU B O 18
ATOM 22840 N N . ASP B 1 14 ? 3.622 6.535 8.027 1.00 0.00 14 ASP B N 18
ATOM 22841 C CA . ASP B 1 14 ? 4.660 6.715 7.026 1.00 0.00 14 ASP B CA 18
ATOM 22842 C C . ASP B 1 14 ? 4.155 7.598 5.881 1.00 0.00 14 ASP B C 18
ATOM 22843 O O . ASP B 1 14 ? 4.917 8.364 5.291 1.00 0.00 14 ASP B O 18
ATOM 22852 N N . LEU B 1 15 ? 2.855 7.472 5.582 1.00 0.00 15 LEU B N 18
ATOM 22853 C CA . LEU B 1 15 ? 2.204 8.233 4.519 1.00 0.00 15 LEU B CA 18
ATOM 22854 C C . LEU B 1 15 ? 2.168 9.743 4.770 1.00 0.00 15 LEU B C 18
ATOM 22855 O O . LEU B 1 15 ? 1.743 10.508 3.902 1.00 0.00 15 LEU B O 18
ATOM 22871 N N . GLU B 1 16 ? 2.621 10.166 5.945 1.00 0.00 16 GLU B N 18
ATOM 22872 C CA . GLU B 1 16 ? 2.649 11.586 6.299 1.00 0.00 16 GLU B CA 18
ATOM 22873 C C . GLU B 1 16 ? 3.568 12.348 5.350 1.00 0.00 16 GLU B C 18
ATOM 22874 O O . GLU B 1 16 ? 3.149 13.306 4.703 1.00 0.00 16 GLU B O 18
ATOM 22886 N N . LYS B 1 17 ? 4.822 11.904 5.265 1.00 0.00 17 LYS B N 18
ATOM 22887 C CA . LYS B 1 17 ? 5.803 12.521 4.392 1.00 0.00 17 LYS B CA 18
ATOM 22888 C C . LYS B 1 17 ? 5.645 12.069 2.932 1.00 0.00 17 LYS B C 18
ATOM 22889 O O . LYS B 1 17 ? 6.426 12.475 2.069 1.00 0.00 17 LYS B O 18
ATOM 22908 N N . MET B 1 18 ? 4.648 11.217 2.660 1.00 0.00 18 MET B N 18
ATOM 22909 C CA . MET B 1 18 ? 4.420 10.711 1.313 1.00 0.00 18 MET B CA 18
ATOM 22910 C C . MET B 1 18 ? 3.171 11.337 0.678 1.00 0.00 18 MET B C 18
ATOM 22911 O O . MET B 1 18 ? 3.287 12.295 -0.072 1.00 0.00 18 MET B O 18
ATOM 22925 N N . ALA B 1 19 ? 1.985 10.792 0.981 1.00 0.00 19 ALA B N 18
ATOM 22926 C CA . ALA B 1 19 ? 0.718 11.298 0.429 1.00 0.00 19 ALA B CA 18
ATOM 22927 C C . ALA B 1 19 ? 0.654 12.826 0.451 1.00 0.00 19 ALA B C 18
ATOM 22928 O O . ALA B 1 19 ? 0.224 13.445 -0.514 1.00 0.00 19 ALA B O 18
ATOM 22935 N N . ARG B 1 20 ? 1.077 13.432 1.559 1.00 0.00 20 ARG B N 18
ATOM 22936 C CA . ARG B 1 20 ? 1.054 14.886 1.688 1.00 0.00 20 ARG B CA 18
ATOM 22937 C C . ARG B 1 20 ? 2.090 15.539 0.793 1.00 0.00 20 ARG B C 18
ATOM 22938 O O . ARG B 1 20 ? 1.752 16.250 -0.153 1.00 0.00 20 ARG B O 18
ATOM 22959 N N . ARG B 1 21 ? 3.343 15.285 1.106 1.00 0.00 21 ARG B N 18
ATOM 22960 C CA . ARG B 1 21 ? 4.465 15.819 0.354 1.00 0.00 21 ARG B CA 18
ATOM 22961 C C . ARG B 1 21 ? 4.323 15.522 -1.144 1.00 0.00 21 ARG B C 18
ATOM 22962 O O . ARG B 1 21 ? 4.759 16.305 -1.989 1.00 0.00 21 ARG B O 18
ATOM 22983 N N . GLU B 1 22 ? 3.710 14.378 -1.450 1.00 0.00 22 GLU B N 18
ATOM 22984 C CA . GLU B 1 22 ? 3.492 13.938 -2.829 1.00 0.00 22 GLU B CA 18
ATOM 22985 C C . GLU B 1 22 ? 2.176 14.468 -3.407 1.00 0.00 22 GLU B C 18
ATOM 22986 O O . GLU B 1 22 ? 1.926 14.321 -4.605 1.00 0.00 22 GLU B O 18
ATOM 22998 N N . GLY B 1 23 ? 1.319 15.050 -2.558 1.00 0.00 23 GLY B N 18
ATOM 22999 C CA . GLY B 1 23 ? 0.033 15.539 -3.029 1.00 0.00 23 GLY B CA 18
ATOM 23000 C C . GLY B 1 23 ? -0.940 14.395 -3.284 1.00 0.00 23 GLY B C 18
ATOM 23001 O O . GLY B 1 23 ? -2.032 14.602 -3.815 1.00 0.00 23 GLY B O 18
ATOM 23005 N N . LEU B 1 24 ? -0.524 13.184 -2.899 1.00 0.00 24 LEU B N 18
ATOM 23006 C CA . LEU B 1 24 ? -1.320 11.980 -3.066 1.00 0.00 24 LEU B CA 18
ATOM 23007 C C . LEU B 1 24 ? -2.376 11.852 -1.967 1.00 0.00 24 LEU B C 18
ATOM 23008 O O . LEU B 1 24 ? -2.373 12.590 -0.980 1.00 0.00 24 LEU B O 18
ATOM 23024 N N . SER B 1 25 ? -3.251 10.877 -2.151 1.00 0.00 25 SER B N 18
ATOM 23025 C CA . SER B 1 25 ? -4.316 10.568 -1.195 1.00 0.00 25 SER B CA 18
ATOM 23026 C C . SER B 1 25 ? -4.043 9.204 -0.552 1.00 0.00 25 SER B C 18
ATOM 23027 O O . SER B 1 25 ? -3.209 8.451 -1.046 1.00 0.00 25 SER B O 18
ATOM 23035 N N . LYS B 1 26 ? -4.728 8.894 0.554 1.00 0.00 26 LYS B N 18
ATOM 23036 C CA . LYS B 1 26 ? -4.522 7.610 1.256 1.00 0.00 26 LYS B CA 18
ATOM 23037 C C . LYS B 1 26 ? -4.458 6.417 0.290 1.00 0.00 26 LYS B C 18
ATOM 23038 O O . LYS B 1 26 ? -3.648 5.510 0.483 1.00 0.00 26 LYS B O 18
ATOM 23057 N N . SER B 1 27 ? -5.311 6.417 -0.740 1.00 0.00 27 SER B N 18
ATOM 23058 C CA . SER B 1 27 ? -5.345 5.329 -1.719 1.00 0.00 27 SER B CA 18
ATOM 23059 C C . SER B 1 27 ? -4.287 5.514 -2.799 1.00 0.00 27 SER B C 18
ATOM 23060 O O . SER B 1 27 ? -3.501 4.606 -3.057 1.00 0.00 27 SER B O 18
ATOM 23068 N N . GLU B 1 28 ? -4.267 6.691 -3.424 1.00 0.00 28 GLU B N 18
ATOM 23069 C CA . GLU B 1 28 ? -3.288 6.988 -4.475 1.00 0.00 28 GLU B CA 18
ATOM 23070 C C . GLU B 1 28 ? -1.856 6.978 -3.912 1.00 0.00 28 GLU B C 18
ATOM 23071 O O . GLU B 1 28 ? -0.888 6.966 -4.669 1.00 0.00 28 GLU B O 18
ATOM 23083 N N . MET B 1 29 ? -1.738 6.940 -2.579 1.00 0.00 29 MET B N 18
ATOM 23084 C CA . MET B 1 29 ? -0.468 6.878 -1.890 1.00 0.00 29 MET B CA 18
ATOM 23085 C C . MET B 1 29 ? -0.055 5.420 -1.814 1.00 0.00 29 MET B C 18
ATOM 23086 O O . MET B 1 29 ? 1.082 5.036 -2.082 1.00 0.00 29 MET B O 18
ATOM 23100 N N . ILE B 1 30 ? -1.025 4.636 -1.415 1.00 0.00 30 ILE B N 18
ATOM 23101 C CA . ILE B 1 30 ? -0.903 3.237 -1.217 1.00 0.00 30 ILE B CA 18
ATOM 23102 C C . ILE B 1 30 ? -0.863 2.439 -2.533 1.00 0.00 30 ILE B C 18
ATOM 23103 O O . ILE B 1 30 ? -0.175 1.421 -2.618 1.00 0.00 30 ILE B O 18
ATOM 23119 N N . ASN B 1 31 ? -1.567 2.922 -3.558 1.00 0.00 31 ASN B N 18
ATOM 23120 C CA . ASN B 1 31 ? -1.572 2.267 -4.873 1.00 0.00 31 ASN B CA 18
ATOM 23121 C C . ASN B 1 31 ? -0.217 2.448 -5.533 1.00 0.00 31 ASN B C 18
ATOM 23122 O O . ASN B 1 31 ? 0.411 1.501 -6.011 1.00 0.00 31 ASN B O 18
ATOM 23133 N N . VAL B 1 32 ? 0.195 3.700 -5.539 1.00 0.00 32 VAL B N 18
ATOM 23134 C CA . VAL B 1 32 ? 1.433 4.150 -6.099 1.00 0.00 32 VAL B CA 18
ATOM 23135 C C . VAL B 1 32 ? 2.587 3.403 -5.482 1.00 0.00 32 VAL B C 18
ATOM 23136 O O . VAL B 1 32 ? 3.517 2.978 -6.167 1.00 0.00 32 VAL B O 18
ATOM 23149 N N . ALA B 1 33 ? 2.497 3.249 -4.183 1.00 0.00 33 ALA B N 18
ATOM 23150 C CA . ALA B 1 33 ? 3.507 2.551 -3.421 1.00 0.00 33 ALA B CA 18
ATOM 23151 C C . ALA B 1 33 ? 3.857 1.209 -4.028 1.00 0.00 33 ALA B C 18
ATOM 23152 O O . ALA B 1 33 ? 4.978 0.723 -3.867 1.00 0.00 33 ALA B O 18
ATOM 23159 N N . LEU B 1 34 ? 2.881 0.584 -4.679 1.00 0.00 34 LEU B N 18
ATOM 23160 C CA . LEU B 1 34 ? 3.099 -0.720 -5.237 1.00 0.00 34 LEU B CA 18
ATOM 23161 C C . LEU B 1 34 ? 3.625 -0.664 -6.671 1.00 0.00 34 LEU B C 18
ATOM 23162 O O . LEU B 1 34 ? 4.402 -1.528 -7.078 1.00 0.00 34 LEU B O 18
ATOM 23178 N N . GLN B 1 35 ? 3.207 0.354 -7.440 1.00 0.00 35 GLN B N 18
ATOM 23179 C CA . GLN B 1 35 ? 3.656 0.492 -8.814 1.00 0.00 35 GLN B CA 18
ATOM 23180 C C . GLN B 1 35 ? 5.127 0.932 -8.887 1.00 0.00 35 GLN B C 18
ATOM 23181 O O . GLN B 1 35 ? 5.764 0.798 -9.934 1.00 0.00 35 GLN B O 18
ATOM 23195 N N . HIS B 1 36 ? 5.682 1.385 -7.754 1.00 0.00 36 HIS B N 18
ATOM 23196 C CA . HIS B 1 36 ? 7.102 1.756 -7.678 1.00 0.00 36 HIS B CA 18
ATOM 23197 C C . HIS B 1 36 ? 7.802 0.821 -6.690 1.00 0.00 36 HIS B C 18
ATOM 23198 O O . HIS B 1 36 ? 8.624 1.245 -5.874 1.00 0.00 36 HIS B O 18
ATOM 23213 N N . TYR B 1 37 ? 7.430 -0.459 -6.766 1.00 0.00 37 TYR B N 18
ATOM 23214 C CA . TYR B 1 37 ? 7.960 -1.494 -5.887 1.00 0.00 37 TYR B CA 18
ATOM 23215 C C . TYR B 1 37 ? 9.305 -2.056 -6.369 1.00 0.00 37 TYR B C 18
ATOM 23216 O O . TYR B 1 37 ? 9.686 -1.886 -7.529 1.00 0.00 37 TYR B O 18
ATOM 23234 N N . LYS B 1 38 ? 10.007 -2.749 -5.456 1.00 0.00 38 LYS B N 18
ATOM 23235 C CA . LYS B 1 38 ? 11.281 -3.363 -5.746 1.00 0.00 38 LYS B CA 18
ATOM 23236 C C . LYS B 1 38 ? 11.433 -4.699 -5.015 1.00 0.00 38 LYS B C 18
ATOM 23237 O O . LYS B 1 38 ? 11.638 -5.725 -5.697 1.00 0.00 38 LYS B O 18
ATOM 23257 N N . ARG A 1 1 ? -3.428 -1.776 12.366 1.00 0.00 1 ARG A N 19
ATOM 23258 C CA . ARG A 1 1 ? -4.785 -1.169 12.249 1.00 0.00 1 ARG A CA 19
ATOM 23259 C C . ARG A 1 1 ? -5.541 -1.707 11.045 1.00 0.00 1 ARG A C 19
ATOM 23260 O O . ARG A 1 1 ? -4.947 -2.250 10.112 1.00 0.00 1 ARG A O 19
ATOM 23283 N N . TRP A 1 2 ? -6.853 -1.510 11.060 1.00 0.00 2 TRP A N 19
ATOM 23284 C CA . TRP A 1 2 ? -7.698 -1.927 9.956 1.00 0.00 2 TRP A CA 19
ATOM 23285 C C . TRP A 1 2 ? -8.105 -0.699 9.156 1.00 0.00 2 TRP A C 19
ATOM 23286 O O . TRP A 1 2 ? -8.807 0.182 9.656 1.00 0.00 2 TRP A O 19
ATOM 23307 N N . LEU A 1 3 ? -7.626 -0.639 7.927 1.00 0.00 3 LEU A N 19
ATOM 23308 C CA . LEU A 1 3 ? -7.895 0.495 7.045 1.00 0.00 3 LEU A CA 19
ATOM 23309 C C . LEU A 1 3 ? -8.561 0.059 5.742 1.00 0.00 3 LEU A C 19
ATOM 23310 O O . LEU A 1 3 ? -8.220 -0.978 5.173 1.00 0.00 3 LEU A O 19
ATOM 23326 N N . CYS A 1 4 ? -9.492 0.889 5.267 1.00 0.00 4 CYS A N 19
ATOM 23327 C CA . CYS A 1 4 ? -10.203 0.635 4.011 1.00 0.00 4 CYS A CA 19
ATOM 23328 C C . CYS A 1 4 ? -10.015 1.829 3.080 1.00 0.00 4 CYS A C 19
ATOM 23329 O O . CYS A 1 4 ? -10.210 2.976 3.491 1.00 0.00 4 CYS A O 19
ATOM 23336 N N . ILE A 1 5 ? -9.609 1.565 1.838 1.00 0.00 5 ILE A N 19
ATOM 23337 C CA . ILE A 1 5 ? -9.366 2.648 0.878 1.00 0.00 5 ILE A CA 19
ATOM 23338 C C . ILE A 1 5 ? -9.660 2.233 -0.573 1.00 0.00 5 ILE A C 19
ATOM 23339 O O . ILE A 1 5 ? -10.092 1.107 -0.830 1.00 0.00 5 ILE A O 19
ATOM 23355 N N . TRP A 1 6 ? -9.477 3.176 -1.511 1.00 0.00 6 TRP A N 19
ATOM 23356 C CA . TRP A 1 6 ? -9.783 2.937 -2.936 1.00 0.00 6 TRP A CA 19
ATOM 23357 C C . TRP A 1 6 ? -8.561 2.522 -3.771 1.00 0.00 6 TRP A C 19
ATOM 23358 O O . TRP A 1 6 ? -7.879 3.363 -4.361 1.00 0.00 6 TRP A O 19
ATOM 23379 N N . LEU A 1 7 ? -8.331 1.208 -3.851 1.00 0.00 7 LEU A N 19
ATOM 23380 C CA . LEU A 1 7 ? -7.240 0.644 -4.650 1.00 0.00 7 LEU A CA 19
ATOM 23381 C C . LEU A 1 7 ? -7.827 -0.267 -5.720 1.00 0.00 7 LEU A C 19
ATOM 23382 O O . LEU A 1 7 ? -8.219 -1.399 -5.434 1.00 0.00 7 LEU A O 19
ATOM 23398 N N . SER A 1 8 ? -7.908 0.243 -6.947 1.00 0.00 8 SER A N 19
ATOM 23399 C CA . SER A 1 8 ? -8.468 -0.501 -8.056 1.00 0.00 8 SER A CA 19
ATOM 23400 C C . SER A 1 8 ? -7.498 -1.581 -8.544 1.00 0.00 8 SER A C 19
ATOM 23401 O O . SER A 1 8 ? -6.915 -2.304 -7.740 1.00 0.00 8 SER A O 19
ATOM 23409 N N . ASP A 1 9 ? -7.337 -1.692 -9.855 1.00 0.00 9 ASP A N 19
ATOM 23410 C CA . ASP A 1 9 ? -6.448 -2.692 -10.437 1.00 0.00 9 ASP A CA 19
ATOM 23411 C C . ASP A 1 9 ? -4.978 -2.255 -10.344 1.00 0.00 9 ASP A C 19
ATOM 23412 O O . ASP A 1 9 ? -4.634 -1.424 -9.501 1.00 0.00 9 ASP A O 19
ATOM 23421 N N . GLN A 1 10 ? -4.123 -2.800 -11.226 1.00 0.00 10 GLN A N 19
ATOM 23422 C CA . GLN A 1 10 ? -2.709 -2.474 -11.273 1.00 0.00 10 GLN A CA 19
ATOM 23423 C C . GLN A 1 10 ? -2.126 -2.193 -9.883 1.00 0.00 10 GLN A C 19
ATOM 23424 O O . GLN A 1 10 ? -1.352 -1.252 -9.692 1.00 0.00 10 GLN A O 19
ATOM 23438 N N . THR A 1 11 ? -2.504 -3.043 -8.925 1.00 0.00 11 THR A N 19
ATOM 23439 C CA . THR A 1 11 ? -2.034 -2.933 -7.543 1.00 0.00 11 THR A CA 19
ATOM 23440 C C . THR A 1 11 ? -2.460 -4.129 -6.700 1.00 0.00 11 THR A C 19
ATOM 23441 O O . THR A 1 11 ? -1.625 -4.767 -6.056 1.00 0.00 11 THR A O 19
ATOM 23452 N N . LEU A 1 12 ? -3.735 -4.475 -6.772 1.00 0.00 12 LEU A N 19
ATOM 23453 C CA . LEU A 1 12 ? -4.243 -5.649 -6.088 1.00 0.00 12 LEU A CA 19
ATOM 23454 C C . LEU A 1 12 ? -3.779 -6.833 -6.916 1.00 0.00 12 LEU A C 19
ATOM 23455 O O . LEU A 1 12 ? -3.291 -7.840 -6.401 1.00 0.00 12 LEU A O 19
ATOM 23471 N N . GLU A 1 13 ? -3.883 -6.632 -8.232 1.00 0.00 13 GLU A N 19
ATOM 23472 C CA . GLU A 1 13 ? -3.431 -7.589 -9.222 1.00 0.00 13 GLU A CA 19
ATOM 23473 C C . GLU A 1 13 ? -1.916 -7.494 -9.322 1.00 0.00 13 GLU A C 19
ATOM 23474 O O . GLU A 1 13 ? -1.217 -8.504 -9.422 1.00 0.00 13 GLU A O 19
ATOM 23486 N N . ASP A 1 14 ? -1.426 -6.245 -9.266 1.00 0.00 14 ASP A N 19
ATOM 23487 C CA . ASP A 1 14 ? -0.001 -5.949 -9.314 1.00 0.00 14 ASP A CA 19
ATOM 23488 C C . ASP A 1 14 ? 0.746 -6.795 -8.282 1.00 0.00 14 ASP A C 19
ATOM 23489 O O . ASP A 1 14 ? 1.939 -7.065 -8.424 1.00 0.00 14 ASP A O 19
ATOM 23498 N N . LEU A 1 15 ? 0.013 -7.206 -7.242 1.00 0.00 15 LEU A N 19
ATOM 23499 C CA . LEU A 1 15 ? 0.514 -8.003 -6.174 1.00 0.00 15 LEU A CA 19
ATOM 23500 C C . LEU A 1 15 ? 0.657 -9.480 -6.557 1.00 0.00 15 LEU A C 19
ATOM 23501 O O . LEU A 1 15 ? 0.325 -10.372 -5.772 1.00 0.00 15 LEU A O 19
ATOM 23517 N N . GLU A 1 16 ? 1.152 -9.732 -7.761 1.00 0.00 16 GLU A N 19
ATOM 23518 C CA . GLU A 1 16 ? 1.338 -11.096 -8.241 1.00 0.00 16 GLU A CA 19
ATOM 23519 C C . GLU A 1 16 ? 2.745 -11.622 -7.903 1.00 0.00 16 GLU A C 19
ATOM 23520 O O . GLU A 1 16 ? 2.882 -12.741 -7.403 1.00 0.00 16 GLU A O 19
ATOM 23532 N N . LYS A 1 17 ? 3.786 -10.827 -8.186 1.00 0.00 17 LYS A N 19
ATOM 23533 C CA . LYS A 1 17 ? 5.159 -11.231 -7.924 1.00 0.00 17 LYS A CA 19
ATOM 23534 C C . LYS A 1 17 ? 5.752 -10.571 -6.668 1.00 0.00 17 LYS A C 19
ATOM 23535 O O . LYS A 1 17 ? 6.974 -10.435 -6.563 1.00 0.00 17 LYS A O 19
ATOM 23554 N N . MET A 1 18 ? 4.905 -10.160 -5.717 1.00 0.00 18 MET A N 19
ATOM 23555 C CA . MET A 1 18 ? 5.392 -9.520 -4.495 1.00 0.00 18 MET A CA 19
ATOM 23556 C C . MET A 1 18 ? 5.058 -10.360 -3.259 1.00 0.00 18 MET A C 19
ATOM 23557 O O . MET A 1 18 ? 5.872 -11.159 -2.819 1.00 0.00 18 MET A O 19
ATOM 23571 N N . ALA A 1 19 ? 3.853 -10.167 -2.713 1.00 0.00 19 ALA A N 19
ATOM 23572 C CA . ALA A 1 19 ? 3.383 -10.895 -1.526 1.00 0.00 19 ALA A CA 19
ATOM 23573 C C . ALA A 1 19 ? 3.762 -12.374 -1.599 1.00 0.00 19 ALA A C 19
ATOM 23574 O O . ALA A 1 19 ? 4.244 -12.943 -0.629 1.00 0.00 19 ALA A O 19
ATOM 23581 N N . ARG A 1 20 ? 3.545 -12.991 -2.760 1.00 0.00 20 ARG A N 19
ATOM 23582 C CA . ARG A 1 20 ? 3.871 -14.399 -2.950 1.00 0.00 20 ARG A CA 19
ATOM 23583 C C . ARG A 1 20 ? 5.365 -14.638 -2.871 1.00 0.00 20 ARG A C 19
ATOM 23584 O O . ARG A 1 20 ? 5.859 -15.280 -1.944 1.00 0.00 20 ARG A O 19
ATOM 23605 N N . ARG A 1 21 ? 6.066 -14.109 -3.851 1.00 0.00 21 ARG A N 19
ATOM 23606 C CA . ARG A 1 21 ? 7.512 -14.221 -3.937 1.00 0.00 21 ARG A CA 19
ATOM 23607 C C . ARG A 1 21 ? 8.180 -13.786 -2.626 1.00 0.00 21 ARG A C 19
ATOM 23608 O O . ARG A 1 21 ? 9.226 -14.310 -2.241 1.00 0.00 21 ARG A O 19
ATOM 23629 N N . GLU A 1 22 ? 7.554 -12.817 -1.958 1.00 0.00 22 GLU A N 19
ATOM 23630 C CA . GLU A 1 22 ? 8.048 -12.272 -0.692 1.00 0.00 22 GLU A CA 19
ATOM 23631 C C . GLU A 1 22 ? 7.572 -13.085 0.516 1.00 0.00 22 GLU A C 19
ATOM 23632 O O . GLU A 1 22 ? 8.065 -12.883 1.628 1.00 0.00 22 GLU A O 19
ATOM 23644 N N . GLY A 1 23 ? 6.594 -13.977 0.314 1.00 0.00 23 GLY A N 19
ATOM 23645 C CA . GLY A 1 23 ? 6.065 -14.756 1.424 1.00 0.00 23 GLY A CA 19
ATOM 23646 C C . GLY A 1 23 ? 5.081 -13.947 2.259 1.00 0.00 23 GLY A C 19
ATOM 23647 O O . GLY A 1 23 ? 4.596 -14.415 3.290 1.00 0.00 23 GLY A O 19
ATOM 23651 N N . LEU A 1 24 ? 4.794 -12.726 1.798 1.00 0.00 24 LEU A N 19
ATOM 23652 C CA . LEU A 1 24 ? 3.877 -11.817 2.466 1.00 0.00 24 LEU A CA 19
ATOM 23653 C C . LEU A 1 24 ? 2.424 -12.137 2.118 1.00 0.00 24 LEU A C 19
ATOM 23654 O O . LEU A 1 24 ? 2.135 -12.928 1.218 1.00 0.00 24 LEU A O 19
ATOM 23670 N N . SER A 1 25 ? 1.527 -11.464 2.820 1.00 0.00 25 SER A N 19
ATOM 23671 C CA . SER A 1 25 ? 0.082 -11.592 2.595 1.00 0.00 25 SER A CA 19
ATOM 23672 C C . SER A 1 25 ? -0.483 -10.242 2.137 1.00 0.00 25 SER A C 19
ATOM 23673 O O . SER A 1 25 ? 0.212 -9.233 2.199 1.00 0.00 25 SER A O 19
ATOM 23681 N N . LYS A 1 26 ? -1.733 -10.228 1.663 1.00 0.00 26 LYS A N 19
ATOM 23682 C CA . LYS A 1 26 ? -2.368 -8.986 1.176 1.00 0.00 26 LYS A CA 19
ATOM 23683 C C . LYS A 1 26 ? -2.140 -7.796 2.126 1.00 0.00 26 LYS A C 19
ATOM 23684 O O . LYS A 1 26 ? -1.947 -6.672 1.667 1.00 0.00 26 LYS A O 19
ATOM 23703 N N . SER A 1 27 ? -2.166 -8.044 3.442 1.00 0.00 27 SER A N 19
ATOM 23704 C CA . SER A 1 27 ? -1.965 -6.986 4.440 1.00 0.00 27 SER A CA 19
ATOM 23705 C C . SER A 1 27 ? -0.488 -6.670 4.626 1.00 0.00 27 SER A C 19
ATOM 23706 O O . SER A 1 27 ? -0.064 -5.528 4.445 1.00 0.00 27 SER A O 19
ATOM 23714 N N . GLU A 1 28 ? 0.292 -7.688 4.984 1.00 0.00 28 GLU A N 19
ATOM 23715 C CA . GLU A 1 28 ? 1.730 -7.520 5.187 1.00 0.00 28 GLU A CA 19
ATOM 23716 C C . GLU A 1 28 ? 2.419 -7.047 3.900 1.00 0.00 28 GLU A C 19
ATOM 23717 O O . GLU A 1 28 ? 3.535 -6.533 3.946 1.00 0.00 28 GLU A O 19
ATOM 23729 N N . MET A 1 29 ? 1.721 -7.187 2.766 1.00 0.00 29 MET A N 19
ATOM 23730 C CA . MET A 1 29 ? 2.200 -6.750 1.475 1.00 0.00 29 MET A CA 19
ATOM 23731 C C . MET A 1 29 ? 1.923 -5.275 1.355 1.00 0.00 29 MET A C 19
ATOM 23732 O O . MET A 1 29 ? 2.727 -4.469 0.919 1.00 0.00 29 MET A O 19
ATOM 23746 N N . ILE A 1 30 ? 0.736 -4.946 1.732 1.00 0.00 30 ILE A N 19
ATOM 23747 C CA . ILE A 1 30 ? 0.268 -3.629 1.667 1.00 0.00 30 ILE A CA 19
ATOM 23748 C C . ILE A 1 30 ? 1.030 -2.709 2.634 1.00 0.00 30 ILE A C 19
ATOM 23749 O O . ILE A 1 30 ? 1.087 -1.495 2.437 1.00 0.00 30 ILE A O 19
ATOM 23765 N N . ASN A 1 31 ? 1.681 -3.318 3.626 1.00 0.00 31 ASN A N 19
ATOM 23766 C CA . ASN A 1 31 ? 2.527 -2.593 4.572 1.00 0.00 31 ASN A CA 19
ATOM 23767 C C . ASN A 1 31 ? 3.873 -2.281 3.903 1.00 0.00 31 ASN A C 19
ATOM 23768 O O . ASN A 1 31 ? 4.287 -1.121 3.851 1.00 0.00 31 ASN A O 19
ATOM 23779 N N . VAL A 1 32 ? 4.533 -3.321 3.364 1.00 0.00 32 VAL A N 19
ATOM 23780 C CA . VAL A 1 32 ? 5.802 -3.163 2.664 1.00 0.00 32 VAL A CA 19
ATOM 23781 C C . VAL A 1 32 ? 5.668 -2.092 1.613 1.00 0.00 32 VAL A C 19
ATOM 23782 O O . VAL A 1 32 ? 6.599 -1.356 1.328 1.00 0.00 32 VAL A O 19
ATOM 23795 N N . ALA A 1 33 ? 4.469 -2.019 1.075 1.00 0.00 33 ALA A N 19
ATOM 23796 C CA . ALA A 1 33 ? 4.092 -1.028 0.077 1.00 0.00 33 ALA A CA 19
ATOM 23797 C C . ALA A 1 33 ? 4.682 0.317 0.401 1.00 0.00 33 ALA A C 19
ATOM 23798 O O . ALA A 1 33 ? 5.189 1.019 -0.475 1.00 0.00 33 ALA A O 19
ATOM 23805 N N . LEU A 1 34 ? 4.604 0.669 1.674 1.00 0.00 34 LEU A N 19
ATOM 23806 C CA . LEU A 1 34 ? 5.113 1.927 2.128 1.00 0.00 34 LEU A CA 19
ATOM 23807 C C . LEU A 1 34 ? 6.629 1.861 2.326 1.00 0.00 34 LEU A C 19
ATOM 23808 O O . LEU A 1 34 ? 7.328 2.865 2.185 1.00 0.00 34 LEU A O 19
ATOM 23824 N N . GLN A 1 35 ? 7.126 0.658 2.652 1.00 0.00 35 GLN A N 19
ATOM 23825 C CA . GLN A 1 35 ? 8.542 0.427 2.873 1.00 0.00 35 GLN A CA 19
ATOM 23826 C C . GLN A 1 35 ? 9.341 0.291 1.553 1.00 0.00 35 GLN A C 19
ATOM 23827 O O . GLN A 1 35 ? 10.511 0.676 1.515 1.00 0.00 35 GLN A O 19
ATOM 23841 N N . HIS A 1 36 ? 8.727 -0.224 0.464 1.00 0.00 36 HIS A N 19
ATOM 23842 C CA . HIS A 1 36 ? 9.443 -0.344 -0.817 1.00 0.00 36 HIS A CA 19
ATOM 23843 C C . HIS A 1 36 ? 9.240 0.890 -1.703 1.00 0.00 36 HIS A C 19
ATOM 23844 O O . HIS A 1 36 ? 10.160 1.295 -2.417 1.00 0.00 36 HIS A O 19
ATOM 23859 N N . TYR A 1 37 ? 8.037 1.482 -1.656 1.00 0.00 37 TYR A N 19
ATOM 23860 C CA . TYR A 1 37 ? 7.720 2.671 -2.456 1.00 0.00 37 TYR A CA 19
ATOM 23861 C C . TYR A 1 37 ? 8.839 3.717 -2.362 1.00 0.00 37 TYR A C 19
ATOM 23862 O O . TYR A 1 37 ? 9.386 3.956 -1.283 1.00 0.00 37 TYR A O 19
ATOM 23880 N N . LYS A 1 38 ? 9.136 4.362 -3.496 1.00 0.00 38 LYS A N 19
ATOM 23881 C CA . LYS A 1 38 ? 10.138 5.408 -3.569 1.00 0.00 38 LYS A CA 19
ATOM 23882 C C . LYS A 1 38 ? 11.546 4.880 -3.271 1.00 0.00 38 LYS A C 19
ATOM 23883 O O . LYS A 1 38 ? 12.268 4.559 -4.238 1.00 0.00 38 LYS A O 19
ATOM 23903 N N . ARG B 1 1 ? -11.520 -0.080 -6.037 1.00 0.00 1 ARG B N 19
ATOM 23904 C CA . ARG B 1 1 ? -11.844 -1.298 -5.238 1.00 0.00 1 ARG B CA 19
ATOM 23905 C C . ARG B 1 1 ? -11.623 -1.055 -3.746 1.00 0.00 1 ARG B C 19
ATOM 23906 O O . ARG B 1 1 ? -10.550 -0.605 -3.340 1.00 0.00 1 ARG B O 19
ATOM 23929 N N . TRP B 1 2 ? -12.631 -1.370 -2.928 1.00 0.00 2 TRP B N 19
ATOM 23930 C CA . TRP B 1 2 ? -12.510 -1.196 -1.488 1.00 0.00 2 TRP B CA 19
ATOM 23931 C C . TRP B 1 2 ? -11.782 -2.389 -0.889 1.00 0.00 2 TRP B C 19
ATOM 23932 O O . TRP B 1 2 ? -12.228 -3.533 -1.007 1.00 0.00 2 TRP B O 19
ATOM 23953 N N . LEU B 1 3 ? -10.649 -2.109 -0.266 1.00 0.00 3 LEU B N 19
ATOM 23954 C CA . LEU B 1 3 ? -9.820 -3.145 0.343 1.00 0.00 3 LEU B CA 19
ATOM 23955 C C . LEU B 1 3 ? -9.521 -2.834 1.810 1.00 0.00 3 LEU B C 19
ATOM 23956 O O . LEU B 1 3 ? -9.130 -1.717 2.151 1.00 0.00 3 LEU B O 19
ATOM 23972 N N . CYS B 1 4 ? -9.669 -3.852 2.661 1.00 0.00 4 CYS B N 19
ATOM 23973 C CA . CYS B 1 4 ? -9.377 -3.716 4.095 1.00 0.00 4 CYS B CA 19
ATOM 23974 C C . CYS B 1 4 ? -8.153 -4.565 4.425 1.00 0.00 4 CYS B C 19
ATOM 23975 O O . CYS B 1 4 ? -8.079 -5.727 4.019 1.00 0.00 4 CYS B O 19
ATOM 23982 N N . ILE B 1 5 ? -7.180 -3.980 5.128 1.00 0.00 5 ILE B N 19
ATOM 23983 C CA . ILE B 1 5 ? -5.944 -4.714 5.451 1.00 0.00 5 ILE B CA 19
ATOM 23984 C C . ILE B 1 5 ? -5.255 -4.201 6.724 1.00 0.00 5 ILE B C 19
ATOM 23985 O O . ILE B 1 5 ? -5.641 -3.177 7.293 1.00 0.00 5 ILE B O 19
ATOM 24001 N N . TRP B 1 6 ? -4.249 -4.963 7.177 1.00 0.00 6 TRP B N 19
ATOM 24002 C CA . TRP B 1 6 ? -3.501 -4.650 8.406 1.00 0.00 6 TRP B CA 19
ATOM 24003 C C . TRP B 1 6 ? -2.286 -3.738 8.173 1.00 0.00 6 TRP B C 19
ATOM 24004 O O . TRP B 1 6 ? -1.208 -4.200 7.796 1.00 0.00 6 TRP B O 19
ATOM 24025 N N . LEU B 1 7 ? -2.476 -2.452 8.474 1.00 0.00 7 LEU B N 19
ATOM 24026 C CA . LEU B 1 7 ? -1.436 -1.426 8.389 1.00 0.00 7 LEU B CA 19
ATOM 24027 C C . LEU B 1 7 ? -1.529 -0.588 9.662 1.00 0.00 7 LEU B C 19
ATOM 24028 O O . LEU B 1 7 ? -2.551 0.057 9.897 1.00 0.00 7 LEU B O 19
ATOM 24044 N N . SER B 1 8 ? -0.500 -0.630 10.509 1.00 0.00 8 SER B N 19
ATOM 24045 C CA . SER B 1 8 ? -0.542 0.090 11.769 1.00 0.00 8 SER B CA 19
ATOM 24046 C C . SER B 1 8 ? 0.042 1.497 11.683 1.00 0.00 8 SER B C 19
ATOM 24047 O O . SER B 1 8 ? 0.302 2.025 10.605 1.00 0.00 8 SER B O 19
ATOM 24055 N N . ASP B 1 9 ? 0.207 2.089 12.860 1.00 0.00 9 ASP B N 19
ATOM 24056 C CA . ASP B 1 9 ? 0.723 3.460 13.018 1.00 0.00 9 ASP B CA 19
ATOM 24057 C C . ASP B 1 9 ? 1.918 3.752 12.114 1.00 0.00 9 ASP B C 19
ATOM 24058 O O . ASP B 1 9 ? 1.867 4.668 11.293 1.00 0.00 9 ASP B O 19
ATOM 24067 N N . GLN B 1 10 ? 2.992 2.986 12.288 1.00 0.00 10 GLN B N 19
ATOM 24068 C CA . GLN B 1 10 ? 4.213 3.163 11.513 1.00 0.00 10 GLN B CA 19
ATOM 24069 C C . GLN B 1 10 ? 3.948 3.293 10.008 1.00 0.00 10 GLN B C 19
ATOM 24070 O O . GLN B 1 10 ? 4.772 3.848 9.281 1.00 0.00 10 GLN B O 19
ATOM 24084 N N . THR B 1 11 ? 2.823 2.748 9.538 1.00 0.00 11 THR B N 19
ATOM 24085 C CA . THR B 1 11 ? 2.495 2.773 8.133 1.00 0.00 11 THR B CA 19
ATOM 24086 C C . THR B 1 11 ? 1.434 3.808 7.753 1.00 0.00 11 THR B C 19
ATOM 24087 O O . THR B 1 11 ? 1.435 4.311 6.632 1.00 0.00 11 THR B O 19
ATOM 24098 N N . LEU B 1 12 ? 0.558 4.152 8.680 1.00 0.00 12 LEU B N 19
ATOM 24099 C CA . LEU B 1 12 ? -0.468 5.152 8.419 1.00 0.00 12 LEU B CA 19
ATOM 24100 C C . LEU B 1 12 ? 0.219 6.497 8.417 1.00 0.00 12 LEU B C 19
ATOM 24101 O O . LEU B 1 12 ? -0.022 7.349 7.560 1.00 0.00 12 LEU B O 19
ATOM 24117 N N . GLU B 1 13 ? 1.139 6.628 9.366 1.00 0.00 13 GLU B N 19
ATOM 24118 C CA . GLU B 1 13 ? 1.968 7.812 9.491 1.00 0.00 13 GLU B CA 19
ATOM 24119 C C . GLU B 1 13 ? 2.814 7.939 8.233 1.00 0.00 13 GLU B C 19
ATOM 24120 O O . GLU B 1 13 ? 2.998 9.027 7.688 1.00 0.00 13 GLU B O 19
ATOM 24132 N N . ASP B 1 14 ? 3.312 6.784 7.783 1.00 0.00 14 ASP B N 19
ATOM 24133 C CA . ASP B 1 14 ? 4.130 6.686 6.586 1.00 0.00 14 ASP B CA 19
ATOM 24134 C C . ASP B 1 14 ? 3.472 7.426 5.427 1.00 0.00 14 ASP B C 19
ATOM 24135 O O . ASP B 1 14 ? 4.141 8.091 4.641 1.00 0.00 14 ASP B O 19
ATOM 24144 N N . LEU B 1 15 ? 2.151 7.285 5.332 1.00 0.00 15 LEU B N 19
ATOM 24145 C CA . LEU B 1 15 ? 1.359 7.900 4.283 1.00 0.00 15 LEU B CA 19
ATOM 24146 C C . LEU B 1 15 ? 1.075 9.387 4.524 1.00 0.00 15 LEU B C 19
ATOM 24147 O O . LEU B 1 15 ? 0.033 9.901 4.114 1.00 0.00 15 LEU B O 19
ATOM 24163 N N . GLU B 1 16 ? 2.015 10.077 5.166 1.00 0.00 16 GLU B N 19
ATOM 24164 C CA . GLU B 1 16 ? 1.881 11.507 5.427 1.00 0.00 16 GLU B CA 19
ATOM 24165 C C . GLU B 1 16 ? 2.751 12.293 4.447 1.00 0.00 16 GLU B C 19
ATOM 24166 O O . GLU B 1 16 ? 2.261 13.162 3.729 1.00 0.00 16 GLU B O 19
ATOM 24178 N N . LYS B 1 17 ? 4.045 11.966 4.411 1.00 0.00 17 LYS B N 19
ATOM 24179 C CA . LYS B 1 17 ? 4.984 12.619 3.515 1.00 0.00 17 LYS B CA 19
ATOM 24180 C C . LYS B 1 17 ? 4.918 12.024 2.104 1.00 0.00 17 LYS B C 19
ATOM 24181 O O . LYS B 1 17 ? 5.258 12.689 1.125 1.00 0.00 17 LYS B O 19
ATOM 24200 N N . MET B 1 18 ? 4.479 10.766 2.009 1.00 0.00 18 MET B N 19
ATOM 24201 C CA . MET B 1 18 ? 4.367 10.074 0.724 1.00 0.00 18 MET B CA 19
ATOM 24202 C C . MET B 1 18 ? 3.024 10.364 0.052 1.00 0.00 18 MET B C 19
ATOM 24203 O O . MET B 1 18 ? 2.891 10.227 -1.163 1.00 0.00 18 MET B O 19
ATOM 24217 N N . ALA B 1 19 ? 2.036 10.768 0.851 1.00 0.00 19 ALA B N 19
ATOM 24218 C CA . ALA B 1 19 ? 0.704 11.094 0.330 1.00 0.00 19 ALA B CA 19
ATOM 24219 C C . ALA B 1 19 ? 0.515 12.610 0.229 1.00 0.00 19 ALA B C 19
ATOM 24220 O O . ALA B 1 19 ? 0.430 13.150 -0.866 1.00 0.00 19 ALA B O 19
ATOM 24227 N N . ARG B 1 20 ? 0.446 13.292 1.377 1.00 0.00 20 ARG B N 19
ATOM 24228 C CA . ARG B 1 20 ? 0.258 14.743 1.404 1.00 0.00 20 ARG B CA 19
ATOM 24229 C C . ARG B 1 20 ? 1.348 15.472 0.647 1.00 0.00 20 ARG B C 19
ATOM 24230 O O . ARG B 1 20 ? 1.095 16.100 -0.381 1.00 0.00 20 ARG B O 19
ATOM 24251 N N . ARG B 1 21 ? 2.551 15.385 1.173 1.00 0.00 21 ARG B N 19
ATOM 24252 C CA . ARG B 1 21 ? 3.715 16.020 0.579 1.00 0.00 21 ARG B CA 19
ATOM 24253 C C . ARG B 1 21 ? 3.823 15.701 -0.917 1.00 0.00 21 ARG B C 19
ATOM 24254 O O . ARG B 1 21 ? 4.265 16.534 -1.710 1.00 0.00 21 ARG B O 19
ATOM 24275 N N . GLU B 1 22 ? 3.407 14.486 -1.287 1.00 0.00 22 GLU B N 19
ATOM 24276 C CA . GLU B 1 22 ? 3.442 14.036 -2.682 1.00 0.00 22 GLU B CA 19
ATOM 24277 C C . GLU B 1 22 ? 2.197 14.472 -3.464 1.00 0.00 22 GLU B C 19
ATOM 24278 O O . GLU B 1 22 ? 2.150 14.320 -4.686 1.00 0.00 22 GLU B O 19
ATOM 24290 N N . GLY B 1 23 ? 1.178 14.983 -2.762 1.00 0.00 23 GLY B N 19
ATOM 24291 C CA . GLY B 1 23 ? -0.052 15.388 -3.423 1.00 0.00 23 GLY B CA 19
ATOM 24292 C C . GLY B 1 23 ? -1.037 14.232 -3.540 1.00 0.00 23 GLY B C 19
ATOM 24293 O O . GLY B 1 23 ? -2.184 14.422 -3.947 1.00 0.00 23 GLY B O 19
ATOM 24297 N N . LEU B 1 24 ? -0.574 13.032 -3.176 1.00 0.00 24 LEU B N 19
ATOM 24298 C CA . LEU B 1 24 ? -1.378 11.823 -3.224 1.00 0.00 24 LEU B CA 19
ATOM 24299 C C . LEU B 1 24 ? -2.404 11.783 -2.088 1.00 0.00 24 LEU B C 19
ATOM 24300 O O . LEU B 1 24 ? -2.401 12.622 -1.185 1.00 0.00 24 LEU B O 19
ATOM 24316 N N . SER B 1 25 ? -3.254 10.770 -2.149 1.00 0.00 25 SER B N 19
ATOM 24317 C CA . SER B 1 25 ? -4.292 10.528 -1.145 1.00 0.00 25 SER B CA 19
ATOM 24318 C C . SER B 1 25 ? -4.063 9.161 -0.488 1.00 0.00 25 SER B C 19
ATOM 24319 O O . SER B 1 25 ? -3.281 8.364 -0.994 1.00 0.00 25 SER B O 19
ATOM 24327 N N . LYS B 1 26 ? -4.735 8.898 0.640 1.00 0.00 26 LYS B N 19
ATOM 24328 C CA . LYS B 1 26 ? -4.577 7.617 1.359 1.00 0.00 26 LYS B CA 19
ATOM 24329 C C . LYS B 1 26 ? -4.572 6.408 0.409 1.00 0.00 26 LYS B C 19
ATOM 24330 O O . LYS B 1 26 ? -3.803 5.468 0.612 1.00 0.00 26 LYS B O 19
ATOM 24349 N N . SER B 1 27 ? -5.428 6.430 -0.619 1.00 0.00 27 SER B N 19
ATOM 24350 C CA . SER B 1 27 ? -5.512 5.331 -1.580 1.00 0.00 27 SER B CA 19
ATOM 24351 C C . SER B 1 27 ? -4.460 5.473 -2.672 1.00 0.00 27 SER B C 19
ATOM 24352 O O . SER B 1 27 ? -3.674 4.556 -2.896 1.00 0.00 27 SER B O 19
ATOM 24360 N N . GLU B 1 28 ? -4.433 6.629 -3.338 1.00 0.00 28 GLU B N 19
ATOM 24361 C CA . GLU B 1 28 ? -3.446 6.881 -4.393 1.00 0.00 28 GLU B CA 19
ATOM 24362 C C . GLU B 1 28 ? -2.014 6.841 -3.833 1.00 0.00 28 GLU B C 19
ATOM 24363 O O . GLU B 1 28 ? -1.045 6.829 -4.590 1.00 0.00 28 GLU B O 19
ATOM 24375 N N . MET B 1 29 ? -1.903 6.775 -2.500 1.00 0.00 29 MET B N 19
ATOM 24376 C CA . MET B 1 29 ? -0.644 6.682 -1.803 1.00 0.00 29 MET B CA 19
ATOM 24377 C C . MET B 1 29 ? -0.262 5.215 -1.736 1.00 0.00 29 MET B C 19
ATOM 24378 O O . MET B 1 29 ? 0.866 4.810 -2.010 1.00 0.00 29 MET B O 19
ATOM 24392 N N . ILE B 1 30 ? -1.246 4.447 -1.333 1.00 0.00 30 ILE B N 19
ATOM 24393 C CA . ILE B 1 30 ? -1.145 3.045 -1.138 1.00 0.00 30 ILE B CA 19
ATOM 24394 C C . ILE B 1 30 ? -1.136 2.248 -2.452 1.00 0.00 30 ILE B C 19
ATOM 24395 O O . ILE B 1 30 ? -0.483 1.207 -2.540 1.00 0.00 30 ILE B O 19
ATOM 24411 N N . ASN B 1 31 ? -1.816 2.759 -3.477 1.00 0.00 31 ASN B N 19
ATOM 24412 C CA . ASN B 1 31 ? -1.833 2.109 -4.791 1.00 0.00 31 ASN B CA 19
ATOM 24413 C C . ASN B 1 31 ? -0.461 2.241 -5.435 1.00 0.00 31 ASN B C 19
ATOM 24414 O O . ASN B 1 31 ? 0.132 1.277 -5.924 1.00 0.00 31 ASN B O 19
ATOM 24425 N N . VAL B 1 32 ? 0.003 3.477 -5.419 1.00 0.00 32 VAL B N 19
ATOM 24426 C CA . VAL B 1 32 ? 1.262 3.888 -5.965 1.00 0.00 32 VAL B CA 19
ATOM 24427 C C . VAL B 1 32 ? 2.405 3.135 -5.323 1.00 0.00 32 VAL B C 19
ATOM 24428 O O . VAL B 1 32 ? 3.332 2.690 -6.000 1.00 0.00 32 VAL B O 19
ATOM 24441 N N . ALA B 1 33 ? 2.319 3.001 -4.017 1.00 0.00 33 ALA B N 19
ATOM 24442 C CA . ALA B 1 33 ? 3.334 2.297 -3.252 1.00 0.00 33 ALA B CA 19
ATOM 24443 C C . ALA B 1 33 ? 3.708 0.981 -3.902 1.00 0.00 33 ALA B C 19
ATOM 24444 O O . ALA B 1 33 ? 4.881 0.606 -3.934 1.00 0.00 33 ALA B O 19
ATOM 24451 N N . LEU B 1 34 ? 2.696 0.265 -4.388 1.00 0.00 34 LEU B N 19
ATOM 24452 C CA . LEU B 1 34 ? 2.922 -1.023 -4.991 1.00 0.00 34 LEU B CA 19
ATOM 24453 C C . LEU B 1 34 ? 3.412 -0.906 -6.433 1.00 0.00 34 LEU B C 19
ATOM 24454 O O . LEU B 1 34 ? 4.125 -1.783 -6.924 1.00 0.00 34 LEU B O 19
ATOM 24470 N N . GLN B 1 35 ? 3.019 0.180 -7.110 1.00 0.00 35 GLN B N 19
ATOM 24471 C CA . GLN B 1 35 ? 3.413 0.403 -8.496 1.00 0.00 35 GLN B CA 19
ATOM 24472 C C . GLN B 1 35 ? 4.905 0.741 -8.621 1.00 0.00 35 GLN B C 19
ATOM 24473 O O . GLN B 1 35 ? 5.479 0.612 -9.704 1.00 0.00 35 GLN B O 19
ATOM 24487 N N . HIS B 1 36 ? 5.540 1.141 -7.511 1.00 0.00 36 HIS B N 19
ATOM 24488 C CA . HIS B 1 36 ? 6.975 1.451 -7.521 1.00 0.00 36 HIS B CA 19
ATOM 24489 C C . HIS B 1 36 ? 7.740 0.533 -6.559 1.00 0.00 36 HIS B C 19
ATOM 24490 O O . HIS B 1 36 ? 8.624 0.978 -5.823 1.00 0.00 36 HIS B O 19
ATOM 24505 N N . TYR B 1 37 ? 7.388 -0.758 -6.584 1.00 0.00 37 TYR B N 19
ATOM 24506 C CA . TYR B 1 37 ? 8.026 -1.775 -5.738 1.00 0.00 37 TYR B CA 19
ATOM 24507 C C . TYR B 1 37 ? 9.548 -1.809 -5.943 1.00 0.00 37 TYR B C 19
ATOM 24508 O O . TYR B 1 37 ? 10.081 -1.159 -6.845 1.00 0.00 37 TYR B O 19
ATOM 24526 N N . LYS B 1 38 ? 10.231 -2.599 -5.102 1.00 0.00 38 LYS B N 19
ATOM 24527 C CA . LYS B 1 38 ? 11.670 -2.775 -5.157 1.00 0.00 38 LYS B CA 19
ATOM 24528 C C . LYS B 1 38 ? 12.418 -1.526 -4.684 1.00 0.00 38 LYS B C 19
ATOM 24529 O O . LYS B 1 38 ? 12.342 -0.484 -5.372 1.00 0.00 38 LYS B O 19
ATOM 24549 N N . ARG A 1 1 ? -3.330 -1.841 11.704 1.00 0.00 1 ARG A N 20
ATOM 24550 C CA . ARG A 1 1 ? -4.716 -1.284 11.699 1.00 0.00 1 ARG A CA 20
ATOM 24551 C C . ARG A 1 1 ? -5.517 -1.773 10.504 1.00 0.00 1 ARG A C 20
ATOM 24552 O O . ARG A 1 1 ? -4.966 -2.350 9.566 1.00 0.00 1 ARG A O 20
ATOM 24575 N N . TRP A 1 2 ? -6.815 -1.499 10.531 1.00 0.00 2 TRP A N 20
ATOM 24576 C CA . TRP A 1 2 ? -7.691 -1.869 9.432 1.00 0.00 2 TRP A CA 20
ATOM 24577 C C . TRP A 1 2 ? -8.238 -0.613 8.771 1.00 0.00 2 TRP A C 20
ATOM 24578 O O . TRP A 1 2 ? -9.078 0.094 9.332 1.00 0.00 2 TRP A O 20
ATOM 24599 N N . LEU A 1 3 ? -7.728 -0.342 7.583 1.00 0.00 3 LEU A N 20
ATOM 24600 C CA . LEU A 1 3 ? -8.116 0.836 6.810 1.00 0.00 3 LEU A CA 20
ATOM 24601 C C . LEU A 1 3 ? -8.669 0.444 5.442 1.00 0.00 3 LEU A C 20
ATOM 24602 O O . LEU A 1 3 ? -8.141 -0.452 4.784 1.00 0.00 3 LEU A O 20
ATOM 24618 N N . CYS A 1 4 ? -9.714 1.152 5.010 1.00 0.00 4 CYS A N 20
ATOM 24619 C CA . CYS A 1 4 ? -10.325 0.902 3.695 1.00 0.00 4 CYS A CA 20
ATOM 24620 C C . CYS A 1 4 ? -9.957 2.037 2.743 1.00 0.00 4 CYS A C 20
ATOM 24621 O O . CYS A 1 4 ? -9.994 3.209 3.125 1.00 0.00 4 CYS A O 20
ATOM 24628 N N . ILE A 1 5 ? -9.573 1.689 1.512 1.00 0.00 5 ILE A N 20
ATOM 24629 C CA . ILE A 1 5 ? -9.167 2.699 0.532 1.00 0.00 5 ILE A CA 20
ATOM 24630 C C . ILE A 1 5 ? -9.429 2.259 -0.917 1.00 0.00 5 ILE A C 20
ATOM 24631 O O . ILE A 1 5 ? -9.973 1.182 -1.166 1.00 0.00 5 ILE A O 20
ATOM 24647 N N . TRP A 1 6 ? -9.071 3.136 -1.861 1.00 0.00 6 TRP A N 20
ATOM 24648 C CA . TRP A 1 6 ? -9.295 2.896 -3.300 1.00 0.00 6 TRP A CA 20
ATOM 24649 C C . TRP A 1 6 ? -8.076 2.293 -4.017 1.00 0.00 6 TRP A C 20
ATOM 24650 O O . TRP A 1 6 ? -7.246 3.015 -4.573 1.00 0.00 6 TRP A O 20
ATOM 24671 N N . LEU A 1 7 ? -8.008 0.961 -4.031 1.00 0.00 7 LEU A N 20
ATOM 24672 C CA . LEU A 1 7 ? -6.938 0.228 -4.709 1.00 0.00 7 LEU A CA 20
ATOM 24673 C C . LEU A 1 7 ? -7.574 -0.826 -5.609 1.00 0.00 7 LEU A C 20
ATOM 24674 O O . LEU A 1 7 ? -8.023 -1.869 -5.130 1.00 0.00 7 LEU A O 20
ATOM 24690 N N . SER A 1 8 ? -7.646 -0.533 -6.905 1.00 0.00 8 SER A N 20
ATOM 24691 C CA . SER A 1 8 ? -8.266 -1.420 -7.863 1.00 0.00 8 SER A CA 20
ATOM 24692 C C . SER A 1 8 ? -7.458 -2.694 -8.093 1.00 0.00 8 SER A C 20
ATOM 24693 O O . SER A 1 8 ? -6.488 -2.987 -7.394 1.00 0.00 8 SER A O 20
ATOM 24701 N N . ASP A 1 9 ? -7.904 -3.438 -9.086 1.00 0.00 9 ASP A N 20
ATOM 24702 C CA . ASP A 1 9 ? -7.296 -4.713 -9.479 1.00 0.00 9 ASP A CA 20
ATOM 24703 C C . ASP A 1 9 ? -5.835 -4.555 -9.879 1.00 0.00 9 ASP A C 20
ATOM 24704 O O . ASP A 1 9 ? -5.002 -5.410 -9.572 1.00 0.00 9 ASP A O 20
ATOM 24713 N N . GLN A 1 10 ? -5.541 -3.463 -10.578 1.00 0.00 10 GLN A N 20
ATOM 24714 C CA . GLN A 1 10 ? -4.199 -3.167 -11.049 1.00 0.00 10 GLN A CA 20
ATOM 24715 C C . GLN A 1 10 ? -3.299 -2.672 -9.916 1.00 0.00 10 GLN A C 20
ATOM 24716 O O . GLN A 1 10 ? -2.507 -1.742 -10.092 1.00 0.00 10 GLN A O 20
ATOM 24730 N N . THR A 1 11 ? -3.414 -3.325 -8.762 1.00 0.00 11 THR A N 20
ATOM 24731 C CA . THR A 1 11 ? -2.604 -2.987 -7.593 1.00 0.00 11 THR A CA 20
ATOM 24732 C C . THR A 1 11 ? -2.690 -4.005 -6.447 1.00 0.00 11 THR A C 20
ATOM 24733 O O . THR A 1 11 ? -1.704 -4.221 -5.752 1.00 0.00 11 THR A O 20
ATOM 24744 N N . LEU A 1 12 ? -3.830 -4.659 -6.276 1.00 0.00 12 LEU A N 20
ATOM 24745 C CA . LEU A 1 12 ? -3.975 -5.685 -5.252 1.00 0.00 12 LEU A CA 20
ATOM 24746 C C . LEU A 1 12 ? -3.412 -6.975 -5.830 1.00 0.00 12 LEU A C 20
ATOM 24747 O O . LEU A 1 12 ? -2.662 -7.707 -5.184 1.00 0.00 12 LEU A O 20
ATOM 24763 N N . GLU A 1 13 ? -3.774 -7.195 -7.092 1.00 0.00 13 GLU A N 20
ATOM 24764 C CA . GLU A 1 13 ? -3.326 -8.337 -7.876 1.00 0.00 13 GLU A CA 20
ATOM 24765 C C . GLU A 1 13 ? -2.033 -7.991 -8.612 1.00 0.00 13 GLU A C 20
ATOM 24766 O O . GLU A 1 13 ? -1.209 -8.857 -8.910 1.00 0.00 13 GLU A O 20
ATOM 24778 N N . ASP A 1 14 ? -1.912 -6.696 -8.914 1.00 0.00 14 ASP A N 20
ATOM 24779 C CA . ASP A 1 14 ? -0.786 -6.107 -9.636 1.00 0.00 14 ASP A CA 20
ATOM 24780 C C . ASP A 1 14 ? 0.579 -6.568 -9.127 1.00 0.00 14 ASP A C 20
ATOM 24781 O O . ASP A 1 14 ? 1.586 -6.360 -9.807 1.00 0.00 14 ASP A O 20
ATOM 24790 N N . LEU A 1 15 ? 0.630 -7.202 -7.954 1.00 0.00 15 LEU A N 20
ATOM 24791 C CA . LEU A 1 15 ? 1.903 -7.674 -7.437 1.00 0.00 15 LEU A CA 20
ATOM 24792 C C . LEU A 1 15 ? 1.804 -9.046 -6.771 1.00 0.00 15 LEU A C 20
ATOM 24793 O O . LEU A 1 15 ? 2.359 -9.268 -5.693 1.00 0.00 15 LEU A O 20
ATOM 24809 N N . GLU A 1 16 ? 1.126 -9.980 -7.441 1.00 0.00 16 GLU A N 20
ATOM 24810 C CA . GLU A 1 16 ? 0.986 -11.341 -6.924 1.00 0.00 16 GLU A CA 20
ATOM 24811 C C . GLU A 1 16 ? 2.346 -11.911 -6.503 1.00 0.00 16 GLU A C 20
ATOM 24812 O O . GLU A 1 16 ? 2.419 -12.742 -5.604 1.00 0.00 16 GLU A O 20
ATOM 24824 N N . LYS A 1 17 ? 3.423 -11.450 -7.149 1.00 0.00 17 LYS A N 20
ATOM 24825 C CA . LYS A 1 17 ? 4.766 -11.904 -6.830 1.00 0.00 17 LYS A CA 20
ATOM 24826 C C . LYS A 1 17 ? 5.244 -11.354 -5.481 1.00 0.00 17 LYS A C 20
ATOM 24827 O O . LYS A 1 17 ? 5.750 -12.102 -4.647 1.00 0.00 17 LYS A O 20
ATOM 24846 N N . MET A 1 18 ? 5.075 -10.043 -5.273 1.00 0.00 18 MET A N 20
ATOM 24847 C CA . MET A 1 18 ? 5.487 -9.396 -4.020 1.00 0.00 18 MET A CA 20
ATOM 24848 C C . MET A 1 18 ? 4.780 -10.009 -2.823 1.00 0.00 18 MET A C 20
ATOM 24849 O O . MET A 1 18 ? 5.303 -9.999 -1.715 1.00 0.00 18 MET A O 20
ATOM 24863 N N . ALA A 1 19 ? 3.580 -10.523 -3.052 1.00 0.00 19 ALA A N 20
ATOM 24864 C CA . ALA A 1 19 ? 2.798 -11.134 -1.972 1.00 0.00 19 ALA A CA 20
ATOM 24865 C C . ALA A 1 19 ? 2.908 -12.666 -1.955 1.00 0.00 19 ALA A C 20
ATOM 24866 O O . ALA A 1 19 ? 3.348 -13.237 -0.964 1.00 0.00 19 ALA A O 20
ATOM 24873 N N . ARG A 1 20 ? 2.498 -13.334 -3.033 1.00 0.00 20 ARG A N 20
ATOM 24874 C CA . ARG A 1 20 ? 2.550 -14.797 -3.087 1.00 0.00 20 ARG A CA 20
ATOM 24875 C C . ARG A 1 20 ? 3.969 -15.325 -3.180 1.00 0.00 20 ARG A C 20
ATOM 24876 O O . ARG A 1 20 ? 4.467 -15.961 -2.251 1.00 0.00 20 ARG A O 20
ATOM 24897 N N . ARG A 1 21 ? 4.600 -15.070 -4.307 1.00 0.00 21 ARG A N 20
ATOM 24898 C CA . ARG A 1 21 ? 5.951 -15.503 -4.568 1.00 0.00 21 ARG A CA 20
ATOM 24899 C C . ARG A 1 21 ? 6.902 -15.129 -3.423 1.00 0.00 21 ARG A C 20
ATOM 24900 O O . ARG A 1 21 ? 7.867 -15.844 -3.147 1.00 0.00 21 ARG A O 20
ATOM 24921 N N . GLU A 1 22 ? 6.611 -14.006 -2.760 1.00 0.00 22 GLU A N 20
ATOM 24922 C CA . GLU A 1 22 ? 7.422 -13.525 -1.637 1.00 0.00 22 GLU A CA 20
ATOM 24923 C C . GLU A 1 22 ? 7.000 -14.165 -0.310 1.00 0.00 22 GLU A C 20
ATOM 24924 O O . GLU A 1 22 ? 7.728 -14.075 0.680 1.00 0.00 22 GLU A O 20
ATOM 24936 N N . GLY A 1 23 ? 5.813 -14.785 -0.281 1.00 0.00 23 GLY A N 20
ATOM 24937 C CA . GLY A 1 23 ? 5.319 -15.391 0.946 1.00 0.00 23 GLY A CA 20
ATOM 24938 C C . GLY A 1 23 ? 4.539 -14.396 1.793 1.00 0.00 23 GLY A C 20
ATOM 24939 O O . GLY A 1 23 ? 4.013 -14.745 2.851 1.00 0.00 23 GLY A O 20
ATOM 24943 N N . LEU A 1 24 ? 4.468 -13.150 1.312 1.00 0.00 24 LEU A N 20
ATOM 24944 C CA . LEU A 1 24 ? 3.762 -12.076 1.990 1.00 0.00 24 LEU A CA 20
ATOM 24945 C C . LEU A 1 24 ? 2.245 -12.235 1.865 1.00 0.00 24 LEU A C 20
ATOM 24946 O O . LEU A 1 24 ? 1.742 -13.142 1.200 1.00 0.00 24 LEU A O 20
ATOM 24962 N N . SER A 1 25 ? 1.542 -11.306 2.490 1.00 0.00 25 SER A N 20
ATOM 24963 C CA . SER A 1 25 ? 0.085 -11.249 2.461 1.00 0.00 25 SER A CA 20
ATOM 24964 C C . SER A 1 25 ? -0.350 -9.944 1.790 1.00 0.00 25 SER A C 20
ATOM 24965 O O . SER A 1 25 ? 0.466 -9.040 1.616 1.00 0.00 25 SER A O 20
ATOM 24973 N N . LYS A 1 26 ? -1.624 -9.847 1.406 1.00 0.00 26 LYS A N 20
ATOM 24974 C CA . LYS A 1 26 ? -2.135 -8.634 0.740 1.00 0.00 26 LYS A CA 20
ATOM 24975 C C . LYS A 1 26 ? -1.715 -7.354 1.479 1.00 0.00 26 LYS A C 20
ATOM 24976 O O . LYS A 1 26 ? -1.413 -6.340 0.846 1.00 0.00 26 LYS A O 20
ATOM 24995 N N . SER A 1 27 ? -1.704 -7.404 2.814 1.00 0.00 27 SER A N 20
ATOM 24996 C CA . SER A 1 27 ? -1.329 -6.251 3.635 1.00 0.00 27 SER A CA 20
ATOM 24997 C C . SER A 1 27 ? 0.176 -6.161 3.837 1.00 0.00 27 SER A C 20
ATOM 24998 O O . SER A 1 27 ? 0.767 -5.108 3.612 1.00 0.00 27 SER A O 20
ATOM 25006 N N . GLU A 1 28 ? 0.794 -7.262 4.262 1.00 0.00 28 GLU A N 20
ATOM 25007 C CA . GLU A 1 28 ? 2.240 -7.288 4.484 1.00 0.00 28 GLU A CA 20
ATOM 25008 C C . GLU A 1 28 ? 3.003 -6.996 3.184 1.00 0.00 28 GLU A C 20
ATOM 25009 O O . GLU A 1 28 ? 4.202 -6.719 3.220 1.00 0.00 28 GLU A O 20
ATOM 25021 N N . MET A 1 29 ? 2.293 -7.001 2.045 1.00 0.00 29 MET A N 20
ATOM 25022 C CA . MET A 1 29 ? 2.897 -6.675 0.759 1.00 0.00 29 MET A CA 20
ATOM 25023 C C . MET A 1 29 ? 2.887 -5.178 0.619 1.00 0.00 29 MET A C 20
ATOM 25024 O O . MET A 1 29 ? 3.836 -4.552 0.144 1.00 0.00 29 MET A O 20
ATOM 25038 N N . ILE A 1 30 ? 1.767 -4.638 1.017 1.00 0.00 30 ILE A N 20
ATOM 25039 C CA . ILE A 1 30 ? 1.492 -3.254 0.927 1.00 0.00 30 ILE A CA 20
ATOM 25040 C C . ILE A 1 30 ? 2.187 -2.428 2.011 1.00 0.00 30 ILE A C 20
ATOM 25041 O O . ILE A 1 30 ? 2.719 -1.361 1.712 1.00 0.00 30 ILE A O 20
ATOM 25057 N N . ASN A 1 31 ? 2.242 -2.940 3.240 1.00 0.00 31 ASN A N 20
ATOM 25058 C CA . ASN A 1 31 ? 2.949 -2.242 4.320 1.00 0.00 31 ASN A CA 20
ATOM 25059 C C . ASN A 1 31 ? 4.396 -2.044 3.895 1.00 0.00 31 ASN A C 20
ATOM 25060 O O . ASN A 1 31 ? 4.981 -0.968 4.030 1.00 0.00 31 ASN A O 20
ATOM 25071 N N . VAL A 1 32 ? 4.932 -3.135 3.382 1.00 0.00 32 VAL A N 20
ATOM 25072 C CA . VAL A 1 32 ? 6.275 -3.240 2.901 1.00 0.00 32 VAL A CA 20
ATOM 25073 C C . VAL A 1 32 ? 6.535 -2.244 1.794 1.00 0.00 32 VAL A C 20
ATOM 25074 O O . VAL A 1 32 ? 7.569 -1.575 1.771 1.00 0.00 32 VAL A O 20
ATOM 25087 N N . ALA A 1 33 ? 5.580 -2.139 0.897 1.00 0.00 33 ALA A N 20
ATOM 25088 C CA . ALA A 1 33 ? 5.686 -1.203 -0.208 1.00 0.00 33 ALA A CA 20
ATOM 25089 C C . ALA A 1 33 ? 5.803 0.219 0.301 1.00 0.00 33 ALA A C 20
ATOM 25090 O O . ALA A 1 33 ? 6.534 1.030 -0.269 1.00 0.00 33 ALA A O 20
ATOM 25097 N N . LEU A 1 34 ? 5.066 0.523 1.371 1.00 0.00 34 LEU A N 20
ATOM 25098 C CA . LEU A 1 34 ? 5.086 1.853 1.930 1.00 0.00 34 LEU A CA 20
ATOM 25099 C C . LEU A 1 34 ? 6.418 2.146 2.604 1.00 0.00 34 LEU A C 20
ATOM 25100 O O . LEU A 1 34 ? 6.821 3.305 2.727 1.00 0.00 34 LEU A O 20
ATOM 25116 N N . GLN A 1 35 ? 7.084 1.085 3.066 1.00 0.00 35 GLN A N 20
ATOM 25117 C CA . GLN A 1 35 ? 8.348 1.225 3.758 1.00 0.00 35 GLN A CA 20
ATOM 25118 C C . GLN A 1 35 ? 9.520 1.453 2.785 1.00 0.00 35 GLN A C 20
ATOM 25119 O O . GLN A 1 35 ? 10.460 2.171 3.130 1.00 0.00 35 GLN A O 20
ATOM 25133 N N . HIS A 1 36 ? 9.447 0.915 1.552 1.00 0.00 36 HIS A N 20
ATOM 25134 C CA . HIS A 1 36 ? 10.506 1.172 0.563 1.00 0.00 36 HIS A CA 20
ATOM 25135 C C . HIS A 1 36 ? 9.945 1.863 -0.693 1.00 0.00 36 HIS A C 20
ATOM 25136 O O . HIS A 1 36 ? 10.444 1.649 -1.799 1.00 0.00 36 HIS A O 20
ATOM 25151 N N . TYR A 1 37 ? 8.916 2.700 -0.519 1.00 0.00 37 TYR A N 20
ATOM 25152 C CA . TYR A 1 37 ? 8.306 3.428 -1.639 1.00 0.00 37 TYR A CA 20
ATOM 25153 C C . TYR A 1 37 ? 9.104 4.706 -1.955 1.00 0.00 37 TYR A C 20
ATOM 25154 O O . TYR A 1 37 ? 9.401 5.492 -1.052 1.00 0.00 37 TYR A O 20
ATOM 25172 N N . LYS A 1 38 ? 9.409 4.931 -3.242 1.00 0.00 38 LYS A N 20
ATOM 25173 C CA . LYS A 1 38 ? 10.115 6.134 -3.660 1.00 0.00 38 LYS A CA 20
ATOM 25174 C C . LYS A 1 38 ? 9.318 6.917 -4.700 1.00 0.00 38 LYS A C 20
ATOM 25175 O O . LYS A 1 38 ? 8.980 6.335 -5.751 1.00 0.00 38 LYS A O 20
ATOM 25195 N N . ARG B 1 1 ? -11.450 0.032 -6.415 1.00 0.00 1 ARG B N 20
ATOM 25196 C CA . ARG B 1 1 ? -11.869 -1.124 -5.573 1.00 0.00 1 ARG B CA 20
ATOM 25197 C C . ARG B 1 1 ? -11.703 -0.827 -4.082 1.00 0.00 1 ARG B C 20
ATOM 25198 O O . ARG B 1 1 ? -10.586 -0.601 -3.611 1.00 0.00 1 ARG B O 20
ATOM 25221 N N . TRP B 1 2 ? -12.812 -0.851 -3.337 1.00 0.00 2 TRP B N 20
ATOM 25222 C CA . TRP B 1 2 ? -12.762 -0.610 -1.903 1.00 0.00 2 TRP B CA 20
ATOM 25223 C C . TRP B 1 2 ? -12.288 -1.869 -1.196 1.00 0.00 2 TRP B C 20
ATOM 25224 O O . TRP B 1 2 ? -12.934 -2.917 -1.259 1.00 0.00 2 TRP B O 20
ATOM 25245 N N . LEU B 1 3 ? -11.141 -1.757 -0.553 1.00 0.00 3 LEU B N 20
ATOM 25246 C CA . LEU B 1 3 ? -10.528 -2.876 0.151 1.00 0.00 3 LEU B CA 20
ATOM 25247 C C . LEU B 1 3 ? -9.947 -2.434 1.494 1.00 0.00 3 LEU B C 20
ATOM 25248 O O . LEU B 1 3 ? -9.477 -1.305 1.635 1.00 0.00 3 LEU B O 20
ATOM 25264 N N . CYS B 1 4 ? -9.953 -3.350 2.464 1.00 0.00 4 CYS B N 20
ATOM 25265 C CA . CYS B 1 4 ? -9.393 -3.069 3.794 1.00 0.00 4 CYS B CA 20
ATOM 25266 C C . CYS B 1 4 ? -8.073 -3.818 3.952 1.00 0.00 4 CYS B C 20
ATOM 25267 O O . CYS B 1 4 ? -7.973 -4.989 3.578 1.00 0.00 4 CYS B O 20
ATOM 25274 N N . ILE B 1 5 ? -7.051 -3.138 4.475 1.00 0.00 5 ILE B N 20
ATOM 25275 C CA . ILE B 1 5 ? -5.732 -3.766 4.630 1.00 0.00 5 ILE B CA 20
ATOM 25276 C C . ILE B 1 5 ? -5.069 -3.458 5.980 1.00 0.00 5 ILE B C 20
ATOM 25277 O O . ILE B 1 5 ? -5.568 -2.650 6.766 1.00 0.00 5 ILE B O 20
ATOM 25293 N N . TRP B 1 6 ? -3.962 -4.165 6.249 1.00 0.00 6 TRP B N 20
ATOM 25294 C CA . TRP B 1 6 ? -3.223 -4.046 7.519 1.00 0.00 6 TRP B CA 20
ATOM 25295 C C . TRP B 1 6 ? -2.015 -3.099 7.448 1.00 0.00 6 TRP B C 20
ATOM 25296 O O . TRP B 1 6 ? -0.942 -3.469 6.965 1.00 0.00 6 TRP B O 20
ATOM 25317 N N . LEU B 1 7 ? -2.204 -1.892 7.986 1.00 0.00 7 LEU B N 20
ATOM 25318 C CA . LEU B 1 7 ? -1.160 -0.868 8.061 1.00 0.00 7 LEU B CA 20
ATOM 25319 C C . LEU B 1 7 ? -1.137 -0.317 9.485 1.00 0.00 7 LEU B C 20
ATOM 25320 O O . LEU B 1 7 ? -2.100 0.315 9.919 1.00 0.00 7 LEU B O 20
ATOM 25336 N N . SER B 1 8 ? -0.058 -0.569 10.218 1.00 0.00 8 SER B N 20
ATOM 25337 C CA . SER B 1 8 ? 0.054 -0.115 11.588 1.00 0.00 8 SER B CA 20
ATOM 25338 C C . SER B 1 8 ? 0.361 1.377 11.673 1.00 0.00 8 SER B C 20
ATOM 25339 O O . SER B 1 8 ? 0.369 2.089 10.672 1.00 0.00 8 SER B O 20
ATOM 25347 N N . ASP B 1 9 ? 0.600 1.826 12.892 1.00 0.00 9 ASP B N 20
ATOM 25348 C CA . ASP B 1 9 ? 0.900 3.238 13.177 1.00 0.00 9 ASP B CA 20
ATOM 25349 C C . ASP B 1 9 ? 1.974 3.804 12.246 1.00 0.00 9 ASP B C 20
ATOM 25350 O O . ASP B 1 9 ? 1.720 4.754 11.505 1.00 0.00 9 ASP B O 20
ATOM 25359 N N . GLN B 1 10 ? 3.175 3.232 12.312 1.00 0.00 10 GLN B N 20
ATOM 25360 C CA . GLN B 1 10 ? 4.305 3.682 11.506 1.00 0.00 10 GLN B CA 20
ATOM 25361 C C . GLN B 1 10 ? 3.975 3.802 10.013 1.00 0.00 10 GLN B C 20
ATOM 25362 O O . GLN B 1 10 ? 4.588 4.607 9.310 1.00 0.00 10 GLN B O 20
ATOM 25376 N N . THR B 1 11 ? 3.032 2.993 9.524 1.00 0.00 11 THR B N 20
ATOM 25377 C CA . THR B 1 11 ? 2.669 3.009 8.124 1.00 0.00 11 THR B CA 20
ATOM 25378 C C . THR B 1 11 ? 1.581 4.024 7.803 1.00 0.00 11 THR B C 20
ATOM 25379 O O . THR B 1 11 ? 1.590 4.622 6.729 1.00 0.00 11 THR B O 20
ATOM 25390 N N . LEU B 1 12 ? 0.678 4.251 8.743 1.00 0.00 12 LEU B N 20
ATOM 25391 C CA . LEU B 1 12 ? -0.378 5.242 8.553 1.00 0.00 12 LEU B CA 20
ATOM 25392 C C . LEU B 1 12 ? 0.289 6.594 8.551 1.00 0.00 12 LEU B C 20
ATOM 25393 O O . LEU B 1 12 ? -0.002 7.463 7.727 1.00 0.00 12 LEU B O 20
ATOM 25409 N N . GLU B 1 13 ? 1.252 6.712 9.459 1.00 0.00 13 GLU B N 20
ATOM 25410 C CA . GLU B 1 13 ? 2.073 7.901 9.573 1.00 0.00 13 GLU B CA 20
ATOM 25411 C C . GLU B 1 13 ? 2.814 8.081 8.258 1.00 0.00 13 GLU B C 20
ATOM 25412 O O . GLU B 1 13 ? 2.909 9.183 7.718 1.00 0.00 13 GLU B O 20
ATOM 25424 N N . ASP B 1 14 ? 3.314 6.951 7.748 1.00 0.00 14 ASP B N 20
ATOM 25425 C CA . ASP B 1 14 ? 4.027 6.905 6.489 1.00 0.00 14 ASP B CA 20
ATOM 25426 C C . ASP B 1 14 ? 3.167 7.494 5.379 1.00 0.00 14 ASP B C 20
ATOM 25427 O O . ASP B 1 14 ? 3.630 8.308 4.590 1.00 0.00 14 ASP B O 20
ATOM 25436 N N . LEU B 1 15 ? 1.901 7.076 5.331 1.00 0.00 15 LEU B N 20
ATOM 25437 C CA . LEU B 1 15 ? 0.962 7.542 4.326 1.00 0.00 15 LEU B CA 20
ATOM 25438 C C . LEU B 1 15 ? 0.490 8.986 4.551 1.00 0.00 15 LEU B C 20
ATOM 25439 O O . LEU B 1 15 ? -0.586 9.372 4.091 1.00 0.00 15 LEU B O 20
ATOM 25455 N N . GLU B 1 16 ? 1.314 9.787 5.227 1.00 0.00 16 GLU B N 20
ATOM 25456 C CA . GLU B 1 16 ? 1.011 11.191 5.472 1.00 0.00 16 GLU B CA 20
ATOM 25457 C C . GLU B 1 16 ? 1.983 12.055 4.669 1.00 0.00 16 GLU B C 20
ATOM 25458 O O . GLU B 1 16 ? 1.568 12.868 3.848 1.00 0.00 16 GLU B O 20
ATOM 25470 N N . LYS B 1 17 ? 3.284 11.847 4.895 1.00 0.00 17 LYS B N 20
ATOM 25471 C CA . LYS B 1 17 ? 4.320 12.573 4.183 1.00 0.00 17 LYS B CA 20
ATOM 25472 C C . LYS B 1 17 ? 4.459 12.059 2.745 1.00 0.00 17 LYS B C 20
ATOM 25473 O O . LYS B 1 17 ? 4.822 12.810 1.840 1.00 0.00 17 LYS B O 20
ATOM 25492 N N . MET B 1 18 ? 4.153 10.773 2.546 1.00 0.00 18 MET B N 20
ATOM 25493 C CA . MET B 1 18 ? 4.225 10.144 1.222 1.00 0.00 18 MET B CA 20
ATOM 25494 C C . MET B 1 18 ? 2.954 10.422 0.420 1.00 0.00 18 MET B C 20
ATOM 25495 O O . MET B 1 18 ? 2.955 10.345 -0.808 1.00 0.00 18 MET B O 20
ATOM 25509 N N . ALA B 1 19 ? 1.874 10.734 1.134 1.00 0.00 19 ALA B N 20
ATOM 25510 C CA . ALA B 1 19 ? 0.578 11.029 0.509 1.00 0.00 19 ALA B CA 20
ATOM 25511 C C . ALA B 1 19 ? 0.329 12.539 0.414 1.00 0.00 19 ALA B C 20
ATOM 25512 O O . ALA B 1 19 ? 0.318 13.095 -0.677 1.00 0.00 19 ALA B O 20
ATOM 25519 N N . ARG B 1 20 ? 0.120 13.197 1.562 1.00 0.00 20 ARG B N 20
ATOM 25520 C CA . ARG B 1 20 ? -0.145 14.639 1.599 1.00 0.00 20 ARG B CA 20
ATOM 25521 C C . ARG B 1 20 ? 0.941 15.438 0.911 1.00 0.00 20 ARG B C 20
ATOM 25522 O O . ARG B 1 20 ? 0.696 16.101 -0.097 1.00 0.00 20 ARG B O 20
ATOM 25543 N N . ARG B 1 21 ? 2.130 15.373 1.470 1.00 0.00 21 ARG B N 20
ATOM 25544 C CA . ARG B 1 21 ? 3.284 16.078 0.937 1.00 0.00 21 ARG B CA 20
ATOM 25545 C C . ARG B 1 21 ? 3.453 15.810 -0.562 1.00 0.00 21 ARG B C 20
ATOM 25546 O O . ARG B 1 21 ? 3.914 16.673 -1.311 1.00 0.00 21 ARG B O 20
ATOM 25567 N N . GLU B 1 22 ? 3.069 14.602 -0.983 1.00 0.00 22 GLU B N 20
ATOM 25568 C CA . GLU B 1 22 ? 3.164 14.193 -2.389 1.00 0.00 22 GLU B CA 20
ATOM 25569 C C . GLU B 1 22 ? 1.897 14.534 -3.184 1.00 0.00 22 GLU B C 20
ATOM 25570 O O . GLU B 1 22 ? 1.851 14.313 -4.396 1.00 0.00 22 GLU B O 20
ATOM 25582 N N . GLY B 1 23 ? 0.861 15.046 -2.506 1.00 0.00 23 GLY B N 20
ATOM 25583 C CA . GLY B 1 23 ? -0.385 15.369 -3.183 1.00 0.00 23 GLY B CA 20
ATOM 25584 C C . GLY B 1 23 ? -1.302 14.160 -3.294 1.00 0.00 23 GLY B C 20
ATOM 25585 O O . GLY B 1 23 ? -2.474 14.289 -3.652 1.00 0.00 23 GLY B O 20
ATOM 25589 N N . LEU B 1 24 ? -0.755 12.982 -2.981 1.00 0.00 24 LEU B N 20
ATOM 25590 C CA . LEU B 1 24 ? -1.488 11.730 -3.032 1.00 0.00 24 LEU B CA 20
ATOM 25591 C C . LEU B 1 24 ? -2.506 11.625 -1.897 1.00 0.00 24 LEU B C 20
ATOM 25592 O O . LEU B 1 24 ? -2.538 12.445 -0.976 1.00 0.00 24 LEU B O 20
ATOM 25608 N N . SER B 1 25 ? -3.307 10.577 -1.978 1.00 0.00 25 SER B N 20
ATOM 25609 C CA . SER B 1 25 ? -4.329 10.266 -0.980 1.00 0.00 25 SER B CA 20
ATOM 25610 C C . SER B 1 25 ? -4.040 8.889 -0.373 1.00 0.00 25 SER B C 20
ATOM 25611 O O . SER B 1 25 ? -3.252 8.132 -0.929 1.00 0.00 25 SER B O 20
ATOM 25619 N N . LYS B 1 26 ? -4.663 8.572 0.766 1.00 0.00 26 LYS B N 20
ATOM 25620 C CA . LYS B 1 26 ? -4.441 7.276 1.437 1.00 0.00 26 LYS B CA 20
ATOM 25621 C C . LYS B 1 26 ? -4.430 6.097 0.447 1.00 0.00 26 LYS B C 20
ATOM 25622 O O . LYS B 1 26 ? -3.671 5.145 0.630 1.00 0.00 26 LYS B O 20
ATOM 25641 N N . SER B 1 27 ? -5.270 6.163 -0.591 1.00 0.00 27 SER B N 20
ATOM 25642 C CA . SER B 1 27 ? -5.353 5.102 -1.597 1.00 0.00 27 SER B CA 20
ATOM 25643 C C . SER B 1 27 ? -4.279 5.263 -2.662 1.00 0.00 27 SER B C 20
ATOM 25644 O O . SER B 1 27 ? -3.475 4.359 -2.877 1.00 0.00 27 SER B O 20
ATOM 25652 N N . GLU B 1 28 ? -4.256 6.426 -3.313 1.00 0.00 28 GLU B N 20
ATOM 25653 C CA . GLU B 1 28 ? -3.254 6.709 -4.344 1.00 0.00 28 GLU B CA 20
ATOM 25654 C C . GLU B 1 28 ? -1.839 6.693 -3.739 1.00 0.00 28 GLU B C 20
ATOM 25655 O O . GLU B 1 28 ? -0.847 6.716 -4.464 1.00 0.00 28 GLU B O 20
ATOM 25667 N N . MET B 1 29 ? -1.771 6.612 -2.405 1.00 0.00 29 MET B N 20
ATOM 25668 C CA . MET B 1 29 ? -0.537 6.541 -1.663 1.00 0.00 29 MET B CA 20
ATOM 25669 C C . MET B 1 29 ? -0.122 5.083 -1.598 1.00 0.00 29 MET B C 20
ATOM 25670 O O . MET B 1 29 ? 1.020 4.706 -1.853 1.00 0.00 29 MET B O 20
ATOM 25684 N N . ILE B 1 30 ? -1.097 4.290 -1.228 1.00 0.00 30 ILE B N 20
ATOM 25685 C CA . ILE B 1 30 ? -0.971 2.889 -1.048 1.00 0.00 30 ILE B CA 20
ATOM 25686 C C . ILE B 1 30 ? -0.853 2.124 -2.371 1.00 0.00 30 ILE B C 20
ATOM 25687 O O . ILE B 1 30 ? -0.103 1.149 -2.459 1.00 0.00 30 ILE B O 20
ATOM 25703 N N . ASN B 1 31 ? -1.547 2.594 -3.404 1.00 0.00 31 ASN B N 20
ATOM 25704 C CA . ASN B 1 31 ? -1.467 1.975 -4.728 1.00 0.00 31 ASN B CA 20
ATOM 25705 C C . ASN B 1 31 ? -0.060 2.175 -5.291 1.00 0.00 31 ASN B C 20
ATOM 25706 O O . ASN B 1 31 ? 0.589 1.245 -5.774 1.00 0.00 31 ASN B O 20
ATOM 25717 N N . VAL B 1 32 ? 0.363 3.427 -5.216 1.00 0.00 32 VAL B N 20
ATOM 25718 C CA . VAL B 1 32 ? 1.640 3.900 -5.682 1.00 0.00 32 VAL B CA 20
ATOM 25719 C C . VAL B 1 32 ? 2.788 3.162 -5.030 1.00 0.00 32 VAL B C 20
ATOM 25720 O O . VAL B 1 32 ? 3.763 2.800 -5.691 1.00 0.00 32 VAL B O 20
ATOM 25733 N N . ALA B 1 33 ? 2.657 2.946 -3.741 1.00 0.00 33 ALA B N 20
ATOM 25734 C CA . ALA B 1 33 ? 3.677 2.241 -2.980 1.00 0.00 33 ALA B CA 20
ATOM 25735 C C . ALA B 1 33 ? 4.087 0.955 -3.664 1.00 0.00 33 ALA B C 20
ATOM 25736 O O . ALA B 1 33 ? 5.260 0.580 -3.648 1.00 0.00 33 ALA B O 20
ATOM 25743 N N . LEU B 1 34 ? 3.102 0.258 -4.226 1.00 0.00 34 LEU B N 20
ATOM 25744 C CA . LEU B 1 34 ? 3.362 -1.007 -4.860 1.00 0.00 34 LEU B CA 20
ATOM 25745 C C . LEU B 1 34 ? 4.007 -0.842 -6.232 1.00 0.00 34 LEU B C 20
ATOM 25746 O O . LEU B 1 34 ? 4.854 -1.648 -6.622 1.00 0.00 34 LEU B O 20
ATOM 25762 N N . GLN B 1 35 ? 3.608 0.203 -6.966 1.00 0.00 35 GLN B N 20
ATOM 25763 C CA . GLN B 1 35 ? 4.155 0.451 -8.285 1.00 0.00 35 GLN B CA 20
ATOM 25764 C C . GLN B 1 35 ? 5.599 0.974 -8.223 1.00 0.00 35 GLN B C 20
ATOM 25765 O O . GLN B 1 35 ? 6.291 0.993 -9.242 1.00 0.00 35 GLN B O 20
ATOM 25779 N N . HIS B 1 36 ? 6.072 1.346 -7.023 1.00 0.00 36 HIS B N 20
ATOM 25780 C CA . HIS B 1 36 ? 7.459 1.801 -6.860 1.00 0.00 36 HIS B CA 20
ATOM 25781 C C . HIS B 1 36 ? 8.303 0.740 -6.150 1.00 0.00 36 HIS B C 20
ATOM 25782 O O . HIS B 1 36 ? 9.378 0.377 -6.632 1.00 0.00 36 HIS B O 20
ATOM 25797 N N . TYR B 1 37 ? 7.802 0.242 -5.005 1.00 0.00 37 TYR B N 20
ATOM 25798 C CA . TYR B 1 37 ? 8.501 -0.790 -4.227 1.00 0.00 37 TYR B CA 20
ATOM 25799 C C . TYR B 1 37 ? 9.049 -1.890 -5.145 1.00 0.00 37 TYR B C 20
ATOM 25800 O O . TYR B 1 37 ? 8.404 -2.263 -6.128 1.00 0.00 37 TYR B O 20
ATOM 25818 N N . LYS B 1 38 ? 10.220 -2.429 -4.789 1.00 0.00 38 LYS B N 20
ATOM 25819 C CA . LYS B 1 38 ? 10.851 -3.504 -5.529 1.00 0.00 38 LYS B CA 20
ATOM 25820 C C . LYS B 1 38 ? 11.312 -3.055 -6.919 1.00 0.00 38 LYS B C 20
ATOM 25821 O O . LYS B 1 38 ? 12.529 -2.829 -7.089 1.00 0.00 38 LYS B O 20
ATOM 25841 N N . ARG A 1 1 ? -3.727 -2.039 12.382 1.00 0.00 1 ARG A N 21
ATOM 25842 C CA . ARG A 1 1 ? -5.050 -1.366 12.228 1.00 0.00 1 ARG A CA 21
ATOM 25843 C C . ARG A 1 1 ? -5.743 -1.765 10.929 1.00 0.00 1 ARG A C 21
ATOM 25844 O O . ARG A 1 1 ? -5.104 -1.887 9.881 1.00 0.00 1 ARG A O 21
ATOM 25867 N N . TRP A 1 2 ? -7.062 -1.928 11.000 1.00 0.00 2 TRP A N 21
ATOM 25868 C CA . TRP A 1 2 ? -7.856 -2.266 9.834 1.00 0.00 2 TRP A CA 21
ATOM 25869 C C . TRP A 1 2 ? -8.292 -0.978 9.148 1.00 0.00 2 TRP A C 21
ATOM 25870 O O . TRP A 1 2 ? -8.913 -0.114 9.772 1.00 0.00 2 TRP A O 21
ATOM 25891 N N . LEU A 1 3 ? -7.942 -0.843 7.877 1.00 0.00 3 LEU A N 21
ATOM 25892 C CA . LEU A 1 3 ? -8.274 0.361 7.116 1.00 0.00 3 LEU A CA 21
ATOM 25893 C C . LEU A 1 3 ? -8.929 0.027 5.781 1.00 0.00 3 LEU A C 21
ATOM 25894 O O . LEU A 1 3 ? -8.696 -1.038 5.210 1.00 0.00 3 LEU A O 21
ATOM 25910 N N . CYS A 1 4 ? -9.732 0.967 5.282 1.00 0.00 4 CYS A N 21
ATOM 25911 C CA . CYS A 1 4 ? -10.417 0.807 3.996 1.00 0.00 4 CYS A CA 21
ATOM 25912 C C . CYS A 1 4 ? -10.135 2.023 3.116 1.00 0.00 4 CYS A C 21
ATOM 25913 O O . CYS A 1 4 ? -10.278 3.163 3.563 1.00 0.00 4 CYS A O 21
ATOM 25920 N N . ILE A 1 5 ? -9.711 1.780 1.874 1.00 0.00 5 ILE A N 21
ATOM 25921 C CA . ILE A 1 5 ? -9.385 2.878 0.958 1.00 0.00 5 ILE A CA 21
ATOM 25922 C C . ILE A 1 5 ? -9.678 2.526 -0.507 1.00 0.00 5 ILE A C 21
ATOM 25923 O O . ILE A 1 5 ? -10.183 1.441 -0.804 1.00 0.00 5 ILE A O 21
ATOM 25939 N N . TRP A 1 6 ? -9.407 3.476 -1.412 1.00 0.00 6 TRP A N 21
ATOM 25940 C CA . TRP A 1 6 ? -9.696 3.292 -2.846 1.00 0.00 6 TRP A CA 21
ATOM 25941 C C . TRP A 1 6 ? -8.499 2.785 -3.664 1.00 0.00 6 TRP A C 21
ATOM 25942 O O . TRP A 1 6 ? -7.719 3.568 -4.211 1.00 0.00 6 TRP A O 21
ATOM 25963 N N . LEU A 1 7 ? -8.403 1.459 -3.779 1.00 0.00 7 LEU A N 21
ATOM 25964 C CA . LEU A 1 7 ? -7.361 0.800 -4.565 1.00 0.00 7 LEU A CA 21
ATOM 25965 C C . LEU A 1 7 ? -8.031 -0.168 -5.529 1.00 0.00 7 LEU A C 21
ATOM 25966 O O . LEU A 1 7 ? -8.492 -1.231 -5.117 1.00 0.00 7 LEU A O 21
ATOM 25982 N N . SER A 1 8 ? -8.106 0.208 -6.803 1.00 0.00 8 SER A N 21
ATOM 25983 C CA . SER A 1 8 ? -8.747 -0.627 -7.799 1.00 0.00 8 SER A CA 21
ATOM 25984 C C . SER A 1 8 ? -7.853 -1.809 -8.178 1.00 0.00 8 SER A C 21
ATOM 25985 O O . SER A 1 8 ? -7.255 -2.445 -7.310 1.00 0.00 8 SER A O 21
ATOM 25993 N N . ASP A 1 9 ? -7.778 -2.112 -9.465 1.00 0.00 9 ASP A N 21
ATOM 25994 C CA . ASP A 1 9 ? -6.979 -3.228 -9.949 1.00 0.00 9 ASP A CA 21
ATOM 25995 C C . ASP A 1 9 ? -5.508 -2.836 -10.143 1.00 0.00 9 ASP A C 21
ATOM 25996 O O . ASP A 1 9 ? -5.033 -1.877 -9.531 1.00 0.00 9 ASP A O 21
ATOM 26005 N N . GLN A 1 10 ? -4.806 -3.570 -11.022 1.00 0.00 10 GLN A N 21
ATOM 26006 C CA . GLN A 1 10 ? -3.416 -3.321 -11.341 1.00 0.00 10 GLN A CA 21
ATOM 26007 C C . GLN A 1 10 ? -2.608 -2.852 -10.130 1.00 0.00 10 GLN A C 21
ATOM 26008 O O . GLN A 1 10 ? -1.779 -1.944 -10.228 1.00 0.00 10 GLN A O 21
ATOM 26022 N N . THR A 1 11 ? -2.848 -3.513 -8.995 1.00 0.00 11 THR A N 21
ATOM 26023 C CA . THR A 1 11 ? -2.143 -3.213 -7.750 1.00 0.00 11 THR A CA 21
ATOM 26024 C C . THR A 1 11 ? -2.463 -4.207 -6.637 1.00 0.00 11 THR A C 21
ATOM 26025 O O . THR A 1 11 ? -1.553 -4.732 -5.996 1.00 0.00 11 THR A O 21
ATOM 26036 N N . LEU A 1 12 ? -3.735 -4.525 -6.465 1.00 0.00 12 LEU A N 21
ATOM 26037 C CA . LEU A 1 12 ? -4.150 -5.525 -5.494 1.00 0.00 12 LEU A CA 21
ATOM 26038 C C . LEU A 1 12 ? -3.873 -6.875 -6.125 1.00 0.00 12 LEU A C 21
ATOM 26039 O O . LEU A 1 12 ? -3.365 -7.803 -5.494 1.00 0.00 12 LEU A O 21
ATOM 26055 N N . GLU A 1 13 ? -4.185 -6.923 -7.419 1.00 0.00 13 GLU A N 21
ATOM 26056 C CA . GLU A 1 13 ? -3.973 -8.069 -8.258 1.00 0.00 13 GLU A CA 21
ATOM 26057 C C . GLU A 1 13 ? -2.518 -8.080 -8.692 1.00 0.00 13 GLU A C 21
ATOM 26058 O O . GLU A 1 13 ? -1.878 -9.126 -8.776 1.00 0.00 13 GLU A O 21
ATOM 26070 N N . ASP A 1 14 ? -2.024 -6.870 -8.968 1.00 0.00 14 ASP A N 21
ATOM 26071 C CA . ASP A 1 14 ? -0.650 -6.658 -9.403 1.00 0.00 14 ASP A CA 21
ATOM 26072 C C . ASP A 1 14 ? 0.328 -7.391 -8.492 1.00 0.00 14 ASP A C 21
ATOM 26073 O O . ASP A 1 14 ? 1.432 -7.747 -8.908 1.00 0.00 14 ASP A O 21
ATOM 26082 N N . LEU A 1 15 ? -0.087 -7.604 -7.240 1.00 0.00 15 LEU A N 21
ATOM 26083 C CA . LEU A 1 15 ? 0.731 -8.275 -6.257 1.00 0.00 15 LEU A CA 21
ATOM 26084 C C . LEU A 1 15 ? 0.671 -9.802 -6.367 1.00 0.00 15 LEU A C 21
ATOM 26085 O O . LEU A 1 15 ? 0.940 -10.507 -5.396 1.00 0.00 15 LEU A O 21
ATOM 26101 N N . GLU A 1 16 ? 0.342 -10.317 -7.549 1.00 0.00 16 GLU A N 21
ATOM 26102 C CA . GLU A 1 16 ? 0.281 -11.761 -7.755 1.00 0.00 16 GLU A CA 21
ATOM 26103 C C . GLU A 1 16 ? 1.675 -12.373 -7.627 1.00 0.00 16 GLU A C 21
ATOM 26104 O O . GLU A 1 16 ? 1.836 -13.457 -7.064 1.00 0.00 16 GLU A O 21
ATOM 26116 N N . LYS A 1 17 ? 2.676 -11.676 -8.172 1.00 0.00 17 LYS A N 21
ATOM 26117 C CA . LYS A 1 17 ? 4.046 -12.139 -8.148 1.00 0.00 17 LYS A CA 21
ATOM 26118 C C . LYS A 1 17 ? 4.933 -11.379 -7.147 1.00 0.00 17 LYS A C 21
ATOM 26119 O O . LYS A 1 17 ? 6.046 -11.825 -6.861 1.00 0.00 17 LYS A O 21
ATOM 26138 N N . MET A 1 18 ? 4.471 -10.231 -6.625 1.00 0.00 18 MET A N 21
ATOM 26139 C CA . MET A 1 18 ? 5.273 -9.456 -5.689 1.00 0.00 18 MET A CA 21
ATOM 26140 C C . MET A 1 18 ? 4.760 -9.558 -4.237 1.00 0.00 18 MET A C 21
ATOM 26141 O O . MET A 1 18 ? 5.307 -8.909 -3.353 1.00 0.00 18 MET A O 21
ATOM 26155 N N . ALA A 1 19 ? 3.742 -10.402 -3.993 1.00 0.00 19 ALA A N 21
ATOM 26156 C CA . ALA A 1 19 ? 3.197 -10.611 -2.638 1.00 0.00 19 ALA A CA 21
ATOM 26157 C C . ALA A 1 19 ? 3.749 -11.866 -1.984 1.00 0.00 19 ALA A C 21
ATOM 26158 O O . ALA A 1 19 ? 3.688 -12.006 -0.779 1.00 0.00 19 ALA A O 21
ATOM 26165 N N . ARG A 1 20 ? 4.256 -12.801 -2.764 1.00 0.00 20 ARG A N 21
ATOM 26166 C CA . ARG A 1 20 ? 4.782 -14.023 -2.190 1.00 0.00 20 ARG A CA 21
ATOM 26167 C C . ARG A 1 20 ? 6.079 -13.734 -1.438 1.00 0.00 20 ARG A C 21
ATOM 26168 O O . ARG A 1 20 ? 6.094 -12.887 -0.544 1.00 0.00 20 ARG A O 21
ATOM 26189 N N . ARG A 1 21 ? 7.161 -14.413 -1.785 1.00 0.00 21 ARG A N 21
ATOM 26190 C CA . ARG A 1 21 ? 8.435 -14.188 -1.138 1.00 0.00 21 ARG A CA 21
ATOM 26191 C C . ARG A 1 21 ? 8.775 -12.694 -1.108 1.00 0.00 21 ARG A C 21
ATOM 26192 O O . ARG A 1 21 ? 9.545 -12.236 -0.262 1.00 0.00 21 ARG A O 21
ATOM 26213 N N . GLU A 1 22 ? 8.206 -11.955 -2.063 1.00 0.00 22 GLU A N 21
ATOM 26214 C CA . GLU A 1 22 ? 8.442 -10.523 -2.198 1.00 0.00 22 GLU A CA 21
ATOM 26215 C C . GLU A 1 22 ? 7.390 -9.650 -1.529 1.00 0.00 22 GLU A C 21
ATOM 26216 O O . GLU A 1 22 ? 7.658 -8.470 -1.305 1.00 0.00 22 GLU A O 21
ATOM 26228 N N . GLY A 1 23 ? 6.188 -10.161 -1.247 1.00 0.00 23 GLY A N 21
ATOM 26229 C CA . GLY A 1 23 ? 5.205 -9.262 -0.667 1.00 0.00 23 GLY A CA 21
ATOM 26230 C C . GLY A 1 23 ? 4.413 -9.794 0.496 1.00 0.00 23 GLY A C 21
ATOM 26231 O O . GLY A 1 23 ? 3.462 -9.149 0.913 1.00 0.00 23 GLY A O 21
ATOM 26235 N N . LEU A 1 24 ? 4.812 -10.911 1.085 1.00 0.00 24 LEU A N 21
ATOM 26236 C CA . LEU A 1 24 ? 4.111 -11.388 2.267 1.00 0.00 24 LEU A CA 21
ATOM 26237 C C . LEU A 1 24 ? 2.605 -11.518 2.069 1.00 0.00 24 LEU A C 21
ATOM 26238 O O . LEU A 1 24 ? 2.084 -11.505 0.955 1.00 0.00 24 LEU A O 21
ATOM 26254 N N . SER A 1 25 ? 1.918 -11.599 3.194 1.00 0.00 25 SER A N 21
ATOM 26255 C CA . SER A 1 25 ? 0.452 -11.681 3.197 1.00 0.00 25 SER A CA 21
ATOM 26256 C C . SER A 1 25 ? -0.140 -10.451 2.494 1.00 0.00 25 SER A C 21
ATOM 26257 O O . SER A 1 25 ? 0.529 -9.424 2.380 1.00 0.00 25 SER A O 21
ATOM 26265 N N . LYS A 1 26 ? -1.384 -10.561 2.009 1.00 0.00 26 LYS A N 21
ATOM 26266 C CA . LYS A 1 26 ? -2.042 -9.443 1.300 1.00 0.00 26 LYS A CA 21
ATOM 26267 C C . LYS A 1 26 ? -1.831 -8.100 2.014 1.00 0.00 26 LYS A C 21
ATOM 26268 O O . LYS A 1 26 ? -1.600 -7.080 1.362 1.00 0.00 26 LYS A O 21
ATOM 26287 N N . SER A 1 27 ? -1.911 -8.103 3.348 1.00 0.00 27 SER A N 21
ATOM 26288 C CA . SER A 1 27 ? -1.728 -6.886 4.136 1.00 0.00 27 SER A CA 21
ATOM 26289 C C . SER A 1 27 ? -0.258 -6.527 4.262 1.00 0.00 27 SER A C 21
ATOM 26290 O O . SER A 1 27 ? 0.130 -5.388 4.008 1.00 0.00 27 SER A O 21
ATOM 26298 N N . GLU A 1 28 ? 0.557 -7.506 4.647 1.00 0.00 28 GLU A N 21
ATOM 26299 C CA . GLU A 1 28 ? 1.994 -7.288 4.791 1.00 0.00 28 GLU A CA 21
ATOM 26300 C C . GLU A 1 28 ? 2.572 -6.756 3.478 1.00 0.00 28 GLU A C 21
ATOM 26301 O O . GLU A 1 28 ? 3.483 -5.929 3.487 1.00 0.00 28 GLU A O 21
ATOM 26313 N N . MET A 1 29 ? 2.000 -7.206 2.351 1.00 0.00 29 MET A N 21
ATOM 26314 C CA . MET A 1 29 ? 2.400 -6.761 1.040 1.00 0.00 29 MET A CA 21
ATOM 26315 C C . MET A 1 29 ? 2.195 -5.263 0.948 1.00 0.00 29 MET A C 21
ATOM 26316 O O . MET A 1 29 ? 3.066 -4.488 0.563 1.00 0.00 29 MET A O 21
ATOM 26330 N N . ILE A 1 30 ? 1.002 -4.894 1.296 1.00 0.00 30 ILE A N 21
ATOM 26331 C CA . ILE A 1 30 ? 0.539 -3.566 1.247 1.00 0.00 30 ILE A CA 21
ATOM 26332 C C . ILE A 1 30 ? 1.191 -2.639 2.284 1.00 0.00 30 ILE A C 21
ATOM 26333 O O . ILE A 1 30 ? 1.379 -1.451 2.013 1.00 0.00 30 ILE A O 21
ATOM 26349 N N . ASN A 1 31 ? 1.592 -3.183 3.431 1.00 0.00 31 ASN A N 21
ATOM 26350 C CA . ASN A 1 31 ? 2.290 -2.382 4.448 1.00 0.00 31 ASN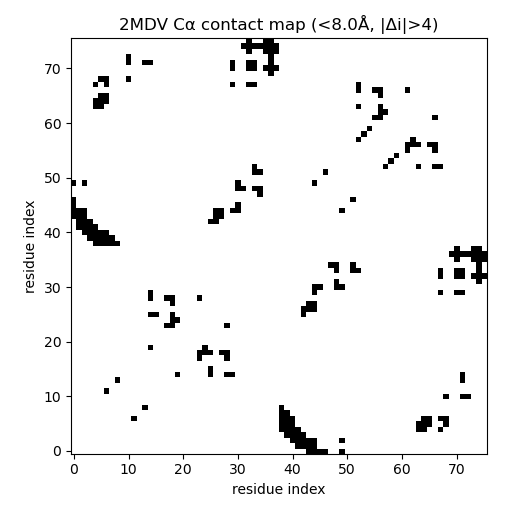 A CA 21
ATOM 26351 C C . ASN A 1 31 ? 3.684 -2.043 3.937 1.00 0.00 31 ASN A C 21
ATOM 26352 O O . ASN A 1 31 ? 4.138 -0.898 3.978 1.00 0.00 31 ASN A O 21
ATOM 26363 N N . VAL A 1 32 ? 4.339 -3.097 3.478 1.00 0.00 32 VAL A N 21
ATOM 26364 C CA . VAL A 1 32 ? 5.674 -3.075 2.958 1.00 0.00 32 VAL A CA 21
ATOM 26365 C C . VAL A 1 32 ? 5.806 -2.093 1.816 1.00 0.00 32 VAL A C 21
ATOM 26366 O O . VAL A 1 32 ? 6.784 -1.350 1.728 1.00 0.00 32 VAL A O 21
ATOM 26379 N N . ALA A 1 33 ? 4.810 -2.099 0.958 1.00 0.00 33 ALA A N 21
ATOM 26380 C CA . ALA A 1 33 ? 4.778 -1.201 -0.186 1.00 0.00 33 ALA A CA 21
ATOM 26381 C C . ALA A 1 33 ? 5.082 0.217 0.228 1.00 0.00 33 ALA A C 21
ATOM 26382 O O . ALA A 1 33 ? 5.810 0.937 -0.455 1.00 0.00 33 ALA A O 21
ATOM 26389 N N . LEU A 1 34 ? 4.480 0.621 1.342 1.00 0.00 34 LEU A N 21
ATOM 26390 C CA . LEU A 1 34 ? 4.649 1.959 1.829 1.00 0.00 34 LEU A CA 21
ATOM 26391 C C . LEU A 1 34 ? 6.058 2.168 2.369 1.00 0.00 34 LEU A C 21
ATOM 26392 O O . LEU A 1 34 ? 6.590 3.279 2.329 1.00 0.00 34 LEU A O 21
ATOM 26408 N N . GLN A 1 35 ? 6.659 1.085 2.880 1.00 0.00 35 GLN A N 21
ATOM 26409 C CA . GLN A 1 35 ? 7.999 1.142 3.432 1.00 0.00 35 GLN A CA 21
ATOM 26410 C C . GLN A 1 35 ? 9.085 1.183 2.339 1.00 0.00 35 GLN A C 21
ATOM 26411 O O . GLN A 1 35 ? 10.185 1.673 2.598 1.00 0.00 35 GLN A O 21
ATOM 26425 N N . HIS A 1 36 ? 8.787 0.698 1.116 1.00 0.00 36 HIS A N 21
ATOM 26426 C CA . HIS A 1 36 ? 9.786 0.740 0.031 1.00 0.00 36 HIS A CA 21
ATOM 26427 C C . HIS A 1 36 ? 9.335 1.576 -1.180 1.00 0.00 36 HIS A C 21
ATOM 26428 O O . HIS A 1 36 ? 10.025 1.605 -2.201 1.00 0.00 36 HIS A O 21
ATOM 26443 N N . TYR A 1 37 ? 8.205 2.282 -1.057 1.00 0.00 37 TYR A N 21
ATOM 26444 C CA . TYR A 1 37 ? 7.708 3.141 -2.134 1.00 0.00 37 TYR A CA 21
ATOM 26445 C C . TYR A 1 37 ? 8.738 4.247 -2.415 1.00 0.00 37 TYR A C 21
ATOM 26446 O O . TYR A 1 37 ? 9.284 4.829 -1.477 1.00 0.00 37 TYR A O 21
ATOM 26464 N N . LYS A 1 38 ? 8.975 4.544 -3.703 1.00 0.00 38 LYS A N 21
ATOM 26465 C CA . LYS A 1 38 ? 9.905 5.581 -4.127 1.00 0.00 38 LYS A CA 21
ATOM 26466 C C . LYS A 1 38 ? 11.367 5.215 -3.822 1.00 0.00 38 LYS A C 21
ATOM 26467 O O . LYS A 1 38 ? 12.247 5.620 -4.610 1.00 0.00 38 LYS A O 21
ATOM 26487 N N . ARG B 1 1 ? -12.186 0.162 -6.161 1.00 0.00 1 ARG B N 21
ATOM 26488 C CA . ARG B 1 1 ? -12.271 -1.095 -5.366 1.00 0.00 1 ARG B CA 21
ATOM 26489 C C . ARG B 1 1 ? -11.922 -0.861 -3.895 1.00 0.00 1 ARG B C 21
ATOM 26490 O O . ARG B 1 1 ? -10.751 -0.682 -3.551 1.00 0.00 1 ARG B O 21
ATOM 26513 N N . TRP B 1 2 ? -12.935 -0.886 -3.025 1.00 0.00 2 TRP B N 21
ATOM 26514 C CA . TRP B 1 2 ? -12.708 -0.706 -1.600 1.00 0.00 2 TRP B CA 21
ATOM 26515 C C . TRP B 1 2 ? -12.046 -1.958 -1.041 1.00 0.00 2 TRP B C 21
ATOM 26516 O O . TRP B 1 2 ? -12.545 -3.072 -1.218 1.00 0.00 2 TRP B O 21
ATOM 26537 N N . LEU B 1 3 ? -10.909 -1.765 -0.396 1.00 0.00 3 LEU B N 21
ATOM 26538 C CA . LEU B 1 3 ? -10.140 -2.870 0.168 1.00 0.00 3 LEU B CA 21
ATOM 26539 C C . LEU B 1 3 ? -9.840 -2.652 1.649 1.00 0.00 3 LEU B C 21
ATOM 26540 O O . LEU B 1 3 ? -9.524 -1.540 2.073 1.00 0.00 3 LEU B O 21
ATOM 26556 N N . CYS B 1 4 ? -9.908 -3.738 2.417 1.00 0.00 4 CYS B N 21
ATOM 26557 C CA . CYS B 1 4 ? -9.612 -3.698 3.853 1.00 0.00 4 CYS B CA 21
ATOM 26558 C C . CYS B 1 4 ? -8.443 -4.634 4.142 1.00 0.00 4 CYS B C 21
ATOM 26559 O O . CYS B 1 4 ? -8.429 -5.773 3.671 1.00 0.00 4 CYS B O 21
ATOM 26566 N N . ILE B 1 5 ? -7.449 -4.150 4.890 1.00 0.00 5 ILE B N 21
ATOM 26567 C CA . ILE B 1 5 ? -6.269 -4.965 5.191 1.00 0.00 5 ILE B CA 21
ATOM 26568 C C . ILE B 1 5 ? -5.545 -4.489 6.458 1.00 0.00 5 ILE B C 21
ATOM 26569 O O . ILE B 1 5 ? -5.920 -3.483 7.065 1.00 0.00 5 ILE B O 21
ATOM 26585 N N . TRP B 1 6 ? -4.544 -5.270 6.878 1.00 0.00 6 TRP B N 21
ATOM 26586 C CA . TRP B 1 6 ? -3.786 -4.995 8.115 1.00 0.00 6 TRP B CA 21
ATOM 26587 C C . TRP B 1 6 ? -2.568 -4.075 7.926 1.00 0.00 6 TRP B C 21
ATOM 26588 O O . TRP B 1 6 ? -1.540 -4.476 7.376 1.00 0.00 6 TRP B O 21
ATOM 26609 N N . LEU B 1 7 ? -2.697 -2.852 8.453 1.00 0.00 7 LEU B N 21
ATOM 26610 C CA . LEU B 1 7 ? -1.636 -1.840 8.441 1.00 0.00 7 LEU B CA 21
ATOM 26611 C C . LEU B 1 7 ? -1.500 -1.286 9.855 1.00 0.00 7 LEU B C 21
ATOM 26612 O O . LEU B 1 7 ? -2.474 -0.782 10.415 1.00 0.00 7 LEU B O 21
ATOM 26628 N N . SER B 1 8 ? -0.314 -1.390 10.439 1.00 0.00 8 SER B N 21
ATOM 26629 C CA . SER B 1 8 ? -0.102 -0.913 11.800 1.00 0.00 8 SER B CA 21
ATOM 26630 C C . SER B 1 8 ? 0.052 0.614 11.853 1.00 0.00 8 SER B C 21
ATOM 26631 O O . SER B 1 8 ? -0.819 1.342 11.378 1.00 0.00 8 SER B O 21
ATOM 26639 N N . ASP B 1 9 ? 1.134 1.093 12.459 1.00 0.00 9 ASP B N 21
ATOM 26640 C CA . ASP B 1 9 ? 1.365 2.529 12.603 1.00 0.00 9 ASP B CA 21
ATOM 26641 C C . ASP B 1 9 ? 2.432 3.049 11.646 1.00 0.00 9 ASP B C 21
ATOM 26642 O O . ASP B 1 9 ? 2.262 4.105 11.039 1.00 0.00 9 ASP B O 21
ATOM 26651 N N . GLN B 1 10 ? 3.534 2.312 11.526 1.00 0.00 10 GLN B N 21
ATOM 26652 C CA . GLN B 1 10 ? 4.644 2.692 10.657 1.00 0.00 10 GLN B CA 21
ATOM 26653 C C . GLN B 1 10 ? 4.299 2.486 9.177 1.00 0.00 10 GLN B C 21
ATOM 26654 O O . GLN B 1 10 ? 5.134 2.044 8.383 1.00 0.00 10 GLN B O 21
ATOM 26668 N N . THR B 1 11 ? 3.061 2.818 8.821 1.00 0.00 11 THR B N 21
ATOM 26669 C CA . THR B 1 11 ? 2.579 2.687 7.453 1.00 0.00 11 THR B CA 21
ATOM 26670 C C . THR B 1 11 ? 1.355 3.552 7.148 1.00 0.00 11 THR B C 21
ATOM 26671 O O . THR B 1 11 ? 1.313 4.190 6.103 1.00 0.00 11 THR B O 21
ATOM 26682 N N . LEU B 1 12 ? 0.399 3.630 8.070 1.00 0.00 12 LEU B N 21
ATOM 26683 C CA . LEU B 1 12 ? -0.770 4.491 7.886 1.00 0.00 12 LEU B CA 21
ATOM 26684 C C . LEU B 1 12 ? -0.299 5.917 8.063 1.00 0.00 12 LEU B C 21
ATOM 26685 O O . LEU B 1 12 ? -0.635 6.818 7.293 1.00 0.00 12 LEU B O 21
ATOM 26701 N N . GLU B 1 13 ? 0.550 6.066 9.074 1.00 0.00 13 GLU B N 21
ATOM 26702 C CA . GLU B 1 13 ? 1.187 7.312 9.400 1.00 0.00 13 GLU B CA 21
ATOM 26703 C C . GLU B 1 13 ? 2.248 7.567 8.347 1.00 0.00 13 GLU B C 21
ATOM 26704 O O . GLU B 1 13 ? 2.461 8.692 7.902 1.00 0.00 13 GLU B O 21
ATOM 26716 N N . ASP B 1 14 ? 2.896 6.467 7.960 1.00 0.00 14 ASP B N 21
ATOM 26717 C CA . ASP B 1 14 ? 3.937 6.469 6.950 1.00 0.00 14 ASP B CA 21
ATOM 26718 C C . ASP B 1 14 ? 3.485 7.258 5.717 1.00 0.00 14 ASP B C 21
ATOM 26719 O O . ASP B 1 14 ? 4.283 7.947 5.086 1.00 0.00 14 ASP B O 21
ATOM 26728 N N . LEU B 1 15 ? 2.193 7.139 5.387 1.00 0.00 15 LEU B N 21
ATOM 26729 C CA . LEU B 1 15 ? 1.604 7.818 4.235 1.00 0.00 15 LEU B CA 21
ATOM 26730 C C . LEU B 1 15 ? 1.519 9.337 4.388 1.00 0.00 15 LEU B C 21
ATOM 26731 O O . LEU B 1 15 ? 1.226 10.043 3.425 1.00 0.00 15 LEU B O 21
ATOM 26747 N N . GLU B 1 16 ? 1.765 9.832 5.589 1.00 0.00 16 GLU B N 21
ATOM 26748 C CA . GLU B 1 16 ? 1.704 11.270 5.859 1.00 0.00 16 GLU B CA 21
ATOM 26749 C C . GLU B 1 16 ? 2.774 12.018 5.071 1.00 0.00 16 GLU B C 21
ATOM 26750 O O . GLU B 1 16 ? 2.462 12.892 4.262 1.00 0.00 16 GLU B O 21
ATOM 26762 N N . LYS B 1 17 ? 4.035 11.665 5.312 1.00 0.00 17 LYS B N 21
ATOM 26763 C CA . LYS B 1 17 ? 5.156 12.291 4.634 1.00 0.00 17 LYS B CA 21
ATOM 26764 C C . LYS B 1 17 ? 5.197 11.931 3.144 1.00 0.00 17 LYS B C 21
ATOM 26765 O O . LYS B 1 17 ? 5.848 12.620 2.356 1.00 0.00 17 LYS B O 21
ATOM 26784 N N . MET B 1 18 ? 4.509 10.850 2.765 1.00 0.00 18 MET B N 21
ATOM 26785 C CA . MET B 1 18 ? 4.481 10.405 1.375 1.00 0.00 18 MET B CA 21
ATOM 26786 C C . MET B 1 18 ? 3.321 11.051 0.608 1.00 0.00 18 MET B C 21
ATOM 26787 O O . MET B 1 18 ? 3.539 11.979 -0.157 1.00 0.00 18 MET B O 21
ATOM 26801 N N . ALA B 1 19 ? 2.098 10.554 0.822 1.00 0.00 19 ALA B N 21
ATOM 26802 C CA . ALA B 1 19 ? 0.888 11.071 0.152 1.00 0.00 19 ALA B CA 21
ATOM 26803 C C . ALA B 1 19 ? 0.926 12.589 -0.025 1.00 0.00 19 ALA B C 21
ATOM 26804 O O . ALA B 1 19 ? 0.541 13.105 -1.070 1.00 0.00 19 ALA B O 21
ATOM 26811 N N . ARG B 1 20 ? 1.389 13.300 1.000 1.00 0.00 20 ARG B N 21
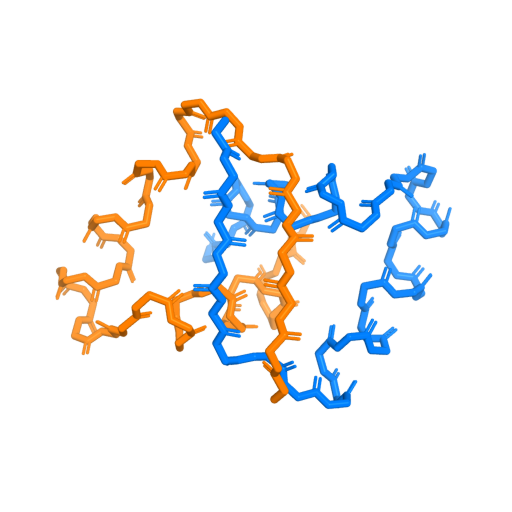ATOM 26812 C CA . ARG B 1 20 ? 1.470 14.757 0.944 1.00 0.00 20 ARG B CA 21
ATOM 26813 C C . ARG B 1 20 ? 2.531 15.218 -0.040 1.00 0.00 20 ARG B C 21
ATOM 26814 O O . ARG B 1 20 ? 2.216 15.740 -1.109 1.00 0.00 20 ARG B O 21
ATOM 26835 N N . ARG B 1 21 ? 3.778 15.011 0.331 1.00 0.00 21 ARG B N 21
ATOM 26836 C CA . ARG B 1 21 ? 4.914 15.378 -0.497 1.00 0.00 21 ARG B CA 21
ATOM 26837 C C . ARG B 1 21 ? 4.797 14.765 -1.896 1.00 0.00 21 ARG B C 21
ATOM 26838 O O . ARG B 1 21 ? 5.285 15.326 -2.879 1.00 0.00 21 ARG B O 21
ATOM 26859 N N . GLU B 1 22 ? 4.142 13.607 -1.960 1.00 0.00 22 GLU B N 21
ATOM 26860 C CA . GLU B 1 22 ? 3.934 12.880 -3.210 1.00 0.00 22 GLU B CA 21
ATOM 26861 C C . GLU B 1 22 ? 2.709 13.414 -3.976 1.00 0.00 22 GLU B C 21
ATOM 26862 O O . GLU B 1 22 ? 2.563 13.153 -5.171 1.00 0.00 22 GLU B O 21
ATOM 26874 N N . GLY B 1 23 ? 1.848 14.187 -3.292 1.00 0.00 23 GLY B N 21
ATOM 26875 C CA . GLY B 1 23 ? 0.673 14.770 -3.940 1.00 0.00 23 GLY B CA 21
ATOM 26876 C C . GLY B 1 23 ? -0.480 13.795 -4.124 1.00 0.00 23 GLY B C 21
ATOM 26877 O O . GLY B 1 23 ? -1.430 14.086 -4.852 1.00 0.00 23 GLY B O 21
ATOM 26881 N N . LEU B 1 24 ? -0.392 12.641 -3.475 1.00 0.00 24 LEU B N 21
ATOM 26882 C CA . LEU B 1 24 ? -1.418 11.613 -3.570 1.00 0.00 24 LEU B CA 21
ATOM 26883 C C . LEU B 1 24 ? -2.317 11.597 -2.334 1.00 0.00 24 LEU B C 21
ATOM 26884 O O . LEU B 1 24 ? -2.078 12.305 -1.353 1.00 0.00 24 LEU B O 21
ATOM 26900 N N . SER B 1 25 ? -3.336 10.752 -2.396 1.00 0.00 25 SER B N 21
ATOM 26901 C CA . SER B 1 25 ? -4.288 10.571 -1.298 1.00 0.00 25 SER B CA 21
ATOM 26902 C C . SER B 1 25 ? -4.027 9.231 -0.602 1.00 0.00 25 SER B C 21
ATOM 26903 O O . SER B 1 25 ? -3.321 8.388 -1.146 1.00 0.00 25 SER B O 21
ATOM 26911 N N . LYS B 1 26 ? -4.582 9.044 0.602 1.00 0.00 26 LYS B N 21
ATOM 26912 C CA . LYS B 1 26 ? -4.384 7.794 1.369 1.00 0.00 26 LYS B CA 21
ATOM 26913 C C . LYS B 1 26 ? -4.448 6.543 0.480 1.00 0.00 26 LYS B C 21
ATOM 26914 O O . LYS B 1 26 ? -3.683 5.600 0.684 1.00 0.00 26 LYS B O 21
ATOM 26933 N N . SER B 1 27 ? -5.362 6.534 -0.496 1.00 0.00 27 SER B N 21
ATOM 26934 C CA . SER B 1 27 ? -5.521 5.396 -1.398 1.00 0.00 27 SER B CA 21
ATOM 26935 C C . SER B 1 27 ? -4.488 5.427 -2.514 1.00 0.00 27 SER B C 21
ATOM 26936 O O . SER B 1 27 ? -3.690 4.503 -2.646 1.00 0.00 27 SER B O 21
ATOM 26944 N N . GLU B 1 28 ? -4.493 6.499 -3.305 1.00 0.00 28 GLU B N 21
ATOM 26945 C CA . GLU B 1 28 ? -3.530 6.645 -4.398 1.00 0.00 28 GLU B CA 21
ATOM 26946 C C . GLU B 1 28 ? -2.089 6.584 -3.871 1.00 0.00 28 GLU B C 21
ATOM 26947 O O . GLU B 1 28 ? -1.148 6.374 -4.636 1.00 0.00 28 GLU B O 21
ATOM 26959 N N . MET B 1 29 ? -1.941 6.725 -2.548 1.00 0.00 29 MET B N 21
ATOM 26960 C CA . MET B 1 29 ? -0.668 6.648 -1.870 1.00 0.00 29 MET B CA 21
ATOM 26961 C C . MET B 1 29 ? -0.297 5.186 -1.736 1.00 0.00 29 MET B C 21
ATOM 26962 O O . MET B 1 29 ? 0.830 4.762 -1.978 1.00 0.00 29 MET B O 21
ATOM 26976 N N . ILE B 1 30 ? -1.288 4.446 -1.311 1.00 0.00 30 ILE B N 21
ATOM 26977 C CA . ILE B 1 30 ? -1.192 3.056 -1.054 1.00 0.00 30 ILE B CA 21
ATOM 26978 C C . ILE B 1 30 ? -1.166 2.194 -2.326 1.00 0.00 30 ILE B C 21
ATOM 26979 O O . ILE B 1 30 ? -0.525 1.140 -2.344 1.00 0.00 30 ILE B O 21
ATOM 26995 N N . ASN B 1 31 ? -1.809 2.660 -3.397 1.00 0.00 31 ASN B N 21
ATOM 26996 C CA . ASN B 1 31 ? -1.793 1.937 -4.676 1.00 0.00 31 ASN B CA 21
ATOM 26997 C C . ASN B 1 31 ? -0.400 2.028 -5.279 1.00 0.00 31 ASN B C 21
ATOM 26998 O O . ASN B 1 31 ? 0.204 1.038 -5.694 1.00 0.00 31 ASN B O 21
ATOM 27009 N N . VAL B 1 32 ? 0.066 3.263 -5.315 1.00 0.00 32 VAL B N 21
ATOM 27010 C CA . VAL B 1 32 ? 1.342 3.647 -5.840 1.00 0.00 32 VAL B CA 21
ATOM 27011 C C . VAL B 1 32 ? 2.457 2.902 -5.148 1.00 0.00 32 VAL B C 21
ATOM 27012 O O . VAL B 1 32 ? 3.387 2.411 -5.788 1.00 0.00 32 VAL B O 21
ATOM 27025 N N . ALA B 1 33 ? 2.338 2.819 -3.843 1.00 0.00 33 ALA B N 21
ATOM 27026 C CA . ALA B 1 33 ? 3.315 2.118 -3.026 1.00 0.00 33 ALA B CA 21
ATOM 27027 C C . ALA B 1 33 ? 3.678 0.776 -3.630 1.00 0.00 33 ALA B C 21
ATOM 27028 O O . ALA B 1 33 ? 4.834 0.351 -3.572 1.00 0.00 33 ALA B O 21
ATOM 27035 N N . LEU B 1 34 ? 2.671 0.091 -4.175 1.00 0.00 34 LEU B N 21
ATOM 27036 C CA . LEU B 1 34 ? 2.885 -1.213 -4.739 1.00 0.00 34 LEU B CA 21
ATOM 27037 C C . LEU B 1 34 ? 3.574 -1.146 -6.101 1.00 0.00 34 LEU B C 21
ATOM 27038 O O . LEU B 1 34 ? 4.321 -2.055 -6.467 1.00 0.00 34 LEU B O 21
ATOM 27054 N N . GLN B 1 35 ? 3.300 -0.079 -6.865 1.00 0.00 35 GLN B N 21
ATOM 27055 C CA . GLN B 1 35 ? 3.873 0.074 -8.191 1.00 0.00 35 GLN B CA 21
ATOM 27056 C C . GLN B 1 35 ? 5.320 0.595 -8.164 1.00 0.00 35 GLN B C 21
ATOM 27057 O O . GLN B 1 35 ? 6.011 0.532 -9.183 1.00 0.00 35 GLN B O 21
ATOM 27071 N N . HIS B 1 36 ? 5.797 1.062 -7.001 1.00 0.00 36 HIS B N 21
ATOM 27072 C CA . HIS B 1 36 ? 7.190 1.529 -6.882 1.00 0.00 36 HIS B CA 21
ATOM 27073 C C . HIS B 1 36 ? 7.919 0.805 -5.740 1.00 0.00 36 HIS B C 21
ATOM 27074 O O . HIS B 1 36 ? 8.752 1.388 -5.041 1.00 0.00 36 HIS B O 21
ATOM 27089 N N . TYR B 1 37 ? 7.602 -0.482 -5.587 1.00 0.00 37 TYR B N 21
ATOM 27090 C CA . TYR B 1 37 ? 8.205 -1.352 -4.571 1.00 0.00 37 TYR B CA 21
ATOM 27091 C C . TYR B 1 37 ? 9.728 -1.420 -4.727 1.00 0.00 37 TYR B C 21
ATOM 27092 O O . TYR B 1 37 ? 10.235 -1.728 -5.808 1.00 0.00 37 TYR B O 21
ATOM 27110 N N . LYS B 1 38 ? 10.452 -1.204 -3.613 1.00 0.00 38 LYS B N 21
ATOM 27111 C CA . LYS B 1 38 ? 11.902 -1.325 -3.613 1.00 0.00 38 LYS B CA 21
ATOM 27112 C C . LYS B 1 38 ? 12.373 -2.452 -2.690 1.00 0.00 38 LYS B C 21
ATOM 27113 O O . LYS B 1 38 ? 12.516 -2.216 -1.474 1.00 0.00 38 LYS B O 21
ATOM 27133 N N . ARG A 1 1 ? -3.495 -2.986 13.140 1.00 0.00 1 ARG A N 22
ATOM 27134 C CA . ARG A 1 1 ? -4.523 -1.953 12.845 1.00 0.00 1 ARG A CA 22
ATOM 27135 C C . ARG A 1 1 ? -5.091 -2.105 11.427 1.00 0.00 1 ARG A C 22
ATOM 27136 O O . ARG A 1 1 ? -4.384 -1.901 10.439 1.00 0.00 1 ARG A O 22
ATOM 27159 N N . TRP A 1 2 ? -6.380 -2.457 11.343 1.00 0.00 2 TRP A N 22
ATOM 27160 C CA . TRP A 1 2 ? -7.062 -2.630 10.075 1.00 0.00 2 TRP A CA 22
ATOM 27161 C C . TRP A 1 2 ? -7.453 -1.272 9.493 1.00 0.00 2 TRP A C 22
ATOM 27162 O O . TRP A 1 2 ? -7.399 -0.253 10.178 1.00 0.00 2 TRP A O 22
ATOM 27183 N N . LEU A 1 3 ? -7.839 -1.270 8.225 1.00 0.00 3 LEU A N 22
ATOM 27184 C CA . LEU A 1 3 ? -8.231 -0.040 7.535 1.00 0.00 3 LEU A CA 22
ATOM 27185 C C . LEU A 1 3 ? -8.706 -0.335 6.110 1.00 0.00 3 LEU A C 22
ATOM 27186 O O . LEU A 1 3 ? -8.172 -1.221 5.443 1.00 0.00 3 LEU A O 22
ATOM 27202 N N . CYS A 1 4 ? -9.690 0.438 5.641 1.00 0.00 4 CYS A N 22
ATOM 27203 C CA . CYS A 1 4 ? -10.216 0.275 4.272 1.00 0.00 4 CYS A CA 22
ATOM 27204 C C . CYS A 1 4 ? -9.647 1.367 3.370 1.00 0.00 4 CYS A C 22
ATOM 27205 O O . CYS A 1 4 ? -9.494 2.513 3.800 1.00 0.00 4 CYS A O 22
ATOM 27212 N N . ILE A 1 5 ? -9.304 1.007 2.129 1.00 0.00 5 ILE A N 22
ATOM 27213 C CA . ILE A 1 5 ? -8.712 1.975 1.195 1.00 0.00 5 ILE A CA 22
ATOM 27214 C C . ILE A 1 5 ? -9.083 1.687 -0.269 1.00 0.00 5 ILE A C 22
ATOM 27215 O O . ILE A 1 5 ? -9.766 0.704 -0.564 1.00 0.00 5 ILE A O 22
ATOM 27231 N N . TRP A 1 6 ? -8.658 2.583 -1.177 1.00 0.00 6 TRP A N 22
ATOM 27232 C CA . TRP A 1 6 ? -8.979 2.460 -2.612 1.00 0.00 6 TRP A CA 22
ATOM 27233 C C . TRP A 1 6 ? -7.821 1.895 -3.452 1.00 0.00 6 TRP A C 22
ATOM 27234 O O . TRP A 1 6 ? -6.854 2.594 -3.758 1.00 0.00 6 TRP A O 22
ATOM 27255 N N . LEU A 1 7 ? -7.966 0.631 -3.855 1.00 0.00 7 LEU A N 22
ATOM 27256 C CA . LEU A 1 7 ? -6.988 -0.057 -4.703 1.00 0.00 7 LEU A CA 22
ATOM 27257 C C . LEU A 1 7 ? -7.722 -0.640 -5.906 1.00 0.00 7 LEU A C 22
ATOM 27258 O O . LEU A 1 7 ? -8.637 -1.445 -5.739 1.00 0.00 7 LEU A O 22
ATOM 27274 N N . SER A 1 8 ? -7.341 -0.227 -7.110 1.00 0.00 8 SER A N 22
ATOM 27275 C CA . SER A 1 8 ? -8.000 -0.708 -8.316 1.00 0.00 8 SER A CA 22
ATOM 27276 C C . SER A 1 8 ? -7.450 -2.073 -8.754 1.00 0.00 8 SER A C 22
ATOM 27277 O O . SER A 1 8 ? -7.402 -3.008 -7.957 1.00 0.00 8 SER A O 22
ATOM 27285 N N . ASP A 1 9 ? -7.067 -2.190 -10.023 1.00 0.00 9 ASP A N 22
ATOM 27286 C CA . ASP A 1 9 ? -6.557 -3.446 -10.566 1.00 0.00 9 ASP A CA 22
ATOM 27287 C C . ASP A 1 9 ? -5.038 -3.440 -10.707 1.00 0.00 9 ASP A C 22
ATOM 27288 O O . ASP A 1 9 ? -4.380 -4.441 -10.421 1.00 0.00 9 ASP A O 22
ATOM 27297 N N . GLN A 1 10 ? -4.492 -2.312 -11.159 1.00 0.00 10 GLN A N 22
ATOM 27298 C CA . GLN A 1 10 ? -3.056 -2.152 -11.357 1.00 0.00 10 GLN A CA 22
ATOM 27299 C C . GLN A 1 10 ? -2.317 -2.007 -10.022 1.00 0.00 10 GLN A C 22
ATOM 27300 O O . GLN A 1 10 ? -1.397 -1.197 -9.885 1.00 0.00 10 GLN A O 22
ATOM 27314 N N . THR A 1 11 ? -2.726 -2.817 -9.050 1.00 0.00 11 THR A N 22
ATOM 27315 C CA . THR A 1 11 ? -2.125 -2.821 -7.726 1.00 0.00 11 THR A CA 22
ATOM 27316 C C . THR A 1 11 ? -2.475 -4.053 -6.902 1.00 0.00 11 THR A C 22
ATOM 27317 O O . THR A 1 11 ? -1.585 -4.671 -6.323 1.00 0.00 11 THR A O 22
ATOM 27328 N N . LEU A 1 12 ? -3.739 -4.456 -6.897 1.00 0.00 12 LEU A N 22
ATOM 27329 C CA . LEU A 1 12 ? -4.128 -5.675 -6.191 1.00 0.00 12 LEU A CA 22
ATOM 27330 C C . LEU A 1 12 ? -3.417 -6.813 -6.888 1.00 0.00 12 LEU A C 22
ATOM 27331 O O . LEU A 1 12 ? -2.858 -7.715 -6.261 1.00 0.00 12 LEU A O 22
ATOM 27347 N N . GLU A 1 13 ? -3.399 -6.693 -8.215 1.00 0.00 13 GLU A N 22
ATOM 27348 C CA . GLU A 1 13 ? -2.705 -7.631 -9.077 1.00 0.00 13 GLU A CA 22
ATOM 27349 C C . GLU A 1 13 ? -1.218 -7.539 -8.776 1.00 0.00 13 GLU A C 22
ATOM 27350 O O . GLU A 1 13 ? -0.521 -8.548 -8.671 1.00 0.00 13 GLU A O 22
ATOM 27362 N N . ASP A 1 14 ? -0.758 -6.293 -8.611 1.00 0.00 14 ASP A N 22
ATOM 27363 C CA . ASP A 1 14 ? 0.625 -6.007 -8.281 1.00 0.00 14 ASP A CA 22
ATOM 27364 C C . ASP A 1 14 ? 1.040 -6.842 -7.068 1.00 0.00 14 ASP A C 22
ATOM 27365 O O . ASP A 1 14 ? 2.141 -7.389 -7.019 1.00 0.00 14 ASP A O 22
ATOM 27374 N N . LEU A 1 15 ? 0.125 -6.929 -6.096 1.00 0.00 15 LEU A N 22
ATOM 27375 C CA . LEU A 1 15 ? 0.325 -7.676 -4.870 1.00 0.00 15 LEU A CA 22
ATOM 27376 C C . LEU A 1 15 ? 0.005 -9.167 -5.019 1.00 0.00 15 LEU A C 22
ATOM 27377 O O . LEU A 1 15 ? -0.450 -9.807 -4.068 1.00 0.00 15 LEU A O 22
ATOM 27393 N N . GLU A 1 16 ? 0.250 -9.719 -6.205 1.00 0.00 16 GLU A N 22
ATOM 27394 C CA . GLU A 1 16 ? 0.000 -11.136 -6.454 1.00 0.00 16 GLU A CA 22
ATOM 27395 C C . GLU A 1 16 ? 1.325 -11.886 -6.549 1.00 0.00 16 GLU A C 22
ATOM 27396 O O . GLU A 1 16 ? 1.666 -12.667 -5.660 1.00 0.00 16 GLU A O 22
ATOM 27408 N N . LYS A 1 17 ? 2.075 -11.627 -7.622 1.00 0.00 17 LYS A N 22
ATOM 27409 C CA . LYS A 1 17 ? 3.366 -12.253 -7.831 1.00 0.00 17 LYS A CA 22
ATOM 27410 C C . LYS A 1 17 ? 4.446 -11.613 -6.954 1.00 0.00 17 LYS A C 22
ATOM 27411 O O . LYS A 1 17 ? 5.442 -12.257 -6.620 1.00 0.00 17 LYS A O 22
ATOM 27430 N N . MET A 1 18 ? 4.239 -10.345 -6.579 1.00 0.00 18 MET A N 22
ATOM 27431 C CA . MET A 1 18 ? 5.184 -9.623 -5.743 1.00 0.00 18 MET A CA 22
ATOM 27432 C C . MET A 1 18 ? 4.801 -9.708 -4.253 1.00 0.00 18 MET A C 22
ATOM 27433 O O . MET A 1 18 ? 5.419 -9.052 -3.421 1.00 0.00 18 MET A O 22
ATOM 27447 N N . ALA A 1 19 ? 3.795 -10.541 -3.931 1.00 0.00 19 ALA A N 22
ATOM 27448 C CA . ALA A 1 19 ? 3.335 -10.744 -2.547 1.00 0.00 19 ALA A CA 22
ATOM 27449 C C . ALA A 1 19 ? 3.889 -12.024 -1.939 1.00 0.00 19 ALA A C 22
ATOM 27450 O O . ALA A 1 19 ? 3.864 -12.193 -0.737 1.00 0.00 19 ALA A O 22
ATOM 27457 N N . ARG A 1 20 ? 4.367 -12.941 -2.755 1.00 0.00 20 ARG A N 22
ATOM 27458 C CA . ARG A 1 20 ? 4.906 -14.182 -2.232 1.00 0.00 20 ARG A CA 22
ATOM 27459 C C . ARG A 1 20 ? 6.179 -13.899 -1.429 1.00 0.00 20 ARG A C 22
ATOM 27460 O O . ARG A 1 20 ? 6.185 -13.002 -0.585 1.00 0.00 20 ARG A O 22
ATOM 27481 N N . ARG A 1 21 ? 7.256 -14.630 -1.679 1.00 0.00 21 ARG A N 22
ATOM 27482 C CA . ARG A 1 21 ? 8.502 -14.397 -0.978 1.00 0.00 21 ARG A CA 22
ATOM 27483 C C . ARG A 1 21 ? 8.869 -12.908 -1.017 1.00 0.00 21 ARG A C 22
ATOM 27484 O O . ARG A 1 21 ? 9.631 -12.417 -0.182 1.00 0.00 21 ARG A O 22
ATOM 27505 N N . GLU A 1 22 ? 8.331 -12.214 -2.025 1.00 0.00 22 GLU A N 22
ATOM 27506 C CA . GLU A 1 22 ? 8.588 -10.796 -2.245 1.00 0.00 22 GLU A CA 22
ATOM 27507 C C . GLU A 1 22 ? 7.581 -9.867 -1.581 1.00 0.00 22 GLU A C 22
ATOM 27508 O O . GLU A 1 22 ? 7.906 -8.699 -1.361 1.00 0.00 22 GLU A O 22
ATOM 27520 N N . GLY A 1 23 ? 6.358 -10.319 -1.295 1.00 0.00 23 GLY A N 22
ATOM 27521 C CA . GLY A 1 23 ? 5.418 -9.373 -0.716 1.00 0.00 23 GLY A CA 22
ATOM 27522 C C . GLY A 1 23 ? 4.579 -9.874 0.427 1.00 0.00 23 GLY A C 22
ATOM 27523 O O . GLY A 1 23 ? 3.615 -9.216 0.790 1.00 0.00 23 GLY A O 22
ATOM 27527 N N . LEU A 1 24 ? 4.956 -10.974 1.061 1.00 0.00 24 LEU A N 22
ATOM 27528 C CA . LEU A 1 24 ? 4.214 -11.425 2.229 1.00 0.00 24 LEU A CA 22
ATOM 27529 C C . LEU A 1 24 ? 2.717 -11.608 1.986 1.00 0.00 24 LEU A C 22
ATOM 27530 O O . LEU A 1 24 ? 2.224 -11.609 0.860 1.00 0.00 24 LEU A O 22
ATOM 27546 N N . SER A 1 25 ? 2.005 -11.739 3.089 1.00 0.00 25 SER A N 22
ATOM 27547 C CA . SER A 1 25 ? 0.543 -11.905 3.054 1.00 0.00 25 SER A CA 22
ATOM 27548 C C . SER A 1 25 ? -0.115 -10.721 2.337 1.00 0.00 25 SER A C 22
ATOM 27549 O O . SER A 1 25 ? 0.453 -9.635 2.302 1.00 0.00 25 SER A O 22
ATOM 27557 N N . LYS A 1 26 ? -1.304 -10.932 1.755 1.00 0.00 26 LYS A N 22
ATOM 27558 C CA . LYS A 1 26 ? -2.010 -9.851 1.035 1.00 0.00 26 LYS A CA 22
ATOM 27559 C C . LYS A 1 26 ? -1.987 -8.544 1.836 1.00 0.00 26 LYS A C 22
ATOM 27560 O O . LYS A 1 26 ? -1.753 -7.472 1.275 1.00 0.00 26 LYS A O 22
ATOM 27579 N N . SER A 1 27 ? -2.216 -8.644 3.149 1.00 0.00 27 SER A N 22
ATOM 27580 C CA . SER A 1 27 ? -2.207 -7.478 4.032 1.00 0.00 27 SER A CA 22
ATOM 27581 C C . SER A 1 27 ? -0.780 -7.014 4.307 1.00 0.00 27 SER A C 22
ATOM 27582 O O . SER A 1 27 ? -0.489 -5.818 4.256 1.00 0.00 27 SER A O 22
ATOM 27590 N N . GLU A 1 28 ? 0.107 -7.967 4.591 1.00 0.00 28 GLU A N 22
ATOM 27591 C CA . GLU A 1 28 ? 1.508 -7.653 4.863 1.00 0.00 28 GLU A CA 22
ATOM 27592 C C . GLU A 1 28 ? 2.161 -7.013 3.638 1.00 0.00 28 GLU A C 22
ATOM 27593 O O . GLU A 1 28 ? 2.946 -6.076 3.775 1.00 0.00 28 GLU A O 22
ATOM 27605 N N . MET A 1 29 ? 1.789 -7.488 2.437 1.00 0.00 29 MET A N 22
ATOM 27606 C CA . MET A 1 29 ? 2.279 -6.934 1.195 1.00 0.00 29 MET A CA 22
ATOM 27607 C C . MET A 1 29 ? 1.922 -5.465 1.155 1.00 0.00 29 MET A C 22
ATOM 27608 O O . MET A 1 29 ? 2.673 -4.588 0.757 1.00 0.00 29 MET A O 22
ATOM 27622 N N . ILE A 1 30 ? 0.721 -5.238 1.552 1.00 0.00 30 ILE A N 22
ATOM 27623 C CA . ILE A 1 30 ? 0.141 -3.963 1.564 1.00 0.00 30 ILE A CA 22
ATOM 27624 C C . ILE A 1 30 ? 0.771 -3.028 2.608 1.00 0.00 30 ILE A C 22
ATOM 27625 O O . ILE A 1 30 ? 0.635 -1.807 2.515 1.00 0.00 30 ILE A O 22
ATOM 27641 N N . ASN A 1 31 ? 1.508 -3.604 3.562 1.00 0.00 31 ASN A N 22
ATOM 27642 C CA . ASN A 1 31 ? 2.213 -2.813 4.572 1.00 0.00 31 ASN A CA 22
ATOM 27643 C C . ASN A 1 31 ? 3.600 -2.398 4.044 1.00 0.00 31 ASN A C 22
ATOM 27644 O O . ASN A 1 31 ? 3.986 -1.233 4.150 1.00 0.00 31 ASN A O 22
ATOM 27655 N N . VAL A 1 32 ? 4.318 -3.354 3.434 1.00 0.00 32 VAL A N 22
ATOM 27656 C CA . VAL A 1 32 ? 5.611 -3.117 2.842 1.00 0.00 32 VAL A CA 22
ATOM 27657 C C . VAL A 1 32 ? 5.469 -2.062 1.787 1.00 0.00 32 VAL A C 22
ATOM 27658 O O . VAL A 1 32 ? 6.362 -1.272 1.547 1.00 0.00 32 VAL A O 22
ATOM 27671 N N . ALA A 1 33 ? 4.299 -2.071 1.191 1.00 0.00 33 ALA A N 22
ATOM 27672 C CA . ALA A 1 33 ? 3.911 -1.125 0.173 1.00 0.00 33 ALA A CA 22
ATOM 27673 C C . ALA A 1 33 ? 4.434 0.254 0.479 1.00 0.00 33 ALA A C 22
ATOM 27674 O O . ALA A 1 33 ? 4.990 0.931 -0.386 1.00 0.00 33 ALA A O 22
ATOM 27681 N N . LEU A 1 34 ? 4.245 0.661 1.723 1.00 0.00 34 LEU A N 22
ATOM 27682 C CA . LEU A 1 34 ? 4.676 1.959 2.158 1.00 0.00 34 LEU A CA 22
ATOM 27683 C C . LEU A 1 34 ? 6.160 1.966 2.529 1.00 0.00 34 LEU A C 22
ATOM 27684 O O . LEU A 1 34 ? 6.823 3.001 2.457 1.00 0.00 34 LEU A O 22
ATOM 27700 N N . GLN A 1 35 ? 6.669 0.795 2.931 1.00 0.00 35 GLN A N 22
ATOM 27701 C CA . GLN A 1 35 ? 8.058 0.635 3.322 1.00 0.00 35 GLN A CA 22
ATOM 27702 C C . GLN A 1 35 ? 8.989 0.306 2.121 1.00 0.00 35 GLN A C 22
ATOM 27703 O O . GLN A 1 35 ? 10.210 0.401 2.252 1.00 0.00 35 GLN A O 22
ATOM 27717 N N . HIS A 1 36 ? 8.417 -0.070 0.957 1.00 0.00 36 HIS A N 22
ATOM 27718 C CA . HIS A 1 36 ? 9.212 -0.395 -0.236 1.00 0.00 36 HIS A CA 22
ATOM 27719 C C . HIS A 1 36 ? 8.925 0.551 -1.429 1.00 0.00 36 HIS A C 22
ATOM 27720 O O . HIS A 1 36 ? 9.478 0.365 -2.513 1.00 0.00 36 HIS A O 22
ATOM 27735 N N . TYR A 1 37 ? 8.081 1.572 -1.216 1.00 0.00 37 TYR A N 22
ATOM 27736 C CA . TYR A 1 37 ? 7.742 2.558 -2.253 1.00 0.00 37 TYR A CA 22
ATOM 27737 C C . TYR A 1 37 ? 8.907 3.548 -2.417 1.00 0.00 37 TYR A C 22
ATOM 27738 O O . TYR A 1 37 ? 9.583 3.875 -1.439 1.00 0.00 37 TYR A O 22
ATOM 27756 N N . LYS A 1 38 ? 9.127 4.029 -3.649 1.00 0.00 38 LYS A N 22
ATOM 27757 C CA . LYS A 1 38 ? 10.177 4.975 -3.953 1.00 0.00 38 LYS A CA 22
ATOM 27758 C C . LYS A 1 38 ? 11.569 4.342 -3.867 1.00 0.00 38 LYS A C 22
ATOM 27759 O O . LYS A 1 38 ? 12.188 4.141 -4.933 1.00 0.00 38 LYS A O 22
ATOM 27779 N N . ARG B 1 1 ? -11.211 -0.418 -5.967 1.00 0.00 1 ARG B N 22
ATOM 27780 C CA . ARG B 1 1 ? -11.889 -1.364 -5.031 1.00 0.00 1 ARG B CA 22
ATOM 27781 C C . ARG B 1 1 ? -11.714 -0.943 -3.574 1.00 0.00 1 ARG B C 22
ATOM 27782 O O . ARG B 1 1 ? -10.617 -0.566 -3.156 1.00 0.00 1 ARG B O 22
ATOM 27805 N N . TRP B 1 2 ? -12.789 -1.053 -2.794 1.00 0.00 2 TRP B N 22
ATOM 27806 C CA . TRP B 1 2 ? -12.737 -0.730 -1.377 1.00 0.00 2 TRP B CA 22
ATOM 27807 C C . TRP B 1 2 ? -12.381 -1.993 -0.613 1.00 0.00 2 TRP B C 22
ATOM 27808 O O . TRP B 1 2 ? -13.198 -2.907 -0.474 1.00 0.00 2 TRP B O 22
ATOM 27829 N N . LEU B 1 3 ? -11.145 -2.047 -0.163 1.00 0.00 3 LEU B N 22
ATOM 27830 C CA . LEU B 1 3 ? -10.630 -3.214 0.550 1.00 0.00 3 LEU B CA 22
ATOM 27831 C C . LEU B 1 3 ? -10.047 -2.848 1.913 1.00 0.00 3 LEU B C 22
ATOM 27832 O O . LEU B 1 3 ? -9.426 -1.797 2.076 1.00 0.00 3 LEU B O 22
ATOM 27848 N N . CYS B 1 4 ? -10.215 -3.761 2.871 1.00 0.00 4 CYS B N 22
ATOM 27849 C CA . CYS B 1 4 ? -9.667 -3.580 4.223 1.00 0.00 4 CYS B CA 22
ATOM 27850 C C . CYS B 1 4 ? -8.423 -4.451 4.357 1.00 0.00 4 CYS B C 22
ATOM 27851 O O . CYS B 1 4 ? -8.412 -5.593 3.891 1.00 0.00 4 CYS B O 22
ATOM 27858 N N . ILE B 1 5 ? -7.362 -3.910 4.957 1.00 0.00 5 ILE B N 22
ATOM 27859 C CA . ILE B 1 5 ? -6.118 -4.659 5.088 1.00 0.00 5 ILE B CA 22
ATOM 27860 C C . ILE B 1 5 ? -5.324 -4.280 6.341 1.00 0.00 5 ILE B C 22
ATOM 27861 O O . ILE B 1 5 ? -5.804 -3.525 7.188 1.00 0.00 5 ILE B O 22
ATOM 27877 N N . TRP B 1 6 ? -4.123 -4.854 6.469 1.00 0.00 6 TRP B N 22
ATOM 27878 C CA . TRP B 1 6 ? -3.274 -4.624 7.654 1.00 0.00 6 TRP B CA 22
ATOM 27879 C C . TRP B 1 6 ? -2.283 -3.466 7.480 1.00 0.00 6 TRP B C 22
ATOM 27880 O O . TRP B 1 6 ? -1.145 -3.662 7.047 1.00 0.00 6 TRP B O 22
ATOM 27901 N N . LEU B 1 7 ? -2.724 -2.266 7.873 1.00 0.00 7 LEU B N 22
ATOM 27902 C CA . LEU B 1 7 ? -1.898 -1.061 7.828 1.00 0.00 7 LEU B CA 22
ATOM 27903 C C . LEU B 1 7 ? -1.886 -0.448 9.220 1.00 0.00 7 LEU B C 22
ATOM 27904 O O . LEU B 1 7 ? -2.803 0.288 9.592 1.00 0.00 7 LEU B O 22
ATOM 27920 N N . SER B 1 8 ? -0.865 -0.778 9.997 1.00 0.00 8 SER B N 22
ATOM 27921 C CA . SER B 1 8 ? -0.750 -0.295 11.350 1.00 0.00 8 SER B CA 22
ATOM 27922 C C . SER B 1 8 ? -0.575 1.212 11.399 1.00 0.00 8 SER B C 22
ATOM 27923 O O . SER B 1 8 ? -0.507 1.890 10.374 1.00 0.00 8 SER B O 22
ATOM 27931 N N . ASP B 1 9 ? -0.510 1.713 12.611 1.00 0.00 9 ASP B N 22
ATOM 27932 C CA . ASP B 1 9 ? -0.348 3.146 12.858 1.00 0.00 9 ASP B CA 22
ATOM 27933 C C . ASP B 1 9 ? 0.868 3.710 12.126 1.00 0.00 9 ASP B C 22
ATOM 27934 O O . ASP B 1 9 ? 0.762 4.704 11.406 1.00 0.00 9 ASP B O 22
ATOM 27943 N N . GLN B 1 10 ? 2.019 3.076 12.332 1.00 0.00 10 GLN B N 22
ATOM 27944 C CA . GLN B 1 10 ? 3.270 3.504 11.719 1.00 0.00 10 GLN B CA 22
ATOM 27945 C C . GLN B 1 10 ? 3.195 3.594 10.187 1.00 0.00 10 GLN B C 22
ATOM 27946 O O . GLN B 1 10 ? 3.942 4.364 9.581 1.00 0.00 10 GLN B O 22
ATOM 27960 N N . THR B 1 11 ? 2.312 2.809 9.558 1.00 0.00 11 THR B N 22
ATOM 27961 C CA . THR B 1 11 ? 2.184 2.817 8.115 1.00 0.00 11 THR B CA 22
ATOM 27962 C C . THR B 1 11 ? 1.295 3.949 7.623 1.00 0.00 11 THR B C 22
ATOM 27963 O O . THR B 1 11 ? 1.501 4.481 6.536 1.00 0.00 11 THR B O 22
ATOM 27974 N N . LEU B 1 12 ? 0.332 4.328 8.442 1.00 0.00 12 LEU B N 22
ATOM 27975 C CA . LEU B 1 12 ? -0.572 5.419 8.109 1.00 0.00 12 LEU B CA 22
ATOM 27976 C C . LEU B 1 12 ? 0.206 6.701 8.256 1.00 0.00 12 LEU B C 22
ATOM 27977 O O . LEU B 1 12 ? 0.125 7.608 7.426 1.00 0.00 12 LEU B O 22
ATOM 27993 N N . GLU B 1 13 ? 1.027 6.711 9.300 1.00 0.00 13 GLU B N 22
ATOM 27994 C CA . GLU B 1 13 ? 1.927 7.817 9.566 1.00 0.00 13 GLU B CA 22
ATOM 27995 C C . GLU B 1 13 ? 2.857 7.952 8.369 1.00 0.00 13 GLU B C 22
ATOM 27996 O O . GLU B 1 13 ? 3.148 9.051 7.897 1.00 0.00 13 GLU B O 22
ATOM 28008 N N . ASP B 1 14 ? 3.293 6.787 7.880 1.00 0.00 14 ASP B N 22
ATOM 28009 C CA . ASP B 1 14 ? 4.165 6.685 6.723 1.00 0.00 14 ASP B CA 22
ATOM 28010 C C . ASP B 1 14 ? 3.573 7.447 5.536 1.00 0.00 14 ASP B C 22
ATOM 28011 O O . ASP B 1 14 ? 4.293 8.097 4.783 1.00 0.00 14 ASP B O 22
ATOM 28020 N N . LEU B 1 15 ? 2.251 7.339 5.379 1.00 0.00 15 LEU B N 22
ATOM 28021 C CA . LEU B 1 15 ? 1.522 7.977 4.295 1.00 0.00 15 LEU B CA 22
ATOM 28022 C C . LEU B 1 15 ? 1.283 9.476 4.509 1.00 0.00 15 LEU B C 22
ATOM 28023 O O . LEU B 1 15 ? 0.311 10.031 3.995 1.00 0.00 15 LEU B O 22
ATOM 28039 N N . GLU B 1 16 ? 2.172 10.135 5.246 1.00 0.00 16 GLU B N 22
ATOM 28040 C CA . GLU B 1 16 ? 2.050 11.568 5.484 1.00 0.00 16 GLU B CA 22
ATOM 28041 C C . GLU B 1 16 ? 3.007 12.330 4.560 1.00 0.00 16 GLU B C 22
ATOM 28042 O O . GLU B 1 16 ? 2.600 13.269 3.878 1.00 0.00 16 GLU B O 22
ATOM 28054 N N . LYS B 1 17 ? 4.273 11.908 4.530 1.00 0.00 17 LYS B N 22
ATOM 28055 C CA . LYS B 1 17 ? 5.275 12.532 3.686 1.00 0.00 17 LYS B CA 22
ATOM 28056 C C . LYS B 1 17 ? 5.248 11.962 2.263 1.00 0.00 17 LYS B C 22
ATOM 28057 O O . LYS B 1 17 ? 5.735 12.594 1.325 1.00 0.00 17 LYS B O 22
ATOM 28076 N N . MET B 1 18 ? 4.681 10.762 2.112 1.00 0.00 18 MET B N 22
ATOM 28077 C CA . MET B 1 18 ? 4.592 10.098 0.810 1.00 0.00 18 MET B CA 22
ATOM 28078 C C . MET B 1 18 ? 3.276 10.429 0.096 1.00 0.00 18 MET B C 22
ATOM 28079 O O . MET B 1 18 ? 3.177 10.290 -1.122 1.00 0.00 18 MET B O 22
ATOM 28093 N N . ALA B 1 19 ? 2.271 10.858 0.863 1.00 0.00 19 ALA B N 22
ATOM 28094 C CA . ALA B 1 19 ? 0.962 11.214 0.303 1.00 0.00 19 ALA B CA 22
ATOM 28095 C C . ALA B 1 19 ? 0.794 12.732 0.207 1.00 0.00 19 ALA B C 22
ATOM 28096 O O . ALA B 1 19 ? 0.637 13.269 -0.882 1.00 0.00 19 ALA B O 22
ATOM 28103 N N . ARG B 1 20 ? 0.823 13.423 1.352 1.00 0.00 20 ARG B N 22
ATOM 28104 C CA . ARG B 1 20 ? 0.661 14.878 1.376 1.00 0.00 20 ARG B CA 22
ATOM 28105 C C . ARG B 1 20 ? 1.769 15.577 0.617 1.00 0.00 20 ARG B C 22
ATOM 28106 O O . ARG B 1 20 ? 1.528 16.224 -0.403 1.00 0.00 20 ARG B O 22
ATOM 28127 N N . ARG B 1 21 ? 2.974 15.441 1.128 1.00 0.00 21 ARG B N 22
ATOM 28128 C CA . ARG B 1 21 ? 4.152 16.041 0.526 1.00 0.00 21 ARG B CA 22
ATOM 28129 C C . ARG B 1 21 ? 4.242 15.712 -0.969 1.00 0.00 21 ARG B C 22
ATOM 28130 O O . ARG B 1 21 ? 4.718 16.522 -1.766 1.00 0.00 21 ARG B O 22
ATOM 28151 N N . GLU B 1 22 ? 3.775 14.515 -1.330 1.00 0.00 22 GLU B N 22
ATOM 28152 C CA . GLU B 1 22 ? 3.789 14.054 -2.722 1.00 0.00 22 GLU B CA 22
ATOM 28153 C C . GLU B 1 22 ? 2.555 14.522 -3.502 1.00 0.00 22 GLU B C 22
ATOM 28154 O O . GLU B 1 22 ? 2.506 14.377 -4.725 1.00 0.00 22 GLU B O 22
ATOM 28166 N N . GLY B 1 23 ? 1.548 15.053 -2.798 1.00 0.00 23 GLY B N 22
ATOM 28167 C CA . GLY B 1 23 ? 0.328 15.490 -3.460 1.00 0.00 23 GLY B CA 22
ATOM 28168 C C . GLY B 1 23 ? -0.675 14.353 -3.605 1.00 0.00 23 GLY B C 22
ATOM 28169 O O . GLY B 1 23 ? -1.807 14.565 -4.040 1.00 0.00 23 GLY B O 22
ATOM 28173 N N . LEU B 1 24 ? -0.244 13.144 -3.232 1.00 0.00 24 LEU B N 22
ATOM 28174 C CA . LEU B 1 24 ? -1.070 11.951 -3.303 1.00 0.00 24 LEU B CA 22
ATOM 28175 C C . LEU B 1 24 ? -2.132 11.936 -2.199 1.00 0.00 24 LEU B C 22
ATOM 28176 O O . LEU B 1 24 ? -2.151 12.790 -1.310 1.00 0.00 24 LEU B O 22
ATOM 28192 N N . SER B 1 25 ? -2.991 10.931 -2.271 1.00 0.00 25 SER B N 22
ATOM 28193 C CA . SER B 1 25 ? -4.065 10.719 -1.298 1.00 0.00 25 SER B CA 22
ATOM 28194 C C . SER B 1 25 ? -3.847 9.387 -0.571 1.00 0.00 25 SER B C 22
ATOM 28195 O O . SER B 1 25 ? -2.998 8.602 -0.977 1.00 0.00 25 SER B O 22
ATOM 28203 N N . LYS B 1 26 ? -4.600 9.138 0.506 1.00 0.00 26 LYS B N 22
ATOM 28204 C CA . LYS B 1 26 ? -4.451 7.889 1.279 1.00 0.00 26 LYS B CA 22
ATOM 28205 C C . LYS B 1 26 ? -4.417 6.647 0.373 1.00 0.00 26 LYS B C 22
ATOM 28206 O O . LYS B 1 26 ? -3.626 5.731 0.607 1.00 0.00 26 LYS B O 22
ATOM 28225 N N . SER B 1 27 ? -5.272 6.617 -0.655 1.00 0.00 27 SER B N 22
ATOM 28226 C CA . SER B 1 27 ? -5.330 5.484 -1.582 1.00 0.00 27 SER B CA 22
ATOM 28227 C C . SER B 1 27 ? -4.290 5.614 -2.688 1.00 0.00 27 SER B C 22
ATOM 28228 O O . SER B 1 27 ? -3.535 4.679 -2.937 1.00 0.00 27 SER B O 22
ATOM 28236 N N . GLU B 1 28 ? -4.237 6.780 -3.337 1.00 0.00 28 GLU B N 22
ATOM 28237 C CA . GLU B 1 28 ? -3.257 7.016 -4.398 1.00 0.00 28 GLU B CA 22
ATOM 28238 C C . GLU B 1 28 ? -1.827 6.979 -3.837 1.00 0.00 28 GLU B C 22
ATOM 28239 O O . GLU B 1 28 ? -0.859 6.970 -4.592 1.00 0.00 28 GLU B O 22
ATOM 28251 N N . MET B 1 29 ? -1.718 6.912 -2.504 1.00 0.00 29 MET B N 22
ATOM 28252 C CA . MET B 1 29 ? -0.463 6.817 -1.802 1.00 0.00 29 MET B CA 22
ATOM 28253 C C . MET B 1 29 ? -0.080 5.351 -1.733 1.00 0.00 29 MET B C 22
ATOM 28254 O O . MET B 1 29 ? 1.048 4.945 -2.005 1.00 0.00 29 MET B O 22
ATOM 28268 N N . ILE B 1 30 ? -1.066 4.584 -1.333 1.00 0.00 30 ILE B N 22
ATOM 28269 C CA . ILE B 1 30 ? -0.966 3.183 -1.137 1.00 0.00 30 ILE B CA 22
ATOM 28270 C C . ILE B 1 30 ? -0.959 2.388 -2.450 1.00 0.00 30 ILE B C 22
ATOM 28271 O O . ILE B 1 30 ? -0.211 1.417 -2.583 1.00 0.00 30 ILE B O 22
ATOM 28287 N N . ASN B 1 31 ? -1.755 2.826 -3.422 1.00 0.00 31 ASN B N 22
ATOM 28288 C CA . ASN B 1 31 ? -1.804 2.178 -4.737 1.00 0.00 31 ASN B CA 22
ATOM 28289 C C . ASN B 1 31 ? -0.444 2.313 -5.410 1.00 0.00 31 ASN B C 22
ATOM 28290 O O . ASN B 1 31 ? 0.114 1.364 -5.965 1.00 0.00 31 ASN B O 22
ATOM 28301 N N . VAL B 1 32 ? 0.043 3.538 -5.344 1.00 0.00 32 VAL B N 22
ATOM 28302 C CA . VAL B 1 32 ? 1.293 3.964 -5.905 1.00 0.00 32 VAL B CA 22
ATOM 28303 C C . VAL B 1 32 ? 2.460 3.226 -5.290 1.00 0.00 32 VAL B C 22
ATOM 28304 O O . VAL B 1 32 ? 3.380 2.797 -5.989 1.00 0.00 32 VAL B O 22
ATOM 28317 N N . ALA B 1 33 ? 2.406 3.088 -3.983 1.00 0.00 33 ALA B N 22
ATOM 28318 C CA . ALA B 1 33 ? 3.448 2.399 -3.240 1.00 0.00 33 ALA B CA 22
ATOM 28319 C C . ALA B 1 33 ? 3.807 1.069 -3.870 1.00 0.00 33 ALA B C 22
ATOM 28320 O O . ALA B 1 33 ? 4.936 0.595 -3.731 1.00 0.00 33 ALA B O 22
ATOM 28327 N N . LEU B 1 34 ? 2.827 0.441 -4.516 1.00 0.00 34 LEU B N 22
ATOM 28328 C CA . LEU B 1 34 ? 3.045 -0.855 -5.097 1.00 0.00 34 LEU B CA 22
ATOM 28329 C C . LEU B 1 34 ? 3.529 -0.786 -6.544 1.00 0.00 34 LEU B C 22
ATOM 28330 O O . LEU B 1 34 ? 4.260 -1.670 -6.994 1.00 0.00 34 LEU B O 22
ATOM 28346 N N . GLN B 1 35 ? 3.120 0.257 -7.281 1.00 0.00 35 GLN B N 22
ATOM 28347 C CA . GLN B 1 35 ? 3.525 0.397 -8.671 1.00 0.00 35 GLN B CA 22
ATOM 28348 C C . GLN B 1 35 ? 5.011 0.773 -8.798 1.00 0.00 35 GLN B C 22
ATOM 28349 O O . GLN B 1 35 ? 5.614 0.558 -9.850 1.00 0.00 35 GLN B O 22
ATOM 28363 N N . HIS B 1 36 ? 5.616 1.261 -7.704 1.00 0.00 36 HIS B N 22
ATOM 28364 C CA . HIS B 1 36 ? 7.054 1.573 -7.696 1.00 0.00 36 HIS B CA 22
ATOM 28365 C C . HIS B 1 36 ? 7.777 0.577 -6.790 1.00 0.00 36 HIS B C 22
ATOM 28366 O O . HIS B 1 36 ? 8.685 0.937 -6.036 1.00 0.00 36 HIS B O 22
ATOM 28381 N N . TYR B 1 37 ? 7.335 -0.678 -6.859 1.00 0.00 37 TYR B N 22
ATOM 28382 C CA . TYR B 1 37 ? 7.886 -1.752 -6.046 1.00 0.00 37 TYR B CA 22
ATOM 28383 C C . TYR B 1 37 ? 9.119 -2.406 -6.682 1.00 0.00 37 TYR B C 22
ATOM 28384 O O . TYR B 1 37 ? 9.329 -2.323 -7.894 1.00 0.00 37 TYR B O 22
ATOM 28402 N N . LYS B 1 38 ? 9.912 -3.088 -5.841 1.00 0.00 38 LYS B N 22
ATOM 28403 C CA . LYS B 1 38 ? 11.100 -3.796 -6.284 1.00 0.00 38 LYS B CA 22
ATOM 28404 C C . LYS B 1 38 ? 11.251 -5.140 -5.573 1.00 0.00 38 LYS B C 22
ATOM 28405 O O . LYS B 1 38 ? 11.306 -5.149 -4.324 1.00 0.00 38 LYS B O 22
ATOM 28425 N N . ARG A 1 1 ? -4.090 -2.878 13.641 1.00 0.00 1 ARG A N 23
ATOM 28426 C CA . ARG A 1 1 ? -4.798 -1.723 13.030 1.00 0.00 1 ARG A CA 23
ATOM 28427 C C . ARG A 1 1 ? -5.311 -2.049 11.625 1.00 0.00 1 ARG A C 23
ATOM 28428 O O . ARG A 1 1 ? -4.533 -2.367 10.725 1.00 0.00 1 ARG A O 23
ATOM 28451 N N . TRP A 1 2 ? -6.631 -1.955 11.448 1.00 0.00 2 TRP A N 23
ATOM 28452 C CA . TRP A 1 2 ? -7.267 -2.216 10.176 1.00 0.00 2 TRP A CA 23
ATOM 28453 C C . TRP A 1 2 ? -7.285 -0.938 9.337 1.00 0.00 2 TRP A C 23
ATOM 28454 O O . TRP A 1 2 ? -7.050 0.157 9.855 1.00 0.00 2 TRP A O 23
ATOM 28475 N N . LEU A 1 3 ? -7.552 -1.082 8.046 1.00 0.00 3 LEU A N 23
ATOM 28476 C CA . LEU A 1 3 ? -7.586 0.064 7.134 1.00 0.00 3 LEU A CA 23
ATOM 28477 C C . LEU A 1 3 ? -8.198 -0.309 5.782 1.00 0.00 3 LEU A C 23
ATOM 28478 O O . LEU A 1 3 ? -8.027 -1.430 5.304 1.00 0.00 3 LEU A O 23
ATOM 28494 N N . CYS A 1 4 ? -8.889 0.653 5.164 1.00 0.00 4 CYS A N 23
ATOM 28495 C CA . CYS A 1 4 ? -9.514 0.446 3.849 1.00 0.00 4 CYS A CA 23
ATOM 28496 C C . CYS A 1 4 ? -9.038 1.521 2.869 1.00 0.00 4 CYS A C 23
ATOM 28497 O O . CYS A 1 4 ? -8.960 2.698 3.228 1.00 0.00 4 CYS A O 23
ATOM 28504 N N . ILE A 1 5 ? -8.696 1.115 1.639 1.00 0.00 5 ILE A N 23
ATOM 28505 C CA . ILE A 1 5 ? -8.201 2.067 0.637 1.00 0.00 5 ILE A CA 23
ATOM 28506 C C . ILE A 1 5 ? -8.518 1.642 -0.802 1.00 0.00 5 ILE A C 23
ATOM 28507 O O . ILE A 1 5 ? -9.241 0.669 -1.028 1.00 0.00 5 ILE A O 23
ATOM 28523 N N . TRP A 1 6 ? -8.000 2.413 -1.772 1.00 0.00 6 TRP A N 23
ATOM 28524 C CA . TRP A 1 6 ? -8.262 2.151 -3.199 1.00 0.00 6 TRP A CA 23
ATOM 28525 C C . TRP A 1 6 ? -7.148 1.352 -3.890 1.00 0.00 6 TRP A C 23
ATOM 28526 O O . TRP A 1 6 ? -6.167 1.913 -4.383 1.00 0.00 6 TRP A O 23
ATOM 28547 N N . LEU A 1 7 ? -7.355 0.036 -3.954 1.00 0.00 7 LEU A N 23
ATOM 28548 C CA . LEU A 1 7 ? -6.442 -0.896 -4.616 1.00 0.00 7 LEU A CA 23
ATOM 28549 C C . LEU A 1 7 ? -7.260 -1.713 -5.613 1.00 0.00 7 LEU A C 23
ATOM 28550 O O . LEU A 1 7 ? -8.020 -2.596 -5.215 1.00 0.00 7 LEU A O 23
ATOM 28566 N N . SER A 1 8 ? -7.140 -1.389 -6.900 1.00 0.00 8 SER A N 23
ATOM 28567 C CA . SER A 1 8 ? -7.912 -2.063 -7.923 1.00 0.00 8 SER A CA 23
ATOM 28568 C C . SER A 1 8 ? -7.147 -3.200 -8.580 1.00 0.00 8 SER A C 23
ATOM 28569 O O . SER A 1 8 ? -6.070 -3.592 -8.138 1.00 0.00 8 SER A O 23
ATOM 28577 N N . ASP A 1 9 ? -7.749 -3.720 -9.636 1.00 0.00 9 ASP A N 23
ATOM 28578 C CA . ASP A 1 9 ? -7.199 -4.840 -10.408 1.00 0.00 9 ASP A CA 23
ATOM 28579 C C . ASP A 1 9 ? -5.700 -4.691 -10.661 1.00 0.00 9 ASP A C 23
ATOM 28580 O O . ASP A 1 9 ? -4.920 -5.578 -10.321 1.00 0.00 9 ASP A O 23
ATOM 28589 N N . GLN A 1 10 ? -5.310 -3.575 -11.273 1.00 0.00 10 GLN A N 23
ATOM 28590 C CA . GLN A 1 10 ? -3.914 -3.308 -11.594 1.00 0.00 10 GLN A CA 23
ATOM 28591 C C . GLN A 1 10 ? -2.976 -3.512 -10.397 1.00 0.00 10 GLN A C 23
ATOM 28592 O O . GLN A 1 10 ? -1.798 -3.818 -10.583 1.00 0.00 10 GLN A O 23
ATOM 28606 N N . THR A 1 11 ? -3.487 -3.317 -9.178 1.00 0.00 11 THR A N 23
ATOM 28607 C CA . THR A 1 11 ? -2.682 -3.449 -7.982 1.00 0.00 11 THR A CA 23
ATOM 28608 C C . THR A 1 11 ? -2.817 -4.810 -7.298 1.00 0.00 11 THR A C 23
ATOM 28609 O O . THR A 1 11 ? -1.878 -5.280 -6.656 1.00 0.00 11 THR A O 23
ATOM 28620 N N . LEU A 1 12 ? -3.967 -5.442 -7.456 1.00 0.00 12 LEU A N 23
ATOM 28621 C CA . LEU A 1 12 ? -4.211 -6.756 -6.876 1.00 0.00 12 LEU A CA 23
ATOM 28622 C C . LEU A 1 12 ? -3.461 -7.760 -7.719 1.00 0.00 12 LEU A C 23
ATOM 28623 O O . LEU A 1 12 ? -2.789 -8.661 -7.213 1.00 0.00 12 LEU A O 23
ATOM 28639 N N . GLU A 1 13 ? -3.534 -7.524 -9.024 1.00 0.00 13 GLU A N 23
ATOM 28640 C CA . GLU A 1 13 ? -2.817 -8.320 -10.002 1.00 0.00 13 GLU A CA 23
ATOM 28641 C C . GLU A 1 13 ? -1.328 -8.094 -9.794 1.00 0.00 13 GLU A C 23
ATOM 28642 O O . GLU A 1 13 ? -0.522 -9.017 -9.861 1.00 0.00 13 GLU A O 23
ATOM 28654 N N . ASP A 1 14 ? -0.995 -6.829 -9.525 1.00 0.00 14 ASP A N 23
ATOM 28655 C CA . ASP A 1 14 ? 0.373 -6.403 -9.273 1.00 0.00 14 ASP A CA 23
ATOM 28656 C C . ASP A 1 14 ? 1.050 -7.336 -8.274 1.00 0.00 14 ASP A C 23
ATOM 28657 O O . ASP A 1 14 ? 2.200 -7.734 -8.456 1.00 0.00 14 ASP A O 23
ATOM 28666 N N . LEU A 1 15 ? 0.320 -7.652 -7.203 1.00 0.00 15 LEU A N 23
ATOM 28667 C CA . LEU A 1 15 ? 0.813 -8.500 -6.138 1.00 0.00 15 LEU A CA 23
ATOM 28668 C C . LEU A 1 15 ? 0.813 -9.998 -6.470 1.00 0.00 15 LEU A C 23
ATOM 28669 O O . LEU A 1 15 ? 0.940 -10.825 -5.565 1.00 0.00 15 LEU A O 23
ATOM 28685 N N . GLU A 1 16 ? 0.706 -10.356 -7.748 1.00 0.00 16 GLU A N 23
ATOM 28686 C CA . GLU A 1 16 ? 0.729 -11.764 -8.139 1.00 0.00 16 GLU A CA 23
ATOM 28687 C C . GLU A 1 16 ? 2.159 -12.301 -8.029 1.00 0.00 16 GLU A C 23
ATOM 28688 O O . GLU A 1 16 ? 2.387 -13.369 -7.460 1.00 0.00 16 GLU A O 23
ATOM 28700 N N . LYS A 1 17 ? 3.117 -11.540 -8.563 1.00 0.00 17 LYS A N 23
ATOM 28701 C CA . LYS A 1 17 ? 4.515 -11.906 -8.518 1.00 0.00 17 LYS A CA 23
ATOM 28702 C C . LYS A 1 17 ? 5.242 -11.219 -7.354 1.00 0.00 17 LYS A C 23
ATOM 28703 O O . LYS A 1 17 ? 6.455 -11.377 -7.199 1.00 0.00 17 LYS A O 23
ATOM 28722 N N . MET A 1 18 ? 4.504 -10.441 -6.549 1.00 0.00 18 MET A N 23
ATOM 28723 C CA . MET A 1 18 ? 5.096 -9.722 -5.424 1.00 0.00 18 MET A CA 23
ATOM 28724 C C . MET A 1 18 ? 4.692 -10.334 -4.078 1.00 0.00 18 MET A C 23
ATOM 28725 O O . MET A 1 18 ? 5.500 -10.991 -3.434 1.00 0.00 18 MET A O 23
ATOM 28739 N N . ALA A 1 19 ? 3.446 -10.096 -3.657 1.00 0.00 19 ALA A N 23
ATOM 28740 C CA . ALA A 1 19 ? 2.934 -10.601 -2.376 1.00 0.00 19 ALA A CA 23
ATOM 28741 C C . ALA A 1 19 ? 3.126 -12.112 -2.243 1.00 0.00 19 ALA A C 23
ATOM 28742 O O . ALA A 1 19 ? 3.662 -12.585 -1.240 1.00 0.00 19 ALA A O 23
ATOM 28749 N N . ARG A 1 20 ? 2.696 -12.867 -3.260 1.00 0.00 20 ARG A N 23
ATOM 28750 C CA . ARG A 1 20 ? 2.836 -14.323 -3.249 1.00 0.00 20 ARG A CA 23
ATOM 28751 C C . ARG A 1 20 ? 4.291 -14.713 -3.150 1.00 0.00 20 ARG A C 23
ATOM 28752 O O . ARG A 1 20 ? 4.713 -15.358 -2.191 1.00 0.00 20 ARG A O 23
ATOM 28773 N N . ARG A 1 21 ? 5.044 -14.299 -4.146 1.00 0.00 21 ARG A N 23
ATOM 28774 C CA . ARG A 1 21 ? 6.470 -14.556 -4.204 1.00 0.00 21 ARG A CA 23
ATOM 28775 C C . ARG A 1 21 ? 7.135 -14.131 -2.888 1.00 0.00 21 ARG A C 23
ATOM 28776 O O . ARG A 1 21 ? 8.087 -14.759 -2.423 1.00 0.00 21 ARG A O 23
ATOM 28797 N N . GLU A 1 22 ? 6.594 -13.060 -2.296 1.00 0.00 22 GLU A N 23
ATOM 28798 C CA . GLU A 1 22 ? 7.083 -12.519 -1.022 1.00 0.00 22 GLU A CA 23
ATOM 28799 C C . GLU A 1 22 ? 6.685 -13.415 0.159 1.00 0.00 22 GLU A C 23
ATOM 28800 O O . GLU A 1 22 ? 7.285 -13.330 1.232 1.00 0.00 22 GLU A O 23
ATOM 28812 N N . GLY A 1 23 ? 5.662 -14.259 -0.034 1.00 0.00 23 GLY A N 23
ATOM 28813 C CA . GLY A 1 23 ? 5.201 -15.135 1.035 1.00 0.00 23 GLY A CA 23
ATOM 28814 C C . GLY A 1 23 ? 4.403 -14.384 2.090 1.00 0.00 23 GLY A C 23
ATOM 28815 O O . GLY A 1 23 ? 4.029 -14.951 3.118 1.00 0.00 23 GLY A O 23
ATOM 28819 N N . LEU A 1 24 ? 4.161 -13.098 1.832 1.00 0.00 24 LEU A N 23
ATOM 28820 C CA . LEU A 1 24 ? 3.422 -12.237 2.759 1.00 0.00 24 LEU A CA 23
ATOM 28821 C C . LEU A 1 24 ? 1.917 -12.228 2.458 1.00 0.00 24 LEU A C 23
ATOM 28822 O O . LEU A 1 24 ? 1.458 -12.817 1.474 1.00 0.00 24 LEU A O 23
ATOM 28838 N N . SER A 1 25 ? 1.163 -11.550 3.316 1.00 0.00 25 SER A N 23
ATOM 28839 C CA . SER A 1 25 ? -0.283 -11.428 3.155 1.00 0.00 25 SER A CA 23
ATOM 28840 C C . SER A 1 25 ? -0.609 -10.100 2.465 1.00 0.00 25 SER A C 23
ATOM 28841 O O . SER A 1 25 ? 0.243 -9.212 2.392 1.00 0.00 25 SER A O 23
ATOM 28849 N N . LYS A 1 26 ? -1.835 -9.971 1.955 1.00 0.00 26 LYS A N 23
ATOM 28850 C CA . LYS A 1 26 ? -2.262 -8.742 1.264 1.00 0.00 26 LYS A CA 23
ATOM 28851 C C . LYS A 1 26 ? -1.871 -7.477 2.044 1.00 0.00 26 LYS A C 23
ATOM 28852 O O . LYS A 1 26 ? -1.614 -6.432 1.446 1.00 0.00 26 LYS A O 23
ATOM 28871 N N . SER A 1 27 ? -1.852 -7.572 3.377 1.00 0.00 27 SER A N 23
ATOM 28872 C CA . SER A 1 27 ? -1.520 -6.431 4.230 1.00 0.00 27 SER A CA 23
ATOM 28873 C C . SER A 1 27 ? -0.023 -6.147 4.276 1.00 0.00 27 SER A C 23
ATOM 28874 O O . SER A 1 27 ? 0.394 -5.010 4.075 1.00 0.00 27 SER A O 23
ATOM 28882 N N . GLU A 1 28 ? 0.782 -7.170 4.545 1.00 0.00 28 GLU A N 23
ATOM 28883 C CA . GLU A 1 28 ? 2.236 -6.989 4.615 1.00 0.00 28 GLU A CA 23
ATOM 28884 C C . GLU A 1 28 ? 2.770 -6.378 3.323 1.00 0.00 28 GLU A C 23
ATOM 28885 O O . GLU A 1 28 ? 3.813 -5.726 3.330 1.00 0.00 28 GLU A O 23
ATOM 28897 N N . MET A 1 29 ? 2.036 -6.568 2.219 1.00 0.00 29 MET A N 23
ATOM 28898 C CA . MET A 1 29 ? 2.423 -6.012 0.933 1.00 0.00 29 MET A CA 23
ATOM 28899 C C . MET A 1 29 ? 2.070 -4.557 0.904 1.00 0.00 29 MET A C 23
ATOM 28900 O O . MET A 1 29 ? 2.817 -3.715 0.402 1.00 0.00 29 MET A O 23
ATOM 28914 N N . ILE A 1 30 ? 0.903 -4.280 1.415 1.00 0.00 30 ILE A N 23
ATOM 28915 C CA . ILE A 1 30 ? 0.383 -2.970 1.407 1.00 0.00 30 ILE A CA 23
ATOM 28916 C C . ILE A 1 30 ? 0.988 -2.068 2.493 1.00 0.00 30 ILE A C 23
ATOM 28917 O O . ILE A 1 30 ? 1.033 -0.847 2.329 1.00 0.00 30 ILE A O 23
ATOM 28933 N N . ASN A 1 31 ? 1.516 -2.670 3.559 1.00 0.00 31 ASN A N 23
ATOM 28934 C CA . ASN A 1 31 ? 2.188 -1.905 4.610 1.00 0.00 31 ASN A CA 23
ATOM 28935 C C . ASN A 1 31 ? 3.521 -1.423 4.095 1.00 0.00 31 ASN A C 23
ATOM 28936 O O . ASN A 1 31 ? 3.859 -0.242 4.178 1.00 0.00 31 ASN A O 23
ATOM 28947 N N . VAL A 1 32 ? 4.285 -2.377 3.602 1.00 0.00 32 VAL A N 23
ATOM 28948 C CA . VAL A 1 32 ? 5.595 -2.131 3.113 1.00 0.00 32 VAL A CA 23
ATOM 28949 C C . VAL A 1 32 ? 5.607 -1.182 1.936 1.00 0.00 32 VAL A C 23
ATOM 28950 O O . VAL A 1 32 ? 6.543 -0.403 1.762 1.00 0.00 32 VAL A O 23
ATOM 28963 N N . ALA A 1 33 ? 4.539 -1.234 1.173 1.00 0.00 33 ALA A N 23
ATOM 28964 C CA . ALA A 1 33 ? 4.345 -0.366 0.018 1.00 0.00 33 ALA A CA 23
ATOM 28965 C C . ALA A 1 33 ? 4.764 1.059 0.319 1.00 0.00 33 ALA A C 23
ATOM 28966 O O . ALA A 1 33 ? 5.296 1.755 -0.547 1.00 0.00 33 ALA A O 23
ATOM 28973 N N . LEU A 1 34 ? 4.487 1.507 1.541 1.00 0.00 34 LEU A N 23
ATOM 28974 C CA . LEU A 1 34 ? 4.801 2.858 1.911 1.00 0.00 34 LEU A CA 23
ATOM 28975 C C . LEU A 1 34 ? 6.226 3.009 2.459 1.00 0.00 34 LEU A C 23
ATOM 28976 O O . LEU A 1 34 ? 6.819 4.085 2.354 1.00 0.00 34 LEU A O 23
ATOM 28992 N N . GLN A 1 35 ? 6.757 1.947 3.085 1.00 0.00 35 GLN A N 23
ATOM 28993 C CA . GLN A 1 35 ? 8.091 2.004 3.692 1.00 0.00 35 GLN A CA 23
ATOM 28994 C C . GLN A 1 35 ? 9.256 2.090 2.676 1.00 0.00 35 GLN A C 23
ATOM 28995 O O . GLN A 1 35 ? 10.021 3.056 2.721 1.00 0.00 35 GLN A O 23
ATOM 29009 N N . HIS A 1 36 ? 9.411 1.108 1.774 1.00 0.00 36 HIS A N 23
ATOM 29010 C CA . HIS A 1 36 ? 10.521 1.143 0.781 1.00 0.00 36 HIS A CA 23
ATOM 29011 C C . HIS A 1 36 ? 10.492 2.423 -0.069 1.00 0.00 36 HIS A C 23
ATOM 29012 O O . HIS A 1 36 ? 11.540 2.939 -0.459 1.00 0.00 36 HIS A O 23
ATOM 29027 N N . TYR A 1 37 ? 9.275 2.892 -0.390 1.00 0.00 37 TYR A N 23
ATOM 29028 C CA . TYR A 1 37 ? 9.069 4.070 -1.238 1.00 0.00 37 TYR A CA 23
ATOM 29029 C C . TYR A 1 37 ? 10.031 5.223 -0.916 1.00 0.00 37 TYR A C 23
ATOM 29030 O O . TYR A 1 37 ? 10.383 5.456 0.243 1.00 0.00 37 TYR A O 23
ATOM 29048 N N . LYS A 1 38 ? 10.414 5.958 -1.970 1.00 0.00 38 LYS A N 23
ATOM 29049 C CA . LYS A 1 38 ? 11.283 7.106 -1.887 1.00 0.00 38 LYS A CA 23
ATOM 29050 C C . LYS A 1 38 ? 12.729 6.732 -1.536 1.00 0.00 38 LYS A C 23
ATOM 29051 O O . LYS A 1 38 ? 13.606 7.614 -1.647 1.00 0.00 38 LYS A O 23
ATOM 29071 N N . ARG B 1 1 ? -10.645 -0.666 -6.277 1.00 0.00 1 ARG B N 23
ATOM 29072 C CA . ARG B 1 1 ? -11.488 -1.460 -5.337 1.00 0.00 1 ARG B CA 23
ATOM 29073 C C . ARG B 1 1 ? -11.305 -1.010 -3.895 1.00 0.00 1 ARG B C 23
ATOM 29074 O O . ARG B 1 1 ? -10.328 -0.339 -3.559 1.00 0.00 1 ARG B O 23
ATOM 29097 N N . TRP B 1 2 ? -12.231 -1.430 -3.042 1.00 0.00 2 TRP B N 23
ATOM 29098 C CA . TRP B 1 2 ? -12.158 -1.123 -1.624 1.00 0.00 2 TRP B CA 23
ATOM 29099 C C . TRP B 1 2 ? -11.819 -2.397 -0.866 1.00 0.00 2 TRP B C 23
ATOM 29100 O O . TRP B 1 2 ? -12.583 -3.364 -0.880 1.00 0.00 2 TRP B O 23
ATOM 29121 N N . LEU B 1 3 ? -10.661 -2.395 -0.227 1.00 0.00 3 LEU B N 23
ATOM 29122 C CA . LEU B 1 3 ? -10.194 -3.559 0.521 1.00 0.00 3 LEU B CA 23
ATOM 29123 C C . LEU B 1 3 ? -9.748 -3.174 1.927 1.00 0.00 3 LEU B C 23
ATOM 29124 O O . LEU B 1 3 ? -9.166 -2.109 2.133 1.00 0.00 3 LEU B O 23
ATOM 29140 N N . CYS B 1 4 ? -9.998 -4.069 2.881 1.00 0.00 4 CYS B N 23
ATOM 29141 C CA . CYS B 1 4 ? -9.596 -3.848 4.275 1.00 0.00 4 CYS B CA 23
ATOM 29142 C C . CYS B 1 4 ? -8.570 -4.902 4.671 1.00 0.00 4 CYS B C 23
ATOM 29143 O O . CYS B 1 4 ? -8.753 -6.086 4.377 1.00 0.00 4 CYS B O 23
ATOM 29150 N N . ILE B 1 5 ? -7.476 -4.480 5.310 1.00 0.00 5 ILE B N 23
ATOM 29151 C CA . ILE B 1 5 ? -6.430 -5.428 5.693 1.00 0.00 5 ILE B CA 23
ATOM 29152 C C . ILE B 1 5 ? -5.685 -5.010 6.964 1.00 0.00 5 ILE B C 23
ATOM 29153 O O . ILE B 1 5 ? -6.039 -4.020 7.608 1.00 0.00 5 ILE B O 23
ATOM 29169 N N . TRP B 1 6 ? -4.681 -5.810 7.345 1.00 0.00 6 TRP B N 23
ATOM 29170 C CA . TRP B 1 6 ? -3.919 -5.564 8.583 1.00 0.00 6 TRP B CA 23
ATOM 29171 C C . TRP B 1 6 ? -2.671 -4.686 8.392 1.00 0.00 6 TRP B C 23
ATOM 29172 O O . TRP B 1 6 ? -1.557 -5.187 8.228 1.00 0.00 6 TRP B O 23
ATOM 29193 N N . LEU B 1 7 ? -2.875 -3.370 8.483 1.00 0.00 7 LEU B N 23
ATOM 29194 C CA . LEU B 1 7 ? -1.794 -2.388 8.396 1.00 0.00 7 LEU B CA 23
ATOM 29195 C C . LEU B 1 7 ? -1.764 -1.600 9.698 1.00 0.00 7 LEU B C 23
ATOM 29196 O O . LEU B 1 7 ? -2.598 -0.721 9.916 1.00 0.00 7 LEU B O 23
ATOM 29212 N N . SER B 1 8 ? -0.827 -1.945 10.577 1.00 0.00 8 SER B N 23
ATOM 29213 C CA . SER B 1 8 ? -0.718 -1.294 11.876 1.00 0.00 8 SER B CA 23
ATOM 29214 C C . SER B 1 8 ? -0.298 0.174 11.740 1.00 0.00 8 SER B C 23
ATOM 29215 O O . SER B 1 8 ? -1.034 0.979 11.172 1.00 0.00 8 SER B O 23
ATOM 29223 N N . ASP B 1 9 ? 0.855 0.530 12.287 1.00 0.00 9 ASP B N 23
ATOM 29224 C CA . ASP B 1 9 ? 1.327 1.904 12.247 1.00 0.00 9 ASP B CA 23
ATOM 29225 C C . ASP B 1 9 ? 2.605 2.050 11.400 1.00 0.00 9 ASP B C 23
ATOM 29226 O O . ASP B 1 9 ? 2.793 1.310 10.433 1.00 0.00 9 ASP B O 23
ATOM 29235 N N . GLN B 1 10 ? 3.486 2.991 11.787 1.00 0.00 10 GLN B N 23
ATOM 29236 C CA . GLN B 1 10 ? 4.748 3.245 11.112 1.00 0.00 10 GLN B CA 23
ATOM 29237 C C . GLN B 1 10 ? 4.674 3.038 9.597 1.00 0.00 10 GLN B C 23
ATOM 29238 O O . GLN B 1 10 ? 5.572 2.450 8.989 1.00 0.00 10 GLN B O 23
ATOM 29252 N N . THR B 1 11 ? 3.598 3.556 8.999 1.00 0.00 11 THR B N 23
ATOM 29253 C CA . THR B 1 11 ? 3.385 3.466 7.554 1.00 0.00 11 THR B CA 23
ATOM 29254 C C . THR B 1 11 ? 2.118 4.185 7.107 1.00 0.00 11 THR B C 23
ATOM 29255 O O . THR B 1 11 ? 2.160 4.996 6.180 1.00 0.00 11 THR B O 23
ATOM 29266 N N . LEU B 1 12 ? 1.020 3.959 7.812 1.00 0.00 12 LEU B N 23
ATOM 29267 C CA . LEU B 1 12 ? -0.219 4.665 7.524 1.00 0.00 12 LEU B CA 23
ATOM 29268 C C . LEU B 1 12 ? -0.012 6.077 8.030 1.00 0.00 12 LEU B C 23
ATOM 29269 O O . LEU B 1 12 ? -0.352 7.063 7.377 1.00 0.00 12 LEU B O 23
ATOM 29285 N N . GLU B 1 13 ? 0.630 6.130 9.197 1.00 0.00 13 GLU B N 23
ATOM 29286 C CA . GLU B 1 13 ? 1.009 7.373 9.837 1.00 0.00 13 GLU B CA 23
ATOM 29287 C C . GLU B 1 13 ? 2.233 7.919 9.123 1.00 0.00 13 GLU B C 23
ATOM 29288 O O . GLU B 1 13 ? 2.367 9.124 8.911 1.00 0.00 13 GLU B O 23
ATOM 29300 N N . ASP B 1 14 ? 3.111 6.982 8.728 1.00 0.00 14 ASP B N 23
ATOM 29301 C CA . ASP B 1 14 ? 4.331 7.294 7.996 1.00 0.00 14 ASP B CA 23
ATOM 29302 C C . ASP B 1 14 ? 4.002 8.150 6.768 1.00 0.00 14 ASP B C 23
ATOM 29303 O O . ASP B 1 14 ? 4.868 8.836 6.222 1.00 0.00 14 ASP B O 23
ATOM 29312 N N . LEU B 1 15 ? 2.729 8.098 6.358 1.00 0.00 15 LEU B N 23
ATOM 29313 C CA . LEU B 1 15 ? 2.193 8.818 5.251 1.00 0.00 15 LEU B CA 23
ATOM 29314 C C . LEU B 1 15 ? 2.072 10.321 5.540 1.00 0.00 15 LEU B C 23
ATOM 29315 O O . LEU B 1 15 ? 1.061 10.952 5.220 1.00 0.00 15 LEU B O 23
ATOM 29331 N N . GLU B 1 16 ? 3.110 10.887 6.142 1.00 0.00 16 GLU B N 23
ATOM 29332 C CA . GLU B 1 16 ? 3.133 12.310 6.467 1.00 0.00 16 GLU B CA 23
ATOM 29333 C C . GLU B 1 16 ? 3.651 13.132 5.286 1.00 0.00 16 GLU B C 23
ATOM 29334 O O . GLU B 1 16 ? 2.959 14.024 4.792 1.00 0.00 16 GLU B O 23
ATOM 29346 N N . LYS B 1 17 ? 4.877 12.835 4.848 1.00 0.00 17 LYS B N 23
ATOM 29347 C CA . LYS B 1 17 ? 5.499 13.545 3.746 1.00 0.00 17 LYS B CA 23
ATOM 29348 C C . LYS B 1 17 ? 5.368 12.799 2.411 1.00 0.00 17 LYS B C 23
ATOM 29349 O O . LYS B 1 17 ? 6.159 13.031 1.493 1.00 0.00 17 LYS B O 23
ATOM 29368 N N . MET B 1 18 ? 4.376 11.912 2.295 1.00 0.00 18 MET B N 23
ATOM 29369 C CA . MET B 1 18 ? 4.172 11.160 1.060 1.00 0.00 18 MET B CA 23
ATOM 29370 C C . MET B 1 18 ? 2.995 11.737 0.263 1.00 0.00 18 MET B C 23
ATOM 29371 O O . MET B 1 18 ? 3.198 12.558 -0.622 1.00 0.00 18 MET B O 23
ATOM 29385 N N . ALA B 1 19 ? 1.773 11.310 0.595 1.00 0.00 19 ALA B N 23
ATOM 29386 C CA . ALA B 1 19 ? 0.554 11.779 -0.072 1.00 0.00 19 ALA B CA 23
ATOM 29387 C C . ALA B 1 19 ? 0.525 13.307 -0.161 1.00 0.00 19 ALA B C 23
ATOM 29388 O O . ALA B 1 19 ? 0.145 13.865 -1.181 1.00 0.00 19 ALA B O 23
ATOM 29395 N N . ARG B 1 20 ? 0.930 13.979 0.921 1.00 0.00 20 ARG B N 23
ATOM 29396 C CA . ARG B 1 20 ? 0.947 15.440 0.957 1.00 0.00 20 ARG B CA 23
ATOM 29397 C C . ARG B 1 20 ? 1.935 15.999 -0.049 1.00 0.00 20 ARG B C 23
ATOM 29398 O O . ARG B 1 20 ? 1.548 16.620 -1.039 1.00 0.00 20 ARG B O 23
ATOM 29419 N N . ARG B 1 21 ? 3.202 15.759 0.216 1.00 0.00 21 ARG B N 23
ATOM 29420 C CA . ARG B 1 21 ? 4.279 16.202 -0.649 1.00 0.00 21 ARG B CA 23
ATOM 29421 C C . ARG B 1 21 ? 4.044 15.748 -2.094 1.00 0.00 21 ARG B C 23
ATOM 29422 O O . ARG B 1 21 ? 4.419 16.437 -3.044 1.00 0.00 21 ARG B O 23
ATOM 29443 N N . GLU B 1 22 ? 3.413 14.580 -2.235 1.00 0.00 22 GLU B N 23
ATOM 29444 C CA . GLU B 1 22 ? 3.101 13.997 -3.543 1.00 0.00 22 GLU B CA 23
ATOM 29445 C C . GLU B 1 22 ? 1.816 14.582 -4.139 1.00 0.00 22 GLU B C 23
ATOM 29446 O O . GLU B 1 22 ? 1.553 14.408 -5.331 1.00 0.00 22 GLU B O 23
ATOM 29458 N N . GLY B 1 23 ? 0.991 15.227 -3.305 1.00 0.00 23 GLY B N 23
ATOM 29459 C CA . GLY B 1 23 ? -0.275 15.759 -3.782 1.00 0.00 23 GLY B CA 23
ATOM 29460 C C . GLY B 1 23 ? -1.317 14.653 -3.917 1.00 0.00 23 GLY B C 23
ATOM 29461 O O . GLY B 1 23 ? -2.394 14.863 -4.475 1.00 0.00 23 GLY B O 23
ATOM 29465 N N . LEU B 1 24 ? -0.968 13.468 -3.403 1.00 0.00 24 LEU B N 23
ATOM 29466 C CA . LEU B 1 24 ? -1.821 12.291 -3.445 1.00 0.00 24 LEU B CA 23
ATOM 29467 C C . LEU B 1 24 ? -2.751 12.221 -2.233 1.00 0.00 24 LEU B C 23
ATOM 29468 O O . LEU B 1 24 ? -2.606 12.967 -1.263 1.00 0.00 24 LEU B O 23
ATOM 29484 N N . SER B 1 25 ? -3.673 11.271 -2.301 1.00 0.00 25 SER B N 23
ATOM 29485 C CA . SER B 1 25 ? -4.628 11.002 -1.224 1.00 0.00 25 SER B CA 23
ATOM 29486 C C . SER B 1 25 ? -4.290 9.651 -0.580 1.00 0.00 25 SER B C 23
ATOM 29487 O O . SER B 1 25 ? -3.547 8.869 -1.162 1.00 0.00 25 SER B O 23
ATOM 29495 N N . LYS B 1 26 ? -4.817 9.384 0.620 1.00 0.00 26 LYS B N 23
ATOM 29496 C CA . LYS B 1 26 ? -4.536 8.116 1.329 1.00 0.00 26 LYS B CA 23
ATOM 29497 C C . LYS B 1 26 ? -4.593 6.890 0.398 1.00 0.00 26 LYS B C 23
ATOM 29498 O O . LYS B 1 26 ? -3.787 5.970 0.542 1.00 0.00 26 LYS B O 23
ATOM 29517 N N . SER B 1 27 ? -5.542 6.877 -0.543 1.00 0.00 27 SER B N 23
ATOM 29518 C CA . SER B 1 27 ? -5.694 5.757 -1.479 1.00 0.00 27 SER B CA 23
ATOM 29519 C C . SER B 1 27 ? -4.740 5.879 -2.666 1.00 0.00 27 SER B C 23
ATOM 29520 O O . SER B 1 27 ? -3.993 4.946 -2.960 1.00 0.00 27 SER B O 23
ATOM 29528 N N . GLU B 1 28 ? -4.753 7.036 -3.332 1.00 0.00 28 GLU B N 23
ATOM 29529 C CA . GLU B 1 28 ? -3.862 7.278 -4.477 1.00 0.00 28 GLU B CA 23
ATOM 29530 C C . GLU B 1 28 ? -2.390 7.295 -4.023 1.00 0.00 28 GLU B C 23
ATOM 29531 O O . GLU B 1 28 ? -1.472 7.228 -4.839 1.00 0.00 28 GLU B O 23
ATOM 29543 N N . MET B 1 29 ? -2.192 7.337 -2.704 1.00 0.00 29 MET B N 23
ATOM 29544 C CA . MET B 1 29 ? -0.892 7.303 -2.077 1.00 0.00 29 MET B CA 23
ATOM 29545 C C . MET B 1 29 ? -0.457 5.861 -2.015 1.00 0.00 29 MET B C 23
ATOM 29546 O O . MET B 1 29 ? 0.682 5.495 -2.302 1.00 0.00 29 MET B O 23
ATOM 29560 N N . ILE B 1 30 ? -1.408 5.068 -1.603 1.00 0.00 30 ILE B N 23
ATOM 29561 C CA . ILE B 1 30 ? -1.259 3.683 -1.418 1.00 0.00 30 ILE B CA 23
ATOM 29562 C C . ILE B 1 30 ? -1.217 2.906 -2.740 1.00 0.00 30 ILE B C 23
ATOM 29563 O O . ILE B 1 30 ? -0.601 1.840 -2.811 1.00 0.00 30 ILE B O 23
ATOM 29579 N N . ASN B 1 31 ? -1.826 3.460 -3.795 1.00 0.00 31 ASN B N 23
ATOM 29580 C CA . ASN B 1 31 ? -1.792 2.818 -5.111 1.00 0.00 31 ASN B CA 23
ATOM 29581 C C . ASN B 1 31 ? -0.360 2.759 -5.602 1.00 0.00 31 ASN B C 23
ATOM 29582 O O . ASN B 1 31 ? 0.123 1.730 -6.072 1.00 0.00 31 ASN B O 23
ATOM 29593 N N . VAL B 1 32 ? 0.274 3.916 -5.536 1.00 0.00 32 VAL B N 23
ATOM 29594 C CA . VAL B 1 32 ? 1.609 4.108 -6.005 1.00 0.00 32 VAL B CA 23
ATOM 29595 C C . VAL B 1 32 ? 2.656 3.508 -5.104 1.00 0.00 32 VAL B C 23
ATOM 29596 O O . VAL B 1 32 ? 3.688 3.027 -5.571 1.00 0.00 32 VAL B O 23
ATOM 29609 N N . ALA B 1 33 ? 2.352 3.490 -3.835 1.00 0.00 33 ALA B N 23
ATOM 29610 C CA . ALA B 1 33 ? 3.231 2.896 -2.841 1.00 0.00 33 ALA B CA 23
ATOM 29611 C C . ALA B 1 33 ? 3.550 1.484 -3.243 1.00 0.00 33 ALA B C 23
ATOM 29612 O O . ALA B 1 33 ? 4.661 0.986 -3.059 1.00 0.00 33 ALA B O 23
ATOM 29619 N N . LEU B 1 34 ? 2.532 0.838 -3.776 1.00 0.00 34 LEU B N 23
ATOM 29620 C CA . LEU B 1 34 ? 2.628 -0.495 -4.189 1.00 0.00 34 LEU B CA 23
ATOM 29621 C C . LEU B 1 34 ? 3.360 -0.596 -5.546 1.00 0.00 34 LEU B C 23
ATOM 29622 O O . LEU B 1 34 ? 4.164 -1.504 -5.762 1.00 0.00 34 LEU B O 23
ATOM 29638 N N . GLN B 1 35 ? 3.046 0.328 -6.462 1.00 0.00 35 GLN B N 23
ATOM 29639 C CA . GLN B 1 35 ? 3.627 0.340 -7.808 1.00 0.00 35 GLN B CA 23
ATOM 29640 C C . GLN B 1 35 ? 5.171 0.406 -7.833 1.00 0.00 35 GLN B C 23
ATOM 29641 O O . GLN B 1 35 ? 5.794 -0.532 -8.334 1.00 0.00 35 GLN B O 23
ATOM 29655 N N . HIS B 1 36 ? 5.806 1.474 -7.308 1.00 0.00 36 HIS B N 23
ATOM 29656 C CA . HIS B 1 36 ? 7.291 1.544 -7.321 1.00 0.00 36 HIS B CA 23
ATOM 29657 C C . HIS B 1 36 ? 7.900 0.286 -6.693 1.00 0.00 36 HIS B C 23
ATOM 29658 O O . HIS B 1 36 ? 8.990 -0.149 -7.067 1.00 0.00 36 HIS B O 23
ATOM 29673 N N . TYR B 1 37 ? 7.185 -0.264 -5.710 1.00 0.00 37 TYR B N 23
ATOM 29674 C CA . TYR B 1 37 ? 7.618 -1.443 -4.968 1.00 0.00 37 TYR B CA 23
ATOM 29675 C C . TYR B 1 37 ? 7.788 -2.708 -5.821 1.00 0.00 37 TYR B C 23
ATOM 29676 O O . TYR B 1 37 ? 7.200 -2.845 -6.895 1.00 0.00 37 TYR B O 23
ATOM 29694 N N . LYS B 1 38 ? 8.566 -3.653 -5.266 1.00 0.00 38 LYS B N 23
ATOM 29695 C CA . LYS B 1 38 ? 8.806 -4.948 -5.869 1.00 0.00 38 LYS B CA 23
ATOM 29696 C C . LYS B 1 38 ? 9.132 -5.993 -4.802 1.00 0.00 38 LYS B C 23
ATOM 29697 O O . LYS B 1 38 ? 8.469 -7.050 -4.793 1.00 0.00 38 LYS B O 23
ATOM 29717 N N . ARG A 1 1 ? -3.285 -1.844 12.034 1.00 0.00 1 ARG A N 24
ATOM 29718 C CA . ARG A 1 1 ? -4.680 -1.310 12.014 1.00 0.00 1 ARG A CA 24
ATOM 29719 C C . ARG A 1 1 ? -5.490 -1.888 10.865 1.00 0.00 1 ARG A C 24
ATOM 29720 O O . ARG A 1 1 ? -4.940 -2.476 9.934 1.00 0.00 1 ARG A O 24
ATOM 29743 N N . TRP A 1 2 ? -6.796 -1.669 10.921 1.00 0.00 2 TRP A N 24
ATOM 29744 C CA . TRP A 1 2 ? -7.691 -2.119 9.867 1.00 0.00 2 TRP A CA 24
ATOM 29745 C C . TRP A 1 2 ? -8.306 -0.907 9.184 1.00 0.00 2 TRP A C 24
ATOM 29746 O O . TRP A 1 2 ? -9.050 -0.141 9.800 1.00 0.00 2 TRP A O 24
ATOM 29767 N N . LEU A 1 3 ? -7.968 -0.733 7.917 1.00 0.00 3 LEU A N 24
ATOM 29768 C CA . LEU A 1 3 ? -8.457 0.399 7.131 1.00 0.00 3 LEU A CA 24
ATOM 29769 C C . LEU A 1 3 ? -8.994 -0.054 5.775 1.00 0.00 3 LEU A C 24
ATOM 29770 O O . LEU A 1 3 ? -8.578 -1.084 5.245 1.00 0.00 3 LEU A O 24
ATOM 29786 N N . CYS A 1 4 ? -9.901 0.745 5.211 1.00 0.00 4 CYS A N 24
ATOM 29787 C CA . CYS A 1 4 ? -10.487 0.452 3.896 1.00 0.00 4 CYS A CA 24
ATOM 29788 C C . CYS A 1 4 ? -10.268 1.645 2.967 1.00 0.00 4 CYS A C 24
ATOM 29789 O O . CYS A 1 4 ? -10.512 2.789 3.357 1.00 0.00 4 CYS A O 24
ATOM 29796 N N . ILE A 1 5 ? -9.780 1.383 1.751 1.00 0.00 5 ILE A N 24
ATOM 29797 C CA . ILE A 1 5 ? -9.502 2.467 0.800 1.00 0.00 5 ILE A CA 24
ATOM 29798 C C . ILE A 1 5 ? -9.760 2.059 -0.662 1.00 0.00 5 ILE A C 24
ATOM 29799 O O . ILE A 1 5 ? -10.152 0.923 -0.939 1.00 0.00 5 ILE A O 24
ATOM 29815 N N . TRP A 1 6 ? -9.589 3.019 -1.588 1.00 0.00 6 TRP A N 24
ATOM 29816 C CA . TRP A 1 6 ? -9.859 2.792 -3.022 1.00 0.00 6 TRP A CA 24
ATOM 29817 C C . TRP A 1 6 ? -8.607 2.466 -3.855 1.00 0.00 6 TRP A C 24
ATOM 29818 O O . TRP A 1 6 ? -7.899 3.363 -4.317 1.00 0.00 6 TRP A O 24
ATOM 29839 N N . LEU A 1 7 ? -8.386 1.171 -4.089 1.00 0.00 7 LEU A N 24
ATOM 29840 C CA . LEU A 1 7 ? -7.274 0.694 -4.917 1.00 0.00 7 LEU A CA 24
ATOM 29841 C C . LEU A 1 7 ? -7.843 -0.123 -6.071 1.00 0.00 7 LEU A C 24
ATOM 29842 O O . LEU A 1 7 ? -8.408 -1.193 -5.851 1.00 0.00 7 LEU A O 24
ATOM 29858 N N . SER A 1 8 ? -7.720 0.390 -7.294 1.00 0.00 8 SER A N 24
ATOM 29859 C CA . SER A 1 8 ? -8.248 -0.284 -8.459 1.00 0.00 8 SER A CA 24
ATOM 29860 C C . SER A 1 8 ? -7.314 -1.402 -8.929 1.00 0.00 8 SER A C 24
ATOM 29861 O O . SER A 1 8 ? -6.671 -2.067 -8.119 1.00 0.00 8 SER A O 24
ATOM 29869 N N . ASP A 1 9 ? -7.261 -1.608 -10.236 1.00 0.00 9 ASP A N 24
ATOM 29870 C CA . ASP A 1 9 ? -6.431 -2.651 -10.830 1.00 0.00 9 ASP A CA 24
ATOM 29871 C C . ASP A 1 9 ? -4.944 -2.263 -10.845 1.00 0.00 9 ASP A C 24
ATOM 29872 O O . ASP A 1 9 ? -4.525 -1.373 -10.104 1.00 0.00 9 ASP A O 24
ATOM 29881 N N . GLN A 1 10 ? -4.164 -2.925 -11.717 1.00 0.00 10 GLN A N 24
ATOM 29882 C CA . GLN A 1 10 ? -2.746 -2.670 -11.875 1.00 0.0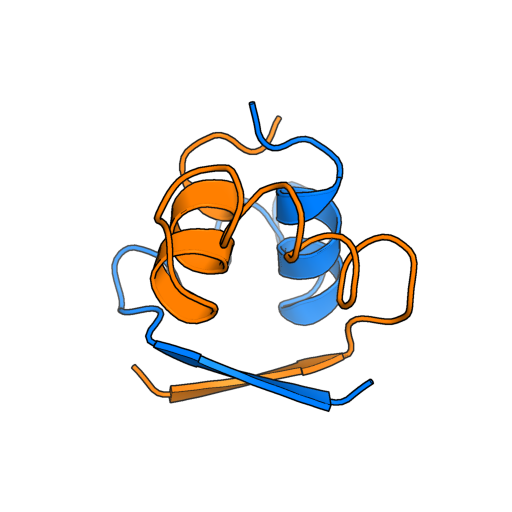0 10 GLN A CA 24
ATOM 29883 C C . GLN A 1 10 ? -2.058 -2.330 -10.551 1.00 0.00 10 GLN A C 24
ATOM 29884 O O . GLN A 1 10 ? -1.247 -1.404 -10.472 1.00 0.00 10 GLN A O 24
ATOM 29898 N N . THR A 1 11 ? -2.386 -3.114 -9.521 1.00 0.00 11 THR A N 24
ATOM 29899 C CA . THR A 1 11 ? -1.812 -2.944 -8.190 1.00 0.00 11 THR A CA 24
ATOM 29900 C C . THR A 1 11 ? -2.263 -4.012 -7.205 1.00 0.00 11 THR A C 24
ATOM 29901 O O . THR A 1 11 ? -1.431 -4.584 -6.511 1.00 0.00 11 THR A O 24
ATOM 29912 N N . LEU A 1 12 ? -3.550 -4.337 -7.199 1.00 0.00 12 LEU A N 24
ATOM 29913 C CA . LEU A 1 12 ? -4.054 -5.410 -6.351 1.00 0.00 12 LEU A CA 24
ATOM 29914 C C . LEU A 1 12 ? -3.537 -6.693 -6.957 1.00 0.00 12 LEU A C 24
ATOM 29915 O O . LEU A 1 12 ? -3.024 -7.579 -6.272 1.00 0.00 12 LEU A O 24
ATOM 29931 N N . GLU A 1 13 ? -3.619 -6.718 -8.287 1.00 0.00 13 GLU A N 24
ATOM 29932 C CA . GLU A 1 13 ? -3.104 -7.814 -9.080 1.00 0.00 13 GLU A CA 24
ATOM 29933 C C . GLU A 1 13 ? -1.592 -7.789 -8.966 1.00 0.00 13 GLU A C 24
ATOM 29934 O O . GLU A 1 13 ? -0.936 -8.824 -8.851 1.00 0.00 13 GLU A O 24
ATOM 29946 N N . ASP A 1 14 ? -1.065 -6.560 -8.981 1.00 0.00 14 ASP A N 24
ATOM 29947 C CA . ASP A 1 14 ? 0.354 -6.305 -8.859 1.00 0.00 14 ASP A CA 24
ATOM 29948 C C . ASP A 1 14 ? 0.926 -7.056 -7.655 1.00 0.00 14 ASP A C 24
ATOM 29949 O O . ASP A 1 14 ? 2.050 -7.546 -7.704 1.00 0.00 14 ASP A O 24
ATOM 29958 N N . LEU A 1 15 ? 0.128 -7.141 -6.578 1.00 0.00 15 LEU A N 24
ATOM 29959 C CA . LEU A 1 15 ? 0.523 -7.822 -5.343 1.00 0.00 15 LEU A CA 24
ATOM 29960 C C . LEU A 1 15 ? 0.689 -9.341 -5.490 1.00 0.00 15 LEU A C 24
ATOM 29961 O O . LEU A 1 15 ? 0.909 -10.035 -4.499 1.00 0.00 15 LEU A O 24
ATOM 29977 N N . GLU A 1 16 ? 0.587 -9.858 -6.707 1.00 0.00 16 GLU A N 24
ATOM 29978 C CA . GLU A 1 16 ? 0.732 -11.294 -6.937 1.00 0.00 16 GLU A CA 24
ATOM 29979 C C . GLU A 1 16 ? 2.176 -11.735 -6.703 1.00 0.00 16 GLU A C 24
ATOM 29980 O O . GLU A 1 16 ? 2.449 -12.545 -5.817 1.00 0.00 16 GLU A O 24
ATOM 29992 N N . LYS A 1 17 ? 3.096 -11.192 -7.499 1.00 0.00 17 LYS A N 24
ATOM 29993 C CA . LYS A 1 17 ? 4.506 -11.517 -7.383 1.00 0.00 17 LYS A CA 24
ATOM 29994 C C . LYS A 1 17 ? 5.173 -10.788 -6.208 1.00 0.00 17 LYS A C 24
ATOM 29995 O O . LYS A 1 17 ? 6.311 -11.095 -5.847 1.00 0.00 17 LYS A O 24
ATOM 30014 N N . MET A 1 18 ? 4.468 -9.815 -5.625 1.00 0.00 18 MET A N 24
ATOM 30015 C CA . MET A 1 18 ? 4.997 -9.035 -4.507 1.00 0.00 18 MET A CA 24
ATOM 30016 C C . MET A 1 18 ? 4.579 -9.617 -3.150 1.00 0.00 18 MET A C 24
ATOM 30017 O O . MET A 1 18 ? 5.303 -9.475 -2.165 1.00 0.00 18 MET A O 24
ATOM 30031 N N . ALA A 1 19 ? 3.412 -10.267 -3.104 1.00 0.00 19 ALA A N 24
ATOM 30032 C CA . ALA A 1 19 ? 2.911 -10.873 -1.864 1.00 0.00 19 ALA A CA 24
ATOM 30033 C C . ALA A 1 19 ? 3.087 -12.392 -1.880 1.00 0.00 19 ALA A C 24
ATOM 30034 O O . ALA A 1 19 ? 3.831 -12.937 -1.076 1.00 0.00 19 ALA A O 24
ATOM 30041 N N . ARG A 1 20 ? 2.395 -13.074 -2.799 1.00 0.00 20 ARG A N 24
ATOM 30042 C CA . ARG A 1 20 ? 2.477 -14.532 -2.904 1.00 0.00 20 ARG A CA 24
ATOM 30043 C C . ARG A 1 20 ? 3.899 -15.000 -3.137 1.00 0.00 20 ARG A C 24
ATOM 30044 O O . ARG A 1 20 ? 4.483 -15.700 -2.309 1.00 0.00 20 ARG A O 24
ATOM 30065 N N . ARG A 1 21 ? 4.436 -14.603 -4.270 1.00 0.00 21 ARG A N 24
ATOM 30066 C CA . ARG A 1 21 ? 5.784 -14.941 -4.665 1.00 0.00 21 ARG A CA 24
ATOM 30067 C C . ARG A 1 21 ? 6.794 -14.599 -3.564 1.00 0.00 21 ARG A C 24
ATOM 30068 O O . ARG A 1 21 ? 7.822 -15.264 -3.420 1.00 0.00 21 ARG A O 24
ATOM 30089 N N . GLU A 1 22 ? 6.484 -13.554 -2.793 1.00 0.00 22 GLU A N 24
ATOM 30090 C CA . GLU A 1 22 ? 7.348 -13.103 -1.698 1.00 0.00 22 GLU A CA 24
ATOM 30091 C C . GLU A 1 22 ? 6.967 -13.737 -0.354 1.00 0.00 22 GLU A C 24
ATOM 30092 O O . GLU A 1 22 ? 7.656 -13.523 0.646 1.00 0.00 22 GLU A O 24
ATOM 30104 N N . GLY A 1 23 ? 5.861 -14.490 -0.318 1.00 0.00 23 GLY A N 24
ATOM 30105 C CA . GLY A 1 23 ? 5.419 -15.099 0.928 1.00 0.00 23 GLY A CA 24
ATOM 30106 C C . GLY A 1 23 ? 4.643 -14.118 1.799 1.00 0.00 23 GLY A C 24
ATOM 30107 O O . GLY A 1 23 ? 4.139 -14.486 2.861 1.00 0.00 23 GLY A O 24
ATOM 30111 N N . LEU A 1 24 ? 4.552 -12.866 1.338 1.00 0.00 24 LEU A N 24
ATOM 30112 C CA . LEU A 1 24 ? 3.848 -11.813 2.047 1.00 0.00 24 LEU A CA 24
ATOM 30113 C C . LEU A 1 24 ? 2.332 -11.969 1.920 1.00 0.00 24 LEU A C 24
ATOM 30114 O O . LEU A 1 24 ? 1.830 -12.782 1.141 1.00 0.00 24 LEU A O 24
ATOM 30130 N N . SER A 1 25 ? 1.629 -11.151 2.684 1.00 0.00 25 SER A N 24
ATOM 30131 C CA . SER A 1 25 ? 0.165 -11.118 2.691 1.00 0.00 25 SER A CA 24
ATOM 30132 C C . SER A 1 25 ? -0.322 -9.736 2.243 1.00 0.00 25 SER A C 24
ATOM 30133 O O . SER A 1 25 ? 0.453 -8.787 2.239 1.00 0.00 25 SER A O 24
ATOM 30141 N N . LYS A 1 26 ? -1.601 -9.631 1.860 1.00 0.00 26 LYS A N 24
ATOM 30142 C CA . LYS A 1 26 ? -2.180 -8.350 1.398 1.00 0.00 26 LYS A CA 24
ATOM 30143 C C . LYS A 1 26 ? -1.682 -7.146 2.216 1.00 0.00 26 LYS A C 24
ATOM 30144 O O . LYS A 1 26 ? -1.464 -6.072 1.658 1.00 0.00 26 LYS A O 24
ATOM 30163 N N . SER A 1 27 ? -1.516 -7.326 3.530 1.00 0.00 27 SER A N 24
ATOM 30164 C CA . SER A 1 27 ? -1.059 -6.250 4.411 1.00 0.00 27 SER A CA 24
ATOM 30165 C C . SER A 1 27 ? 0.457 -6.130 4.412 1.00 0.00 27 SER A C 24
ATOM 30166 O O . SER A 1 27 ? 0.994 -5.072 4.098 1.00 0.00 27 SER A O 24
ATOM 30174 N N . GLU A 1 28 ? 1.143 -7.220 4.751 1.00 0.00 28 GLU A N 24
ATOM 30175 C CA . GLU A 1 28 ? 2.610 -7.227 4.766 1.00 0.00 28 GLU A CA 24
ATOM 30176 C C . GLU A 1 28 ? 3.163 -6.951 3.357 1.00 0.00 28 GLU A C 24
ATOM 30177 O O . GLU A 1 28 ? 4.357 -6.707 3.188 1.00 0.00 28 GLU A O 24
ATOM 30189 N N . MET A 1 29 ? 2.269 -6.958 2.362 1.00 0.00 29 MET A N 24
ATOM 30190 C CA . MET A 1 29 ? 2.591 -6.682 0.986 1.00 0.00 29 MET A CA 24
ATOM 30191 C C . MET A 1 29 ? 2.545 -5.182 0.785 1.00 0.00 29 MET A C 24
ATOM 30192 O O . MET A 1 29 ? 3.431 -4.562 0.200 1.00 0.00 29 MET A O 24
ATOM 30206 N N . ILE A 1 30 ? 1.460 -4.636 1.273 1.00 0.00 30 ILE A N 24
ATOM 30207 C CA . ILE A 1 30 ? 1.145 -3.261 1.181 1.00 0.00 30 ILE A CA 24
ATOM 30208 C C . ILE A 1 30 ? 1.968 -2.396 2.141 1.00 0.00 30 ILE A C 24
ATOM 30209 O O . ILE A 1 30 ? 2.435 -1.324 1.759 1.00 0.00 30 ILE A O 24
ATOM 30225 N N . ASN A 1 31 ? 2.185 -2.887 3.360 1.00 0.00 31 ASN A N 24
ATOM 30226 C CA . ASN A 1 31 ? 3.003 -2.177 4.346 1.00 0.00 31 ASN A CA 24
ATOM 30227 C C . ASN A 1 31 ? 4.406 -2.017 3.788 1.00 0.00 31 ASN A C 24
ATOM 30228 O O . ASN A 1 31 ? 5.014 -0.946 3.836 1.00 0.00 31 ASN A O 24
ATOM 30239 N N . VAL A 1 32 ? 4.883 -3.127 3.257 1.00 0.00 32 VAL A N 24
ATOM 30240 C CA . VAL A 1 32 ? 6.175 -3.251 2.660 1.00 0.00 32 VAL A CA 24
ATOM 30241 C C . VAL A 1 32 ? 6.319 -2.287 1.503 1.00 0.00 32 VAL A C 24
ATOM 30242 O O . VAL A 1 32 ? 7.341 -1.616 1.358 1.00 0.00 32 VAL A O 24
ATOM 30255 N N . ALA A 1 33 ? 5.273 -2.209 0.705 1.00 0.00 33 ALA A N 24
ATOM 30256 C CA . ALA A 1 33 ? 5.251 -1.301 -0.431 1.00 0.00 33 ALA A CA 24
ATOM 30257 C C . ALA A 1 33 ? 5.532 0.117 0.017 1.00 0.00 33 ALA A C 24
ATOM 30258 O O . ALA A 1 33 ? 6.125 0.906 -0.722 1.00 0.00 33 ALA A O 24
ATOM 30265 N N . LEU A 1 34 ? 5.080 0.444 1.229 1.00 0.00 34 LEU A N 24
ATOM 30266 C CA . LEU A 1 34 ? 5.264 1.770 1.750 1.00 0.00 34 LEU A CA 24
ATOM 30267 C C . LEU A 1 34 ? 6.693 1.969 2.251 1.00 0.00 34 LEU A C 24
ATOM 30268 O O . LEU A 1 34 ? 7.215 3.083 2.224 1.00 0.00 34 LEU A O 24
ATOM 30284 N N . GLN A 1 35 ? 7.318 0.879 2.722 1.00 0.00 35 GLN A N 24
ATOM 30285 C CA . GLN A 1 35 ? 8.674 0.933 3.244 1.00 0.00 35 GLN A CA 24
ATOM 30286 C C . GLN A 1 35 ? 9.732 0.930 2.128 1.00 0.00 35 GLN A C 24
ATOM 30287 O O . GLN A 1 35 ? 10.881 1.304 2.368 1.00 0.00 35 GLN A O 24
ATOM 30301 N N . HIS A 1 36 ? 9.345 0.534 0.906 1.00 0.00 36 HIS A N 24
ATOM 30302 C CA . HIS A 1 36 ? 10.281 0.525 -0.228 1.00 0.00 36 HIS A CA 24
ATOM 30303 C C . HIS A 1 36 ? 9.931 1.607 -1.265 1.00 0.00 36 HIS A C 24
ATOM 30304 O O . HIS A 1 36 ? 10.436 1.585 -2.390 1.00 0.00 36 HIS A O 24
ATOM 30319 N N . TYR A 1 37 ? 9.082 2.562 -0.867 1.00 0.00 37 TYR A N 24
ATOM 30320 C CA . TYR A 1 37 ? 8.672 3.673 -1.729 1.00 0.00 37 TYR A CA 24
ATOM 30321 C C . TYR A 1 37 ? 9.870 4.636 -1.959 1.00 0.00 37 TYR A C 24
ATOM 30322 O O . TYR A 1 37 ? 11.019 4.277 -1.692 1.00 0.00 37 TYR A O 24
ATOM 30340 N N . LYS A 1 38 ? 9.588 5.829 -2.482 1.00 0.00 38 LYS A N 24
ATOM 30341 C CA . LYS A 1 38 ? 10.559 6.855 -2.811 1.00 0.00 38 LYS A CA 24
ATOM 30342 C C . LYS A 1 38 ? 11.896 6.270 -3.295 1.00 0.00 38 LYS A C 24
ATOM 30343 O O . LYS A 1 38 ? 12.935 6.502 -2.637 1.00 0.00 38 LYS A O 24
ATOM 30363 N N . ARG B 1 1 ? -11.381 -0.408 -6.056 1.00 0.00 1 ARG B N 24
ATOM 30364 C CA . ARG B 1 1 ? -11.724 -1.627 -5.266 1.00 0.00 1 ARG B CA 24
ATOM 30365 C C . ARG B 1 1 ? -11.591 -1.371 -3.764 1.00 0.00 1 ARG B C 24
ATOM 30366 O O . ARG B 1 1 ? -10.537 -0.933 -3.297 1.00 0.00 1 ARG B O 24
ATOM 30389 N N . TRP B 1 2 ? -12.651 -1.666 -3.008 1.00 0.00 2 TRP B N 24
ATOM 30390 C CA . TRP B 1 2 ? -12.621 -1.485 -1.563 1.00 0.00 2 TRP B CA 24
ATOM 30391 C C . TRP B 1 2 ? -12.004 -2.714 -0.908 1.00 0.00 2 TRP B C 24
ATOM 30392 O O . TRP B 1 2 ? -12.500 -3.831 -1.070 1.00 0.00 2 TRP B O 24
ATOM 30413 N N . LEU B 1 3 ? -10.922 -2.499 -0.175 1.00 0.00 3 LEU B N 24
ATOM 30414 C CA . LEU B 1 3 ? -10.221 -3.587 0.503 1.00 0.00 3 LEU B CA 24
ATOM 30415 C C . LEU B 1 3 ? -9.815 -3.183 1.919 1.00 0.00 3 LEU B C 24
ATOM 30416 O O . LEU B 1 3 ? -9.592 -2.005 2.196 1.00 0.00 3 LEU B O 24
ATOM 30432 N N . CYS B 1 4 ? -9.690 -4.177 2.800 1.00 0.00 4 CYS B N 24
ATOM 30433 C CA . CYS B 1 4 ? -9.275 -3.935 4.190 1.00 0.00 4 CYS B CA 24
ATOM 30434 C C . CYS B 1 4 ? -7.934 -4.618 4.438 1.00 0.00 4 CYS B C 24
ATOM 30435 O O . CYS B 1 4 ? -7.755 -5.785 4.083 1.00 0.00 4 CYS B O 24
ATOM 30442 N N . ILE B 1 5 ? -6.977 -3.881 5.008 1.00 0.00 5 ILE B N 24
ATOM 30443 C CA . ILE B 1 5 ? -5.637 -4.441 5.238 1.00 0.00 5 ILE B CA 24
ATOM 30444 C C . ILE B 1 5 ? -4.994 -3.986 6.560 1.00 0.00 5 ILE B C 24
ATOM 30445 O O . ILE B 1 5 ? -5.543 -3.154 7.283 1.00 0.00 5 ILE B O 24
ATOM 30461 N N . TRP B 1 6 ? -3.839 -4.598 6.875 1.00 0.00 6 TRP B N 24
ATOM 30462 C CA . TRP B 1 6 ? -3.102 -4.337 8.127 1.00 0.00 6 TRP B CA 24
ATOM 30463 C C . TRP B 1 6 ? -1.918 -3.368 7.964 1.00 0.00 6 TRP B C 24
ATOM 30464 O O . TRP B 1 6 ? -0.849 -3.742 7.479 1.00 0.00 6 TRP B O 24
ATOM 30485 N N . LEU B 1 7 ? -2.123 -2.134 8.428 1.00 0.00 7 LEU B N 24
ATOM 30486 C CA . LEU B 1 7 ? -1.104 -1.081 8.414 1.00 0.00 7 LEU B CA 24
ATOM 30487 C C . LEU B 1 7 ? -1.083 -0.436 9.802 1.00 0.00 7 LEU B C 24
ATOM 30488 O O . LEU B 1 7 ? -2.076 0.159 10.218 1.00 0.00 7 LEU B O 24
ATOM 30504 N N . SER B 1 8 ? 0.019 -0.580 10.533 1.00 0.00 8 SER B N 24
ATOM 30505 C CA . SER B 1 8 ? 0.115 -0.042 11.876 1.00 0.00 8 SER B CA 24
ATOM 30506 C C . SER B 1 8 ? 0.355 1.465 11.891 1.00 0.00 8 SER B C 24
ATOM 30507 O O . SER B 1 8 ? 0.321 2.133 10.861 1.00 0.00 8 SER B O 24
ATOM 30515 N N . ASP B 1 9 ? 0.582 1.975 13.089 1.00 0.00 9 ASP B N 24
ATOM 30516 C CA . ASP B 1 9 ? 0.817 3.409 13.316 1.00 0.00 9 ASP B CA 24
ATOM 30517 C C . ASP B 1 9 ? 1.851 3.988 12.351 1.00 0.00 9 ASP B C 24
ATOM 30518 O O . ASP B 1 9 ? 1.541 4.886 11.569 1.00 0.00 9 ASP B O 24
ATOM 30527 N N . GLN B 1 10 ? 3.082 3.487 12.436 1.00 0.00 10 GLN B N 24
ATOM 30528 C CA . GLN B 1 10 ? 4.178 3.962 11.603 1.00 0.00 10 GLN B CA 24
ATOM 30529 C C . GLN B 1 10 ? 3.834 3.998 10.110 1.00 0.00 10 GLN B C 24
ATOM 30530 O O . GLN B 1 10 ? 4.399 4.804 9.372 1.00 0.00 10 GLN B O 24
ATOM 30544 N N . THR B 1 11 ? 2.932 3.121 9.660 1.00 0.00 11 THR B N 24
ATOM 30545 C CA . THR B 1 11 ? 2.566 3.064 8.261 1.00 0.00 11 THR B CA 24
ATOM 30546 C C . THR B 1 11 ? 1.455 4.037 7.897 1.00 0.00 11 THR B C 24
ATOM 30547 O O . THR B 1 11 ? 1.441 4.577 6.793 1.00 0.00 11 THR B O 24
ATOM 30558 N N . LEU B 1 12 ? 0.556 4.291 8.831 1.00 0.00 12 LEU B N 24
ATOM 30559 C CA . LEU B 1 12 ? -0.525 5.242 8.604 1.00 0.00 12 LEU B CA 24
ATOM 30560 C C . LEU B 1 12 ? 0.102 6.614 8.593 1.00 0.00 12 LEU B C 24
ATOM 30561 O O . LEU B 1 12 ? -0.200 7.462 7.751 1.00 0.00 12 LEU B O 24
ATOM 30577 N N . GLU B 1 13 ? 1.050 6.770 9.511 1.00 0.00 13 GLU B N 24
ATOM 30578 C CA . GLU B 1 13 ? 1.839 7.982 9.617 1.00 0.00 13 GLU B CA 24
ATOM 30579 C C . GLU B 1 13 ? 2.623 8.141 8.323 1.00 0.00 13 GLU B C 24
ATOM 30580 O O . GLU B 1 13 ? 2.732 9.234 7.767 1.00 0.00 13 GLU B O 24
ATOM 30592 N N . ASP B 1 14 ? 3.150 7.005 7.852 1.00 0.00 14 ASP B N 24
ATOM 30593 C CA . ASP B 1 14 ? 3.911 6.940 6.621 1.00 0.00 14 ASP B CA 24
ATOM 30594 C C . ASP B 1 14 ? 3.102 7.525 5.471 1.00 0.00 14 ASP B C 24
ATOM 30595 O O . ASP B 1 14 ? 3.600 8.335 4.698 1.00 0.00 14 ASP B O 24
ATOM 30604 N N . LEU B 1 15 ? 1.842 7.103 5.371 1.00 0.00 15 LEU B N 24
ATOM 30605 C CA . LEU B 1 15 ? 0.945 7.557 4.324 1.00 0.00 15 LEU B CA 24
ATOM 30606 C C . LEU B 1 15 ? 0.430 8.988 4.538 1.00 0.00 15 LEU B C 24
ATOM 30607 O O . LEU B 1 15 ? -0.645 9.347 4.056 1.00 0.00 15 LEU B O 24
ATOM 30623 N N . GLU B 1 16 ? 1.222 9.806 5.232 1.00 0.00 16 GLU B N 24
ATOM 30624 C CA . GLU B 1 16 ? 0.884 11.204 5.474 1.00 0.00 16 GLU B CA 24
ATOM 30625 C C . GLU B 1 16 ? 1.817 12.088 4.646 1.00 0.00 16 GLU B C 24
ATOM 30626 O O . GLU B 1 16 ? 1.364 12.902 3.841 1.00 0.00 16 GLU B O 24
ATOM 30638 N N . LYS B 1 17 ? 3.128 11.893 4.834 1.00 0.00 17 LYS B N 24
ATOM 30639 C CA . LYS B 1 17 ? 4.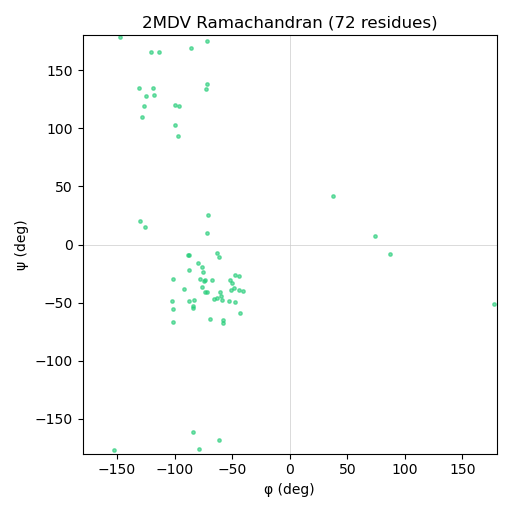140 12.630 4.103 1.00 0.00 17 LYS B CA 24
ATOM 30640 C C . LYS B 1 17 ? 4.312 12.052 2.694 1.00 0.00 17 LYS B C 24
ATOM 30641 O O . LYS B 1 17 ? 4.507 12.793 1.729 1.00 0.00 17 LYS B O 24
ATOM 30660 N N . MET B 1 18 ? 4.210 10.721 2.585 1.00 0.00 18 MET B N 24
ATOM 30661 C CA . MET B 1 18 ? 4.322 10.032 1.294 1.00 0.00 18 MET B CA 24
ATOM 30662 C C . MET B 1 18 ? 3.071 10.262 0.458 1.00 0.00 18 MET B C 24
ATOM 30663 O O . MET B 1 18 ? 3.063 10.021 -0.748 1.00 0.00 18 MET B O 24
ATOM 30677 N N . ALA B 1 19 ? 2.009 10.705 1.122 1.00 0.00 19 ALA B N 24
ATOM 30678 C CA . ALA B 1 19 ? 0.738 10.959 0.451 1.00 0.00 19 ALA B CA 24
ATOM 30679 C C . ALA B 1 19 ? 0.546 12.438 0.103 1.00 0.00 19 ALA B C 24
ATOM 30680 O O . ALA B 1 19 ? 0.552 12.805 -1.071 1.00 0.00 19 ALA B O 24
ATOM 30687 N N . ARG B 1 20 ? 0.360 13.283 1.119 1.00 0.00 20 ARG B N 24
ATOM 30688 C CA . ARG B 1 20 ? 0.144 14.713 0.905 1.00 0.00 20 ARG B CA 24
ATOM 30689 C C . ARG B 1 20 ? 1.308 15.370 0.185 1.00 0.00 20 ARG B C 24
ATOM 30690 O O . ARG B 1 20 ? 1.184 15.785 -0.968 1.00 0.00 20 ARG B O 24
ATOM 30711 N N . ARG B 1 21 ? 2.422 15.467 0.879 1.00 0.00 21 ARG B N 24
ATOM 30712 C CA . ARG B 1 21 ? 3.631 16.072 0.347 1.00 0.00 21 ARG B CA 24
ATOM 30713 C C . ARG B 1 21 ? 3.974 15.531 -1.046 1.00 0.00 21 ARG B C 24
ATOM 30714 O O . ARG B 1 21 ? 4.541 16.244 -1.876 1.00 0.00 21 ARG B O 24
ATOM 30735 N N . GLU B 1 22 ? 3.634 14.264 -1.282 1.00 0.00 22 GLU B N 24
ATOM 30736 C CA . GLU B 1 22 ? 3.907 13.603 -2.558 1.00 0.00 22 GLU B CA 24
ATOM 30737 C C . GLU B 1 22 ? 2.832 13.891 -3.608 1.00 0.00 22 GLU B C 24
ATOM 30738 O O . GLU B 1 22 ? 3.115 13.835 -4.807 1.00 0.00 22 GLU B O 24
ATOM 30750 N N . GLY B 1 23 ? 1.616 14.227 -3.173 1.00 0.00 23 GLY B N 24
ATOM 30751 C CA . GLY B 1 23 ? 0.562 14.544 -4.121 1.00 0.00 23 GLY B CA 24
ATOM 30752 C C . GLY B 1 23 ? -0.396 13.399 -4.380 1.00 0.00 23 GLY B C 24
ATOM 30753 O O . GLY B 1 23 ? -0.504 12.922 -5.511 1.00 0.00 23 GLY B O 24
ATOM 30757 N N . LEU B 1 24 ? -1.124 12.992 -3.341 1.00 0.00 24 LEU B N 24
ATOM 30758 C CA . LEU B 1 24 ? -2.125 11.927 -3.458 1.00 0.00 24 LEU B CA 24
ATOM 30759 C C . LEU B 1 24 ? -2.826 11.679 -2.117 1.00 0.00 24 LEU B C 24
ATOM 30760 O O . LEU B 1 24 ? -2.571 12.375 -1.131 1.00 0.00 24 LEU B O 24
ATOM 30776 N N . SER B 1 25 ? -3.720 10.697 -2.101 1.00 0.00 25 SER B N 24
ATOM 30777 C CA . SER B 1 25 ? -4.485 10.357 -0.887 1.00 0.00 25 SER B CA 24
ATOM 30778 C C . SER B 1 25 ? -4.139 8.959 -0.375 1.00 0.00 25 SER B C 24
ATOM 30779 O O . SER B 1 25 ? -3.375 8.237 -1.004 1.00 0.00 25 SER B O 24
ATOM 30787 N N . LYS B 1 26 ? -4.702 8.600 0.786 1.00 0.00 26 LYS B N 24
ATOM 30788 C CA . LYS B 1 26 ? -4.451 7.292 1.420 1.00 0.00 26 LYS B CA 24
ATOM 30789 C C . LYS B 1 26 ? -4.489 6.127 0.422 1.00 0.00 26 LYS B C 24
ATOM 30790 O O . LYS B 1 26 ? -3.690 5.198 0.533 1.00 0.00 26 LYS B O 24
ATOM 30809 N N . SER B 1 27 ? -5.415 6.169 -0.542 1.00 0.00 27 SER B N 24
ATOM 30810 C CA . SER B 1 27 ? -5.536 5.099 -1.535 1.00 0.00 27 SER B CA 24
ATOM 30811 C C . SER B 1 27 ? -4.503 5.250 -2.640 1.00 0.00 27 SER B C 24
ATOM 30812 O O . SER B 1 27 ? -3.713 4.340 -2.877 1.00 0.00 27 SER B O 24
ATOM 30820 N N . GLU B 1 28 ? -4.491 6.405 -3.298 1.00 0.00 28 GLU B N 24
ATOM 30821 C CA . GLU B 1 28 ? -3.520 6.661 -4.358 1.00 0.00 28 GLU B CA 24
ATOM 30822 C C . GLU B 1 28 ? -2.090 6.643 -3.795 1.00 0.00 28 GLU B C 24
ATOM 30823 O O . GLU B 1 28 ? -1.122 6.587 -4.550 1.00 0.00 28 GLU B O 24
ATOM 30835 N N . MET B 1 29 ? -1.983 6.652 -2.457 1.00 0.00 29 MET B N 24
ATOM 30836 C CA . MET B 1 29 ? -0.722 6.594 -1.747 1.00 0.00 29 MET B CA 24
ATOM 30837 C C . MET B 1 29 ? -0.296 5.142 -1.681 1.00 0.00 29 MET B C 24
ATOM 30838 O O . MET B 1 29 ? 0.847 4.773 -1.941 1.00 0.00 29 MET B O 24
ATOM 30852 N N . ILE B 1 30 ? -1.261 4.345 -1.296 1.00 0.00 30 ILE B N 24
ATOM 30853 C CA . ILE B 1 30 ? -1.117 2.948 -1.109 1.00 0.00 30 ILE B CA 24
ATOM 30854 C C . ILE B 1 30 ? -1.034 2.174 -2.429 1.00 0.00 30 ILE B C 24
ATOM 30855 O O . ILE B 1 30 ? -0.235 1.244 -2.548 1.00 0.00 30 ILE B O 24
ATOM 30871 N N . ASN B 1 31 ? -1.807 2.593 -3.429 1.00 0.00 31 ASN B N 24
ATOM 30872 C CA . ASN B 1 31 ? -1.752 1.963 -4.751 1.00 0.00 31 ASN B CA 24
ATOM 30873 C C . ASN B 1 31 ? -0.348 2.142 -5.315 1.00 0.00 31 ASN B C 24
ATOM 30874 O O . ASN B 1 31 ? 0.285 1.209 -5.812 1.00 0.00 31 ASN B O 24
ATOM 30885 N N . VAL B 1 32 ? 0.092 3.386 -5.222 1.00 0.00 32 VAL B N 24
ATOM 30886 C CA . VAL B 1 32 ? 1.370 3.845 -5.681 1.00 0.00 32 VAL B CA 24
ATOM 30887 C C . VAL B 1 32 ? 2.503 3.087 -5.022 1.00 0.00 32 VAL B C 24
ATOM 30888 O O . VAL B 1 32 ? 3.477 2.710 -5.676 1.00 0.00 32 VAL B O 24
ATOM 30901 N N . ALA B 1 33 ? 2.357 2.861 -3.733 1.00 0.00 33 ALA B N 24
ATOM 30902 C CA . ALA B 1 33 ? 3.358 2.129 -2.972 1.00 0.00 33 ALA B CA 24
ATOM 30903 C C . ALA B 1 33 ? 3.662 0.798 -3.621 1.00 0.00 33 ALA B C 24
ATOM 30904 O O . ALA B 1 33 ? 4.803 0.333 -3.605 1.00 0.00 33 ALA B O 24
ATOM 30911 N N . LEU B 1 34 ? 2.620 0.169 -4.161 1.00 0.00 34 LEU B N 24
ATOM 30912 C CA . LEU B 1 34 ? 2.770 -1.124 -4.771 1.00 0.00 34 LEU B CA 24
ATOM 30913 C C . LEU B 1 34 ? 3.437 -1.030 -6.140 1.00 0.00 34 LEU B C 24
ATOM 30914 O O . LEU B 1 34 ? 4.151 -1.947 -6.550 1.00 0.00 34 LEU B O 24
ATOM 30930 N N . GLN B 1 35 ? 3.194 0.079 -6.852 1.00 0.00 35 GLN B N 24
ATOM 30931 C CA . GLN B 1 35 ? 3.767 0.272 -8.172 1.00 0.00 35 GLN B CA 24
ATOM 30932 C C . GLN B 1 35 ? 5.244 0.693 -8.105 1.00 0.00 35 GLN B C 24
ATOM 30933 O O . GLN B 1 35 ? 5.971 0.545 -9.088 1.00 0.00 35 GLN B O 24
ATOM 30947 N N . HIS B 1 36 ? 5.700 1.176 -6.938 1.00 0.00 36 HIS B N 24
ATOM 30948 C CA . HIS B 1 36 ? 7.110 1.558 -6.769 1.00 0.00 36 HIS B CA 24
ATOM 30949 C C . HIS B 1 36 ? 7.913 0.422 -6.133 1.00 0.00 36 HIS B C 24
ATOM 30950 O O . HIS B 1 36 ? 9.082 0.224 -6.470 1.00 0.00 36 HIS B O 24
ATOM 30965 N N . TYR B 1 37 ? 7.273 -0.324 -5.217 1.00 0.00 37 TYR B N 24
ATOM 30966 C CA . TYR B 1 37 ? 7.909 -1.452 -4.532 1.00 0.00 37 TYR B CA 24
ATOM 30967 C C . TYR B 1 37 ? 8.769 -2.277 -5.505 1.00 0.00 37 TYR B C 24
ATOM 30968 O O . TYR B 1 37 ? 8.392 -2.472 -6.664 1.00 0.00 37 TYR B O 24
ATOM 30986 N N . LYS B 1 38 ? 9.910 -2.774 -5.011 1.00 0.00 38 LYS B N 24
ATOM 30987 C CA . LYS B 1 38 ? 10.825 -3.586 -5.777 1.00 0.00 38 LYS B CA 24
ATOM 30988 C C . LYS B 1 38 ? 11.631 -2.761 -6.783 1.00 0.00 38 LYS B C 24
ATOM 30989 O O . LYS B 1 38 ? 11.013 -2.083 -7.633 1.00 0.00 38 LYS B O 24
ATOM 31009 N N . ARG A 1 1 ? -3.363 -2.001 11.599 1.00 0.00 1 ARG A N 25
ATOM 31010 C CA . ARG A 1 1 ? -4.745 -1.444 11.686 1.00 0.00 1 ARG A CA 25
ATOM 31011 C C . ARG A 1 1 ? -5.566 -1.795 10.456 1.00 0.00 1 ARG A C 25
ATOM 31012 O O . ARG A 1 1 ? -5.018 -2.113 9.398 1.00 0.00 1 ARG A O 25
ATOM 31035 N N . TRP A 1 2 ? -6.883 -1.710 10.596 1.00 0.00 2 TRP A N 25
ATOM 31036 C CA . TRP A 1 2 ? -7.784 -1.992 9.490 1.00 0.00 2 TRP A CA 25
ATOM 31037 C C . TRP A 1 2 ? -8.345 -0.692 8.931 1.00 0.00 2 TRP A C 25
ATOM 31038 O O . TRP A 1 2 ? -9.055 0.044 9.621 1.00 0.00 2 TRP A O 25
ATOM 31059 N N . LEU A 1 3 ? -8.012 -0.420 7.679 1.00 0.00 3 LEU A N 25
ATOM 31060 C CA . LEU A 1 3 ? -8.459 0.792 6.995 1.00 0.00 3 LEU A CA 25
ATOM 31061 C C . LEU A 1 3 ? -8.992 0.461 5.601 1.00 0.00 3 LEU A C 25
ATOM 31062 O O . LEU A 1 3 ? -8.626 -0.558 5.018 1.00 0.00 3 LEU A O 25
ATOM 31078 N N . CYS A 1 4 ? -9.835 1.345 5.064 1.00 0.00 4 CYS A N 25
ATOM 31079 C CA . CYS A 1 4 ? -10.398 1.156 3.717 1.00 0.00 4 CYS A CA 25
ATOM 31080 C C . CYS A 1 4 ? -9.872 2.245 2.785 1.00 0.00 4 CYS A C 25
ATOM 31081 O O . CYS A 1 4 ? -9.765 3.406 3.184 1.00 0.00 4 CYS A O 25
ATOM 31088 N N . ILE A 1 5 ? -9.522 1.865 1.553 1.00 0.00 5 ILE A N 25
ATOM 31089 C CA . ILE A 1 5 ? -8.976 2.825 0.588 1.00 0.00 5 ILE A CA 25
ATOM 31090 C C . ILE A 1 5 ? -9.216 2.393 -0.864 1.00 0.00 5 ILE A C 25
ATOM 31091 O O . ILE A 1 5 ? -9.597 1.253 -1.140 1.00 0.00 5 ILE A O 25
ATOM 31107 N N . TRP A 1 6 ? -8.981 3.335 -1.778 1.00 0.00 6 TRP A N 25
ATOM 31108 C CA . TRP A 1 6 ? -9.153 3.111 -3.227 1.00 0.00 6 TRP A CA 25
ATOM 31109 C C . TRP A 1 6 ? -7.950 2.346 -3.796 1.00 0.00 6 TRP A C 25
ATOM 31110 O O . TRP A 1 6 ? -6.971 2.937 -4.258 1.00 0.00 6 TRP A O 25
ATOM 31131 N N . LEU A 1 7 ? -8.050 1.020 -3.754 1.00 0.00 7 LEU A N 25
ATOM 31132 C CA . LEU A 1 7 ? -7.015 0.123 -4.243 1.00 0.00 7 LEU A CA 25
ATOM 31133 C C . LEU A 1 7 ? -7.658 -0.837 -5.251 1.00 0.00 7 LEU A C 25
ATOM 31134 O O . LEU A 1 7 ? -8.102 -1.929 -4.887 1.00 0.00 7 LEU A O 25
ATOM 31150 N N . SER A 1 8 ? -7.760 -0.393 -6.505 1.00 0.00 8 SER A N 25
ATOM 31151 C CA . SER A 1 8 ? -8.398 -1.157 -7.553 1.00 0.00 8 SER A CA 25
ATOM 31152 C C . SER A 1 8 ? -7.694 -2.470 -7.866 1.00 0.00 8 SER A C 25
ATOM 31153 O O . SER A 1 8 ? -6.635 -2.793 -7.326 1.00 0.00 8 SER A O 25
ATOM 31161 N N . ASP A 1 9 ? -8.337 -3.206 -8.756 1.00 0.00 9 ASP A N 25
ATOM 31162 C CA . ASP A 1 9 ? -7.880 -4.520 -9.221 1.00 0.00 9 ASP A CA 25
ATOM 31163 C C . ASP A 1 9 ? -6.469 -4.483 -9.794 1.00 0.00 9 ASP A C 25
ATOM 31164 O O . ASP A 1 9 ? -5.657 -5.368 -9.518 1.00 0.00 9 ASP A O 25
ATOM 31173 N N . GLN A 1 10 ? -6.203 -3.470 -10.614 1.00 0.00 10 GLN A N 25
ATOM 31174 C CA . GLN A 1 10 ? -4.911 -3.302 -11.268 1.00 0.00 10 GLN A CA 25
ATOM 31175 C C . GLN A 1 10 ? -3.736 -3.627 -10.347 1.00 0.00 10 GLN A C 25
ATOM 31176 O O . GLN A 1 10 ? -2.731 -4.181 -10.798 1.00 0.00 10 GLN A O 25
ATOM 31190 N N . THR A 1 11 ? -3.848 -3.267 -9.065 1.00 0.00 11 THR A N 25
ATOM 31191 C CA . THR A 1 11 ? -2.756 -3.521 -8.127 1.00 0.00 11 THR A CA 25
ATOM 31192 C C . THR A 1 11 ? -3.022 -4.609 -7.089 1.00 0.00 11 THR A C 25
ATOM 31193 O O . THR A 1 11 ? -2.079 -5.074 -6.451 1.00 0.00 11 THR A O 25
ATOM 31204 N N . LEU A 1 12 ? -4.256 -5.079 -6.958 1.00 0.00 12 LEU A N 25
ATOM 31205 C CA . LEU A 1 12 ? -4.521 -6.181 -6.038 1.00 0.00 12 LEU A CA 25
ATOM 31206 C C . LEU A 1 12 ? -3.881 -7.396 -6.662 1.00 0.00 12 LEU A C 25
ATOM 31207 O O . LEU A 1 12 ? -3.242 -8.214 -5.998 1.00 0.00 12 LEU A O 25
ATOM 31223 N N . GLU A 1 13 ? -4.012 -7.435 -7.987 1.00 0.00 13 GLU A N 25
ATOM 31224 C CA . GLU A 1 13 ? -3.405 -8.464 -8.804 1.00 0.00 13 GLU A CA 25
ATOM 31225 C C . GLU A 1 13 ? -1.895 -8.352 -8.654 1.00 0.00 13 GLU A C 25
ATOM 31226 O O . GLU A 1 13 ? -1.188 -9.351 -8.534 1.00 0.00 13 GLU A O 25
ATOM 31238 N N . ASP A 1 14 ? -1.425 -7.097 -8.638 1.00 0.00 14 ASP A N 25
ATOM 31239 C CA . ASP A 1 14 ? -0.017 -6.791 -8.471 1.00 0.00 14 ASP A CA 25
ATOM 31240 C C . ASP A 1 14 ? 0.510 -7.488 -7.219 1.00 0.00 14 ASP A C 25
ATOM 31241 O O . ASP A 1 14 ? 1.598 -8.063 -7.225 1.00 0.00 14 ASP A O 25
ATOM 31250 N N . LEU A 1 15 ? -0.288 -7.432 -6.147 1.00 0.00 15 LEU A N 25
ATOM 31251 C CA . LEU A 1 15 ? 0.053 -8.042 -4.872 1.00 0.00 15 LEU A CA 25
ATOM 31252 C C . LEU A 1 15 ? -0.113 -9.568 -4.858 1.00 0.00 15 LEU A C 25
ATOM 31253 O O . LEU A 1 15 ? -0.191 -10.176 -3.790 1.00 0.00 15 LEU A O 25
ATOM 31269 N N . GLU A 1 16 ? -0.138 -10.185 -6.038 1.00 0.00 16 GLU A N 25
ATOM 31270 C CA . GLU A 1 16 ? -0.254 -11.636 -6.149 1.00 0.00 16 GLU A CA 25
ATOM 31271 C C . GLU A 1 16 ? 1.130 -12.230 -6.388 1.00 0.00 16 GLU A C 25
ATOM 31272 O O . GLU A 1 16 ? 1.553 -13.149 -5.685 1.00 0.00 16 GLU A O 25
ATOM 31284 N N . LYS A 1 17 ? 1.842 -11.671 -7.373 1.00 0.00 17 LYS A N 25
ATOM 31285 C CA . LYS A 1 17 ? 3.182 -12.102 -7.700 1.00 0.00 17 LYS A CA 25
ATOM 31286 C C . LYS A 1 17 ? 4.203 -11.467 -6.749 1.00 0.00 17 LYS A C 25
ATOM 31287 O O . LYS A 1 17 ? 5.206 -12.093 -6.405 1.00 0.00 17 LYS A O 25
ATOM 31306 N N . MET A 1 18 ? 3.931 -10.227 -6.313 1.00 0.00 18 MET A N 25
ATOM 31307 C CA . MET A 1 18 ? 4.822 -9.528 -5.387 1.00 0.00 18 MET A CA 25
ATOM 31308 C C . MET A 1 18 ? 4.805 -10.216 -4.029 1.00 0.00 18 MET A C 25
ATOM 31309 O O . MET A 1 18 ? 5.783 -10.832 -3.629 1.00 0.00 18 MET A O 25
ATOM 31323 N N . ALA A 1 19 ? 3.673 -10.091 -3.338 1.00 0.00 19 ALA A N 25
ATOM 31324 C CA . ALA A 1 19 ? 3.473 -10.673 -2.007 1.00 0.00 19 ALA A CA 25
ATOM 31325 C C . ALA A 1 19 ? 4.136 -12.040 -1.860 1.00 0.00 19 ALA A C 25
ATOM 31326 O O . ALA A 1 19 ? 4.782 -12.312 -0.852 1.00 0.00 19 ALA A O 25
ATOM 31333 N N . ARG A 1 20 ? 3.969 -12.897 -2.862 1.00 0.00 20 ARG A N 25
ATOM 31334 C CA . ARG A 1 20 ? 4.555 -14.233 -2.823 1.00 0.00 20 ARG A CA 25
ATOM 31335 C C . ARG A 1 20 ? 6.068 -14.174 -2.911 1.00 0.00 20 ARG A C 25
ATOM 31336 O O . ARG A 1 20 ? 6.772 -14.445 -1.938 1.00 0.00 20 ARG A O 25
ATOM 31357 N N . ARG A 1 21 ? 6.546 -13.810 -4.083 1.00 0.00 21 ARG A N 25
ATOM 31358 C CA . ARG A 1 21 ? 7.966 -13.686 -4.352 1.00 0.00 21 ARG A CA 25
ATOM 31359 C C . ARG A 1 21 ? 8.661 -12.803 -3.312 1.00 0.00 21 ARG A C 25
ATOM 31360 O O . ARG A 1 21 ? 9.855 -12.958 -3.050 1.00 0.00 21 ARG A O 25
ATOM 31381 N N . GLU A 1 22 ? 7.899 -11.877 -2.730 1.00 0.00 22 GLU A N 25
ATOM 31382 C CA . GLU A 1 22 ? 8.418 -10.959 -1.722 1.00 0.00 22 GLU A CA 25
ATOM 31383 C C . GLU A 1 22 ? 8.352 -11.590 -0.324 1.00 0.00 22 GLU A C 25
ATOM 31384 O O . GLU A 1 22 ? 9.246 -11.367 0.494 1.00 0.00 22 GLU A O 25
ATOM 31396 N N . GLY A 1 23 ? 7.310 -12.391 -0.055 1.00 0.00 23 GLY A N 25
ATOM 31397 C CA . GLY A 1 23 ? 7.195 -13.042 1.239 1.00 0.00 23 GLY A CA 25
ATOM 31398 C C . GLY A 1 23 ? 6.201 -12.376 2.172 1.00 0.00 23 GLY A C 25
ATOM 31399 O O . GLY A 1 23 ? 6.600 -11.751 3.155 1.00 0.00 23 GLY A O 25
ATOM 31403 N N . LEU A 1 24 ? 4.907 -12.552 1.882 1.00 0.00 24 LEU A N 25
ATOM 31404 C CA . LEU A 1 24 ? 3.825 -12.002 2.723 1.00 0.00 24 LEU A CA 25
ATOM 31405 C C . LEU A 1 24 ? 2.451 -12.114 2.052 1.00 0.00 24 LEU A C 25
ATOM 31406 O O . LEU A 1 24 ? 2.305 -12.715 0.984 1.00 0.00 24 LEU A O 25
ATOM 31422 N N . SER A 1 25 ? 1.453 -11.529 2.711 1.00 0.00 25 SER A N 25
ATOM 31423 C CA . SER A 1 25 ? 0.064 -11.532 2.234 1.00 0.00 25 SER A CA 25
ATOM 31424 C C . SER A 1 25 ? -0.325 -10.160 1.665 1.00 0.00 25 SER A C 25
ATOM 31425 O O . SER A 1 25 ? 0.420 -9.197 1.813 1.00 0.00 25 SER A O 25
ATOM 31433 N N . LYS A 1 26 ? -1.488 -10.087 0.999 1.00 0.00 26 LYS A N 25
ATOM 31434 C CA . LYS A 1 26 ? -1.975 -8.833 0.382 1.00 0.00 26 LYS A CA 25
ATOM 31435 C C . LYS A 1 26 ? -1.800 -7.600 1.287 1.00 0.00 26 LYS A C 25
ATOM 31436 O O . LYS A 1 26 ? -1.452 -6.522 0.803 1.00 0.00 26 LYS A O 25
ATOM 31455 N N . SER A 1 27 ? -2.055 -7.754 2.589 1.00 0.00 27 SER A N 25
ATOM 31456 C CA . SER A 1 27 ? -1.937 -6.645 3.541 1.00 0.00 27 SER A CA 25
ATOM 31457 C C . SER A 1 27 ? -0.484 -6.375 3.907 1.00 0.00 27 SER A C 25
ATOM 31458 O O . SER A 1 27 ? 0.008 -5.262 3.719 1.00 0.00 27 SER A O 25
ATOM 31466 N N . GLU A 1 28 ? 0.203 -7.398 4.408 1.00 0.00 28 GLU A N 25
ATOM 31467 C CA . GLU A 1 28 ? 1.616 -7.263 4.771 1.00 0.00 28 GLU A CA 25
ATOM 31468 C C . GLU A 1 28 ? 2.440 -6.881 3.529 1.00 0.00 28 GLU A C 25
ATOM 31469 O O . GLU A 1 28 ? 3.548 -6.352 3.639 1.00 0.00 28 GLU A O 25
ATOM 31481 N N . MET A 1 29 ? 1.850 -7.124 2.351 1.00 0.00 29 MET A N 25
ATOM 31482 C CA . MET A 1 29 ? 2.437 -6.799 1.064 1.00 0.00 29 MET A CA 25
ATOM 31483 C C . MET A 1 29 ? 2.403 -5.301 0.904 1.00 0.00 29 MET A C 25
ATOM 31484 O O . MET A 1 29 ? 3.373 -4.643 0.536 1.00 0.00 29 MET A O 25
ATOM 31498 N N . ILE A 1 30 ? 1.243 -4.798 1.193 1.00 0.00 30 ILE A N 25
ATOM 31499 C CA . ILE A 1 30 ? 0.929 -3.430 1.099 1.00 0.00 30 ILE A CA 25
ATOM 31500 C C . ILE A 1 30 ? 1.639 -2.574 2.156 1.00 0.00 30 ILE A C 25
ATOM 31501 O O . ILE A 1 30 ? 1.949 -1.409 1.899 1.00 0.00 30 ILE A O 25
ATOM 31517 N N . ASN A 1 31 ? 1.947 -3.164 3.310 1.00 0.00 31 ASN A N 25
ATOM 31518 C CA . ASN A 1 31 ? 2.683 -2.452 4.361 1.00 0.00 31 ASN A CA 25
ATOM 31519 C C . ASN A 1 31 ? 4.096 -2.173 3.872 1.00 0.00 31 ASN A C 25
ATOM 31520 O O . ASN A 1 31 ? 4.605 -1.054 3.954 1.00 0.00 31 ASN A O 25
ATOM 31531 N N . VAL A 1 32 ? 4.699 -3.235 3.367 1.00 0.00 32 VAL A N 25
ATOM 31532 C CA . VAL A 1 32 ? 6.029 -3.239 2.842 1.00 0.00 32 VAL A CA 25
ATOM 31533 C C . VAL A 1 32 ? 6.173 -2.228 1.726 1.00 0.00 32 VAL A C 25
ATOM 31534 O O . VAL A 1 32 ? 7.162 -1.499 1.653 1.00 0.00 32 VAL A O 25
ATOM 31547 N N . ALA A 1 33 ? 5.170 -2.187 0.876 1.00 0.00 33 ALA A N 25
ATOM 31548 C CA . ALA A 1 33 ? 5.153 -1.251 -0.238 1.00 0.00 33 ALA A CA 25
ATOM 31549 C C . ALA A 1 33 ? 5.434 0.159 0.233 1.00 0.00 33 ALA A C 25
ATOM 31550 O O . ALA A 1 33 ? 6.121 0.926 -0.442 1.00 0.00 33 ALA A O 25
ATOM 31557 N N . LEU A 1 34 ? 4.865 0.504 1.386 1.00 0.00 34 LEU A N 25
ATOM 31558 C CA . LEU A 1 34 ? 5.023 1.827 1.927 1.00 0.00 34 LEU A CA 25
ATOM 31559 C C . LEU A 1 34 ? 6.424 2.036 2.490 1.00 0.00 34 LEU A C 25
ATOM 31560 O O . LEU A 1 34 ? 6.932 3.159 2.512 1.00 0.00 34 LEU A O 25
ATOM 31576 N N . GLN A 1 35 ? 7.039 0.944 2.954 1.00 0.00 35 GLN A N 25
ATOM 31577 C CA . GLN A 1 35 ? 8.372 0.998 3.528 1.00 0.00 35 GLN A CA 25
ATOM 31578 C C . GLN A 1 35 ? 9.466 1.064 2.446 1.00 0.00 35 GLN A C 25
ATOM 31579 O O . GLN A 1 35 ? 10.582 1.502 2.727 1.00 0.00 35 GLN A O 25
ATOM 31593 N N . HIS A 1 36 ? 9.140 0.663 1.205 1.00 0.00 36 HIS A N 25
ATOM 31594 C CA . HIS A 1 36 ? 10.114 0.728 0.101 1.00 0.00 36 HIS A CA 25
ATOM 31595 C C . HIS A 1 36 ? 9.828 1.891 -0.857 1.00 0.00 36 HIS A C 25
ATOM 31596 O O . HIS A 1 36 ? 10.764 2.495 -1.383 1.00 0.00 36 HIS A O 25
ATOM 31611 N N . TYR A 1 37 ? 8.535 2.189 -1.087 1.00 0.00 37 TYR A N 25
ATOM 31612 C CA . TYR A 1 37 ? 8.111 3.272 -1.984 1.00 0.00 37 TYR A CA 25
ATOM 31613 C C . TYR A 1 37 ? 9.123 4.429 -2.014 1.00 0.00 37 TYR A C 25
ATOM 31614 O O . TYR A 1 37 ? 9.523 4.939 -0.964 1.00 0.00 37 TYR A O 25
ATOM 31632 N N . LYS A 1 38 ? 9.493 4.859 -3.228 1.00 0.00 38 LYS A N 25
ATOM 31633 C CA . LYS A 1 38 ? 10.407 5.971 -3.429 1.00 0.00 38 LYS A CA 25
ATOM 31634 C C . LYS A 1 38 ? 11.813 5.663 -2.903 1.00 0.00 38 LYS A C 25
ATOM 31635 O O . LYS A 1 38 ? 12.676 5.286 -3.723 1.00 0.00 38 LYS A O 25
ATOM 31655 N N . ARG B 1 1 ? -11.741 0.530 -6.914 1.00 0.00 1 ARG B N 25
ATOM 31656 C CA . ARG B 1 1 ? -12.395 -0.486 -6.043 1.00 0.00 1 ARG B CA 25
ATOM 31657 C C . ARG B 1 1 ? -11.949 -0.346 -4.583 1.00 0.00 1 ARG B C 25
ATOM 31658 O O . ARG B 1 1 ? -10.752 -0.300 -4.290 1.00 0.00 1 ARG B O 25
ATOM 31681 N N . TRP B 1 2 ? -12.930 -0.276 -3.673 1.00 0.00 2 TRP B N 25
ATOM 31682 C CA . TRP B 1 2 ? -12.665 -0.144 -2.253 1.00 0.00 2 TRP B CA 25
ATOM 31683 C C . TRP B 1 2 ? -12.182 -1.471 -1.679 1.00 0.00 2 TRP B C 25
ATOM 31684 O O . TRP B 1 2 ? -12.597 -2.545 -2.119 1.00 0.00 2 TRP B O 25
ATOM 31705 N N . LEU B 1 3 ? -11.289 -1.378 -0.709 1.00 0.00 3 LEU B N 25
ATOM 31706 C CA . LEU B 1 3 ? -10.705 -2.552 -0.067 1.00 0.00 3 LEU B CA 25
ATOM 31707 C C . LEU B 1 3 ? -10.153 -2.207 1.319 1.00 0.00 3 LEU B C 25
ATOM 31708 O O . LEU B 1 3 ? -9.703 -1.085 1.556 1.00 0.00 3 LEU B O 25
ATOM 31724 N N . CYS B 1 4 ? -10.160 -3.195 2.218 1.00 0.00 4 CYS B N 25
ATOM 31725 C CA . CYS B 1 4 ? -9.626 -3.009 3.578 1.00 0.00 4 CYS B CA 25
ATOM 31726 C C . CYS B 1 4 ? -8.347 -3.831 3.730 1.00 0.00 4 CYS B C 25
ATOM 31727 O O . CYS B 1 4 ? -8.257 -4.941 3.201 1.00 0.00 4 CYS B O 25
ATOM 31734 N N . ILE B 1 5 ? -7.342 -3.277 4.419 1.00 0.00 5 ILE B N 25
ATOM 31735 C CA . ILE B 1 5 ? -6.061 -3.985 4.573 1.00 0.00 5 ILE B CA 25
ATOM 31736 C C . ILE B 1 5 ? -5.347 -3.677 5.902 1.00 0.00 5 ILE B C 25
ATOM 31737 O O . ILE B 1 5 ? -5.867 -2.940 6.741 1.00 0.00 5 ILE B O 25
ATOM 31753 N N . TRP B 1 6 ? -4.170 -4.301 6.100 1.00 0.00 6 TRP B N 25
ATOM 31754 C CA . TRP B 1 6 ? -3.396 -4.157 7.347 1.00 0.00 6 TRP B CA 25
ATOM 31755 C C . TRP B 1 6 ? -2.231 -3.161 7.254 1.00 0.00 6 TRP B C 25
ATOM 31756 O O . TRP B 1 6 ? -1.148 -3.487 6.762 1.00 0.00 6 TRP B O 25
ATOM 31777 N N . LEU B 1 7 ? -2.466 -1.966 7.793 1.00 0.00 7 LEU B N 25
ATOM 31778 C CA . LEU B 1 7 ? -1.472 -0.896 7.864 1.00 0.00 7 LEU B CA 25
ATOM 31779 C C . LEU B 1 7 ? -1.514 -0.336 9.284 1.00 0.00 7 LEU B C 25
ATOM 31780 O O . LEU B 1 7 ? -2.526 0.240 9.684 1.00 0.00 7 LEU B O 25
ATOM 31796 N N . SER B 1 8 ? -0.449 -0.524 10.058 1.00 0.00 8 SER B N 25
ATOM 31797 C CA . SER B 1 8 ? -0.433 -0.055 11.432 1.00 0.00 8 SER B CA 25
ATOM 31798 C C . SER B 1 8 ? 0.098 1.367 11.551 1.00 0.00 8 SER B C 25
ATOM 31799 O O . SER B 1 8 ? 0.196 2.098 10.569 1.00 0.00 8 SER B O 25
ATOM 31807 N N . ASP B 1 9 ? 0.412 1.743 12.778 1.00 0.00 9 ASP B N 25
ATOM 31808 C CA . ASP B 1 9 ? 0.909 3.088 13.097 1.00 0.00 9 ASP B CA 25
ATOM 31809 C C . ASP B 1 9 ? 2.029 3.543 12.160 1.00 0.00 9 ASP B C 25
ATOM 31810 O O . ASP B 1 9 ? 1.866 4.512 11.420 1.00 0.00 9 ASP B O 25
ATOM 31819 N N . GLN B 1 10 ? 3.169 2.858 12.222 1.00 0.00 10 GLN B N 25
ATOM 31820 C CA . GLN B 1 10 ? 4.334 3.198 11.410 1.00 0.00 10 GLN B CA 25
ATOM 31821 C C . GLN B 1 10 ? 4.005 3.386 9.925 1.00 0.00 10 GLN B C 25
ATOM 31822 O O . GLN B 1 10 ? 4.736 4.081 9.218 1.00 0.00 10 GLN B O 25
ATOM 31836 N N . THR B 1 11 ? 2.931 2.754 9.445 1.00 0.00 11 THR B N 25
ATOM 31837 C CA . THR B 1 11 ? 2.558 2.845 8.052 1.00 0.00 11 THR B CA 25
ATOM 31838 C C . THR B 1 11 ? 1.530 3.933 7.776 1.00 0.00 11 THR B C 25
ATOM 31839 O O . THR B 1 11 ? 1.627 4.636 6.774 1.00 0.00 11 THR B O 25
ATOM 31850 N N . LEU B 1 12 ? 0.571 4.092 8.675 1.00 0.00 12 LEU B N 25
ATOM 31851 C CA . LEU B 1 12 ? -0.448 5.129 8.528 1.00 0.00 12 LEU B CA 25
ATOM 31852 C C . LEU B 1 12 ? 0.258 6.463 8.593 1.00 0.00 12 LEU B C 25
ATOM 31853 O O . LEU B 1 12 ? -0.002 7.373 7.804 1.00 0.00 12 LEU B O 25
ATOM 31869 N N . GLU B 1 13 ? 1.213 6.518 9.513 1.00 0.00 13 GLU B N 25
ATOM 31870 C CA . GLU B 1 13 ? 2.061 7.682 9.682 1.00 0.00 13 GLU B CA 25
ATOM 31871 C C . GLU B 1 13 ? 2.867 7.865 8.405 1.00 0.00 13 GLU B C 25
ATOM 31872 O O . GLU B 1 13 ? 3.011 8.973 7.888 1.00 0.00 13 GLU B O 25
ATOM 31884 N N . ASP B 1 14 ? 3.370 6.733 7.900 1.00 0.00 14 ASP B N 25
ATOM 31885 C CA . ASP B 1 14 ? 4.145 6.692 6.674 1.00 0.00 14 ASP B CA 25
ATOM 31886 C C . ASP B 1 14 ? 3.376 7.354 5.540 1.00 0.00 14 ASP B C 25
ATOM 31887 O O . ASP B 1 14 ? 3.928 8.143 4.782 1.00 0.00 14 ASP B O 25
ATOM 31896 N N . LEU B 1 15 ? 2.089 7.019 5.435 1.00 0.00 15 LEU B N 25
ATOM 31897 C CA . LEU B 1 15 ? 1.215 7.547 4.402 1.00 0.00 15 LEU B CA 25
ATOM 31898 C C . LEU B 1 15 ? 0.831 9.019 4.616 1.00 0.00 15 LEU B C 25
ATOM 31899 O O . LEU B 1 15 ? -0.226 9.463 4.165 1.00 0.00 15 LEU B O 25
ATOM 31915 N N . GLU B 1 16 ? 1.708 9.773 5.276 1.00 0.00 16 GLU B N 25
ATOM 31916 C CA . GLU B 1 16 ? 1.488 11.194 5.514 1.00 0.00 16 GLU B CA 25
ATOM 31917 C C . GLU B 1 16 ? 2.463 12.002 4.659 1.00 0.00 16 GLU B C 25
ATOM 31918 O O . GLU B 1 16 ? 2.051 12.831 3.852 1.00 0.00 16 GLU B O 25
ATOM 31930 N N . LYS B 1 17 ? 3.760 11.730 4.824 1.00 0.00 17 LYS B N 25
ATOM 31931 C CA . LYS B 1 17 ? 4.796 12.399 4.060 1.00 0.00 17 LYS B CA 25
ATOM 31932 C C . LYS B 1 17 ? 4.863 11.854 2.627 1.00 0.00 17 LYS B C 25
ATOM 31933 O O . LYS B 1 17 ? 5.301 12.547 1.709 1.00 0.00 17 LYS B O 25
ATOM 31952 N N . MET B 1 18 ? 4.421 10.605 2.449 1.00 0.00 18 MET B N 25
ATOM 31953 C CA . MET B 1 18 ? 4.419 9.953 1.137 1.00 0.00 18 MET B CA 25
ATOM 31954 C C . MET B 1 18 ? 3.134 10.267 0.364 1.00 0.00 18 MET B C 25
ATOM 31955 O O . MET B 1 18 ? 3.105 10.185 -0.863 1.00 0.00 18 MET B O 25
ATOM 31969 N N . ALA B 1 19 ? 2.076 10.618 1.099 1.00 0.00 19 ALA B N 25
ATOM 31970 C CA . ALA B 1 19 ? 0.776 10.947 0.498 1.00 0.00 19 ALA B CA 25
ATOM 31971 C C . ALA B 1 19 ? 0.548 12.461 0.429 1.00 0.00 19 ALA B C 25
ATOM 31972 O O . ALA B 1 19 ? 0.501 13.029 -0.655 1.00 0.00 19 ALA B O 25
ATOM 31979 N N . ARG B 1 20 ? 0.395 13.107 1.593 1.00 0.00 20 ARG B N 25
ATOM 31980 C CA . ARG B 1 20 ? 0.152 14.555 1.659 1.00 0.00 20 ARG B CA 25
ATOM 31981 C C . ARG B 1 20 ? 1.203 15.343 0.907 1.00 0.00 20 ARG B C 25
ATOM 31982 O O . ARG B 1 20 ? 0.913 15.974 -0.109 1.00 0.00 20 ARG B O 25
ATOM 32003 N N . ARG B 1 21 ? 2.413 15.302 1.420 1.00 0.00 21 ARG B N 25
ATOM 32004 C CA . ARG B 1 21 ? 3.540 15.988 0.834 1.00 0.00 21 ARG B CA 25
ATOM 32005 C C . ARG B 1 21 ? 3.646 15.706 -0.670 1.00 0.00 21 ARG B C 25
ATOM 32006 O O . ARG B 1 21 ? 4.083 16.560 -1.444 1.00 0.00 21 ARG B O 25
ATOM 32027 N N . GLU B 1 22 ? 3.235 14.499 -1.066 1.00 0.00 22 GLU B N 25
ATOM 32028 C CA . GLU B 1 22 ? 3.269 14.079 -2.472 1.00 0.00 22 GLU B CA 25
ATOM 32029 C C . GLU B 1 22 ? 1.982 14.441 -3.223 1.00 0.00 22 GLU B C 25
ATOM 32030 O O . GLU B 1 22 ? 1.899 14.240 -4.436 1.00 0.00 22 GLU B O 25
ATOM 32042 N N . GLY B 1 23 ? 0.971 14.946 -2.506 1.00 0.00 23 GLY B N 25
ATOM 32043 C CA . GLY B 1 23 ? -0.293 15.284 -3.141 1.00 0.00 23 GLY B CA 25
ATOM 32044 C C . GLY B 1 23 ? -1.208 14.073 -3.260 1.00 0.00 23 GLY B C 25
ATOM 32045 O O . GLY B 1 23 ? -2.373 14.200 -3.638 1.00 0.00 23 GLY B O 25
ATOM 32049 N N . LEU B 1 24 ? -0.664 12.896 -2.934 1.00 0.00 24 LEU B N 25
ATOM 32050 C CA . LEU B 1 24 ? -1.395 11.644 -2.993 1.00 0.00 24 LEU B CA 25
ATOM 32051 C C . LEU B 1 24 ? -2.395 11.522 -1.845 1.00 0.00 24 LEU B C 25
ATOM 32052 O O . LEU B 1 24 ? -2.389 12.308 -0.895 1.00 0.00 24 LEU B O 25
ATOM 32068 N N . SER B 1 25 ? -3.221 10.497 -1.947 1.00 0.00 25 SER B N 25
ATOM 32069 C CA . SER B 1 25 ? -4.231 10.178 -0.937 1.00 0.00 25 SER B CA 25
ATOM 32070 C C . SER B 1 25 ? -3.949 8.790 -0.358 1.00 0.00 25 SER B C 25
ATOM 32071 O O . SER B 1 25 ? -3.198 8.022 -0.950 1.00 0.00 25 SER B O 25
ATOM 32079 N N . LYS B 1 26 ? -4.535 8.478 0.802 1.00 0.00 26 LYS B N 25
ATOM 32080 C CA . LYS B 1 26 ? -4.319 7.173 1.465 1.00 0.00 26 LYS B CA 25
ATOM 32081 C C . LYS B 1 26 ? -4.295 5.997 0.472 1.00 0.00 26 LYS B C 25
ATOM 32082 O O . LYS B 1 26 ? -3.523 5.056 0.648 1.00 0.00 26 LYS B O 25
ATOM 32101 N N . SER B 1 27 ? -5.144 6.054 -0.558 1.00 0.00 27 SER B N 25
ATOM 32102 C CA . SER B 1 27 ? -5.232 5.000 -1.569 1.00 0.00 27 SER B CA 25
ATOM 32103 C C . SER B 1 27 ? -4.161 5.155 -2.637 1.00 0.00 27 SER B C 25
ATOM 32104 O O . SER B 1 27 ? -3.355 4.251 -2.845 1.00 0.00 27 SER B O 25
ATOM 32112 N N . GLU B 1 28 ? -4.147 6.311 -3.300 1.00 0.00 28 GLU B N 25
ATOM 32113 C CA . GLU B 1 28 ? -3.148 6.589 -4.336 1.00 0.00 28 GLU B CA 25
ATOM 32114 C C . GLU B 1 28 ? -1.734 6.568 -3.734 1.00 0.00 28 GLU B C 25
ATOM 32115 O O . GLU B 1 28 ? -0.742 6.545 -4.459 1.00 0.00 28 GLU B O 25
ATOM 32127 N N . MET B 1 29 ? -1.670 6.537 -2.398 1.00 0.00 29 MET B N 25
ATOM 32128 C CA . MET B 1 29 ? -0.441 6.471 -1.649 1.00 0.00 29 MET B CA 25
ATOM 32129 C C . MET B 1 29 ? -0.021 5.016 -1.573 1.00 0.00 29 MET B C 25
ATOM 32130 O O . MET B 1 29 ? 1.128 4.642 -1.802 1.00 0.00 29 MET B O 25
ATOM 32144 N N . ILE B 1 30 ? -1.001 4.223 -1.219 1.00 0.00 30 ILE B N 25
ATOM 32145 C CA . ILE B 1 30 ? -0.878 2.824 -1.029 1.00 0.00 30 ILE B CA 25
ATOM 32146 C C . ILE B 1 30 ? -0.746 2.047 -2.343 1.00 0.00 30 ILE B C 25
ATOM 32147 O O . ILE B 1 30 ? -0.024 1.051 -2.404 1.00 0.00 30 ILE B O 25
ATOM 32163 N N . ASN B 1 31 ? -1.398 2.530 -3.398 1.00 0.00 31 ASN B N 25
ATOM 32164 C CA . ASN B 1 31 ? -1.297 1.900 -4.716 1.00 0.00 31 ASN B CA 25
ATOM 32165 C C . ASN B 1 31 ? 0.093 2.131 -5.278 1.00 0.00 31 ASN B C 25
ATOM 32166 O O . ASN B 1 31 ? 0.766 1.213 -5.751 1.00 0.00 31 ASN B O 25
ATOM 32177 N N . VAL B 1 32 ? 0.487 3.385 -5.205 1.00 0.00 32 VAL B N 25
ATOM 32178 C CA . VAL B 1 32 ? 1.755 3.862 -5.662 1.00 0.00 32 VAL B CA 25
ATOM 32179 C C . VAL B 1 32 ? 2.882 3.104 -4.995 1.00 0.00 32 VAL B C 25
ATOM 32180 O O . VAL B 1 32 ? 3.876 2.749 -5.629 1.00 0.00 32 VAL B O 25
ATOM 32193 N N . ALA B 1 33 ? 2.696 2.850 -3.717 1.00 0.00 33 ALA B N 25
ATOM 32194 C CA . ALA B 1 33 ? 3.668 2.114 -2.931 1.00 0.00 33 ALA B CA 25
ATOM 32195 C C . ALA B 1 33 ? 4.009 0.786 -3.573 1.00 0.00 33 ALA B C 25
ATOM 32196 O O . ALA B 1 33 ? 5.129 0.290 -3.432 1.00 0.00 33 ALA B O 25
ATOM 32203 N N . LEU B 1 34 ? 3.026 0.188 -4.249 1.00 0.00 34 LEU B N 25
ATOM 32204 C CA . LEU B 1 34 ? 3.235 -1.097 -4.855 1.00 0.00 34 LEU B CA 25
ATOM 32205 C C . LEU B 1 34 ? 3.926 -0.978 -6.212 1.00 0.00 34 LEU B C 25
ATOM 32206 O O . LEU B 1 34 ? 4.696 -1.861 -6.597 1.00 0.00 34 LEU B O 25
ATOM 32222 N N . GLN B 1 35 ? 3.646 0.113 -6.942 1.00 0.00 35 GLN B N 25
ATOM 32223 C CA . GLN B 1 35 ? 4.238 0.326 -8.249 1.00 0.00 35 GLN B CA 25
ATOM 32224 C C . GLN B 1 35 ? 5.667 0.885 -8.155 1.00 0.00 35 GLN B C 25
ATOM 32225 O O . GLN B 1 35 ? 6.379 0.936 -9.160 1.00 0.00 35 GLN B O 25
ATOM 32239 N N . HIS B 1 36 ? 6.100 1.258 -6.943 1.00 0.00 36 HIS B N 25
ATOM 32240 C CA . HIS B 1 36 ? 7.465 1.758 -6.730 1.00 0.00 36 HIS B CA 25
ATOM 32241 C C . HIS B 1 36 ? 8.298 0.772 -5.889 1.00 0.00 36 HIS B C 25
ATOM 32242 O O . HIS B 1 36 ? 9.427 1.079 -5.502 1.00 0.00 36 HIS B O 25
ATOM 32257 N N . TYR B 1 37 ? 7.739 -0.421 -5.637 1.00 0.00 37 TYR B N 25
ATOM 32258 C CA . TYR B 1 37 ? 8.415 -1.477 -4.878 1.00 0.00 37 TYR B CA 25
ATOM 32259 C C . TYR B 1 37 ? 9.645 -1.988 -5.678 1.00 0.00 37 TYR B C 25
ATOM 32260 O O . TYR B 1 37 ? 10.047 -1.365 -6.662 1.00 0.00 37 TYR B O 25
ATOM 32278 N N . LYS B 1 38 ? 10.239 -3.096 -5.230 1.00 0.00 38 LYS B N 25
ATOM 32279 C CA . LYS B 1 38 ? 11.412 -3.711 -5.812 1.00 0.00 38 LYS B CA 25
ATOM 32280 C C . LYS B 1 38 ? 12.349 -2.696 -6.482 1.00 0.00 38 LYS B C 25
ATOM 32281 O O . LYS B 1 38 ? 12.338 -2.596 -7.730 1.00 0.00 38 LYS B O 25
ATOM 32301 N N . ARG A 1 1 ? -3.635 -1.816 12.185 1.00 0.00 1 ARG A N 26
ATOM 32302 C CA . ARG A 1 1 ? -4.984 -1.190 12.060 1.00 0.00 1 ARG A CA 26
ATOM 32303 C C . ARG A 1 1 ? -5.756 -1.740 10.869 1.00 0.00 1 ARG A C 26
ATOM 32304 O O . ARG A 1 1 ? -5.164 -2.196 9.889 1.00 0.00 1 ARG A O 26
ATOM 32327 N N . TRP A 1 2 ? -7.079 -1.644 10.943 1.00 0.00 2 TRP A N 26
ATOM 32328 C CA . TRP A 1 2 ? -7.934 -2.080 9.851 1.00 0.00 2 TRP A CA 26
ATOM 32329 C C . TRP A 1 2 ? -8.324 -0.863 9.029 1.00 0.00 2 TRP A C 26
ATOM 32330 O O . TRP A 1 2 ? -8.994 0.048 9.520 1.00 0.00 2 TRP A O 26
ATOM 32351 N N . LEU A 1 3 ? -7.862 -0.841 7.792 1.00 0.00 3 LEU A N 26
ATOM 32352 C CA . LEU A 1 3 ? -8.114 0.283 6.893 1.00 0.00 3 LEU A CA 26
ATOM 32353 C C . LEU A 1 3 ? -8.822 -0.149 5.611 1.00 0.00 3 LEU A C 26
ATOM 32354 O O . LEU A 1 3 ? -8.526 -1.201 5.044 1.00 0.00 3 LEU A O 26
ATOM 32370 N N . CYS A 1 4 ? -9.735 0.707 5.149 1.00 0.00 4 CYS A N 26
ATOM 32371 C CA . CYS A 1 4 ? -10.482 0.470 3.910 1.00 0.00 4 CYS A CA 26
ATOM 32372 C C . CYS A 1 4 ? -10.269 1.659 2.976 1.00 0.00 4 CYS A C 26
ATOM 32373 O O . CYS A 1 4 ? -10.426 2.809 3.391 1.00 0.00 4 CYS A O 26
ATOM 32380 N N . ILE A 1 5 ? -9.879 1.387 1.728 1.00 0.00 5 ILE A N 26
ATOM 32381 C CA . ILE A 1 5 ? -9.609 2.467 0.772 1.00 0.00 5 ILE A CA 26
ATOM 32382 C C . ILE A 1 5 ? -9.759 2.015 -0.690 1.00 0.00 5 ILE A C 26
ATOM 32383 O O . ILE A 1 5 ? -10.017 0.842 -0.969 1.00 0.00 5 ILE A O 26
ATOM 32399 N N . TRP A 1 6 ? -9.655 2.985 -1.610 1.00 0.00 6 TRP A N 26
ATOM 32400 C CA . TRP A 1 6 ? -9.841 2.740 -3.055 1.00 0.00 6 TRP A CA 26
ATOM 32401 C C . TRP A 1 6 ? -8.536 2.491 -3.826 1.00 0.00 6 TRP A C 26
ATOM 32402 O O . TRP A 1 6 ? -7.727 3.403 -4.012 1.00 0.00 6 TRP A O 26
ATOM 32423 N N . LEU A 1 7 ? -8.376 1.251 -4.315 1.00 0.00 7 LEU A N 26
ATOM 32424 C CA . LEU A 1 7 ? -7.221 0.849 -5.119 1.00 0.00 7 LEU A CA 26
ATOM 32425 C C . LEU A 1 7 ? -7.722 0.168 -6.371 1.00 0.00 7 LEU A C 26
ATOM 32426 O O . LEU A 1 7 ? -8.454 -0.814 -6.285 1.00 0.00 7 LEU A O 26
ATOM 32442 N N . SER A 1 8 ? -7.341 0.686 -7.533 1.00 0.00 8 SER A N 26
ATOM 32443 C CA . SER A 1 8 ? -7.773 0.106 -8.772 1.00 0.00 8 SER A CA 26
ATOM 32444 C C . SER A 1 8 ? -6.928 -1.109 -9.111 1.00 0.00 8 SER A C 26
ATOM 32445 O O . SER A 1 8 ? -6.111 -1.565 -8.309 1.00 0.00 8 SER A O 26
ATOM 32453 N N . ASP A 1 9 ? -7.155 -1.627 -10.295 1.00 0.00 9 ASP A N 26
ATOM 32454 C CA . ASP A 1 9 ? -6.455 -2.817 -10.779 1.00 0.00 9 ASP A CA 26
ATOM 32455 C C . ASP A 1 9 ? -4.932 -2.594 -10.887 1.00 0.00 9 ASP A C 26
ATOM 32456 O O . ASP A 1 9 ? -4.396 -1.644 -10.316 1.00 0.00 9 ASP A O 26
ATOM 32465 N N . GLN A 1 10 ? -4.253 -3.465 -11.654 1.00 0.00 10 GLN A N 26
ATOM 32466 C CA . GLN A 1 10 ? -2.817 -3.389 -11.883 1.00 0.00 10 GLN A CA 26
ATOM 32467 C C . GLN A 1 10 ? -2.041 -2.923 -10.644 1.00 0.00 10 GLN A C 26
ATOM 32468 O O . GLN A 1 10 ? -1.088 -2.147 -10.738 1.00 0.00 10 GLN A O 26
ATOM 32482 N N . THR A 1 11 ? -2.468 -3.431 -9.488 1.00 0.00 11 THR A N 26
ATOM 32483 C CA . THR A 1 11 ? -1.860 -3.125 -8.198 1.00 0.00 11 THR A CA 26
ATOM 32484 C C . THR A 1 11 ? -2.583 -3.871 -7.094 1.00 0.00 11 THR A C 26
ATOM 32485 O O . THR A 1 11 ? -1.994 -4.691 -6.394 1.00 0.00 11 THR A O 26
ATOM 32496 N N . LEU A 1 12 ? -3.878 -3.649 -7.015 1.00 0.00 12 LEU A N 26
ATOM 32497 C CA . LEU A 1 12 ? -4.726 -4.358 -6.066 1.00 0.00 12 LEU A CA 26
ATOM 32498 C C . LEU A 1 12 ? -4.679 -5.843 -6.412 1.00 0.00 12 LEU A C 26
ATOM 32499 O O . LEU A 1 12 ? -4.776 -6.717 -5.549 1.00 0.00 12 LEU A O 26
ATOM 32515 N N . GLU A 1 13 ? -4.464 -6.083 -7.704 1.00 0.00 13 GLU A N 26
ATOM 32516 C CA . GLU A 1 13 ? -4.319 -7.405 -8.274 1.00 0.00 13 GLU A CA 26
ATOM 32517 C C . GLU A 1 13 ? -2.838 -7.768 -8.296 1.00 0.00 13 GLU A C 26
ATOM 32518 O O . GLU A 1 13 ? -2.459 -8.914 -8.062 1.00 0.00 13 GLU A O 26
ATOM 32530 N N . ASP A 1 14 ? -2.016 -6.748 -8.583 1.00 0.00 14 ASP A N 26
ATOM 32531 C CA . ASP A 1 14 ? -0.568 -6.872 -8.645 1.00 0.00 14 ASP A CA 26
ATOM 32532 C C . ASP A 1 14 ? -0.041 -7.666 -7.448 1.00 0.00 14 ASP A C 26
ATOM 32533 O O . ASP A 1 14 ? 0.968 -8.365 -7.551 1.00 0.00 14 ASP A O 26
ATOM 32542 N N . LEU A 1 15 ? -0.744 -7.552 -6.314 1.00 0.00 15 LEU A N 26
ATOM 32543 C CA . LEU A 1 15 ? -0.385 -8.246 -5.087 1.00 0.00 15 LEU A CA 26
ATOM 32544 C C . LEU A 1 15 ? -0.662 -9.757 -5.133 1.00 0.00 15 LEU A C 26
ATOM 32545 O O . LEU A 1 15 ? -0.722 -10.412 -4.093 1.00 0.00 15 LEU A O 26
ATOM 32561 N N . GLU A 1 16 ? -0.801 -10.309 -6.334 1.00 0.00 16 GLU A N 26
ATOM 32562 C CA . GLU A 1 16 ? -1.028 -11.739 -6.503 1.00 0.00 16 GLU A CA 26
ATOM 32563 C C . GLU A 1 16 ? 0.309 -12.423 -6.771 1.00 0.00 16 GLU A C 26
ATOM 32564 O O . GLU A 1 16 ? 0.653 -13.417 -6.129 1.00 0.00 16 GLU A O 26
ATOM 32576 N N . LYS A 1 17 ? 1.071 -11.855 -7.711 1.00 0.00 17 LYS A N 26
ATOM 32577 C CA . LYS A 1 17 ? 2.379 -12.362 -8.063 1.00 0.00 17 LYS A CA 26
ATOM 32578 C C . LYS A 1 17 ? 3.443 -11.807 -7.115 1.00 0.00 17 LYS A C 26
ATOM 32579 O O . LYS A 1 17 ? 4.371 -12.520 -6.731 1.00 0.00 17 LYS A O 26
ATOM 32598 N N . MET A 1 18 ? 3.294 -10.530 -6.732 1.00 0.00 18 MET A N 26
ATOM 32599 C CA . MET A 1 18 ? 4.235 -9.882 -5.819 1.00 0.00 18 MET A CA 26
ATOM 32600 C C . MET A 1 18 ? 4.198 -10.553 -4.454 1.00 0.00 18 MET A C 26
ATOM 32601 O O . MET A 1 18 ? 5.131 -11.251 -4.076 1.00 0.00 18 MET A O 26
ATOM 32615 N N . ALA A 1 19 ? 3.097 -10.293 -3.738 1.00 0.00 19 ALA A N 26
ATOM 32616 C CA . ALA A 1 19 ? 2.835 -10.800 -2.372 1.00 0.00 19 ALA A CA 26
ATOM 32617 C C . ALA A 1 19 ? 3.505 -12.126 -2.069 1.00 0.00 19 ALA A C 26
ATOM 32618 O O . ALA A 1 19 ? 3.881 -12.386 -0.939 1.00 0.00 19 ALA A O 26
ATOM 32625 N N . ARG A 1 20 ? 3.657 -12.970 -3.059 1.00 0.00 20 ARG A N 26
ATOM 32626 C CA . ARG A 1 20 ? 4.305 -14.239 -2.825 1.00 0.00 20 ARG A CA 26
ATOM 32627 C C . ARG A 1 20 ? 5.780 -14.026 -2.464 1.00 0.00 20 ARG A C 26
ATOM 32628 O O . ARG A 1 20 ? 6.084 -13.344 -1.483 1.00 0.00 20 ARG A O 26
ATOM 32649 N N . ARG A 1 21 ? 6.694 -14.590 -3.231 1.00 0.00 21 ARG A N 26
ATOM 32650 C CA . ARG A 1 21 ? 8.108 -14.432 -2.969 1.00 0.00 21 ARG A CA 26
ATOM 32651 C C . ARG A 1 21 ? 8.501 -12.954 -2.854 1.00 0.00 21 ARG A C 26
ATOM 32652 O O . ARG A 1 21 ? 9.539 -12.620 -2.280 1.00 0.00 21 ARG A O 26
ATOM 32673 N N . GLU A 1 22 ? 7.687 -12.083 -3.456 1.00 0.00 22 GLU A N 26
ATOM 32674 C CA . GLU A 1 22 ? 7.960 -10.646 -3.486 1.00 0.00 22 GLU A CA 26
ATOM 32675 C C . GLU A 1 22 ? 7.045 -9.790 -2.626 1.00 0.00 22 GLU A C 26
ATOM 32676 O O . GLU A 1 22 ? 7.229 -8.573 -2.618 1.00 0.00 22 GLU A O 26
ATOM 32688 N N . GLY A 1 23 ? 6.035 -10.336 -1.950 1.00 0.00 23 GLY A N 26
ATOM 32689 C CA . GLY A 1 23 ? 5.191 -9.412 -1.226 1.00 0.00 23 GLY A CA 26
ATOM 32690 C C . GLY A 1 23 ? 4.525 -9.909 0.028 1.00 0.00 23 GLY A C 26
ATOM 32691 O O . GLY A 1 23 ? 3.577 -9.282 0.473 1.00 0.00 23 GLY A O 26
ATOM 32695 N N . LEU A 1 24 ? 5.021 -10.960 0.663 1.00 0.00 24 LEU A N 26
ATOM 32696 C CA . LEU A 1 24 ? 4.421 -11.366 1.924 1.00 0.00 24 LEU A CA 26
ATOM 32697 C C . LEU A 1 24 ? 2.901 -11.529 1.848 1.00 0.00 24 LEU A C 26
ATOM 32698 O O . LEU A 1 24 ? 2.307 -11.665 0.780 1.00 0.00 24 LEU A O 26
ATOM 32714 N N . SER A 1 25 ? 2.290 -11.481 3.019 1.00 0.00 25 SER A N 26
ATOM 32715 C CA . SER A 1 25 ? 0.827 -11.587 3.144 1.00 0.00 25 SER A CA 26
ATOM 32716 C C . SER A 1 25 ? 0.141 -10.438 2.389 1.00 0.00 25 SER A C 26
ATOM 32717 O O . SER A 1 25 ? 0.796 -9.468 2.023 1.00 0.00 25 SER A O 26
ATOM 32725 N N . LYS A 1 26 ? -1.173 -10.550 2.146 1.00 0.00 26 LYS A N 26
ATOM 32726 C CA . LYS A 1 26 ? -1.906 -9.491 1.416 1.00 0.00 26 LYS A CA 26
ATOM 32727 C C . LYS A 1 26 ? -1.681 -8.116 2.055 1.00 0.00 26 LYS A C 26
ATOM 32728 O O . LYS A 1 26 ? -1.444 -7.133 1.351 1.00 0.00 26 LYS A O 26
ATOM 32747 N N . SER A 1 27 ? -1.743 -8.052 3.388 1.00 0.00 27 SER A N 26
ATOM 32748 C CA . SER A 1 27 ? -1.530 -6.799 4.112 1.00 0.00 27 SER A CA 26
ATOM 32749 C C . SER A 1 27 ? -0.044 -6.511 4.254 1.00 0.00 27 SER A C 26
ATOM 32750 O O . SER A 1 27 ? 0.403 -5.399 3.979 1.00 0.00 27 SER A O 26
ATOM 32758 N N . GLU A 1 28 ? 0.722 -7.524 4.661 1.00 0.00 28 GLU A N 26
ATOM 32759 C CA . GLU A 1 28 ? 2.166 -7.377 4.805 1.00 0.00 28 GLU A CA 26
ATOM 32760 C C . GLU A 1 28 ? 2.777 -6.934 3.473 1.00 0.00 28 GLU A C 26
ATOM 32761 O O . GLU A 1 28 ? 3.793 -6.249 3.448 1.00 0.00 28 GLU A O 26
ATOM 32773 N N . MET A 1 29 ? 2.107 -7.301 2.372 1.00 0.00 29 MET A N 26
ATOM 32774 C CA . MET A 1 29 ? 2.507 -6.932 1.028 1.00 0.00 29 MET A CA 26
ATOM 32775 C C . MET A 1 29 ? 2.430 -5.432 0.884 1.00 0.00 29 MET A C 26
ATOM 32776 O O . MET A 1 29 ? 3.319 -4.765 0.361 1.00 0.00 29 MET A O 26
ATOM 32790 N N . ILE A 1 30 ? 1.307 -4.942 1.320 1.00 0.00 30 ILE A N 26
ATOM 32791 C CA . ILE A 1 30 ? 0.952 -3.583 1.232 1.00 0.00 30 ILE A CA 26
ATOM 32792 C C . ILE A 1 30 ? 1.624 -2.689 2.285 1.00 0.00 30 ILE A C 26
ATOM 32793 O O . ILE A 1 30 ? 1.897 -1.520 2.012 1.00 0.00 30 ILE A O 26
ATOM 32809 N N . ASN A 1 31 ? 1.929 -3.241 3.458 1.00 0.00 31 ASN A N 26
ATOM 32810 C CA . ASN A 1 31 ? 2.616 -2.476 4.506 1.00 0.00 31 ASN A CA 26
ATOM 32811 C C . ASN A 1 31 ? 4.065 -2.248 4.100 1.00 0.00 31 ASN A C 26
ATOM 32812 O O . ASN A 1 31 ? 4.589 -1.134 4.145 1.00 0.00 31 ASN A O 26
ATOM 32823 N N . VAL A 1 32 ? 4.681 -3.351 3.717 1.00 0.00 32 VAL A N 26
ATOM 32824 C CA . VAL A 1 32 ? 6.049 -3.420 3.295 1.00 0.00 32 VAL A CA 26
ATOM 32825 C C . VAL A 1 32 ? 6.295 -2.504 2.121 1.00 0.00 32 VAL A C 26
ATOM 32826 O O . VAL A 1 32 ? 7.299 -1.792 2.065 1.00 0.00 32 VAL A O 26
ATOM 32839 N N . ALA A 1 33 ? 5.357 -2.527 1.200 1.00 0.00 33 ALA A N 26
ATOM 32840 C CA . ALA A 1 33 ? 5.427 -1.694 0.014 1.00 0.00 33 ALA A CA 26
ATOM 32841 C C . ALA A 1 33 ? 5.700 -0.247 0.364 1.00 0.00 33 ALA A C 26
ATOM 32842 O O . ALA A 1 33 ? 6.231 0.506 -0.454 1.00 0.00 33 ALA A O 26
ATOM 32849 N N . LEU A 1 34 ? 5.280 0.154 1.560 1.00 0.00 34 LEU A N 26
ATOM 32850 C CA . LEU A 1 34 ? 5.428 1.522 1.968 1.00 0.00 34 LEU A CA 26
ATOM 32851 C C . LEU A 1 34 ? 6.738 1.784 2.712 1.00 0.00 34 LEU A C 26
ATOM 32852 O O . LEU A 1 34 ? 7.280 2.888 2.638 1.00 0.00 34 LEU A O 26
ATOM 32868 N N . GLN A 1 35 ? 7.246 0.776 3.438 1.00 0.00 35 GLN A N 26
ATOM 32869 C CA . GLN A 1 35 ? 8.481 0.936 4.189 1.00 0.00 35 GLN A CA 26
ATOM 32870 C C . GLN A 1 35 ? 9.718 0.906 3.279 1.00 0.00 35 GLN A C 26
ATOM 32871 O O . GLN A 1 35 ? 10.795 1.344 3.687 1.00 0.00 35 GLN A O 26
ATOM 32885 N N . HIS A 1 36 ? 9.548 0.457 2.028 1.00 0.00 36 HIS A N 26
ATOM 32886 C CA . HIS A 1 36 ? 10.650 0.459 1.054 1.00 0.00 36 HIS A CA 26
ATOM 32887 C C . HIS A 1 36 ? 10.360 1.494 -0.034 1.00 0.00 36 HIS A C 26
ATOM 32888 O O . HIS A 1 36 ? 10.664 1.291 -1.212 1.00 0.00 36 HIS A O 26
ATOM 32903 N N . TYR A 1 37 ? 9.741 2.599 0.386 1.00 0.00 37 TYR A N 26
ATOM 32904 C CA . TYR A 1 37 ? 9.359 3.683 -0.509 1.00 0.00 37 TYR A CA 26
ATOM 32905 C C . TYR A 1 37 ? 10.546 4.537 -0.970 1.00 0.00 37 TYR A C 26
ATOM 32906 O O . TYR A 1 37 ? 11.608 4.546 -0.344 1.00 0.00 37 TYR A O 26
ATOM 32924 N N . LYS A 1 38 ? 10.319 5.290 -2.057 1.00 0.00 38 LYS A N 26
ATOM 32925 C CA . LYS A 1 38 ? 11.311 6.198 -2.611 1.00 0.00 38 LYS A CA 26
ATOM 32926 C C . LYS A 1 38 ? 10.646 7.426 -3.233 1.00 0.00 38 LYS A C 26
ATOM 32927 O O . LYS A 1 38 ? 9.770 7.250 -4.108 1.00 0.00 38 LYS A O 26
ATOM 32947 N N . ARG B 1 1 ? -11.112 -0.799 -6.264 1.00 0.00 1 ARG B N 26
ATOM 32948 C CA . ARG B 1 1 ? -11.559 -1.911 -5.376 1.00 0.00 1 ARG B CA 26
ATOM 32949 C C . ARG B 1 1 ? -11.472 -1.531 -3.902 1.00 0.00 1 ARG B C 26
ATOM 32950 O O . ARG B 1 1 ? -10.468 -0.973 -3.452 1.00 0.00 1 ARG B O 26
ATOM 32973 N N . TRP B 1 2 ? -12.512 -1.877 -3.148 1.00 0.00 2 TRP B N 26
ATOM 32974 C CA . TRP B 1 2 ? -12.540 -1.618 -1.720 1.00 0.00 2 TRP B CA 26
ATOM 32975 C C . TRP B 1 2 ? -11.933 -2.814 -0.997 1.00 0.00 2 TRP B C 26
ATOM 32976 O O . TRP B 1 2 ? -12.389 -3.947 -1.166 1.00 0.00 2 TRP B O 26
ATOM 32997 N N . LEU B 1 3 ? -10.891 -2.564 -0.217 1.00 0.00 3 LEU B N 26
ATOM 32998 C CA . LEU B 1 3 ? -10.203 -3.634 0.506 1.00 0.00 3 LEU B CA 26
ATOM 32999 C C . LEU B 1 3 ? -9.945 -3.263 1.965 1.00 0.00 3 LEU B C 26
ATOM 33000 O O . LEU B 1 3 ? -9.760 -2.094 2.297 1.00 0.00 3 LEU B O 26
ATOM 33016 N N . CYS B 1 4 ? -9.899 -4.285 2.821 1.00 0.00 4 CYS B N 26
ATOM 33017 C CA . CYS B 1 4 ? -9.623 -4.100 4.251 1.00 0.00 4 CYS B CA 26
ATOM 33018 C C . CYS B 1 4 ? -8.417 -4.955 4.633 1.00 0.00 4 CYS B C 26
ATOM 33019 O O . CYS B 1 4 ? -8.405 -6.161 4.379 1.00 0.00 4 CYS B O 26
ATOM 33026 N N . ILE B 1 5 ? -7.386 -4.326 5.204 1.00 0.00 5 ILE B N 26
ATOM 33027 C CA . ILE B 1 5 ? -6.163 -5.057 5.562 1.00 0.00 5 ILE B CA 26
ATOM 33028 C C . ILE B 1 5 ? -5.476 -4.501 6.820 1.00 0.00 5 ILE B C 26
ATOM 33029 O O . ILE B 1 5 ? -5.947 -3.533 7.421 1.00 0.00 5 ILE B O 26
ATOM 33045 N N . TRP B 1 6 ? -4.386 -5.165 7.237 1.00 0.00 6 TRP B N 26
ATOM 33046 C CA . TRP B 1 6 ? -3.652 -4.791 8.460 1.00 0.00 6 TRP B CA 26
ATOM 33047 C C . TRP B 1 6 ? -2.423 -3.901 8.206 1.00 0.00 6 TRP B C 26
ATOM 33048 O O . TRP B 1 6 ? -1.352 -4.385 7.835 1.00 0.00 6 TRP B O 26
ATOM 33069 N N . LEU B 1 7 ? -2.594 -2.600 8.465 1.00 0.00 7 LEU B N 26
ATOM 33070 C CA . LEU B 1 7 ? -1.525 -1.605 8.336 1.00 0.00 7 LEU B CA 26
ATOM 33071 C C . LEU B 1 7 ? -1.489 -0.768 9.613 1.00 0.00 7 LEU B C 26
ATOM 33072 O O . LEU B 1 7 ? -2.436 -0.036 9.902 1.00 0.00 7 LEU B O 26
ATOM 33088 N N . SER B 1 8 ? -0.420 -0.905 10.396 1.00 0.00 8 SER B N 26
ATOM 33089 C CA . SER B 1 8 ? -0.300 -0.197 11.650 1.00 0.00 8 SER B CA 26
ATOM 33090 C C . SER B 1 8 ? 0.254 1.211 11.488 1.00 0.00 8 SER B C 26
ATOM 33091 O O . SER B 1 8 ? 0.575 1.664 10.389 1.00 0.00 8 SER B O 26
ATOM 33099 N N . ASP B 1 9 ? 0.345 1.872 12.629 1.00 0.00 9 ASP B N 26
ATOM 33100 C CA . ASP B 1 9 ? 0.837 3.252 12.740 1.00 0.00 9 ASP B CA 26
ATOM 33101 C C . ASP B 1 9 ? 2.136 3.478 11.978 1.00 0.00 9 ASP B C 26
ATOM 33102 O O . ASP B 1 9 ? 2.264 4.451 11.232 1.00 0.00 9 ASP B O 26
ATOM 33111 N N . GLN B 1 10 ? 3.101 2.588 12.196 1.00 0.00 10 GLN B N 26
ATOM 33112 C CA . GLN B 1 10 ? 4.409 2.680 11.562 1.00 0.00 10 GLN B CA 26
ATOM 33113 C C . GLN B 1 10 ? 4.317 3.038 10.079 1.00 0.00 10 GLN B C 26
ATOM 33114 O O . GLN B 1 10 ? 5.185 3.743 9.559 1.00 0.00 10 GLN B O 26
ATOM 33128 N N . THR B 1 11 ? 3.281 2.547 9.396 1.00 0.00 11 THR B N 26
ATOM 33129 C CA . THR B 1 11 ? 3.134 2.831 7.970 1.00 0.00 11 THR B CA 26
ATOM 33130 C C . THR B 1 11 ? 1.948 3.722 7.596 1.00 0.00 11 THR B C 26
ATOM 33131 O O . THR B 1 11 ? 1.880 4.186 6.459 1.00 0.00 11 THR B O 26
ATOM 33142 N N . LEU B 1 12 ? 1.064 4.039 8.537 1.00 0.00 12 LEU B N 26
ATOM 33143 C CA . LEU B 1 12 ? -0.025 4.961 8.233 1.00 0.00 12 LEU B CA 26
ATOM 33144 C C . LEU B 1 12 ? 0.606 6.330 8.134 1.00 0.00 12 LEU B C 26
ATOM 33145 O O . LEU B 1 12 ? 0.298 7.129 7.247 1.00 0.00 12 LEU B O 26
ATOM 33161 N N . GLU B 1 13 ? 1.561 6.541 9.039 1.00 0.00 13 GLU B N 26
ATOM 33162 C CA . GLU B 1 13 ? 2.352 7.756 9.077 1.00 0.00 13 GLU B CA 26
ATOM 33163 C C . GLU B 1 13 ? 3.159 7.841 7.789 1.00 0.00 13 GLU B C 26
ATOM 33164 O O . GLU B 1 13 ? 3.279 8.903 7.178 1.00 0.00 13 GLU B O 26
ATOM 33176 N N . ASP B 1 14 ? 3.692 6.682 7.385 1.00 0.00 14 ASP B N 26
ATOM 33177 C CA . ASP B 1 14 ? 4.472 6.559 6.167 1.00 0.00 14 ASP B CA 26
ATOM 33178 C C . ASP B 1 14 ? 3.687 7.143 4.994 1.00 0.00 14 ASP B C 26
ATOM 33179 O O . ASP B 1 14 ? 4.236 7.853 4.152 1.00 0.00 14 ASP B O 26
ATOM 33188 N N . LEU B 1 15 ? 2.391 6.822 4.959 1.00 0.00 15 LEU B N 26
ATOM 33189 C CA . LEU B 1 15 ? 1.488 7.275 3.919 1.00 0.00 15 LEU B CA 26
ATOM 33190 C C . LEU B 1 15 ? 1.005 8.717 4.104 1.00 0.00 15 LEU B C 26
ATOM 33191 O O . LEU B 1 15 ? -0.036 9.101 3.568 1.00 0.00 15 LEU B O 26
ATOM 33207 N N . GLU B 1 16 ? 1.769 9.512 4.846 1.00 0.00 16 GLU B N 26
ATOM 33208 C CA . GLU B 1 16 ? 1.433 10.913 5.081 1.00 0.00 16 GLU B CA 26
ATOM 33209 C C . GLU B 1 16 ? 2.385 11.828 4.297 1.00 0.00 16 GLU B C 26
ATOM 33210 O O . GLU B 1 16 ? 1.948 12.805 3.685 1.00 0.00 16 GLU B O 26
ATOM 33222 N N . LYS B 1 17 ? 3.684 11.504 4.317 1.00 0.00 17 LYS B N 26
ATOM 33223 C CA . LYS B 1 17 ? 4.687 12.281 3.616 1.00 0.00 17 LYS B CA 26
ATOM 33224 C C . LYS B 1 17 ? 4.731 11.929 2.129 1.00 0.00 17 LYS B C 26
ATOM 33225 O O . LYS B 1 17 ? 4.756 12.820 1.280 1.00 0.00 17 LYS B O 26
ATOM 33244 N N . MET B 1 18 ? 4.744 10.627 1.814 1.00 0.00 18 MET B N 26
ATOM 33245 C CA . MET B 1 18 ? 4.790 10.179 0.420 1.00 0.00 18 MET B CA 26
ATOM 33246 C C . MET B 1 18 ? 3.406 10.198 -0.258 1.00 0.00 18 MET B C 26
ATOM 33247 O O . MET B 1 18 ? 3.254 9.716 -1.382 1.00 0.00 18 MET B O 26
ATOM 33261 N N . ALA B 1 19 ? 2.414 10.798 0.412 1.00 0.00 19 ALA B N 26
ATOM 33262 C CA . ALA B 1 19 ? 1.065 10.937 -0.131 1.00 0.00 19 ALA B CA 26
ATOM 33263 C C . ALA B 1 19 ? 0.802 12.412 -0.433 1.00 0.00 19 ALA B C 26
ATOM 33264 O O . ALA B 1 19 ? 0.578 12.787 -1.577 1.00 0.00 19 ALA B O 26
ATOM 33271 N N . ARG B 1 20 ? 0.856 13.247 0.613 1.00 0.00 20 ARG B N 26
ATOM 33272 C CA . ARG B 1 20 ? 0.644 14.685 0.478 1.00 0.00 20 ARG B CA 26
ATOM 33273 C C . ARG B 1 20 ? 1.688 15.318 -0.415 1.00 0.00 20 ARG B C 26
ATOM 33274 O O . ARG B 1 20 ? 1.377 15.854 -1.477 1.00 0.00 20 ARG B O 26
ATOM 33295 N N . ARG B 1 21 ? 2.923 15.246 0.037 1.00 0.00 21 ARG B N 26
ATOM 33296 C CA . ARG B 1 21 ? 4.058 15.789 -0.688 1.00 0.00 21 ARG B CA 26
ATOM 33297 C C . ARG B 1 21 ? 4.072 15.286 -2.134 1.00 0.00 21 ARG B C 26
ATOM 33298 O O . ARG B 1 21 ? 4.458 16.012 -3.052 1.00 0.00 21 ARG B O 26
ATOM 33319 N N . GLU B 1 22 ? 3.630 14.039 -2.321 1.00 0.00 22 GLU B N 26
ATOM 33320 C CA . GLU B 1 22 ? 3.567 13.421 -3.647 1.00 0.00 22 GLU B CA 26
ATOM 33321 C C . GLU B 1 22 ? 2.320 13.868 -4.422 1.00 0.00 22 GLU B C 26
ATOM 33322 O O . GLU B 1 22 ? 2.213 13.615 -5.624 1.00 0.00 22 GLU B O 26
ATOM 33334 N N . GLY B 1 23 ? 1.367 14.509 -3.729 1.00 0.00 23 GLY B N 26
ATOM 33335 C CA . GLY B 1 23 ? 0.138 14.944 -4.374 1.00 0.00 23 GLY B CA 26
ATOM 33336 C C . GLY B 1 23 ? -0.961 13.901 -4.254 1.00 0.00 23 GLY B C 26
ATOM 33337 O O . GLY B 1 23 ? -2.129 14.178 -4.531 1.00 0.00 23 GLY B O 26
ATOM 33341 N N . LEU B 1 24 ? -0.569 12.694 -3.842 1.00 0.00 24 LEU B N 26
ATOM 33342 C CA . LEU B 1 24 ? -1.479 11.576 -3.674 1.00 0.00 24 LEU B CA 26
ATOM 33343 C C . LEU B 1 24 ? -2.352 11.723 -2.426 1.00 0.00 24 LEU B C 26
ATOM 33344 O O . LEU B 1 24 ? -2.180 12.635 -1.614 1.00 0.00 24 LEU B O 26
ATOM 33360 N N . SER B 1 25 ? -3.264 10.774 -2.288 1.00 0.00 25 SER B N 26
ATOM 33361 C CA . SER B 1 25 ? -4.183 10.688 -1.153 1.00 0.00 25 SER B CA 26
ATOM 33362 C C . SER B 1 25 ? -3.936 9.371 -0.403 1.00 0.00 25 SER B C 26
ATOM 33363 O O . SER B 1 25 ? -3.150 8.547 -0.862 1.00 0.00 25 SER B O 26
ATOM 33371 N N . LYS B 1 26 ? -4.588 9.174 0.747 1.00 0.00 26 LYS B N 26
ATOM 33372 C CA . LYS B 1 26 ? -4.395 7.940 1.534 1.00 0.00 26 LYS B CA 26
ATOM 33373 C C . LYS B 1 26 ? -4.604 6.674 0.686 1.00 0.00 26 LYS B C 26
ATOM 33374 O O . LYS B 1 26 ? -3.874 5.695 0.847 1.00 0.00 26 LYS B O 26
ATOM 33393 N N . SER B 1 27 ? -5.594 6.697 -0.214 1.00 0.00 27 SER B N 26
ATOM 33394 C CA . SER B 1 27 ? -5.881 5.548 -1.079 1.00 0.00 27 SER B CA 26
ATOM 33395 C C . SER B 1 27 ? -4.914 5.494 -2.255 1.00 0.00 27 SER B C 26
ATOM 33396 O O . SER B 1 27 ? -4.276 4.468 -2.494 1.00 0.00 27 SER B O 26
ATOM 33404 N N . GLU B 1 28 ? -4.803 6.606 -2.983 1.00 0.00 28 GLU B N 26
ATOM 33405 C CA . GLU B 1 28 ? -3.898 6.680 -4.129 1.00 0.00 28 GLU B CA 26
ATOM 33406 C C . GLU B 1 28 ? -2.432 6.521 -3.693 1.00 0.00 28 GLU B C 26
ATOM 33407 O O . GLU B 1 28 ? -1.558 6.257 -4.521 1.00 0.00 28 GLU B O 26
ATOM 33419 N N . MET B 1 29 ? -2.186 6.627 -2.379 1.00 0.00 29 MET B N 26
ATOM 33420 C CA . MET B 1 29 ? -0.874 6.444 -1.795 1.00 0.00 29 MET B CA 26
ATOM 33421 C C . MET B 1 29 ? -0.649 4.959 -1.662 1.00 0.00 29 MET B C 26
ATOM 33422 O O . MET B 1 29 ? 0.385 4.399 -1.987 1.00 0.00 29 MET B O 26
ATOM 33436 N N . ILE B 1 30 ? -1.667 4.338 -1.166 1.00 0.00 30 ILE B N 26
ATOM 33437 C CA . ILE B 1 30 ? -1.682 2.954 -0.933 1.00 0.00 30 ILE B CA 26
ATOM 33438 C C . ILE B 1 30 ? -1.604 2.150 -2.241 1.00 0.00 30 ILE B C 26
ATOM 33439 O O . ILE B 1 30 ? -1.225 0.979 -2.240 1.00 0.00 30 ILE B O 26
ATOM 33455 N N . ASN B 1 31 ? -1.906 2.817 -3.356 1.00 0.00 31 ASN B N 26
ATOM 33456 C CA . ASN B 1 31 ? -1.812 2.209 -4.682 1.00 0.00 31 ASN B CA 26
ATOM 33457 C C . ASN B 1 31 ? -0.349 2.219 -5.166 1.00 0.00 31 ASN B C 26
ATOM 33458 O O . ASN B 1 31 ? 0.165 1.194 -5.621 1.00 0.00 31 ASN B O 26
ATOM 33469 N N . VAL B 1 32 ? 0.320 3.379 -5.037 1.00 0.00 32 VAL B N 26
ATOM 33470 C CA . VAL B 1 32 ? 1.706 3.533 -5.418 1.00 0.00 32 VAL B CA 26
ATOM 33471 C C . VAL B 1 32 ? 2.538 2.568 -4.631 1.00 0.00 32 VAL B C 26
ATOM 33472 O O . VAL B 1 32 ? 3.547 2.072 -5.092 1.00 0.00 32 VAL B O 26
ATOM 33485 N N . ALA B 1 33 ? 2.058 2.308 -3.438 1.00 0.00 33 ALA B N 26
ATOM 33486 C CA . ALA B 1 33 ? 2.672 1.372 -2.522 1.00 0.00 33 ALA B CA 26
ATOM 33487 C C . ALA B 1 33 ? 3.227 0.183 -3.260 1.00 0.00 33 ALA B C 26
ATOM 33488 O O . ALA B 1 33 ? 4.342 -0.268 -3.000 1.00 0.00 33 ALA B O 26
ATOM 33495 N N . LEU B 1 34 ? 2.429 -0.317 -4.188 1.00 0.00 34 LEU B N 26
ATOM 33496 C CA . LEU B 1 34 ? 2.810 -1.457 -4.967 1.00 0.00 34 LEU B CA 26
ATOM 33497 C C . LEU B 1 34 ? 3.680 -1.056 -6.162 1.00 0.00 34 LEU B C 26
ATOM 33498 O O . LEU B 1 34 ? 4.542 -1.823 -6.596 1.00 0.00 34 LEU B O 26
ATOM 33514 N N . GLN B 1 35 ? 3.453 0.160 -6.680 1.00 0.00 35 GLN B N 26
ATOM 33515 C CA . GLN B 1 35 ? 4.209 0.684 -7.809 1.00 0.00 35 GLN B CA 26
ATOM 33516 C C . GLN B 1 35 ? 5.561 1.306 -7.378 1.00 0.00 35 GLN B C 26
ATOM 33517 O O . GLN B 1 35 ? 6.431 1.527 -8.223 1.00 0.00 35 GLN B O 26
ATOM 33531 N N . HIS B 1 36 ? 5.739 1.588 -6.071 1.00 0.00 36 HIS B N 26
ATOM 33532 C CA . HIS B 1 36 ? 6.982 2.179 -5.559 1.00 0.00 36 HIS B CA 26
ATOM 33533 C C . HIS B 1 36 ? 7.705 1.268 -4.541 1.00 0.00 36 HIS B C 26
ATOM 33534 O O . HIS B 1 36 ? 8.710 1.674 -3.954 1.00 0.00 36 HIS B O 26
ATOM 33549 N N . TYR B 1 37 ? 7.205 0.038 -4.346 1.00 0.00 37 TYR B N 26
ATOM 33550 C CA . TYR B 1 37 ? 7.817 -0.921 -3.418 1.00 0.00 37 TYR B CA 26
ATOM 33551 C C . TYR B 1 37 ? 9.051 -1.569 -4.064 1.00 0.00 37 TYR B C 26
ATOM 33552 O O . TYR B 1 37 ? 9.011 -1.953 -5.234 1.00 0.00 37 TYR B O 26
ATOM 33570 N N . LYS B 1 38 ? 10.129 -1.717 -3.281 1.00 0.00 38 LYS B N 26
ATOM 33571 C CA . LYS B 1 38 ? 11.356 -2.344 -3.743 1.00 0.00 38 LYS B CA 26
ATOM 33572 C C . LYS B 1 38 ? 12.023 -1.543 -4.867 1.00 0.00 38 LYS B C 26
ATOM 33573 O O . LYS B 1 38 ? 12.910 -0.721 -4.553 1.00 0.00 38 LYS B O 26
ATOM 33593 N N . ARG A 1 1 ? -3.910 -1.732 12.355 1.00 0.00 1 ARG A N 27
ATOM 33594 C CA . ARG A 1 1 ? -5.059 -0.827 12.064 1.00 0.00 1 ARG A CA 27
ATOM 33595 C C . ARG A 1 1 ? -5.833 -1.276 10.827 1.00 0.00 1 ARG A C 27
ATOM 33596 O O . ARG A 1 1 ? -5.239 -1.587 9.792 1.00 0.00 1 ARG A O 27
ATOM 33619 N N . TRP A 1 2 ? -7.161 -1.271 10.929 1.00 0.00 2 TRP A N 27
ATOM 33620 C CA . TRP A 1 2 ? -8.010 -1.637 9.811 1.00 0.00 2 TRP A CA 27
ATOM 33621 C C . TRP A 1 2 ? -8.303 -0.389 8.990 1.00 0.00 2 TRP A C 27
ATOM 33622 O O . TRP A 1 2 ? -8.883 0.575 9.494 1.00 0.00 2 TRP A O 27
ATOM 33643 N N . LEU A 1 3 ? -7.879 -0.406 7.737 1.00 0.00 3 LEU A N 27
ATOM 33644 C CA . LEU A 1 3 ? -8.070 0.738 6.847 1.00 0.00 3 LEU A CA 27
ATOM 33645 C C . LEU A 1 3 ? -8.641 0.314 5.496 1.00 0.00 3 LEU A C 27
ATOM 33646 O O . LEU A 1 3 ? -8.445 -0.819 5.055 1.00 0.00 3 LEU A O 27
ATOM 33662 N N . CYS A 1 4 ? -9.323 1.252 4.838 1.00 0.00 4 CYS A N 27
ATOM 33663 C CA . CYS A 1 4 ? -9.912 1.012 3.516 1.00 0.00 4 CYS A CA 27
ATOM 33664 C C . CYS A 1 4 ? -9.444 2.102 2.553 1.00 0.00 4 CYS A C 27
ATOM 33665 O O . CYS A 1 4 ? -9.431 3.280 2.916 1.00 0.00 4 CYS A O 27
ATOM 33672 N N . ILE A 1 5 ? -9.043 1.718 1.336 1.00 0.00 5 ILE A N 27
ATOM 33673 C CA . ILE A 1 5 ? -8.557 2.704 0.364 1.00 0.00 5 ILE A CA 27
ATOM 33674 C C . ILE A 1 5 ? -8.815 2.265 -1.088 1.00 0.00 5 ILE A C 27
ATOM 33675 O O . ILE A 1 5 ? -9.268 1.145 -1.338 1.00 0.00 5 ILE A O 27
ATOM 33691 N N . TRP A 1 6 ? -8.558 3.177 -2.035 1.00 0.00 6 TRP A N 27
ATOM 33692 C CA . TRP A 1 6 ? -8.798 2.914 -3.471 1.00 0.00 6 TRP A CA 27
ATOM 33693 C C . TRP A 1 6 ? -7.630 2.186 -4.162 1.00 0.00 6 TRP A C 27
ATOM 33694 O O . TRP A 1 6 ? -6.727 2.818 -4.713 1.00 0.00 6 TRP A O 27
ATOM 33715 N N . LEU A 1 7 ? -7.706 0.849 -4.174 1.00 0.00 7 LEU A N 27
ATOM 33716 C CA . LEU A 1 7 ? -6.725 -0.010 -4.837 1.00 0.00 7 LEU A CA 27
ATOM 33717 C C . LEU A 1 7 ? -7.490 -1.015 -5.684 1.00 0.00 7 LEU A C 27
ATOM 33718 O O . LEU A 1 7 ? -8.005 -2.008 -5.165 1.00 0.00 7 LEU A O 27
ATOM 33734 N N . SER A 1 8 ? -7.600 -0.739 -6.979 1.00 0.00 8 SER A N 27
ATOM 33735 C CA . SER A 1 8 ? -8.344 -1.601 -7.866 1.00 0.00 8 SER A CA 27
ATOM 33736 C C . SER A 1 8 ? -7.599 -2.891 -8.169 1.00 0.00 8 SER A C 27
ATOM 33737 O O . SER A 1 8 ? -6.617 -3.234 -7.516 1.00 0.00 8 SER A O 27
ATOM 33745 N N . ASP A 1 9 ? -8.112 -3.599 -9.154 1.00 0.00 9 ASP A N 27
ATOM 33746 C CA . ASP A 1 9 ? -7.566 -4.893 -9.578 1.00 0.00 9 ASP A CA 27
ATOM 33747 C C . ASP A 1 9 ? -6.082 -4.829 -9.934 1.00 0.00 9 ASP A C 27
ATOM 33748 O O . ASP A 1 9 ? -5.283 -5.607 -9.413 1.00 0.00 9 ASP A O 27
ATOM 33757 N N . GLN A 1 10 ? -5.730 -3.923 -10.841 1.00 0.00 10 GLN A N 27
ATOM 33758 C CA . GLN A 1 10 ? -4.354 -3.768 -11.302 1.00 0.00 10 GLN A CA 27
ATOM 33759 C C . GLN A 1 10 ? -3.337 -3.649 -10.158 1.00 0.00 10 GLN A C 27
ATOM 33760 O O . GLN A 1 10 ? -2.150 -3.907 -10.363 1.00 0.00 10 GLN A O 27
ATOM 33774 N N . THR A 1 11 ? -3.786 -3.239 -8.967 1.00 0.00 11 THR A N 27
ATOM 33775 C CA . THR A 1 11 ? -2.893 -3.072 -7.840 1.00 0.00 11 THR A CA 27
ATOM 33776 C C . THR A 1 11 ? -2.865 -4.272 -6.904 1.00 0.00 11 THR A C 27
ATOM 33777 O O . THR A 1 11 ? -1.868 -4.509 -6.224 1.00 0.00 11 THR A O 27
ATOM 33788 N N . LEU A 1 12 ? -3.939 -5.034 -6.890 1.00 0.00 12 LEU A N 27
ATOM 33789 C CA . LEU A 1 12 ? -4.020 -6.222 -6.062 1.00 0.00 12 LEU A CA 27
ATOM 33790 C C . LEU A 1 12 ? -3.249 -7.303 -6.778 1.00 0.00 12 LEU A C 27
ATOM 33791 O O . LEU A 1 12 ? -2.499 -8.070 -6.172 1.00 0.00 12 LEU A O 27
ATOM 33807 N N . GLU A 1 13 ? -3.382 -7.276 -8.103 1.00 0.00 13 GLU A N 27
ATOM 33808 C CA . GLU A 1 13 ? -2.635 -8.166 -8.971 1.00 0.00 13 GLU A CA 27
ATOM 33809 C C . GLU A 1 13 ? -1.161 -7.939 -8.676 1.00 0.00 13 GLU A C 27
ATOM 33810 O O . GLU A 1 13 ? -0.372 -8.877 -8.563 1.00 0.00 13 GLU A O 27
ATOM 33822 N N . ASP A 1 14 ? -0.827 -6.651 -8.507 1.00 0.00 14 ASP A N 27
ATOM 33823 C CA . ASP A 1 14 ? 0.513 -6.227 -8.165 1.00 0.00 14 ASP A CA 27
ATOM 33824 C C . ASP A 1 14 ? 0.941 -6.943 -6.890 1.00 0.00 14 ASP A C 27
ATOM 33825 O O . ASP A 1 14 ? 2.030 -7.499 -6.804 1.00 0.00 14 ASP A O 27
ATOM 33834 N N . LEU A 1 15 ? 0.045 -6.926 -5.904 1.00 0.00 15 LEU A N 27
ATOM 33835 C CA . LEU A 1 15 ? 0.262 -7.556 -4.620 1.00 0.00 15 LEU A CA 27
ATOM 33836 C C . LEU A 1 15 ? -0.014 -9.063 -4.643 1.00 0.00 15 LEU A C 27
ATOM 33837 O O . LEU A 1 15 ? -0.425 -9.646 -3.638 1.00 0.00 15 LEU A O 27
ATOM 33853 N N . GLU A 1 16 ? 0.235 -9.686 -5.794 1.00 0.00 16 GLU A N 27
ATOM 33854 C CA . GLU A 1 16 ? 0.049 -11.121 -5.963 1.00 0.00 16 GLU A CA 27
ATOM 33855 C C . GLU A 1 16 ? 1.413 -11.788 -6.194 1.00 0.00 16 GLU A C 27
ATOM 33856 O O . GLU A 1 16 ? 1.752 -12.761 -5.519 1.00 0.00 16 GLU A O 27
ATOM 33868 N N . LYS A 1 17 ? 2.202 -11.239 -7.130 1.00 0.00 17 LYS A N 27
ATOM 33869 C CA . LYS A 1 17 ? 3.526 -11.746 -7.431 1.00 0.00 17 LYS A CA 27
ATOM 33870 C C . LYS A 1 17 ? 4.587 -11.083 -6.539 1.00 0.00 17 LYS A C 27
ATOM 33871 O O . LYS A 1 17 ? 5.609 -11.695 -6.223 1.00 0.00 17 LYS A O 27
ATOM 33890 N N . MET A 1 18 ? 4.319 -9.840 -6.118 1.00 0.00 18 MET A N 27
ATOM 33891 C CA . MET A 1 18 ? 5.229 -9.098 -5.240 1.00 0.00 18 MET A CA 27
ATOM 33892 C C . MET A 1 18 ? 4.940 -9.414 -3.782 1.00 0.00 18 MET A C 27
ATOM 33893 O O . MET A 1 18 ? 5.665 -8.969 -2.908 1.00 0.00 18 MET A O 27
ATOM 33907 N N . ALA A 1 19 ? 3.847 -10.140 -3.548 1.00 0.00 19 ALA A N 27
ATOM 33908 C CA . ALA A 1 19 ? 3.394 -10.503 -2.191 1.00 0.00 19 ALA A CA 27
ATOM 33909 C C . ALA A 1 19 ? 3.968 -11.810 -1.678 1.00 0.00 19 ALA A C 27
ATOM 33910 O O . ALA A 1 19 ? 3.933 -12.064 -0.485 1.00 0.00 19 ALA A O 27
ATOM 33917 N N . ARG A 1 20 ? 4.462 -12.654 -2.556 1.00 0.00 20 ARG A N 27
ATOM 33918 C CA . ARG A 1 20 ? 5.016 -13.928 -2.125 1.00 0.00 20 ARG A CA 27
ATOM 33919 C C . ARG A 1 20 ? 6.252 -13.689 -1.248 1.00 0.00 20 ARG A C 27
ATOM 33920 O O . ARG A 1 20 ? 6.226 -12.824 -0.374 1.00 0.00 20 ARG A O 27
ATOM 33941 N N . ARG A 1 21 ? 7.338 -14.420 -1.470 1.00 0.00 21 ARG A N 27
ATOM 33942 C CA . ARG A 1 21 ? 8.547 -14.214 -0.699 1.00 0.00 21 ARG A CA 27
ATOM 33943 C C . ARG A 1 21 ? 8.908 -12.723 -0.668 1.00 0.00 21 ARG A C 27
ATOM 33944 O O . ARG A 1 21 ? 9.639 -12.260 0.208 1.00 0.00 21 ARG A O 27
ATOM 33965 N N . GLU A 1 22 ? 8.396 -11.997 -1.668 1.00 0.00 22 GLU A N 27
ATOM 33966 C CA . GLU A 1 22 ? 8.645 -10.574 -1.836 1.00 0.00 22 GLU A CA 27
ATOM 33967 C C . GLU A 1 22 ? 7.628 -9.675 -1.149 1.00 0.00 22 GLU A C 27
ATOM 33968 O O . GLU A 1 22 ? 7.929 -8.499 -0.927 1.00 0.00 22 GLU A O 27
ATOM 33980 N N . GLY A 1 23 ? 6.415 -10.156 -0.859 1.00 0.00 23 GLY A N 27
ATOM 33981 C CA . GLY A 1 23 ? 5.456 -9.236 -0.269 1.00 0.00 23 GLY A CA 27
ATOM 33982 C C . GLY A 1 23 ? 4.598 -9.775 0.842 1.00 0.00 23 GLY A C 27
ATOM 33983 O O . GLY A 1 23 ? 3.618 -9.135 1.202 1.00 0.00 23 GLY A O 27
ATOM 33987 N N . LEU A 1 24 ? 4.980 -10.882 1.460 1.00 0.00 24 LEU A N 27
ATOM 33988 C CA . LEU A 1 24 ? 4.227 -11.361 2.608 1.00 0.00 24 LEU A CA 27
ATOM 33989 C C . LEU A 1 24 ? 2.733 -11.536 2.348 1.00 0.00 24 LEU A C 27
ATOM 33990 O O . LEU A 1 24 ? 2.258 -11.562 1.214 1.00 0.00 24 LEU A O 27
ATOM 34006 N N . SER A 1 25 ? 2.007 -11.627 3.452 1.00 0.00 25 SER A N 27
ATOM 34007 C CA . SER A 1 25 ? 0.543 -11.771 3.422 1.00 0.00 25 SER A CA 27
ATOM 34008 C C . SER A 1 25 ? -0.101 -10.588 2.685 1.00 0.00 25 SER A C 27
ATOM 34009 O O . SER A 1 25 ? 0.544 -9.562 2.479 1.00 0.00 25 SER A O 27
ATOM 34017 N N . LYS A 1 26 ? -1.367 -10.738 2.278 1.00 0.00 26 LYS A N 27
ATOM 34018 C CA . LYS A 1 26 ? -2.075 -9.669 1.552 1.00 0.00 26 LYS A CA 27
ATOM 34019 C C . LYS A 1 26 ? -1.979 -8.322 2.284 1.00 0.00 26 LYS A C 27
ATOM 34020 O O . LYS A 1 26 ? -1.731 -7.293 1.654 1.00 0.00 26 LYS A O 27
ATOM 34039 N N . SER A 1 27 ? -2.165 -8.331 3.609 1.00 0.00 27 SER A N 27
ATOM 34040 C CA . SER A 1 27 ? -2.087 -7.105 4.407 1.00 0.00 27 SER A CA 27
ATOM 34041 C C . SER A 1 27 ? -0.636 -6.689 4.631 1.00 0.00 27 SER A C 27
ATOM 34042 O O . SER A 1 27 ? -0.310 -5.502 4.580 1.00 0.00 27 SER A O 27
ATOM 34050 N N . GLU A 1 28 ? 0.233 -7.672 4.870 1.00 0.00 28 GLU A N 27
ATOM 34051 C CA . GLU A 1 28 ? 1.651 -7.406 5.090 1.00 0.00 28 GLU A CA 27
ATOM 34052 C C . GLU A 1 28 ? 2.286 -6.826 3.821 1.00 0.00 28 GLU A C 27
ATOM 34053 O O . GLU A 1 28 ? 3.125 -5.929 3.902 1.00 0.00 28 GLU A O 27
ATOM 34065 N N . MET A 1 29 ? 1.842 -7.309 2.649 1.00 0.00 29 MET A N 27
ATOM 34066 C CA . MET A 1 29 ? 2.313 -6.815 1.366 1.00 0.00 29 MET A CA 27
ATOM 34067 C C . MET A 1 29 ? 1.964 -5.351 1.262 1.00 0.00 29 MET A C 27
ATOM 34068 O O . MET A 1 29 ? 2.719 -4.500 0.821 1.00 0.00 29 MET A O 27
ATOM 34082 N N . ILE A 1 30 ? 0.767 -5.093 1.646 1.00 0.00 30 ILE A N 27
ATOM 34083 C CA . ILE A 1 30 ? 0.215 -3.810 1.588 1.00 0.00 30 ILE A CA 27
ATOM 34084 C C . ILE A 1 30 ? 0.880 -2.844 2.583 1.00 0.00 30 ILE A C 27
ATOM 34085 O O . ILE A 1 30 ? 0.828 -1.626 2.405 1.00 0.00 30 ILE A O 27
ATOM 34101 N N . ASN A 1 31 ? 1.565 -3.404 3.583 1.00 0.00 31 ASN A N 27
ATOM 34102 C CA . ASN A 1 31 ? 2.315 -2.606 4.553 1.00 0.00 31 ASN A CA 27
ATOM 34103 C C . ASN A 1 31 ? 3.681 -2.208 3.958 1.00 0.00 31 ASN A C 27
ATOM 34104 O O . ASN A 1 31 ? 4.085 -1.047 4.045 1.00 0.00 31 ASN A O 27
ATOM 34115 N N . VAL A 1 32 ? 4.367 -3.180 3.330 1.00 0.00 32 VAL A N 27
ATOM 34116 C CA . VAL A 1 32 ? 5.644 -2.962 2.693 1.00 0.00 32 VAL A CA 27
ATOM 34117 C C . VAL A 1 32 ? 5.484 -1.939 1.612 1.00 0.00 32 VAL A C 27
ATOM 34118 O O . VAL A 1 32 ? 6.374 -1.154 1.343 1.00 0.00 32 VAL A O 27
ATOM 34131 N N . ALA A 1 33 ? 4.310 -1.959 1.022 1.00 0.00 33 ALA A N 27
ATOM 34132 C CA . ALA A 1 33 ? 3.939 -1.022 -0.016 1.00 0.00 33 ALA A CA 27
ATOM 34133 C C . ALA A 1 33 ? 4.449 0.359 0.311 1.00 0.00 33 ALA A C 27
ATOM 34134 O O . ALA A 1 33 ? 4.959 1.073 -0.551 1.00 0.00 33 ALA A O 27
ATOM 34141 N N . LEU A 1 34 ? 4.311 0.720 1.578 1.00 0.00 34 LEU A N 27
ATOM 34142 C CA . LEU A 1 34 ? 4.742 2.007 2.042 1.00 0.00 34 LEU A CA 27
ATOM 34143 C C . LEU A 1 34 ? 6.243 2.023 2.359 1.00 0.00 34 LEU A C 27
ATOM 34144 O O . LEU A 1 34 ? 6.896 3.062 2.246 1.00 0.00 34 LEU A O 27
ATOM 34160 N N . GLN A 1 35 ? 6.777 0.862 2.765 1.00 0.00 35 GLN A N 27
ATOM 34161 C CA . GLN A 1 35 ? 8.188 0.724 3.113 1.00 0.00 35 GLN A CA 27
ATOM 34162 C C . GLN A 1 35 ? 9.093 0.388 1.900 1.00 0.00 35 GLN A C 27
ATOM 34163 O O . GLN A 1 35 ? 10.307 0.586 1.975 1.00 0.00 35 GLN A O 27
ATOM 34177 N N . HIS A 1 36 ? 8.517 -0.110 0.789 1.00 0.00 36 HIS A N 27
ATOM 34178 C CA . HIS A 1 36 ? 9.301 -0.449 -0.408 1.00 0.00 36 HIS A CA 27
ATOM 34179 C C . HIS A 1 36 ? 9.042 0.526 -1.577 1.00 0.00 36 HIS A C 27
ATOM 34180 O O . HIS A 1 36 ? 9.578 0.344 -2.672 1.00 0.00 36 HIS A O 27
ATOM 34195 N N . TYR A 1 37 ? 8.241 1.571 -1.328 1.00 0.00 37 TYR A N 27
ATOM 34196 C CA . TYR A 1 37 ? 7.929 2.593 -2.333 1.00 0.00 37 TYR A CA 27
ATOM 34197 C C . TYR A 1 37 ? 9.095 3.590 -2.427 1.00 0.00 37 TYR A C 27
ATOM 34198 O O . TYR A 1 37 ? 9.735 3.893 -1.417 1.00 0.00 37 TYR A O 27
ATOM 34216 N N . LYS A 1 38 ? 9.356 4.105 -3.637 1.00 0.00 38 LYS A N 27
ATOM 34217 C CA . LYS A 1 38 ? 10.412 5.061 -3.879 1.00 0.00 38 LYS A CA 27
ATOM 34218 C C . LYS A 1 38 ? 11.802 4.430 -3.766 1.00 0.00 38 LYS A C 27
ATOM 34219 O O . LYS A 1 38 ? 12.222 4.099 -2.635 1.00 0.00 38 LYS A O 27
ATOM 34239 N N . ARG B 1 1 ? -12.099 -0.052 -7.165 1.00 0.00 1 ARG B N 27
ATOM 34240 C CA . ARG B 1 1 ? -12.294 -1.202 -6.244 1.00 0.00 1 ARG B CA 27
ATOM 34241 C C . ARG B 1 1 ? -11.634 -0.956 -4.880 1.00 0.00 1 ARG B C 27
ATOM 34242 O O . ARG B 1 1 ? -10.408 -0.924 -4.767 1.00 0.00 1 ARG B O 27
ATOM 34265 N N . TRP B 1 2 ? -12.470 -0.782 -3.847 1.00 0.00 2 TRP B N 27
ATOM 34266 C CA . TRP B 1 2 ? -12.013 -0.541 -2.488 1.00 0.00 2 TRP B CA 27
ATOM 34267 C C . TRP B 1 2 ? -11.353 -1.791 -1.911 1.00 0.00 2 TRP B C 27
ATOM 34268 O O . TRP B 1 2 ? -11.344 -2.845 -2.540 1.00 0.00 2 TRP B O 27
ATOM 34289 N N . LEU B 1 3 ? -10.800 -1.664 -0.713 1.00 0.00 3 LEU B N 27
ATOM 34290 C CA . LEU B 1 3 ? -10.132 -2.787 -0.054 1.00 0.00 3 LEU B CA 27
ATOM 34291 C C . LEU B 1 3 ? -9.816 -2.471 1.408 1.00 0.00 3 LEU B C 27
ATOM 34292 O O . LEU B 1 3 ? -9.342 -1.381 1.724 1.00 0.00 3 LEU B O 27
ATOM 34308 N N . CYS B 1 4 ? -10.055 -3.449 2.286 1.00 0.00 4 CYS B N 27
ATOM 34309 C CA . CYS B 1 4 ? -9.771 -3.294 3.721 1.00 0.00 4 CYS B CA 27
ATOM 34310 C C . CYS B 1 4 ? -8.707 -4.307 4.140 1.00 0.00 4 CYS B C 27
ATOM 34311 O O . CYS B 1 4 ? -8.733 -5.454 3.688 1.00 0.00 4 CYS B O 27
ATOM 34318 N N . ILE B 1 5 ? -7.754 -3.881 4.979 1.00 0.00 5 ILE B N 27
ATOM 34319 C CA . ILE B 1 5 ? -6.668 -4.778 5.404 1.00 0.00 5 ILE B CA 27
ATOM 34320 C C . ILE B 1 5 ? -5.948 -4.287 6.671 1.00 0.00 5 ILE B C 27
ATOM 34321 O O . ILE B 1 5 ? -6.239 -3.209 7.195 1.00 0.00 5 ILE B O 27
ATOM 34337 N N . TRP B 1 6 ? -5.039 -5.133 7.178 1.00 0.00 6 TRP B N 27
ATOM 34338 C CA . TRP B 1 6 ? -4.287 -4.858 8.421 1.00 0.00 6 TRP B CA 27
ATOM 34339 C C . TRP B 1 6 ? -2.927 -4.173 8.189 1.00 0.00 6 TRP B C 27
ATOM 34340 O O . TRP B 1 6 ? -2.001 -4.772 7.639 1.00 0.00 6 TRP B O 27
ATOM 34361 N N . LEU B 1 7 ? -2.813 -2.923 8.665 1.00 0.00 7 LEU B N 27
ATOM 34362 C CA . LEU B 1 7 ? -1.577 -2.144 8.579 1.00 0.00 7 LEU B CA 27
ATOM 34363 C C . LEU B 1 7 ? -1.248 -1.602 9.950 1.00 0.00 7 LEU B C 27
ATOM 34364 O O . LEU B 1 7 ? -2.067 -0.902 10.543 1.00 0.00 7 LEU B O 27
ATOM 34380 N N . SER B 1 8 ? -0.059 -1.898 10.459 1.00 0.00 8 SER B N 27
ATOM 34381 C CA . SER B 1 8 ? 0.320 -1.393 11.743 1.00 0.00 8 SER B CA 27
ATOM 34382 C C . SER B 1 8 ? 0.816 0.033 11.595 1.00 0.00 8 SER B C 27
ATOM 34383 O O . SER B 1 8 ? 0.740 0.626 10.517 1.00 0.00 8 SER B O 27
ATOM 34391 N N . ASP B 1 9 ? 1.305 0.573 12.681 1.00 0.00 9 ASP B N 27
ATOM 34392 C CA . ASP B 1 9 ? 1.800 1.950 12.705 1.00 0.00 9 ASP B CA 27
ATOM 34393 C C . ASP B 1 9 ? 3.013 2.139 11.772 1.00 0.00 9 ASP B C 27
ATOM 34394 O O . ASP B 1 9 ? 3.284 1.290 10.920 1.00 0.00 9 ASP B O 27
ATOM 34403 N N . GLN B 1 10 ? 3.753 3.244 11.963 1.00 0.00 10 GLN B N 27
ATOM 34404 C CA . GLN B 1 10 ? 4.939 3.559 11.183 1.00 0.00 10 GLN B CA 27
ATOM 34405 C C . GLN B 1 10 ? 4.819 3.119 9.718 1.00 0.00 10 GLN B C 27
ATOM 34406 O O . GLN B 1 10 ? 5.766 2.601 9.123 1.00 0.00 10 GLN B O 27
ATOM 34420 N N . THR B 1 11 ? 3.632 3.354 9.155 1.00 0.00 11 THR B N 27
ATOM 34421 C CA . THR B 1 11 ? 3.319 3.016 7.769 1.00 0.00 11 THR B CA 27
ATOM 34422 C C . THR B 1 11 ? 1.904 3.450 7.436 1.00 0.00 11 THR B C 27
ATOM 34423 O O . THR B 1 11 ? 1.685 4.261 6.539 1.00 0.00 11 THR B O 27
ATOM 34434 N N . LEU B 1 12 ? 0.969 2.961 8.221 1.00 0.00 12 LEU B N 27
ATOM 34435 C CA . LEU B 1 12 ? -0.433 3.336 8.088 1.00 0.00 12 LEU B CA 27
ATOM 34436 C C . LEU B 1 12 ? -0.553 4.834 8.342 1.00 0.00 12 LEU B C 27
ATOM 34437 O O . LEU B 1 12 ? -1.390 5.529 7.763 1.00 0.00 12 LEU B O 27
ATOM 34453 N N . GLU B 1 13 ? 0.356 5.303 9.189 1.00 0.00 13 GLU B N 27
ATOM 34454 C CA . GLU B 1 13 ? 0.489 6.696 9.552 1.00 0.00 13 GLU B CA 27
ATOM 34455 C C . GLU B 1 13 ? 1.555 7.342 8.669 1.00 0.00 13 GLU B C 27
ATOM 34456 O O . GLU B 1 13 ? 1.444 8.507 8.284 1.00 0.00 13 GLU B O 27
ATOM 34468 N N . ASP B 1 14 ? 2.591 6.544 8.363 1.00 0.00 14 ASP B N 27
ATOM 34469 C CA . ASP B 1 14 ? 3.713 6.950 7.534 1.00 0.00 14 ASP B CA 27
ATOM 34470 C C . ASP B 1 14 ? 3.239 7.702 6.292 1.00 0.00 14 ASP B C 27
ATOM 34471 O O . ASP B 1 14 ? 3.935 8.583 5.788 1.00 0.00 14 ASP B O 27
ATOM 34480 N N . LEU B 1 15 ? 2.045 7.340 5.810 1.00 0.00 15 LEU B N 27
ATOM 34481 C CA . LEU B 1 15 ? 1.445 7.951 4.631 1.00 0.00 15 LEU B CA 27
ATOM 34482 C C . LEU B 1 15 ? 1.039 9.418 4.821 1.00 0.00 15 LEU B C 27
ATOM 34483 O O . LEU B 1 15 ? 0.312 9.968 3.997 1.00 0.00 15 LEU B O 27
ATOM 34499 N N . GLU B 1 16 ? 1.525 10.059 5.878 1.00 0.00 16 GLU B N 27
ATOM 34500 C CA . GLU B 1 16 ? 1.226 11.462 6.121 1.00 0.00 16 GLU B CA 27
ATOM 34501 C C . GLU B 1 16 ? 2.187 12.326 5.300 1.00 0.00 16 GLU B C 27
ATOM 34502 O O . GLU B 1 16 ? 1.783 13.314 4.691 1.00 0.00 16 GLU B O 27
ATOM 34514 N N . LYS B 1 17 ? 3.460 11.925 5.279 1.00 0.00 17 LYS B N 27
ATOM 34515 C CA . LYS B 1 17 ? 4.484 12.624 4.531 1.00 0.00 17 LYS B CA 27
ATOM 34516 C C . LYS B 1 17 ? 4.627 12.055 3.112 1.00 0.00 17 LYS B C 27
ATOM 34517 O O . LYS B 1 17 ? 5.135 12.729 2.215 1.00 0.00 17 LYS B O 27
ATOM 34536 N N . MET B 1 18 ? 4.180 10.807 2.918 1.00 0.00 18 MET B N 27
ATOM 34537 C CA . MET B 1 18 ? 4.260 10.141 1.617 1.00 0.00 18 MET B CA 27
ATOM 34538 C C . MET B 1 18 ? 3.079 10.516 0.719 1.00 0.00 18 MET B C 27
ATOM 34539 O O . MET B 1 18 ? 3.191 10.473 -0.505 1.00 0.00 18 MET B O 27
ATOM 34553 N N . ALA B 1 19 ? 1.952 10.877 1.333 1.00 0.00 19 ALA B N 27
ATOM 34554 C CA . ALA B 1 19 ? 0.753 11.268 0.580 1.00 0.00 19 ALA B CA 27
ATOM 34555 C C . ALA B 1 19 ? 0.635 12.793 0.507 1.00 0.00 19 ALA B C 27
ATOM 34556 O O . ALA B 1 19 ? 0.798 13.374 -0.558 1.00 0.00 19 ALA B O 27
ATOM 34563 N N . ARG B 1 20 ? 0.346 13.433 1.646 1.00 0.00 20 ARG B N 27
ATOM 34564 C CA . ARG B 1 20 ? 0.195 14.889 1.708 1.00 0.00 20 ARG B CA 27
ATOM 34565 C C . ARG B 1 20 ? 1.389 15.620 1.129 1.00 0.00 20 ARG B C 27
ATOM 34566 O O . ARG B 1 20 ? 1.287 16.277 0.094 1.00 0.00 20 ARG B O 27
ATOM 34587 N N . ARG B 1 21 ? 2.506 15.505 1.816 1.00 0.00 21 ARG B N 27
ATOM 34588 C CA . ARG B 1 21 ? 3.748 16.141 1.407 1.00 0.00 21 ARG B CA 27
ATOM 34589 C C . ARG B 1 21 ? 4.059 15.862 -0.068 1.00 0.00 21 ARG B C 27
ATOM 34590 O O . ARG B 1 21 ? 4.621 16.708 -0.766 1.00 0.00 21 ARG B O 27
ATOM 34611 N N . GLU B 1 22 ? 3.678 14.669 -0.527 1.00 0.00 22 GLU B N 27
ATOM 34612 C CA . GLU B 1 22 ? 3.898 14.253 -1.918 1.00 0.00 22 GLU B CA 27
ATOM 34613 C C . GLU B 1 22 ? 2.774 14.728 -2.849 1.00 0.00 22 GLU B C 27
ATOM 34614 O O . GLU B 1 22 ? 2.895 14.614 -4.070 1.00 0.00 22 GLU B O 27
ATOM 34626 N N . GLY B 1 23 ? 1.672 15.226 -2.276 1.00 0.00 23 GLY B N 27
ATOM 34627 C CA . GLY B 1 23 ? 0.544 15.663 -3.084 1.00 0.00 23 GLY B CA 27
ATOM 34628 C C . GLY B 1 23 ? -0.443 14.530 -3.329 1.00 0.00 23 GLY B C 27
ATOM 34629 O O . GLY B 1 23 ? -1.538 14.751 -3.849 1.00 0.00 23 GLY B O 27
ATOM 34633 N N . LEU B 1 24 ? -0.041 13.314 -2.947 1.00 0.00 24 LEU B N 27
ATOM 34634 C CA . LEU B 1 24 ? -0.858 12.121 -3.106 1.00 0.00 24 LEU B CA 27
ATOM 34635 C C . LEU B 1 24 ? -1.978 12.064 -2.063 1.00 0.00 24 LEU B C 27
ATOM 34636 O O . LEU B 1 24 ? -2.081 12.918 -1.180 1.00 0.00 24 LEU B O 27
ATOM 34652 N N . SER B 1 25 ? -2.790 11.025 -2.179 1.00 0.00 25 SER B N 27
ATOM 34653 C CA . SER B 1 25 ? -3.909 10.771 -1.270 1.00 0.00 25 SER B CA 27
ATOM 34654 C C . SER B 1 25 ? -3.777 9.367 -0.666 1.00 0.00 25 SER B C 27
ATOM 34655 O O . SER B 1 25 ? -2.929 8.590 -1.097 1.00 0.00 25 SER B O 27
ATOM 34663 N N . LYS B 1 26 ? -4.607 9.048 0.334 1.00 0.00 26 LYS B N 27
ATOM 34664 C CA . LYS B 1 26 ? -4.557 7.728 0.992 1.00 0.00 26 LYS B CA 27
ATOM 34665 C C . LYS B 1 26 ? -4.447 6.576 -0.020 1.00 0.00 26 LYS B C 27
ATOM 34666 O O . LYS B 1 26 ? -3.707 5.620 0.213 1.00 0.00 26 LYS B O 27
ATOM 34685 N N . SER B 1 27 ? -5.181 6.666 -1.135 1.00 0.00 27 SER B N 27
ATOM 34686 C CA . SER B 1 27 ? -5.155 5.622 -2.164 1.00 0.00 27 SER B CA 27
ATOM 34687 C C . SER B 1 27 ? -4.013 5.834 -3.148 1.00 0.00 27 SER B C 27
ATOM 34688 O O . SER B 1 27 ? -3.235 4.920 -3.393 1.00 0.00 27 SER B O 27
ATOM 34696 N N . GLU B 1 28 ? -3.910 7.042 -3.705 1.00 0.00 28 GLU B N 27
ATOM 34697 C CA . GLU B 1 28 ? -2.843 7.354 -4.657 1.00 0.00 28 GLU B CA 27
ATOM 34698 C C . GLU B 1 28 ? -1.461 7.273 -3.992 1.00 0.00 28 GLU B C 27
ATOM 34699 O O . GLU B 1 28 ? -0.441 7.397 -4.664 1.00 0.00 28 GLU B O 27
ATOM 34711 N N . MET B 1 29 ? -1.442 7.028 -2.676 1.00 0.00 29 MET B N 27
ATOM 34712 C CA . MET B 1 29 ? -0.229 6.874 -1.915 1.00 0.00 29 MET B CA 27
ATOM 34713 C C . MET B 1 29 ? 0.086 5.387 -1.845 1.00 0.00 29 MET B C 27
ATOM 34714 O O . MET B 1 29 ? 1.194 4.931 -2.119 1.00 0.00 29 MET B O 27
ATOM 34728 N N . ILE B 1 30 ? -0.935 4.657 -1.457 1.00 0.00 30 ILE B N 27
ATOM 34729 C CA . ILE B 1 30 ? -0.899 3.248 -1.278 1.00 0.00 30 ILE B CA 27
ATOM 34730 C C . ILE B 1 30 ? -0.867 2.481 -2.612 1.00 0.00 30 ILE B C 27
ATOM 34731 O O . ILE B 1 30 ? -0.168 1.474 -2.737 1.00 0.00 30 ILE B O 27
ATOM 34747 N N . ASN B 1 31 ? -1.583 2.994 -3.608 1.00 0.00 31 ASN B N 27
ATOM 34748 C CA . ASN B 1 31 ? -1.605 2.407 -4.952 1.00 0.00 31 ASN B CA 27
ATOM 34749 C C . ASN B 1 31 ? -0.236 2.574 -5.601 1.00 0.00 31 ASN B C 27
ATOM 34750 O O . ASN B 1 31 ? 0.346 1.635 -6.145 1.00 0.00 31 ASN B O 27
ATOM 34761 N N . VAL B 1 32 ? 0.242 3.801 -5.520 1.00 0.00 32 VAL B N 27
ATOM 34762 C CA . VAL B 1 32 ? 1.506 4.224 -6.052 1.00 0.00 32 VAL B CA 27
ATOM 34763 C C . VAL B 1 32 ? 2.652 3.451 -5.433 1.00 0.00 32 VAL B C 27
ATOM 34764 O O . VAL B 1 32 ? 3.631 3.116 -6.104 1.00 0.00 32 VAL B O 27
ATOM 34777 N N . ALA B 1 33 ? 2.503 3.166 -4.156 1.00 0.00 33 ALA B N 27
ATOM 34778 C CA . ALA B 1 33 ? 3.497 2.417 -3.412 1.00 0.00 33 ALA B CA 27
ATOM 34779 C C . ALA B 1 33 ? 3.871 1.142 -4.134 1.00 0.00 33 ALA B C 27
ATOM 34780 O O . ALA B 1 33 ? 5.000 0.659 -4.021 1.00 0.00 33 ALA B O 27
ATOM 34787 N N . LEU B 1 34 ? 2.898 0.574 -4.841 1.00 0.00 34 LEU B N 27
ATOM 34788 C CA . LEU B 1 34 ? 3.115 -0.667 -5.530 1.00 0.00 34 LEU B CA 27
ATOM 34789 C C . LEU B 1 34 ? 3.607 -0.464 -6.962 1.00 0.00 34 LEU B C 27
ATOM 34790 O O . LEU B 1 34 ? 4.314 -1.318 -7.501 1.00 0.00 34 LEU B O 27
ATOM 34806 N N . GLN B 1 35 ? 3.226 0.661 -7.585 1.00 0.00 35 GLN B N 27
ATOM 34807 C CA . GLN B 1 35 ? 3.633 0.941 -8.953 1.00 0.00 35 GLN B CA 27
ATOM 34808 C C . GLN B 1 35 ? 5.138 1.226 -9.056 1.00 0.00 35 GLN B C 27
ATOM 34809 O O . GLN B 1 35 ? 5.721 1.073 -10.131 1.00 0.00 35 GLN B O 27
ATOM 34823 N N . HIS B 1 36 ? 5.779 1.582 -7.932 1.00 0.00 36 HIS B N 27
ATOM 34824 C CA . HIS B 1 36 ? 7.230 1.812 -7.925 1.00 0.00 36 HIS B CA 27
ATOM 34825 C C . HIS B 1 36 ? 7.958 0.613 -7.304 1.00 0.00 36 HIS B C 27
ATOM 34826 O O . HIS B 1 36 ? 9.058 0.751 -6.765 1.00 0.00 36 HIS B O 27
ATOM 34841 N N . TYR B 1 37 ? 7.325 -0.563 -7.379 1.00 0.00 37 TYR B N 27
ATOM 34842 C CA . TYR B 1 37 ? 7.885 -1.789 -6.826 1.00 0.00 37 TYR B CA 27
ATOM 34843 C C . TYR B 1 37 ? 8.453 -2.696 -7.922 1.00 0.00 37 TYR B C 27
ATOM 34844 O O . TYR B 1 37 ? 7.894 -2.794 -9.016 1.00 0.00 37 TYR B O 27
ATOM 34862 N N . LYS B 1 38 ? 9.555 -3.386 -7.594 1.00 0.00 38 LYS B N 27
ATOM 34863 C CA . LYS B 1 38 ? 10.190 -4.318 -8.511 1.00 0.00 38 LYS B CA 27
ATOM 34864 C C . LYS B 1 38 ? 10.493 -5.649 -7.824 1.00 0.00 38 LYS B C 27
ATOM 34865 O O . LYS B 1 38 ? 11.217 -5.642 -6.804 1.00 0.00 38 LYS B O 27
ATOM 34885 N N . ARG A 1 1 ? -3.442 -2.017 11.795 1.00 0.00 1 ARG A N 28
ATOM 34886 C CA . ARG A 1 1 ? -4.767 -1.343 11.682 1.00 0.00 1 ARG A CA 28
ATOM 34887 C C . ARG A 1 1 ? -5.514 -1.779 10.430 1.00 0.00 1 ARG A C 28
ATOM 34888 O O . ARG A 1 1 ? -4.904 -2.167 9.431 1.00 0.00 1 ARG A O 28
ATOM 34911 N N . TRP A 1 2 ? -6.836 -1.680 10.483 1.00 0.00 2 TRP A N 28
ATOM 34912 C CA . TRP A 1 2 ? -7.674 -2.029 9.347 1.00 0.00 2 TRP A CA 28
ATOM 34913 C C . TRP A 1 2 ? -8.093 -0.760 8.616 1.00 0.00 2 TRP A C 28
ATOM 34914 O O . TRP A 1 2 ? -8.699 0.140 9.201 1.00 0.00 2 TRP A O 28
ATOM 34935 N N . LEU A 1 3 ? -7.737 -0.692 7.342 1.00 0.00 3 LEU A N 28
ATOM 34936 C CA . LEU A 1 3 ? -8.037 0.471 6.510 1.00 0.00 3 LEU A CA 28
ATOM 34937 C C . LEU A 1 3 ? -8.637 0.058 5.165 1.00 0.00 3 LEU A C 28
ATOM 34938 O O . LEU A 1 3 ? -8.152 -0.871 4.519 1.00 0.00 3 LEU A O 28
ATOM 34954 N N . CYS A 1 4 ? -9.674 0.783 4.741 1.00 0.00 4 CYS A N 28
ATOM 34955 C CA . CYS A 1 4 ? -10.334 0.525 3.454 1.00 0.00 4 CYS A CA 28
ATOM 34956 C C . CYS A 1 4 ? -10.219 1.766 2.574 1.00 0.00 4 CYS A C 28
ATOM 34957 O O . CYS A 1 4 ? -10.534 2.873 3.017 1.00 0.00 4 CYS A O 28
ATOM 34964 N N . ILE A 1 5 ? -9.740 1.589 1.339 1.00 0.00 5 ILE A N 28
ATOM 34965 C CA . ILE A 1 5 ? -9.555 2.723 0.430 1.00 0.00 5 ILE A CA 28
ATOM 34966 C C . ILE A 1 5 ? -9.691 2.313 -1.049 1.00 0.00 5 ILE A C 28
ATOM 34967 O O . ILE A 1 5 ? -10.000 1.159 -1.352 1.00 0.00 5 ILE A O 28
ATOM 34983 N N . TRP A 1 6 ? -9.514 3.281 -1.961 1.00 0.00 6 TRP A N 28
ATOM 34984 C CA . TRP A 1 6 ? -9.679 3.034 -3.408 1.00 0.00 6 TRP A CA 28
ATOM 34985 C C . TRP A 1 6 ? -8.381 2.671 -4.150 1.00 0.00 6 TRP A C 28
ATOM 34986 O O . TRP A 1 6 ? -7.644 3.545 -4.610 1.00 0.00 6 TRP A O 28
ATOM 35007 N N . LEU A 1 7 ? -8.158 1.367 -4.324 1.00 0.00 7 LEU A N 28
ATOM 35008 C CA . LEU A 1 7 ? -7.014 0.852 -5.074 1.00 0.00 7 LEU A CA 28
ATOM 35009 C C . LEU A 1 7 ? -7.545 0.008 -6.210 1.00 0.00 7 LEU A C 28
ATOM 35010 O O . LEU A 1 7 ? -8.231 -0.980 -5.973 1.00 0.00 7 LEU A O 28
ATOM 35026 N N . SER A 1 8 ? -7.271 0.404 -7.448 1.00 0.00 8 SER A N 28
ATOM 35027 C CA . SER A 1 8 ? -7.773 -0.329 -8.565 1.00 0.00 8 SER A CA 28
ATOM 35028 C C . SER A 1 8 ? -7.162 -1.712 -8.634 1.00 0.00 8 SER A C 28
ATOM 35029 O O . SER A 1 8 ? -6.185 -2.034 -7.953 1.00 0.00 8 SER A O 28
ATOM 35037 N N . ASP A 1 9 ? -7.793 -2.514 -9.449 1.00 0.00 9 ASP A N 28
ATOM 35038 C CA . ASP A 1 9 ? -7.426 -3.913 -9.655 1.00 0.00 9 ASP A CA 28
ATOM 35039 C C . ASP A 1 9 ? -6.005 -4.087 -10.197 1.00 0.00 9 ASP A C 28
ATOM 35040 O O . ASP A 1 9 ? -5.320 -5.052 -9.861 1.00 0.00 9 ASP A O 28
ATOM 35049 N N . GLN A 1 10 ? -5.585 -3.162 -11.054 1.00 0.00 10 GLN A N 28
ATOM 35050 C CA . GLN A 1 10 ? -4.263 -3.199 -11.686 1.00 0.00 10 GLN A CA 28
ATOM 35051 C C . GLN A 1 10 ? -3.102 -2.886 -10.720 1.00 0.00 10 GLN A C 28
ATOM 35052 O O . GLN A 1 10 ? -2.075 -2.339 -11.128 1.00 0.00 10 GLN A O 28
ATOM 35066 N N . THR A 1 11 ? -3.261 -3.264 -9.455 1.00 0.00 11 THR A N 28
ATOM 35067 C CA . THR A 1 11 ? -2.235 -3.062 -8.430 1.00 0.00 11 THR A CA 28
ATOM 35068 C C . THR A 1 11 ? -2.584 -3.772 -7.137 1.00 0.00 11 THR A C 28
ATOM 35069 O O . THR A 1 11 ? -1.787 -4.544 -6.604 1.00 0.00 11 THR A O 28
ATOM 35080 N N . LEU A 1 12 ? -3.796 -3.545 -6.677 1.00 0.00 12 LEU A N 28
ATOM 35081 C CA . LEU A 1 12 ? -4.310 -4.201 -5.486 1.00 0.00 12 LEU A CA 28
ATOM 35082 C C . LEU A 1 12 ? -4.211 -5.714 -5.686 1.00 0.00 12 LEU A C 28
ATOM 35083 O O . LEU A 1 12 ? -4.003 -6.477 -4.741 1.00 0.00 12 LEU A O 28
ATOM 35099 N N . GLU A 1 13 ? -4.314 -6.109 -6.959 1.00 0.00 13 GLU A N 28
ATOM 35100 C CA . GLU A 1 13 ? -4.193 -7.493 -7.380 1.00 0.00 13 GLU A CA 28
ATOM 35101 C C . GLU A 1 13 ? -2.731 -7.790 -7.648 1.00 0.00 13 GLU A C 28
ATOM 35102 O O . GLU A 1 13 ? -2.227 -8.865 -7.322 1.00 0.00 13 GLU A O 28
ATOM 35114 N N . ASP A 1 14 ? -2.059 -6.785 -8.230 1.00 0.00 14 ASP A N 28
ATOM 35115 C CA . ASP A 1 14 ? -0.640 -6.844 -8.539 1.00 0.00 14 ASP A CA 28
ATOM 35116 C C . ASP A 1 14 ? 0.137 -7.426 -7.352 1.00 0.00 14 ASP A C 28
ATOM 35117 O O . ASP A 1 14 ? 1.221 -7.988 -7.518 1.00 0.00 14 ASP A O 28
ATOM 35126 N N . LEU A 1 15 ? -0.451 -7.291 -6.153 1.00 0.00 15 LEU A N 28
ATOM 35127 C CA . LEU A 1 15 ? 0.121 -7.789 -4.913 1.00 0.00 15 LEU A CA 28
ATOM 35128 C C . LEU A 1 15 ? 0.179 -9.321 -4.825 1.00 0.00 15 LEU A C 28
ATOM 35129 O O . LEU A 1 15 ? 0.395 -9.869 -3.751 1.00 0.00 15 LEU A O 28
ATOM 35145 N N . GLU A 1 16 ? 0.001 -10.011 -5.947 1.00 0.00 16 GLU A N 28
ATOM 35146 C CA . GLU A 1 16 ? 0.058 -11.470 -5.963 1.00 0.00 16 GLU A CA 28
ATOM 35147 C C . GLU A 1 16 ? 1.500 -11.933 -6.154 1.00 0.00 16 GLU A C 28
ATOM 35148 O O . GLU A 1 16 ? 1.971 -12.833 -5.458 1.00 0.00 16 GLU A O 28
ATOM 35160 N N . LYS A 1 17 ? 2.202 -11.294 -7.090 1.00 0.00 17 LYS A N 28
ATOM 35161 C CA . LYS A 1 17 ? 3.588 -11.606 -7.371 1.00 0.00 17 LYS A CA 28
ATOM 35162 C C . LYS A 1 17 ? 4.518 -10.959 -6.340 1.00 0.00 17 LYS A C 28
ATOM 35163 O O . LYS A 1 17 ? 5.652 -11.403 -6.148 1.00 0.00 17 LYS A O 28
ATOM 35182 N N . MET A 1 18 ? 4.032 -9.895 -5.692 1.00 0.00 18 MET A N 28
ATOM 35183 C CA . MET A 1 18 ? 4.807 -9.162 -4.694 1.00 0.00 18 MET A CA 28
ATOM 35184 C C . MET A 1 18 ? 4.601 -9.722 -3.279 1.00 0.00 18 MET A C 28
ATOM 35185 O O . MET A 1 18 ? 5.453 -9.538 -2.410 1.00 0.00 18 MET A O 28
ATOM 35199 N N . ALA A 1 19 ? 3.469 -10.397 -3.051 1.00 0.00 19 ALA A N 28
ATOM 35200 C CA . ALA A 1 19 ? 3.164 -10.982 -1.736 1.00 0.00 19 ALA A CA 28
ATOM 35201 C C . ALA A 1 19 ? 3.411 -12.494 -1.716 1.00 0.00 19 ALA A C 28
ATOM 35202 O O . ALA A 1 19 ? 4.288 -12.967 -1.004 1.00 0.00 19 ALA A O 28
ATOM 35209 N N . ARG A 1 20 ? 2.621 -13.249 -2.490 1.00 0.00 20 ARG A N 28
ATOM 35210 C CA . ARG A 1 20 ? 2.746 -14.711 -2.540 1.00 0.00 20 ARG A CA 28
ATOM 35211 C C . ARG A 1 20 ? 4.149 -15.156 -2.899 1.00 0.00 20 ARG A C 28
ATOM 35212 O O . ARG A 1 20 ? 4.854 -15.745 -2.081 1.00 0.00 20 ARG A O 28
ATOM 35233 N N . ARG A 1 21 ? 4.532 -14.877 -4.126 1.00 0.00 21 ARG A N 28
ATOM 35234 C CA . ARG A 1 21 ? 5.845 -15.229 -4.638 1.00 0.00 21 ARG A CA 28
ATOM 35235 C C . ARG A 1 21 ? 6.953 -14.769 -3.686 1.00 0.00 21 ARG A C 28
ATOM 35236 O O . ARG A 1 21 ? 8.010 -15.395 -3.594 1.00 0.00 21 ARG A O 28
ATOM 35257 N N . GLU A 1 22 ? 6.690 -13.667 -2.983 1.00 0.00 22 GLU A N 28
ATOM 35258 C CA . GLU A 1 22 ? 7.641 -13.094 -2.028 1.00 0.00 22 GLU A CA 28
ATOM 35259 C C . GLU A 1 22 ? 7.484 -13.681 -0.619 1.00 0.00 22 GLU A C 28
ATOM 35260 O O . GLU A 1 22 ? 8.290 -13.386 0.265 1.00 0.00 22 GLU A O 28
ATOM 35272 N N . GLY A 1 23 ? 6.441 -14.494 -0.401 1.00 0.00 23 GLY A N 28
ATOM 35273 C CA . GLY A 1 23 ? 6.213 -15.075 0.914 1.00 0.00 23 GLY A CA 28
ATOM 35274 C C . GLY A 1 23 ? 5.413 -14.149 1.819 1.00 0.00 23 GLY A C 28
ATOM 35275 O O . GLY A 1 23 ? 4.979 -14.550 2.900 1.00 0.00 23 GLY A O 28
ATOM 35279 N N . LEU A 1 24 ? 5.221 -12.908 1.366 1.00 0.00 24 LEU A N 28
ATOM 35280 C CA . LEU A 1 24 ? 4.478 -11.904 2.108 1.00 0.00 24 LEU A CA 28
ATOM 35281 C C . LEU A 1 24 ? 2.976 -12.195 2.086 1.00 0.00 24 LEU A C 28
ATOM 35282 O O . LEU A 1 24 ? 2.513 -13.146 1.452 1.00 0.00 24 LEU A O 28
ATOM 35298 N N . SER A 1 25 ? 2.234 -11.338 2.770 1.00 0.00 25 SER A N 28
ATOM 35299 C CA . SER A 1 25 ? 0.772 -11.431 2.848 1.00 0.00 25 SER A CA 28
ATOM 35300 C C . SER A 1 25 ? 0.141 -10.112 2.397 1.00 0.00 25 SER A C 28
ATOM 35301 O O . SER A 1 25 ? 0.849 -9.137 2.163 1.00 0.00 25 SER A O 28
ATOM 35309 N N . LYS A 1 26 ? -1.188 -10.091 2.261 1.00 0.00 26 LYS A N 28
ATOM 35310 C CA . LYS A 1 26 ? -1.908 -8.885 1.815 1.00 0.00 26 LYS A CA 28
ATOM 35311 C C . LYS A 1 26 ? -1.438 -7.613 2.542 1.00 0.00 26 LYS A C 28
ATOM 35312 O O . LYS A 1 26 ? -1.324 -6.554 1.921 1.00 0.00 26 LYS A O 28
ATOM 35331 N N . SER A 1 27 ? -1.176 -7.713 3.848 1.00 0.00 27 SER A N 28
ATOM 35332 C CA . SER A 1 27 ? -0.733 -6.560 4.637 1.00 0.00 27 SER A CA 28
ATOM 35333 C C . SER A 1 27 ? 0.782 -6.397 4.607 1.00 0.00 27 SER A C 28
ATOM 35334 O O . SER A 1 27 ? 1.278 -5.312 4.321 1.00 0.00 27 SER A O 28
ATOM 35342 N N . GLU A 1 28 ? 1.515 -7.477 4.885 1.00 0.00 28 GLU A N 28
ATOM 35343 C CA . GLU A 1 28 ? 2.979 -7.432 4.861 1.00 0.00 28 GLU A CA 28
ATOM 35344 C C . GLU A 1 28 ? 3.485 -7.124 3.441 1.00 0.00 28 GLU A C 28
ATOM 35345 O O . GLU A 1 28 ? 4.675 -6.898 3.236 1.00 0.00 28 GLU A O 28
ATOM 35357 N N . MET A 1 29 ? 2.555 -7.085 2.477 1.00 0.00 29 MET A N 28
ATOM 35358 C CA . MET A 1 29 ? 2.838 -6.773 1.100 1.00 0.00 29 MET A CA 28
ATOM 35359 C C . MET A 1 29 ? 2.714 -5.271 0.925 1.00 0.00 29 MET A C 28
ATOM 35360 O O . MET A 1 29 ? 3.575 -4.597 0.363 1.00 0.00 29 MET A O 28
ATOM 35374 N N . ILE A 1 30 ? 1.594 -4.784 1.410 1.00 0.00 30 ILE A N 28
ATOM 35375 C CA . ILE A 1 30 ? 1.218 -3.419 1.337 1.00 0.00 30 ILE A CA 28
ATOM 35376 C C . ILE A 1 30 ? 2.016 -2.540 2.305 1.00 0.00 30 ILE A C 28
ATOM 35377 O O . ILE A 1 30 ? 2.431 -1.437 1.946 1.00 0.00 30 ILE A O 28
ATOM 35393 N N . ASN A 1 31 ? 2.280 -3.061 3.499 1.00 0.00 31 ASN A N 28
ATOM 35394 C CA . ASN A 1 31 ? 3.093 -2.359 4.492 1.00 0.00 31 ASN A CA 28
ATOM 35395 C C . ASN A 1 31 ? 4.490 -2.154 3.918 1.00 0.00 31 ASN A C 28
ATOM 35396 O O . ASN A 1 31 ? 5.071 -1.069 3.981 1.00 0.00 31 ASN A O 28
ATOM 35407 N N . VAL A 1 32 ? 4.994 -3.242 3.360 1.00 0.00 32 VAL A N 28
ATOM 35408 C CA . VAL A 1 32 ? 6.286 -3.326 2.747 1.00 0.00 32 VAL A CA 28
ATOM 35409 C C . VAL A 1 32 ? 6.410 -2.352 1.594 1.00 0.00 32 VAL A C 28
ATOM 35410 O O . VAL A 1 32 ? 7.439 -1.693 1.428 1.00 0.00 32 VAL A O 28
ATOM 35423 N N . ALA A 1 33 ? 5.347 -2.259 0.819 1.00 0.00 33 ALA A N 28
ATOM 35424 C CA . ALA A 1 33 ? 5.308 -1.347 -0.316 1.00 0.00 33 ALA A CA 28
ATOM 35425 C C . ALA A 1 33 ? 5.662 0.060 0.117 1.00 0.00 33 ALA A C 28
ATOM 35426 O O . ALA A 1 33 ? 6.274 0.817 -0.639 1.00 0.00 33 ALA A O 28
ATOM 35433 N N . LEU A 1 34 ? 5.252 0.414 1.336 1.00 0.00 34 LEU A N 28
ATOM 35434 C CA . LEU A 1 34 ? 5.509 1.731 1.844 1.00 0.00 34 LEU A CA 28
ATOM 35435 C C . LEU A 1 34 ? 6.945 1.858 2.354 1.00 0.00 34 LEU A C 28
ATOM 35436 O O . LEU A 1 34 ? 7.517 2.948 2.346 1.00 0.00 34 LEU A O 28
ATOM 35452 N N . GLN A 1 35 ? 7.516 0.735 2.822 1.00 0.00 35 GLN A N 28
ATOM 35453 C CA . GLN A 1 35 ? 8.869 0.727 3.360 1.00 0.00 35 GLN A CA 28
ATOM 35454 C C . GLN A 1 35 ? 9.950 0.712 2.266 1.00 0.00 35 GLN A C 28
ATOM 35455 O O . GLN A 1 35 ? 11.105 1.041 2.544 1.00 0.00 35 GLN A O 28
ATOM 35469 N N . HIS A 1 36 ? 9.585 0.362 1.023 1.00 0.00 36 HIS A N 28
ATOM 35470 C CA . HIS A 1 36 ? 10.560 0.355 -0.081 1.00 0.00 36 HIS A CA 28
ATOM 35471 C C . HIS A 1 36 ? 10.405 1.579 -0.997 1.00 0.00 36 HIS A C 28
ATOM 35472 O O . HIS A 1 36 ? 11.116 1.704 -1.996 1.00 0.00 36 HIS A O 28
ATOM 35487 N N . TYR A 1 37 ? 9.478 2.480 -0.650 1.00 0.00 37 TYR A N 28
ATOM 35488 C CA . TYR A 1 37 ? 9.230 3.693 -1.428 1.00 0.00 37 TYR A CA 28
ATOM 35489 C C . TYR A 1 37 ? 10.441 4.660 -1.355 1.00 0.00 37 TYR A C 28
ATOM 35490 O O . TYR A 1 37 ? 11.524 4.282 -0.900 1.00 0.00 37 TYR A O 28
ATOM 35508 N N . LYS A 1 38 ? 10.238 5.890 -1.835 1.00 0.00 38 LYS A N 28
ATOM 35509 C CA . LYS A 1 38 ? 11.224 6.949 -1.900 1.00 0.00 38 LYS A CA 28
ATOM 35510 C C . LYS A 1 38 ? 12.644 6.426 -2.181 1.00 0.00 38 LYS A C 28
ATOM 35511 O O . LYS A 1 38 ? 12.797 5.623 -3.126 1.00 0.00 38 LYS A O 28
ATOM 35531 N N . ARG B 1 1 ? -11.321 -0.497 -7.023 1.00 0.00 1 ARG B N 28
ATOM 35532 C CA . ARG B 1 1 ? -11.757 -1.631 -6.165 1.00 0.00 1 ARG B CA 28
ATOM 35533 C C . ARG B 1 1 ? -11.372 -1.395 -4.697 1.00 0.00 1 ARG B C 28
ATOM 35534 O O . ARG B 1 1 ? -10.217 -1.103 -4.387 1.00 0.00 1 ARG B O 28
ATOM 35557 N N . TRP B 1 2 ? -12.355 -1.510 -3.797 1.00 0.00 2 TRP B N 28
ATOM 35558 C CA . TRP B 1 2 ? -12.131 -1.297 -2.376 1.00 0.00 2 TRP B CA 28
ATOM 35559 C C . TRP B 1 2 ? -11.326 -2.446 -1.772 1.00 0.00 2 TRP B C 28
ATOM 35560 O O . TRP B 1 2 ? -11.636 -3.618 -1.983 1.00 0.00 2 TRP B O 28
ATOM 35581 N N . LEU B 1 3 ? -10.281 -2.089 -1.037 1.00 0.00 3 LEU B N 28
ATOM 35582 C CA . LEU B 1 3 ? -9.395 -3.068 -0.410 1.00 0.00 3 LEU B CA 28
ATOM 35583 C C . LEU B 1 3 ? -9.169 -2.754 1.072 1.00 0.00 3 LEU B C 28
ATOM 35584 O O . LEU B 1 3 ? -9.052 -1.591 1.459 1.00 0.00 3 LEU B O 28
ATOM 35600 N N . CYS B 1 4 ? -9.087 -3.810 1.887 1.00 0.00 4 CYS B N 28
ATOM 35601 C CA . CYS B 1 4 ? -8.853 -3.671 3.331 1.00 0.00 4 CYS B CA 28
ATOM 35602 C C . CYS B 1 4 ? -7.675 -4.550 3.750 1.00 0.00 4 CYS B C 28
ATOM 35603 O O . CYS B 1 4 ? -7.597 -5.713 3.349 1.00 0.00 4 CYS B O 28
ATOM 35610 N N . ILE B 1 5 ? -6.742 -3.991 4.531 1.00 0.00 5 ILE B N 28
ATOM 35611 C CA . ILE B 1 5 ? -5.561 -4.756 4.951 1.00 0.00 5 ILE B CA 28
ATOM 35612 C C . ILE B 1 5 ? -5.002 -4.326 6.314 1.00 0.00 5 ILE B C 28
ATOM 35613 O O . ILE B 1 5 ? -5.606 -3.515 7.017 1.00 0.00 5 ILE B O 28
ATOM 35629 N N . TRP B 1 6 ? -3.863 -4.930 6.696 1.00 0.00 6 TRP B N 28
ATOM 35630 C CA . TRP B 1 6 ? -3.236 -4.665 8.008 1.00 0.00 6 TRP B CA 28
ATOM 35631 C C . TRP B 1 6 ? -1.997 -3.750 7.947 1.00 0.00 6 TRP B C 28
ATOM 35632 O O . TRP B 1 6 ? -0.866 -4.220 7.806 1.00 0.00 6 TRP B O 28
ATOM 35653 N N . LEU B 1 7 ? -2.227 -2.446 8.114 1.00 0.00 7 LEU B N 28
ATOM 35654 C CA . LEU B 1 7 ? -1.161 -1.438 8.141 1.00 0.00 7 LEU B CA 28
ATOM 35655 C C . LEU B 1 7 ? -1.354 -0.599 9.407 1.00 0.00 7 LEU B C 28
ATOM 35656 O O . LEU B 1 7 ? -2.366 0.090 9.537 1.00 0.00 7 LEU B O 28
ATOM 35672 N N . SER B 1 8 ? -0.424 -0.697 10.363 1.00 0.00 8 SER B N 28
ATOM 35673 C CA . SER B 1 8 ? -0.562 0.010 11.627 1.00 0.00 8 SER B CA 28
ATOM 35674 C C . SER B 1 8 ? -0.026 1.441 11.592 1.00 0.00 8 SER B C 28
ATOM 35675 O O . SER B 1 8 ? 0.189 2.028 10.535 1.00 0.00 8 SER B O 28
ATOM 35683 N N . ASP B 1 9 ? 0.145 1.984 12.790 1.00 0.00 9 ASP B N 28
ATOM 35684 C CA . ASP B 1 9 ? 0.611 3.365 13.005 1.00 0.00 9 ASP B CA 28
ATOM 35685 C C . ASP B 1 9 ? 1.802 3.754 12.131 1.00 0.00 9 ASP B C 28
ATOM 35686 O O . ASP B 1 9 ? 1.685 4.637 11.282 1.00 0.00 9 ASP B O 28
ATOM 35695 N N . GLN B 1 10 ? 2.948 3.121 12.370 1.00 0.00 10 GLN B N 28
ATOM 35696 C CA . GLN B 1 10 ? 4.175 3.418 11.637 1.00 0.00 10 GLN B CA 28
ATOM 35697 C C . GLN B 1 10 ? 3.975 3.474 10.117 1.00 0.00 10 GLN B C 28
ATOM 35698 O O . GLN B 1 10 ? 4.790 4.071 9.412 1.00 0.00 10 GLN B O 28
ATOM 35712 N N . THR B 1 11 ? 2.917 2.835 9.611 1.00 0.00 11 THR B N 28
ATOM 35713 C CA . THR B 1 11 ? 2.661 2.801 8.190 1.00 0.00 11 THR B CA 28
ATOM 35714 C C . THR B 1 11 ? 1.585 3.783 7.734 1.00 0.00 11 THR B C 28
ATOM 35715 O O . THR B 1 11 ? 1.699 4.364 6.657 1.00 0.00 11 THR B O 28
ATOM 35726 N N . LEU B 1 12 ? 0.567 3.991 8.555 1.00 0.00 12 LEU B N 28
ATOM 35727 C CA . LEU B 1 12 ? -0.496 4.936 8.225 1.00 0.00 12 LEU B CA 28
ATOM 35728 C C . LEU B 1 12 ? 0.107 6.318 8.301 1.00 0.00 12 LEU B C 28
ATOM 35729 O O . LEU B 1 12 ? -0.102 7.165 7.430 1.00 0.00 12 LEU B O 28
ATOM 35745 N N . GLU B 1 13 ? 0.930 6.489 9.330 1.00 0.00 13 GLU B N 28
ATOM 35746 C CA . GLU B 1 13 ? 1.677 7.717 9.528 1.00 0.00 13 GLU B CA 28
ATOM 35747 C C . GLU B 1 13 ? 2.580 7.901 8.319 1.00 0.00 13 GLU B C 28
ATOM 35748 O O . GLU B 1 13 ? 2.714 8.995 7.773 1.00 0.00 13 GLU B O 28
ATOM 35760 N N . ASP B 1 14 ? 3.172 6.776 7.904 1.00 0.00 14 ASP B N 28
ATOM 35761 C CA . ASP B 1 14 ? 4.046 6.719 6.748 1.00 0.00 14 ASP B CA 28
ATOM 35762 C C . ASP B 1 14 ? 3.358 7.342 5.537 1.00 0.00 14 ASP B C 28
ATOM 35763 O O . ASP B 1 14 ? 3.987 8.033 4.743 1.00 0.00 14 ASP B O 28
ATOM 35772 N N . LEU B 1 15 ? 2.054 7.078 5.410 1.00 0.00 15 LEU B N 28
ATOM 35773 C CA . LEU B 1 15 ? 1.245 7.578 4.312 1.00 0.00 15 LEU B CA 28
ATOM 35774 C C . LEU B 1 15 ? 0.834 9.047 4.480 1.00 0.00 15 LEU B C 28
ATOM 35775 O O . LEU B 1 15 ? -0.218 9.460 3.991 1.00 0.00 15 LEU B O 28
ATOM 35791 N N . GLU B 1 16 ? 1.669 9.834 5.158 1.00 0.00 16 GLU B N 28
ATOM 35792 C CA . GLU B 1 16 ? 1.393 11.254 5.362 1.00 0.00 16 GLU B CA 28
ATOM 35793 C C . GLU B 1 16 ? 2.275 12.092 4.440 1.00 0.00 16 GLU B C 28
ATOM 35794 O O . GLU B 1 16 ? 1.775 12.840 3.600 1.00 0.00 16 GLU B O 28
ATOM 35806 N N . LYS B 1 17 ? 3.593 11.945 4.591 1.00 0.00 17 LYS B N 28
ATOM 35807 C CA . LYS B 1 17 ? 4.553 12.663 3.769 1.00 0.00 17 LYS B CA 28
ATOM 35808 C C . LYS B 1 17 ? 4.575 12.134 2.328 1.00 0.00 17 LYS B C 28
ATOM 35809 O O . LYS B 1 17 ? 5.003 12.833 1.409 1.00 0.00 17 LYS B O 28
ATOM 35828 N N . MET B 1 18 ? 4.114 10.894 2.142 1.00 0.00 18 MET B N 28
ATOM 35829 C CA . MET B 1 18 ? 4.079 10.263 0.824 1.00 0.00 18 MET B CA 28
ATOM 35830 C C . MET B 1 18 ? 2.741 10.520 0.122 1.00 0.00 18 MET B C 28
ATOM 35831 O O . MET B 1 18 ? 2.637 10.379 -1.096 1.00 0.00 18 MET B O 28
ATOM 35845 N N . ALA B 1 19 ? 1.724 10.904 0.900 1.00 0.00 19 ALA B N 28
ATOM 35846 C CA . ALA B 1 19 ? 0.397 11.201 0.355 1.00 0.00 19 ALA B CA 28
ATOM 35847 C C . ALA B 1 19 ? 0.164 12.710 0.278 1.00 0.00 19 ALA B C 28
ATOM 35848 O O . ALA B 1 19 ? 0.066 13.268 -0.807 1.00 0.00 19 ALA B O 28
ATOM 35855 N N . ARG B 1 20 ? 0.074 13.367 1.437 1.00 0.00 20 ARG B N 28
ATOM 35856 C CA . ARG B 1 20 ? -0.156 14.812 1.492 1.00 0.00 20 ARG B CA 28
ATOM 35857 C C . ARG B 1 20 ? 0.942 15.589 0.796 1.00 0.00 20 ARG B C 28
ATOM 35858 O O . ARG B 1 20 ? 0.709 16.237 -0.224 1.00 0.00 20 ARG B O 28
ATOM 35879 N N . ARG B 1 21 ? 2.126 15.520 1.365 1.00 0.00 21 ARG B N 28
ATOM 35880 C CA . ARG B 1 21 ? 3.292 16.203 0.831 1.00 0.00 21 ARG B CA 28
ATOM 35881 C C . ARG B 1 21 ? 3.465 15.924 -0.667 1.00 0.00 21 ARG B C 28
ATOM 35882 O O . ARG B 1 21 ? 3.932 16.782 -1.418 1.00 0.00 21 ARG B O 28
ATOM 35903 N N . GLU B 1 22 ? 3.082 14.715 -1.084 1.00 0.00 22 GLU B N 28
ATOM 35904 C CA . GLU B 1 22 ? 3.183 14.298 -2.486 1.00 0.00 22 GLU B CA 28
ATOM 35905 C C . GLU B 1 22 ? 1.960 14.719 -3.309 1.00 0.00 22 GLU B C 28
ATOM 35906 O O . GLU B 1 22 ? 1.970 14.600 -4.536 1.00 0.00 22 GLU B O 28
ATOM 35918 N N . GLY B 1 23 ? 0.898 15.186 -2.639 1.00 0.00 23 GLY B N 28
ATOM 35919 C CA . GLY B 1 23 ? -0.313 15.580 -3.343 1.00 0.00 23 GLY B CA 28
ATOM 35920 C C . GLY B 1 23 ? -1.291 14.423 -3.481 1.00 0.00 23 GLY B C 28
ATOM 35921 O O . GLY B 1 23 ? -2.445 14.616 -3.867 1.00 0.00 23 GLY B O 28
ATOM 35925 N N . LEU B 1 24 ? -0.816 13.217 -3.156 1.00 0.00 24 LEU B N 28
ATOM 35926 C CA . LEU B 1 24 ? -1.615 12.006 -3.225 1.00 0.00 24 LEU B CA 28
ATOM 35927 C C . LEU B 1 24 ? -2.666 11.961 -2.112 1.00 0.00 24 LEU B C 28
ATOM 35928 O O . LEU B 1 24 ? -2.726 12.835 -1.244 1.00 0.00 24 LEU B O 28
ATOM 35944 N N . SER B 1 25 ? -3.467 10.908 -2.152 1.00 0.00 25 SER B N 28
ATOM 35945 C CA . SER B 1 25 ? -4.521 10.659 -1.169 1.00 0.00 25 SER B CA 28
ATOM 35946 C C . SER B 1 25 ? -4.307 9.282 -0.528 1.00 0.00 25 SER B C 28
ATOM 35947 O O . SER B 1 25 ? -3.491 8.504 -1.010 1.00 0.00 25 SER B O 28
ATOM 35955 N N . LYS B 1 26 ? -5.027 8.990 0.561 1.00 0.00 26 LYS B N 28
ATOM 35956 C CA . LYS B 1 26 ? -4.885 7.698 1.260 1.00 0.00 26 LYS B CA 28
ATOM 35957 C C . LYS B 1 26 ? -4.833 6.508 0.287 1.00 0.00 26 LYS B C 28
ATOM 35958 O O . LYS B 1 26 ? -4.046 5.582 0.490 1.00 0.00 26 LYS B O 28
ATOM 35977 N N . SER B 1 27 ? -5.666 6.530 -0.761 1.00 0.00 27 SER B N 28
ATOM 35978 C CA . SER B 1 27 ? -5.700 5.443 -1.743 1.00 0.00 27 SER B CA 28
ATOM 35979 C C . SER B 1 27 ? -4.621 5.613 -2.805 1.00 0.00 27 SER B C 28
ATOM 35980 O O . SER B 1 27 ? -3.844 4.694 -3.050 1.00 0.00 27 SER B O 28
ATOM 35988 N N . GLU B 1 28 ? -4.559 6.794 -3.420 1.00 0.00 28 GLU B N 28
ATOM 35989 C CA . GLU B 1 28 ? -3.544 7.064 -4.436 1.00 0.00 28 GLU B CA 28
ATOM 35990 C C . GLU B 1 28 ? -2.133 7.009 -3.827 1.00 0.00 28 GLU B C 28
ATOM 35991 O O . GLU B 1 28 ? -1.136 7.039 -4.549 1.00 0.00 28 GLU B O 28
ATOM 36003 N N . MET B 1 29 ? -2.069 6.883 -2.492 1.00 0.00 29 MET B N 28
ATOM 36004 C CA . MET B 1 29 ? -0.835 6.769 -1.755 1.00 0.00 29 MET B CA 28
ATOM 36005 C C . MET B 1 29 ? -0.485 5.301 -1.671 1.00 0.00 29 MET B C 28
ATOM 36006 O O . MET B 1 29 ? 0.637 4.875 -1.941 1.00 0.00 29 MET B O 28
ATOM 36020 N N . ILE B 1 30 ? -1.481 4.546 -1.267 1.00 0.00 30 ILE B N 28
ATOM 36021 C CA . ILE B 1 30 ? -1.376 3.149 -1.081 1.00 0.00 30 ILE B CA 28
ATOM 36022 C C . ILE B 1 30 ? -1.290 2.379 -2.408 1.00 0.00 30 ILE B C 28
ATOM 36023 O O . ILE B 1 30 ? -0.661 1.321 -2.472 1.00 0.00 30 ILE B O 28
ATOM 36039 N N . ASN B 1 31 ? -1.872 2.939 -3.470 1.00 0.00 31 ASN B N 28
ATOM 36040 C CA . ASN B 1 31 ? -1.803 2.327 -4.800 1.00 0.00 31 ASN B CA 28
ATOM 36041 C C . ASN B 1 31 ? -0.380 2.381 -5.316 1.00 0.00 31 ASN B C 28
ATOM 36042 O O . ASN B 1 31 ? 0.181 1.382 -5.771 1.00 0.00 31 ASN B O 28
ATOM 36053 N N . VAL B 1 32 ? 0.165 3.585 -5.281 1.00 0.00 32 VAL B N 28
ATOM 36054 C CA . VAL B 1 32 ? 1.479 3.857 -5.773 1.00 0.00 32 VAL B CA 28
ATOM 36055 C C . VAL B 1 32 ? 2.555 3.132 -5.001 1.00 0.00 32 VAL B C 28
ATOM 36056 O O . VAL B 1 32 ? 3.561 2.707 -5.570 1.00 0.00 32 VAL B O 28
ATOM 36069 N N . ALA B 1 33 ? 2.305 2.952 -3.728 1.00 0.00 33 ALA B N 28
ATOM 36070 C CA . ALA B 1 33 ? 3.214 2.224 -2.857 1.00 0.00 33 ALA B CA 28
ATOM 36071 C C . ALA B 1 33 ? 3.608 0.900 -3.474 1.00 0.00 33 ALA B C 28
ATOM 36072 O O . ALA B 1 33 ? 4.703 0.387 -3.234 1.00 0.00 33 ALA B O 28
ATOM 36079 N N . LEU B 1 34 ? 2.678 0.328 -4.233 1.00 0.00 34 LEU B N 28
ATOM 36080 C CA . LEU B 1 34 ? 2.892 -0.960 -4.832 1.00 0.00 34 LEU B CA 28
ATOM 36081 C C . LEU B 1 34 ? 3.556 -0.881 -6.205 1.00 0.00 34 LEU B C 28
ATOM 36082 O O . LEU B 1 34 ? 4.199 -1.839 -6.640 1.00 0.00 34 LEU B O 28
ATOM 36098 N N . GLN B 1 35 ? 3.363 0.241 -6.906 1.00 0.00 35 GLN B N 28
ATOM 36099 C CA . GLN B 1 35 ? 3.911 0.395 -8.249 1.00 0.00 35 GLN B CA 28
ATOM 36100 C C . GLN B 1 35 ? 5.429 0.672 -8.279 1.00 0.00 35 GLN B C 28
ATOM 36101 O O . GLN B 1 35 ? 6.091 0.287 -9.245 1.00 0.00 35 GLN B O 28
ATOM 36115 N N . HIS B 1 36 ? 5.999 1.285 -7.229 1.00 0.00 36 HIS B N 28
ATOM 36116 C CA . HIS B 1 36 ? 7.454 1.520 -7.198 1.00 0.00 36 HIS B CA 28
ATOM 36117 C C . HIS B 1 36 ? 8.188 0.336 -6.564 1.00 0.00 36 HIS B C 28
ATOM 36118 O O . HIS B 1 36 ? 9.319 0.029 -6.945 1.00 0.00 36 HIS B O 28
ATOM 36133 N N . TYR B 1 37 ? 7.534 -0.310 -5.581 1.00 0.00 37 TYR B N 28
ATOM 36134 C CA . TYR B 1 37 ? 8.101 -1.458 -4.864 1.00 0.00 37 TYR B CA 28
ATOM 36135 C C . TYR B 1 37 ? 8.946 -2.350 -5.788 1.00 0.00 37 TYR B C 28
ATOM 36136 O O . TYR B 1 37 ? 8.614 -2.536 -6.961 1.00 0.00 37 TYR B O 28
ATOM 36154 N N . LYS B 1 38 ? 10.023 -2.916 -5.228 1.00 0.00 38 LYS B N 28
ATOM 36155 C CA . LYS B 1 38 ? 10.919 -3.800 -5.934 1.00 0.00 38 LYS B CA 28
ATOM 36156 C C . LYS B 1 38 ? 11.831 -3.045 -6.902 1.00 0.00 38 LYS B C 28
ATOM 36157 O O . LYS B 1 38 ? 11.308 -2.357 -7.805 1.00 0.00 38 LYS B O 28
ATOM 36177 N N . ARG A 1 1 ? -4.253 -2.158 12.566 1.00 0.00 1 ARG A N 29
ATOM 36178 C CA . ARG A 1 1 ? -5.256 -1.152 12.116 1.00 0.00 1 ARG A CA 29
ATOM 36179 C C . ARG A 1 1 ? -5.888 -1.544 10.779 1.00 0.00 1 ARG A C 29
ATOM 36180 O O . ARG A 1 1 ? -5.242 -1.455 9.732 1.00 0.00 1 ARG A O 29
ATOM 36203 N N . TRP A 1 2 ? -7.157 -1.956 10.809 1.00 0.00 2 TRP A N 29
ATOM 36204 C CA . TRP A 1 2 ? -7.859 -2.325 9.590 1.00 0.00 2 TRP A CA 29
ATOM 36205 C C . TRP A 1 2 ? -8.150 -1.070 8.779 1.00 0.00 2 TRP A C 29
ATOM 36206 O O . TRP A 1 2 ? -8.759 -0.121 9.276 1.00 0.00 2 TRP A O 29
ATOM 36227 N N . LEU A 1 3 ? -7.683 -1.067 7.541 1.00 0.00 3 LEU A N 29
ATOM 36228 C CA . LEU A 1 3 ? -7.856 0.078 6.651 1.00 0.00 3 LEU A CA 29
ATOM 36229 C C . LEU A 1 3 ? -8.591 -0.310 5.370 1.00 0.00 3 LEU A C 29
ATOM 36230 O O . LEU A 1 3 ? -8.237 -1.286 4.710 1.00 0.00 3 LEU A O 29
ATOM 36246 N N . CYS A 1 4 ? -9.590 0.497 5.010 1.00 0.00 4 CYS A N 29
ATOM 36247 C CA . CYS A 1 4 ? -10.367 0.284 3.784 1.00 0.00 4 CYS A CA 29
ATOM 36248 C C . CYS A 1 4 ? -10.168 1.488 2.871 1.00 0.00 4 CYS A C 29
ATOM 36249 O O . CYS A 1 4 ? -10.495 2.614 3.252 1.00 0.00 4 CYS A O 29
ATOM 36256 N N . ILE A 1 5 ? -9.596 1.264 1.685 1.00 0.00 5 ILE A N 29
ATOM 36257 C CA . ILE A 1 5 ? -9.326 2.377 0.768 1.00 0.00 5 ILE A CA 29
ATOM 36258 C C . ILE A 1 5 ? -9.540 2.001 -0.708 1.00 0.00 5 ILE A C 29
ATOM 36259 O O . ILE A 1 5 ? -9.889 0.861 -1.022 1.00 0.00 5 ILE A O 29
ATOM 36275 N N . TRP A 1 6 ? -9.384 2.992 -1.605 1.00 0.00 6 TRP A N 29
ATOM 36276 C CA . TRP A 1 6 ? -9.623 2.783 -3.047 1.00 0.00 6 TRP A CA 29
ATOM 36277 C C . TRP A 1 6 ? -8.354 2.535 -3.881 1.00 0.00 6 TRP A C 29
ATOM 36278 O O . TRP A 1 6 ? -7.616 3.465 -4.209 1.00 0.00 6 TRP A O 29
ATOM 36299 N N . LEU A 1 7 ? -8.158 1.272 -4.273 1.00 0.00 7 LEU A N 29
ATOM 36300 C CA . LEU A 1 7 ? -7.045 0.861 -5.128 1.00 0.00 7 LEU A CA 29
ATOM 36301 C C . LEU A 1 7 ? -7.618 0.064 -6.280 1.00 0.00 7 LEU A C 29
ATOM 36302 O O . LEU A 1 7 ? -8.319 -0.920 -6.050 1.00 0.00 7 LEU A O 29
ATOM 36318 N N . SER A 1 8 ? -7.346 0.484 -7.517 1.00 0.00 8 SER A N 29
ATOM 36319 C CA . SER A 1 8 ? -7.868 -0.223 -8.659 1.00 0.00 8 SER A CA 29
ATOM 36320 C C . SER A 1 8 ? -6.937 -1.361 -9.041 1.00 0.00 8 SER A C 29
ATOM 36321 O O . SER A 1 8 ? -6.097 -1.786 -8.249 1.00 0.00 8 SER A O 29
ATOM 36329 N N . ASP A 1 9 ? -7.114 -1.860 -10.242 1.00 0.00 9 ASP A N 29
ATOM 36330 C CA . ASP A 1 9 ? -6.324 -2.989 -10.737 1.00 0.00 9 ASP A CA 29
ATOM 36331 C C . ASP A 1 9 ? -4.825 -2.651 -10.851 1.00 0.00 9 ASP A C 29
ATOM 36332 O O . ASP A 1 9 ? -4.373 -1.638 -10.318 1.00 0.00 9 ASP A O 29
ATOM 36341 N N . GLN A 1 10 ? -4.068 -3.495 -11.574 1.00 0.00 10 GLN A N 29
ATOM 36342 C CA . GLN A 1 10 ? -2.644 -3.311 -11.790 1.00 0.00 10 GLN A CA 29
ATOM 36343 C C . GLN A 1 10 ? -1.927 -2.740 -10.562 1.00 0.00 10 GLN A C 29
ATOM 36344 O O . GLN A 1 10 ? -1.041 -1.892 -10.679 1.00 0.00 10 GLN A O 29
ATOM 36358 N N . THR A 1 11 ? -2.324 -3.244 -9.389 1.00 0.00 11 THR A N 29
ATOM 36359 C CA . THR A 1 11 ? -1.754 -2.841 -8.107 1.00 0.00 11 THR A CA 29
ATOM 36360 C C . THR A 1 11 ? -2.450 -3.538 -6.951 1.00 0.00 11 THR A C 29
ATOM 36361 O O . THR A 1 11 ? -1.805 -4.185 -6.129 1.00 0.00 11 THR A O 29
ATOM 36372 N N . LEU A 1 12 ? -3.767 -3.460 -6.942 1.00 0.00 12 LEU A N 29
ATOM 36373 C CA . LEU A 1 12 ? -4.580 -4.140 -5.940 1.00 0.00 12 LEU A CA 29
ATOM 36374 C C . LEU A 1 12 ? -4.479 -5.642 -6.174 1.00 0.00 12 LEU A C 29
ATOM 36375 O O . LEU A 1 12 ? -4.527 -6.451 -5.246 1.00 0.00 12 LEU A O 29
ATOM 36391 N N . GLU A 1 13 ? -4.285 -5.974 -7.448 1.00 0.00 13 GLU A N 29
ATOM 36392 C CA . GLU A 1 13 ? -4.107 -7.317 -7.922 1.00 0.00 13 GLU A CA 29
ATOM 36393 C C . GLU A 1 13 ? -2.621 -7.627 -7.884 1.00 0.00 13 GLU A C 29
ATOM 36394 O O . GLU A 1 13 ? -2.199 -8.723 -7.513 1.00 0.00 13 GLU A O 29
ATOM 36406 N N . ASP A 1 14 ? -1.845 -6.608 -8.277 1.00 0.00 14 ASP A N 29
ATOM 36407 C CA . ASP A 1 14 ? -0.395 -6.666 -8.309 1.00 0.00 14 ASP A CA 29
ATOM 36408 C C . ASP A 1 14 ? 0.150 -7.316 -7.039 1.00 0.00 14 ASP A C 29
ATOM 36409 O O . ASP A 1 14 ? 1.210 -7.938 -7.060 1.00 0.00 14 ASP A O 29
ATOM 36418 N N . LEU A 1 15 ? -0.596 -7.171 -5.936 1.00 0.00 15 LEU A N 29
ATOM 36419 C CA . LEU A 1 15 ? -0.222 -7.729 -4.642 1.00 0.00 15 LEU A CA 29
ATOM 36420 C C . LEU A 1 15 ? -0.291 -9.262 -4.579 1.00 0.00 15 LEU A C 29
ATOM 36421 O O . LEU A 1 15 ? -0.353 -9.835 -3.493 1.00 0.00 15 LEU A O 29
ATOM 36437 N N . GLU A 1 16 ? -0.263 -9.921 -5.734 1.00 0.00 16 GLU A N 29
ATOM 36438 C CA . GLU A 1 16 ? -0.294 -11.376 -5.794 1.00 0.00 16 GLU A CA 29
ATOM 36439 C C . GLU A 1 16 ? 1.135 -11.913 -5.942 1.00 0.00 16 GLU A C 29
ATOM 36440 O O . GLU A 1 16 ? 1.523 -12.864 -5.261 1.00 0.00 16 GLU A O 29
ATOM 36452 N N . LYS A 1 17 ? 1.916 -11.280 -6.826 1.00 0.00 17 LYS A N 29
ATOM 36453 C CA . LYS A 1 17 ? 3.294 -11.661 -7.065 1.00 0.00 17 LYS A CA 29
ATOM 36454 C C . LYS A 1 17 ? 4.243 -10.947 -6.096 1.00 0.00 17 LYS A C 29
ATOM 36455 O O . LYS A 1 17 ? 5.318 -11.459 -5.782 1.00 0.00 17 LYS A O 29
ATOM 36474 N N . MET A 1 18 ? 3.834 -9.767 -5.618 1.00 0.00 18 MET A N 29
ATOM 36475 C CA . MET A 1 18 ? 4.641 -8.990 -4.677 1.00 0.00 18 MET A CA 29
ATOM 36476 C C . MET A 1 18 ? 4.446 -9.490 -3.248 1.00 0.00 18 MET A C 29
ATOM 36477 O O . MET A 1 18 ? 5.212 -9.137 -2.351 1.00 0.00 18 MET A O 29
ATOM 36491 N N . ALA A 1 19 ? 3.405 -10.294 -3.041 1.00 0.00 19 ALA A N 29
ATOM 36492 C CA . ALA A 1 19 ? 3.107 -10.830 -1.713 1.00 0.00 19 ALA A CA 29
ATOM 36493 C C . ALA A 1 19 ? 3.583 -12.275 -1.550 1.00 0.00 19 ALA A C 29
ATOM 36494 O O . ALA A 1 19 ? 4.453 -12.553 -0.726 1.00 0.00 19 ALA A O 29
ATOM 36501 N N . ARG A 1 20 ? 2.998 -13.194 -2.318 1.00 0.00 20 ARG A N 29
ATOM 36502 C CA . ARG A 1 20 ? 3.352 -14.610 -2.233 1.00 0.00 20 ARG A CA 29
ATOM 36503 C C . ARG A 1 20 ? 4.806 -14.864 -2.581 1.00 0.00 20 ARG A C 29
ATOM 36504 O O . ARG A 1 20 ? 5.611 -15.212 -1.716 1.00 0.00 20 ARG A O 29
ATOM 36525 N N . ARG A 1 21 ? 5.124 -14.693 -3.846 1.00 0.00 21 ARG A N 29
ATOM 36526 C CA . ARG A 1 21 ? 6.456 -14.890 -4.356 1.00 0.00 21 ARG A CA 29
ATOM 36527 C C . ARG A 1 21 ? 7.503 -14.139 -3.527 1.00 0.00 21 ARG A C 29
ATOM 36528 O O . ARG A 1 21 ? 8.655 -14.566 -3.432 1.00 0.00 21 ARG A O 29
ATOM 36549 N N . GLU A 1 22 ? 7.090 -13.015 -2.936 1.00 0.00 22 GLU A N 29
ATOM 36550 C CA . GLU A 1 22 ? 7.981 -12.190 -2.120 1.00 0.00 22 GLU A CA 29
ATOM 36551 C C . GLU A 1 22 ? 8.069 -12.684 -0.675 1.00 0.00 22 GLU A C 29
ATOM 36552 O O . GLU A 1 22 ? 9.089 -12.474 -0.016 1.00 0.00 22 GLU A O 29
ATOM 36564 N N . GLY A 1 23 ? 7.024 -13.359 -0.185 1.00 0.00 23 GLY A N 29
ATOM 36565 C CA . GLY A 1 23 ? 7.062 -13.879 1.169 1.00 0.00 23 GLY A CA 29
ATOM 36566 C C . GLY A 1 23 ? 6.387 -12.982 2.187 1.00 0.00 23 GLY A C 29
ATOM 36567 O O . GLY A 1 23 ? 7.045 -12.452 3.085 1.00 0.00 23 GLY A O 29
ATOM 36571 N N . LEU A 1 24 ? 5.067 -12.856 2.075 1.00 0.00 24 LEU A N 29
ATOM 36572 C CA . LEU A 1 24 ? 4.279 -12.061 3.025 1.00 0.00 24 LEU A CA 29
ATOM 36573 C C . LEU A 1 24 ? 2.780 -12.139 2.718 1.00 0.00 24 LEU A C 29
ATOM 36574 O O . LEU A 1 24 ? 2.356 -12.819 1.779 1.00 0.00 24 LEU A O 29
ATOM 36590 N N . SER A 1 25 ? 1.993 -11.455 3.538 1.00 0.00 25 SER A N 29
ATOM 36591 C CA . SER A 1 25 ? 0.529 -11.442 3.403 1.00 0.00 25 SER A CA 29
ATOM 36592 C C . SER A 1 25 ? 0.043 -10.168 2.705 1.00 0.00 25 SER A C 29
ATOM 36593 O O . SER A 1 25 ? 0.797 -9.208 2.572 1.00 0.00 25 SER A O 29
ATOM 36601 N N . LYS A 1 26 ? -1.222 -10.171 2.258 1.00 0.00 26 LYS A N 29
ATOM 36602 C CA . LYS A 1 26 ? -1.809 -9.010 1.564 1.00 0.00 26 LYS A CA 29
ATOM 36603 C C . LYS A 1 26 ? -1.547 -7.699 2.321 1.00 0.00 26 LYS A C 29
ATOM 36604 O O . LYS A 1 26 ? -1.342 -6.653 1.703 1.00 0.00 26 LYS A O 29
ATOM 36623 N N . SER A 1 27 ? -1.555 -7.762 3.657 1.00 0.00 27 SER A N 29
ATOM 36624 C CA . SER A 1 27 ? -1.317 -6.587 4.495 1.00 0.00 27 SER A CA 29
ATOM 36625 C C . SER A 1 27 ? 0.165 -6.269 4.568 1.00 0.00 27 SER A C 29
ATOM 36626 O O . SER A 1 27 ? 0.587 -5.181 4.182 1.00 0.00 27 SER A O 29
ATOM 36634 N N . GLU A 1 28 ? 0.955 -7.232 5.039 1.00 0.00 28 GLU A N 29
ATOM 36635 C CA . GLU A 1 28 ? 2.402 -7.054 5.124 1.00 0.00 28 GLU A CA 29
ATOM 36636 C C . GLU A 1 28 ? 2.977 -6.733 3.740 1.00 0.00 28 GLU A C 29
ATOM 36637 O O . GLU A 1 28 ? 4.085 -6.215 3.624 1.00 0.00 28 GLU A O 29
ATOM 36649 N N . MET A 1 29 ? 2.180 -7.014 2.700 1.00 0.00 29 MET A N 29
ATOM 36650 C CA . MET A 1 29 ? 2.528 -6.741 1.323 1.00 0.00 29 MET A CA 29
ATOM 36651 C C . MET A 1 29 ? 2.379 -5.254 1.086 1.00 0.00 29 MET A C 29
ATOM 36652 O O . MET A 1 29 ? 3.255 -4.577 0.551 1.00 0.00 29 MET A O 29
ATOM 36666 N N . ILE A 1 30 ? 1.225 -4.785 1.488 1.00 0.00 30 ILE A N 29
ATOM 36667 C CA . ILE A 1 30 ? 0.820 -3.436 1.337 1.00 0.00 30 ILE A CA 29
ATOM 36668 C C . ILE A 1 30 ? 1.586 -2.474 2.249 1.00 0.00 30 ILE A C 29
ATOM 36669 O O . ILE A 1 30 ? 1.893 -1.350 1.846 1.00 0.00 30 ILE A O 29
ATOM 36685 N N . ASN A 1 31 ? 1.942 -2.932 3.444 1.00 0.00 31 ASN A N 29
ATOM 36686 C CA . ASN A 1 31 ? 2.733 -2.117 4.368 1.00 0.00 31 ASN A CA 29
ATOM 36687 C C . ASN A 1 31 ? 4.124 -1.913 3.776 1.00 0.00 31 ASN A C 29
ATOM 36688 O O . ASN A 1 31 ? 4.649 -0.800 3.708 1.00 0.00 31 ASN A O 29
ATOM 36699 N N . VAL A 1 32 ? 4.688 -3.037 3.357 1.00 0.00 32 VAL A N 29
ATOM 36700 C CA . VAL A 1 32 ? 5.994 -3.135 2.765 1.00 0.00 32 VAL A CA 29
ATOM 36701 C C . VAL A 1 32 ? 6.135 -2.218 1.572 1.00 0.00 32 VAL A C 29
ATOM 36702 O O . VAL A 1 32 ? 7.160 -1.557 1.399 1.00 0.00 32 VAL A O 29
ATOM 36715 N N . ALA A 1 33 ? 5.095 -2.184 0.766 1.00 0.00 33 ALA A N 29
ATOM 36716 C CA . ALA A 1 33 ? 5.074 -1.338 -0.419 1.00 0.00 33 ALA A CA 29
ATOM 36717 C C . ALA A 1 33 ? 5.552 0.066 -0.099 1.00 0.00 33 ALA A C 29
ATOM 36718 O O . ALA A 1 33 ? 6.190 0.719 -0.927 1.00 0.00 33 ALA A O 29
ATOM 36725 N N . LEU A 1 34 ? 5.204 0.541 1.098 1.00 0.00 34 LEU A N 29
ATOM 36726 C CA . LEU A 1 34 ? 5.564 1.876 1.499 1.00 0.00 34 LEU A CA 29
ATOM 36727 C C . LEU A 1 34 ? 7.031 1.971 1.925 1.00 0.00 34 LEU A C 29
ATOM 36728 O O . LEU A 1 34 ? 7.691 2.978 1.662 1.00 0.00 34 LEU A O 29
ATOM 36744 N N . GLN A 1 35 ? 7.537 0.923 2.595 1.00 0.00 35 GLN A N 29
ATOM 36745 C CA . GLN A 1 35 ? 8.911 0.900 3.061 1.00 0.00 35 GLN A CA 29
ATOM 36746 C C . GLN A 1 35 ? 9.932 0.750 1.921 1.00 0.00 35 GLN A C 29
ATOM 36747 O O . GLN A 1 35 ? 11.105 1.077 2.109 1.00 0.00 35 GLN A O 29
ATOM 36761 N N . HIS A 1 36 ? 9.495 0.316 0.730 1.00 0.00 36 HIS A N 29
ATOM 36762 C CA . HIS A 1 36 ? 10.414 0.212 -0.417 1.00 0.00 36 HIS A CA 29
ATOM 36763 C C . HIS A 1 36 ? 10.138 1.321 -1.440 1.00 0.00 36 HIS A C 29
ATOM 36764 O O . HIS A 1 36 ? 10.381 1.149 -2.637 1.00 0.00 36 HIS A O 29
ATOM 36779 N N . TYR A 1 37 ? 9.606 2.448 -0.963 1.00 0.00 37 TYR A N 29
ATOM 36780 C CA . TYR A 1 37 ? 9.266 3.572 -1.825 1.00 0.00 37 TYR A CA 29
ATOM 36781 C C . TYR A 1 37 ? 10.082 4.828 -1.487 1.00 0.00 37 TYR A C 29
ATOM 36782 O O . TYR A 1 37 ? 10.383 5.089 -0.319 1.00 0.00 37 TYR A O 29
ATOM 36800 N N . LYS A 1 38 ? 10.387 5.621 -2.524 1.00 0.00 38 LYS A N 29
ATOM 36801 C CA . LYS A 1 38 ? 11.101 6.870 -2.396 1.00 0.00 38 LYS A CA 29
ATOM 36802 C C . LYS A 1 38 ? 12.572 6.658 -2.022 1.00 0.00 38 LYS A C 29
ATOM 36803 O O . LYS A 1 38 ? 12.853 6.345 -0.845 1.00 0.00 38 LYS A O 29
ATOM 36823 N N . ARG B 1 1 ? -11.032 -0.941 -6.701 1.00 0.00 1 ARG B N 29
ATOM 36824 C CA . ARG B 1 1 ? -11.590 -1.873 -5.676 1.00 0.00 1 ARG B CA 29
ATOM 36825 C C . ARG B 1 1 ? -11.387 -1.349 -4.259 1.00 0.00 1 ARG B C 29
ATOM 36826 O O . ARG B 1 1 ? -10.563 -0.464 -4.018 1.00 0.00 1 ARG B O 29
ATOM 36849 N N . TRP B 1 2 ? -12.122 -1.938 -3.322 1.00 0.00 2 TRP B N 29
ATOM 36850 C CA . TRP B 1 2 ? -12.019 -1.590 -1.922 1.00 0.00 2 TRP B CA 29
ATOM 36851 C C . TRP B 1 2 ? -11.190 -2.655 -1.216 1.00 0.00 2 TRP B C 29
ATOM 36852 O O . TRP B 1 2 ? -11.553 -3.833 -1.199 1.00 0.00 2 TRP B O 29
ATOM 36873 N N . LEU B 1 3 ? -10.058 -2.236 -0.676 1.00 0.00 3 LEU B N 29
ATOM 36874 C CA . LEU B 1 3 ? -9.135 -3.155 -0.002 1.00 0.00 3 LEU B CA 29
ATOM 36875 C C . LEU B 1 3 ? -9.130 -2.972 1.513 1.00 0.00 3 LEU B C 29
ATOM 36876 O O . LEU B 1 3 ? -9.016 -1.855 2.014 1.00 0.00 3 LEU B O 29
ATOM 36892 N N . CYS B 1 4 ? -9.218 -4.097 2.229 1.00 0.00 4 CYS B N 29
ATOM 36893 C CA . CYS B 1 4 ? -9.193 -4.102 3.697 1.00 0.00 4 CYS B CA 29
ATOM 36894 C C . CYS B 1 4 ? -8.113 -5.069 4.178 1.00 0.00 4 CYS B C 29
ATOM 36895 O O . CYS B 1 4 ? -8.158 -6.260 3.862 1.00 0.00 4 CYS B O 29
ATOM 36902 N N . ILE B 1 5 ? -7.126 -4.550 4.913 1.00 0.00 5 ILE B N 29
ATOM 36903 C CA . ILE B 1 5 ? -6.021 -5.383 5.395 1.00 0.00 5 ILE B CA 29
ATOM 36904 C C . ILE B 1 5 ? -5.397 -4.846 6.691 1.00 0.00 5 ILE B C 29
ATOM 36905 O O . ILE B 1 5 ? -5.871 -3.860 7.259 1.00 0.00 5 ILE B O 29
ATOM 36921 N N . TRP B 1 6 ? -4.355 -5.538 7.171 1.00 0.00 6 TRP B N 29
ATOM 36922 C CA . TRP B 1 6 ? -3.683 -5.173 8.433 1.00 0.00 6 TRP B CA 29
ATOM 36923 C C . TRP B 1 6 ? -2.466 -4.252 8.245 1.00 0.00 6 TRP B C 29
ATOM 36924 O O . TRP B 1 6 ? -1.331 -4.711 8.100 1.00 0.00 6 TRP B O 29
ATOM 36945 N N . LEU B 1 7 ? -2.728 -2.948 8.308 1.00 0.00 7 LEU B N 29
ATOM 36946 C CA . LEU B 1 7 ? -1.703 -1.908 8.209 1.00 0.00 7 LEU B CA 29
ATOM 36947 C C . LEU B 1 7 ? -1.891 -0.971 9.400 1.00 0.00 7 LEU B C 29
ATOM 36948 O O . LEU B 1 7 ? -2.843 -0.192 9.427 1.00 0.00 7 LEU B O 29
ATOM 36964 N N . SER B 1 8 ? -1.024 -1.087 10.405 1.00 0.00 8 SER B N 29
ATOM 36965 C CA . SER B 1 8 ? -1.146 -0.293 11.619 1.00 0.00 8 SER B CA 29
ATOM 36966 C C . SER B 1 8 ? -0.843 1.197 11.396 1.00 0.00 8 SER B C 29
ATOM 36967 O O . SER B 1 8 ? -1.333 1.802 10.445 1.00 0.00 8 SER B O 29
ATOM 36975 N N . ASP B 1 9 ? -0.074 1.786 12.305 1.00 0.00 9 ASP B N 29
ATOM 36976 C CA . ASP B 1 9 ? 0.256 3.211 12.250 1.00 0.00 9 ASP B CA 29
ATOM 36977 C C . ASP B 1 9 ? 1.527 3.492 11.462 1.00 0.00 9 ASP B C 29
ATOM 36978 O O . ASP B 1 9 ? 1.609 4.489 10.741 1.00 0.00 9 ASP B O 29
ATOM 36987 N N . GLN B 1 10 ? 2.519 2.622 11.618 1.00 0.00 10 GLN B N 29
ATOM 36988 C CA . GLN B 1 10 ? 3.803 2.763 10.946 1.00 0.00 10 GLN B CA 29
ATOM 36989 C C . GLN B 1 10 ? 3.702 2.429 9.456 1.00 0.00 10 GLN B C 29
ATOM 36990 O O . GLN B 1 10 ? 4.587 1.786 8.886 1.00 0.00 10 GLN B O 29
ATOM 37004 N N . THR B 1 11 ? 2.625 2.896 8.827 1.00 0.00 11 THR B N 29
ATOM 37005 C CA . THR B 1 11 ? 2.408 2.677 7.400 1.00 0.00 11 THR B CA 29
ATOM 37006 C C . THR B 1 11 ? 1.323 3.572 6.787 1.00 0.00 11 THR B C 29
ATOM 37007 O O . THR B 1 11 ? 1.492 4.064 5.675 1.00 0.00 11 THR B O 29
ATOM 37018 N N . LEU B 1 12 ? 0.249 3.832 7.517 1.00 0.00 12 LEU B N 29
ATOM 37019 C CA . LEU B 1 12 ? -0.800 4.721 7.039 1.00 0.00 12 LEU B CA 29
ATOM 37020 C C . LEU B 1 12 ? -0.317 6.143 7.270 1.00 0.00 12 LEU B C 29
ATOM 37021 O O . LEU B 1 12 ? -0.425 7.017 6.409 1.00 0.00 12 LEU B O 29
ATOM 37037 N N . GLU B 1 13 ? 0.265 6.322 8.452 1.00 0.00 13 GLU B N 29
ATOM 37038 C CA . GLU B 1 13 ? 0.851 7.584 8.877 1.00 0.00 13 GLU B CA 29
ATOM 37039 C C . GLU B 1 13 ? 2.292 7.670 8.387 1.00 0.00 13 GLU B C 29
ATOM 37040 O O . GLU B 1 13 ? 2.824 8.754 8.140 1.00 0.00 13 GLU B O 29
ATOM 37052 N N . ASP B 1 14 ? 2.903 6.486 8.285 1.00 0.00 14 ASP B N 29
ATOM 37053 C CA . ASP B 1 14 ? 4.287 6.296 7.859 1.00 0.00 14 ASP B CA 29
ATOM 37054 C C . ASP B 1 14 ? 4.682 7.177 6.678 1.00 0.00 14 ASP B C 29
ATOM 37055 O O . ASP B 1 14 ? 5.873 7.409 6.461 1.00 0.00 14 ASP B O 29
ATOM 37064 N N . LEU B 1 15 ? 3.705 7.682 5.921 1.00 0.00 15 LEU B N 29
ATOM 37065 C CA . LEU B 1 15 ? 4.038 8.539 4.796 1.00 0.00 15 LEU B CA 29
ATOM 37066 C C . LEU B 1 15 ? 3.139 9.761 4.672 1.00 0.00 15 LEU B C 29
ATOM 37067 O O . LEU B 1 15 ? 2.567 10.022 3.610 1.00 0.00 15 LEU B O 29
ATOM 37083 N N . GLU B 1 16 ? 3.070 10.553 5.736 1.00 0.00 16 GLU B N 29
ATOM 37084 C CA . GLU B 1 16 ? 2.292 11.782 5.699 1.00 0.00 16 GLU B CA 29
ATOM 37085 C C . GLU B 1 16 ? 2.787 12.663 4.544 1.00 0.00 16 GLU B C 29
ATOM 37086 O O . GLU B 1 16 ? 2.039 13.477 4.014 1.00 0.00 16 GLU B O 29
ATOM 37098 N N . LYS B 1 17 ? 4.056 12.474 4.153 1.00 0.00 17 LYS B N 29
ATOM 37099 C CA . LYS B 1 17 ? 4.659 13.222 3.068 1.00 0.00 17 LYS B CA 29
ATOM 37100 C C . LYS B 1 17 ? 4.354 12.596 1.701 1.00 0.00 17 LYS B C 29
ATOM 37101 O O . LYS B 1 17 ? 4.001 13.305 0.760 1.00 0.00 17 LYS B O 29
ATOM 37120 N N . MET B 1 18 ? 4.485 11.264 1.598 1.00 0.00 18 MET B N 29
ATOM 37121 C CA . MET B 1 18 ? 4.211 10.554 0.338 1.00 0.00 18 MET B CA 29
ATOM 37122 C C . MET B 1 18 ? 2.774 10.791 -0.109 1.00 0.00 18 MET B C 29
ATOM 37123 O O . MET B 1 18 ? 2.463 10.712 -1.295 1.00 0.00 18 MET B O 29
ATOM 37137 N N . ALA B 1 19 ? 1.904 11.079 0.856 1.00 0.00 19 ALA B N 29
ATOM 37138 C CA . ALA B 1 19 ? 0.490 11.339 0.565 1.00 0.00 19 ALA B CA 29
ATOM 37139 C C . ALA B 1 19 ? 0.161 12.840 0.559 1.00 0.00 19 ALA B C 29
ATOM 37140 O O . ALA B 1 19 ? -0.213 13.377 -0.477 1.00 0.00 19 ALA B O 29
ATOM 37147 N N . ARG B 1 20 ? 0.282 13.517 1.707 1.00 0.00 20 ARG B N 29
ATOM 37148 C CA . ARG B 1 20 ? -0.032 14.946 1.785 1.00 0.00 20 ARG B CA 29
ATOM 37149 C C . ARG B 1 20 ? 0.942 15.790 0.986 1.00 0.00 20 ARG B C 29
ATOM 37150 O O . ARG B 1 20 ? 0.562 16.436 0.009 1.00 0.00 20 ARG B O 29
ATOM 37171 N N . ARG B 1 21 ? 2.187 15.786 1.418 1.00 0.00 21 ARG B N 29
ATOM 37172 C CA . ARG B 1 21 ? 3.244 16.544 0.768 1.00 0.00 21 ARG B CA 29
ATOM 37173 C C . ARG B 1 21 ? 3.270 16.290 -0.743 1.00 0.00 21 ARG B C 29
ATOM 37174 O O . ARG B 1 21 ? 3.575 17.190 -1.528 1.00 0.00 21 ARG B O 29
ATOM 37195 N N . GLU B 1 22 ? 2.940 15.057 -1.135 1.00 0.00 22 GLU B N 29
ATOM 37196 C CA . GLU B 1 22 ? 2.912 14.663 -2.546 1.00 0.00 22 GLU B CA 29
ATOM 37197 C C . GLU B 1 22 ? 1.602 15.069 -3.230 1.00 0.00 22 GLU B C 29
ATOM 37198 O O . GLU B 1 22 ? 1.508 15.034 -4.458 1.00 0.00 22 GLU B O 29
ATOM 37210 N N . GLY B 1 23 ? 0.585 15.426 -2.436 1.00 0.00 23 GLY B N 29
ATOM 37211 C CA . GLY B 1 23 ? -0.705 15.796 -2.997 1.00 0.00 23 GLY B CA 29
ATOM 37212 C C . GLY B 1 23 ? -1.621 14.590 -3.145 1.00 0.00 23 GLY B C 29
ATOM 37213 O O . GLY B 1 23 ? -2.793 14.729 -3.500 1.00 0.00 23 GLY B O 29
ATOM 37217 N N . LEU B 1 24 ? -1.073 13.403 -2.867 1.00 0.00 24 LEU B N 29
ATOM 37218 C CA . LEU B 1 24 ? -1.803 12.151 -2.955 1.00 0.00 24 LEU B CA 29
ATOM 37219 C C . LEU B 1 24 ? -2.827 12.013 -1.826 1.00 0.00 24 LEU B C 29
ATOM 37220 O O . LEU B 1 24 ? -2.923 12.857 -0.932 1.00 0.00 24 LEU B O 29
ATOM 37236 N N . SER B 1 25 ? -3.560 10.914 -1.881 1.00 0.00 25 SER B N 29
ATOM 37237 C CA . SER B 1 25 ? -4.571 10.568 -0.887 1.00 0.00 25 SER B CA 29
ATOM 37238 C C . SER B 1 25 ? -4.191 9.242 -0.220 1.00 0.00 25 SER B C 29
ATOM 37239 O O . SER B 1 25 ? -3.277 8.560 -0.682 1.00 0.00 25 SER B O 29
ATOM 37247 N N . LYS B 1 26 ? -4.882 8.880 0.864 1.00 0.00 26 LYS B N 29
ATOM 37248 C CA . LYS B 1 26 ? -4.587 7.629 1.583 1.00 0.00 26 LYS B CA 29
ATOM 37249 C C . LYS B 1 26 ? -4.478 6.429 0.629 1.00 0.00 26 LYS B C 29
ATOM 37250 O O . LYS B 1 26 ? -3.644 5.546 0.836 1.00 0.00 26 LYS B O 29
ATOM 37269 N N . SER B 1 27 ? -5.324 6.395 -0.406 1.00 0.00 27 SER B N 29
ATOM 37270 C CA . SER B 1 27 ? -5.317 5.296 -1.373 1.00 0.00 27 SER B CA 29
ATOM 37271 C C . SER B 1 27 ? -4.325 5.533 -2.501 1.00 0.00 27 SER B C 29
ATOM 37272 O O . SER B 1 27 ? -3.524 4.655 -2.809 1.00 0.00 27 SER B O 29
ATOM 37280 N N . GLU B 1 28 ? -4.374 6.713 -3.115 1.00 0.00 28 GLU B N 29
ATOM 37281 C CA . GLU B 1 28 ? -3.458 7.033 -4.203 1.00 0.00 28 GLU B CA 29
ATOM 37282 C C . GLU B 1 28 ? -2.001 6.994 -3.725 1.00 0.00 28 GLU B C 29
ATOM 37283 O O . GLU B 1 28 ? -1.082 6.969 -4.545 1.00 0.00 28 GLU B O 29
ATOM 37295 N N . MET B 1 29 ? -1.794 6.925 -2.399 1.00 0.00 29 MET B N 29
ATOM 37296 C CA . MET B 1 29 ? -0.462 6.813 -1.835 1.00 0.00 29 MET B CA 29
ATOM 37297 C C . MET B 1 29 ? -0.104 5.355 -1.831 1.00 0.00 29 MET B C 29
ATOM 37298 O O . MET B 1 29 ? 1.021 4.956 -2.139 1.00 0.00 29 MET B O 29
ATOM 37312 N N . ILE B 1 30 ? -1.083 4.574 -1.436 1.00 0.00 30 ILE B N 29
ATOM 37313 C CA . ILE B 1 30 ? -0.928 3.179 -1.302 1.00 0.00 30 ILE B CA 29
ATOM 37314 C C . ILE B 1 30 ? -0.998 2.417 -2.634 1.00 0.00 30 ILE B C 29
ATOM 37315 O O . ILE B 1 30 ? -0.398 1.348 -2.754 1.00 0.00 30 ILE B O 29
ATOM 37331 N N . ASN B 1 31 ? -1.663 2.982 -3.648 1.00 0.00 31 ASN B N 29
ATOM 37332 C CA . ASN B 1 31 ? -1.705 2.340 -4.967 1.00 0.00 31 ASN B CA 29
ATOM 37333 C C . ASN B 1 31 ? -0.309 2.343 -5.553 1.00 0.00 31 ASN B C 29
ATOM 37334 O O . ASN B 1 31 ? 0.217 1.317 -5.985 1.00 0.00 31 ASN B O 29
ATOM 37345 N N . VAL B 1 32 ? 0.250 3.540 -5.593 1.00 0.00 32 VAL B N 29
ATOM 37346 C CA . VAL B 1 32 ? 1.541 3.775 -6.150 1.00 0.00 32 VAL B CA 29
ATOM 37347 C C . VAL B 1 32 ? 2.629 3.077 -5.384 1.00 0.00 32 VAL B C 29
ATOM 37348 O O . VAL B 1 32 ? 3.609 2.606 -5.964 1.00 0.00 32 VAL B O 29
ATOM 37361 N N . ALA B 1 33 ? 2.415 2.966 -4.097 1.00 0.00 33 ALA B N 29
ATOM 37362 C CA . ALA B 1 33 ? 3.335 2.268 -3.222 1.00 0.00 33 ALA B CA 29
ATOM 37363 C C . ALA B 1 33 ? 3.627 0.880 -3.752 1.00 0.00 33 ALA B C 29
ATOM 37364 O O . ALA B 1 33 ? 4.685 0.307 -3.483 1.00 0.00 33 ALA B O 29
ATOM 37371 N N . LEU B 1 34 ? 2.663 0.327 -4.483 1.00 0.00 34 LEU B N 29
ATOM 37372 C CA . LEU B 1 34 ? 2.803 -0.999 -5.014 1.00 0.00 34 LEU B CA 29
ATOM 37373 C C . LEU B 1 34 ? 3.439 -1.006 -6.409 1.00 0.00 34 LEU B C 29
ATOM 37374 O O . LEU B 1 34 ? 4.047 -2.000 -6.811 1.00 0.00 34 LEU B O 29
ATOM 37390 N N . GLN B 1 35 ? 3.264 0.093 -7.160 1.00 0.00 35 GLN B N 29
ATOM 37391 C CA . GLN B 1 35 ? 3.785 0.189 -8.519 1.00 0.00 35 GLN B CA 29
ATOM 37392 C C . GLN B 1 35 ? 5.327 0.266 -8.588 1.00 0.00 35 GLN B C 29
ATOM 37393 O O . GLN B 1 35 ? 5.921 -0.335 -9.486 1.00 0.00 35 GLN B O 29
ATOM 37407 N N . HIS B 1 36 ? 5.985 0.960 -7.648 1.00 0.00 36 HIS B N 29
ATOM 37408 C CA . HIS B 1 36 ? 7.463 1.030 -7.653 1.00 0.00 36 HIS B CA 29
ATOM 37409 C C . HIS B 1 36 ? 8.069 -0.222 -7.007 1.00 0.00 36 HIS B C 29
ATOM 37410 O O . HIS B 1 36 ? 9.066 -0.760 -7.492 1.00 0.00 36 HIS B O 29
ATOM 37425 N N . TYR B 1 37 ? 7.455 -0.666 -5.899 1.00 0.00 37 TYR B N 29
ATOM 37426 C CA . TYR B 1 37 ? 7.911 -1.841 -5.151 1.00 0.00 37 TYR B CA 29
ATOM 37427 C C . TYR B 1 37 ? 8.168 -3.042 -6.072 1.00 0.00 37 TYR B C 29
ATOM 37428 O O . TYR B 1 37 ? 7.504 -3.199 -7.097 1.00 0.00 37 TYR B O 29
ATOM 37446 N N . LYS B 1 38 ? 9.116 -3.895 -5.658 1.00 0.00 38 LYS B N 29
ATOM 37447 C CA . LYS B 1 38 ? 9.483 -5.108 -6.361 1.00 0.00 38 LYS B CA 29
ATOM 37448 C C . LYS B 1 38 ? 10.243 -4.819 -7.665 1.00 0.00 38 LYS B C 29
ATOM 37449 O O . LYS B 1 38 ? 11.145 -5.613 -8.005 1.00 0.00 38 LYS B O 29
ATOM 37469 N N . ARG A 1 1 ? -3.452 -1.824 11.831 1.00 0.00 1 ARG A N 30
ATOM 37470 C CA . ARG A 1 1 ? -4.848 -1.296 11.810 1.00 0.00 1 ARG A CA 30
ATOM 37471 C C . ARG A 1 1 ? -5.623 -1.790 10.600 1.00 0.00 1 ARG A C 30
ATOM 37472 O O . ARG A 1 1 ? -5.049 -2.336 9.656 1.00 0.00 1 ARG A O 30
ATOM 37495 N N . TRP A 1 2 ? -6.925 -1.540 10.619 1.00 0.00 2 TRP A N 30
ATOM 37496 C CA . TRP A 1 2 ? -7.787 -1.901 9.507 1.00 0.00 2 TRP A CA 30
ATOM 37497 C C . TRP A 1 2 ? -8.246 -0.625 8.816 1.00 0.00 2 TRP A C 30
ATOM 37498 O O . TRP A 1 2 ? -8.900 0.226 9.422 1.00 0.00 2 TRP A O 30
ATOM 37519 N N . LEU A 1 3 ? -7.859 -0.487 7.558 1.00 0.00 3 LEU A N 30
ATOM 37520 C CA . LEU A 1 3 ? -8.181 0.704 6.774 1.00 0.00 3 LEU A CA 30
ATOM 37521 C C . LEU A 1 3 ? -8.836 0.344 5.442 1.00 0.00 3 LEU A C 30
ATOM 37522 O O . LEU A 1 3 ? -8.434 -0.610 4.778 1.00 0.00 3 LEU A O 30
ATOM 37538 N N . CYS A 1 4 ? -9.829 1.145 5.050 1.00 0.00 4 CYS A N 30
ATOM 37539 C CA . CYS A 1 4 ? -10.537 0.947 3.779 1.00 0.00 4 CYS A CA 30
ATOM 37540 C C . CYS A 1 4 ? -10.388 2.197 2.915 1.00 0.00 4 CYS A C 30
ATOM 37541 O O . CYS A 1 4 ? -10.611 3.313 3.390 1.00 0.00 4 CYS A O 30
ATOM 37548 N N . ILE A 1 5 ? -9.985 2.014 1.656 1.00 0.00 5 ILE A N 30
ATOM 37549 C CA . ILE A 1 5 ? -9.779 3.150 0.753 1.00 0.00 5 ILE A CA 30
ATOM 37550 C C . ILE A 1 5 ? -10.023 2.783 -0.715 1.00 0.00 5 ILE A C 30
ATOM 37551 O O . ILE A 1 5 ? -10.447 1.667 -1.023 1.00 0.00 5 ILE A O 30
ATOM 37567 N N . TRP A 1 6 ? -9.794 3.750 -1.613 1.00 0.00 6 TRP A N 30
ATOM 37568 C CA . TRP A 1 6 ? -10.040 3.543 -3.050 1.00 0.00 6 TRP A CA 30
ATOM 37569 C C . TRP A 1 6 ? -8.805 3.058 -3.823 1.00 0.00 6 TRP A C 30
ATOM 37570 O O . TRP A 1 6 ? -7.990 3.852 -4.297 1.00 0.00 6 TRP A O 30
ATOM 37591 N N . LEU A 1 7 ? -8.721 1.736 -3.972 1.00 0.00 7 LEU A N 30
ATOM 37592 C CA . LEU A 1 7 ? -7.652 1.070 -4.715 1.00 0.00 7 LEU A CA 30
ATOM 37593 C C . LEU A 1 7 ? -8.287 0.087 -5.688 1.00 0.00 7 LEU A C 30
ATOM 37594 O O . LEU A 1 7 ? -8.781 -0.961 -5.273 1.00 0.00 7 LEU A O 30
ATOM 37610 N N . SER A 1 8 ? -8.298 0.428 -6.972 1.00 0.00 8 SER A N 30
ATOM 37611 C CA . SER A 1 8 ? -8.899 -0.424 -7.975 1.00 0.00 8 SER A CA 30
ATOM 37612 C C . SER A 1 8 ? -8.099 -1.721 -8.143 1.00 0.00 8 SER A C 30
ATOM 37613 O O . SER A 1 8 ? -7.653 -2.313 -7.161 1.00 0.00 8 SER A O 30
ATOM 37621 N N . ASP A 1 9 ? -7.929 -2.168 -9.376 1.00 0.00 9 ASP A N 30
ATOM 37622 C CA . ASP A 1 9 ? -7.200 -3.399 -9.641 1.00 0.00 9 ASP A CA 30
ATOM 37623 C C . ASP A 1 9 ? -5.750 -3.112 -10.063 1.00 0.00 9 ASP A C 30
ATOM 37624 O O . ASP A 1 9 ? -5.139 -2.175 -9.543 1.00 0.00 9 ASP A O 30
ATOM 37633 N N . GLN A 1 10 ? -5.209 -3.900 -11.011 1.00 0.00 10 GLN A N 30
ATOM 37634 C CA . GLN A 1 10 ? -3.857 -3.735 -11.513 1.00 0.00 10 GLN A CA 30
ATOM 37635 C C . GLN A 1 10 ? -2.886 -3.233 -10.440 1.00 0.00 10 GLN A C 30
ATOM 37636 O O . GLN A 1 10 ? -2.038 -2.376 -10.697 1.00 0.00 10 GLN A O 30
ATOM 37650 N N . THR A 1 11 ? -3.021 -3.798 -9.237 1.00 0.00 11 THR A N 30
ATOM 37651 C CA . THR A 1 11 ? -2.172 -3.447 -8.101 1.00 0.00 11 THR A CA 30
ATOM 37652 C C . THR A 1 11 ? -2.476 -4.298 -6.879 1.00 0.00 11 THR A C 30
ATOM 37653 O O . THR A 1 11 ? -1.573 -4.916 -6.323 1.00 0.00 11 THR A O 30
ATOM 37664 N N . LEU A 1 12 ? -3.746 -4.396 -6.518 1.00 0.00 12 LEU A N 30
ATOM 37665 C CA . LEU A 1 12 ? -4.153 -5.257 -5.412 1.00 0.00 12 LEU A CA 30
ATOM 37666 C C . LEU A 1 12 ? -3.992 -6.677 -5.908 1.00 0.00 12 LEU A C 30
ATOM 37667 O O . LEU A 1 12 ? -3.485 -7.559 -5.215 1.00 0.00 12 LEU A O 30
ATOM 37683 N N . GLU A 1 13 ? -4.372 -6.835 -7.173 1.00 0.00 13 GLU A N 30
ATOM 37684 C CA . GLU A 1 13 ? -4.239 -8.071 -7.894 1.00 0.00 13 GLU A CA 30
ATOM 37685 C C . GLU A 1 13 ? -2.762 -8.249 -8.204 1.00 0.00 13 GLU A C 30
ATOM 37686 O O . GLU A 1 13 ? -2.204 -9.343 -8.106 1.00 0.00 13 GLU A O 30
ATOM 37698 N N . ASP A 1 14 ? -2.153 -7.115 -8.568 1.00 0.00 14 ASP A N 30
ATOM 37699 C CA . ASP A 1 14 ? -0.740 -7.034 -8.894 1.00 0.00 14 ASP A CA 30
ATOM 37700 C C . ASP A 1 14 ? 0.107 -7.705 -7.808 1.00 0.00 14 ASP A C 30
ATOM 37701 O O . ASP A 1 14 ? 1.202 -8.195 -8.082 1.00 0.00 14 ASP A O 30
ATOM 37710 N N . LEU A 1 15 ? -0.422 -7.720 -6.575 1.00 0.00 15 LEU A N 30
ATOM 37711 C CA . LEU A 1 15 ? 0.250 -8.320 -5.423 1.00 0.00 15 LEU A CA 30
ATOM 37712 C C . LEU A 1 15 ? 0.479 -9.833 -5.549 1.00 0.00 15 LEU A C 30
ATOM 37713 O O . LEU A 1 15 ? 0.968 -10.460 -4.613 1.00 0.00 15 LEU A O 30
ATOM 37729 N N . GLU A 1 16 ? 0.141 -10.417 -6.696 1.00 0.00 16 GLU A N 30
ATOM 37730 C CA . GLU A 1 16 ? 0.333 -11.851 -6.911 1.00 0.00 16 GLU A CA 30
ATOM 37731 C C . GLU A 1 16 ? 1.813 -12.210 -6.793 1.00 0.00 16 GLU A C 30
ATOM 37732 O O . GLU A 1 16 ? 2.200 -13.010 -5.941 1.00 0.00 16 GLU A O 30
ATOM 37744 N N . LYS A 1 17 ? 2.636 -11.590 -7.640 1.00 0.00 17 LYS A N 30
ATOM 37745 C CA . LYS A 1 17 ? 4.068 -11.814 -7.627 1.00 0.00 17 LYS A CA 30
ATOM 37746 C C . LYS A 1 17 ? 4.769 -10.902 -6.607 1.00 0.00 17 LYS A C 30
ATOM 37747 O O . LYS A 1 17 ? 5.958 -11.070 -6.329 1.00 0.00 17 LYS A O 30
ATOM 37766 N N . MET A 1 18 ? 4.022 -9.945 -6.046 1.00 0.00 18 MET A N 30
ATOM 37767 C CA . MET A 1 18 ? 4.563 -9.017 -5.052 1.00 0.00 18 MET A CA 30
ATOM 37768 C C . MET A 1 18 ? 4.431 -9.587 -3.647 1.00 0.00 18 MET A C 30
ATOM 37769 O O . MET A 1 18 ? 5.159 -9.189 -2.741 1.00 0.00 18 MET A O 30
ATOM 37783 N N . ALA A 1 19 ? 3.484 -10.504 -3.468 1.00 0.00 19 ALA A N 30
ATOM 37784 C CA . ALA A 1 19 ? 3.260 -11.119 -2.164 1.00 0.00 19 ALA A CA 30
ATOM 37785 C C . ALA A 1 19 ? 3.879 -12.513 -2.087 1.00 0.00 19 ALA A C 30
ATOM 37786 O O . ALA A 1 19 ? 4.748 -12.762 -1.254 1.00 0.00 19 ALA A O 30
ATOM 37793 N N . ARG A 1 20 ? 3.429 -13.424 -2.952 1.00 0.00 20 ARG A N 30
ATOM 37794 C CA . ARG A 1 20 ? 3.947 -14.790 -2.962 1.00 0.00 20 ARG A CA 30
ATOM 37795 C C . ARG A 1 20 ? 5.420 -14.824 -3.315 1.00 0.00 20 ARG A C 30
ATOM 37796 O O . ARG A 1 20 ? 6.264 -15.156 -2.481 1.00 0.00 20 ARG A O 30
ATOM 37817 N N . ARG A 1 21 ? 5.707 -14.484 -4.553 1.00 0.00 21 ARG A N 30
ATOM 37818 C CA . ARG A 1 21 ? 7.065 -14.458 -5.065 1.00 0.00 21 ARG A CA 30
ATOM 37819 C C . ARG A 1 21 ? 8.003 -13.688 -4.129 1.00 0.00 21 ARG A C 30
ATOM 37820 O O . ARG A 1 21 ? 9.178 -14.031 -3.994 1.00 0.00 21 ARG A O 30
ATOM 37841 N N . GLU A 1 22 ? 7.467 -12.646 -3.488 1.00 0.00 22 GLU A N 30
ATOM 37842 C CA . GLU A 1 22 ? 8.246 -11.819 -2.563 1.00 0.00 22 GLU A CA 30
ATOM 37843 C C . GLU A 1 22 ? 8.358 -12.457 -1.175 1.00 0.00 22 GLU A C 30
ATOM 37844 O O . GLU A 1 22 ? 9.341 -12.225 -0.469 1.00 0.00 22 GLU A O 30
ATOM 37856 N N . GLY A 1 23 ? 7.364 -13.265 -0.785 1.00 0.00 23 GLY A N 30
ATOM 37857 C CA . GLY A 1 23 ? 7.410 -13.912 0.514 1.00 0.00 23 GLY A CA 30
ATOM 37858 C C . GLY A 1 23 ? 6.603 -13.183 1.572 1.00 0.00 23 GLY A C 30
ATOM 37859 O O . GLY A 1 23 ? 7.171 -12.642 2.522 1.00 0.00 23 GLY A O 30
ATOM 37863 N N . LEU A 1 24 ? 5.276 -13.207 1.424 1.00 0.00 24 LEU A N 30
ATOM 37864 C CA . LEU A 1 24 ? 4.365 -12.578 2.393 1.00 0.00 24 LEU A CA 30
ATOM 37865 C C . LEU A 1 24 ? 2.898 -12.687 1.949 1.00 0.00 24 LEU A C 30
ATOM 37866 O O . LEU A 1 24 ? 2.586 -13.292 0.921 1.00 0.00 24 LEU A O 30
ATOM 37882 N N . SER A 1 25 ? 2.012 -12.113 2.759 1.00 0.00 25 SER A N 30
ATOM 37883 C CA . SER A 1 25 ? 0.561 -12.142 2.508 1.00 0.00 25 SER A CA 30
ATOM 37884 C C . SER A 1 25 ? 0.018 -10.757 2.136 1.00 0.00 25 SER A C 30
ATOM 37885 O O . SER A 1 25 ? 0.708 -9.760 2.295 1.00 0.00 25 SER A O 30
ATOM 37893 N N . LYS A 1 26 ? -1.224 -10.719 1.626 1.00 0.00 26 LYS A N 30
ATOM 37894 C CA . LYS A 1 26 ? -1.884 -9.461 1.203 1.00 0.00 26 LYS A CA 30
ATOM 37895 C C . LYS A 1 26 ? -1.578 -8.270 2.129 1.00 0.00 26 LYS A C 30
ATOM 37896 O O . LYS A 1 26 ? -1.329 -7.167 1.644 1.00 0.00 26 LYS A O 30
ATOM 37915 N N . SER A 1 27 ? -1.609 -8.484 3.450 1.00 0.00 27 SER A N 30
ATOM 37916 C CA . SER A 1 27 ? -1.346 -7.404 4.409 1.00 0.00 27 SER A CA 30
ATOM 37917 C C . SER A 1 27 ? 0.144 -7.129 4.536 1.00 0.00 27 SER A C 30
ATOM 37918 O O . SER A 1 27 ? 0.581 -5.994 4.359 1.00 0.00 27 SER A O 30
ATOM 37926 N N . GLU A 1 28 ? 0.923 -8.170 4.817 1.00 0.00 28 GLU A N 30
ATOM 37927 C CA . GLU A 1 28 ? 2.376 -8.025 4.932 1.00 0.00 28 GLU A CA 30
ATOM 37928 C C . GLU A 1 28 ? 2.973 -7.612 3.576 1.00 0.00 28 GLU A C 30
ATOM 37929 O O . GLU A 1 28 ? 4.101 -7.126 3.502 1.00 0.00 28 GLU A O 30
ATOM 37941 N N . MET A 1 29 ? 2.174 -7.768 2.515 1.00 0.00 29 MET A N 30
ATOM 37942 C CA . MET A 1 29 ? 2.541 -7.381 1.169 1.00 0.00 29 MET A CA 30
ATOM 37943 C C . MET A 1 29 ? 2.397 -5.888 1.089 1.00 0.00 29 MET A C 30
ATOM 37944 O O . MET A 1 29 ? 3.253 -5.161 0.588 1.00 0.00 29 MET A O 30
ATOM 37958 N N . ILE A 1 30 ? 1.271 -5.460 1.592 1.00 0.00 30 ILE A N 30
ATOM 37959 C CA . ILE A 1 30 ? 0.892 -4.109 1.608 1.00 0.00 30 ILE A CA 30
ATOM 37960 C C . ILE A 1 30 ? 1.650 -3.292 2.668 1.00 0.00 30 ILE A C 30
ATOM 37961 O O . ILE A 1 30 ? 1.849 -2.088 2.494 1.00 0.00 30 ILE A O 30
ATOM 37977 N N . ASN A 1 31 ? 2.116 -3.953 3.735 1.00 0.00 31 ASN A N 30
ATOM 37978 C CA . ASN A 1 31 ? 2.899 -3.272 4.770 1.00 0.00 31 ASN A CA 30
ATOM 37979 C C . ASN A 1 31 ? 4.217 -2.826 4.184 1.00 0.00 31 ASN A C 30
ATOM 37980 O O . ASN A 1 31 ? 4.635 -1.676 4.332 1.00 0.00 31 ASN A O 30
ATOM 37991 N N . VAL A 1 32 ? 4.878 -3.780 3.555 1.00 0.00 32 VAL A N 30
ATOM 37992 C CA . VAL A 1 32 ? 6.162 -3.572 2.972 1.00 0.00 32 VAL A CA 30
ATOM 37993 C C . VAL A 1 32 ? 6.118 -2.626 1.797 1.00 0.00 32 VAL A C 30
ATOM 37994 O O . VAL A 1 32 ? 7.055 -1.860 1.571 1.00 0.00 32 VAL A O 30
ATOM 38007 N N . ALA A 1 33 ? 5.007 -2.654 1.098 1.00 0.00 33 ALA A N 30
ATOM 38008 C CA . ALA A 1 33 ? 4.778 -1.764 -0.036 1.00 0.00 33 ALA A CA 30
ATOM 38009 C C . ALA A 1 33 ? 5.192 -0.339 0.288 1.00 0.00 33 ALA A C 30
ATOM 38010 O O . ALA A 1 33 ? 5.625 0.409 -0.589 1.00 0.00 33 ALA A O 30
ATOM 38017 N N . LEU A 1 34 ? 5.008 0.056 1.544 1.00 0.00 34 LEU A N 30
ATOM 38018 C CA . LEU A 1 34 ? 5.324 1.403 1.939 1.00 0.00 34 LEU A CA 30
ATOM 38019 C C . LEU A 1 34 ? 6.724 1.532 2.553 1.00 0.00 34 LEU A C 30
ATOM 38020 O O . LEU A 1 34 ? 7.303 2.620 2.553 1.00 0.00 34 LEU A O 30
ATOM 38036 N N . GLN A 1 35 ? 7.248 0.433 3.114 1.00 0.00 35 GLN A N 30
ATOM 38037 C CA . GLN A 1 35 ? 8.553 0.450 3.769 1.00 0.00 35 GLN A CA 30
ATOM 38038 C C . GLN A 1 35 ? 9.733 0.624 2.793 1.00 0.00 35 GLN A C 30
ATOM 38039 O O . GLN A 1 35 ? 10.663 1.370 3.106 1.00 0.00 35 GLN A O 30
ATOM 38053 N N . HIS A 1 36 ? 9.706 -0.013 1.611 1.00 0.00 36 HIS A N 30
ATOM 38054 C CA . HIS A 1 36 ? 10.805 0.166 0.640 1.00 0.00 36 HIS A CA 30
ATOM 38055 C C . HIS A 1 36 ? 10.860 1.618 0.166 1.00 0.00 36 HIS A C 30
ATOM 38056 O O . HIS A 1 36 ? 11.935 2.161 -0.097 1.00 0.00 36 HIS A O 30
ATOM 38071 N N . TYR A 1 37 ? 9.678 2.227 0.056 1.00 0.00 37 TYR A N 30
ATOM 38072 C CA . TYR A 1 37 ? 9.525 3.608 -0.388 1.00 0.00 37 TYR A CA 30
ATOM 38073 C C . TYR A 1 37 ? 10.459 4.579 0.339 1.00 0.00 37 TYR A C 30
ATOM 38074 O O . TYR A 1 37 ? 10.662 4.484 1.551 1.00 0.00 37 TYR A O 30
ATOM 38092 N N . LYS A 1 38 ? 10.976 5.553 -0.426 1.00 0.00 38 LYS A N 30
ATOM 38093 C CA . LYS A 1 38 ? 11.835 6.599 0.107 1.00 0.00 38 LYS A CA 30
ATOM 38094 C C . LYS A 1 38 ? 11.427 7.967 -0.437 1.00 0.00 38 LYS A C 30
ATOM 38095 O O . LYS A 1 38 ? 11.168 8.873 0.382 1.00 0.00 38 LYS A O 30
ATOM 38115 N N . ARG B 1 1 ? -12.551 0.224 -6.563 1.00 0.00 1 ARG B N 30
ATOM 38116 C CA . ARG B 1 1 ? -12.551 -1.020 -5.744 1.00 0.00 1 ARG B CA 30
ATOM 38117 C C . ARG B 1 1 ? -12.097 -0.748 -4.307 1.00 0.00 1 ARG B C 30
ATOM 38118 O O . ARG B 1 1 ? -10.957 -0.350 -4.069 1.00 0.00 1 ARG B O 30
ATOM 38141 N N . TRP B 1 2 ? -13.002 -0.969 -3.351 1.00 0.00 2 TRP B N 30
ATOM 38142 C CA . TRP B 1 2 ? -12.702 -0.760 -1.946 1.00 0.00 2 TRP B CA 30
ATOM 38143 C C . TRP B 1 2 ? -11.912 -1.948 -1.402 1.00 0.00 2 TRP B C 30
ATOM 38144 O O . TRP B 1 2 ? -12.248 -3.106 -1.665 1.00 0.00 2 TRP B O 30
ATOM 38165 N N . LEU B 1 3 ? -10.849 -1.648 -0.668 1.00 0.00 3 LEU B N 30
ATOM 38166 C CA . LEU B 1 3 ? -9.976 -2.675 -0.102 1.00 0.00 3 LEU B CA 30
ATOM 38167 C C . LEU B 1 3 ? -9.665 -2.398 1.371 1.00 0.00 3 LEU B C 30
ATOM 38168 O O . LEU B 1 3 ? -9.515 -1.246 1.777 1.00 0.00 3 LEU B O 30
ATOM 38184 N N . CYS B 1 4 ? -9.549 -3.473 2.156 1.00 0.00 4 CYS B N 30
ATOM 38185 C CA . CYS B 1 4 ? -9.233 -3.366 3.587 1.00 0.00 4 CYS B CA 30
ATOM 38186 C C . CYS B 1 4 ? -8.058 -4.285 3.926 1.00 0.00 4 CYS B C 30
ATOM 38187 O O . CYS B 1 4 ? -8.057 -5.457 3.544 1.00 0.00 4 CYS B O 30
ATOM 38194 N N . ILE B 1 5 ? -7.045 -3.749 4.619 1.00 0.00 5 ILE B N 30
ATOM 38195 C CA . ILE B 1 5 ? -5.863 -4.546 4.962 1.00 0.00 5 ILE B CA 30
ATOM 38196 C C . ILE B 1 5 ? -5.195 -4.098 6.266 1.00 0.00 5 ILE B C 30
ATOM 38197 O O . ILE B 1 5 ? -5.732 -3.265 6.998 1.00 0.00 5 ILE B O 30
ATOM 38213 N N . TRP B 1 6 ? -4.037 -4.703 6.568 1.00 0.00 6 TRP B N 30
ATOM 38214 C CA . TRP B 1 6 ? -3.310 -4.415 7.814 1.00 0.00 6 TRP B CA 30
ATOM 38215 C C . TRP B 1 6 ? -2.168 -3.402 7.640 1.00 0.00 6 TRP B C 30
ATOM 38216 O O . TRP B 1 6 ? -1.072 -3.739 7.188 1.00 0.00 6 TRP B O 30
ATOM 38237 N N . LEU B 1 7 ? -2.453 -2.163 8.048 1.00 0.00 7 LEU B N 30
ATOM 38238 C CA . LEU B 1 7 ? -1.500 -1.050 8.012 1.00 0.00 7 LEU B CA 30
ATOM 38239 C C . LEU B 1 7 ? -1.459 -0.401 9.397 1.00 0.00 7 LEU B C 30
ATOM 38240 O O . LEU B 1 7 ? -2.412 0.268 9.796 1.00 0.00 7 LEU B O 30
ATOM 38256 N N . SER B 1 8 ? -0.373 -0.619 10.140 1.00 0.00 8 SER B N 30
ATOM 38257 C CA . SER B 1 8 ? -0.242 -0.081 11.477 1.00 0.00 8 SER B CA 30
ATOM 38258 C C . SER B 1 8 ? 0.174 1.383 11.467 1.00 0.00 8 SER B C 30
ATOM 38259 O O . SER B 1 8 ? 0.235 2.026 10.422 1.00 0.00 8 SER B O 30
ATOM 38267 N N . ASP B 1 9 ? 0.451 1.888 12.655 1.00 0.00 9 ASP B N 30
ATOM 38268 C CA . ASP B 1 9 ? 0.860 3.284 12.846 1.00 0.00 9 ASP B CA 30
ATOM 38269 C C . ASP B 1 9 ? 1.978 3.689 11.885 1.00 0.00 9 ASP B C 30
ATOM 38270 O O . ASP B 1 9 ? 1.829 4.642 11.122 1.00 0.00 9 ASP B O 30
ATOM 38279 N N . GLN B 1 10 ? 3.098 2.970 11.944 1.00 0.00 10 GLN B N 30
ATOM 38280 C CA . GLN B 1 10 ? 4.256 3.252 11.104 1.00 0.00 10 GLN B CA 30
ATOM 38281 C C . GLN B 1 10 ? 3.902 3.383 9.618 1.00 0.00 10 GLN B C 30
ATOM 38282 O O . GLN B 1 10 ? 4.570 4.115 8.889 1.00 0.00 10 GLN B O 30
ATOM 38296 N N . THR B 1 11 ? 2.871 2.662 9.166 1.00 0.00 11 THR B N 30
ATOM 38297 C CA . THR B 1 11 ? 2.472 2.694 7.775 1.00 0.00 11 THR B CA 30
ATOM 38298 C C . THR B 1 11 ? 1.488 3.811 7.467 1.00 0.00 11 THR B C 30
ATOM 38299 O O . THR B 1 11 ? 1.540 4.411 6.396 1.00 0.00 11 THR B O 30
ATOM 38310 N N . LEU B 1 12 ? 0.619 4.108 8.417 1.00 0.00 12 LEU B N 30
ATOM 38311 C CA . LEU B 1 12 ? -0.352 5.184 8.252 1.00 0.00 12 LEU B CA 30
ATOM 38312 C C . LEU B 1 12 ? 0.424 6.480 8.250 1.00 0.00 12 LEU B C 30
ATOM 38313 O O . LEU B 1 12 ? 0.182 7.383 7.446 1.00 0.00 12 LEU B O 30
ATOM 38329 N N . GLU B 1 13 ? 1.414 6.506 9.133 1.00 0.00 13 GLU B N 30
ATOM 38330 C CA . GLU B 1 13 ? 2.331 7.624 9.247 1.00 0.00 13 GLU B CA 30
ATOM 38331 C C . GLU B 1 13 ? 3.137 7.716 7.960 1.00 0.00 13 GLU B C 30
ATOM 38332 O O . GLU B 1 13 ? 3.371 8.799 7.425 1.00 0.00 13 GLU B O 30
ATOM 38344 N N . ASP B 1 14 ? 3.543 6.540 7.473 1.00 0.00 14 ASP B N 30
ATOM 38345 C CA . ASP B 1 14 ? 4.304 6.418 6.247 1.00 0.00 14 ASP B CA 30
ATOM 38346 C C . ASP B 1 14 ? 3.595 7.147 5.118 1.00 0.00 14 ASP B C 30
ATOM 38347 O O . ASP B 1 14 ? 4.209 7.887 4.362 1.00 0.00 14 ASP B O 30
ATOM 38356 N N . LEU B 1 15 ? 2.290 6.913 5.017 1.00 0.00 15 LEU B N 30
ATOM 38357 C CA . LEU B 1 15 ? 1.457 7.504 3.988 1.00 0.00 15 LEU B CA 30
ATOM 38358 C C . LEU B 1 15 ? 1.095 8.970 4.259 1.00 0.00 15 LEU B C 30
ATOM 38359 O O . LEU B 1 15 ? 0.026 9.437 3.861 1.00 0.00 15 LEU B O 30
ATOM 38375 N N . GLU B 1 16 ? 2.006 9.694 4.907 1.00 0.00 16 GLU B N 30
ATOM 38376 C CA . GLU B 1 16 ? 1.808 11.112 5.197 1.00 0.00 16 GLU B CA 30
ATOM 38377 C C . GLU B 1 16 ? 2.684 11.950 4.263 1.00 0.00 16 GLU B C 30
ATOM 38378 O O . GLU B 1 16 ? 2.186 12.811 3.537 1.00 0.00 16 GLU B O 30
ATOM 38390 N N . LYS B 1 17 ? 3.992 11.672 4.280 1.00 0.00 17 LYS B N 30
ATOM 38391 C CA . LYS B 1 17 ? 4.950 12.368 3.439 1.00 0.00 17 LYS B CA 30
ATOM 38392 C C . LYS B 1 17 ? 4.984 11.781 2.023 1.00 0.00 17 LYS B C 30
ATOM 38393 O O . LYS B 1 17 ? 5.343 12.469 1.068 1.00 0.00 17 LYS B O 30
ATOM 38412 N N . MET B 1 18 ? 4.595 10.509 1.893 1.00 0.00 18 MET B N 30
ATOM 38413 C CA . MET B 1 18 ? 4.566 9.834 0.594 1.00 0.00 18 MET B CA 30
ATOM 38414 C C . MET B 1 18 ? 3.254 10.121 -0.126 1.00 0.00 18 MET B C 30
ATOM 38415 O O . MET B 1 18 ? 3.125 9.864 -1.321 1.00 0.00 18 MET B O 30
ATOM 38429 N N . ALA B 1 19 ? 2.278 10.641 0.614 1.00 0.00 19 ALA B N 30
ATOM 38430 C CA . ALA B 1 19 ? 0.976 10.957 0.040 1.00 0.00 19 ALA B CA 30
ATOM 38431 C C . ALA B 1 19 ? 0.836 12.446 -0.279 1.00 0.00 19 ALA B C 30
ATOM 38432 O O . ALA B 1 19 ? 0.707 12.828 -1.442 1.00 0.00 19 ALA B O 30
ATOM 38439 N N . ARG B 1 20 ? 0.844 13.281 0.765 1.00 0.00 20 ARG B N 30
ATOM 38440 C CA . ARG B 1 20 ? 0.700 14.728 0.605 1.00 0.00 20 ARG B CA 30
ATOM 38441 C C . ARG B 1 20 ? 1.785 15.298 -0.277 1.00 0.00 20 ARG B C 30
ATOM 38442 O O . ARG B 1 20 ? 1.514 15.829 -1.354 1.00 0.00 20 ARG B O 30
ATOM 38463 N N . ARG B 1 21 ? 3.007 15.179 0.195 1.00 0.00 21 ARG B N 30
ATOM 38464 C CA . ARG B 1 21 ? 4.170 15.659 -0.527 1.00 0.00 21 ARG B CA 30
ATOM 38465 C C . ARG B 1 21 ? 4.145 15.164 -1.977 1.00 0.00 21 ARG B C 30
ATOM 38466 O O . ARG B 1 21 ? 4.561 15.874 -2.894 1.00 0.00 21 ARG B O 30
ATOM 38487 N N . GLU B 1 22 ? 3.630 13.945 -2.167 1.00 0.00 22 GLU B N 30
ATOM 38488 C CA . GLU B 1 22 ? 3.517 13.345 -3.503 1.00 0.00 22 GLU B CA 30
ATOM 38489 C C . GLU B 1 22 ? 2.396 14.006 -4.313 1.00 0.00 22 GLU B C 30
ATOM 38490 O O . GLU B 1 22 ? 2.464 14.057 -5.542 1.00 0.00 22 GLU B O 30
ATOM 38502 N N . GLY B 1 23 ? 1.371 14.517 -3.620 1.00 0.00 23 GLY B N 30
ATOM 38503 C CA . GLY B 1 23 ? 0.260 15.172 -4.293 1.00 0.00 23 GLY B CA 30
ATOM 38504 C C . GLY B 1 23 ? -1.021 14.351 -4.280 1.00 0.00 23 GLY B C 30
ATOM 38505 O O . GLY B 1 23 ? -2.099 14.878 -4.561 1.00 0.00 23 GLY B O 30
ATOM 38509 N N . LEU B 1 24 ? -0.904 13.058 -3.970 1.00 0.00 24 LEU B N 30
ATOM 38510 C CA . LEU B 1 24 ? -2.074 12.166 -3.944 1.00 0.00 24 LEU B CA 30
ATOM 38511 C C . LEU B 1 24 ? -2.740 12.106 -2.559 1.00 0.00 24 LEU B C 30
ATOM 38512 O O . LEU B 1 24 ? -2.387 12.861 -1.649 1.00 0.00 24 LEU B O 30
ATOM 38528 N N . SER B 1 25 ? -3.705 11.203 -2.426 1.00 0.00 25 SER B N 30
ATOM 38529 C CA . SER B 1 25 ? -4.447 11.014 -1.172 1.00 0.00 25 SER B CA 30
ATOM 38530 C C . SER B 1 25 ? -4.157 9.630 -0.573 1.00 0.00 25 SER B C 30
ATOM 38531 O O . SER B 1 25 ? -3.520 8.800 -1.218 1.00 0.00 25 SER B O 30
ATOM 38539 N N . LYS B 1 26 ? -4.615 9.393 0.667 1.00 0.00 26 LYS B N 30
ATOM 38540 C CA . LYS B 1 26 ? -4.387 8.105 1.351 1.00 0.00 26 LYS B CA 30
ATOM 38541 C C . LYS B 1 26 ? -4.646 6.905 0.428 1.00 0.00 26 LYS B C 30
ATOM 38542 O O . LYS B 1 26 ? -3.903 5.926 0.471 1.00 0.00 26 LYS B O 30
ATOM 38561 N N . SER B 1 27 ? -5.693 6.982 -0.403 1.00 0.00 27 SER B N 30
ATOM 38562 C CA . SER B 1 27 ? -6.027 5.893 -1.326 1.00 0.00 27 SER B CA 30
ATOM 38563 C C . SER B 1 27 ? -5.018 5.815 -2.461 1.00 0.00 27 SER B C 30
ATOM 38564 O O . SER B 1 27 ? -4.320 4.814 -2.607 1.00 0.00 27 SER B O 30
ATOM 38572 N N . GLU B 1 28 ? -4.934 6.879 -3.255 1.00 0.00 28 GLU B N 30
ATOM 38573 C CA . GLU B 1 28 ? -3.990 6.925 -4.371 1.00 0.00 28 GLU B CA 30
ATOM 38574 C C . GLU B 1 28 ? -2.546 6.724 -3.884 1.00 0.00 28 GLU B C 30
ATOM 38575 O O . GLU B 1 28 ? -1.666 6.378 -4.671 1.00 0.00 28 GLU B O 30
ATOM 38587 N N . MET B 1 29 ? -2.328 6.897 -2.571 1.00 0.00 29 MET B N 30
ATOM 38588 C CA . MET B 1 29 ? -1.031 6.691 -1.950 1.00 0.00 29 MET B CA 30
ATOM 38589 C C . MET B 1 29 ? -0.835 5.205 -1.788 1.00 0.00 29 MET B C 30
ATOM 38590 O O . MET B 1 29 ? 0.207 4.628 -2.055 1.00 0.00 29 MET B O 30
ATOM 38604 N N . ILE B 1 30 ? -1.877 4.611 -1.307 1.00 0.00 30 ILE B N 30
ATOM 38605 C CA . ILE B 1 30 ? -1.918 3.236 -1.030 1.00 0.00 30 ILE B CA 30
ATOM 38606 C C . ILE B 1 30 ? -1.857 2.387 -2.303 1.00 0.00 30 ILE B C 30
ATOM 38607 O O . ILE B 1 30 ? -1.489 1.214 -2.258 1.00 0.00 30 ILE B O 30
ATOM 38623 N N . ASN B 1 31 ? -2.163 3.009 -3.441 1.00 0.00 31 ASN B N 30
ATOM 38624 C CA . ASN B 1 31 ? -2.074 2.333 -4.729 1.00 0.00 31 ASN B CA 30
ATOM 38625 C C . ASN B 1 31 ? -0.612 2.348 -5.224 1.00 0.00 31 ASN B C 30
ATOM 38626 O O . ASN B 1 31 ? -0.090 1.319 -5.655 1.00 0.00 31 ASN B O 30
ATOM 38637 N N . VAL B 1 32 ? 0.051 3.516 -5.113 1.00 0.00 32 VAL B N 30
ATOM 38638 C CA . VAL B 1 32 ? 1.440 3.672 -5.488 1.00 0.00 32 VAL B CA 30
ATOM 38639 C C . VAL B 1 32 ? 2.274 2.743 -4.652 1.00 0.00 32 VAL B C 30
ATOM 38640 O O . VAL B 1 32 ? 3.287 2.221 -5.089 1.00 0.00 32 VAL B O 30
ATOM 38653 N N . ALA B 1 33 ? 1.794 2.547 -3.441 1.00 0.00 33 ALA B N 30
ATOM 38654 C CA . ALA B 1 33 ? 2.411 1.662 -2.470 1.00 0.00 33 ALA B CA 30
ATOM 38655 C C . ALA B 1 33 ? 3.007 0.449 -3.146 1.00 0.00 33 ALA B C 30
ATOM 38656 O O . ALA B 1 33 ? 4.086 -0.020 -2.783 1.00 0.00 33 ALA B O 30
ATOM 38663 N N . LEU B 1 34 ? 2.279 -0.061 -4.131 1.00 0.00 34 LEU B N 30
ATOM 38664 C CA . LEU B 1 34 ? 2.705 -1.221 -4.855 1.00 0.00 34 LEU B CA 30
ATOM 38665 C C . LEU B 1 34 ? 3.461 -0.857 -6.149 1.00 0.00 34 LEU B C 30
ATOM 38666 O O . LEU B 1 34 ? 4.307 -1.623 -6.613 1.00 0.00 34 LEU B O 30
ATOM 38682 N N . GLN B 1 35 ? 3.138 0.312 -6.732 1.00 0.00 35 GLN B N 30
ATOM 38683 C CA . GLN B 1 35 ? 3.763 0.779 -7.969 1.00 0.00 35 GLN B CA 30
ATOM 38684 C C . GLN B 1 35 ? 5.117 1.483 -7.735 1.00 0.00 35 GLN B C 30
ATOM 38685 O O . GLN B 1 35 ? 5.995 1.424 -8.597 1.00 0.00 35 GLN B O 30
ATOM 38699 N N . HIS B 1 36 ? 5.294 2.135 -6.575 1.00 0.00 36 HIS B N 30
ATOM 38700 C CA . HIS B 1 36 ? 6.552 2.826 -6.254 1.00 0.00 36 HIS B CA 30
ATOM 38701 C C . HIS B 1 36 ? 7.504 1.926 -5.439 1.00 0.00 36 HIS B C 30
ATOM 38702 O O . HIS B 1 36 ? 8.421 2.420 -4.779 1.00 0.00 36 HIS B O 30
ATOM 38717 N N . TYR B 1 37 ? 7.273 0.606 -5.488 1.00 0.00 37 TYR B N 30
ATOM 38718 C CA . TYR B 1 37 ? 8.090 -0.373 -4.761 1.00 0.00 37 TYR B CA 30
ATOM 38719 C C . TYR B 1 37 ? 9.579 -0.283 -5.112 1.00 0.00 37 TYR B C 30
ATOM 38720 O O . TYR B 1 37 ? 9.956 -0.348 -6.284 1.00 0.00 37 TYR B O 30
ATOM 38738 N N . LYS B 1 38 ? 10.426 -0.208 -4.066 1.00 0.00 38 LYS B N 30
ATOM 38739 C CA . LYS B 1 38 ? 11.868 -0.198 -4.244 1.00 0.00 38 LYS B CA 30
ATOM 38740 C C . LYS B 1 38 ? 12.522 -1.412 -3.575 1.00 0.00 38 LYS B C 30
ATOM 38741 O O . LYS B 1 38 ? 12.737 -2.421 -4.280 1.00 0.00 38 LYS B O 30
ATOM 38761 N N . ARG A 1 1 ? -4.278 -2.384 12.045 1.00 0.00 1 ARG A N 31
ATOM 38762 C CA . ARG A 1 1 ? -5.467 -1.506 11.841 1.00 0.00 1 ARG A CA 31
ATOM 38763 C C . ARG A 1 1 ? -6.257 -1.914 10.598 1.00 0.00 1 ARG A C 31
ATOM 38764 O O . ARG A 1 1 ? -5.696 -1.989 9.502 1.00 0.00 1 ARG A O 31
ATOM 38787 N N . TRP A 1 2 ? -7.563 -2.150 10.758 1.00 0.00 2 TRP A N 31
ATOM 38788 C CA . TRP A 1 2 ? -8.403 -2.511 9.629 1.00 0.00 2 TRP A CA 31
ATOM 38789 C C . TRP A 1 2 ? -8.778 -1.248 8.870 1.00 0.00 2 TRP A C 31
ATOM 38790 O O . TRP A 1 2 ? -9.479 -0.377 9.389 1.00 0.00 2 TRP A O 31
ATOM 38811 N N . LEU A 1 3 ? -8.271 -1.148 7.654 1.00 0.00 3 LEU A N 31
ATOM 38812 C CA . LEU A 1 3 ? -8.504 0.022 6.811 1.00 0.00 3 LEU A CA 31
ATOM 38813 C C . LEU A 1 3 ? -9.142 -0.352 5.474 1.00 0.00 3 LEU A C 31
ATOM 38814 O O . LEU A 1 3 ? -8.778 -1.352 4.854 1.00 0.00 3 LEU A O 31
ATOM 38830 N N . CYS A 1 4 ? -10.067 0.498 5.027 1.00 0.00 4 CYS A N 31
ATOM 38831 C CA . CYS A 1 4 ? -10.747 0.313 3.740 1.00 0.00 4 CYS A CA 31
ATOM 38832 C C . CYS A 1 4 ? -10.398 1.492 2.837 1.00 0.00 4 CYS A C 31
ATOM 38833 O O . CYS A 1 4 ? -10.510 2.647 3.255 1.00 0.00 4 CYS A O 31
ATOM 38840 N N . ILE A 1 5 ? -9.944 1.208 1.616 1.00 0.00 5 ILE A N 31
ATOM 38841 C CA . ILE A 1 5 ? -9.545 2.277 0.696 1.00 0.00 5 ILE A CA 31
ATOM 38842 C C . ILE A 1 5 ? -9.724 1.880 -0.778 1.00 0.00 5 ILE A C 31
ATOM 38843 O O . ILE A 1 5 ? -10.176 0.774 -1.084 1.00 0.00 5 ILE A O 31
ATOM 38859 N N . TRP A 1 6 ? -9.410 2.816 -1.685 1.00 0.00 6 TRP A N 31
ATOM 38860 C CA . TRP A 1 6 ? -9.582 2.599 -3.135 1.00 0.00 6 TRP A CA 31
ATOM 38861 C C . TRP A 1 6 ? -8.337 2.017 -3.829 1.00 0.00 6 TRP A C 31
ATOM 38862 O O . TRP A 1 6 ? -7.502 2.754 -4.358 1.00 0.00 6 TRP A O 31
ATOM 38883 N N . LEU A 1 7 ? -8.266 0.684 -3.873 1.00 0.00 7 LEU A N 31
ATOM 38884 C CA . LEU A 1 7 ? -7.184 -0.036 -4.554 1.00 0.00 7 LEU A CA 31
ATOM 38885 C C . LEU A 1 7 ? -7.823 -0.897 -5.631 1.00 0.00 7 LEU A C 31
ATOM 38886 O O . LEU A 1 7 ? -8.427 -1.926 -5.330 1.00 0.00 7 LEU A O 31
ATOM 38902 N N . SER A 1 8 ? -7.731 -0.440 -6.874 1.00 0.00 8 SER A N 31
ATOM 38903 C CA . SER A 1 8 ? -8.345 -1.119 -7.997 1.00 0.00 8 SER A CA 31
ATOM 38904 C C . SER A 1 8 ? -7.695 -2.476 -8.304 1.00 0.00 8 SER A C 31
ATOM 38905 O O . SER A 1 8 ? -7.368 -3.242 -7.398 1.00 0.00 8 SER A O 31
ATOM 38913 N N . ASP A 1 9 ? -7.553 -2.774 -9.588 1.00 0.00 9 ASP A N 31
ATOM 38914 C CA . ASP A 1 9 ? -6.993 -4.042 -10.047 1.00 0.00 9 ASP A CA 31
ATOM 38915 C C . ASP A 1 9 ? -5.501 -3.948 -10.342 1.00 0.00 9 ASP A C 31
ATOM 38916 O O . ASP A 1 9 ? -4.747 -4.880 -10.064 1.00 0.00 9 ASP A O 31
ATOM 38925 N N . GLN A 1 10 ? -5.086 -2.824 -10.923 1.00 0.00 10 GLN A N 31
ATOM 38926 C CA . GLN A 1 10 ? -3.692 -2.586 -11.287 1.00 0.00 10 GLN A CA 31
ATOM 38927 C C . GLN A 1 10 ? -2.811 -2.328 -10.056 1.00 0.00 10 GLN A C 31
ATOM 38928 O O . GLN A 1 10 ? -1.909 -1.488 -10.084 1.00 0.00 10 GLN A O 31
ATOM 38942 N N . THR A 1 11 ? -3.074 -3.075 -8.989 1.00 0.00 11 THR A N 31
ATOM 38943 C CA . THR A 1 11 ? -2.317 -2.964 -7.749 1.00 0.00 11 THR A CA 31
ATOM 38944 C C . THR A 1 11 ? -2.502 -4.146 -6.808 1.00 0.00 11 THR A C 31
ATOM 38945 O O . THR A 1 11 ? -1.519 -4.663 -6.287 1.00 0.00 11 THR A O 31
ATOM 38956 N N . LEU A 1 12 ? -3.728 -4.623 -6.641 1.00 0.00 12 LEU A N 31
ATOM 38957 C CA . LEU A 1 12 ? -3.960 -5.804 -5.818 1.00 0.00 12 LEU A CA 31
ATOM 38958 C C . LEU A 1 12 ? -3.336 -6.959 -6.568 1.00 0.00 12 LEU A C 31
ATOM 38959 O O . LEU A 1 12 ? -2.635 -7.800 -6.004 1.00 0.00 12 LEU A O 31
ATOM 38975 N N . GLU A 1 13 ? -3.556 -6.918 -7.882 1.00 0.00 13 GLU A N 31
ATOM 38976 C CA . GLU A 1 13 ? -2.979 -7.881 -8.801 1.00 0.00 13 GLU A CA 31
ATOM 38977 C C . GLU A 1 13 ? -1.474 -7.700 -8.782 1.00 0.00 13 GLU A C 31
ATOM 38978 O O . GLU A 1 13 ? -0.710 -8.663 -8.816 1.00 0.00 13 GLU A O 31
ATOM 38990 N N . ASP A 1 14 ? -1.069 -6.430 -8.699 1.00 0.00 14 ASP A N 31
ATOM 38991 C CA . ASP A 1 14 ? 0.327 -6.061 -8.633 1.00 0.00 14 ASP A CA 31
ATOM 38992 C C . ASP A 1 14 ? 1.001 -6.860 -7.516 1.00 0.00 14 ASP A C 31
ATOM 38993 O O . ASP A 1 14 ? 2.108 -7.368 -7.679 1.00 0.00 14 ASP A O 31
ATOM 39002 N N . LEU A 1 15 ? 0.296 -6.963 -6.383 1.00 0.00 15 LEU A N 31
ATOM 39003 C CA . LEU A 1 15 ? 0.766 -7.687 -5.211 1.00 0.00 15 LEU A CA 31
ATOM 39004 C C . LEU A 1 15 ? 0.728 -9.205 -5.368 1.00 0.00 15 LEU A C 31
ATOM 39005 O O . LEU A 1 15 ? 1.308 -9.927 -4.563 1.00 0.00 15 LEU A O 31
ATOM 39021 N N . GLU A 1 16 ? 0.053 -9.686 -6.400 1.00 0.00 16 GLU A N 31
ATOM 39022 C CA . GLU A 1 16 ? -0.046 -11.126 -6.646 1.00 0.00 16 GLU A CA 31
ATOM 39023 C C . GLU A 1 16 ? 1.349 -11.751 -6.721 1.00 0.00 16 GLU A C 31
ATOM 39024 O O . GLU A 1 16 ? 1.587 -12.823 -6.163 1.00 0.00 16 GLU A O 31
ATOM 39036 N N . LYS A 1 17 ? 2.268 -11.064 -7.401 1.00 0.00 17 LYS A N 31
ATOM 39037 C CA . LYS A 1 17 ? 3.631 -11.525 -7.543 1.00 0.00 17 LYS A CA 31
ATOM 39038 C C . LYS A 1 17 ? 4.541 -10.951 -6.450 1.00 0.00 17 LYS A C 31
ATOM 39039 O O . LYS A 1 17 ? 5.611 -11.499 -6.180 1.00 0.00 17 LYS A O 31
ATOM 39058 N N . MET A 1 18 ? 4.120 -9.839 -5.832 1.00 0.00 18 MET A N 31
ATOM 39059 C CA . MET A 1 18 ? 4.911 -9.194 -4.785 1.00 0.00 18 MET A CA 31
ATOM 39060 C C . MET A 1 18 ? 4.621 -9.778 -3.401 1.00 0.00 18 MET A C 31
ATOM 39061 O O . MET A 1 18 ? 5.526 -10.296 -2.761 1.00 0.00 18 MET A O 31
ATOM 39075 N N . ALA A 1 19 ? 3.356 -9.655 -2.960 1.00 0.00 19 ALA A N 31
ATOM 39076 C CA . ALA A 1 19 ? 2.875 -10.124 -1.634 1.00 0.00 19 ALA A CA 31
ATOM 39077 C C . ALA A 1 19 ? 3.690 -11.253 -1.042 1.00 0.00 19 ALA A C 31
ATOM 39078 O O . ALA A 1 19 ? 3.849 -11.330 0.172 1.00 0.00 19 ALA A O 31
ATOM 39085 N N . ARG A 1 20 ? 4.194 -12.131 -1.882 1.00 0.00 20 ARG A N 31
ATOM 39086 C CA . ARG A 1 20 ? 4.990 -13.235 -1.406 1.00 0.00 20 ARG A CA 31
ATOM 39087 C C . ARG A 1 20 ? 6.345 -12.745 -0.889 1.00 0.00 20 ARG A C 31
ATOM 39088 O O . ARG A 1 20 ? 6.407 -12.030 0.112 1.00 0.00 20 ARG A O 31
ATOM 39109 N N . ARG A 1 21 ? 7.419 -13.122 -1.562 1.00 0.00 21 ARG A N 31
ATOM 39110 C CA . ARG A 1 21 ? 8.753 -12.725 -1.186 1.00 0.00 21 ARG A CA 31
ATOM 39111 C C . ARG A 1 21 ? 8.890 -11.201 -1.091 1.00 0.00 21 ARG A C 31
ATOM 39112 O O . ARG A 1 21 ? 9.783 -10.691 -0.412 1.00 0.00 21 ARG A O 31
ATOM 39133 N N . GLU A 1 22 ? 8.023 -10.489 -1.812 1.00 0.00 22 GLU A N 31
ATOM 39134 C CA . GLU A 1 22 ? 8.062 -9.027 -1.857 1.00 0.00 22 GLU A CA 31
ATOM 39135 C C . GLU A 1 22 ? 6.977 -8.343 -1.013 1.00 0.00 22 GLU A C 31
ATOM 39136 O O . GLU A 1 22 ? 7.110 -7.154 -0.713 1.00 0.00 22 GLU A O 31
ATOM 39148 N N . GLY A 1 23 ? 5.893 -9.048 -0.656 1.00 0.00 23 GLY A N 31
ATOM 39149 C CA . GLY A 1 23 ? 4.839 -8.391 0.110 1.00 0.00 23 GLY A CA 31
ATOM 39150 C C . GLY A 1 23 ? 4.639 -8.939 1.505 1.00 0.00 23 GLY A C 31
ATOM 39151 O O . GLY A 1 23 ? 3.928 -8.340 2.294 1.00 0.00 23 GLY A O 31
ATOM 39155 N N . LEU A 1 24 ? 5.282 -10.054 1.811 1.00 0.00 24 LEU A N 31
ATOM 39156 C CA . LEU A 1 24 ? 5.228 -10.674 3.139 1.00 0.00 24 LEU A CA 31
ATOM 39157 C C . LEU A 1 24 ? 3.801 -10.730 3.757 1.00 0.00 24 LEU A C 31
ATOM 39158 O O . LEU A 1 24 ? 3.634 -10.691 4.976 1.00 0.00 24 LEU A O 31
ATOM 39174 N N . SER A 1 25 ? 2.818 -10.875 2.850 1.00 0.00 25 SER A N 31
ATOM 39175 C CA . SER A 1 25 ? 1.356 -11.006 3.104 1.00 0.00 25 SER A CA 31
ATOM 39176 C C . SER A 1 25 ? 0.592 -10.047 2.192 1.00 0.00 25 SER A C 31
ATOM 39177 O O . SER A 1 25 ? 1.188 -9.129 1.645 1.00 0.00 25 SER A O 31
ATOM 39185 N N . LYS A 1 26 ? -0.722 -10.249 2.019 1.00 0.00 26 LYS A N 31
ATOM 39186 C CA . LYS A 1 26 ? -1.499 -9.342 1.148 1.00 0.00 26 LYS A CA 31
ATOM 39187 C C . LYS A 1 26 ? -1.606 -7.970 1.805 1.00 0.00 26 LYS A C 31
ATOM 39188 O O . LYS A 1 26 ? -1.329 -6.948 1.174 1.00 0.00 26 LYS A O 31
ATOM 39207 N N . SER A 1 27 ? -1.974 -7.957 3.087 1.00 0.00 27 SER A N 31
ATOM 39208 C CA . SER A 1 27 ? -2.075 -6.715 3.845 1.00 0.00 27 SER A CA 31
ATOM 39209 C C . SER A 1 27 ? -0.687 -6.237 4.264 1.00 0.00 27 SER A C 31
ATOM 39210 O O . SER A 1 27 ? -0.440 -5.034 4.372 1.00 0.00 27 SER A O 31
ATOM 39218 N N . GLU A 1 28 ? 0.218 -7.193 4.478 1.00 0.00 28 GLU A N 31
ATOM 39219 C CA . GLU A 1 28 ? 1.587 -6.892 4.863 1.00 0.00 28 GLU A CA 31
ATOM 39220 C C . GLU A 1 28 ? 2.351 -6.334 3.661 1.00 0.00 28 GLU A C 31
ATOM 39221 O O . GLU A 1 28 ? 3.268 -5.527 3.811 1.00 0.00 28 GLU A O 31
ATOM 39233 N N . MET A 1 29 ? 1.924 -6.753 2.466 1.00 0.00 29 MET A N 31
ATOM 39234 C CA . MET A 1 29 ? 2.498 -6.307 1.208 1.00 0.00 29 MET A CA 31
ATOM 39235 C C . MET A 1 29 ? 2.160 -4.851 1.036 1.00 0.00 29 MET A C 31
ATOM 39236 O O . MET A 1 29 ? 2.968 -4.003 0.691 1.00 0.00 29 MET A O 31
ATOM 39250 N N . ILE A 1 30 ? 0.929 -4.590 1.291 1.00 0.00 30 ILE A N 31
ATOM 39251 C CA . ILE A 1 30 ? 0.388 -3.305 1.185 1.00 0.00 30 ILE A CA 31
ATOM 39252 C C . ILE A 1 30 ? 0.996 -2.341 2.218 1.00 0.00 30 ILE A C 31
ATOM 39253 O O . ILE A 1 30 ? 0.953 -1.124 2.042 1.00 0.00 30 ILE A O 31
ATOM 39269 N N . ASN A 1 31 ? 1.613 -2.903 3.263 1.00 0.00 31 ASN A N 31
ATOM 39270 C CA . ASN A 1 31 ? 2.288 -2.104 4.285 1.00 0.00 31 ASN A CA 31
ATOM 39271 C C . ASN A 1 31 ? 3.667 -1.646 3.775 1.00 0.00 31 ASN A C 31
ATOM 39272 O O . ASN A 1 31 ? 3.989 -0.458 3.830 1.00 0.00 31 ASN A O 31
ATOM 39283 N N . VAL A 1 32 ? 4.466 -2.599 3.257 1.00 0.00 32 VAL A N 31
ATOM 39284 C CA . VAL A 1 32 ? 5.774 -2.316 2.712 1.00 0.00 32 VAL A CA 31
ATOM 39285 C C . VAL A 1 32 ? 5.645 -1.269 1.650 1.00 0.00 32 VAL A C 31
ATOM 39286 O O . VAL A 1 32 ? 6.500 -0.416 1.484 1.00 0.00 32 VAL A O 31
ATOM 39299 N N . ALA A 1 33 ? 4.530 -1.354 0.962 1.00 0.00 33 ALA A N 31
ATOM 39300 C CA . ALA A 1 33 ? 4.167 -0.428 -0.086 1.00 0.00 33 ALA A CA 31
ATOM 39301 C C . ALA A 1 33 ? 4.626 0.975 0.230 1.00 0.00 33 ALA A C 31
ATOM 39302 O O . ALA A 1 33 ? 5.196 1.655 -0.620 1.00 0.00 33 ALA A O 31
ATOM 39309 N N . LEU A 1 34 ? 4.370 1.408 1.459 1.00 0.00 34 LEU A N 31
ATOM 39310 C CA . LEU A 1 34 ? 4.746 2.735 1.860 1.00 0.00 34 LEU A CA 31
ATOM 39311 C C . LEU A 1 34 ? 6.206 2.803 2.304 1.00 0.00 34 LEU A C 31
ATOM 39312 O O . LEU A 1 34 ? 6.874 3.818 2.101 1.00 0.00 34 LEU A O 31
ATOM 39328 N N . GLN A 1 35 ? 6.702 1.713 2.902 1.00 0.00 35 GLN A N 31
ATOM 39329 C CA . GLN A 1 35 ? 8.079 1.648 3.360 1.00 0.00 35 GLN A CA 31
ATOM 39330 C C . GLN A 1 35 ? 9.063 1.319 2.216 1.00 0.00 35 GLN A C 31
ATOM 39331 O O . GLN A 1 35 ? 10.276 1.432 2.396 1.00 0.00 35 GLN A O 31
ATOM 39345 N N . HIS A 1 36 ? 8.542 0.904 1.048 1.00 0.00 36 HIS A N 31
ATOM 39346 C CA . HIS A 1 36 ? 9.387 0.556 -0.099 1.00 0.00 36 HIS A CA 31
ATOM 39347 C C . HIS A 1 36 ? 9.064 1.363 -1.387 1.00 0.00 36 HIS A C 31
ATOM 39348 O O . HIS A 1 36 ? 9.768 1.224 -2.390 1.00 0.00 36 HIS A O 31
ATOM 39363 N N . TYR A 1 37 ? 8.009 2.200 -1.360 1.00 0.00 37 TYR A N 31
ATOM 39364 C CA . TYR A 1 37 ? 7.608 3.018 -2.518 1.00 0.00 37 TYR A CA 31
ATOM 39365 C C . TYR A 1 37 ? 8.722 4.009 -2.889 1.00 0.00 37 TYR A C 31
ATOM 39366 O O . TYR A 1 37 ? 9.368 4.575 -2.007 1.00 0.00 37 TYR A O 31
ATOM 39384 N N . LYS A 1 38 ? 8.912 4.225 -4.202 1.00 0.00 38 LYS A N 31
ATOM 39385 C CA . LYS A 1 38 ? 9.902 5.148 -4.733 1.00 0.00 38 LYS A CA 31
ATOM 39386 C C . LYS A 1 38 ? 11.341 4.660 -4.494 1.00 0.00 38 LYS A C 31
ATOM 39387 O O . LYS A 1 38 ? 12.198 4.919 -5.366 1.00 0.00 38 LYS A O 31
ATOM 39407 N N . ARG B 1 1 ? -11.950 -0.438 -6.579 1.00 0.00 1 ARG B N 31
ATOM 39408 C CA . ARG B 1 1 ? -12.137 -1.680 -5.780 1.00 0.00 1 ARG B CA 31
ATOM 39409 C C . ARG B 1 1 ? -11.885 -1.438 -4.287 1.00 0.00 1 ARG B C 31
ATOM 39410 O O . ARG B 1 1 ? -10.737 -1.289 -3.862 1.00 0.00 1 ARG B O 31
ATOM 39433 N N . TRP B 1 2 ? -12.960 -1.415 -3.493 1.00 0.00 2 TRP B N 31
ATOM 39434 C CA . TRP B 1 2 ? -12.842 -1.214 -2.057 1.00 0.00 2 TRP B CA 31
ATOM 39435 C C . TRP B 1 2 ? -12.298 -2.478 -1.406 1.00 0.00 2 TRP B C 31
ATOM 39436 O O . TRP B 1 2 ? -12.817 -3.576 -1.621 1.00 0.00 2 TRP B O 31
ATOM 39457 N N . LEU B 1 3 ? -11.239 -2.314 -0.632 1.00 0.00 3 LEU B N 31
ATOM 39458 C CA . LEU B 1 3 ? -10.591 -3.434 0.040 1.00 0.00 3 LEU B CA 31
ATOM 39459 C C . LEU B 1 3 ? -10.283 -3.112 1.502 1.00 0.00 3 LEU B C 31
ATOM 39460 O O . LEU B 1 3 ? -9.794 -2.028 1.821 1.00 0.00 3 LEU B O 31
ATOM 39476 N N . CYS B 1 4 ? -10.535 -4.091 2.372 1.00 0.00 4 CYS B N 31
ATOM 39477 C CA . CYS B 1 4 ? -10.248 -3.954 3.807 1.00 0.00 4 CYS B CA 31
ATOM 39478 C C . CYS B 1 4 ? -9.095 -4.889 4.151 1.00 0.00 4 CYS B C 31
ATOM 39479 O O . CYS B 1 4 ? -9.124 -6.067 3.787 1.00 0.00 4 CYS B O 31
ATOM 39486 N N . ILE B 1 5 ? -8.059 -4.363 4.808 1.00 0.00 5 ILE B N 31
ATOM 39487 C CA . ILE B 1 5 ? -6.886 -5.182 5.127 1.00 0.00 5 ILE B CA 31
ATOM 39488 C C . ILE B 1 5 ? -6.166 -4.731 6.406 1.00 0.00 5 ILE B C 31
ATOM 39489 O O . ILE B 1 5 ? -6.560 -3.754 7.047 1.00 0.00 5 ILE B O 31
ATOM 39505 N N . TRP B 1 6 ? -5.134 -5.494 6.787 1.00 0.00 6 TRP B N 31
ATOM 39506 C CA . TRP B 1 6 ? -4.365 -5.236 8.017 1.00 0.00 6 TRP B CA 31
ATOM 39507 C C . TRP B 1 6 ? -3.098 -4.391 7.798 1.00 0.00 6 TRP B C 31
ATOM 39508 O O . TRP B 1 6 ? -2.064 -4.887 7.347 1.00 0.00 6 TRP B O 31
ATOM 39529 N N . LEU B 1 7 ? -3.197 -3.119 8.190 1.00 0.00 7 LEU B N 31
ATOM 39530 C CA . LEU B 1 7 ? -2.090 -2.157 8.132 1.00 0.00 7 LEU B CA 31
ATOM 39531 C C . LEU B 1 7 ? -1.898 -1.599 9.537 1.00 0.00 7 LEU B C 31
ATOM 39532 O O . LEU B 1 7 ? -2.804 -0.964 10.077 1.00 0.00 7 LEU B O 31
ATOM 39548 N N . SER B 1 8 ? -0.749 -1.868 10.146 1.00 0.00 8 SER B N 31
ATOM 39549 C CA . SER B 1 8 ? -0.491 -1.426 11.501 1.00 0.00 8 SER B CA 31
ATOM 39550 C C . SER B 1 8 ? -0.217 0.083 11.585 1.00 0.00 8 SER B C 31
ATOM 39551 O O . SER B 1 8 ? -0.940 0.888 10.996 1.00 0.00 8 SER B O 31
ATOM 39559 N N . ASP B 1 9 ? 0.798 0.454 12.355 1.00 0.00 9 ASP B N 31
ATOM 39560 C CA . ASP B 1 9 ? 1.149 1.855 12.571 1.00 0.00 9 ASP B CA 31
ATOM 39561 C C . ASP B 1 9 ? 2.268 2.341 11.648 1.00 0.00 9 ASP B C 31
ATOM 39562 O O . ASP B 1 9 ? 2.232 3.474 11.171 1.00 0.00 9 ASP B O 31
ATOM 39571 N N . GLN B 1 10 ? 3.268 1.489 11.425 1.00 0.00 10 GLN B N 31
ATOM 39572 C CA . GLN B 1 10 ? 4.422 1.819 10.588 1.00 0.00 10 GLN B CA 31
ATOM 39573 C C . GLN B 1 10 ? 4.068 1.864 9.096 1.00 0.00 10 GLN B C 31
ATOM 39574 O O . GLN B 1 10 ? 4.833 1.400 8.247 1.00 0.00 10 GLN B O 31
ATOM 39588 N N . THR B 1 11 ? 2.912 2.439 8.790 1.00 0.00 11 THR B N 31
ATOM 39589 C CA . THR B 1 11 ? 2.446 2.570 7.411 1.00 0.00 11 THR B CA 31
ATOM 39590 C C . THR B 1 11 ? 1.372 3.639 7.234 1.00 0.00 11 THR B C 31
ATOM 39591 O O . THR B 1 11 ? 1.467 4.464 6.326 1.00 0.00 11 THR B O 31
ATOM 39602 N N . LEU B 1 12 ? 0.398 3.671 8.129 1.00 0.00 12 LEU B N 31
ATOM 39603 C CA . LEU B 1 12 ? -0.630 4.694 8.088 1.00 0.00 12 LEU B CA 31
ATOM 39604 C C . LEU B 1 12 ? 0.034 5.967 8.569 1.00 0.00 12 LEU B C 31
ATOM 39605 O O . LEU B 1 12 ? -0.120 7.043 7.987 1.00 0.00 12 LEU B O 31
ATOM 39621 N N . GLU B 1 13 ? 0.840 5.785 9.614 1.00 0.00 13 GLU B N 31
ATOM 39622 C CA . GLU B 1 13 ? 1.634 6.849 10.191 1.00 0.00 13 GLU B CA 31
ATOM 39623 C C . GLU B 1 13 ? 2.825 7.103 9.284 1.00 0.00 13 GLU B C 31
ATOM 39624 O O . GLU B 1 13 ? 3.225 8.245 9.066 1.00 0.00 13 GLU B O 31
ATOM 39636 N N . ASP B 1 14 ? 3.361 6.001 8.737 1.00 0.00 14 ASP B N 31
ATOM 39637 C CA . ASP B 1 14 ? 4.483 6.044 7.814 1.00 0.00 14 ASP B CA 31
ATOM 39638 C C . ASP B 1 14 ? 4.204 7.085 6.731 1.00 0.00 14 ASP B C 31
ATOM 39639 O O . ASP B 1 14 ? 5.114 7.735 6.214 1.00 0.00 14 ASP B O 31
ATOM 39648 N N . LEU B 1 15 ? 2.915 7.223 6.410 1.00 0.00 15 LEU B N 31
ATOM 39649 C CA . LEU B 1 15 ? 2.417 8.130 5.433 1.00 0.00 15 LEU B CA 31
ATOM 39650 C C . LEU B 1 15 ? 2.248 9.557 5.973 1.00 0.00 15 LEU B C 31
ATOM 39651 O O . LEU B 1 15 ? 1.342 10.282 5.556 1.00 0.00 15 LEU B O 31
ATOM 39667 N N . GLU B 1 16 ? 3.118 9.960 6.899 1.00 0.00 16 GLU B N 31
ATOM 39668 C CA . GLU B 1 16 ? 3.046 11.300 7.479 1.00 0.00 16 GLU B CA 31
ATOM 39669 C C . GLU B 1 16 ? 3.712 12.349 6.575 1.00 0.00 16 GLU B C 31
ATOM 39670 O O . GLU B 1 16 ? 3.181 13.449 6.413 1.00 0.00 16 GLU B O 31
ATOM 39682 N N . LYS B 1 17 ? 4.871 12.015 5.996 1.00 0.00 17 LYS B N 31
ATOM 39683 C CA . LYS B 1 17 ? 5.591 12.925 5.132 1.00 0.00 17 LYS B CA 31
ATOM 39684 C C . LYS B 1 17 ? 5.679 12.411 3.689 1.00 0.00 17 LYS B C 31
ATOM 39685 O O . LYS B 1 17 ? 6.587 12.794 2.947 1.00 0.00 17 LYS B O 31
ATOM 39704 N N . MET B 1 18 ? 4.741 11.547 3.291 1.00 0.00 18 MET B N 31
ATOM 39705 C CA . MET B 1 18 ? 4.739 10.996 1.936 1.00 0.00 18 MET B CA 31
ATOM 39706 C C . MET B 1 18 ? 3.564 11.532 1.119 1.00 0.00 18 MET B C 31
ATOM 39707 O O . MET B 1 18 ? 3.748 12.370 0.245 1.00 0.00 18 MET B O 31
ATOM 39721 N N . ALA B 1 19 ? 2.378 10.990 1.429 1.00 0.00 19 ALA B N 31
ATOM 39722 C CA . ALA B 1 19 ? 1.080 11.293 0.765 1.00 0.00 19 ALA B CA 31
ATOM 39723 C C . ALA B 1 19 ? 1.019 12.658 0.123 1.00 0.00 19 ALA B C 31
ATOM 39724 O O . ALA B 1 19 ? 0.364 12.837 -0.894 1.00 0.00 19 ALA B O 31
ATOM 39731 N N . ARG B 1 20 ? 1.696 13.616 0.697 1.00 0.00 20 ARG B N 31
ATOM 39732 C CA . ARG B 1 20 ? 1.725 14.940 0.120 1.00 0.00 20 ARG B CA 31
ATOM 39733 C C . ARG B 1 20 ? 2.378 14.885 -1.271 1.00 0.00 20 ARG B C 31
ATOM 39734 O O . ARG B 1 20 ? 2.155 13.936 -2.021 1.00 0.00 20 ARG B O 31
ATOM 39755 N N . ARG B 1 21 ? 3.176 15.879 -1.629 1.00 0.00 21 ARG B N 31
ATOM 39756 C CA . ARG B 1 21 ? 3.847 15.892 -2.917 1.00 0.00 21 ARG B CA 31
ATOM 39757 C C . ARG B 1 21 ? 4.444 14.515 -3.280 1.00 0.00 21 ARG B C 31
ATOM 39758 O O . ARG B 1 21 ? 4.717 14.241 -4.450 1.00 0.00 21 ARG B O 31
ATOM 39779 N N . GLU B 1 22 ? 4.680 13.678 -2.260 1.00 0.00 22 GLU B N 31
ATOM 39780 C CA . GLU B 1 22 ? 5.288 12.357 -2.444 1.00 0.00 22 GLU B CA 31
ATOM 39781 C C . GLU B 1 22 ? 4.328 11.182 -2.347 1.00 0.00 22 GLU B C 31
ATOM 39782 O O . GLU B 1 22 ? 4.738 10.065 -2.656 1.00 0.00 22 GLU B O 31
ATOM 39794 N N . GLY B 1 23 ? 3.105 11.359 -1.863 1.00 0.00 23 GLY B N 31
ATOM 39795 C CA . GLY B 1 23 ? 2.286 10.178 -1.714 1.00 0.00 23 GLY B CA 31
ATOM 39796 C C . GLY B 1 23 ? 0.847 10.291 -2.127 1.00 0.00 23 GLY B C 31
ATOM 39797 O O . GLY B 1 23 ? 0.087 9.376 -1.852 1.00 0.00 23 GLY B O 31
ATOM 39801 N N . LEU B 1 24 ? 0.444 11.344 -2.821 1.00 0.00 24 LEU B N 31
ATOM 39802 C CA . LEU B 1 24 ? -0.937 11.402 -3.266 1.00 0.00 24 LEU B CA 31
ATOM 39803 C C . LEU B 1 24 ? -1.932 11.208 -2.122 1.00 0.00 24 LEU B C 31
ATOM 39804 O O . LEU B 1 24 ? -1.603 11.330 -0.943 1.00 0.00 24 LEU B O 31
ATOM 39820 N N . SER B 1 25 ? -3.149 10.882 -2.505 1.00 0.00 25 SER B N 31
ATOM 39821 C CA . SER B 1 25 ? -4.229 10.633 -1.535 1.00 0.00 25 SER B CA 31
ATOM 39822 C C . SER B 1 25 ? -3.902 9.407 -0.672 1.00 0.00 25 SER B C 31
ATOM 39823 O O . SER B 1 25 ? -3.088 8.582 -1.067 1.00 0.00 25 SER B O 31
ATOM 39831 N N . LYS B 1 26 ? -4.528 9.293 0.510 1.00 0.00 26 LYS B N 31
ATOM 39832 C CA . LYS B 1 26 ? -4.270 8.149 1.414 1.00 0.00 26 LYS B CA 31
ATOM 39833 C C . LYS B 1 26 ? -4.268 6.817 0.650 1.00 0.00 26 LYS B C 31
ATOM 39834 O O . LYS B 1 26 ? -3.404 5.969 0.880 1.00 0.00 26 LYS B O 31
ATOM 39853 N N . SER B 1 27 ? -5.231 6.641 -0.261 1.00 0.00 27 SER B N 31
ATOM 39854 C CA . SER B 1 27 ? -5.325 5.417 -1.057 1.00 0.00 27 SER B CA 31
ATOM 39855 C C . SER B 1 27 ? -4.391 5.470 -2.252 1.00 0.00 27 SER B C 31
ATOM 39856 O O . SER B 1 27 ? -3.614 4.543 -2.472 1.00 0.00 27 SER B O 31
ATOM 39864 N N . GLU B 1 28 ? -4.455 6.562 -3.014 1.00 0.00 28 GLU B N 31
ATOM 39865 C CA . GLU B 1 28 ? -3.584 6.728 -4.172 1.00 0.00 28 GLU B CA 31
ATOM 39866 C C . GLU B 1 28 ? -2.128 6.552 -3.743 1.00 0.00 28 GLU B C 31
ATOM 39867 O O . GLU B 1 28 ? -1.299 6.069 -4.510 1.00 0.00 28 GLU B O 31
ATOM 39879 N N . MET B 1 29 ? -1.850 6.911 -2.484 1.00 0.00 29 MET B N 31
ATOM 39880 C CA . MET B 1 29 ? -0.545 6.772 -1.881 1.00 0.00 29 MET B CA 31
ATOM 39881 C C . MET B 1 29 ? -0.135 5.317 -1.876 1.00 0.00 29 MET B C 31
ATOM 39882 O O . MET B 1 29 ? 0.995 4.942 -2.183 1.00 0.00 29 MET B O 31
ATOM 39896 N N . ILE B 1 30 ? -1.082 4.535 -1.436 1.00 0.00 30 ILE B N 31
ATOM 39897 C CA . ILE B 1 30 ? -0.941 3.146 -1.236 1.00 0.00 30 ILE B CA 31
ATOM 39898 C C . ILE B 1 30 ? -1.044 2.314 -2.524 1.00 0.00 30 ILE B C 31
ATOM 39899 O O . ILE B 1 30 ? -0.397 1.272 -2.636 1.00 0.00 30 ILE B O 31
ATOM 39915 N N . ASN B 1 31 ? -1.803 2.796 -3.506 1.00 0.00 31 ASN B N 31
ATOM 39916 C CA . ASN B 1 31 ? -1.912 2.104 -4.797 1.00 0.00 31 ASN B CA 31
ATOM 39917 C C . ASN B 1 31 ? -0.590 2.241 -5.545 1.00 0.00 31 ASN B C 31
ATOM 39918 O O . ASN B 1 31 ? -0.032 1.280 -6.077 1.00 0.00 31 ASN B O 31
ATOM 39929 N N . VAL B 1 32 ? -0.137 3.482 -5.564 1.00 0.00 32 VAL B N 31
ATOM 39930 C CA . VAL B 1 32 ? 1.072 3.918 -6.203 1.00 0.00 32 VAL B CA 31
ATOM 39931 C C . VAL B 1 32 ? 2.278 3.200 -5.651 1.00 0.00 32 VAL B C 31
ATOM 39932 O O . VAL B 1 32 ? 3.125 2.714 -6.401 1.00 0.00 32 VAL B O 31
ATOM 39945 N N . ALA B 1 33 ? 2.338 3.141 -4.341 1.00 0.00 33 ALA B N 31
ATOM 39946 C CA . ALA B 1 33 ? 3.431 2.479 -3.651 1.00 0.00 33 ALA B CA 31
ATOM 39947 C C . ALA B 1 33 ? 3.757 1.134 -4.272 1.00 0.00 33 ALA B C 31
ATOM 39948 O O . ALA B 1 33 ? 4.912 0.704 -4.273 1.00 0.00 33 ALA B O 31
ATOM 39955 N N . LEU B 1 34 ? 2.723 0.452 -4.754 1.00 0.00 34 LEU B N 31
ATOM 39956 C CA . LEU B 1 34 ? 2.896 -0.862 -5.318 1.00 0.00 34 LEU B CA 31
ATOM 39957 C C . LEU B 1 34 ? 3.329 -0.827 -6.782 1.00 0.00 34 LEU B C 31
ATOM 39958 O O . LEU B 1 34 ? 4.017 -1.737 -7.249 1.00 0.00 34 LEU B O 31
ATOM 39974 N N . GLN B 1 35 ? 2.910 0.212 -7.513 1.00 0.00 35 GLN B N 31
ATOM 39975 C CA . GLN B 1 35 ? 3.246 0.332 -8.924 1.00 0.00 35 GLN B CA 31
ATOM 39976 C C . GLN B 1 35 ? 4.664 0.881 -9.156 1.00 0.00 35 GLN B C 31
ATOM 39977 O O . GLN B 1 35 ? 5.160 0.842 -10.283 1.00 0.00 35 GLN B O 31
ATOM 39991 N N . HIS B 1 36 ? 5.330 1.351 -8.092 1.00 0.00 36 HIS B N 31
ATOM 39992 C CA . HIS B 1 36 ? 6.711 1.855 -8.215 1.00 0.00 36 HIS B CA 31
ATOM 39993 C C . HIS B 1 36 ? 7.670 1.061 -7.325 1.00 0.00 36 HIS B C 31
ATOM 39994 O O . HIS B 1 36 ? 8.710 1.575 -6.903 1.00 0.00 36 HIS B O 31
ATOM 40009 N N . TYR B 1 37 ? 7.309 -0.189 -7.034 1.00 0.00 37 TYR B N 31
ATOM 40010 C CA . TYR B 1 37 ? 8.117 -1.051 -6.189 1.00 0.00 37 TYR B CA 31
ATOM 40011 C C . TYR B 1 37 ? 8.295 -2.447 -6.805 1.00 0.00 37 TYR B C 31
ATOM 40012 O O . TYR B 1 37 ? 7.545 -2.843 -7.701 1.00 0.00 37 TYR B O 31
ATOM 40030 N N . LYS B 1 38 ? 9.283 -3.196 -6.294 1.00 0.00 38 LYS B N 31
ATOM 40031 C CA . LYS B 1 38 ? 9.557 -4.538 -6.750 1.00 0.00 38 LYS B CA 31
ATOM 40032 C C . LYS B 1 38 ? 9.900 -5.458 -5.580 1.00 0.00 38 LYS B C 31
ATOM 40033 O O . LYS B 1 38 ? 9.158 -6.438 -5.373 1.00 0.00 38 LYS B O 31
ATOM 40053 N N . ARG A 1 1 ? -3.879 -2.280 11.798 1.00 0.00 1 ARG A N 32
ATOM 40054 C CA . ARG A 1 1 ? -5.118 -1.451 11.729 1.00 0.00 1 ARG A CA 32
ATOM 40055 C C . ARG A 1 1 ? -5.936 -1.789 10.485 1.00 0.00 1 ARG A C 32
ATOM 40056 O O . ARG A 1 1 ? -5.413 -1.750 9.369 1.00 0.00 1 ARG A O 32
ATOM 40079 N N . TRP A 1 2 ? -7.223 -2.103 10.668 1.00 0.00 2 TRP A N 32
ATOM 40080 C CA . TRP A 1 2 ? -8.079 -2.417 9.533 1.00 0.00 2 TRP A CA 32
ATOM 40081 C C . TRP A 1 2 ? -8.529 -1.126 8.863 1.00 0.00 2 TRP A C 32
ATOM 40082 O O . TRP A 1 2 ? -9.158 -0.273 9.494 1.00 0.00 2 TRP A O 32
ATOM 40103 N N . LEU A 1 3 ? -8.184 -0.984 7.591 1.00 0.00 3 LEU A N 32
ATOM 40104 C CA . LEU A 1 3 ? -8.529 0.213 6.828 1.00 0.00 3 LEU A CA 32
ATOM 40105 C C . LEU A 1 3 ? -9.150 -0.143 5.479 1.00 0.00 3 LEU A C 32
ATOM 40106 O O . LEU A 1 3 ? -8.873 -1.203 4.917 1.00 0.00 3 LEU A O 32
ATOM 40122 N N . CYS A 1 4 ? -9.971 0.769 4.959 1.00 0.00 4 CYS A N 32
ATOM 40123 C CA . CYS A 1 4 ? -10.622 0.579 3.658 1.00 0.00 4 CYS A CA 32
ATOM 40124 C C . CYS A 1 4 ? -10.336 1.786 2.769 1.00 0.00 4 CYS A C 32
ATOM 40125 O O . CYS A 1 4 ? -10.542 2.929 3.183 1.00 0.00 4 CYS A O 32
ATOM 40132 N N . ILE A 1 5 ? -9.835 1.533 1.558 1.00 0.00 5 ILE A N 32
ATOM 40133 C CA . ILE A 1 5 ? -9.493 2.626 0.638 1.00 0.00 5 ILE A CA 32
ATOM 40134 C C . ILE A 1 5 ? -9.754 2.267 -0.834 1.00 0.00 5 ILE A C 32
ATOM 40135 O O . ILE A 1 5 ? -10.190 1.157 -1.147 1.00 0.00 5 ILE A O 32
ATOM 40151 N N . TRP A 1 6 ? -9.533 3.245 -1.725 1.00 0.00 6 TRP A N 32
ATOM 40152 C CA . TRP A 1 6 ? -9.797 3.072 -3.165 1.00 0.00 6 TRP A CA 32
ATOM 40153 C C . TRP A 1 6 ? -8.558 2.679 -3.983 1.00 0.00 6 TRP A C 32
ATOM 40154 O O . TRP A 1 6 ? -7.803 3.536 -4.447 1.00 0.00 6 TRP A O 32
ATOM 40175 N N . LEU A 1 7 ? -8.398 1.371 -4.194 1.00 0.00 7 LEU A N 32
ATOM 40176 C CA . LEU A 1 7 ? -7.305 0.827 -5.001 1.00 0.00 7 LEU A CA 32
ATOM 40177 C C . LEU A 1 7 ? -7.896 -0.046 -6.100 1.00 0.00 7 LEU A C 32
ATOM 40178 O O . LEU A 1 7 ? -8.410 -1.128 -5.823 1.00 0.00 7 LEU A O 32
ATOM 40194 N N . SER A 1 8 ? -7.844 0.433 -7.340 1.00 0.00 8 SER A N 32
ATOM 40195 C CA . SER A 1 8 ? -8.395 -0.295 -8.465 1.00 0.00 8 SER A CA 32
ATOM 40196 C C . SER A 1 8 ? -7.526 -1.509 -8.815 1.00 0.00 8 SER A C 32
ATOM 40197 O O . SER A 1 8 ? -7.083 -2.237 -7.928 1.00 0.00 8 SER A O 32
ATOM 40205 N N . ASP A 1 9 ? -7.291 -1.729 -10.102 1.00 0.00 9 ASP A N 32
ATOM 40206 C CA . ASP A 1 9 ? -6.486 -2.860 -10.550 1.00 0.00 9 ASP A CA 32
ATOM 40207 C C . ASP A 1 9 ? -4.997 -2.489 -10.597 1.00 0.00 9 ASP A C 32
ATOM 40208 O O . ASP A 1 9 ? -4.578 -1.551 -9.917 1.00 0.00 9 ASP A O 32
ATOM 40217 N N . GLN A 1 10 ? -4.207 -3.207 -11.416 1.00 0.00 10 GLN A N 32
ATOM 40218 C CA . GLN A 1 10 ? -2.786 -2.956 -11.572 1.00 0.00 10 GLN A CA 32
ATOM 40219 C C . GLN A 1 10 ? -2.139 -2.482 -10.269 1.00 0.00 10 GLN A C 32
ATOM 40220 O O . GLN A 1 10 ? -1.335 -1.547 -10.255 1.00 0.00 10 GLN A O 32
ATOM 40234 N N . THR A 1 11 ? -2.504 -3.158 -9.177 1.00 0.00 11 THR A N 32
ATOM 40235 C CA . THR A 1 11 ? -1.982 -2.848 -7.851 1.00 0.00 11 THR A CA 32
ATOM 40236 C C . THR A 1 11 ? -2.406 -3.863 -6.801 1.00 0.00 11 THR A C 32
ATOM 40237 O O . THR A 1 11 ? -1.561 -4.371 -6.071 1.00 0.00 11 THR A O 32
ATOM 40248 N N . LEU A 1 12 ? -3.682 -4.221 -6.778 1.00 0.00 12 LEU A N 32
ATOM 40249 C CA . LEU A 1 12 ? -4.162 -5.253 -5.869 1.00 0.00 12 LEU A CA 32
ATOM 40250 C C . LEU A 1 12 ? -3.662 -6.562 -6.432 1.00 0.00 12 LEU A C 32
ATOM 40251 O O . LEU A 1 12 ? -3.120 -7.412 -5.725 1.00 0.00 12 LEU A O 32
ATOM 40267 N N . GLU A 1 13 ? -3.787 -6.649 -7.756 1.00 0.00 13 GLU A N 32
ATOM 40268 C CA . GLU A 1 13 ? -3.289 -7.776 -8.515 1.00 0.00 13 GLU A CA 32
ATOM 40269 C C . GLU A 1 13 ? -1.773 -7.728 -8.442 1.00 0.00 13 GLU A C 32
ATOM 40270 O O . GLU A 1 13 ? -1.100 -8.748 -8.292 1.00 0.00 13 GLU A O 32
ATOM 40282 N N . ASP A 1 14 ? -1.262 -6.493 -8.528 1.00 0.00 14 ASP A N 32
ATOM 40283 C CA . ASP A 1 14 ? 0.159 -6.210 -8.451 1.00 0.00 14 ASP A CA 32
ATOM 40284 C C . ASP A 1 14 ? 0.778 -6.908 -7.235 1.00 0.00 14 ASP A C 32
ATOM 40285 O O . ASP A 1 14 ? 1.944 -7.290 -7.263 1.00 0.00 14 ASP A O 32
ATOM 40294 N N . LEU A 1 15 ? -0.025 -7.075 -6.171 1.00 0.00 15 LEU A N 32
ATOM 40295 C CA . LEU A 1 15 ? 0.412 -7.727 -4.938 1.00 0.00 15 LEU A CA 32
ATOM 40296 C C . LEU A 1 15 ? 0.557 -9.251 -5.072 1.00 0.00 15 LEU A C 32
ATOM 40297 O O . LEU A 1 15 ? 0.501 -9.967 -4.073 1.00 0.00 15 LEU A O 32
ATOM 40313 N N . GLU A 1 16 ? 0.740 -9.750 -6.292 1.00 0.00 16 GLU A N 32
ATOM 40314 C CA . GLU A 1 16 ? 0.891 -11.188 -6.510 1.00 0.00 16 GLU A CA 32
ATOM 40315 C C . GLU A 1 16 ? 2.338 -11.616 -6.279 1.00 0.00 16 GLU A C 32
ATOM 40316 O O . GLU A 1 16 ? 2.632 -12.352 -5.336 1.00 0.00 16 GLU A O 32
ATOM 40328 N N . LYS A 1 17 ? 3.240 -11.141 -7.139 1.00 0.00 17 LYS A N 32
ATOM 40329 C CA . LYS A 1 17 ? 4.652 -11.457 -7.034 1.00 0.00 17 LYS A CA 32
ATOM 40330 C C . LYS A 1 17 ? 5.327 -10.671 -5.902 1.00 0.00 17 LYS A C 32
ATOM 40331 O O . LYS A 1 17 ? 6.437 -11.003 -5.484 1.00 0.00 17 LYS A O 32
ATOM 40350 N N . MET A 1 18 ? 4.651 -9.628 -5.413 1.00 0.00 18 MET A N 32
ATOM 40351 C CA . MET A 1 18 ? 5.179 -8.791 -4.335 1.00 0.00 18 MET A CA 32
ATOM 40352 C C . MET A 1 18 ? 4.825 -9.361 -2.964 1.00 0.00 18 MET A C 32
ATOM 40353 O O . MET A 1 18 ? 5.535 -9.123 -1.987 1.00 0.00 18 MET A O 32
ATOM 40367 N N . ALA A 1 19 ? 3.715 -10.097 -2.897 1.00 0.00 19 ALA A N 32
ATOM 40368 C CA . ALA A 1 19 ? 3.262 -10.686 -1.639 1.00 0.00 19 ALA A CA 32
ATOM 40369 C C . ALA A 1 19 ? 3.584 -12.175 -1.541 1.00 0.00 19 ALA A C 32
ATOM 40370 O O . ALA A 1 19 ? 4.279 -12.599 -0.620 1.00 0.00 19 ALA A O 32
ATOM 40377 N N . ARG A 1 20 ? 3.066 -12.969 -2.480 1.00 0.00 20 ARG A N 32
ATOM 40378 C CA . ARG A 1 20 ? 3.293 -14.410 -2.475 1.00 0.00 20 ARG A CA 32
ATOM 40379 C C . ARG A 1 20 ? 4.761 -14.743 -2.624 1.00 0.00 20 ARG A C 32
ATOM 40380 O O . ARG A 1 20 ? 5.367 -15.342 -1.735 1.00 0.00 20 ARG A O 32
ATOM 40401 N N . ARG A 1 21 ? 5.317 -14.347 -3.750 1.00 0.00 21 ARG A N 32
ATOM 40402 C CA . ARG A 1 21 ? 6.718 -14.575 -4.048 1.00 0.00 21 ARG A CA 32
ATOM 40403 C C . ARG A 1 21 ? 7.595 -14.129 -2.876 1.00 0.00 21 ARG A C 32
ATOM 40404 O O . ARG A 1 21 ? 8.605 -14.761 -2.563 1.00 0.00 21 ARG A O 32
ATOM 40425 N N . GLU A 1 22 ? 7.176 -13.041 -2.225 1.00 0.00 22 GLU A N 32
ATOM 40426 C CA . GLU A 1 22 ? 7.893 -12.496 -1.065 1.00 0.00 22 GLU A CA 32
ATOM 40427 C C . GLU A 1 22 ? 7.640 -13.331 0.193 1.00 0.00 22 GLU A C 32
ATOM 40428 O O . GLU A 1 22 ? 8.470 -13.353 1.103 1.00 0.00 22 GLU A O 32
ATOM 40440 N N . GLY A 1 23 ? 6.487 -14.001 0.243 1.00 0.00 23 GLY A N 32
ATOM 40441 C CA . GLY A 1 23 ? 6.137 -14.810 1.397 1.00 0.00 23 GLY A CA 32
ATOM 40442 C C . GLY A 1 23 ? 5.189 -14.089 2.343 1.00 0.00 23 GLY A C 32
ATOM 40443 O O . GLY A 1 23 ? 4.619 -14.707 3.244 1.00 0.00 23 GLY A O 32
ATOM 40447 N N . LEU A 1 24 ? 5.029 -12.776 2.144 1.00 0.00 24 LEU A N 32
ATOM 40448 C CA . LEU A 1 24 ? 4.148 -11.970 3.001 1.00 0.00 24 LEU A CA 32
ATOM 40449 C C . LEU A 1 24 ? 2.687 -12.019 2.528 1.00 0.00 24 LEU A C 32
ATOM 40450 O O . LEU A 1 24 ? 2.362 -12.685 1.542 1.00 0.00 24 LEU A O 32
ATOM 40466 N N . SER A 1 25 ? 1.812 -11.331 3.263 1.00 0.00 25 SER A N 32
ATOM 40467 C CA . SER A 1 25 ? 0.372 -11.304 2.955 1.00 0.00 25 SER A CA 32
ATOM 40468 C C . SER A 1 25 ? -0.093 -9.904 2.526 1.00 0.00 25 SER A C 32
ATOM 40469 O O . SER A 1 25 ? 0.659 -8.940 2.643 1.00 0.00 25 SER A O 32
ATOM 40477 N N . LYS A 1 26 ? -1.336 -9.813 2.016 1.00 0.00 26 LYS A N 32
ATOM 40478 C CA . LYS A 1 26 ? -1.916 -8.535 1.548 1.00 0.00 26 LYS A CA 32
ATOM 40479 C C . LYS A 1 26 ? -1.512 -7.342 2.427 1.00 0.00 26 LYS A C 32
ATOM 40480 O O . LYS A 1 26 ? -1.201 -6.275 1.906 1.00 0.00 26 LYS A O 32
ATOM 40499 N N . SER A 1 27 ? -1.524 -7.525 3.752 1.00 0.00 27 SER A N 32
ATOM 40500 C CA . SER A 1 27 ? -1.166 -6.460 4.695 1.00 0.00 27 SER A CA 32
ATOM 40501 C C . SER A 1 27 ? 0.325 -6.184 4.685 1.00 0.00 27 SER A C 32
ATOM 40502 O O . SER A 1 27 ? 0.750 -5.087 4.333 1.00 0.00 27 SER A O 32
ATOM 40510 N N . GLU A 1 28 ? 1.118 -7.185 5.059 1.00 0.00 28 GLU A N 32
ATOM 40511 C CA . GLU A 1 28 ? 2.571 -7.043 5.070 1.00 0.00 28 GLU A CA 32
ATOM 40512 C C . GLU A 1 28 ? 3.088 -6.681 3.673 1.00 0.00 28 GLU A C 32
ATOM 40513 O O . GLU A 1 28 ? 4.230 -6.258 3.520 1.00 0.00 28 GLU A O 32
ATOM 40525 N N . MET A 1 29 ? 2.216 -6.826 2.667 1.00 0.00 29 MET A N 32
ATOM 40526 C CA . MET A 1 29 ? 2.518 -6.500 1.295 1.00 0.00 29 MET A CA 32
ATOM 40527 C C . MET A 1 29 ? 2.326 -5.010 1.107 1.00 0.00 29 MET A C 32
ATOM 40528 O O . MET A 1 29 ? 3.149 -4.301 0.531 1.00 0.00 29 MET A O 32
ATOM 40542 N N . ILE A 1 30 ? 1.191 -4.580 1.593 1.00 0.00 30 ILE A N 32
ATOM 40543 C CA . ILE A 1 30 ? 0.738 -3.240 1.511 1.00 0.00 30 ILE A CA 32
ATOM 40544 C C . ILE A 1 30 ? 1.474 -2.301 2.474 1.00 0.00 30 ILE A C 32
ATOM 40545 O O . ILE A 1 30 ? 1.779 -1.161 2.117 1.00 0.00 30 ILE A O 32
ATOM 40561 N N . ASN A 1 31 ? 1.810 -2.799 3.661 1.00 0.00 31 ASN A N 32
ATOM 40562 C CA . ASN A 1 31 ? 2.574 -2.020 4.637 1.00 0.00 31 ASN A CA 32
ATOM 40563 C C . ASN A 1 31 ? 3.955 -1.729 4.059 1.00 0.00 31 ASN A C 32
ATOM 40564 O O . ASN A 1 31 ? 4.460 -0.605 4.101 1.00 0.00 31 ASN A O 32
ATOM 40575 N N . VAL A 1 32 ? 4.534 -2.793 3.531 1.00 0.00 32 VAL A N 32
ATOM 40576 C CA . VAL A 1 32 ? 5.835 -2.810 2.926 1.00 0.00 32 VAL A CA 32
ATOM 40577 C C . VAL A 1 32 ? 5.909 -1.863 1.747 1.00 0.00 32 VAL A C 32
ATOM 40578 O O . VAL A 1 32 ? 6.892 -1.140 1.575 1.00 0.00 32 VAL A O 32
ATOM 40591 N N . ALA A 1 33 ? 4.860 -1.875 0.951 1.00 0.00 33 ALA A N 32
ATOM 40592 C CA . ALA A 1 33 ? 4.778 -1.016 -0.219 1.00 0.00 33 ALA A CA 32
ATOM 40593 C C . ALA A 1 33 ? 5.081 0.424 0.130 1.00 0.00 33 ALA A C 32
ATOM 40594 O O . ALA A 1 33 ? 5.759 1.122 -0.623 1.00 0.00 33 ALA A O 32
ATOM 40601 N N . LEU A 1 34 ? 4.541 0.879 1.260 1.00 0.00 34 LEU A N 32
ATOM 40602 C CA . LEU A 1 34 ? 4.732 2.247 1.663 1.00 0.00 34 LEU A CA 32
ATOM 40603 C C . LEU A 1 34 ? 6.147 2.489 2.176 1.00 0.00 34 LEU A C 32
ATOM 40604 O O . LEU A 1 34 ? 6.708 3.568 1.975 1.00 0.00 34 LEU A O 32
ATOM 40620 N N . GLN A 1 35 ? 6.726 1.479 2.837 1.00 0.00 35 GLN A N 32
ATOM 40621 C CA . GLN A 1 35 ? 8.072 1.590 3.369 1.00 0.00 35 GLN A CA 32
ATOM 40622 C C . GLN A 1 35 ? 9.141 1.508 2.266 1.00 0.00 35 GLN A C 32
ATOM 40623 O O . GLN A 1 35 ? 10.297 1.866 2.501 1.00 0.00 35 GLN A O 32
ATOM 40637 N N . HIS A 1 36 ? 8.750 1.077 1.058 1.00 0.00 36 HIS A N 32
ATOM 40638 C CA . HIS A 1 36 ? 9.689 1.005 -0.075 1.00 0.00 36 HIS A CA 32
ATOM 40639 C C . HIS A 1 36 ? 9.412 2.094 -1.119 1.00 0.00 36 HIS A C 32
ATOM 40640 O O . HIS A 1 36 ? 10.353 2.667 -1.671 1.00 0.00 36 HIS A O 32
ATOM 40655 N N . TYR A 1 37 ? 8.118 2.359 -1.393 1.00 0.00 37 TYR A N 32
ATOM 40656 C CA . TYR A 1 37 ? 7.697 3.368 -2.377 1.00 0.00 37 TYR A CA 32
ATOM 40657 C C . TYR A 1 37 ? 8.717 4.512 -2.500 1.00 0.00 37 TYR A C 32
ATOM 40658 O O . TYR A 1 37 ? 9.150 5.076 -1.492 1.00 0.00 37 TYR A O 32
ATOM 40676 N N . LYS A 1 38 ? 9.057 4.871 -3.745 1.00 0.00 38 LYS A N 32
ATOM 40677 C CA . LYS A 1 38 ? 9.977 5.959 -4.028 1.00 0.00 38 LYS A CA 32
ATOM 40678 C C . LYS A 1 38 ? 11.393 5.663 -3.519 1.00 0.00 38 LYS A C 32
ATOM 40679 O O . LYS A 1 38 ? 11.661 5.884 -2.317 1.00 0.00 38 LYS A O 32
ATOM 40699 N N . ARG B 1 1 ? -11.620 -0.018 -6.361 1.00 0.00 1 ARG B N 32
ATOM 40700 C CA . ARG B 1 1 ? -11.915 -1.273 -5.612 1.00 0.00 1 ARG B CA 32
ATOM 40701 C C . ARG B 1 1 ? -11.716 -1.084 -4.107 1.00 0.00 1 ARG B C 32
ATOM 40702 O O . ARG B 1 1 ? -10.603 -0.801 -3.657 1.00 0.00 1 ARG B O 32
ATOM 40725 N N . TRP B 1 2 ? -12.787 -1.256 -3.326 1.00 0.00 2 TRP B N 32
ATOM 40726 C CA . TRP B 1 2 ? -12.693 -1.120 -1.880 1.00 0.00 2 TRP B CA 32
ATOM 40727 C C . TRP B 1 2 ? -12.092 -2.388 -1.286 1.00 0.00 2 TRP B C 32
ATOM 40728 O O . TRP B 1 2 ? -12.617 -3.487 -1.484 1.00 0.00 2 TRP B O 32
ATOM 40749 N N . LEU B 1 3 ? -10.987 -2.229 -0.572 1.00 0.00 3 LEU B N 32
ATOM 40750 C CA . LEU B 1 3 ? -10.295 -3.361 0.043 1.00 0.00 3 LEU B CA 32
ATOM 40751 C C . LEU B 1 3 ? -9.991 -3.093 1.515 1.00 0.00 3 LEU B C 32
ATOM 40752 O O . LEU B 1 3 ? -9.818 -1.945 1.924 1.00 0.00 3 LEU B O 32
ATOM 40768 N N . CYS B 1 4 ? -9.905 -4.168 2.297 1.00 0.00 4 CYS B N 32
ATOM 40769 C CA . CYS B 1 4 ? -9.596 -4.064 3.728 1.00 0.00 4 CYS B CA 32
ATOM 40770 C C . CYS B 1 4 ? -8.394 -4.946 4.056 1.00 0.00 4 CYS B C 32
ATOM 40771 O O . CYS B 1 4 ? -8.372 -6.126 3.699 1.00 0.00 4 CYS B O 32
ATOM 40778 N N . ILE B 1 5 ? -7.389 -4.368 4.717 1.00 0.00 5 ILE B N 32
ATOM 40779 C CA . ILE B 1 5 ? -6.173 -5.116 5.061 1.00 0.00 5 ILE B CA 32
ATOM 40780 C C . ILE B 1 5 ? -5.508 -4.582 6.333 1.00 0.00 5 ILE B C 32
ATOM 40781 O O . ILE B 1 5 ? -5.877 -3.524 6.847 1.00 0.00 5 ILE B O 32
ATOM 40797 N N . TRP B 1 6 ? -4.527 -5.339 6.835 1.00 0.00 6 TRP B N 32
ATOM 40798 C CA . TRP B 1 6 ? -3.798 -4.963 8.059 1.00 0.00 6 TRP B CA 32
ATOM 40799 C C . TRP B 1 6 ? -2.698 -3.931 7.759 1.00 0.00 6 TRP B C 32
ATOM 40800 O O . TRP B 1 6 ? -1.548 -4.272 7.484 1.00 0.00 6 TRP B O 32
ATOM 40821 N N . LEU B 1 7 ? -3.082 -2.661 7.854 1.00 0.00 7 LEU B N 32
ATOM 40822 C CA . LEU B 1 7 ? -2.190 -1.526 7.641 1.00 0.00 7 LEU B CA 32
ATOM 40823 C C . LEU B 1 7 ? -1.919 -0.913 9.019 1.00 0.00 7 LEU B C 32
ATOM 40824 O O . LEU B 1 7 ? -2.737 -0.151 9.536 1.00 0.00 7 LEU B O 32
ATOM 40840 N N . SER B 1 8 ? -0.808 -1.311 9.640 1.00 0.00 8 SER B N 32
ATOM 40841 C CA . SER B 1 8 ? -0.475 -0.877 10.982 1.00 0.00 8 SER B CA 32
ATOM 40842 C C . SER B 1 8 ? 0.170 0.509 11.039 1.00 0.00 8 SER B C 32
ATOM 40843 O O . SER B 1 8 ? 0.000 1.338 10.152 1.00 0.00 8 SER B O 32
ATOM 40851 N N . ASP B 1 9 ? 0.883 0.736 12.130 1.00 0.00 9 ASP B N 32
ATOM 40852 C CA . ASP B 1 9 ? 1.552 2.008 12.407 1.00 0.00 9 ASP B CA 32
ATOM 40853 C C . ASP B 1 9 ? 2.681 2.311 11.427 1.00 0.00 9 ASP B C 32
ATOM 40854 O O . ASP B 1 9 ? 2.838 3.450 10.991 1.00 0.00 9 ASP B O 32
ATOM 40863 N N . GLN B 1 10 ? 3.469 1.291 11.094 1.00 0.00 10 GLN B N 32
ATOM 40864 C CA . GLN B 1 10 ? 4.595 1.430 10.176 1.00 0.00 10 GLN B CA 32
ATOM 40865 C C . GLN B 1 10 ? 4.119 1.565 8.726 1.00 0.00 10 GLN B C 32
ATOM 40866 O O . GLN B 1 10 ? 4.688 0.968 7.810 1.00 0.00 10 GLN B O 32
ATOM 40880 N N . THR B 1 11 ? 3.068 2.357 8.537 1.00 0.00 11 THR B N 32
ATOM 40881 C CA . THR B 1 11 ? 2.491 2.588 7.220 1.00 0.00 11 THR B CA 32
ATOM 40882 C C . THR B 1 11 ? 1.492 3.745 7.189 1.00 0.00 11 THR B C 32
ATOM 40883 O O . THR B 1 11 ? 1.563 4.595 6.300 1.00 0.00 11 THR B O 32
ATOM 40894 N N . LEU B 1 12 ? 0.615 3.823 8.185 1.00 0.00 12 LEU B N 32
ATOM 40895 C CA . LEU B 1 12 ? -0.321 4.936 8.281 1.00 0.00 12 LEU B CA 32
ATOM 40896 C C . LEU B 1 12 ? 0.513 6.148 8.635 1.00 0.00 12 LEU B C 32
ATOM 40897 O O . LEU B 1 12 ? 0.361 7.232 8.070 1.00 0.00 12 LEU B O 32
ATOM 40913 N N . GLU B 1 13 ? 1.451 5.896 9.547 1.00 0.00 13 GLU B N 32
ATOM 40914 C CA . GLU B 1 13 ? 2.411 6.891 9.982 1.00 0.00 13 GLU B CA 32
ATOM 40915 C C . GLU B 1 13 ? 3.430 7.083 8.873 1.00 0.00 13 GLU B C 32
ATOM 40916 O O . GLU B 1 13 ? 3.820 8.204 8.552 1.00 0.00 13 GLU B O 32
ATOM 40928 N N . ASP B 1 14 ? 3.828 5.952 8.274 1.00 0.00 14 ASP B N 32
ATOM 40929 C CA . ASP B 1 14 ? 4.774 5.934 7.170 1.00 0.00 14 ASP B CA 32
ATOM 40930 C C . ASP B 1 14 ? 4.358 6.950 6.105 1.00 0.00 14 ASP B C 32
ATOM 40931 O O . ASP B 1 14 ? 5.191 7.475 5.365 1.00 0.00 14 ASP B O 32
ATOM 40940 N N . LEU B 1 15 ? 3.049 7.213 6.051 1.00 0.00 15 LEU B N 32
ATOM 40941 C CA . LEU B 1 15 ? 2.455 8.128 5.136 1.00 0.00 15 LEU B CA 32
ATOM 40942 C C . LEU B 1 15 ? 2.569 9.583 5.608 1.00 0.00 15 LEU B C 32
ATOM 40943 O O . LEU B 1 15 ? 1.629 10.369 5.470 1.00 0.00 15 LEU B O 32
ATOM 40959 N N . GLU B 1 16 ? 3.727 9.933 6.162 1.00 0.00 16 GLU B N 32
ATOM 40960 C CA . GLU B 1 16 ? 3.971 11.288 6.651 1.00 0.00 16 GLU B CA 32
ATOM 40961 C C . GLU B 1 16 ? 4.198 12.267 5.498 1.00 0.00 16 GLU B C 32
ATOM 40962 O O . GLU B 1 16 ? 3.399 13.182 5.287 1.00 0.00 16 GLU B O 32
ATOM 40974 N N . LYS B 1 17 ? 5.308 12.089 4.778 1.00 0.00 17 LYS B N 32
ATOM 40975 C CA . LYS B 1 17 ? 5.668 12.965 3.681 1.00 0.00 17 LYS B CA 32
ATOM 40976 C C . LYS B 1 17 ? 5.496 12.304 2.309 1.00 0.00 17 LYS B C 32
ATOM 40977 O O . LYS B 1 17 ? 6.256 12.591 1.381 1.00 0.00 17 LYS B O 32
ATOM 40996 N N . MET B 1 18 ? 4.499 11.427 2.170 1.00 0.00 18 MET B N 32
ATOM 40997 C CA . MET B 1 18 ? 4.257 10.755 0.897 1.00 0.00 18 MET B CA 32
ATOM 40998 C C . MET B 1 18 ? 3.022 11.346 0.197 1.00 0.00 18 MET B C 32
ATOM 40999 O O . MET B 1 18 ? 3.156 12.227 -0.643 1.00 0.00 18 MET B O 32
ATOM 41013 N N . ALA B 1 19 ? 1.829 10.858 0.558 1.00 0.00 19 ALA B N 32
ATOM 41014 C CA . ALA B 1 19 ? 0.561 11.323 -0.018 1.00 0.00 19 ALA B CA 32
ATOM 41015 C C . ALA B 1 19 ? 0.470 12.848 -0.026 1.00 0.00 19 ALA B C 32
ATOM 41016 O O . ALA B 1 19 ? 0.139 13.445 -1.040 1.00 0.00 19 ALA B O 32
ATOM 41023 N N . ARG B 1 20 ? 0.759 13.473 1.115 1.00 0.00 20 ARG B N 32
ATOM 41024 C CA . ARG B 1 20 ? 0.698 14.930 1.227 1.00 0.00 20 ARG B CA 32
ATOM 41025 C C . ARG B 1 20 ? 1.673 15.595 0.278 1.00 0.00 20 ARG B C 32
ATOM 41026 O O . ARG B 1 20 ? 1.277 16.290 -0.659 1.00 0.00 20 ARG B O 32
ATOM 41047 N N . ARG B 1 21 ? 2.941 15.366 0.536 1.00 0.00 21 ARG B N 32
ATOM 41048 C CA . ARG B 1 21 ? 4.019 15.907 -0.271 1.00 0.00 21 ARG B CA 32
ATOM 41049 C C . ARG B 1 21 ? 3.806 15.605 -1.758 1.00 0.00 21 ARG B C 32
ATOM 41050 O O . ARG B 1 21 ? 4.193 16.388 -2.626 1.00 0.00 21 ARG B O 32
ATOM 41071 N N . GLU B 1 22 ? 3.189 14.453 -2.030 1.00 0.00 22 GLU B N 32
ATOM 41072 C CA . GLU B 1 22 ? 2.912 14.007 -3.400 1.00 0.00 22 GLU B CA 32
ATOM 41073 C C . GLU B 1 22 ? 1.539 14.462 -3.904 1.00 0.00 22 GLU B C 32
ATOM 41074 O O . GLU B 1 22 ? 1.208 14.238 -5.071 1.00 0.00 22 GLU B O 32
ATOM 41086 N N . GLY B 1 23 ? 0.724 15.063 -3.029 1.00 0.00 23 GLY B N 32
ATOM 41087 C CA . GLY B 1 23 ? -0.610 15.480 -3.435 1.00 0.00 23 GLY B CA 32
ATOM 41088 C C . GLY B 1 23 ? -1.554 14.291 -3.572 1.00 0.00 23 GLY B C 32
ATOM 41089 O O . GLY B 1 23 ? -2.704 14.444 -3.986 1.00 0.00 23 GLY B O 32
ATOM 41093 N N . LEU B 1 24 ? -1.051 13.102 -3.217 1.00 0.00 24 LEU B N 32
ATOM 41094 C CA . LEU B 1 24 ? -1.811 11.865 -3.282 1.00 0.00 24 LEU B CA 32
ATOM 41095 C C . LEU B 1 24 ? -2.759 11.737 -2.092 1.00 0.00 24 LEU B C 32
ATOM 41096 O O . LEU B 1 24 ? -2.667 12.480 -1.112 1.00 0.00 24 LEU B O 32
ATOM 41112 N N . SER B 1 25 ? -3.637 10.754 -2.188 1.00 0.00 25 SER B N 32
ATOM 41113 C CA . SER B 1 25 ? -4.602 10.443 -1.133 1.00 0.00 25 SER B CA 32
ATOM 41114 C C . SER B 1 25 ? -4.259 9.086 -0.511 1.00 0.00 25 SER B C 32
ATOM 41115 O O . SER B 1 25 ? -3.534 8.303 -1.115 1.00 0.00 25 SER B O 32
ATOM 41123 N N . LYS B 1 26 ? -4.770 8.815 0.695 1.00 0.00 26 LYS B N 32
ATOM 41124 C CA . LYS B 1 26 ? -4.495 7.540 1.394 1.00 0.00 26 LYS B CA 32
ATOM 41125 C C . LYS B 1 26 ? -4.537 6.331 0.443 1.00 0.00 26 LYS B C 32
ATOM 41126 O O . LYS B 1 26 ? -3.749 5.397 0.596 1.00 0.00 26 LYS B O 32
ATOM 41145 N N . SER B 1 27 ? -5.458 6.350 -0.529 1.00 0.00 27 SER B N 32
ATOM 41146 C CA . SER B 1 27 ? -5.600 5.255 -1.489 1.00 0.00 27 SER B CA 32
ATOM 41147 C C . SER B 1 27 ? -4.611 5.388 -2.640 1.00 0.00 27 SER B C 32
ATOM 41148 O O . SER B 1 27 ? -3.796 4.497 -2.864 1.00 0.00 27 SER B O 32
ATOM 41156 N N . GLU B 1 28 ? -4.673 6.511 -3.355 1.00 0.00 28 GLU B N 32
ATOM 41157 C CA . GLU B 1 28 ? -3.755 6.761 -4.474 1.00 0.00 28 GLU B CA 32
ATOM 41158 C C . GLU B 1 28 ? -2.295 6.736 -3.989 1.00 0.00 28 GLU B C 32
ATOM 41159 O O . GLU B 1 28 ? -1.364 6.636 -4.788 1.00 0.00 28 GLU B O 32
ATOM 41171 N N . MET B 1 29 ? -2.122 6.790 -2.665 1.00 0.00 29 MET B N 32
ATOM 41172 C CA . MET B 1 29 ? -0.840 6.738 -2.010 1.00 0.00 29 MET B CA 32
ATOM 41173 C C . MET B 1 29 ? -0.402 5.293 -1.927 1.00 0.00 29 MET B C 32
ATOM 41174 O O . MET B 1 29 ? 0.739 4.928 -2.205 1.00 0.00 29 MET B O 32
ATOM 41188 N N . ILE B 1 30 ? -1.348 4.501 -1.494 1.00 0.00 30 ILE B N 32
ATOM 41189 C CA . ILE B 1 30 ? -1.188 3.113 -1.271 1.00 0.00 30 ILE B CA 32
ATOM 41190 C C . ILE B 1 30 ? -1.173 2.290 -2.566 1.00 0.00 30 ILE B C 32
ATOM 41191 O O . ILE B 1 30 ? -0.503 1.260 -2.633 1.00 0.00 30 ILE B O 32
ATOM 41207 N N . ASN B 1 31 ? -1.861 2.772 -3.602 1.00 0.00 31 ASN B N 32
ATOM 41208 C CA . ASN B 1 31 ? -1.861 2.096 -4.904 1.00 0.00 31 ASN B CA 32
ATOM 41209 C C . ASN B 1 31 ? -0.474 2.212 -5.512 1.00 0.00 31 ASN B C 32
ATOM 41210 O O . ASN B 1 31 ? 0.120 1.243 -5.988 1.00 0.00 31 ASN B O 32
ATOM 41221 N N . VAL B 1 32 ? 0.000 3.443 -5.477 1.00 0.00 32 VAL B N 32
ATOM 41222 C CA . VAL B 1 32 ? 1.272 3.845 -5.985 1.00 0.00 32 VAL B CA 32
ATOM 41223 C C . VAL B 1 32 ? 2.382 3.053 -5.338 1.00 0.00 32 VAL B C 32
ATOM 41224 O O . VAL B 1 32 ? 3.260 2.519 -6.014 1.00 0.00 32 VAL B O 32
ATOM 41237 N N . ALA B 1 33 ? 2.316 2.979 -4.027 1.00 0.00 33 ALA B N 32
ATOM 41238 C CA . ALA B 1 33 ? 3.299 2.235 -3.254 1.00 0.00 33 ALA B CA 32
ATOM 41239 C C . ALA B 1 33 ? 3.536 0.857 -3.837 1.00 0.00 33 ALA B C 32
ATOM 41240 O O . ALA B 1 33 ? 4.661 0.355 -3.827 1.00 0.00 33 ALA B O 32
ATOM 41247 N N . LEU B 1 34 ? 2.460 0.230 -4.311 1.00 0.00 34 LEU B N 32
ATOM 41248 C CA . LEU B 1 34 ? 2.557 -1.100 -4.850 1.00 0.00 34 LEU B CA 32
ATOM 41249 C C . LEU B 1 34 ? 3.206 -1.110 -6.232 1.00 0.00 34 LEU B C 32
ATOM 41250 O O . LEU B 1 34 ? 3.861 -2.083 -6.608 1.00 0.00 34 LEU B O 32
ATOM 41266 N N . GLN B 1 35 ? 3.006 -0.028 -6.997 1.00 0.00 35 GLN B N 32
ATOM 41267 C CA . GLN B 1 35 ? 3.558 0.068 -8.338 1.00 0.00 35 GLN B CA 32
ATOM 41268 C C . GLN B 1 35 ? 5.025 0.529 -8.344 1.00 0.00 35 GLN B C 32
ATOM 41269 O O . GLN B 1 35 ? 5.711 0.380 -9.357 1.00 0.00 35 GLN B O 32
ATOM 41283 N N . HIS B 1 36 ? 5.523 1.049 -7.211 1.00 0.00 36 HIS B N 32
ATOM 41284 C CA . HIS B 1 36 ? 6.929 1.471 -7.120 1.00 0.00 36 HIS B CA 32
ATOM 41285 C C . HIS B 1 36 ? 7.647 0.782 -5.947 1.00 0.00 36 HIS B C 32
ATOM 41286 O O . HIS B 1 36 ? 8.683 1.256 -5.475 1.00 0.00 36 HIS B O 32
ATOM 41301 N N . TYR B 1 37 ? 7.099 -0.356 -5.504 1.00 0.00 37 TYR B N 32
ATOM 41302 C CA . TYR B 1 37 ? 7.680 -1.144 -4.414 1.00 0.00 37 TYR B CA 32
ATOM 41303 C C . TYR B 1 37 ? 8.824 -2.014 -4.959 1.00 0.00 37 TYR B C 32
ATOM 41304 O O . TYR B 1 37 ? 8.647 -2.712 -5.960 1.00 0.00 37 TYR B O 32
ATOM 41322 N N . LYS B 1 38 ? 9.980 -1.993 -4.275 1.00 0.00 38 LYS B N 32
ATOM 41323 C CA . LYS B 1 38 ? 11.136 -2.793 -4.654 1.00 0.00 38 LYS B CA 32
ATOM 41324 C C . LYS B 1 38 ? 11.793 -2.305 -5.951 1.00 0.00 38 LYS B C 32
ATOM 41325 O O . LYS B 1 38 ? 11.063 -1.937 -6.897 1.00 0.00 38 LYS B O 32
#

Radius of gyration: 10.87 Å; Cα contacts (8 Å, |Δi|>4): 128; chains: 2; bounding box: 24×31×24 Å

Sequence (76 aa):
RWLCIWLSDQTLEDLEKMARREGLSKSEMINVALQHYKRWLCIWLSDQTLEDLEKMARREGLSKSEMINVALQHYKRWLCIWLSDQTLEDLEKMARREGLSKSEMINVALQHYKRWLCIWLSDQTLEDLEKMARREGLSKSEMINVALQHYKRWLCIWLSDQTLEDLEKMARREGLSKSEMINVALQHYKRWLCIWLSDQTLEDLEKMARREGLSKSEMINVALQHYKRWLCIWLSDQTLEDLEKMARREGLSKSEMINVALQHYKRWLCIWLSDQTLEDLEKMARREGLSKSEMINVALQHYKRWLCIWLSDQTLEDLEKMARREGLSKSEMINVALQHYKRWLCIWLSDQTLEDLEKMARREGLSKSEMINVALQHYKRWLCIWLSDQTLEDLEKMARREGLSKSEMINVALQHYKRWLCIWLSDQTLEDLEKMARREGLSKSEMINVALQHYKRWLCIWLSDQTLEDLEKMARREGLSKSEMINVALQHYKRWLCIWLSDQTLEDLEKMARREGLSKSEMINVALQHYKRWLCIWLSDQTLEDLEKMARREGLSKSEMINVALQHYKRWLCIWLSDQTLEDLEKMARREGLSKSEMINVALQHYKRWLCIWLSDQTLEDLEKMARREGLSKSEMINVALQHYKRWLCIWLSDQTLEDLEKMARREGLSKSEMINVALQHYKRWLCIWLSDQTLEDLEKMARREGLSKSEMINVALQHYKRWLCIWLSDQTLEDLEKMARREGLSKSEMINVALQHYKRWLCIWLSDQTLEDLEKMARREGLSKSEMINVALQHYKRWLCIWLSDQTLEDLEKMARREGLSKSEMINVALQHYKRWLCIWLSDQTLEDLEKMARREGLSKSEMINVALQHYKRWLCIWLSDQTLEDLEKMARREGLSKSEMINVALQHYKRWLCIWLSDQTLEDLEKMARREGLSKSEMINVALQHYKRWLCIWLSDQTLEDLEKMARREGLSKSEMINVALQHYKRWLCIWLSDQTLEDLEKMARREGLSKSEMINVALQHYKRWLCIWLSDQTLEDLEKMARREGLSKSEMINVALQHYKRWLCIWLSDQTLEDLEKMARREGLSKSEMINVALQHYKRWLCIWLSDQTLEDLEKMARREGLSKSEMINVALQHYKRWLCIWLSDQTLEDLEKMARREGLSKSEMINVALQHYKRWLCIWLSDQTLEDLEKMARREGLSKSEMINVALQHYKRWLCIWLSDQTLEDLEKMARREGLSKSEMINVALQHYKRWLCIWLSDQTLEDLEKMARREGLSKSEMINVALQHYKRWLCIWLSDQTLEDLEKMARREGLSKSEMINVALQHYKRWLCIWLSDQTLEDLEKMARREGLSKSEMINVALQHYKRWLCIWLSDQTLEDLEKMARREGLSKSEMINVALQHYKRWLCIWLSDQTLEDLEKMARREGLSKSEMINVALQHYKRWLCIWLSDQTLEDLEKMARREGLSKSEMINVALQHYKRWLCIWLSDQTLEDLEKMARREGLSKSEMINVALQHYKRWLCIWLSDQTLEDLEKMARREGLSKSEMINVALQHYKRWLCIWLSDQTLEDLEKMARREGLSKSEMINVALQHYKRWLCIWLSDQTLEDLEKMARREGLSKSEMINVALQHYKRWLCIWLSDQTLEDLEKMARREGLSKSEMINVALQHYKRWLCIWLSDQTLEDLEKMARREGLSKSEMINVALQHYKRWLCIWLSDQTLEDLEKMARREGLSKSEMINVALQHYKRWLCIWLSDQTLEDLEKMARREGLSKSEMINVALQHYKRWLCIWLSDQTLEDLEKMARREGLSKSEMINVALQHYKRWLCIWLSDQTLEDLEKMARREGLSKSEMINVALQHYKRWLCIWLSDQTLEDLEKMARREGLSKSEMINVALQHYKRWLCIWLSDQTLEDLEKMARREGLSKSEMINVALQHYKRWLCIWLSDQTLEDLEKMARREGLSKSEMINVALQHYKRWLCIWLSDQTLEDLEKMARREGLSKSEMINVALQHYKRWLCIWLSDQTLEDLEKMARREGLSKSEMINVALQHYKRWLCIWLSDQTLEDLEKMARREGLSKSEMINVALQHYKRWLCIWLSDQTLEDLEKMARREGLSKSEMINVALQHYKRWLCIWLSDQTLEDLEKMARREGLSKSEMINVALQHYKRWLCIWLSDQTLEDLEKMARREGLSKSEMINVALQHYKRWLCIWLSDQTLEDLEKMARREGLSKSEMINVALQHYKRWLCIWLSDQTLEDLEKMARREGLSKSEMINVALQHYKRWLCIWLSDQTLEDLEKMARREGLSKSEMINVALQHYKRWLCIWLSDQTLEDLEKMARREGLSKSEMINVALQHYKRWLCIWLSDQTLEDLEKMARREGLSKSEMINVALQHYKRWLCIWLSDQTLEDLEKMARREGLSKSEMINVALQHYK

Solvent-accessible surface area: 4991 Å² total; per-residue (Å²): 152,182,18,68,9,139,1,35,54,137,8,32,88,48,2,67,124,32,5,165,153,98,69,38,71,78,20,85,0,1,20,17,0,4,98,80,26,207,114,187,28,69,12,139,0,53,91,131,0,21,91,54,1,86,136,21,4,191,181,105,70,45,62,94,18,84,0,0,19,14,0,5,118,94,30,192

Nearest PDB structures (foldseek):
  2mdv-assembly1_B  TM=9.211E-01  e=1.656E-04  synthetic construct
  2bsq-assembly1_F  TM=7.096E-01  e=4.620E+00  Neisseria gonorrhoeae
  1m5y-assembly1_A  TM=5.459E-01  e=9.836E+00  Escherichia coli
  2mdv-assembly1_B  TM=9.649E-01  e=2.520E-05  synthetic construct
  2mdv-assembly1_A  TM=9.212E-01  e=1.342E-04  synthetic construct

Foldseek 3Di:
DDDDDDDDPPPLVVLPCQAVVVVHDSVCSVVVCVVPPD/DDDDDDQDCCHVVVCPCFCVVVVHDPVSRVVVCVVPPD

Secondary structure (DSSP, 8-state):
-EEEEE--HHHHTHHHHHHHHHT--HHHHHHHHHHS--/-EEEEE--TTTTTGGGTTTTTTT--HHHHHHHHHHS--